Protein 9H8V (pdb70)

B-factor: mean 96.79, std 18.24, range [53.55, 182.69]

Sequence (2078 aa):
ETFVMDDYGKKSTFASFLPGIAGIRGIPIWCYYVNRGQCVVSFGVDNKDHAIMEFYPAHQAYQNVKTTGFRTFLKKNGTVFEPFSDENITHRMQIHMNGLAIEEQNRSSGMDTKVVYYTLPGENVGALVRVVSVTNQSGEPIELELIDGMPAVIPYGVSMDSMKNMGQTAKAWMQVEDLSEGLPYYRVRASMDDTAAVRRIDGGNFSACCEADGRRLQPIVDPSLIFSYDLSLKRPVGFEERPLKELLLEEQMTQNLLPCSFYGITRTLAPGGSVTLYELIGQVENKQLLKEYFAEKKDAAYFEAKKREADELAEALTDGIRTRTASAAFDAYCRYTYMDNVLRGGYPMQLGNNKIFYVYSRKHGDLERDYNYFSMLPEFYSQGNGNFRDVNQNRRCDTFFAPFVGRKNIQEFYSLIQLDGYNPLGVEKLTYRLSKERAKKLLTDVKEEQRSALIDFATKPFTPGALCRKFGEVFGDTWDETLFIRVIDFAEEMVNGSFGEGYWSDHWTYNLDLILDYLSVFPEQEKEMLYEEVYTTFLSRINVNRRFRRYVETENGLRQYRALNEASRRAAAAEKLVRTEYGSGDVLTMTLMEKLILLGAVKFATLDAYGMGIEMEGGKPGWYDALNGMPGLFGSSMAETYELARMLSYTIEALKQYPGEVALIEELGCFLDELNLITRLEHDNIMRDEELLSFWNRINDAKEIYRDKTYQGVSGKKMVYHTEQLAAILEGFLEIVTCGIKKARRISGEICPTYFTYEVPEYEKLKDGGIRPLKFVPQNMPYFLEGPVRYLKLPVEQGEKRALYEAVKESDLYDGELSMYKVNASLADSSFELGRARAFTPGWLENESIWLHMEYKYLLELLRSGLYEEFFADFKKAAIPFQNPEIYGRSIYENSSFIASSRNPNPSCRGRGFVARLSGSTIEFISMWKEMMFGAHPFRTEQEELVFSLAPAIPAYLIPEDGRLSAAFMSKTTVCYEFGGHRDYVPGTYRIRHMVFFYENGSQATVEGEKVSGKLAEDIRAGRVRKMEVAVDLEHHHHETFVMDDYGKKSTFASFLPGIAGIRGIPIWCYYVNRGQCVVSFGVDNKDHAIMEFYPAHQAYQNVKTTGFRTFLKKNGTVFEPFSDENITHRMQIHMNGLAIEEQNRSSGMDTKVVYYTLPGENVGALVRVVSVTNQSGEPIELELIDGMPAVIPYGVSMDSMKNMGQTAKAWMQVEDLSEGLPYYRVRASMDDTAAVRRIDGGNFSACCEADGRRLQPIVDPSLIFSYDLSLKRPVGFEERPLKELLLEEQMTQNLLPCSFYGITRTLAPGGSVTLYELIGQVENKQLLKEYFAEKKDAAYFEAKKREADELAEALTDGIRTRTASAAFDAYCRYTYMDNVLRGGYPMQLGNNKIFYVYSRKHGDLERDYNYFSMLPEFYSQGNGNFRDVNQNRRCDTFFAPFVGRKNIQEFYSLIQLDGYNPLGVEKLTYRLSKERAKKLLTDVKEEQRSALIDFATKPFTPGALCRKFGEVFGDTWDETLFIRVIDFAEEMVNGSFGEGYWSDHWTYNLDLILDYLSVFPEQEKEMLYEEVYTTFLSRINVNRRFRRYVETENGLRQYRALNEASRRAAAAEKLVRTEYGSGDVLTMTLMEKLILLGAVKFATLDAYGMGIEMEGGKPGWYDALNGMPGLFGSSMAETYELARMLSYTIEALKQYPGEVALIEELGCFLDELNLITRLEHDNIMRDEELLSFWNRINDAKEIYRDKTYQGVSGKKMVYHTEQLAAILEGFLEIVTCGIKKARRISGEICPTYFTYEVPEYEKLKDGGIRPLKFVPQNMPYFLEGPVRYLKLPVEQGEKRALYEAVKESDLYDGELSMYKVNASLADSSFELGRARAFTPGWLENESIWLHMEYKYLLELLRSGLYEEFFADFKKAAIPFQNPEIYGRSIYENSSFIASSRNPNPSCRGRGFVARLSGSTIEFISMWKEMMFGAHPFRTEQEELVFSLAPAIPAYLIPEDGRLSAAFMSKTTVCYEFGGHRDYVPGTYRIRHMVFFYENGSQATVEGEKVSGKLAEDIRAGRVRKMEVAVDLEHHHH

InterPro domains:
  IPR008928 Six-hairpin glycosidase superfamily [SSF48208] (507-961)

Structure (mmCIF, N/CA/C/O backbone):
data_9H8V
#
_entry.id   9H8V
#
_cell.length_a   1.00
_cell.length_b   1.00
_cell.length_c   1.00
_cell.angle_alpha   90.00
_cell.angle_beta   90.00
_cell.angle_gamma   90.00
#
_symmetry.space_group_name_H-M   'P 1'
#
loop_
_atom_site.group_PDB
_atom_site.id
_atom_site.type_symbol
_atom_site.label_atom_id
_atom_site.label_alt_id
_atom_site.label_comp_id
_atom_site.label_asym_id
_atom_site.label_entity_id
_atom_site.label_seq_id
_atom_site.pdbx_PDB_ins_code
_atom_site.Cartn_x
_atom_site.Cartn_y
_atom_site.Cartn_z
_atom_site.occupancy
_atom_site.B_iso_or_equiv
_atom_site.auth_seq_id
_atom_site.auth_comp_id
_atom_site.auth_asym_id
_atom_site.auth_atom_id
_atom_site.pdbx_PDB_model_num
ATOM 1 N N . GLU A 1 1 ? 138.623 154.770 146.921 1.00 90.14 6 GLU A N 1
ATOM 2 C CA . GLU A 1 1 ? 139.028 154.100 145.692 1.00 95.08 6 GLU A CA 1
ATOM 3 C C . GLU A 1 1 ? 138.433 152.700 145.607 1.00 102.52 6 GLU A C 1
ATOM 4 O O . GLU A 1 1 ? 138.335 152.121 144.526 1.00 102.90 6 GLU A O 1
ATOM 6 N N . THR A 1 2 ? 138.037 152.161 146.755 1.00 98.08 7 THR A N 1
ATOM 7 C CA . THR A 1 2 ? 137.478 150.821 146.851 1.00 87.62 7 THR A CA 1
ATOM 8 C C . THR A 1 2 ? 136.079 150.894 147.439 1.00 87.60 7 THR A C 1
ATOM 9 O O . THR A 1 2 ? 135.811 151.710 148.324 1.00 90.51 7 THR A O 1
ATOM 13 N N . PHE A 1 3 ? 135.191 150.038 146.949 1.00 80.35 8 PHE A N 1
ATOM 14 C CA . PHE A 1 3 ? 133.829 149.959 147.455 1.00 76.95 8 PHE A CA 1
ATOM 15 C C . PHE A 1 3 ? 133.730 148.809 148.444 1.00 81.20 8 PHE A C 1
ATOM 16 O O . PHE A 1 3 ? 134.163 147.692 148.149 1.00 91.75 8 PHE A O 1
ATOM 24 N N . VAL A 1 4 ? 133.162 149.086 149.613 1.00 74.95 9 VAL A N 1
ATOM 25 C CA . VAL A 1 4 ? 133.049 148.112 150.689 1.00 76.04 9 VAL A CA 1
ATOM 26 C C . VAL A 1 4 ? 131.574 147.854 150.947 1.00 77.00 9 VAL A C 1
ATOM 27 O O . VAL A 1 4 ? 130.810 148.793 151.198 1.00 90.72 9 VAL A O 1
ATOM 31 N N . MET A 1 5 ? 131.177 146.587 150.888 1.00 75.87 10 MET A N 1
ATOM 32 C CA . MET A 1 5 ? 129.801 146.175 151.136 1.00 78.30 10 MET A CA 1
ATOM 33 C C . MET A 1 5 ? 129.798 145.202 152.305 1.00 84.91 10 MET A C 1
ATOM 34 O O . MET A 1 5 ? 130.354 144.104 152.205 1.00 103.32 10 MET A O 1
ATOM 39 N N . ASP A 1 6 ? 129.175 145.603 153.408 1.00 87.43 11 ASP A N 1
ATOM 40 C CA . ASP A 1 6 ? 129.106 144.774 154.601 1.00 90.65 11 ASP A CA 1
ATOM 41 C C . ASP A 1 6 ? 127.897 143.854 154.536 1.00 93.88 11 ASP A C 1
ATOM 42 O O . ASP A 1 6 ? 126.820 144.258 154.092 1.00 98.47 11 ASP A O 1
ATOM 47 N N . ASP A 1 7 ? 128.085 142.617 154.991 1.00 87.10 12 ASP A N 1
ATOM 48 C CA . ASP A 1 7 ? 127.031 141.605 155.001 1.00 85.85 12 ASP A CA 1
ATOM 49 C C . ASP A 1 7 ? 126.414 141.448 153.616 1.00 86.52 12 ASP A C 1
ATOM 50 O O . ASP A 1 7 ? 125.195 141.432 153.447 1.00 91.91 12 ASP A O 1
ATOM 55 N N . TYR A 1 8 ? 127.283 141.330 152.611 1.00 68.22 13 TYR A N 1
ATOM 56 C CA . TYR A 1 8 ? 126.821 141.236 151.233 1.00 68.40 13 TYR A CA 1
ATOM 57 C C . TYR A 1 8 ? 125.980 139.992 150.988 1.00 75.36 13 TYR A C 1
ATOM 58 O O . TYR A 1 8 ? 125.207 139.961 150.026 1.00 81.87 13 TYR A O 1
ATOM 67 N N . GLY A 1 9 ? 126.116 138.966 151.827 1.00 77.47 14 GLY A N 1
ATOM 68 C CA . GLY A 1 9 ? 125.313 137.770 151.654 1.00 77.70 14 GLY A CA 1
ATOM 69 C C . GLY A 1 9 ? 123.832 138.010 151.857 1.00 80.81 14 GLY A C 1
ATOM 70 O O . GLY A 1 9 ? 123.004 137.284 151.302 1.00 89.82 14 GLY A O 1
ATOM 71 N N . LYS A 1 10 ? 123.477 139.014 152.654 1.00 71.72 15 LYS A N 1
ATOM 72 C CA . LYS A 1 10 ? 122.083 139.360 152.884 1.00 69.75 15 LYS A CA 1
ATOM 73 C C . LYS A 1 10 ? 121.574 140.454 151.958 1.00 78.48 15 LYS A C 1
ATOM 74 O O . LYS A 1 10 ? 120.372 140.734 151.960 1.00 84.04 15 LYS A O 1
ATOM 80 N N . LYS A 1 11 ? 122.447 141.075 151.171 1.00 84.39 16 LYS A N 1
ATOM 81 C CA . LYS A 1 11 ? 122.041 142.160 150.296 1.00 79.94 16 LYS A CA 1
ATOM 82 C C . LYS A 1 11 ? 121.458 141.603 149.001 1.00 84.00 16 LYS A C 1
ATOM 83 O O . LYS A 1 11 ? 121.460 140.396 148.754 1.00 86.40 16 LYS A O 1
ATOM 89 N N . SER A 1 12 ? 120.951 142.502 148.162 1.00 81.91 17 SER A N 1
ATOM 90 C CA . SER A 1 12 ? 120.445 142.101 146.858 1.00 72.79 17 SER A CA 1
ATOM 91 C C . SER A 1 12 ? 121.577 141.556 146.001 1.00 77.66 17 SER A C 1
ATOM 92 O O . SER A 1 12 ? 122.711 142.035 146.064 1.00 87.33 17 SER A O 1
ATOM 95 N N . THR A 1 13 ? 121.265 140.542 145.202 1.00 72.39 18 THR A N 1
ATOM 96 C CA . THR A 1 13 ? 122.279 139.909 144.374 1.00 73.41 18 THR A CA 1
ATOM 97 C C . THR A 1 13 ? 122.708 140.829 143.242 1.00 76.94 18 THR A C 1
ATOM 98 O O . THR A 1 13 ? 121.899 141.571 142.682 1.00 85.59 18 THR A O 1
ATOM 102 N N . PHE A 1 14 ? 123.995 140.779 142.912 1.00 68.97 19 PHE A N 1
ATOM 103 C CA . PHE A 1 14 ? 124.504 141.435 141.720 1.00 64.65 19 PHE A CA 1
ATOM 104 C C . PHE A 1 14 ? 125.648 140.603 141.166 1.00 66.91 19 PHE A C 1
ATOM 105 O O . PHE A 1 14 ? 126.365 139.934 141.912 1.00 74.81 19 PHE A O 1
ATOM 113 N N . ALA A 1 15 ? 125.812 140.654 139.852 1.00 75.80 20 ALA A N 1
ATOM 114 C CA . ALA A 1 15 ? 126.889 139.961 139.170 1.00 69.69 20 ALA A CA 1
ATOM 115 C C . ALA A 1 15 ? 127.926 140.967 138.696 1.00 72.49 20 ALA A C 1
ATOM 116 O O . ALA A 1 15 ? 127.598 142.099 138.333 1.00 85.96 20 ALA A O 1
ATOM 118 N N . SER A 1 16 ? 129.185 140.547 138.710 1.00 69.53 21 SER A N 1
ATOM 119 C CA . SER A 1 16 ? 130.283 141.403 138.296 1.00 76.88 21 SER A CA 1
ATOM 120 C C . SER A 1 16 ? 131.415 140.515 137.802 1.00 78.92 21 SER A C 1
ATOM 121 O O . SER A 1 16 ? 131.261 139.297 137.677 1.00 85.59 21 SER A O 1
ATOM 124 N N . PHE A 1 17 ? 132.560 141.126 137.522 1.00 73.25 22 PHE A N 1
ATOM 125 C CA . PHE A 1 17 ? 133.684 140.380 136.983 1.00 74.67 22 PHE A CA 1
ATOM 126 C C . PHE A 1 17 ? 134.965 141.162 137.205 1.00 77.86 22 PHE A C 1
ATOM 127 O O . PHE A 1 17 ? 134.952 142.392 137.274 1.00 93.40 22 PHE A O 1
ATOM 135 N N . LEU A 1 18 ? 136.065 140.434 137.316 1.00 71.02 23 LEU A N 1
ATOM 136 C CA . LEU A 1 18 ? 137.365 141.072 137.251 1.00 73.10 23 LEU A CA 1
ATOM 137 C C . LEU A 1 18 ? 137.626 141.534 135.820 1.00 74.47 23 LEU A C 1
ATOM 138 O O . LEU A 1 18 ? 137.195 140.877 134.869 1.00 81.08 23 LEU A O 1
ATOM 143 N N . PRO A 1 19 ? 138.325 142.654 135.632 1.00 70.32 24 PRO A N 1
ATOM 144 C CA . PRO A 1 19 ? 138.483 143.196 134.275 1.00 71.51 24 PRO A CA 1
ATOM 145 C C . PRO A 1 19 ? 139.241 142.281 133.335 1.00 78.89 24 PRO A C 1
ATOM 146 O O . PRO A 1 19 ? 139.138 142.453 132.115 1.00 84.05 24 PRO A O 1
ATOM 150 N N . GLY A 1 20 ? 139.983 141.309 133.852 1.00 82.84 25 GLY A N 1
ATOM 151 C CA . GLY A 1 20 ? 140.761 140.438 132.997 1.00 80.49 25 GLY A CA 1
ATOM 152 C C . GLY A 1 20 ? 141.896 141.155 132.302 1.00 84.32 25 GLY A C 1
ATOM 153 O O . GLY A 1 20 ? 142.103 140.989 131.098 1.00 83.37 25 GLY A O 1
ATOM 154 N N . ILE A 1 21 ? 142.630 141.971 133.050 1.00 90.72 26 ILE A N 1
ATOM 155 C CA . ILE A 1 21 ? 143.796 142.682 132.544 1.00 84.24 26 ILE A CA 1
ATOM 156 C C . ILE A 1 21 ? 145.034 141.988 133.087 1.00 90.96 26 ILE A C 1
ATOM 157 O O . ILE A 1 21 ? 145.258 141.963 134.303 1.00 94.83 26 ILE A O 1
ATOM 162 N N . ALA A 1 22 ? 145.836 141.420 132.191 1.00 75.87 27 ALA A N 1
ATOM 163 C CA . ALA A 1 22 ? 147.076 140.758 132.567 1.00 71.35 27 ALA A CA 1
ATOM 164 C C . ALA A 1 22 ? 148.304 141.557 132.163 1.00 72.54 27 ALA A C 1
ATOM 165 O O . ALA A 1 22 ? 149.426 141.057 132.285 1.00 86.41 27 ALA A O 1
ATOM 167 N N . GLY A 1 23 ? 148.123 142.785 131.696 1.00 74.83 28 GLY A N 1
ATOM 168 C CA . GLY A 1 23 ? 149.223 143.590 131.221 1.00 77.32 28 GLY A CA 1
ATOM 169 C C . GLY A 1 23 ? 149.503 143.371 129.747 1.00 82.88 28 GLY A C 1
ATOM 170 O O . GLY A 1 23 ? 148.911 142.522 129.079 1.00 88.01 28 GLY A O 1
ATOM 171 N N . ILE A 1 24 ? 150.438 144.169 129.232 1.00 85.63 29 ILE A N 1
ATOM 172 C CA . ILE A 1 24 ? 150.759 144.094 127.813 1.00 81.00 29 ILE A CA 1
ATOM 173 C C . ILE A 1 24 ? 151.454 142.780 127.483 1.00 84.39 29 ILE A C 1
ATOM 174 O O . ILE A 1 24 ? 151.352 142.283 126.356 1.00 85.15 29 ILE A O 1
ATOM 179 N N . ARG A 1 25 ? 152.149 142.187 128.448 1.00 91.57 30 ARG A N 1
ATOM 180 C CA . ARG A 1 25 ? 152.874 140.938 128.262 1.00 90.41 30 ARG A CA 1
ATOM 181 C C . ARG A 1 25 ? 152.352 139.864 129.207 1.00 90.87 30 ARG A C 1
ATOM 182 O O . ARG A 1 25 ? 153.120 139.138 129.838 1.00 94.85 30 ARG A O 1
ATOM 190 N N . GLY A 1 26 ? 151.026 139.758 129.318 1.00 84.35 31 GLY A N 1
ATOM 191 C CA . GLY A 1 26 ? 150.409 138.759 130.159 1.00 82.62 31 GLY A CA 1
ATOM 192 C C . GLY A 1 26 ? 149.287 138.052 129.420 1.00 84.65 31 GLY A C 1
ATOM 193 O O . GLY A 1 26 ? 148.893 138.446 128.321 1.00 94.66 31 GLY A O 1
ATOM 194 N N . ILE A 1 27 ? 148.780 136.997 130.045 1.00 75.52 32 ILE A N 1
ATOM 195 C CA . ILE A 1 27 ? 147.710 136.184 129.482 1.00 69.88 32 ILE A CA 1
ATOM 196 C C . ILE A 1 27 ? 146.434 136.491 130.260 1.00 77.35 32 ILE A C 1
ATOM 197 O O . ILE A 1 27 ? 146.300 136.070 131.417 1.00 89.30 32 ILE A O 1
ATOM 202 N N . PRO A 1 28 ? 145.482 137.217 129.683 1.00 71.10 33 PRO A N 1
ATOM 203 C CA . PRO A 1 28 ? 144.255 137.535 130.414 1.00 71.17 33 PRO A CA 1
ATOM 204 C C . PRO A 1 28 ? 143.347 136.326 130.550 1.00 79.72 33 PRO A C 1
ATOM 205 O O . PRO A 1 28 ? 143.343 135.420 129.715 1.00 85.76 33 PRO A O 1
ATOM 209 N N . ILE A 1 29 ? 142.561 136.325 131.626 1.00 78.76 34 ILE A N 1
ATOM 210 C CA . ILE A 1 29 ? 141.550 135.306 131.860 1.00 72.77 34 ILE A CA 1
ATOM 211 C C . ILE A 1 29 ? 140.244 136.001 132.211 1.00 71.02 34 ILE A C 1
ATOM 212 O O . ILE A 1 29 ? 140.225 137.150 132.656 1.00 86.97 34 ILE A O 1
ATOM 217 N N . TRP A 1 30 ? 139.142 135.291 132.000 1.00 63.97 35 TRP A N 1
ATOM 218 C CA . TRP A 1 30 ? 137.824 135.784 132.371 1.00 67.93 35 TRP A CA 1
ATOM 219 C C . TRP A 1 30 ? 137.422 135.173 133.704 1.00 76.64 35 TRP A C 1
ATOM 220 O O . TRP A 1 30 ? 137.571 133.966 133.905 1.00 85.00 35 TRP A O 1
ATOM 231 N N . CYS A 1 31 ? 136.936 136.011 134.616 1.00 81.24 36 CYS A N 1
ATOM 232 C CA . CYS A 1 31 ? 136.549 135.574 135.954 1.00 78.01 36 CYS A CA 1
ATOM 233 C C . CYS A 1 31 ? 135.343 136.391 136.390 1.00 81.64 36 CYS A C 1
ATOM 234 O O . CYS A 1 31 ? 135.455 137.602 136.594 1.00 87.51 36 CYS A O 1
ATOM 237 N N . TYR A 1 32 ? 134.199 135.735 136.534 1.00 73.92 37 TYR A N 1
ATOM 238 C CA . TYR A 1 32 ? 132.966 136.388 136.946 1.00 70.01 37 TYR A CA 1
ATOM 239 C C . TYR A 1 32 ? 132.680 136.078 138.405 1.00 70.58 37 TYR A C 1
ATOM 240 O O . TYR A 1 32 ? 132.935 134.966 138.873 1.00 78.96 37 TYR A O 1
ATOM 249 N N . TYR A 1 33 ? 132.149 137.061 139.125 1.00 67.50 38 TYR A N 1
ATOM 250 C CA . TYR A 1 33 ? 131.894 136.885 140.543 1.00 64.99 38 TYR A CA 1
ATOM 251 C C . TYR A 1 33 ? 130.561 137.506 140.930 1.00 72.17 38 TYR A C 1
ATOM 252 O O . TYR A 1 33 ? 130.089 138.452 140.297 1.00 84.29 38 TYR A O 1
ATOM 261 N N . VAL A 1 34 ? 129.954 136.949 141.980 1.00 66.25 39 VAL A N 1
ATOM 262 C CA . VAL A 1 34 ? 128.698 137.429 142.540 1.00 60.63 39 VAL A CA 1
ATOM 263 C C . VAL A 1 34 ? 128.911 137.676 144.028 1.00 61.78 39 VAL A C 1
ATOM 264 O O . VAL A 1 34 ? 129.952 137.346 144.587 1.00 80.32 39 VAL A O 1
ATOM 268 N N . ASN A 1 35 ? 127.914 138.274 144.671 1.00 62.15 40 ASN A N 1
ATOM 269 C CA . ASN A 1 35 ? 128.022 138.603 146.094 1.00 69.17 40 ASN A CA 1
ATOM 270 C C . ASN A 1 35 ? 127.362 137.533 146.963 1.00 73.81 40 ASN A C 1
ATOM 271 O O . ASN A 1 35 ? 126.478 137.806 147.771 1.00 78.42 40 ASN A O 1
ATOM 276 N N . ARG A 1 36 ? 127.826 136.296 146.805 1.00 71.04 41 ARG A N 1
ATOM 277 C CA . ARG A 1 36 ? 127.356 135.186 147.621 1.00 67.92 41 ARG A CA 1
ATOM 278 C C . ARG A 1 36 ? 128.506 134.215 147.834 1.00 72.56 41 ARG A C 1
ATOM 279 O O . ARG A 1 36 ? 129.302 133.986 146.923 1.00 82.28 41 ARG A O 1
ATOM 287 N N . GLY A 1 37 ? 128.580 133.642 149.032 1.00 74.43 42 GLY A N 1
ATOM 288 C CA . GLY A 1 37 ? 129.641 132.692 149.321 1.00 74.76 42 GLY A CA 1
ATOM 289 C C . GLY A 1 37 ? 131.008 133.337 149.226 1.00 76.41 42 GLY A C 1
ATOM 290 O O . GLY A 1 37 ? 131.201 134.498 149.601 1.00 80.55 42 GLY A O 1
ATOM 291 N N . GLN A 1 38 ? 131.977 132.577 148.720 1.00 72.30 43 GLN A N 1
ATOM 292 C CA . GLN A 1 38 ? 133.312 133.104 148.467 1.00 70.16 43 GLN A CA 1
ATOM 293 C C . GLN A 1 38 ? 133.395 133.882 147.165 1.00 75.89 43 GLN A C 1
ATOM 294 O O . GLN A 1 38 ? 134.497 134.185 146.697 1.00 78.93 43 GLN A O 1
ATOM 300 N N . CYS A 1 39 ? 132.246 134.183 146.573 1.00 72.15 44 CYS A N 1
ATOM 301 C CA . CYS A 1 39 ? 131.976 135.201 145.571 1.00 64.94 44 CYS A CA 1
ATOM 302 C C . CYS A 1 39 ? 132.410 134.842 144.156 1.00 71.45 44 CYS A C 1
ATOM 303 O O . CYS A 1 39 ? 131.901 135.447 143.226 1.00 77.71 44 CYS A O 1
ATOM 306 N N . VAL A 1 40 ? 133.253 133.841 143.939 1.00 69.98 45 VAL A N 1
ATOM 307 C CA . VAL A 1 40 ? 133.751 133.543 142.599 1.00 63.71 45 VAL A CA 1
ATOM 308 C C . VAL A 1 40 ? 133.048 132.292 142.103 1.00 77.80 45 VAL A C 1
ATOM 309 O O . VAL A 1 40 ? 133.114 131.236 142.744 1.00 92.38 45 VAL A O 1
ATOM 313 N N . VAL A 1 41 ? 132.383 132.407 140.957 1.00 70.31 46 VAL A N 1
ATOM 314 C CA . VAL A 1 41 ? 131.499 131.354 140.480 1.00 68.11 46 VAL A CA 1
ATOM 315 C C . VAL A 1 41 ? 131.932 130.763 139.146 1.00 72.06 46 VAL A C 1
ATOM 316 O O . VAL A 1 41 ? 131.590 129.604 138.862 1.00 83.41 46 VAL A O 1
ATOM 320 N N . SER A 1 42 ? 132.679 131.485 138.315 1.00 74.03 47 SER A N 1
ATOM 321 C CA . SER A 1 42 ? 133.100 130.947 137.028 1.00 68.02 47 SER A CA 1
ATOM 322 C C . SER A 1 42 ? 134.352 131.672 136.569 1.00 76.28 47 SER A C 1
ATOM 323 O O . SER A 1 42 ? 134.419 132.901 136.654 1.00 87.68 47 SER A O 1
ATOM 326 N N . PHE A 1 43 ? 135.334 130.918 136.083 1.00 73.81 48 PHE A N 1
ATOM 327 C CA . PHE A 1 43 ? 136.509 131.526 135.479 1.00 70.50 48 PHE A CA 1
ATOM 328 C C . PHE A 1 43 ? 137.193 130.513 134.575 1.00 77.36 48 PHE A C 1
ATOM 329 O O . PHE A 1 43 ? 137.231 129.321 134.885 1.00 88.94 48 PHE A O 1
ATOM 337 N N . GLY A 1 44 ? 137.723 130.997 133.466 1.00 76.61 49 GLY A N 1
ATOM 338 C CA . GLY A 1 44 ? 138.422 130.164 132.503 1.00 74.59 49 GLY A CA 1
ATOM 339 C C . GLY A 1 44 ? 139.501 130.973 131.835 1.00 74.04 49 GLY A C 1
ATOM 340 O O . GLY A 1 44 ? 140.089 131.865 132.451 1.00 84.43 49 GLY A O 1
ATOM 341 N N . VAL A 1 45 ? 139.765 130.676 130.565 1.00 79.07 50 VAL A N 1
ATOM 342 C CA . VAL A 1 45 ? 140.866 131.332 129.870 1.00 83.49 50 VAL A CA 1
ATOM 343 C C . VAL A 1 45 ? 140.400 132.007 128.588 1.00 93.09 50 VAL A C 1
ATOM 344 O O . VAL A 1 45 ? 140.602 133.212 128.402 1.00 99.21 50 VAL A O 1
ATOM 348 N N . ASP A 1 46 ? 139.782 131.245 127.691 1.00 86.77 51 ASP A N 1
ATOM 349 C CA . ASP A 1 46 ? 139.449 131.746 126.366 1.00 82.30 51 ASP A CA 1
ATOM 350 C C . ASP A 1 46 ? 137.967 132.029 126.193 1.00 82.94 51 ASP A C 1
ATOM 351 O O . ASP A 1 46 ? 137.588 133.140 125.813 1.00 83.50 51 ASP A O 1
ATOM 356 N N . ASN A 1 47 ? 137.116 131.049 126.463 1.00 88.25 52 ASN A N 1
ATOM 357 C CA . ASN A 1 47 ? 135.678 131.201 126.307 1.00 86.36 52 ASN A CA 1
ATOM 358 C C . ASN A 1 47 ? 134.998 130.191 127.221 1.00 89.99 52 ASN A C 1
ATOM 359 O O . ASN A 1 47 ? 135.641 129.574 128.077 1.00 93.00 52 ASN A O 1
ATOM 364 N N . LYS A 1 48 ? 133.691 130.014 127.035 1.00 79.74 53 LYS A N 1
ATOM 365 C CA . LYS A 1 48 ? 132.940 129.097 127.881 1.00 78.75 53 LYS A CA 1
ATOM 366 C C . LYS A 1 48 ? 133.387 127.653 127.712 1.00 80.46 53 LYS A C 1
ATOM 367 O O . LYS A 1 48 ? 133.147 126.835 128.604 1.00 90.18 53 LYS A O 1
ATOM 373 N N . ASP A 1 49 ? 134.031 127.320 126.598 1.00 77.09 54 ASP A N 1
ATOM 374 C CA . ASP A 1 49 ? 134.489 125.962 126.349 1.00 73.09 54 ASP A CA 1
ATOM 375 C C . ASP A 1 49 ? 135.850 125.668 126.961 1.00 80.56 54 ASP A C 1
ATOM 376 O O . ASP A 1 49 ? 136.302 124.522 126.905 1.00 88.72 54 ASP A O 1
ATOM 381 N N . HIS A 1 50 ? 136.512 126.665 127.535 1.00 78.06 55 HIS A N 1
ATOM 382 C CA . HIS A 1 50 ? 137.791 126.489 128.208 1.00 77.67 55 HIS A CA 1
ATOM 383 C C . HIS A 1 50 ? 137.711 126.987 129.641 1.00 83.84 55 HIS A C 1
ATOM 384 O O . HIS A 1 50 ? 138.622 127.642 130.146 1.00 96.13 55 HIS A O 1
ATOM 391 N N . ALA A 1 51 ? 136.608 126.678 130.310 1.00 75.91 56 ALA A N 1
ATOM 392 C CA . ALA A 1 51 ? 136.406 127.115 131.680 1.00 72.08 56 ALA A CA 1
ATOM 393 C C . ALA A 1 51 ? 137.128 126.192 132.647 1.00 78.00 56 ALA A C 1
ATOM 394 O O . ALA A 1 51 ? 137.170 124.975 132.453 1.00 83.15 56 ALA A O 1
ATOM 396 N N . ILE A 1 52 ? 137.710 126.780 133.685 1.00 72.14 57 ILE A N 1
ATOM 397 C CA . ILE A 1 52 ? 138.252 126.003 134.792 1.00 70.52 57 ILE A CA 1
ATOM 398 C C . ILE A 1 52 ? 137.181 125.727 135.833 1.00 74.51 57 ILE A C 1
ATOM 399 O O . ILE A 1 52 ? 137.038 124.602 136.316 1.00 80.07 57 ILE A O 1
ATOM 404 N N . MET A 1 53 ? 136.417 126.752 136.188 1.00 78.42 58 MET A N 1
ATOM 405 C CA . MET A 1 53 ? 135.208 126.610 136.983 1.00 73.72 58 MET A CA 1
ATOM 406 C C . MET A 1 53 ? 134.019 126.822 136.059 1.00 82.57 58 MET A C 1
ATOM 407 O O . MET A 1 53 ? 133.988 127.796 135.302 1.00 88.20 58 MET A O 1
ATOM 412 N N . GLU A 1 54 ? 133.054 125.909 136.119 1.00 87.61 59 GLU A N 1
ATOM 413 C CA . GLU A 1 54 ? 131.985 125.866 135.130 1.00 80.85 59 GLU A CA 1
ATOM 414 C C . GLU A 1 54 ? 131.224 127.185 135.071 1.00 87.64 59 GLU A C 1
ATOM 415 O O . GLU A 1 54 ? 130.885 127.775 136.099 1.00 97.81 59 GLU A O 1
ATOM 421 N N . PHE A 1 55 ? 130.962 127.647 133.852 1.00 81.51 60 PHE A N 1
ATOM 422 C CA . PHE A 1 55 ? 130.210 128.876 133.645 1.00 79.77 60 PHE A CA 1
ATOM 423 C C . PHE A 1 55 ? 128.731 128.636 133.913 1.00 81.06 60 PHE A C 1
ATOM 424 O O . PHE A 1 55 ? 128.165 127.634 133.469 1.00 92.06 60 PHE A O 1
ATOM 432 N N . TYR A 1 56 ? 128.108 129.557 134.637 1.00 72.37 61 TYR A N 1
ATOM 433 C CA . TYR A 1 56 ? 126.680 129.519 134.889 1.00 72.88 61 TYR A CA 1
ATOM 434 C C . TYR A 1 56 ? 126.073 130.874 134.574 1.00 76.19 61 TYR A C 1
ATOM 435 O O . TYR A 1 56 ? 126.722 131.905 134.761 1.00 85.95 61 TYR A O 1
ATOM 444 N N . PRO A 1 57 ? 124.831 130.906 134.099 1.00 73.67 62 PRO A N 1
ATOM 445 C CA . PRO A 1 57 ? 124.103 132.175 134.032 1.00 70.33 62 PRO A CA 1
ATOM 446 C C . PRO A 1 57 ? 123.886 132.742 135.426 1.00 76.01 62 PRO A C 1
ATOM 447 O O . PRO A 1 57 ? 124.126 132.086 136.440 1.00 89.69 62 PRO A O 1
ATOM 451 N N . ALA A 1 58 ? 123.407 133.986 135.468 1.00 74.77 63 ALA A N 1
ATOM 452 C CA . ALA A 1 58 ? 123.345 134.710 136.734 1.00 75.96 63 ALA A CA 1
ATOM 453 C C . ALA A 1 58 ? 122.469 133.993 137.753 1.00 82.24 63 ALA A C 1
ATOM 454 O O . ALA A 1 58 ? 122.826 133.905 138.932 1.00 92.27 63 ALA A O 1
ATOM 456 N N . HIS A 1 59 ? 121.319 133.474 137.321 1.00 73.84 64 HIS A N 1
ATOM 457 C CA . HIS A 1 59 ? 120.439 132.762 138.242 1.00 71.07 64 HIS A CA 1
ATOM 458 C C . HIS A 1 59 ? 121.126 131.524 138.806 1.00 74.45 64 HIS A C 1
ATOM 459 O O . HIS A 1 59 ? 121.184 131.325 140.028 1.00 84.26 64 HIS A O 1
ATOM 466 N N . GLN A 1 60 ? 121.676 130.689 137.924 1.00 67.99 65 GLN A N 1
ATOM 467 C CA . GLN A 1 60 ? 122.391 129.505 138.379 1.00 71.68 65 GLN A CA 1
ATOM 468 C C . GLN A 1 60 ? 123.649 129.874 139.150 1.00 80.80 65 GLN A C 1
ATOM 469 O O . GLN A 1 60 ? 124.049 129.143 140.060 1.00 87.29 65 GLN A O 1
ATOM 475 N N . ALA A 1 61 ? 124.289 130.990 138.801 1.00 76.11 66 ALA A N 1
ATOM 476 C CA . ALA A 1 61 ? 125.460 131.425 139.553 1.00 65.61 66 ALA A CA 1
ATOM 477 C C . ALA A 1 61 ? 125.091 131.771 140.988 1.00 70.52 66 ALA A C 1
ATOM 478 O O . ALA A 1 61 ? 125.801 131.393 141.926 1.00 83.62 66 ALA A O 1
ATOM 480 N N . TYR A 1 62 ? 123.983 132.488 141.180 1.00 63.49 67 TYR A N 1
ATOM 481 C CA . TYR A 1 62 ? 123.521 132.771 142.533 1.00 55.08 67 TYR A CA 1
ATOM 482 C C . TYR A 1 62 ? 123.167 131.486 143.262 1.00 66.42 67 TYR A C 1
ATOM 483 O O . TYR A 1 62 ? 123.457 131.337 144.453 1.00 77.58 67 TYR A O 1
ATOM 492 N N . GLN A 1 63 ? 122.537 130.546 142.561 1.00 67.27 68 GLN A N 1
ATOM 493 C CA . GLN A 1 63 ? 122.074 129.326 143.209 1.00 65.31 68 GLN A CA 1
ATOM 494 C C . GLN A 1 63 ? 123.197 128.345 143.532 1.00 69.28 68 GLN A C 1
ATOM 495 O O . GLN A 1 63 ? 123.039 127.529 144.445 1.00 77.26 68 GLN A O 1
ATOM 501 N N . ASN A 1 64 ? 124.326 128.404 142.824 1.00 67.91 69 ASN A N 1
ATOM 502 C CA . ASN A 1 64 ? 125.352 127.377 142.932 1.00 64.83 69 ASN A CA 1
ATOM 503 C C . ASN A 1 64 ? 126.674 127.846 143.517 1.00 69.01 69 ASN A C 1
ATOM 504 O O . ASN A 1 64 ? 127.531 127.002 143.796 1.00 78.78 69 ASN A O 1
ATOM 509 N N . VAL A 1 65 ? 126.871 129.150 143.713 1.00 70.21 70 VAL A N 1
ATOM 510 C CA . VAL A 1 65 ? 128.183 129.643 144.124 1.00 67.68 70 VAL A CA 1
ATOM 511 C C . VAL A 1 65 ? 128.565 129.086 145.489 1.00 76.41 70 VAL A C 1
ATOM 512 O O . VAL A 1 65 ? 129.732 128.769 145.741 1.00 82.03 70 VAL A O 1
ATOM 516 N N . LYS A 1 66 ? 127.590 128.939 146.385 1.00 76.92 71 LYS A N 1
ATOM 517 C CA . LYS A 1 66 ? 127.867 128.377 147.699 1.00 74.61 71 LYS A CA 1
ATOM 518 C C . LYS A 1 66 ? 128.244 126.905 147.648 1.00 78.13 71 LYS A C 1
ATOM 519 O O . LYS A 1 66 ? 128.703 126.368 148.660 1.00 81.21 71 LYS A O 1
ATOM 525 N N . THR A 1 67 ? 128.055 126.240 146.512 1.00 73.94 72 THR A N 1
ATOM 526 C CA . THR A 1 67 ? 128.396 124.833 146.361 1.00 70.48 72 THR A CA 1
ATOM 527 C C . THR A 1 67 ? 129.544 124.603 145.392 1.00 77.61 72 THR A C 1
ATOM 528 O O . THR A 1 67 ? 130.543 123.978 145.755 1.00 82.45 72 THR A O 1
ATOM 532 N N . THR A 1 68 ? 129.429 125.096 144.164 1.00 76.81 73 THR A N 1
ATOM 533 C CA . THR A 1 68 ? 130.442 124.870 143.144 1.00 72.11 73 THR A CA 1
ATOM 534 C C . THR A 1 68 ? 131.541 125.921 143.150 1.00 72.95 73 THR A C 1
ATOM 535 O O . THR A 1 68 ? 132.502 125.792 142.387 1.00 82.96 73 THR A O 1
ATOM 539 N N . GLY A 1 69 ? 131.427 126.953 143.977 1.00 68.37 74 GLY A N 1
ATOM 540 C CA . GLY A 1 69 ? 132.472 127.942 144.111 1.00 67.03 74 GLY A CA 1
ATOM 541 C C . GLY A 1 69 ? 133.553 127.480 145.065 1.00 77.68 74 GLY A C 1
ATOM 542 O O . GLY A 1 69 ? 133.577 126.340 145.528 1.00 89.27 74 GLY A O 1
ATOM 543 N N . PHE A 1 70 ? 134.470 128.395 145.362 1.00 71.30 75 PHE A N 1
ATOM 544 C CA . PHE A 1 70 ? 135.557 128.079 146.275 1.00 66.54 75 PHE A CA 1
ATOM 545 C C . PHE A 1 70 ? 135.021 127.799 147.671 1.00 68.34 75 PHE A C 1
ATOM 546 O O . PHE A 1 70 ? 134.090 128.455 148.141 1.00 78.58 75 PHE A O 1
ATOM 554 N N . ARG A 1 71 ? 135.615 126.812 148.332 1.00 63.13 76 ARG A N 1
ATOM 555 C CA . ARG A 1 71 ? 135.196 126.386 149.655 1.00 64.56 76 ARG A CA 1
ATOM 556 C C . ARG A 1 71 ? 136.373 126.464 150.616 1.00 73.79 76 ARG A C 1
ATOM 557 O O . ARG A 1 71 ? 137.535 126.399 150.212 1.00 82.57 76 ARG A O 1
ATOM 565 N N . THR A 1 72 ? 136.059 126.610 151.898 1.00 74.42 77 THR A N 1
ATOM 566 C CA . THR A 1 72 ? 137.078 126.632 152.937 1.00 73.73 77 THR A CA 1
ATOM 567 C C . THR A 1 72 ? 136.497 125.996 154.186 1.00 78.07 77 THR A C 1
ATOM 568 O O . THR A 1 72 ? 135.396 126.356 154.607 1.00 88.82 77 THR A O 1
ATOM 572 N N . PHE A 1 73 ? 137.228 125.051 154.769 1.00 71.84 78 PHE A N 1
ATOM 573 C CA . PHE A 1 73 ? 136.770 124.339 155.954 1.00 71.56 78 PHE A CA 1
ATOM 574 C C . PHE A 1 73 ? 137.840 124.441 157.026 1.00 74.80 78 PHE A C 1
ATOM 575 O O . PHE A 1 73 ? 138.994 124.073 156.790 1.00 83.57 78 PHE A O 1
ATOM 583 N N . LEU A 1 74 ? 137.458 124.941 158.195 1.00 72.74 79 LEU A N 1
ATOM 584 C CA . LEU A 1 74 ? 138.362 125.093 159.324 1.00 68.87 79 LEU A CA 1
ATOM 585 C C . LEU A 1 74 ? 137.954 124.122 160.418 1.00 75.72 79 LEU A C 1
ATOM 586 O O . LEU A 1 74 ? 136.799 124.123 160.851 1.00 90.40 79 LEU A O 1
ATOM 591 N N . LYS A 1 75 ? 138.895 123.302 160.867 1.00 74.20 80 LYS A N 1
ATOM 592 C CA . LYS A 1 75 ? 138.658 122.381 161.969 1.00 81.64 80 LYS A CA 1
ATOM 593 C C . LYS A 1 75 ? 139.355 122.937 163.203 1.00 86.07 80 LYS A C 1
ATOM 594 O O . LYS A 1 75 ? 140.586 122.921 163.289 1.00 93.64 80 LYS A O 1
ATOM 600 N N . LYS A 1 76 ? 138.569 123.432 164.149 1.00 87.42 81 LYS A N 1
ATOM 601 C CA . LYS A 1 76 ? 139.086 124.023 165.378 1.00 86.40 81 LYS A CA 1
ATOM 602 C C . LYS A 1 76 ? 138.779 123.070 166.526 1.00 93.15 81 LYS A C 1
ATOM 603 O O . LYS A 1 76 ? 137.635 122.980 166.978 1.00 94.66 81 LYS A O 1
ATOM 609 N N . ASN A 1 77 ? 139.807 122.361 166.990 1.00 97.14 82 ASN A N 1
ATOM 610 C CA . ASN A 1 77 ? 139.691 121.450 168.128 1.00 101.43 82 ASN A CA 1
ATOM 611 C C . ASN A 1 77 ? 138.599 120.406 167.907 1.00 105.81 82 ASN A C 1
ATOM 612 O O . ASN A 1 77 ? 137.891 120.016 168.836 1.00 106.70 82 ASN A O 1
ATOM 617 N N . GLY A 1 78 ? 138.454 119.953 166.666 1.00 97.47 83 GLY A N 1
ATOM 618 C CA . GLY A 1 78 ? 137.536 118.869 166.379 1.00 98.62 83 GLY A CA 1
ATOM 619 C C . GLY A 1 78 ? 136.327 119.243 165.547 1.00 102.06 83 GLY A C 1
ATOM 620 O O . GLY A 1 78 ? 135.927 118.486 164.659 1.00 108.06 83 GLY A O 1
ATOM 621 N N . THR A 1 79 ? 135.729 120.397 165.820 1.00 93.52 84 THR A N 1
ATOM 622 C CA . THR A 1 79 ? 134.553 120.837 165.085 1.00 95.00 84 THR A CA 1
ATOM 623 C C . THR A 1 79 ? 134.963 121.602 163.833 1.00 94.62 84 THR A C 1
ATOM 624 O O . THR A 1 79 ? 136.019 122.235 163.786 1.00 101.34 84 THR A O 1
ATOM 628 N N . VAL A 1 80 ? 134.111 121.537 162.814 1.00 74.64 85 VAL A N 1
ATOM 629 C CA . VAL A 1 80 ? 134.403 122.088 161.496 1.00 76.38 85 VAL A CA 1
ATOM 630 C C . VAL A 1 80 ? 133.538 123.317 161.268 1.00 83.67 85 VAL A C 1
ATOM 631 O O . VAL A 1 80 ? 132.316 123.269 161.451 1.00 95.76 85 VAL A O 1
ATOM 635 N N . PHE A 1 81 ? 134.172 124.415 160.868 1.00 80.81 86 PHE A N 1
ATOM 636 C CA . PHE A 1 81 ? 133.491 125.650 160.512 1.00 75.32 86 PHE A CA 1
ATOM 637 C C . PHE A 1 81 ? 133.734 125.946 159.041 1.00 80.24 86 PHE A C 1
ATOM 638 O O . PHE A 1 81 ? 134.825 125.698 158.523 1.00 90.71 86 PHE A O 1
ATOM 646 N N . GLU A 1 82 ? 132.720 126.474 158.371 1.00 79.13 87 GLU A N 1
ATOM 647 C CA . GLU A 1 82 ? 132.848 126.865 156.968 1.00 77.16 87 GLU A CA 1
ATOM 648 C C . GLU A 1 82 ? 132.665 128.367 156.835 1.00 85.41 87 GLU A C 1
ATOM 649 O O . GLU A 1 82 ? 131.527 128.861 156.942 1.00 89.60 87 GLU A O 1
ATOM 655 N N . PRO A 1 83 ? 133.732 129.131 156.619 1.00 78.53 88 PRO A N 1
ATOM 656 C CA . PRO A 1 83 ? 133.574 130.572 156.422 1.00 78.06 88 PRO A CA 1
ATOM 657 C C . PRO A 1 83 ? 132.761 130.880 155.176 1.00 76.51 88 PRO A C 1
ATOM 658 O O . PRO A 1 83 ? 132.735 130.107 154.217 1.00 81.60 88 PRO A O 1
ATOM 662 N N . PHE A 1 84 ? 132.080 132.025 155.214 1.00 75.47 89 PHE A N 1
ATOM 663 C CA . PHE A 1 84 ? 131.302 132.535 154.087 1.00 75.17 89 PHE A CA 1
ATOM 664 C C . PHE A 1 84 ? 130.161 131.599 153.709 1.00 79.07 89 PHE A C 1
ATOM 665 O O . PHE A 1 84 ? 129.741 131.552 152.552 1.00 83.61 89 PHE A O 1
ATOM 673 N N . SER A 1 85 ? 129.646 130.849 154.679 1.00 83.53 90 SER A N 1
ATOM 674 C CA . SER A 1 85 ? 128.488 129.995 154.463 1.00 83.34 90 SER A CA 1
ATOM 675 C C . SER A 1 85 ? 127.269 130.417 155.264 1.00 88.28 90 SER A C 1
ATOM 676 O O . SER A 1 85 ? 126.147 130.115 154.858 1.00 88.54 90 SER A O 1
ATOM 679 N N . ASP A 1 86 ? 127.462 131.104 156.385 1.00 96.17 91 ASP A N 1
ATOM 680 C CA . ASP A 1 86 ? 126.372 131.611 157.207 1.00 94.14 91 ASP A CA 1
ATOM 681 C C . ASP A 1 86 ? 126.353 133.128 157.094 1.00 96.81 91 ASP A C 1
ATOM 682 O O . ASP A 1 86 ? 127.339 133.790 157.434 1.00 100.41 91 ASP A O 1
ATOM 687 N N . GLU A 1 87 ? 125.232 133.675 156.625 1.00 89.17 92 GLU A N 1
ATOM 688 C CA . GLU A 1 87 ? 125.136 135.118 156.449 1.00 84.59 92 GLU A CA 1
ATOM 689 C C . GLU A 1 87 ? 125.006 135.858 157.771 1.00 88.95 92 GLU A C 1
ATOM 690 O O . GLU A 1 87 ? 125.244 137.068 157.813 1.00 98.32 92 GLU A O 1
ATOM 696 N N . ASN A 1 88 ? 124.629 135.168 158.847 1.00 90.15 93 ASN A N 1
ATOM 697 C CA . ASN A 1 88 ? 124.545 135.821 160.146 1.00 91.09 93 ASN A CA 1
ATOM 698 C C . ASN A 1 88 ? 125.916 136.156 160.712 1.00 95.09 93 ASN A C 1
ATOM 699 O O . ASN A 1 88 ? 126.011 136.973 161.632 1.00 100.09 93 ASN A O 1
ATOM 704 N N . ILE A 1 89 ? 126.971 135.547 160.189 1.00 89.76 94 ILE A N 1
ATOM 705 C CA . ILE A 1 89 ? 128.329 135.872 160.603 1.00 83.90 94 ILE A CA 1
ATOM 706 C C . ILE A 1 89 ? 128.778 137.127 159.872 1.00 87.63 94 ILE A C 1
ATOM 707 O O . ILE A 1 89 ? 128.528 137.288 158.672 1.00 96.78 94 ILE A O 1
ATOM 712 N N . THR A 1 90 ? 129.432 138.030 160.597 1.00 76.67 95 THR A N 1
ATOM 713 C CA . THR A 1 90 ? 129.867 139.291 160.013 1.00 77.70 95 THR A CA 1
ATOM 714 C C . THR A 1 90 ? 130.870 139.045 158.897 1.00 79.20 95 THR A C 1
ATOM 715 O O . THR A 1 90 ? 131.960 138.518 159.135 1.00 88.93 95 THR A O 1
ATOM 719 N N . HIS A 1 91 ? 130.502 139.428 157.680 1.00 69.60 96 HIS A N 1
ATOM 720 C CA . HIS A 1 91 ? 131.372 139.299 156.525 1.00 71.26 96 HIS A CA 1
ATOM 721 C C . HIS A 1 91 ? 131.399 140.618 155.769 1.00 76.89 96 HIS A C 1
ATOM 722 O O . HIS A 1 91 ? 130.588 141.515 156.007 1.00 83.67 96 HIS A O 1
ATOM 729 N N . ARG A 1 92 ? 132.351 140.729 154.848 1.00 80.97 97 ARG A N 1
ATOM 730 C CA . ARG A 1 92 ? 132.623 141.994 154.186 1.00 76.08 97 ARG A CA 1
ATOM 731 C C . ARG A 1 92 ? 133.251 141.715 152.832 1.00 84.51 97 ARG A C 1
ATOM 732 O O . ARG A 1 92 ? 133.960 140.723 152.659 1.00 97.99 97 ARG A O 1
ATOM 740 N N . MET A 1 93 ? 132.988 142.601 151.876 1.00 77.35 98 MET A N 1
ATOM 741 C CA . MET A 1 93 ? 133.548 142.496 150.537 1.00 74.40 98 MET A CA 1
ATOM 742 C C . MET A 1 93 ? 134.144 143.834 150.136 1.00 81.48 98 MET A C 1
ATOM 743 O O . MET A 1 93 ? 133.483 144.870 150.251 1.00 90.20 98 MET A O 1
ATOM 748 N N . GLN A 1 94 ? 135.387 143.811 149.669 1.00 85.54 99 GLN A N 1
ATOM 749 C CA . GLN A 1 94 ? 136.060 144.995 149.155 1.00 81.78 99 GLN A CA 1
ATOM 750 C C . GLN A 1 94 ? 136.333 144.803 147.673 1.00 84.47 99 GLN A C 1
ATOM 751 O O . GLN A 1 94 ? 136.946 143.808 147.276 1.00 96.33 99 GLN A O 1
ATOM 757 N N . ILE A 1 95 ? 135.887 145.754 146.862 1.00 75.05 100 ILE A N 1
ATOM 758 C CA . ILE A 1 95 ? 135.993 145.666 145.413 1.00 73.62 100 ILE A CA 1
ATOM 759 C C . ILE A 1 95 ? 137.006 146.698 144.943 1.00 77.03 100 ILE A C 1
ATOM 760 O O . ILE A 1 95 ? 136.837 147.899 145.181 1.00 87.87 100 ILE A O 1
ATOM 765 N N . HIS A 1 96 ? 138.056 146.230 144.281 1.00 77.57 101 HIS A N 1
ATOM 766 C CA . HIS A 1 96 ? 139.007 147.093 143.600 1.00 78.42 101 HIS A CA 1
ATOM 767 C C . HIS A 1 96 ? 138.715 147.096 142.107 1.00 86.66 101 HIS A C 1
ATOM 768 O O . HIS A 1 96 ? 137.900 146.319 141.606 1.00 94.03 101 HIS A O 1
ATOM 775 N N . MET A 1 97 ? 139.400 147.985 141.389 1.00 87.64 102 MET A N 1
ATOM 776 C CA . MET A 1 97 ? 139.241 148.019 139.941 1.00 85.75 102 MET A CA 1
ATOM 777 C C . MET A 1 97 ? 139.725 146.723 139.308 1.00 85.17 102 MET A C 1
ATOM 778 O O . MET A 1 97 ? 139.118 146.227 138.352 1.00 91.92 102 MET A O 1
ATOM 783 N N . ASN A 1 98 ? 140.808 146.156 139.827 1.00 75.41 103 ASN A N 1
ATOM 784 C CA . ASN A 1 98 ? 141.384 144.919 139.311 1.00 73.49 103 ASN A CA 1
ATOM 785 C C . ASN A 1 98 ? 141.685 143.959 140.453 1.00 77.43 103 ASN A C 1
ATOM 786 O O . ASN A 1 98 ? 142.767 143.379 140.547 1.00 84.02 103 ASN A O 1
ATOM 791 N N . GLY A 1 99 ? 140.723 143.784 141.349 1.00 76.82 104 GLY A N 1
ATOM 792 C CA . GLY A 1 99 ? 140.907 142.868 142.458 1.00 74.76 104 GLY A CA 1
ATOM 793 C C . GLY A 1 99 ? 139.634 142.745 143.262 1.00 75.52 104 GLY A C 1
ATOM 794 O O . GLY A 1 99 ? 138.686 143.518 143.096 1.00 86.79 104 GLY A O 1
ATOM 795 N N . LEU A 1 100 ? 139.631 141.753 144.149 1.00 68.69 105 LEU A N 1
ATOM 796 C CA . LEU A 1 100 ? 138.480 141.475 144.996 1.00 63.57 105 LEU A CA 1
ATOM 797 C C . LEU A 1 100 ? 138.959 140.823 146.281 1.00 68.34 105 LEU A C 1
ATOM 798 O O . LEU A 1 100 ? 139.736 139.866 146.238 1.00 81.72 105 LEU A O 1
ATOM 803 N N . ALA A 1 101 ? 138.498 141.338 147.416 1.00 63.98 106 ALA A N 1
ATOM 804 C CA . ALA A 1 101 ? 138.858 140.800 148.718 1.00 66.95 106 ALA A CA 1
ATOM 805 C C . ALA A 1 101 ? 137.610 140.645 149.569 1.00 69.08 106 ALA A C 1
ATOM 806 O O . ALA A 1 101 ? 136.753 141.532 149.594 1.00 79.53 106 ALA A O 1
ATOM 808 N N . ILE A 1 102 ? 137.512 139.519 150.267 1.00 61.90 107 ILE A N 1
ATOM 809 C CA . ILE A 1 102 ? 136.406 139.260 151.176 1.00 56.40 107 ILE A CA 1
ATOM 810 C C . ILE A 1 102 ? 136.968 138.887 152.537 1.00 63.83 107 ILE A C 1
ATOM 811 O O . ILE A 1 102 ? 138.073 138.349 152.650 1.00 77.01 107 ILE A O 1
ATOM 816 N N . GLU A 1 103 ? 136.195 139.178 153.579 1.00 77.84 108 GLU A N 1
ATOM 817 C CA . GLU A 1 103 ? 136.596 138.903 154.948 1.00 81.41 108 GLU A CA 1
ATOM 818 C C . GLU A 1 103 ? 135.413 138.343 155.718 1.00 87.01 108 GLU A C 1
ATOM 819 O O . GLU A 1 103 ? 134.257 138.610 155.388 1.00 98.80 108 GLU A O 1
ATOM 825 N N . GLU A 1 104 ? 135.716 137.560 156.748 1.00 87.91 109 GLU A N 1
ATOM 826 C CA . GLU A 1 104 ? 134.709 137.080 157.681 1.00 83.80 109 GLU A CA 1
ATOM 827 C C . GLU A 1 104 ? 135.295 137.110 159.081 1.00 86.14 109 GLU A C 1
ATOM 828 O O . GLU A 1 104 ? 136.418 136.646 159.294 1.00 98.81 109 GLU A O 1
ATOM 834 N N . GLN A 1 105 ? 134.538 137.652 160.029 1.00 88.46 110 GLN A N 1
ATOM 835 C CA . GLN A 1 105 ? 134.969 137.769 161.418 1.00 92.65 110 GLN A CA 1
ATOM 836 C C . GLN A 1 105 ? 133.988 136.984 162.279 1.00 100.73 110 GLN A C 1
ATOM 837 O O . GLN A 1 105 ? 132.994 137.529 162.764 1.00 107.35 110 GLN A O 1
ATOM 843 N N . ASN A 1 106 ? 134.271 135.699 162.466 1.00 99.85 111 ASN A N 1
ATOM 844 C CA . ASN A 1 106 ? 133.421 134.819 163.262 1.00 98.11 111 ASN A CA 1
ATOM 845 C C . ASN A 1 106 ? 133.861 134.925 164.715 1.00 101.23 111 ASN A C 1
ATOM 846 O O . ASN A 1 106 ? 134.900 134.388 165.103 1.00 105.82 111 ASN A O 1
ATOM 851 N N . ARG A 1 107 ? 133.069 135.630 165.522 1.00 107.06 112 ARG A N 1
ATOM 852 C CA . ARG A 1 107 ? 133.391 135.766 166.937 1.00 104.66 112 ARG A CA 1
ATOM 853 C C . ARG A 1 107 ? 133.191 134.459 167.688 1.00 107.70 112 ARG A C 1
ATOM 854 O O . ARG A 1 107 ? 133.890 134.199 168.673 1.00 109.95 112 ARG A O 1
ATOM 862 N N . SER A 1 108 ? 132.240 133.633 167.250 1.00 105.34 113 SER A N 1
ATOM 863 C CA . SER A 1 108 ? 131.981 132.373 167.936 1.00 108.49 113 SER A CA 1
ATOM 864 C C . SER A 1 108 ? 133.191 131.452 167.865 1.00 109.08 113 SER A C 1
ATOM 865 O O . SER A 1 108 ? 133.654 130.935 168.887 1.00 107.33 113 SER A O 1
ATOM 868 N N . SER A 1 109 ? 133.723 131.241 166.663 1.00 101.85 114 SER A N 1
ATOM 869 C CA . SER A 1 109 ? 134.894 130.391 166.500 1.00 96.21 114 SER A CA 1
ATOM 870 C C . SER A 1 109 ? 136.198 131.120 166.779 1.00 99.21 114 SER A C 1
ATOM 871 O O . SER A 1 109 ? 137.237 130.466 166.910 1.00 104.51 114 SER A O 1
ATOM 874 N N . GLY A 1 110 ? 136.175 132.446 166.870 1.00 100.54 115 GLY A N 1
ATOM 875 C CA . GLY A 1 110 ? 137.389 133.187 167.139 1.00 97.50 115 GLY A CA 1
ATOM 876 C C . GLY A 1 110 ? 138.398 133.177 166.017 1.00 97.36 115 GLY A C 1
ATOM 877 O O . GLY A 1 110 ? 139.585 133.394 166.265 1.00 102.60 115 GLY A O 1
ATOM 878 N N . MET A 1 111 ? 137.962 132.933 164.785 1.00 92.09 116 MET A N 1
ATOM 879 C CA . MET A 1 111 ? 138.851 132.875 163.636 1.00 91.30 116 MET A CA 1
ATOM 880 C C . MET A 1 111 ? 138.375 133.849 162.572 1.00 92.28 116 MET A C 1
ATOM 881 O O . MET A 1 111 ? 137.172 133.980 162.331 1.00 97.97 116 MET A O 1
ATOM 886 N N . ASP A 1 112 ? 139.324 134.530 161.941 1.00 90.59 117 ASP A N 1
ATOM 887 C CA . ASP A 1 112 ? 139.045 135.468 160.864 1.00 86.93 117 ASP A CA 1
ATOM 888 C C . ASP A 1 112 ? 139.610 134.920 159.563 1.00 90.15 117 ASP A C 1
ATOM 889 O O . ASP A 1 112 ? 140.775 134.518 159.509 1.00 98.14 117 ASP A O 1
ATOM 894 N N . THR A 1 113 ? 138.787 134.912 158.522 1.00 75.02 118 THR A N 1
ATOM 895 C CA . THR A 1 113 ? 139.171 134.404 157.215 1.00 75.22 118 THR A CA 1
ATOM 896 C C . THR A 1 113 ? 139.178 135.549 156.216 1.00 73.82 118 THR A C 1
ATOM 897 O O . THR A 1 113 ? 138.238 136.348 156.177 1.00 88.39 118 THR A O 1
ATOM 901 N N . LYS A 1 114 ? 140.237 135.630 155.418 1.00 72.07 119 LYS A N 1
ATOM 902 C CA . LYS A 1 114 ? 140.374 136.660 154.400 1.00 70.17 119 LYS A CA 1
ATOM 903 C C . LYS A 1 114 ? 140.804 136.007 153.098 1.00 73.69 119 LYS A C 1
ATOM 904 O O . LYS A 1 114 ? 141.767 135.236 153.076 1.00 84.55 119 LYS A O 1
ATOM 910 N N . VAL A 1 115 ? 140.091 136.311 152.018 1.00 62.59 120 VAL A N 1
ATOM 911 C CA . VAL A 1 115 ? 140.380 135.763 150.700 1.00 65.13 120 VAL A CA 1
ATOM 912 C C . VAL A 1 115 ? 140.581 136.920 149.737 1.00 72.25 120 VAL A C 1
ATOM 913 O O . VAL A 1 115 ? 139.755 137.838 149.683 1.00 87.78 120 VAL A O 1
ATOM 917 N N . VAL A 1 116 ? 141.674 136.878 148.983 1.00 61.00 121 VAL A N 1
ATOM 918 C CA . VAL A 1 116 ? 142.018 137.915 148.020 1.00 53.55 121 VAL A CA 1
ATOM 919 C C . VAL A 1 116 ? 142.132 137.273 146.647 1.00 65.10 121 VAL A C 1
ATOM 920 O O . VAL A 1 116 ? 142.830 136.267 146.484 1.00 77.00 121 VAL A O 1
ATOM 924 N N . TYR A 1 117 ? 141.448 137.852 145.667 1.00 66.72 122 TYR A N 1
ATOM 925 C CA . TYR A 1 117 ? 141.502 137.396 144.289 1.00 64.77 122 TYR A CA 1
ATOM 926 C C . TYR A 1 117 ? 142.154 138.455 143.414 1.00 70.17 122 TYR A C 1
ATOM 927 O O . TYR A 1 117 ? 142.000 139.656 143.650 1.00 78.70 122 TYR A O 1
ATOM 936 N N . TYR A 1 118 ? 142.886 137.997 142.402 1.00 69.66 123 TYR A N 1
ATOM 937 C CA . TYR A 1 118 ? 143.353 138.865 141.330 1.00 64.92 123 TYR A CA 1
ATOM 938 C C . TYR A 1 118 ? 143.906 138.002 140.210 1.00 71.77 123 TYR A C 1
ATOM 939 O O . TYR A 1 118 ? 144.508 136.959 140.466 1.00 80.32 123 TYR A O 1
ATOM 948 N N . THR A 1 119 ? 143.685 138.439 138.975 1.00 76.82 124 THR A N 1
ATOM 949 C CA . THR A 1 119 ? 144.236 137.746 137.822 1.00 77.35 124 THR A CA 1
ATOM 950 C C . THR A 1 119 ? 145.751 137.904 137.792 1.00 82.95 124 THR A C 1
ATOM 951 O O . THR A 1 119 ? 146.282 138.979 138.077 1.00 87.63 124 THR A O 1
ATOM 955 N N . LEU A 1 120 ? 146.444 136.827 137.451 1.00 72.93 125 LEU A N 1
ATOM 956 C CA . LEU A 1 120 ? 147.902 136.842 137.440 1.00 68.25 125 LEU A CA 1
ATOM 957 C C . LEU A 1 120 ? 148.411 137.727 136.311 1.00 80.53 125 LEU A C 1
ATOM 958 O O . LEU A 1 120 ? 148.124 137.448 135.141 1.00 87.70 125 LEU A O 1
ATOM 963 N N . PRO A 1 121 ? 149.162 138.787 136.603 1.00 71.11 126 PRO A N 1
ATOM 964 C CA . PRO A 1 121 ? 149.605 139.695 135.541 1.00 66.03 126 PRO A CA 1
ATOM 965 C C . PRO A 1 121 ? 150.998 139.394 135.012 1.00 75.60 126 PRO A C 1
ATOM 966 O O . PRO A 1 121 ? 151.843 138.854 135.730 1.00 80.25 126 PRO A O 1
ATOM 970 N N . GLY A 1 122 ? 151.244 139.755 133.757 1.00 86.47 127 GLY A N 1
ATOM 971 C CA . GLY A 1 122 ? 152.594 139.770 133.213 1.00 82.67 127 GLY A CA 1
ATOM 972 C C . GLY A 1 122 ? 153.294 138.430 133.164 1.00 86.51 127 GLY A C 1
ATOM 973 O O . GLY A 1 122 ? 154.493 138.349 133.453 1.00 89.19 127 GLY A O 1
ATOM 974 N N . GLU A 1 123 ? 152.576 137.375 132.794 1.00 93.70 128 GLU A N 1
ATOM 975 C CA . GLU A 1 123 ? 153.168 136.055 132.658 1.00 87.11 128 GLU A CA 1
ATOM 976 C C . GLU A 1 123 ? 152.614 135.390 131.409 1.00 89.87 128 GLU A C 1
ATOM 977 O O . GLU A 1 123 ? 151.538 135.741 130.922 1.00 101.74 128 GLU A O 1
ATOM 983 N N . ASN A 1 124 ? 153.365 134.425 130.891 1.00 82.33 129 ASN A N 1
ATOM 984 C CA . ASN A 1 124 ? 152.924 133.663 129.732 1.00 86.95 129 ASN A CA 1
ATOM 985 C C . ASN A 1 124 ? 151.943 132.560 130.097 1.00 89.25 129 ASN A C 1
ATOM 986 O O . ASN A 1 124 ? 151.595 131.747 129.236 1.00 96.85 129 ASN A O 1
ATOM 991 N N . VAL A 1 125 ? 151.491 132.519 131.345 1.00 81.38 130 VAL A N 1
ATOM 992 C CA . VAL A 1 125 ? 150.488 131.568 131.803 1.00 80.24 130 VAL A CA 1
ATOM 993 C C . VAL A 1 125 ? 149.334 132.360 132.398 1.00 83.73 130 VAL A C 1
ATOM 994 O O . VAL A 1 125 ? 149.540 133.187 133.293 1.00 94.31 130 VAL A O 1
ATOM 998 N N . GLY A 1 126 ? 148.124 132.110 131.902 1.00 74.28 131 GLY A N 1
ATOM 999 C CA . GLY A 1 126 ? 146.937 132.745 132.442 1.00 75.43 131 GLY A CA 1
ATOM 1000 C C . GLY A 1 126 ? 146.419 131.966 133.632 1.00 81.74 131 GLY A C 1
ATOM 1001 O O . GLY A 1 126 ? 146.178 130.761 133.539 1.00 94.30 131 GLY A O 1
ATOM 1002 N N . ALA A 1 127 ? 146.252 132.659 134.754 1.00 71.16 132 ALA A N 1
ATOM 1003 C CA . ALA A 1 127 ? 145.852 131.987 135.979 1.00 66.70 132 ALA A CA 1
ATOM 1004 C C . ALA A 1 127 ? 145.161 132.976 136.902 1.00 74.60 132 ALA A C 1
ATOM 1005 O O . ALA A 1 127 ? 145.296 134.193 136.756 1.00 86.23 132 ALA A O 1
ATOM 1007 N N . LEU A 1 128 ? 144.420 132.428 137.857 1.00 68.82 133 LEU A N 1
ATOM 1008 C CA . LEU A 1 128 ? 143.775 133.195 138.912 1.00 64.74 133 LEU A CA 1
ATOM 1009 C C . LEU A 1 128 ? 144.518 132.955 140.216 1.00 66.54 133 LEU A C 1
ATOM 1010 O O . LEU A 1 128 ? 144.774 131.805 140.581 1.00 80.21 133 LEU A O 1
ATOM 1015 N N . VAL A 1 129 ? 144.861 134.031 140.913 1.00 59.23 134 VAL A N 1
ATOM 1016 C CA . VAL A 1 129 ? 145.577 133.943 142.178 1.00 56.46 134 VAL A CA 1
ATOM 1017 C C . VAL A 1 129 ? 144.578 134.087 143.313 1.00 66.46 134 VAL A C 1
ATOM 1018 O O . VAL A 1 129 ? 143.812 135.056 143.360 1.00 75.34 134 VAL A O 1
ATOM 1022 N N . ARG A 1 130 ? 144.589 133.126 144.229 1.00 72.57 135 ARG A N 1
ATOM 1023 C CA . ARG A 1 130 ? 143.692 133.115 145.375 1.00 61.69 135 ARG A CA 1
ATOM 1024 C C . ARG A 1 130 ? 144.531 132.986 146.634 1.00 70.09 135 ARG A C 1
ATOM 1025 O O . ARG A 1 130 ? 145.240 131.991 146.808 1.00 81.94 135 ARG A O 1
ATOM 1033 N N . VAL A 1 131 ? 144.457 133.988 147.503 1.00 59.22 136 VAL A N 1
ATOM 1034 C CA . VAL A 1 131 ? 145.226 134.025 148.740 1.00 56.11 136 VAL A CA 1
ATOM 1035 C C . VAL A 1 131 ? 144.248 133.930 149.899 1.00 70.33 136 VAL A C 1
ATOM 1036 O O . VAL A 1 131 ? 143.354 134.773 150.035 1.00 79.86 136 VAL A O 1
ATOM 1040 N N . VAL A 1 132 ? 144.417 132.911 150.735 1.00 71.54 137 VAL A N 1
ATOM 1041 C CA . VAL A 1 132 ? 143.524 132.647 151.855 1.00 68.11 137 VAL A CA 1
ATOM 1042 C C . VAL A 1 132 ? 144.336 132.723 153.137 1.00 70.19 137 VAL A C 1
ATOM 1043 O O . VAL A 1 132 ? 145.340 132.017 153.284 1.00 80.95 137 VAL A O 1
ATOM 1047 N N . SER A 1 133 ? 143.899 133.568 154.066 1.00 65.72 138 SER A N 1
ATOM 1048 C CA . SER A 1 133 ? 144.564 133.727 155.350 1.00 68.58 138 SER A CA 1
ATOM 1049 C C . SER A 1 133 ? 143.553 133.510 156.463 1.00 74.77 138 SER A C 1
ATOM 1050 O O . SER A 1 133 ? 142.464 134.089 156.438 1.00 88.02 138 SER A O 1
ATOM 1053 N N . VAL A 1 134 ? 143.915 132.677 157.432 1.00 76.12 139 VAL A N 1
ATOM 1054 C CA . VAL A 1 134 ? 143.088 132.406 158.601 1.00 73.63 139 VAL A CA 1
ATOM 1055 C C . VAL A 1 134 ? 143.851 132.869 159.830 1.00 73.36 139 VAL A C 1
ATOM 1056 O O . VAL A 1 134 ? 144.992 132.451 160.047 1.00 84.92 139 VAL A O 1
ATOM 1060 N N . THR A 1 135 ? 143.225 133.725 160.631 1.00 82.81 140 THR A N 1
ATOM 1061 C CA . THR A 1 135 ? 143.867 134.325 161.791 1.00 85.86 140 THR A CA 1
ATOM 1062 C C . THR A 1 135 ? 143.168 133.868 163.062 1.00 86.95 140 THR A C 1
ATOM 1063 O O . THR A 1 135 ? 141.938 133.924 163.153 1.00 92.40 140 THR A O 1
ATOM 1067 N N . ASN A 1 136 ? 143.954 133.421 164.037 1.00 90.03 141 ASN A N 1
ATOM 1068 C CA . ASN A 1 136 ? 143.436 132.987 165.331 1.00 88.07 141 ASN A CA 1
ATOM 1069 C C . ASN A 1 136 ? 143.244 134.215 166.209 1.00 91.87 141 ASN A C 1
ATOM 1070 O O . ASN A 1 136 ? 144.193 134.716 166.814 1.00 95.37 141 ASN A O 1
ATOM 1075 N N . GLN A 1 137 ? 142.010 134.701 166.284 1.00 96.17 142 GLN A N 1
ATOM 1076 C CA . GLN A 1 137 ? 141.684 135.883 167.069 1.00 92.47 142 GLN A CA 1
ATOM 1077 C C . GLN A 1 137 ? 141.253 135.555 168.490 1.00 96.13 142 GLN A C 1
ATOM 1078 O O . GLN A 1 137 ? 140.932 136.474 169.250 1.00 98.52 142 GLN A O 1
ATOM 1084 N N . SER A 1 138 ? 141.228 134.282 168.867 1.00 107.68 143 SER A N 1
ATOM 1085 C CA . SER A 1 138 ? 140.908 133.924 170.236 1.00 107.66 143 SER A CA 1
ATOM 1086 C C . SER A 1 138 ? 142.122 134.149 171.133 1.00 111.84 143 SER A C 1
ATOM 1087 O O . SER A 1 138 ? 143.243 134.367 170.669 1.00 114.19 143 SER A O 1
ATOM 1090 N N . GLY A 1 139 ? 141.884 134.103 172.438 1.00 115.43 144 GLY A N 1
ATOM 1091 C CA . GLY A 1 139 ? 142.951 134.298 173.395 1.00 118.18 144 GLY A CA 1
ATOM 1092 C C . GLY A 1 139 ? 143.759 133.070 173.729 1.00 119.19 144 GLY A C 1
ATOM 1093 O O . GLY A 1 139 ? 144.680 133.150 174.544 1.00 121.98 144 GLY A O 1
ATOM 1094 N N . GLU A 1 140 ? 143.449 131.931 173.121 1.00 117.40 145 GLU A N 1
ATOM 1095 C CA . GLU A 1 140 ? 144.119 130.680 173.428 1.00 115.82 145 GLU A CA 1
ATOM 1096 C C . GLU A 1 140 ? 144.605 130.017 172.150 1.00 117.33 145 GLU A C 1
ATOM 1097 O O . GLU A 1 140 ? 144.015 130.209 171.083 1.00 120.92 145 GLU A O 1
ATOM 1103 N N . PRO A 1 141 ? 145.683 129.238 172.227 1.00 102.02 146 PRO A N 1
ATOM 1104 C CA . PRO A 1 141 ? 146.145 128.507 171.044 1.00 99.39 146 PRO A CA 1
ATOM 1105 C C . PRO A 1 141 ? 145.104 127.504 170.578 1.00 100.85 146 PRO A C 1
ATOM 1106 O O . PRO A 1 141 ? 144.382 126.908 171.379 1.00 108.22 146 PRO A O 1
ATOM 1110 N N . ILE A 1 142 ? 145.032 127.320 169.264 1.00 94.60 147 ILE A N 1
ATOM 1111 C CA . ILE A 1 142 ? 144.108 126.369 168.665 1.00 97.81 147 ILE A CA 1
ATOM 1112 C C . ILE A 1 142 ? 144.877 125.467 167.714 1.00 100.40 147 ILE A C 1
ATOM 1113 O O . ILE A 1 142 ? 145.897 125.860 167.141 1.00 103.57 147 ILE A O 1
ATOM 1118 N N . GLU A 1 143 ? 144.385 124.244 167.557 1.00 109.47 148 GLU A N 1
ATOM 1119 C CA . GLU A 1 143 ? 144.934 123.288 166.600 1.00 108.07 148 GLU A CA 1
ATOM 1120 C C . GLU A 1 143 ? 144.045 123.330 165.364 1.00 107.32 148 GLU A C 1
ATOM 1121 O O . GLU A 1 143 ? 142.942 122.780 165.359 1.00 109.57 148 GLU A O 1
ATOM 1127 N N . LEU A 1 144 ? 144.532 123.981 164.316 1.00 91.79 149 LEU A N 1
ATOM 1128 C CA . LEU A 1 144 ? 143.734 124.271 163.135 1.00 86.20 149 LEU A CA 1
ATOM 1129 C C . LEU A 1 144 ? 144.083 123.310 162.010 1.00 88.16 149 LEU A C 1
ATOM 1130 O O . LEU A 1 144 ? 145.259 123.132 161.680 1.00 99.71 149 LEU A O 1
ATOM 1135 N N . GLU A 1 145 ? 143.061 122.693 161.429 1.00 87.56 150 GLU A N 1
ATOM 1136 C CA . GLU A 1 145 ? 143.188 121.942 160.187 1.00 89.89 150 GLU A CA 1
ATOM 1137 C C . GLU A 1 145 ? 142.417 122.706 159.121 1.00 95.20 150 GLU A C 1
ATOM 1138 O O . GLU A 1 145 ? 141.185 122.780 159.170 1.00 104.52 150 GLU A O 1
ATOM 1144 N N . LEU A 1 146 ? 143.140 123.276 158.166 1.00 74.81 151 LEU A N 1
ATOM 1145 C CA . LEU A 1 146 ? 142.562 124.122 157.134 1.00 71.91 151 LEU A CA 1
ATOM 1146 C C . LEU A 1 146 ? 142.551 123.376 155.810 1.00 73.46 151 LEU A C 1
ATOM 1147 O O . LEU A 1 146 ? 143.565 122.800 155.412 1.00 79.73 151 LEU A O 1
ATOM 1152 N N . ILE A 1 147 ? 141.403 123.381 155.142 1.00 75.52 152 ILE A N 1
ATOM 1153 C CA . ILE A 1 147 ? 141.259 122.846 153.795 1.00 69.74 152 ILE A CA 1
ATOM 1154 C C . ILE A 1 147 ? 140.505 123.870 152.965 1.00 79.28 152 ILE A C 1
ATOM 1155 O O . ILE A 1 147 ? 139.466 124.378 153.400 1.00 93.70 152 ILE A O 1
ATOM 1160 N N . ASP A 1 148 ? 141.021 124.177 151.779 1.00 80.36 153 ASP A N 1
ATOM 1161 C CA . ASP A 1 148 ? 140.321 125.083 150.886 1.00 84.33 153 ASP A CA 1
ATOM 1162 C C . ASP A 1 148 ? 140.656 124.728 149.448 1.00 83.66 153 ASP A C 1
ATOM 1163 O O . ASP A 1 148 ? 141.655 124.063 149.168 1.00 88.77 153 ASP A O 1
ATOM 1168 N N . GLY A 1 149 ? 139.812 125.179 148.545 1.00 68.76 154 GLY A N 1
ATOM 1169 C CA . GLY A 1 149 ? 140.034 124.944 147.139 1.00 69.13 154 GLY A CA 1
ATOM 1170 C C . GLY A 1 149 ? 138.720 124.981 146.379 1.00 74.95 154 GLY A C 1
ATOM 1171 O O . GLY A 1 149 ? 137.792 125.690 146.758 1.00 87.44 154 GLY A O 1
ATOM 1172 N N . MET A 1 150 ? 138.676 124.202 145.303 1.00 72.10 155 MET A N 1
ATOM 1173 C CA . MET A 1 150 ? 137.549 124.189 144.390 1.00 70.08 155 MET A CA 1
ATOM 1174 C C . MET A 1 150 ? 137.038 122.761 144.244 1.00 75.68 155 MET A C 1
ATOM 1175 O O . MET A 1 150 ? 137.830 121.843 143.973 1.00 88.46 155 MET A O 1
ATOM 1180 N N . PRO A 1 151 ? 135.735 122.528 144.417 1.00 64.92 156 PRO A N 1
ATOM 1181 C CA . PRO A 1 151 ? 135.218 121.155 144.400 1.00 69.69 156 PRO A CA 1
ATOM 1182 C C . PRO A 1 151 ? 135.003 120.577 143.014 1.00 71.14 156 PRO A C 1
ATOM 1183 O O . PRO A 1 151 ? 134.795 119.363 142.902 1.00 78.39 156 PRO A O 1
ATOM 1187 N N . ALA A 1 152 ? 135.042 121.388 141.959 1.00 61.66 157 ALA A N 1
ATOM 1188 C CA . ALA A 1 152 ? 134.771 120.880 140.616 1.00 62.09 157 ALA A CA 1
ATOM 1189 C C . ALA A 1 152 ? 135.634 121.656 139.627 1.00 71.89 157 ALA A C 1
ATOM 1190 O O . ALA A 1 152 ? 135.264 122.755 139.208 1.00 78.24 157 ALA A O 1
ATOM 1192 N N . VAL A 1 153 ? 136.771 121.078 139.260 1.00 72.91 158 VAL A N 1
ATOM 1193 C CA . VAL A 1 153 ? 137.630 121.638 138.225 1.00 66.81 158 VAL A CA 1
ATOM 1194 C C . VAL A 1 153 ? 137.274 120.963 136.911 1.00 74.07 158 VAL A C 1
ATOM 1195 O O . VAL A 1 153 ? 137.361 119.737 136.793 1.00 84.12 158 VAL A O 1
ATOM 1199 N N . ILE A 1 154 ? 136.870 121.754 135.925 1.00 73.82 159 ILE A N 1
ATOM 1200 C CA . ILE A 1 154 ? 136.521 121.207 134.619 1.00 67.46 159 ILE A CA 1
ATOM 1201 C C . ILE A 1 154 ? 137.811 120.822 133.909 1.00 78.68 159 ILE A C 1
ATOM 1202 O O . ILE A 1 154 ? 138.668 121.685 133.674 1.00 90.55 159 ILE A O 1
ATOM 1207 N N . PRO A 1 155 ? 138.000 119.552 133.563 1.00 74.83 160 PRO A N 1
ATOM 1208 C CA . PRO A 1 155 ? 139.218 119.162 132.851 1.00 71.90 160 PRO A CA 1
ATOM 1209 C C . PRO A 1 155 ? 139.279 119.799 131.474 1.00 79.29 160 PRO A C 1
ATOM 1210 O O . PRO A 1 155 ? 138.257 120.047 130.833 1.00 87.73 160 PRO A O 1
ATOM 1214 N N . TYR A 1 156 ? 140.500 120.070 131.026 1.00 77.42 161 TYR A N 1
ATOM 1215 C CA . TYR A 1 156 ? 140.698 120.657 129.710 1.00 69.77 161 TYR A CA 1
ATOM 1216 C C . TYR A 1 156 ? 140.204 119.704 128.633 1.00 80.09 161 TYR A C 1
ATOM 1217 O O . TYR A 1 156 ? 140.489 118.505 128.671 1.00 85.96 161 TYR A O 1
ATOM 1226 N N . GLY A 1 157 ? 139.470 120.242 127.666 1.00 74.57 162 GLY A N 1
ATOM 1227 C CA . GLY A 1 157 ? 138.891 119.446 126.608 1.00 76.96 162 GLY A CA 1
ATOM 1228 C C . GLY A 1 157 ? 137.418 119.142 126.759 1.00 79.26 162 GLY A C 1
ATOM 1229 O O . GLY A 1 157 ? 136.842 118.515 125.863 1.00 90.24 162 GLY A O 1
ATOM 1230 N N . VAL A 1 158 ? 136.792 119.560 127.853 1.00 76.08 163 VAL A N 1
ATOM 1231 C CA . VAL A 1 158 ? 135.360 119.388 128.056 1.00 76.26 163 VAL A CA 1
ATOM 1232 C C . VAL A 1 158 ? 134.682 120.712 127.746 1.00 82.71 163 VAL A C 1
ATOM 1233 O O . VAL A 1 158 ? 134.928 121.716 128.423 1.00 94.83 163 VAL A O 1
ATOM 1237 N N . SER A 1 159 ? 133.829 120.720 126.729 1.00 83.39 164 SER A N 1
ATOM 1238 C CA . SER A 1 159 ? 133.112 121.929 126.364 1.00 85.94 164 SER A CA 1
ATOM 1239 C C . SER A 1 159 ? 131.990 122.207 127.359 1.00 87.32 164 SER A C 1
ATOM 1240 O O . SER A 1 159 ? 131.573 121.336 128.126 1.00 94.06 164 SER A O 1
ATOM 1243 N N . MET A 1 160 ? 131.505 123.451 127.345 1.00 95.11 165 MET A N 1
ATOM 1244 C CA . MET A 1 160 ? 130.398 123.815 128.223 1.00 93.08 165 MET A CA 1
ATOM 1245 C C . MET A 1 160 ? 129.149 123.014 127.888 1.00 97.37 165 MET A C 1
ATOM 1246 O O . MET A 1 160 ? 128.449 122.536 128.788 1.00 105.50 165 MET A O 1
ATOM 1251 N N . ASP A 1 161 ? 128.855 122.860 126.598 1.00 96.03 166 ASP A N 1
ATOM 1252 C CA . ASP A 1 161 ? 127.706 122.063 126.188 1.00 99.09 166 ASP A CA 1
ATOM 1253 C C . ASP A 1 161 ? 127.836 120.634 126.687 1.00 99.74 166 ASP A C 1
ATOM 1254 O O . ASP A 1 161 ? 126.865 120.039 127.171 1.00 103.86 166 ASP A O 1
ATOM 1259 N N . SER A 1 162 ? 129.040 120.068 126.580 1.00 96.10 167 SER A N 1
ATOM 1260 C CA . SER A 1 162 ? 129.275 118.718 127.073 1.00 91.12 167 SER A CA 1
ATOM 1261 C C . SER A 1 162 ? 128.929 118.613 128.550 1.00 89.70 167 SER A C 1
ATOM 1262 O O . SER A 1 162 ? 128.192 117.714 128.959 1.00 98.94 167 SER A O 1
ATOM 1265 N N . MET A 1 163 ? 129.418 119.550 129.360 1.00 85.60 168 MET A N 1
ATOM 1266 C CA . MET A 1 163 ? 129.069 119.559 130.773 1.00 83.88 168 MET A CA 1
ATOM 1267 C C . MET A 1 163 ? 127.558 119.603 130.936 1.00 93.30 168 MET A C 1
ATOM 1268 O O . MET A 1 163 ? 126.955 118.605 131.347 1.00 104.71 168 MET A O 1
ATOM 1273 N N . LYS A 1 164 ? 126.951 120.711 130.499 1.00 84.97 169 LYS A N 1
ATOM 1274 C CA . LYS A 1 164 ? 125.546 120.986 130.783 1.00 80.83 169 LYS A CA 1
ATOM 1275 C C . LYS A 1 164 ? 124.632 119.856 130.335 1.00 83.63 169 LYS A C 1
ATOM 1276 O O . LYS A 1 164 ? 123.606 119.593 130.971 1.00 87.05 169 LYS A O 1
ATOM 1282 N N . ASN A 1 165 ? 124.974 119.178 129.242 1.00 89.49 170 ASN A N 1
ATOM 1283 C CA . ASN A 1 165 ? 124.065 118.188 128.684 1.00 84.18 170 ASN A CA 1
ATOM 1284 C C . ASN A 1 165 ? 124.396 116.760 129.082 1.00 88.10 170 ASN A C 1
ATOM 1285 O O . ASN A 1 165 ? 123.485 115.993 129.402 1.00 101.34 170 ASN A O 1
ATOM 1290 N N . MET A 1 166 ? 125.665 116.366 129.057 1.00 90.01 171 MET A N 1
ATOM 1291 C CA . 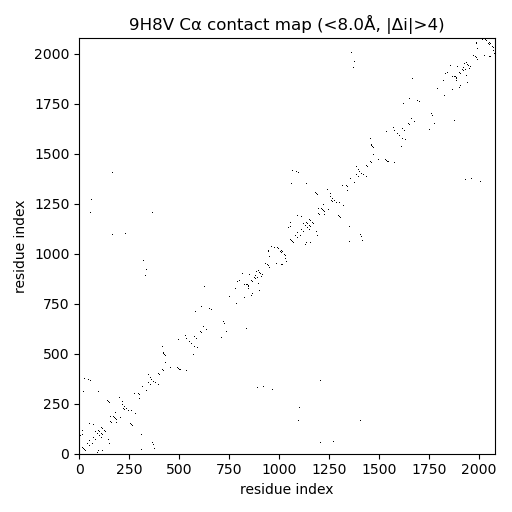MET A 1 166 ? 126.054 114.991 129.315 1.00 93.04 171 MET A CA 1
ATOM 1292 C C . MET A 1 166 ? 127.260 114.948 130.247 1.00 96.16 171 MET A C 1
ATOM 1293 O O . MET A 1 166 ? 128.281 114.336 129.938 1.00 104.05 171 MET A O 1
ATOM 1298 N N . GLY A 1 167 ? 127.176 115.643 131.387 1.00 88.04 172 GLY A N 1
ATOM 1299 C CA . GLY A 1 167 ? 128.248 115.542 132.366 1.00 90.05 172 GLY A CA 1
ATOM 1300 C C . GLY A 1 167 ? 128.533 114.116 132.800 1.00 94.93 172 GLY A C 1
ATOM 1301 O O . GLY A 1 167 ? 129.695 113.718 132.933 1.00 107.76 172 GLY A O 1
ATOM 1302 N N . GLN A 1 168 ? 127.481 113.325 133.020 1.00 78.11 173 GLN A N 1
ATOM 1303 C CA . GLN A 1 168 ? 127.678 111.959 133.491 1.00 76.76 173 GLN A CA 1
ATOM 1304 C C . GLN A 1 168 ? 128.474 111.134 132.490 1.00 80.12 173 GLN A C 1
ATOM 1305 O O . GLN A 1 168 ? 129.377 110.382 132.874 1.00 86.52 173 GLN A O 1
ATOM 1311 N N . THR A 1 169 ? 128.158 111.260 131.202 1.00 79.17 174 THR A N 1
ATOM 1312 C CA . THR A 1 169 ? 128.903 110.516 130.194 1.00 76.23 174 THR A CA 1
ATOM 1313 C C . THR A 1 169 ? 130.296 111.097 129.998 1.00 82.83 174 THR A C 1
ATOM 1314 O O . THR A 1 169 ? 131.262 110.352 129.803 1.00 89.22 174 THR A O 1
ATOM 1318 N N . ALA A 1 170 ? 130.424 112.423 130.058 1.00 85.41 175 ALA A N 1
ATOM 1319 C CA . ALA A 1 170 ? 131.718 113.060 129.866 1.00 82.22 175 ALA A CA 1
ATOM 1320 C C . ALA A 1 170 ? 132.689 112.749 130.992 1.00 78.12 175 ALA A C 1
ATOM 1321 O O . ALA A 1 170 ? 133.899 112.905 130.807 1.00 84.35 175 ALA A O 1
ATOM 1323 N N . LYS A 1 171 ? 132.189 112.319 132.151 1.00 77.78 176 LYS A N 1
ATOM 1324 C CA . LYS A 1 171 ? 133.090 111.900 133.220 1.00 78.34 176 LYS A CA 1
ATOM 1325 C C . LYS A 1 171 ? 133.996 110.752 132.795 1.00 83.53 176 LYS A C 1
ATOM 1326 O O . LYS A 1 171 ? 135.043 110.543 133.414 1.00 91.77 176 LYS A O 1
ATOM 1332 N N . ALA A 1 172 ? 133.617 110.001 131.760 1.00 69.30 177 ALA A N 1
ATOM 1333 C CA . ALA A 1 172 ? 134.438 108.888 131.301 1.00 67.60 177 ALA A CA 1
ATOM 1334 C C . ALA A 1 172 ? 135.759 109.341 130.698 1.00 73.58 177 ALA A C 1
ATOM 1335 O O . ALA A 1 172 ? 136.717 108.563 130.684 1.00 78.42 177 ALA A O 1
ATOM 1337 N N . TRP A 1 173 ? 135.835 110.573 130.197 1.00 75.69 178 TRP A N 1
ATOM 1338 C CA . TRP A 1 173 ? 137.067 111.086 129.615 1.00 71.07 178 TRP A CA 1
ATOM 1339 C C . TRP A 1 173 ? 137.936 111.844 130.607 1.00 78.30 178 TRP A C 1
ATOM 1340 O O . TRP A 1 173 ? 139.128 112.031 130.346 1.00 87.28 178 TRP A O 1
ATOM 1351 N N . MET A 1 174 ? 137.375 112.285 131.728 1.00 74.35 179 MET A N 1
ATOM 1352 C CA . MET A 1 174 ? 138.094 113.145 132.653 1.00 71.73 179 MET A CA 1
ATOM 1353 C C . MET A 1 174 ? 139.132 112.361 133.446 1.00 78.41 179 MET A C 1
ATOM 1354 O O . MET A 1 174 ? 138.928 111.197 133.797 1.00 88.39 179 MET A O 1
ATOM 1359 N N . GLN A 1 175 ? 140.252 113.018 133.733 1.00 78.15 180 GLN A N 1
ATOM 1360 C CA . GLN A 1 175 ? 141.314 112.412 134.523 1.00 78.46 180 GLN A CA 1
ATOM 1361 C C . GLN A 1 175 ? 142.205 113.510 135.085 1.00 80.21 180 GLN A C 1
ATOM 1362 O O . GLN A 1 175 ? 142.133 114.668 134.673 1.00 89.21 180 GLN A O 1
ATOM 1368 N N . VAL A 1 176 ? 143.050 113.124 136.039 1.00 82.13 181 VAL A N 1
ATOM 1369 C CA . VAL A 1 176 ? 144.043 114.012 136.628 1.00 81.43 181 VAL A CA 1
ATOM 1370 C C . VAL A 1 176 ? 145.403 113.342 136.521 1.00 85.19 181 VAL A C 1
ATOM 1371 O O . VAL A 1 176 ? 145.510 112.113 136.489 1.00 89.35 181 VAL A O 1
ATOM 1375 N N . GLU A 1 177 ? 146.451 114.160 136.471 1.00 89.38 182 GLU A N 1
ATOM 1376 C CA . GLU A 1 177 ? 147.811 113.663 136.343 1.00 84.61 182 GLU A CA 1
ATOM 1377 C C . GLU A 1 177 ? 148.721 114.437 137.284 1.00 92.07 182 GLU A C 1
ATOM 1378 O O . GLU A 1 177 ? 148.410 115.553 137.701 1.00 103.85 182 GLU A O 1
ATOM 1384 N N . ASP A 1 178 ? 149.850 113.815 137.624 1.00 96.15 183 ASP A N 1
ATOM 1385 C CA . ASP A 1 178 ? 150.926 114.465 138.373 1.00 97.46 183 ASP A CA 1
ATOM 1386 C C . ASP A 1 178 ? 150.469 114.906 139.763 1.00 96.52 183 ASP A C 1
ATOM 1387 O O . ASP A 1 178 ? 150.670 116.049 140.174 1.00 96.67 183 ASP A O 1
ATOM 1392 N N . LEU A 1 179 ? 149.846 113.983 140.495 1.00 90.26 184 LEU A N 1
ATOM 1393 C CA . LEU A 1 179 ? 149.496 114.272 141.881 1.00 92.04 184 LEU A CA 1
ATOM 1394 C C . LEU A 1 179 ? 150.735 114.312 142.765 1.00 98.11 184 LEU A C 1
ATOM 1395 O O . LEU A 1 179 ? 150.845 115.164 143.654 1.00 100.61 184 LEU A O 1
ATOM 1400 N N . SER A 1 180 ? 151.674 113.392 142.540 1.00 110.94 185 SER A N 1
ATOM 1401 C CA . SER A 1 180 ? 152.865 113.325 143.380 1.00 110.74 185 SER A CA 1
ATOM 1402 C C . SER A 1 180 ? 153.720 114.575 143.231 1.00 108.92 185 SER A C 1
ATOM 1403 O O . SER A 1 180 ? 154.288 115.068 144.212 1.00 106.92 185 SER A O 1
ATOM 1406 N N . GLU A 1 181 ? 153.826 115.101 142.012 1.00 117.85 186 GLU A N 1
ATOM 1407 C CA . GLU A 1 181 ? 154.657 116.272 141.764 1.00 116.81 186 GLU A CA 1
ATOM 1408 C C . GLU A 1 181 ? 154.106 117.541 142.399 1.00 117.50 186 GLU A C 1
ATOM 1409 O O . GLU A 1 181 ? 154.834 118.534 142.483 1.00 114.59 186 GLU A O 1
ATOM 1415 N N . GLY A 1 182 ? 152.854 117.536 142.845 1.00 102.10 187 GLY A N 1
ATOM 1416 C CA . GLY A 1 182 ? 152.256 118.726 143.408 1.00 94.74 187 GLY A CA 1
ATOM 1417 C C . GLY A 1 182 ? 151.664 119.682 142.402 1.00 95.36 187 GLY A C 1
ATOM 1418 O O . GLY A 1 182 ? 151.245 120.778 142.787 1.00 97.61 187 GLY A O 1
ATOM 1419 N N . LEU A 1 183 ? 151.618 119.309 141.125 1.00 89.07 188 LEU A N 1
ATOM 1420 C CA . LEU A 1 183 ? 151.031 120.132 140.070 1.00 82.86 188 LEU A CA 1
ATOM 1421 C C . LEU A 1 183 ? 150.011 119.287 139.326 1.00 85.24 188 LEU A C 1
ATOM 1422 O O . LEU A 1 183 ? 150.296 118.770 138.238 1.00 92.82 188 LEU A O 1
ATOM 1427 N N . PRO A 1 184 ? 148.818 119.111 139.888 1.00 70.70 189 PRO A N 1
ATOM 1428 C CA . PRO A 1 184 ? 147.798 118.317 139.198 1.00 74.88 189 PRO A CA 1
ATOM 1429 C C . PRO A 1 184 ? 147.469 118.908 137.837 1.00 77.45 189 PRO A C 1
ATOM 1430 O O . PRO A 1 184 ? 147.387 120.125 137.669 1.00 82.72 189 PRO A O 1
ATOM 1434 N N . TYR A 1 185 ? 147.289 118.028 136.860 1.00 77.55 190 TYR A N 1
ATOM 1435 C CA . TYR A 1 185 ? 147.056 118.412 135.474 1.00 71.25 190 TYR A CA 1
ATOM 1436 C C . TYR A 1 185 ? 145.702 117.855 135.061 1.00 79.34 190 TYR A C 1
ATOM 1437 O O . TYR A 1 185 ? 145.530 116.636 134.968 1.00 86.99 190 TYR A O 1
ATOM 1446 N N . TYR A 1 186 ? 144.742 118.740 134.821 1.00 75.33 191 TYR A N 1
ATOM 1447 C CA . TYR A 1 186 ? 143.363 118.353 134.550 1.00 70.57 191 TYR A CA 1
ATOM 1448 C C . TYR A 1 186 ? 143.114 118.426 133.050 1.00 79.13 191 TYR A C 1
ATOM 1449 O O . TYR A 1 186 ? 143.071 119.516 132.474 1.00 88.64 191 TYR A O 1
ATOM 1458 N N . ARG A 1 187 ? 142.942 117.268 132.421 1.00 77.99 192 ARG A N 1
ATOM 1459 C CA . ARG A 1 187 ? 142.666 117.219 130.994 1.00 74.85 192 ARG A CA 1
ATOM 1460 C C . ARG A 1 187 ? 141.948 115.919 130.677 1.00 78.14 192 ARG A C 1
ATOM 1461 O O . ARG A 1 187 ? 141.964 114.973 131.466 1.00 86.23 192 ARG A O 1
ATOM 1469 N N . VAL A 1 188 ? 141.316 115.889 129.505 1.00 72.93 193 VAL A N 1
ATOM 1470 C CA . VAL A 1 188 ? 140.669 114.671 129.044 1.00 70.43 193 VAL A CA 1
ATOM 1471 C C . VAL A 1 188 ? 141.722 113.679 128.571 1.00 78.48 193 VAL A C 1
ATOM 1472 O O . VAL A 1 188 ? 142.817 114.055 128.134 1.00 85.21 193 VAL A O 1
ATOM 1476 N N . ARG A 1 189 ? 141.388 112.392 128.662 1.00 77.63 194 ARG A N 1
ATOM 1477 C CA . ARG A 1 189 ? 142.308 111.358 128.203 1.00 72.06 194 ARG A CA 1
ATOM 1478 C C . ARG A 1 189 ? 142.526 111.450 126.701 1.00 80.55 194 ARG A C 1
ATOM 1479 O O . ARG A 1 189 ? 143.643 111.252 126.212 1.00 89.33 194 ARG A O 1
ATOM 1487 N N . ALA A 1 190 ? 141.468 111.744 125.954 1.00 81.93 195 ALA A N 1
ATOM 1488 C CA . ALA A 1 190 ? 141.549 111.898 124.511 1.00 80.34 195 ALA A CA 1
ATOM 1489 C C . ALA A 1 190 ? 140.479 112.888 124.083 1.00 86.58 195 ALA A C 1
ATOM 1490 O O . ALA A 1 190 ? 139.596 113.251 124.862 1.00 96.22 195 ALA A O 1
ATOM 1492 N N . SER A 1 191 ? 140.575 113.334 122.835 1.00 103.17 196 SER A N 1
ATOM 1493 C CA . SER A 1 191 ? 139.622 114.303 122.314 1.00 104.32 196 SER A CA 1
ATOM 1494 C C . SER A 1 191 ? 138.206 113.761 122.432 1.00 107.30 196 SER A C 1
ATOM 1495 O O . SER A 1 191 ? 137.909 112.662 121.957 1.00 109.35 196 SER A O 1
ATOM 1498 N N . MET A 1 192 ? 137.331 114.533 123.077 1.00 107.11 197 MET A N 1
ATOM 1499 C CA . MET A 1 192 ? 135.968 114.066 123.291 1.00 103.65 197 MET A CA 1
ATOM 1500 C C . MET A 1 192 ? 135.149 114.119 122.010 1.00 108.04 197 MET A C 1
ATOM 1501 O O . MET A 1 192 ? 134.194 113.351 121.854 1.00 111.59 197 MET A O 1
ATOM 1506 N N . ASP A 1 193 ? 135.499 115.010 121.088 1.00 144.02 198 ASP A N 1
ATOM 1507 C CA . ASP A 1 193 ? 134.833 115.072 119.792 1.00 143.70 198 ASP A CA 1
ATOM 1508 C C . ASP A 1 193 ? 135.460 114.032 118.873 1.00 144.13 198 ASP A C 1
ATOM 1509 O O . ASP A 1 193 ? 136.629 114.149 118.493 1.00 143.58 198 ASP A O 1
ATOM 1514 N N . ASP A 1 194 ? 134.686 113.011 118.518 1.00 162.56 199 ASP A N 1
ATOM 1515 C CA . ASP A 1 194 ? 135.201 111.955 117.667 1.00 162.77 199 ASP A CA 1
ATOM 1516 C C . ASP A 1 194 ? 135.446 112.486 116.257 1.00 167.51 199 ASP A C 1
ATOM 1517 O O . ASP A 1 194 ? 135.035 113.594 115.898 1.00 169.40 199 ASP A O 1
ATOM 1522 N N . THR A 1 195 ? 136.129 111.671 115.452 1.00 181.53 200 THR A N 1
ATOM 1523 C CA . THR A 1 195 ? 136.516 112.039 114.089 1.00 182.00 200 THR A CA 1
ATOM 1524 C C . THR A 1 195 ? 137.349 113.318 114.081 1.00 181.82 200 THR A C 1
ATOM 1525 O O . THR A 1 195 ? 137.217 114.164 113.194 1.00 182.30 200 THR A O 1
ATOM 1529 N N . ALA A 1 196 ? 138.213 113.459 115.080 1.00 168.42 201 ALA A N 1
ATOM 1530 C CA . ALA A 1 196 ? 139.114 114.596 115.168 1.00 166.95 201 ALA A CA 1
ATOM 1531 C C . ALA A 1 196 ? 140.467 114.240 114.567 1.00 167.35 201 ALA A C 1
ATOM 1532 O O . ALA A 1 196 ? 140.920 113.095 114.640 1.00 166.48 201 ALA A O 1
ATOM 1534 N N . ALA A 1 197 ? 141.107 115.241 113.959 1.00 160.43 202 ALA A N 1
ATOM 1535 C CA . ALA A 1 197 ? 142.399 115.013 113.321 1.00 160.82 202 ALA A CA 1
ATOM 1536 C C . ALA A 1 197 ? 143.452 114.592 114.337 1.00 160.48 202 ALA A C 1
ATOM 1537 O O . ALA A 1 197 ? 144.235 113.669 114.084 1.00 158.74 202 ALA A O 1
ATOM 1539 N N . VAL A 1 198 ? 143.484 115.249 115.492 1.00 148.61 203 VAL A N 1
ATOM 1540 C CA . VAL A 1 198 ? 144.444 114.952 116.547 1.00 146.86 203 VAL A CA 1
ATOM 1541 C C . VAL A 1 198 ? 143.683 114.371 117.728 1.00 144.48 203 VAL A C 1
ATOM 1542 O O . VAL A 1 198 ? 142.841 115.050 118.330 1.00 142.10 203 VAL A O 1
ATOM 1546 N N . ARG A 1 199 ? 143.980 113.116 118.059 1.00 126.05 204 ARG A N 1
ATOM 1547 C CA . ARG A 1 199 ? 143.314 112.455 119.173 1.00 125.01 204 ARG A CA 1
ATOM 1548 C C . ARG A 1 199 ? 143.862 112.925 120.515 1.00 127.29 204 ARG A C 1
ATOM 1549 O O . ARG A 1 199 ? 143.109 113.045 121.487 1.00 128.13 204 ARG A O 1
ATOM 1557 N N . ARG A 1 200 ? 145.162 113.195 120.589 1.00 115.92 205 ARG A N 1
ATOM 1558 C CA . ARG A 1 200 ? 145.784 113.599 121.841 1.00 111.38 205 ARG A CA 1
ATOM 1559 C C . ARG A 1 200 ? 145.456 115.049 122.167 1.00 114.79 205 ARG A C 1
ATOM 1560 O O . ARG A 1 200 ? 145.408 115.906 121.281 1.00 116.21 205 ARG A O 1
ATOM 1562 N N . ILE A 1 201 ? 145.233 115.319 123.449 1.00 105.63 206 ILE A N 1
ATOM 1563 C CA . ILE A 1 201 ? 144.975 116.664 123.948 1.00 104.31 206 ILE A CA 1
ATOM 1564 C C . ILE A 1 201 ? 146.167 117.078 124.796 1.00 101.82 206 ILE A C 1
ATOM 1565 O O . ILE A 1 201 ? 146.520 116.391 125.762 1.00 103.56 206 ILE A O 1
ATOM 1570 N N . ASP A 1 202 ? 146.789 118.199 124.435 1.00 97.44 207 ASP A N 1
ATOM 1571 C CA . ASP A 1 202 ? 147.999 118.649 125.109 1.00 100.38 207 ASP A CA 1
ATOM 1572 C C . ASP A 1 202 ? 147.716 119.652 126.218 1.00 103.91 207 ASP A C 1
ATOM 1573 O O . ASP A 1 202 ? 148.404 119.647 127.243 1.00 107.12 207 ASP A O 1
ATOM 1578 N N . GLY A 1 203 ? 146.721 120.512 126.036 1.00 96.99 208 GLY A N 1
ATOM 1579 C CA . GLY A 1 203 ? 146.422 121.508 127.040 1.00 95.97 208 GLY A CA 1
ATOM 1580 C C . GLY A 1 203 ? 145.870 120.896 128.310 1.00 95.33 208 GLY A C 1
ATOM 1581 O O . GLY A 1 203 ? 145.393 119.763 128.338 1.00 104.41 208 GLY A O 1
ATOM 1582 N N . GLY A 1 204 ? 145.944 121.668 129.388 1.00 79.87 209 GLY A N 1
ATOM 1583 C CA . GLY A 1 204 ? 145.459 121.193 130.666 1.00 82.23 209 GLY A CA 1
ATOM 1584 C C . GLY A 1 204 ? 145.325 122.270 131.719 1.00 86.85 209 GLY A C 1
ATOM 1585 O O . GLY A 1 204 ? 146.140 123.194 131.781 1.00 93.37 209 GLY A O 1
ATOM 1586 N N . ASN A 1 205 ? 144.291 122.169 132.545 1.00 76.38 210 ASN A N 1
ATOM 1587 C CA . ASN A 1 205 ? 144.165 123.034 133.704 1.00 65.11 210 ASN A CA 1
ATOM 1588 C C . ASN A 1 205 ? 145.053 122.522 134.828 1.00 71.49 210 ASN A C 1
ATOM 1589 O O . ASN A 1 205 ? 145.300 121.321 134.953 1.00 84.03 210 ASN A O 1
ATOM 1594 N N . PHE A 1 206 ? 145.535 123.447 135.651 1.00 62.70 211 PHE A N 1
ATOM 1595 C CA . PHE A 1 206 ? 146.443 123.104 136.732 1.00 64.87 211 PHE 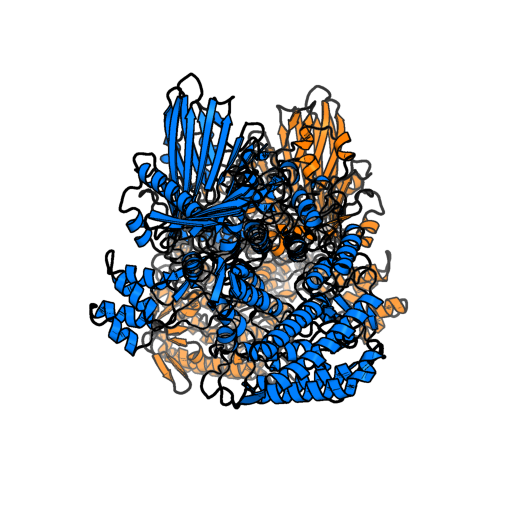A CA 1
ATOM 1596 C C . PHE A 1 206 ? 146.075 123.890 137.978 1.00 71.04 211 PHE A C 1
ATOM 1597 O O . PHE A 1 206 ? 145.411 124.925 137.912 1.00 78.78 211 PHE A O 1
ATOM 1605 N N . SER A 1 207 ? 146.520 123.381 139.121 1.00 72.91 212 SER A N 1
ATOM 1606 C CA . SER A 1 207 ? 146.424 124.102 140.378 1.00 73.95 212 SER A CA 1
ATOM 1607 C C . SER A 1 207 ? 147.700 123.877 141.172 1.00 79.81 212 SER A C 1
ATOM 1608 O O . SER A 1 207 ? 148.345 122.835 141.053 1.00 91.58 212 SER A O 1
ATOM 1611 N N . ALA A 1 208 ? 148.057 124.866 141.984 1.00 74.48 213 ALA A N 1
ATOM 1612 C CA . ALA A 1 208 ? 149.246 124.772 142.818 1.00 68.81 213 ALA A CA 1
ATOM 1613 C C . ALA A 1 208 ? 149.068 125.682 144.019 1.00 77.10 213 ALA A C 1
ATOM 1614 O O . ALA A 1 208 ? 148.707 126.850 143.864 1.00 90.70 213 ALA A O 1
ATOM 1616 N N . CYS A 1 209 ? 149.324 125.148 145.208 1.00 76.93 214 CYS A N 1
ATOM 1617 C CA . CYS A 1 209 ? 149.185 125.900 146.443 1.00 74.68 214 CYS A CA 1
ATOM 1618 C C . CYS A 1 209 ? 150.443 125.737 147.278 1.00 75.91 214 CYS A C 1
ATOM 1619 O O . CYS A 1 209 ? 151.101 124.696 147.241 1.00 80.62 214 CYS A O 1
ATOM 1622 N N . CYS A 1 210 ? 150.774 126.780 148.032 1.00 82.84 215 CYS A N 1
ATOM 1623 C CA . CYS A 1 210 ? 151.971 126.764 148.857 1.00 79.54 215 CYS A CA 1
ATOM 1624 C C . CYS A 1 210 ? 151.822 127.791 149.966 1.00 79.21 215 CYS A C 1
ATOM 1625 O O . CYS A 1 210 ? 151.015 128.718 149.875 1.00 89.82 215 CYS A O 1
ATOM 1628 N N . GLU A 1 211 ? 152.615 127.610 151.017 1.00 94.44 216 GLU A N 1
ATOM 1629 C CA . GLU A 1 211 ? 152.706 128.593 152.086 1.00 97.08 216 GLU A CA 1
ATOM 1630 C C . GLU A 1 211 ? 153.706 129.674 151.681 1.00 104.40 216 GLU A C 1
ATOM 1631 O O . GLU A 1 211 ? 154.114 129.774 150.521 1.00 109.12 216 GLU A O 1
ATOM 1637 N N . ALA A 1 212 ? 154.111 130.508 152.640 1.00 102.64 217 ALA A N 1
ATOM 1638 C CA . ALA A 1 212 ? 155.047 131.583 152.335 1.00 104.69 217 ALA A CA 1
ATOM 1639 C C . ALA A 1 212 ? 156.402 131.064 151.872 1.00 106.03 217 ALA A C 1
ATOM 1640 O O . ALA A 1 212 ? 157.112 131.778 151.157 1.00 109.81 217 ALA A O 1
ATOM 1642 N N . ASP A 1 213 ? 156.781 129.846 152.264 1.00 109.47 218 ASP A N 1
ATOM 1643 C CA . ASP A 1 213 ? 158.069 129.305 151.840 1.00 110.40 218 ASP A CA 1
ATOM 1644 C C . ASP A 1 213 ? 158.111 129.081 150.333 1.00 114.38 218 ASP A C 1
ATOM 1645 O O . ASP A 1 213 ? 159.113 129.394 149.683 1.00 117.98 218 ASP A O 1
ATOM 1650 N N . GLY A 1 214 ? 157.038 128.543 149.761 1.00 109.96 219 GLY A N 1
ATOM 1651 C CA . GLY A 1 214 ? 156.965 128.281 148.339 1.00 107.56 219 GLY A CA 1
ATOM 1652 C C . GLY A 1 214 ? 156.887 126.818 147.964 1.00 113.59 219 GLY A C 1
ATOM 1653 O O . GLY A 1 214 ? 156.623 126.514 146.794 1.00 113.74 219 GLY A O 1
ATOM 1654 N N . ARG A 1 215 ? 157.103 125.903 148.906 1.00 101.96 220 ARG A N 1
ATOM 1655 C CA . ARG A 1 215 ? 157.021 124.483 148.595 1.00 93.16 220 ARG A CA 1
ATOM 1656 C C . ARG A 1 215 ? 155.570 124.082 148.369 1.00 94.32 220 ARG A C 1
ATOM 1657 O O . ARG A 1 215 ? 154.702 124.360 149.201 1.00 93.96 220 ARG A O 1
ATOM 1659 N N . ARG A 1 216 ? 155.308 123.426 147.243 1.00 89.37 221 ARG A N 1
ATOM 1660 C CA . ARG A 1 216 ? 153.943 123.059 146.896 1.00 93.04 221 ARG A CA 1
ATOM 1661 C C . ARG A 1 216 ? 153.402 122.007 147.853 1.00 95.10 221 ARG A C 1
ATOM 1662 O O . ARG A 1 216 ? 154.125 121.111 148.295 1.00 97.32 221 ARG A O 1
ATOM 1670 N N . LEU A 1 217 ? 152.120 122.126 148.173 1.00 83.95 222 LEU A N 1
ATOM 1671 C CA . LEU A 1 217 ? 151.442 121.193 149.056 1.00 78.97 222 LEU A CA 1
ATOM 1672 C C . LEU A 1 217 ? 150.867 120.028 148.260 1.00 89.44 222 LEU A C 1
ATOM 1673 O O . LEU A 1 217 ? 150.677 120.105 147.046 1.00 94.94 222 LEU A O 1
ATOM 1678 N N . GLN A 1 218 ? 150.590 118.944 148.964 1.00 94.08 223 GLN A N 1
ATOM 1679 C CA . GLN A 1 218 ? 150.008 117.768 148.333 1.00 90.25 223 GLN A CA 1
ATOM 1680 C C . GLN A 1 218 ? 148.545 118.028 148.008 1.00 94.11 223 GLN A C 1
ATOM 1681 O O . GLN A 1 218 ? 147.771 118.368 148.911 1.00 101.29 223 GLN A O 1
ATOM 1687 N N . PRO A 1 219 ? 148.121 117.887 146.758 1.00 80.36 224 PRO A N 1
ATOM 1688 C CA . PRO A 1 219 ? 146.735 118.194 146.405 1.00 78.24 224 PRO A CA 1
ATOM 1689 C C . PRO A 1 219 ? 145.780 117.071 146.779 1.00 82.35 224 PRO A C 1
ATOM 1690 O O . PRO A 1 219 ? 146.168 115.922 146.987 1.00 90.86 224 PRO A O 1
ATOM 1694 N N . ILE A 1 220 ? 144.505 117.437 146.862 1.00 73.52 225 ILE A N 1
ATOM 1695 C CA . ILE A 1 220 ? 143.407 116.489 146.997 1.00 72.47 225 ILE A CA 1
ATOM 1696 C C . ILE A 1 220 ? 142.526 116.646 145.770 1.00 75.81 225 ILE A C 1
ATOM 1697 O O . ILE A 1 220 ? 141.930 117.709 145.562 1.00 80.41 225 ILE A O 1
ATOM 1702 N N . VAL A 1 221 ? 142.444 115.596 144.956 1.00 80.26 226 VAL A N 1
ATOM 1703 C CA . VAL A 1 221 ? 141.705 115.654 143.700 1.00 77.49 226 VAL A CA 1
ATOM 1704 C C . VAL A 1 221 ? 140.447 114.810 143.715 1.00 81.18 226 VAL A C 1
ATOM 1705 O O . VAL A 1 221 ? 139.675 114.864 142.745 1.00 84.09 226 VAL A O 1
ATOM 1709 N N . ASP A 1 222 ? 140.208 114.038 144.768 1.00 90.01 227 ASP A N 1
ATOM 1710 C CA . ASP A 1 222 ? 139.025 113.194 144.853 1.00 90.83 227 ASP A CA 1
ATOM 1711 C C . ASP A 1 222 ? 138.055 113.806 145.850 1.00 97.94 227 ASP A C 1
ATOM 1712 O O . ASP A 1 222 ? 138.302 113.740 147.064 1.00 103.50 227 ASP A O 1
ATOM 1717 N N . PRO A 1 223 ? 136.950 114.403 145.399 1.00 84.50 228 PRO A N 1
ATOM 1718 C CA . PRO A 1 223 ? 136.035 115.061 146.344 1.00 77.59 228 PRO A CA 1
ATOM 1719 C C . PRO A 1 223 ? 135.400 114.112 147.341 1.00 80.67 228 PRO A C 1
ATOM 1720 O O . PRO A 1 223 ? 134.935 114.567 148.394 1.00 88.35 228 PRO A O 1
ATOM 1724 N N . SER A 1 224 ? 135.358 112.812 147.046 1.00 81.31 229 SER A N 1
ATOM 1725 C CA . SER A 1 224 ? 134.777 111.857 147.978 1.00 81.83 229 SER A CA 1
ATOM 1726 C C . SER A 1 224 ? 135.596 111.721 149.252 1.00 84.02 229 SER A C 1
ATOM 1727 O O . SER A 1 224 ? 135.063 111.269 150.268 1.00 92.11 229 SER A O 1
ATOM 1730 N N . LEU A 1 225 ? 136.878 112.084 149.221 1.00 79.13 230 LEU A N 1
ATOM 1731 C CA . LEU A 1 225 ? 137.668 112.066 150.445 1.00 82.03 230 LEU A CA 1
ATOM 1732 C C . LEU A 1 225 ? 137.151 113.089 151.444 1.00 85.86 230 LEU A C 1
ATOM 1733 O O . LEU A 1 225 ? 137.106 112.825 152.650 1.00 87.04 230 LEU A O 1
ATOM 1738 N N . ILE A 1 226 ? 136.751 114.259 150.960 1.00 80.19 231 ILE A N 1
ATOM 1739 C CA . ILE A 1 226 ? 136.301 115.333 151.834 1.00 76.55 231 ILE A CA 1
ATOM 1740 C C . ILE A 1 226 ? 134.818 115.215 152.143 1.00 80.99 231 ILE A C 1
ATOM 1741 O O . ILE A 1 226 ? 134.404 115.312 153.301 1.00 90.13 231 ILE A O 1
ATOM 1746 N N . PHE A 1 227 ? 133.992 114.999 151.122 1.00 75.10 232 PHE A N 1
ATOM 1747 C CA . PHE A 1 227 ? 132.548 115.037 151.291 1.00 73.97 232 PHE A CA 1
ATOM 1748 C C . PHE A 1 227 ? 131.921 113.669 151.518 1.00 77.83 232 PHE A C 1
ATOM 1749 O O . PHE A 1 227 ? 130.764 113.606 151.947 1.00 86.93 232 PHE A O 1
ATOM 1757 N N . SER A 1 228 ? 132.645 112.584 151.248 1.00 81.16 233 SER A N 1
ATOM 1758 C CA . SER A 1 228 ? 132.191 111.216 151.520 1.00 81.09 233 SER A CA 1
ATOM 1759 C C . SER A 1 228 ? 130.897 110.972 150.755 1.00 82.26 233 SER A C 1
ATOM 1760 O O . SER A 1 228 ? 130.885 111.157 149.526 1.00 86.16 233 SER A O 1
ATOM 1763 N N . TYR A 1 229 ? 129.807 110.569 151.404 1.00 81.84 234 TYR A N 1
ATOM 1764 C CA . TYR A 1 229 ? 128.580 110.234 150.698 1.00 78.83 234 TYR A CA 1
ATOM 1765 C C . TYR A 1 229 ? 127.773 111.452 150.278 1.00 80.75 234 TYR A C 1
ATOM 1766 O O . TYR A 1 229 ? 126.810 111.301 149.522 1.00 88.29 234 TYR A O 1
ATOM 1775 N N . ASP A 1 230 ? 128.126 112.645 150.745 1.00 87.00 235 ASP A N 1
ATOM 1776 C CA . ASP A 1 230 ? 127.334 113.840 150.460 1.00 83.46 235 ASP A CA 1
ATOM 1777 C C . ASP A 1 230 ? 127.734 114.376 149.094 1.00 87.02 235 ASP A C 1
ATOM 1778 O O . ASP A 1 230 ? 128.648 115.189 148.962 1.00 92.63 235 ASP A O 1
ATOM 1783 N N . LEU A 1 231 ? 127.029 113.919 148.059 1.00 83.40 236 LEU A N 1
ATOM 1784 C CA . LEU A 1 231 ? 127.281 114.405 146.709 1.00 79.78 236 LEU A CA 1
ATOM 1785 C C . LEU A 1 231 ? 126.788 115.828 146.498 1.00 85.62 236 LEU A C 1
ATOM 1786 O O . LEU A 1 231 ? 127.147 116.444 145.490 1.00 91.65 236 LEU A O 1
ATOM 1791 N N . SER A 1 232 ? 125.977 116.359 147.413 1.00 83.88 237 SER A N 1
ATOM 1792 C CA . SER A 1 232 ? 125.530 117.741 147.310 1.00 80.03 237 SER A CA 1
ATOM 1793 C C . SER A 1 232 ? 126.628 118.734 147.650 1.00 86.62 237 SER A C 1
ATOM 1794 O O . SER A 1 232 ? 126.428 119.937 147.452 1.00 95.52 237 SER A O 1
ATOM 1797 N N . LEU A 1 233 ? 127.764 118.263 148.166 1.00 79.04 238 LEU A N 1
ATOM 1798 C CA . LEU A 1 233 ? 128.896 119.115 148.527 1.00 73.81 238 LEU A CA 1
ATOM 1799 C C . LEU A 1 233 ? 128.505 120.161 149.564 1.00 75.57 238 LEU A C 1
ATOM 1800 O O . LEU A 1 233 ? 129.071 121.255 149.603 1.00 86.32 238 LEU A O 1
ATOM 1805 N N . LYS A 1 234 ? 127.538 119.831 150.414 1.00 76.66 239 LYS A N 1
ATOM 1806 C CA . LYS A 1 234 ? 127.075 120.761 151.433 1.00 81.12 239 LYS A CA 1
ATOM 1807 C C . LYS A 1 234 ? 127.933 120.704 152.691 1.00 84.90 239 LYS A C 1
ATOM 1808 O O . LYS A 1 234 ? 128.335 121.746 153.217 1.00 92.71 239 LYS A O 1
ATOM 1814 N N . ARG A 1 235 ? 128.222 119.505 153.188 1.00 88.79 240 ARG A N 1
ATOM 1815 C CA . ARG A 1 235 ? 129.033 119.373 154.385 1.00 91.46 240 ARG A CA 1
ATOM 1816 C C . ARG A 1 235 ? 130.150 118.366 154.155 1.00 95.83 240 ARG A C 1
ATOM 1817 O O . ARG A 1 235 ? 129.934 117.324 153.526 1.00 105.58 240 ARG A O 1
ATOM 1825 N N . PRO A 1 236 ? 131.348 118.650 154.645 1.00 83.10 241 PRO A N 1
ATOM 1826 C CA . PRO A 1 236 ? 132.494 117.742 154.454 1.00 83.46 241 PRO A CA 1
ATOM 1827 C C . PRO A 1 236 ? 132.494 116.589 155.454 1.00 82.41 241 PRO A C 1
ATOM 1828 O O . PRO A 1 236 ? 133.179 116.590 156.471 1.00 86.31 241 PRO A O 1
ATOM 1832 N N . VAL A 1 237 ? 131.700 115.563 155.147 1.00 83.43 242 VAL A N 1
ATOM 1833 C CA . VAL A 1 237 ? 131.530 114.448 156.076 1.00 84.09 242 VAL A CA 1
ATOM 1834 C C . VAL A 1 237 ? 132.857 113.736 156.305 1.00 87.37 242 VAL A C 1
ATOM 1835 O O . VAL A 1 237 ? 133.233 113.433 157.444 1.00 94.49 242 VAL A O 1
ATOM 1839 N N . GLY A 1 238 ? 133.589 113.464 155.224 1.00 85.65 243 GLY A N 1
ATOM 1840 C CA . GLY A 1 238 ? 134.869 112.791 155.363 1.00 85.81 243 GLY A CA 1
ATOM 1841 C C . GLY A 1 238 ? 135.870 113.604 156.158 1.00 92.04 243 GLY A C 1
ATOM 1842 O O . GLY A 1 238 ? 136.616 113.062 156.976 1.00 97.78 243 GLY A O 1
ATOM 1843 N N . PHE A 1 239 ? 135.901 114.917 155.927 1.00 90.27 244 PHE A N 1
ATOM 1844 C CA . PHE A 1 239 ? 136.818 115.777 156.664 1.00 87.25 244 PHE A CA 1
ATOM 1845 C C . PHE A 1 239 ? 136.466 115.821 158.144 1.00 89.30 244 PHE A C 1
ATOM 1846 O O . PHE A 1 239 ? 137.358 115.852 158.999 1.00 93.72 244 PHE A O 1
ATOM 1854 N N . GLU A 1 240 ? 135.174 115.840 158.468 1.00 96.84 245 GLU A N 1
ATOM 1855 C CA . GLU A 1 240 ? 134.770 115.794 159.868 1.00 93.12 245 GLU A CA 1
ATOM 1856 C C . GLU A 1 240 ? 135.156 114.471 160.513 1.00 98.41 245 GLU A C 1
ATOM 1857 O O . GLU A 1 240 ? 135.612 114.443 161.660 1.00 100.19 245 GLU A O 1
ATOM 1863 N N . GLU A 1 241 ? 134.981 113.365 159.790 1.00 109.96 246 GLU A N 1
ATOM 1864 C CA . GLU A 1 241 ? 135.188 112.055 160.396 1.00 107.27 246 GLU A CA 1
ATOM 1865 C C . GLU A 1 241 ? 136.665 111.729 160.582 1.00 107.75 246 GLU A C 1
ATOM 1866 O O . GLU A 1 241 ? 137.019 111.002 161.516 1.00 109.86 246 GLU A O 1
ATOM 1872 N N . ARG A 1 242 ? 137.536 112.245 159.722 1.00 103.87 247 ARG A N 1
ATOM 1873 C CA . ARG A 1 242 ? 138.931 111.838 159.742 1.00 102.33 247 ARG A CA 1
ATOM 1874 C C . ARG A 1 242 ? 139.846 113.049 159.805 1.00 106.01 247 ARG A C 1
ATOM 1875 O O . ARG A 1 242 ? 139.507 114.119 159.292 1.00 108.27 247 ARG A O 1
ATOM 1883 N N . PRO A 1 243 ? 141.013 112.909 160.426 1.00 100.46 248 PRO A N 1
ATOM 1884 C CA . PRO A 1 243 ? 141.985 114.004 160.424 1.00 96.45 248 PRO A CA 1
ATOM 1885 C C . PRO A 1 243 ? 142.549 114.236 159.033 1.00 101.13 248 PRO A C 1
ATOM 1886 O O . PRO A 1 243 ? 142.509 113.368 158.159 1.00 107.75 248 PRO A O 1
ATOM 1890 N N . LEU A 1 244 ? 143.079 115.443 158.836 1.00 93.88 249 LEU A N 1
ATOM 1891 C CA . LEU A 1 244 ? 143.604 115.817 157.527 1.00 89.72 249 LEU A CA 1
ATOM 1892 C C . LEU A 1 244 ? 144.782 114.939 157.126 1.00 91.32 249 LEU A C 1
ATOM 1893 O O . LEU A 1 244 ? 144.929 114.585 155.951 1.00 97.47 249 LEU A O 1
ATOM 1898 N N . LYS A 1 245 ? 145.631 114.574 158.089 1.00 94.57 250 LYS A N 1
ATOM 1899 C CA . LYS A 1 245 ? 146.801 113.763 157.772 1.00 93.44 250 LYS A CA 1
ATOM 1900 C C . LYS A 1 245 ? 146.401 112.404 157.212 1.00 100.17 250 LYS A C 1
ATOM 1901 O O . LYS A 1 245 ? 147.025 111.907 156.268 1.00 105.96 250 LYS A O 1
ATOM 1907 N N . GLU A 1 246 ? 145.368 111.785 157.785 1.00 107.19 251 GLU A N 1
ATOM 1908 C CA . GLU A 1 246 ? 144.890 110.511 157.257 1.00 104.06 251 GLU A CA 1
ATOM 1909 C C . GLU A 1 246 ? 144.302 110.675 155.863 1.00 106.83 251 GLU A C 1
ATOM 1910 O O . GLU A 1 246 ? 144.428 109.777 155.023 1.00 110.39 251 GLU A O 1
ATOM 1916 N N . LEU A 1 247 ? 143.649 111.808 155.600 1.00 96.21 252 LEU A N 1
ATOM 1917 C CA . LEU A 1 247 ? 143.070 112.036 154.281 1.00 92.46 252 LEU A CA 1
ATOM 1918 C C . LEU A 1 247 ? 144.145 112.079 153.205 1.00 96.02 252 LEU A C 1
ATOM 1919 O O . LEU A 1 247 ? 143.954 111.552 152.104 1.00 102.89 252 LEU A O 1
ATOM 1924 N N . LEU A 1 248 ? 145.282 112.707 153.502 1.00 94.10 253 LEU A N 1
ATOM 1925 C CA . LEU A 1 248 ? 146.355 112.828 152.524 1.00 91.33 253 LEU A CA 1
ATOM 1926 C C . LEU A 1 248 ? 147.041 111.504 152.223 1.00 93.45 253 LEU A C 1
ATOM 1927 O O . LEU A 1 248 ? 147.781 111.424 151.238 1.00 98.29 253 LEU A O 1
ATOM 1932 N N . LEU A 1 249 ? 146.826 110.476 153.038 1.00 96.47 254 LEU A N 1
ATOM 1933 C CA . LEU A 1 249 ? 147.408 109.163 152.802 1.00 93.85 254 LEU A CA 1
ATOM 1934 C C . LEU A 1 249 ? 146.488 108.237 152.020 1.00 99.62 254 LEU A C 1
ATOM 1935 O O . LEU A 1 249 ? 146.872 107.098 151.741 1.00 104.66 254 LEU A O 1
ATOM 1940 N N . GLU A 1 250 ? 145.292 108.693 151.662 1.00 111.70 255 GLU A N 1
ATOM 1941 C CA . GLU A 1 250 ? 144.338 107.858 150.952 1.00 109.07 255 GLU A CA 1
ATOM 1942 C C . GLU A 1 250 ? 144.692 107.763 149.472 1.00 111.67 255 GLU A C 1
ATOM 1943 O O . GLU A 1 250 ? 145.386 108.614 148.912 1.00 114.69 255 GLU A O 1
ATOM 1949 N N . GLU A 1 251 ? 144.200 106.701 148.840 1.00 110.10 256 GLU A N 1
ATOM 1950 C CA . GLU A 1 251 ? 144.383 106.504 147.408 1.00 110.72 256 GLU A CA 1
ATOM 1951 C C . GLU A 1 251 ? 143.280 107.255 146.676 1.00 112.18 256 GLU A C 1
ATOM 1952 O O . GLU A 1 251 ? 142.138 106.791 146.615 1.00 114.81 256 GLU A O 1
ATOM 1958 N N . GLN A 1 252 ? 143.615 108.416 146.126 1.00 94.57 257 GLN A N 1
ATOM 1959 C CA . GLN A 1 252 ? 142.622 109.247 145.467 1.00 91.05 257 GLN A CA 1
ATOM 1960 C C . GLN A 1 252 ? 142.314 108.711 144.078 1.00 95.48 257 GLN A C 1
ATOM 1961 O O . GLN A 1 252 ? 143.210 108.275 143.351 1.00 100.77 257 GLN A O 1
ATOM 1967 N N . MET A 1 253 ? 141.037 108.742 143.713 1.00 103.25 258 MET A N 1
ATOM 1968 C CA . MET A 1 253 ? 140.636 108.359 142.367 1.00 104.86 258 MET A CA 1
ATOM 1969 C C . MET A 1 253 ? 140.951 109.490 141.400 1.00 106.55 258 MET A C 1
ATOM 1970 O O . MET A 1 253 ? 140.427 110.599 141.539 1.00 114.31 258 MET A O 1
ATOM 1975 N N . THR A 1 254 ? 141.807 109.212 140.424 1.00 88.23 259 THR A N 1
ATOM 1976 C CA . THR A 1 254 ? 142.236 110.211 139.460 1.00 89.15 259 THR A CA 1
ATOM 1977 C C . THR A 1 254 ? 141.557 110.054 138.108 1.00 96.68 259 THR A C 1
ATOM 1978 O O . THR A 1 254 ? 141.945 110.731 137.152 1.00 103.22 259 THR A O 1
ATOM 1982 N N . GLN A 1 255 ? 140.559 109.181 138.000 1.00 89.49 260 GLN A N 1
ATOM 1983 C CA . GLN A 1 255 ? 139.919 108.898 136.725 1.00 83.15 260 GLN A CA 1
ATOM 1984 C C . GLN A 1 255 ? 138.434 108.653 136.937 1.00 87.39 260 GLN A C 1
ATOM 1985 O O . GLN A 1 255 ? 137.992 108.292 138.029 1.00 97.88 260 GLN A O 1
ATOM 1991 N N . ASN A 1 256 ? 137.669 108.852 135.862 1.00 78.53 261 ASN A N 1
ATOM 1992 C CA . ASN A 1 256 ? 136.226 108.611 135.853 1.00 76.83 261 ASN A CA 1
ATOM 1993 C C . ASN A 1 256 ? 135.510 109.430 136.922 1.00 81.60 261 ASN A C 1
ATOM 1994 O O . ASN A 1 256 ? 134.629 108.932 137.625 1.00 87.62 261 ASN A O 1
ATOM 1999 N N . LEU A 1 257 ? 135.882 110.700 137.045 1.00 78.77 262 LEU A N 1
ATOM 2000 C CA . LEU A 1 257 ? 135.249 111.568 138.026 1.00 79.59 262 LEU A CA 1
ATOM 2001 C C . LEU A 1 257 ? 135.446 113.014 137.608 1.00 80.44 262 LEU A C 1
ATOM 2002 O O . LEU A 1 257 ? 136.300 113.329 136.777 1.00 89.79 262 LEU A O 1
ATOM 2007 N N . LEU A 1 258 ? 134.639 113.888 138.196 1.00 73.83 263 LEU A N 1
ATOM 2008 C CA . LEU A 1 258 ? 134.834 115.322 138.054 1.00 71.82 263 LEU A CA 1
ATOM 2009 C C . LEU A 1 258 ? 135.749 115.777 139.181 1.00 79.68 263 LEU A C 1
ATOM 2010 O O . LEU A 1 258 ? 135.297 115.954 140.318 1.00 88.67 263 LEU A O 1
ATOM 2015 N N . PRO A 1 259 ? 137.034 115.970 138.908 1.00 72.26 264 PRO A N 1
ATOM 2016 C CA . PRO A 1 259 ? 137.999 116.159 139.993 1.00 72.08 264 PRO A CA 1
ATOM 2017 C C . PRO A 1 259 ? 137.831 117.490 140.701 1.00 74.53 264 PRO A C 1
ATOM 2018 O O . PRO A 1 259 ? 137.329 118.466 140.141 1.00 82.01 264 PRO A O 1
ATOM 2022 N N . CYS A 1 260 ? 138.267 117.514 141.954 1.00 80.74 265 CYS A N 1
ATOM 2023 C CA . CYS A 1 260 ? 138.333 118.728 142.745 1.00 77.56 265 CYS A CA 1
ATOM 2024 C C . CYS A 1 260 ? 139.783 119.190 142.840 1.00 85.43 265 CYS A C 1
ATOM 2025 O O . CYS A 1 260 ? 140.697 118.579 142.285 1.00 90.92 265 CYS A O 1
ATOM 2028 N N . SER A 1 261 ? 139.995 120.289 143.559 1.00 80.52 266 SER A N 1
ATOM 2029 C CA . SER A 1 261 ? 141.337 120.819 143.804 1.00 70.82 266 SER A CA 1
ATOM 2030 C C . SER A 1 261 ? 141.337 121.413 145.208 1.00 75.88 266 SER A C 1
ATOM 2031 O O . SER A 1 261 ? 140.970 122.573 145.401 1.00 85.63 266 SER A O 1
ATOM 2034 N N . PHE A 1 262 ? 141.754 120.615 146.183 1.00 70.09 267 PHE A N 1
ATOM 2035 C CA . PHE A 1 262 ? 141.795 121.043 147.571 1.00 67.17 267 PHE A CA 1
ATOM 2036 C C . PHE A 1 262 ? 143.191 120.844 148.131 1.00 71.60 267 PHE A C 1
ATOM 2037 O O . PHE A 1 262 ? 143.872 119.871 147.798 1.00 85.81 267 PHE A O 1
ATOM 2045 N N . TYR A 1 263 ? 143.609 121.771 148.984 1.00 72.24 268 TYR A N 1
ATOM 2046 C CA . TYR A 1 263 ? 144.889 121.695 149.664 1.00 73.24 268 TYR A CA 1
ATOM 2047 C C . TYR A 1 263 ? 144.672 121.936 151.147 1.00 78.42 268 TYR A C 1
ATOM 2048 O O . TYR A 1 263 ? 143.784 122.693 151.543 1.00 88.81 268 TYR A O 1
ATOM 2057 N N . GLY A 1 264 ? 145.489 121.292 151.963 1.00 80.72 269 GLY A N 1
ATOM 2058 C CA . GLY A 1 264 ? 145.296 121.330 153.398 1.00 80.81 269 GLY A CA 1
ATOM 2059 C C . GLY A 1 264 ? 146.603 121.470 154.142 1.00 82.74 269 GLY A C 1
ATOM 2060 O O . GLY A 1 264 ? 147.647 120.978 153.711 1.00 88.95 269 GLY A O 1
ATOM 2061 N N . ILE A 1 265 ? 146.530 122.155 155.280 1.00 77.40 270 ILE A N 1
ATOM 2062 C CA . ILE A 1 265 ? 147.646 122.269 156.206 1.00 77.59 270 ILE A CA 1
ATOM 2063 C C . ILE A 1 265 ? 147.141 121.969 157.607 1.00 80.00 270 ILE A C 1
ATOM 2064 O O . ILE A 1 265 ? 145.957 122.138 157.913 1.00 82.97 270 ILE A O 1
ATOM 2069 N N . THR A 1 266 ? 148.052 121.514 158.460 1.00 91.45 271 THR A N 1
ATOM 2070 C CA . THR A 1 266 ? 147.781 121.292 159.872 1.00 88.85 271 THR A CA 1
ATOM 2071 C C . THR A 1 266 ? 148.727 122.167 160.675 1.00 90.56 271 THR A C 1
ATOM 2072 O O . THR A 1 266 ? 149.942 122.129 160.459 1.00 96.58 271 THR A O 1
ATOM 2076 N N . ARG A 1 267 ? 148.177 122.954 161.594 1.00 90.60 272 ARG A N 1
ATOM 2077 C CA . ARG A 1 267 ? 148.988 123.929 162.303 1.00 89.03 272 ARG A CA 1
ATOM 2078 C C . ARG A 1 267 ? 148.391 124.203 163.673 1.00 89.46 272 ARG A C 1
ATOM 2079 O O . ARG A 1 267 ? 147.176 124.122 163.866 1.00 95.18 272 ARG A O 1
ATOM 2087 N N . THR A 1 268 ? 149.265 124.528 164.620 1.00 92.26 273 THR A N 1
ATOM 2088 C CA . THR A 1 268 ? 148.874 125.000 165.943 1.00 94.51 273 THR A CA 1
ATOM 2089 C C . THR A 1 268 ? 149.141 126.498 165.985 1.00 94.60 273 THR A C 1
ATOM 2090 O O . THR A 1 268 ? 150.298 126.926 166.015 1.00 96.51 273 THR A O 1
ATOM 2094 N N . LEU A 1 269 ? 148.075 127.289 165.984 1.00 89.13 274 LEU A N 1
ATOM 2095 C CA . LEU A 1 269 ? 148.190 128.737 165.888 1.00 85.22 274 LEU A CA 1
ATOM 2096 C C . LEU A 1 269 ? 148.222 129.347 167.282 1.00 94.95 274 LEU A C 1
ATOM 2097 O O . LEU A 1 269 ? 147.316 129.117 168.088 1.00 101.99 274 LEU A O 1
ATOM 2102 N N . ALA A 1 270 ? 149.261 130.127 167.557 1.00 92.93 275 ALA A N 1
ATOM 2103 C CA . ALA A 1 270 ? 149.324 130.883 168.790 1.00 94.41 275 ALA A CA 1
ATOM 2104 C C . ALA A 1 270 ? 148.272 131.987 168.773 1.00 97.25 275 ALA A C 1
ATOM 2105 O O . ALA A 1 270 ? 147.795 132.381 167.707 1.00 102.14 275 ALA A O 1
ATOM 2107 N N . PRO A 1 271 ? 147.869 132.483 169.947 1.00 99.16 276 PRO A N 1
ATOM 2108 C CA . PRO A 1 271 ? 146.921 133.604 169.983 1.00 98.16 276 PRO A CA 1
ATOM 2109 C C . PRO A 1 271 ? 147.402 134.791 169.165 1.00 100.23 276 PRO A C 1
ATOM 2110 O O . PRO A 1 271 ? 148.440 135.387 169.465 1.00 100.71 276 PRO A O 1
ATOM 2114 N N . GLY A 1 272 ? 146.649 135.137 168.124 1.00 96.66 277 GLY A N 1
ATOM 2115 C CA . GLY A 1 272 ? 147.035 136.186 167.210 1.00 98.17 277 GLY A CA 1
ATOM 2116 C C . GLY A 1 272 ? 147.803 135.723 165.993 1.00 99.75 277 GLY A C 1
ATOM 2117 O O . GLY A 1 272 ? 148.053 136.535 165.095 1.00 102.22 277 GLY A O 1
ATOM 2118 N N . GLY A 1 273 ? 148.185 134.449 165.930 1.00 94.39 278 GLY A N 1
ATOM 2119 C CA . GLY A 1 273 ? 148.889 133.940 164.776 1.00 91.02 278 GLY A CA 1
ATOM 2120 C C . GLY A 1 273 ? 147.969 133.697 163.597 1.00 90.72 278 GLY A C 1
ATOM 2121 O O . GLY A 1 273 ? 146.745 133.725 163.707 1.00 93.98 278 GLY A O 1
ATOM 2122 N N . SER A 1 274 ? 148.581 133.450 162.442 1.00 87.02 279 SER A N 1
ATOM 2123 C CA . SER A 1 274 ? 147.816 133.249 161.223 1.00 86.85 279 SER A CA 1
ATOM 2124 C C . SER A 1 274 ? 148.580 132.336 160.280 1.00 88.56 279 SER A C 1
ATOM 2125 O O . SER A 1 274 ? 149.801 132.188 160.374 1.00 92.69 279 SER A O 1
ATOM 2128 N N . VAL A 1 275 ? 147.838 131.723 159.363 1.00 78.74 280 VAL A N 1
ATOM 2129 C CA . VAL A 1 275 ? 148.398 130.896 158.304 1.00 78.26 280 VAL A CA 1
ATOM 2130 C C . VAL A 1 275 ? 147.844 131.391 156.977 1.00 79.09 280 VAL A C 1
ATOM 2131 O O . VAL A 1 275 ? 146.656 131.710 156.869 1.00 88.51 280 VAL A O 1
ATOM 2135 N N . THR A 1 276 ? 148.709 131.476 155.973 1.00 81.34 281 THR A N 1
ATOM 2136 C CA . THR A 1 276 ? 148.338 131.995 154.665 1.00 81.33 281 THR A CA 1
ATOM 2137 C C . THR A 1 276 ? 148.646 130.957 153.599 1.00 82.91 281 THR A C 1
ATOM 2138 O O . THR A 1 276 ? 149.720 130.349 153.611 1.00 92.41 281 THR A O 1
ATOM 2142 N N . LEU A 1 277 ? 147.702 130.755 152.685 1.00 76.37 282 LEU A N 1
ATOM 2143 C CA . LEU A 1 277 ? 147.868 129.853 151.555 1.00 73.58 282 LEU A CA 1
ATOM 2144 C C . LEU A 1 277 ? 147.830 130.658 150.267 1.00 76.65 282 LEU A C 1
ATOM 2145 O O . LEU A 1 277 ? 146.921 131.468 150.065 1.00 87.75 282 LEU A O 1
ATOM 2150 N N . TYR A 1 278 ? 148.812 130.436 149.404 1.00 73.15 283 TYR A N 1
ATOM 2151 C CA . TYR A 1 278 ? 148.878 131.075 148.096 1.00 70.18 283 TYR A CA 1
ATOM 2152 C C . TYR A 1 278 ? 148.551 130.021 147.050 1.00 75.96 283 TYR A C 1
ATOM 2153 O O . TYR A 1 278 ? 149.344 129.105 146.816 1.00 88.56 283 TYR A O 1
ATOM 2162 N N . GLU A 1 279 ? 147.389 130.153 146.421 1.00 78.23 284 GLU A N 1
ATOM 2163 C CA . GLU A 1 279 ? 146.863 129.141 145.518 1.00 77.89 284 GLU A CA 1
ATOM 2164 C C . GLU A 1 279 ? 146.776 129.709 144.110 1.00 75.99 284 GLU A C 1
ATOM 2165 O O . GLU A 1 279 ? 146.249 130.806 143.911 1.00 85.99 284 GLU A O 1
ATOM 2171 N N . LEU A 1 280 ? 147.297 128.963 143.144 1.00 74.12 285 LEU A N 1
ATOM 2172 C CA . LEU A 1 280 ? 147.258 129.334 141.737 1.00 72.57 285 LEU A CA 1
ATOM 2173 C C . LEU A 1 280 ? 146.412 128.328 140.976 1.00 79.86 285 LEU A C 1
ATOM 2174 O O . LEU A 1 280 ? 146.635 127.121 141.087 1.00 98.71 285 LEU A O 1
ATOM 2179 N N . ILE A 1 281 ? 145.441 128.821 140.216 1.00 66.66 286 ILE A N 1
ATOM 2180 C CA . ILE A 1 281 ? 144.625 127.987 139.344 1.00 63.19 286 ILE A CA 1
ATOM 2181 C C . ILE A 1 281 ? 144.643 128.607 137.957 1.00 71.68 286 ILE A C 1
ATOM 2182 O O . ILE A 1 281 ? 144.307 129.784 137.796 1.00 84.87 286 ILE A O 1
ATOM 2187 N N . GLY A 1 282 ? 145.024 127.821 136.959 1.00 68.44 287 GLY A N 1
ATOM 2188 C CA . GLY A 1 282 ? 145.151 128.353 135.624 1.00 64.66 287 GLY A CA 1
ATOM 2189 C C . GLY A 1 282 ? 145.087 127.265 134.579 1.00 69.11 287 GLY A C 1
ATOM 2190 O O . GLY A 1 282 ? 144.675 126.136 134.851 1.00 82.41 287 GLY A O 1
ATOM 2191 N N . GLN A 1 283 ? 145.507 127.623 133.369 1.00 69.51 288 GLN A N 1
ATOM 2192 C CA . GLN A 1 283 ? 145.449 126.719 132.232 1.00 71.61 288 GLN A CA 1
ATOM 2193 C C . GLN A 1 283 ? 146.628 126.993 131.313 1.00 77.73 288 GLN A C 1
ATOM 2194 O O . GLN A 1 283 ? 147.003 128.148 131.104 1.00 82.82 288 GLN A O 1
ATOM 2200 N N . VAL A 1 284 ? 147.207 125.925 130.768 1.00 83.59 289 VAL A N 1
ATOM 2201 C CA . VAL A 1 284 ? 148.323 126.019 129.839 1.00 82.21 289 VAL A CA 1
ATOM 2202 C C . VAL A 1 284 ? 148.017 125.156 128.626 1.00 86.55 289 VAL A C 1
ATOM 2203 O O . VAL A 1 284 ? 147.139 124.293 128.653 1.00 92.42 289 VAL A O 1
ATOM 2207 N N . GLU A 1 285 ? 148.756 125.403 127.547 1.00 99.71 290 GLU A N 1
ATOM 2208 C CA . GLU A 1 285 ? 148.576 124.636 126.323 1.00 100.84 290 GLU A CA 1
ATOM 2209 C C . GLU A 1 285 ? 149.404 123.360 126.284 1.00 104.15 290 GLU A C 1
ATOM 2210 O O . GLU A 1 285 ? 149.093 122.465 125.492 1.00 109.92 290 GLU A O 1
ATOM 2216 N N . ASN A 1 286 ? 150.443 123.254 127.107 1.00 95.45 291 ASN A N 1
ATOM 2217 C CA . ASN A 1 286 ? 151.215 122.024 127.200 1.00 93.20 291 ASN A CA 1
ATOM 2218 C C . ASN A 1 286 ? 151.951 122.009 128.529 1.00 95.33 291 ASN A C 1
ATOM 2219 O O . ASN A 1 286 ? 152.156 123.050 129.157 1.00 100.80 291 ASN A O 1
ATOM 2224 N N . LYS A 1 287 ? 152.349 120.807 128.951 1.00 88.06 292 LYS A N 1
ATOM 2225 C CA . LYS A 1 287 ? 153.050 120.668 130.221 1.00 92.20 292 LYS A CA 1
ATOM 2226 C C . LYS A 1 287 ? 154.397 121.371 130.222 1.00 96.70 292 LYS A C 1
ATOM 2227 O O . LYS A 1 287 ? 154.903 121.709 131.296 1.00 103.21 292 LYS A O 1
ATOM 2233 N N . GLN A 1 288 ? 154.995 121.589 129.050 1.00 102.16 293 GLN A N 1
ATOM 2234 C CA . GLN A 1 288 ? 156.289 122.259 129.007 1.00 104.87 293 GLN A CA 1
ATOM 2235 C C . GLN A 1 288 ? 156.191 123.680 129.546 1.00 104.20 293 GLN A C 1
ATOM 2236 O O . GLN A 1 288 ? 157.061 124.124 130.303 1.00 107.18 293 GLN A O 1
ATOM 2242 N N . LEU A 1 289 ? 155.134 124.405 129.174 1.00 89.40 294 LEU A N 1
ATOM 2243 C CA . LEU A 1 289 ? 154.944 125.754 129.697 1.00 89.19 294 LEU A CA 1
ATOM 2244 C C . LEU A 1 289 ? 154.764 125.737 131.207 1.00 95.36 294 LEU A C 1
ATOM 2245 O O . LEU A 1 289 ? 155.313 126.588 131.916 1.00 99.37 294 LEU A O 1
ATOM 2250 N N . LEU A 1 290 ? 153.991 124.778 131.716 1.00 94.95 295 LEU A N 1
ATOM 2251 C CA . LEU A 1 290 ? 153.772 124.686 133.154 1.00 91.34 295 LEU A CA 1
ATOM 2252 C C . LEU A 1 290 ? 155.071 124.397 133.892 1.00 94.57 295 LEU A C 1
ATOM 2253 O O . LEU A 1 290 ? 155.335 124.979 134.950 1.00 99.68 295 LEU A O 1
ATOM 2258 N N . LYS A 1 291 ? 155.893 123.494 133.355 1.00 96.47 296 LYS A N 1
ATOM 2259 C CA . LYS A 1 291 ? 157.170 123.190 133.991 1.00 94.33 296 LYS A CA 1
ATOM 2260 C C . LYS A 1 291 ? 158.112 124.384 133.937 1.00 101.07 296 LYS A C 1
ATOM 2261 O O . LYS A 1 291 ? 158.836 124.654 134.901 1.00 109.51 296 LYS A O 1
ATOM 2267 N N . GLU A 1 292 ? 158.123 125.107 132.816 1.00 98.08 297 GLU A N 1
ATOM 2268 C CA . GLU A 1 292 ? 158.968 126.291 132.714 1.00 97.45 297 GLU A CA 1
ATOM 2269 C C . GLU A 1 292 ? 158.539 127.362 133.706 1.00 103.14 297 GLU A C 1
ATOM 2270 O O . GLU A 1 292 ? 159.384 128.025 134.318 1.00 106.79 297 GLU A O 1
ATOM 2276 N N . TYR A 1 293 ? 157.229 127.551 133.875 1.00 93.05 298 TYR A N 1
ATOM 2277 C CA . TYR A 1 293 ? 156.751 128.585 134.787 1.00 87.06 298 TYR A CA 1
ATOM 2278 C C . TYR A 1 293 ? 157.135 128.276 136.226 1.00 90.00 298 TYR A C 1
ATOM 2279 O O . TYR A 1 293 ? 157.502 129.179 136.985 1.00 94.35 298 TYR A O 1
ATOM 2288 N N . PHE A 1 294 ? 157.056 127.011 136.623 1.00 91.33 299 PHE A N 1
ATOM 2289 C CA . PHE A 1 294 ? 157.397 126.611 137.979 1.00 88.57 299 PHE A CA 1
ATOM 2290 C C . PHE A 1 294 ? 158.849 126.187 138.123 1.00 95.89 299 PHE A C 1
ATOM 2291 O O . PHE A 1 294 ? 159.208 125.590 139.142 1.00 99.55 299 PHE A O 1
ATOM 2299 N N . ALA A 1 295 ? 159.689 126.475 137.129 1.00 106.24 300 ALA A N 1
ATOM 2300 C CA . ALA A 1 295 ? 161.117 126.231 137.278 1.00 103.88 300 ALA A CA 1
ATOM 2301 C C . ALA A 1 295 ? 161.718 127.070 138.394 1.00 105.27 300 ALA A C 1
ATOM 2302 O O . ALA A 1 295 ? 162.747 126.688 138.961 1.00 105.68 300 ALA A O 1
ATOM 2304 N N . GLU A 1 296 ? 161.101 128.200 138.718 1.00 115.40 301 GLU A N 1
ATOM 2305 C CA . GLU A 1 296 ? 161.497 129.032 139.842 1.00 113.98 301 GLU A CA 1
ATOM 2306 C C . GLU A 1 296 ? 160.408 129.001 140.904 1.00 119.35 301 GLU A C 1
ATOM 2307 O O . GLU A 1 296 ? 159.216 129.055 140.587 1.00 125.47 301 GLU A O 1
ATOM 2313 N N . LYS A 1 297 ? 160.827 128.901 142.161 1.00 111.43 302 LYS A N 1
ATOM 2314 C CA . LYS A 1 297 ? 159.881 128.814 143.263 1.00 107.78 302 LYS A CA 1
ATOM 2315 C C . LYS A 1 297 ? 159.071 130.098 143.381 1.00 110.25 302 LYS A C 1
ATOM 2316 O O . LYS A 1 297 ? 159.611 131.204 143.303 1.00 112.28 302 LYS A O 1
ATOM 2322 N N . LYS A 1 298 ? 157.763 129.945 143.567 1.00 94.08 303 LYS A N 1
ATOM 2323 C CA . LYS A 1 298 ? 156.849 131.072 143.736 1.00 89.14 303 LYS A CA 1
ATOM 2324 C C . LYS A 1 298 ? 156.560 131.216 145.225 1.00 94.60 303 LYS A C 1
ATOM 2325 O O . LYS A 1 298 ? 155.735 130.488 145.780 1.00 101.31 303 LYS A O 1
ATOM 2331 N N . ASP A 1 299 ? 157.240 132.154 145.871 1.00 99.77 304 ASP A N 1
ATOM 2332 C CA . ASP A 1 299 ? 157.083 132.364 147.301 1.00 95.17 304 ASP A CA 1
ATOM 2333 C C . ASP A 1 299 ? 156.069 133.478 147.554 1.00 96.29 304 ASP A C 1
ATOM 2334 O O . ASP A 1 299 ? 155.419 133.980 146.634 1.00 100.19 304 ASP A O 1
ATOM 2339 N N . ALA A 1 300 ? 155.927 133.878 148.819 1.00 84.44 305 ALA A N 1
ATOM 2340 C CA . ALA A 1 300 ? 154.951 134.904 149.172 1.00 86.86 305 ALA A CA 1
ATOM 2341 C C . ALA A 1 300 ? 155.310 136.253 148.565 1.00 89.48 305 ALA A C 1
ATOM 2342 O O . ALA A 1 300 ? 154.423 137.012 148.155 1.00 92.28 305 ALA A O 1
ATOM 2344 N N . ALA A 1 301 ? 156.604 136.574 148.509 1.00 83.11 306 ALA A N 1
ATOM 2345 C CA . ALA A 1 301 ? 157.025 137.840 147.920 1.00 85.55 306 ALA A CA 1
ATOM 2346 C C . ALA A 1 301 ? 156.603 137.930 146.462 1.00 84.10 306 ALA A C 1
ATOM 2347 O O . ALA A 1 301 ? 156.198 138.998 145.988 1.00 87.79 306 ALA A O 1
ATOM 2349 N N . TYR A 1 302 ? 156.690 136.815 145.735 1.00 79.28 307 TYR A N 1
ATOM 2350 C CA . TYR A 1 302 ? 156.275 136.803 144.338 1.00 82.94 307 TYR A CA 1
ATOM 2351 C C . TYR A 1 302 ? 154.800 137.155 144.202 1.00 90.55 307 TYR A C 1
ATOM 2352 O O . TYR A 1 302 ? 154.419 137.967 143.352 1.00 95.83 307 TYR A O 1
ATOM 2361 N N . PHE A 1 303 ? 153.954 136.561 145.042 1.00 83.13 308 PHE A N 1
ATOM 2362 C CA . PHE A 1 303 ? 152.523 136.823 144.942 1.00 78.47 308 PHE A CA 1
ATOM 2363 C C . PHE A 1 303 ? 152.184 138.242 145.376 1.00 82.13 308 PHE A C 1
ATOM 2364 O O . PHE A 1 303 ? 151.294 138.874 144.798 1.00 91.62 308 PHE A O 1
ATOM 2372 N N . GLU A 1 304 ? 152.878 138.763 146.389 1.00 87.02 309 GLU A N 1
ATOM 2373 C CA . GLU A 1 304 ? 152.656 140.152 146.781 1.00 90.64 309 GLU A CA 1
ATOM 2374 C C . GLU A 1 304 ? 153.044 141.109 145.661 1.00 91.14 309 GLU A C 1
ATOM 2375 O O . GLU A 1 304 ? 152.319 142.072 145.372 1.00 91.58 309 GLU A O 1
ATOM 2381 N N . ALA A 1 305 ? 154.182 140.855 145.011 1.00 78.57 310 ALA A N 1
ATOM 2382 C CA . ALA A 1 305 ? 154.591 141.689 143.889 1.00 73.98 310 ALA A CA 1
ATOM 2383 C C . ALA A 1 305 ? 153.592 141.599 142.747 1.00 76.77 310 ALA A C 1
ATOM 2384 O O . ALA A 1 305 ? 153.285 142.606 142.101 1.00 86.03 310 ALA A O 1
ATOM 2386 N N . LYS A 1 306 ? 153.075 140.399 142.481 1.00 69.37 311 LYS A N 1
ATOM 2387 C CA . LYS A 1 306 ? 152.089 140.248 141.417 1.00 75.34 311 LYS A CA 1
ATOM 2388 C C . LYS A 1 306 ? 150.798 140.985 141.746 1.00 83.25 311 LYS A C 1
ATOM 2389 O O . LYS A 1 306 ? 150.173 141.573 140.859 1.00 89.33 311 LYS A O 1
ATOM 2395 N N . LYS A 1 307 ? 150.375 140.960 143.011 1.00 75.98 312 LYS A N 1
ATOM 2396 C CA . LYS A 1 307 ? 149.186 141.711 143.401 1.00 71.88 312 LYS A CA 1
ATOM 2397 C C . LYS A 1 307 ? 149.398 143.209 143.225 1.00 79.66 312 LYS A C 1
ATOM 2398 O O . LYS A 1 307 ? 148.510 143.921 142.732 1.00 90.98 312 LYS A O 1
ATOM 2404 N N . ARG A 1 308 ? 150.571 143.708 143.620 1.00 83.74 313 ARG A N 1
ATOM 2405 C CA . ARG A 1 308 ? 150.861 145.124 143.417 1.00 81.07 313 ARG A CA 1
ATOM 2406 C C . ARG A 1 308 ? 150.882 145.473 141.935 1.00 85.43 313 ARG A C 1
ATOM 2407 O O . ARG A 1 308 ? 150.389 146.532 141.532 1.00 93.50 313 ARG A O 1
ATOM 2415 N N . GLU A 1 309 ? 151.439 144.589 141.107 1.00 85.53 314 GLU A N 1
ATOM 2416 C CA . GLU A 1 309 ? 151.434 144.812 139.666 1.00 81.86 314 GLU A CA 1
ATOM 2417 C C . GLU A 1 309 ? 150.014 144.838 139.116 1.00 88.01 314 GLU A C 1
ATOM 2418 O O . GLU A 1 309 ? 149.688 145.659 138.252 1.00 96.98 314 GLU A O 1
ATOM 2424 N N . ALA A 1 310 ? 149.158 143.939 139.602 1.00 79.42 315 ALA A N 1
ATOM 2425 C CA . ALA A 1 310 ? 147.775 143.906 139.143 1.00 75.77 315 ALA A CA 1
ATOM 2426 C C . ALA A 1 310 ? 147.048 145.193 139.496 1.00 80.70 315 ALA A C 1
ATOM 2427 O O . ALA A 1 310 ? 146.279 145.723 138.686 1.00 87.27 315 ALA A O 1
ATOM 2429 N N . ASP A 1 311 ? 147.269 145.709 140.706 1.00 86.73 316 ASP A N 1
ATOM 2430 C CA . ASP A 1 311 ? 146.667 146.990 141.069 1.00 82.85 316 ASP A CA 1
ATOM 2431 C C . ASP A 1 311 ? 147.211 148.122 140.205 1.00 88.23 316 ASP A C 1
ATOM 2432 O O . ASP A 1 311 ? 146.449 148.972 139.719 1.00 96.36 316 ASP A O 1
ATOM 2437 N N . GLU A 1 312 ? 148.529 148.143 139.992 1.00 97.28 317 GLU A N 1
ATOM 2438 C CA . GLU A 1 312 ? 149.134 149.219 139.217 1.00 95.57 317 GLU A CA 1
ATOM 2439 C C . GLU A 1 312 ? 148.685 149.192 137.765 1.00 96.01 317 GLU A C 1
ATOM 2440 O O . GLU A 1 312 ? 148.670 150.237 137.111 1.00 102.28 317 GLU A O 1
ATOM 2446 N N . LEU A 1 313 ? 148.321 148.020 137.242 1.00 84.45 318 LEU A N 1
ATOM 2447 C CA . LEU A 1 313 ? 147.809 147.962 135.876 1.00 81.17 318 LEU A CA 1
ATOM 2448 C C . LEU A 1 313 ? 146.569 148.829 135.723 1.00 85.59 318 LEU A C 1
ATOM 2449 O O . LEU A 1 313 ? 146.514 149.707 134.855 1.00 95.27 318 LEU A O 1
ATOM 2454 N N . ALA A 1 314 ? 145.571 148.613 136.580 1.00 85.44 319 ALA A N 1
ATOM 2455 C CA . ALA A 1 314 ? 144.358 149.418 136.520 1.00 80.23 319 ALA A CA 1
ATOM 2456 C C . ALA A 1 314 ? 144.647 150.872 136.860 1.00 83.97 319 ALA A C 1
ATOM 2457 O O . ALA A 1 314 ? 144.080 151.784 136.244 1.00 94.92 319 ALA A O 1
ATOM 2459 N N . GLU A 1 315 ? 145.526 151.108 137.837 1.00 98.37 320 GLU A N 1
ATOM 2460 C CA . GLU A 1 315 ? 145.855 152.480 138.210 1.00 96.64 320 GLU A CA 1
ATOM 2461 C C . GLU A 1 315 ? 146.412 153.255 137.021 1.00 95.42 320 GLU A C 1
ATOM 2462 O O . GLU A 1 315 ? 145.935 154.348 136.697 1.00 101.64 320 GLU A O 1
ATOM 2468 N N . ALA A 1 316 ? 147.417 152.694 136.348 1.00 79.39 321 ALA A N 1
ATOM 2469 C CA . ALA A 1 316 ? 148.021 153.370 135.207 1.00 73.61 321 ALA A CA 1
ATOM 2470 C C . ALA A 1 316 ? 147.069 153.436 134.024 1.00 73.35 321 ALA A C 1
ATOM 2471 O O . ALA A 1 316 ? 147.115 154.397 133.249 1.00 85.99 321 ALA A O 1
ATOM 2473 N N . LEU A 1 317 ? 146.211 152.428 133.859 1.00 76.22 322 LEU A N 1
ATOM 2474 C CA . LEU A 1 317 ? 145.239 152.462 132.775 1.00 78.28 322 LEU A CA 1
ATOM 2475 C C . LEU A 1 317 ? 144.264 153.618 132.945 1.00 84.53 322 LEU A C 1
ATOM 2476 O O . LEU A 1 317 ? 143.909 154.290 131.970 1.00 89.29 322 LEU A O 1
ATOM 2481 N N . THR A 1 318 ? 143.818 153.865 134.173 1.00 93.22 323 THR A N 1
ATOM 2482 C CA . THR A 1 318 ? 142.811 154.886 134.423 1.00 89.21 323 THR A CA 1
ATOM 2483 C C . THR A 1 318 ? 143.393 156.229 134.842 1.00 89.54 323 THR A C 1
ATOM 2484 O O . THR A 1 318 ? 142.628 157.167 135.073 1.00 93.51 323 THR A O 1
ATOM 2488 N N . ASP A 1 319 ? 144.719 156.350 134.945 1.00 94.15 324 ASP A N 1
ATOM 2489 C CA . ASP A 1 319 ? 145.307 157.632 135.324 1.00 94.75 324 ASP A CA 1
ATOM 2490 C C . ASP A 1 319 ? 144.996 158.745 134.333 1.00 93.94 324 ASP A C 1
ATOM 2491 O O . ASP A 1 319 ? 145.123 159.922 134.686 1.00 95.68 324 ASP A O 1
ATOM 2496 N N . GLY A 1 320 ? 144.594 158.413 133.109 1.00 89.00 325 GLY A N 1
ATOM 2497 C CA . GLY A 1 320 ? 144.301 159.442 132.129 1.00 90.68 325 GLY A CA 1
ATOM 2498 C C . GLY A 1 320 ? 143.035 160.229 132.396 1.00 93.93 325 GLY A C 1
ATOM 2499 O O . GLY A 1 320 ? 142.782 161.212 131.693 1.00 101.56 325 GLY A O 1
ATOM 2500 N N . ILE A 1 321 ? 142.242 159.829 133.386 1.00 78.44 326 ILE A N 1
ATOM 2501 C CA . ILE A 1 321 ? 140.983 160.502 133.680 1.00 72.90 326 ILE A CA 1
ATOM 2502 C C . ILE A 1 321 ? 140.954 160.879 135.157 1.00 77.06 326 ILE A C 1
ATOM 2503 O O . ILE A 1 321 ? 139.888 161.129 135.730 1.00 83.21 326 ILE A O 1
ATOM 2508 N N . ARG A 1 322 ? 142.129 160.943 135.779 1.00 93.95 327 ARG A N 1
ATOM 2509 C CA . ARG A 1 322 ? 142.205 161.240 137.203 1.00 90.52 327 ARG A CA 1
ATOM 2510 C C . ARG A 1 322 ? 141.579 162.596 137.501 1.00 94.09 327 ARG A C 1
ATOM 2511 O O . ARG A 1 322 ? 141.857 163.587 136.821 1.00 100.68 327 ARG A O 1
ATOM 2519 N N . THR A 1 323 ? 140.729 162.634 138.524 1.00 96.61 328 THR A N 1
ATOM 2520 C CA . THR A 1 323 ? 139.976 163.826 138.878 1.00 91.57 328 THR A CA 1
ATOM 2521 C C . THR A 1 323 ? 139.874 163.920 140.391 1.00 93.02 328 THR A C 1
ATOM 2522 O O . THR A 1 323 ? 139.783 162.898 141.075 1.00 100.86 328 THR A O 1
ATOM 2526 N N . ARG A 1 324 ? 139.891 165.145 140.912 1.00 89.56 329 ARG A N 1
ATOM 2527 C CA . ARG A 1 324 ? 139.727 165.396 142.341 1.00 90.21 329 ARG A CA 1
ATOM 2528 C C . ARG A 1 324 ? 138.642 166.447 142.519 1.00 92.72 329 ARG A C 1
ATOM 2529 O O . ARG A 1 324 ? 138.854 167.621 142.206 1.00 96.11 329 ARG A O 1
ATOM 2531 N N . THR A 1 325 ? 137.483 166.025 143.023 1.00 96.39 330 THR A N 1
ATOM 2532 C CA . THR A 1 325 ? 136.359 166.930 143.226 1.00 93.30 330 THR A CA 1
ATOM 2533 C C . THR A 1 325 ? 135.867 166.866 144.664 1.00 94.67 330 THR A C 1
ATOM 2534 O O . THR A 1 325 ? 136.523 166.275 145.526 1.00 99.18 330 THR A O 1
ATOM 2538 N N . ALA A 1 326 ? 134.714 167.477 144.930 1.00 91.04 331 ALA A N 1
ATOM 2539 C CA . ALA A 1 326 ? 134.113 167.405 146.254 1.00 92.07 331 ALA A CA 1
ATOM 2540 C C . ALA A 1 326 ? 133.528 166.035 146.561 1.00 97.29 331 ALA A C 1
ATOM 2541 O O . ALA A 1 326 ? 133.188 165.773 147.719 1.00 99.75 331 ALA A O 1
ATOM 2543 N N . SER A 1 327 ? 133.405 165.162 145.565 1.00 93.79 332 SER A N 1
ATOM 2544 C CA . SER A 1 327 ? 132.821 163.836 145.737 1.00 89.92 332 SER A CA 1
ATOM 2545 C C . SER A 1 327 ? 133.868 162.790 145.385 1.00 94.45 332 SER A C 1
ATOM 2546 O O . SER A 1 327 ? 134.271 162.677 144.223 1.00 102.95 332 SER A O 1
ATOM 2549 N N . ALA A 1 328 ? 134.305 162.025 146.386 1.00 89.41 333 ALA A N 1
ATOM 2550 C CA . ALA A 1 328 ? 135.225 160.924 146.124 1.00 94.51 333 ALA A CA 1
ATOM 2551 C C . ALA A 1 328 ? 134.565 159.856 145.264 1.00 94.22 333 ALA A C 1
ATOM 2552 O O . ALA A 1 328 ? 135.214 159.246 144.403 1.00 94.16 333 ALA A O 1
ATOM 2554 N N . ALA A 1 329 ? 133.274 159.611 145.494 1.00 84.48 334 ALA A N 1
ATOM 2555 C CA . ALA A 1 329 ? 132.543 158.656 144.673 1.00 79.71 334 ALA A CA 1
ATOM 2556 C C . ALA A 1 329 ? 132.572 159.062 143.209 1.00 88.47 334 ALA A C 1
ATOM 2557 O O . ALA A 1 329 ? 132.670 158.207 142.325 1.00 96.32 334 ALA A O 1
ATOM 2559 N N . PHE A 1 330 ? 132.505 160.365 142.932 1.00 81.61 335 PHE A N 1
ATOM 2560 C CA . PHE A 1 330 ? 132.562 160.828 141.551 1.00 75.26 335 PHE A CA 1
ATOM 2561 C C . PHE A 1 330 ? 133.896 160.476 140.902 1.00 81.35 335 PHE A C 1
ATOM 2562 O O . PHE A 1 330 ? 133.933 160.022 139.755 1.00 90.78 335 PHE A O 1
ATOM 2570 N N . ASP A 1 331 ? 135.002 160.672 141.621 1.00 90.39 336 ASP A N 1
ATOM 2571 C CA . ASP A 1 331 ? 136.315 160.361 141.063 1.00 92.63 336 ASP A CA 1
ATOM 2572 C C . ASP A 1 331 ? 136.487 158.863 140.844 1.00 92.04 336 ASP A C 1
ATOM 2573 O O . ASP A 1 331 ? 136.992 158.429 139.795 1.00 100.83 336 ASP A O 1
ATOM 2578 N N . ALA A 1 332 ? 136.082 158.060 141.829 1.00 73.12 337 ALA A N 1
ATOM 2579 C CA . ALA A 1 332 ? 136.153 156.614 141.663 1.00 74.78 337 ALA A CA 1
ATOM 2580 C C . ALA A 1 332 ? 135.304 156.166 140.484 1.00 81.47 337 ALA A C 1
ATOM 2581 O O . ALA A 1 332 ? 135.710 155.290 139.711 1.00 87.38 337 ALA A O 1
ATOM 2583 N N . TYR A 1 333 ? 134.124 156.766 140.325 1.00 71.12 338 TYR A N 1
ATOM 2584 C CA . TYR A 1 333 ? 133.267 156.442 139.196 1.00 72.19 338 TYR A CA 1
ATOM 2585 C C . TYR A 1 333 ? 133.916 156.835 137.880 1.00 79.31 338 TYR A C 1
ATOM 2586 O O . TYR A 1 333 ? 133.791 156.114 136.889 1.00 85.23 338 TYR A O 1
ATOM 2595 N N . CYS A 1 334 ? 134.598 157.979 137.842 1.00 81.45 339 CYS A N 1
ATOM 2596 C CA . CYS A 1 334 ? 135.290 158.382 136.623 1.00 78.33 339 CYS A CA 1
ATOM 2597 C C . CYS A 1 334 ? 136.325 157.341 136.222 1.00 82.32 339 CYS A C 1
ATOM 2598 O O . CYS A 1 334 ? 136.365 156.893 135.067 1.00 87.97 339 CYS A O 1
ATOM 2601 N N . ARG A 1 335 ? 137.161 156.929 137.176 1.00 79.69 340 ARG A N 1
ATOM 2602 C CA . ARG A 1 335 ? 138.184 155.935 136.861 1.00 76.96 340 ARG A CA 1
ATOM 2603 C C . ARG A 1 335 ? 137.562 154.613 136.426 1.00 84.10 340 ARG A C 1
ATOM 2604 O O . ARG A 1 335 ? 137.992 154.007 135.433 1.00 89.29 340 ARG A O 1
ATOM 2612 N N . TYR A 1 336 ? 136.540 154.155 137.149 1.00 82.99 341 TYR A N 1
ATOM 2613 C CA . TYR A 1 336 ? 135.920 152.873 136.834 1.00 79.81 341 TYR A CA 1
ATOM 2614 C C . TYR A 1 336 ? 135.237 152.912 135.474 1.00 81.05 341 TYR A C 1
ATOM 2615 O O . TYR A 1 336 ? 135.292 151.942 134.709 1.00 88.52 341 TYR A O 1
ATOM 2624 N N . THR A 1 337 ? 134.578 154.027 135.161 1.00 71.58 342 THR A N 1
ATOM 2625 C CA . THR A 1 337 ? 133.928 154.182 133.870 1.00 73.41 342 THR A CA 1
ATOM 2626 C C . THR A 1 337 ? 134.945 154.168 132.743 1.00 78.31 342 THR A C 1
ATOM 2627 O O . THR A 1 337 ? 134.713 153.553 131.695 1.00 84.90 342 THR A O 1
ATOM 2631 N N . TYR A 1 338 ? 136.084 154.834 132.938 1.00 75.05 343 TYR A N 1
ATOM 2632 C CA . TYR A 1 338 ? 137.118 154.796 131.913 1.00 73.87 343 TYR A CA 1
ATOM 2633 C C . TYR A 1 338 ? 137.626 153.376 131.706 1.00 81.05 343 TYR A C 1
ATOM 2634 O O . TYR A 1 338 ? 137.832 152.941 130.565 1.00 90.36 343 TYR A O 1
ATOM 2643 N N . MET A 1 339 ? 137.822 152.631 132.796 1.00 81.92 344 MET A N 1
ATOM 2644 C CA . MET A 1 339 ? 138.286 151.254 132.656 1.00 79.16 344 MET A CA 1
ATOM 2645 C C . MET A 1 339 ? 137.266 150.392 131.922 1.00 84.85 344 MET A C 1
ATOM 2646 O O . MET A 1 339 ? 137.633 149.575 131.071 1.00 95.42 344 MET A O 1
ATOM 2651 N N . ASP A 1 340 ? 135.980 150.549 132.243 1.00 83.02 345 ASP A N 1
ATOM 2652 C CA . ASP A 1 340 ? 134.954 149.762 131.563 1.00 84.24 345 ASP A CA 1
ATOM 2653 C C . ASP A 1 340 ? 134.875 150.115 130.082 1.00 88.16 345 ASP A C 1
ATOM 2654 O O . ASP A 1 340 ? 134.708 149.230 129.231 1.00 97.81 345 ASP A O 1
ATOM 2659 N N . ASN A 1 341 ? 134.992 151.403 129.757 1.00 82.09 346 ASN A N 1
ATOM 2660 C CA . ASN A 1 341 ? 134.995 151.811 128.358 1.00 77.06 346 ASN A CA 1
ATOM 2661 C C . ASN A 1 341 ? 136.188 151.220 127.623 1.00 79.25 346 ASN A C 1
ATOM 2662 O O . ASN A 1 341 ? 136.072 150.809 126.463 1.00 83.55 346 ASN A O 1
ATOM 2667 N N . VAL A 1 342 ? 137.345 151.166 128.284 1.00 79.10 347 VAL A N 1
ATOM 2668 C CA . VAL A 1 342 ? 138.512 150.520 127.690 1.00 75.07 347 VAL A CA 1
ATOM 2669 C C . VAL A 1 342 ? 138.241 149.041 127.455 1.00 76.14 347 VAL A C 1
ATOM 2670 O O . VAL A 1 342 ? 138.566 148.496 126.394 1.00 84.07 347 VAL A O 1
ATOM 2674 N N . LEU A 1 343 ? 137.639 148.369 128.437 1.00 81.15 348 LEU A N 1
ATOM 2675 C CA . LEU A 1 343 ? 137.341 146.948 128.280 1.00 78.83 348 LEU A CA 1
ATOM 2676 C C . LEU A 1 343 ? 136.446 146.708 127.076 1.00 77.41 348 LEU A C 1
ATOM 2677 O O . LEU A 1 343 ? 136.652 145.755 126.317 1.00 81.16 348 LEU A O 1
ATOM 2682 N N . ARG A 1 344 ? 135.441 147.559 126.889 1.00 97.78 349 ARG A N 1
ATOM 2683 C CA . ARG A 1 344 ? 134.512 147.341 125.787 1.00 100.40 349 ARG A CA 1
ATOM 2684 C C . ARG A 1 344 ? 135.121 147.714 124.439 1.00 95.77 349 ARG A C 1
ATOM 2685 O O . ARG A 1 344 ? 134.905 147.011 123.447 1.00 95.04 349 ARG A O 1
ATOM 2693 N N . GLY A 1 345 ? 135.883 148.803 124.376 1.00 86.63 350 GLY A N 1
ATOM 2694 C CA . GLY A 1 345 ? 136.327 149.314 123.094 1.00 81.42 350 GLY A CA 1
ATOM 2695 C C . GLY A 1 345 ? 137.818 149.271 122.832 1.00 90.09 350 GLY A C 1
ATOM 2696 O O . GLY A 1 345 ? 138.259 149.604 121.729 1.00 96.53 350 GLY A O 1
ATOM 2697 N N . GLY A 1 346 ? 138.606 148.873 123.820 1.00 85.54 351 GLY A N 1
ATOM 2698 C CA . GLY A 1 346 ? 140.041 148.802 123.653 1.00 76.97 351 GLY A CA 1
ATOM 2699 C C . GLY A 1 346 ? 140.747 150.073 124.092 1.00 76.73 351 GLY A C 1
ATOM 2700 O O . GLY A 1 346 ? 140.178 151.162 124.128 1.00 86.25 351 GLY A O 1
ATOM 2701 N N . TYR A 1 347 ? 142.025 149.915 124.430 1.00 72.21 352 TYR A N 1
ATOM 2702 C CA . TYR A 1 347 ? 142.860 151.009 124.905 1.00 70.61 352 TYR A CA 1
ATOM 2703 C C . TYR A 1 347 ? 143.921 151.331 123.868 1.00 79.66 352 TYR A C 1
ATOM 2704 O O . TYR A 1 347 ? 144.740 150.458 123.545 1.00 84.04 352 TYR A O 1
ATOM 2713 N N . PRO A 1 348 ? 143.948 152.543 123.320 1.00 85.85 353 PRO A N 1
ATOM 2714 C CA . PRO A 1 348 ? 144.944 152.862 122.292 1.00 83.41 353 PRO A CA 1
ATOM 2715 C C . PRO A 1 348 ? 146.353 152.874 122.859 1.00 84.94 353 PRO A C 1
ATOM 2716 O O . PRO A 1 348 ? 146.580 153.267 124.004 1.00 93.96 353 PRO A O 1
ATOM 2720 N N . MET A 1 349 ? 147.304 152.447 122.034 1.00 84.93 354 MET A N 1
ATOM 2721 C CA . MET A 1 349 ? 148.708 152.448 122.416 1.00 89.09 354 MET A CA 1
ATOM 2722 C C . MET A 1 349 ? 149.550 152.477 121.153 1.00 92.51 354 MET A C 1
ATOM 2723 O O . MET A 1 349 ? 149.103 152.069 120.078 1.00 98.66 354 MET A O 1
ATOM 2728 N N . GLN A 1 350 ? 150.778 152.960 121.295 1.00 88.02 355 GLN A N 1
ATOM 2729 C CA . GLN A 1 350 ? 151.714 153.035 120.180 1.00 81.83 355 GLN A CA 1
ATOM 2730 C C . GLN A 1 350 ? 152.492 151.729 120.108 1.00 86.92 355 GLN A C 1
ATOM 2731 O O . GLN A 1 350 ? 153.374 151.476 120.934 1.00 93.86 355 GLN A O 1
ATOM 2737 N N . LEU A 1 351 ? 152.165 150.900 119.124 1.00 94.09 356 LEU A N 1
ATOM 2738 C CA . LEU A 1 351 ? 152.861 149.639 118.905 1.00 94.31 356 LEU A CA 1
ATOM 2739 C C . LEU A 1 351 ? 153.964 149.875 117.883 1.00 98.47 356 LEU A C 1
ATOM 2740 O O . LEU A 1 351 ? 153.690 150.063 116.695 1.00 103.42 356 LEU A O 1
ATOM 2745 N N . GLY A 1 352 ? 155.207 149.862 118.339 1.00 103.55 357 GLY A N 1
ATOM 2746 C CA . GLY A 1 352 ? 156.310 150.166 117.446 1.00 104.56 357 GLY A CA 1
ATOM 2747 C C . GLY A 1 352 ? 156.436 151.657 117.255 1.00 104.77 357 GLY A C 1
ATOM 2748 O O . GLY A 1 352 ? 156.338 152.426 118.212 1.00 103.35 357 GLY A O 1
ATOM 2749 N N . ASN A 1 353 ? 156.651 152.078 116.012 1.00 109.93 358 ASN A N 1
ATOM 2750 C CA . ASN A 1 353 ? 156.844 153.486 115.699 1.00 108.45 358 ASN A CA 1
ATOM 2751 C C . ASN A 1 353 ? 155.775 154.078 114.797 1.00 108.21 358 ASN A C 1
ATOM 2752 O O . ASN A 1 353 ? 155.537 155.284 114.868 1.00 113.50 358 ASN A O 1
ATOM 2757 N N . ASN A 1 354 ? 155.127 153.276 113.954 1.00 101.35 359 ASN A N 1
ATOM 2758 C CA . ASN A 1 354 ? 154.159 153.803 113.001 1.00 104.93 359 ASN A CA 1
ATOM 2759 C C . ASN A 1 354 ? 152.877 152.984 112.992 1.00 109.41 359 ASN A C 1
ATOM 2760 O O . ASN A 1 354 ? 152.203 152.892 111.964 1.00 113.53 359 ASN A O 1
ATOM 2765 N N . LYS A 1 355 ? 152.522 152.384 114.122 1.00 99.43 360 LYS A N 1
ATOM 2766 C CA . LYS A 1 355 ? 151.296 151.612 114.235 1.00 97.25 360 LYS A CA 1
ATOM 2767 C C . LYS A 1 355 ? 150.539 152.030 115.483 1.00 95.70 360 LYS A C 1
ATOM 2768 O O . LYS A 1 355 ? 151.134 152.402 116.497 1.00 98.94 360 LYS A O 1
ATOM 2774 N N . ILE A 1 356 ? 149.215 151.969 115.394 1.00 88.01 361 ILE A N 1
ATOM 2775 C CA . ILE A 1 356 ? 148.329 152.219 116.522 1.00 84.15 361 ILE A CA 1
ATOM 2776 C C . ILE A 1 356 ? 147.577 150.930 116.800 1.00 86.59 361 ILE A C 1
ATOM 2777 O O . ILE A 1 356 ? 146.904 150.394 115.911 1.00 95.28 361 ILE A O 1
ATOM 2782 N N . PHE A 1 357 ? 147.688 150.433 118.024 1.00 82.55 362 PHE A N 1
ATOM 2783 C CA . PHE A 1 357 ? 147.106 149.159 118.409 1.00 80.22 362 PHE A CA 1
ATOM 2784 C C . PHE A 1 357 ? 146.168 149.367 119.587 1.00 86.67 362 PHE A C 1
ATOM 2785 O O . PHE A 1 357 ? 146.436 150.188 120.468 1.00 95.46 362 PHE A O 1
ATOM 2793 N N . TYR A 1 358 ? 145.062 148.632 119.594 1.00 79.73 363 TYR A N 1
ATOM 2794 C CA . TYR A 1 358 ? 144.084 148.692 120.672 1.00 77.84 363 TYR A CA 1
ATOM 2795 C C . TYR A 1 358 ? 144.159 147.404 121.475 1.00 80.25 363 TYR A C 1
ATOM 2796 O O . TYR A 1 358 ? 143.904 146.320 120.942 1.00 89.64 363 TYR A O 1
ATOM 2805 N N . VAL A 1 359 ? 144.489 147.528 122.754 1.00 65.81 364 VAL A N 1
ATOM 2806 C CA . VAL A 1 359 ? 144.721 146.382 123.615 1.00 67.24 364 VAL A CA 1
ATOM 2807 C C . VAL A 1 359 ? 143.619 146.325 124.665 1.00 73.79 364 VAL A C 1
ATOM 2808 O O . VAL A 1 359 ? 142.923 147.309 124.929 1.00 84.12 364 VAL A O 1
ATOM 2812 N N . TYR A 1 360 ? 143.448 145.140 125.248 1.00 71.57 365 TYR A N 1
ATOM 2813 C CA . TYR A 1 360 ? 142.535 144.807 126.339 1.00 71.86 365 TYR A CA 1
ATOM 2814 C C . TYR A 1 360 ? 141.086 144.684 125.887 1.00 78.43 365 TYR A C 1
ATOM 2815 O O . TYR A 1 360 ? 140.228 144.393 126.723 1.00 85.74 365 TYR A O 1
ATOM 2824 N N . SER A 1 361 ? 140.779 144.894 124.613 1.00 75.36 366 SER A N 1
ATOM 2825 C CA . SER A 1 361 ? 139.412 144.723 124.153 1.00 71.90 366 SER A CA 1
ATOM 2826 C C . SER A 1 361 ? 139.061 143.242 124.072 1.00 77.89 366 SER A C 1
ATOM 2827 O O . SER A 1 361 ? 139.930 142.374 123.975 1.00 94.65 366 SER A O 1
ATOM 2830 N N . ARG A 1 362 ? 137.764 142.957 124.123 1.00 69.86 367 ARG A N 1
ATOM 2831 C CA . ARG A 1 362 ? 137.293 141.587 123.995 1.00 72.21 367 ARG A CA 1
ATOM 2832 C C . ARG A 1 362 ? 135.819 141.601 123.631 1.00 75.26 367 ARG A C 1
ATOM 2833 O O . ARG A 1 362 ? 135.097 142.550 123.944 1.00 86.01 367 ARG A O 1
ATOM 2841 N N . LYS A 1 363 ? 135.387 140.545 122.950 1.00 82.74 368 LYS A N 1
ATOM 2842 C CA . LYS A 1 363 ? 133.965 140.315 122.735 1.00 88.59 368 LYS A CA 1
ATOM 2843 C C . LYS A 1 363 ? 133.346 139.930 124.069 1.00 91.05 368 LYS A C 1
ATOM 2844 O O . LYS A 1 363 ? 133.610 138.844 124.592 1.00 94.12 368 LYS A O 1
ATOM 2850 N N . HIS A 1 364 ? 132.537 140.818 124.633 1.00 91.98 369 HIS A N 1
ATOM 2851 C CA . HIS A 1 364 ? 132.162 140.705 126.032 1.00 86.88 369 HIS A CA 1
ATOM 2852 C C . HIS A 1 364 ? 130.948 139.810 126.236 1.00 86.45 369 HIS A C 1
ATOM 2853 O O . HIS A 1 364 ? 130.046 139.735 125.399 1.00 89.89 369 HIS A O 1
ATOM 2860 N N . GLY A 1 365 ? 130.947 139.128 127.376 1.00 85.96 370 GLY A N 1
ATOM 2861 C CA . GLY A 1 365 ? 129.795 138.403 127.870 1.00 86.90 370 GLY A CA 1
ATOM 2862 C C . GLY A 1 365 ? 129.999 138.162 129.345 1.00 88.32 370 GLY A C 1
ATOM 2863 O O . GLY A 1 365 ? 131.131 138.137 129.833 1.00 96.63 370 GLY A O 1
ATOM 2864 N N . ASP A 1 366 ? 128.893 137.998 130.062 1.00 85.27 371 ASP A N 1
ATOM 2865 C CA . ASP A 1 366 ? 128.973 137.818 131.505 1.00 87.24 371 ASP A CA 1
ATOM 2866 C C . ASP A 1 366 ? 127.798 136.964 131.960 1.00 94.47 371 ASP A C 1
ATOM 2867 O O . ASP A 1 366 ? 127.052 136.415 131.145 1.00 104.80 371 ASP A O 1
ATOM 2872 N N . LEU A 1 367 ? 127.635 136.858 133.280 1.00 81.05 372 LEU A N 1
ATOM 2873 C CA . LEU A 1 367 ? 126.590 136.015 133.846 1.00 84.25 372 LEU A CA 1
ATOM 2874 C C . LEU A 1 367 ? 125.196 136.510 133.501 1.00 87.58 372 LEU A C 1
ATOM 2875 O O . LEU A 1 367 ? 124.251 135.715 133.504 1.00 96.07 372 LEU A O 1
ATOM 2880 N N . GLU A 1 368 ? 125.040 137.800 133.217 1.00 85.85 373 GLU A N 1
ATOM 2881 C CA . GLU A 1 368 ? 123.744 138.349 132.848 1.00 82.28 373 GLU A CA 1
ATOM 2882 C C . GLU A 1 368 ? 123.575 138.506 131.347 1.00 85.76 373 GLU A C 1
ATOM 2883 O O . GLU A 1 368 ? 122.457 138.364 130.844 1.00 94.89 373 GLU A O 1
ATOM 2889 N N . ARG A 1 369 ? 124.653 138.795 130.625 1.00 82.96 374 ARG A N 1
ATOM 2890 C CA . ARG A 1 369 ? 124.650 138.720 129.166 1.00 84.74 374 ARG A CA 1
ATOM 2891 C C . ARG A 1 369 ? 125.009 137.301 128.724 1.00 91.66 374 ARG A C 1
ATOM 2892 O O . ARG A 1 369 ? 125.991 137.052 128.028 1.00 99.72 374 ARG A O 1
ATOM 2900 N N . ASP A 1 370 ? 124.170 136.361 129.160 1.00 93.17 375 ASP A N 1
ATOM 2901 C CA . ASP A 1 370 ? 124.458 134.944 128.974 1.00 86.36 375 ASP A CA 1
ATOM 2902 C C . ASP A 1 370 ? 124.298 134.511 127.525 1.00 91.01 375 ASP A C 1
ATOM 2903 O O . ASP A 1 370 ? 124.896 133.513 127.110 1.00 99.00 375 ASP A O 1
ATOM 2908 N N . TYR A 1 371 ? 123.497 135.235 126.746 1.00 95.74 376 TYR A N 1
ATOM 2909 C CA . TYR A 1 371 ? 123.318 134.888 125.342 1.00 89.10 376 TYR A CA 1
ATOM 2910 C C . TYR A 1 371 ? 124.586 135.129 124.536 1.00 94.05 376 TYR A C 1
ATOM 2911 O O . TYR A 1 371 ? 124.838 134.423 123.554 1.00 98.79 376 TYR A O 1
ATOM 2920 N N . ASN A 1 372 ? 125.392 136.112 124.927 1.00 95.36 377 ASN A N 1
ATOM 2921 C CA . ASN A 1 372 ? 126.615 136.412 124.197 1.00 87.49 377 ASN A CA 1
ATOM 2922 C C . ASN A 1 372 ? 127.658 135.330 124.434 1.00 89.67 377 ASN A C 1
ATOM 2923 O O . ASN A 1 372 ? 127.896 134.920 125.573 1.00 97.64 377 ASN A O 1
ATOM 2928 N N . TYR A 1 373 ? 128.283 134.871 123.354 1.00 85.53 378 TYR A N 1
ATOM 2929 C CA . TYR A 1 373 ? 129.374 133.904 123.442 1.00 83.76 378 TYR A CA 1
ATOM 2930 C C . TYR A 1 373 ? 130.676 134.690 123.451 1.00 86.66 378 TYR A C 1
ATOM 2931 O O . TYR A 1 373 ? 131.262 134.976 122.408 1.00 90.04 378 TYR A O 1
ATOM 2940 N N . PHE A 1 374 ? 131.131 135.049 124.648 1.00 79.60 379 PHE A N 1
ATOM 2941 C CA . PHE A 1 374 ? 132.318 135.875 124.779 1.00 79.99 379 PHE A CA 1
ATOM 2942 C C . PHE A 1 374 ? 133.563 135.097 124.367 1.00 86.29 379 PHE A C 1
ATOM 2943 O O . PHE A 1 374 ? 133.604 133.866 124.406 1.00 94.13 379 PHE A O 1
ATOM 2951 N N . SER A 1 375 ? 134.592 135.842 123.966 1.00 87.61 380 SER A N 1
ATOM 2952 C CA . SER A 1 375 ? 135.843 135.237 123.515 1.00 87.49 380 SER A CA 1
ATOM 2953 C C . SER A 1 375 ? 136.961 136.250 123.736 1.00 86.54 380 SER A C 1
ATOM 2954 O O . SER A 1 375 ? 137.107 137.195 122.958 1.00 94.72 380 SER A O 1
ATOM 2957 N N . MET A 1 376 ? 137.745 136.042 124.788 1.00 88.74 381 MET A N 1
ATOM 2958 C CA . MET A 1 376 ? 138.892 136.886 125.092 1.00 91.78 381 MET A CA 1
ATOM 2959 C C . MET A 1 376 ? 140.163 136.159 124.673 1.00 93.97 381 MET A C 1
ATOM 2960 O O . MET A 1 376 ? 140.406 135.029 125.106 1.00 104.03 381 MET A O 1
ATOM 2965 N N . LEU A 1 377 ? 140.967 136.807 123.846 1.00 81.41 382 LEU A N 1
ATOM 2966 C CA . LEU A 1 377 ? 142.123 136.156 123.243 1.00 84.09 382 LEU A CA 1
ATOM 2967 C C . LEU A 1 377 ? 143.205 135.909 124.286 1.00 89.55 382 LEU A C 1
ATOM 2968 O O . LEU A 1 377 ? 143.677 136.865 124.913 1.00 96.43 382 LEU A O 1
ATOM 2973 N N . PRO A 1 378 ? 143.627 134.664 124.506 1.00 84.17 383 PRO A N 1
ATOM 2974 C CA . PRO A 1 378 ? 144.651 134.354 125.525 1.00 80.83 383 PRO A CA 1
ATOM 2975 C C . PRO A 1 378 ? 146.089 134.454 125.016 1.00 83.23 383 PRO A C 1
ATOM 2976 O O . PRO A 1 378 ? 146.772 133.467 124.744 1.00 89.75 383 PRO A O 1
ATOM 2980 N N . GLU A 1 379 ? 146.575 135.683 124.892 1.00 91.24 384 GLU A N 1
ATOM 2981 C CA . GLU A 1 379 ? 147.925 135.918 124.400 1.00 88.68 384 GLU A CA 1
ATOM 2982 C C . GLU A 1 379 ? 148.352 137.318 124.812 1.00 92.05 384 GLU A C 1
ATOM 2983 O O . GLU A 1 379 ? 147.569 138.088 125.373 1.00 100.98 384 GLU A O 1
ATOM 2989 N N . PHE A 1 380 ? 149.608 137.644 124.527 1.00 80.01 385 PHE A N 1
ATOM 2990 C CA . PHE A 1 380 ? 150.089 138.995 124.752 1.00 79.37 385 PHE A CA 1
ATOM 2991 C C . PHE A 1 380 ? 149.374 139.959 123.814 1.00 84.23 385 PHE A C 1
ATOM 2992 O O . PHE A 1 380 ? 148.812 139.562 122.791 1.00 91.31 385 PHE A O 1
ATOM 3000 N N . TYR A 1 381 ? 149.388 141.239 124.179 1.00 81.66 386 TYR A N 1
ATOM 3001 C CA . TYR A 1 381 ? 148.725 142.279 123.397 1.00 80.85 386 TYR A CA 1
ATOM 3002 C C . TYR A 1 381 ? 147.284 141.881 123.091 1.00 84.34 386 TYR A C 1
ATOM 3003 O O . TYR A 1 381 ? 146.826 141.935 121.949 1.00 89.99 386 TYR A O 1
ATOM 3012 N N . SER A 1 382 ? 146.574 141.457 124.133 1.00 78.90 387 SER A N 1
ATOM 3013 C CA . SER A 1 382 ? 145.258 140.862 123.956 1.00 73.50 387 SER A CA 1
ATOM 3014 C C . SER A 1 382 ? 144.285 141.848 123.321 1.00 82.99 387 SER A C 1
ATOM 3015 O O . SER A 1 382 ? 144.323 143.050 123.589 1.00 93.27 387 SER A O 1
ATOM 3018 N N . GLN A 1 383 ? 143.410 141.323 122.472 1.00 80.78 388 GLN A N 1
ATOM 3019 C CA . GLN A 1 383 ? 142.422 142.123 121.765 1.00 80.57 388 GLN A CA 1
ATOM 3020 C C . GLN A 1 383 ? 141.271 141.207 121.382 1.00 87.47 388 GLN A C 1
ATOM 3021 O O . GLN A 1 383 ? 141.347 139.988 121.541 1.00 93.99 388 GLN A O 1
ATOM 3027 N N . GLY A 1 384 ? 140.198 141.808 120.874 1.00 83.22 389 GLY A N 1
ATOM 3028 C CA . GLY A 1 384 ? 139.028 141.032 120.522 1.00 83.92 389 GLY A CA 1
ATOM 3029 C C . GLY A 1 384 ? 138.185 141.718 119.471 1.00 83.72 389 GLY A C 1
ATOM 3030 O O . GLY A 1 384 ? 138.344 142.906 119.187 1.00 84.99 389 GLY A O 1
ATOM 3031 N N . ASN A 1 385 ? 137.279 140.937 118.891 1.00 84.63 390 ASN A N 1
ATOM 3032 C CA . ASN A 1 385 ? 136.327 141.470 117.935 1.00 82.19 390 ASN A CA 1
ATOM 3033 C C . ASN A 1 385 ? 135.263 142.290 118.659 1.00 88.00 390 ASN A C 1
ATOM 3034 O O . ASN A 1 385 ? 135.170 142.297 119.888 1.00 96.76 390 ASN A O 1
ATOM 3039 N N . GLY A 1 386 ? 134.452 142.990 117.878 1.00 84.14 391 GLY A N 1
ATOM 3040 C CA . GLY A 1 386 ? 133.379 143.779 118.446 1.00 83.07 391 GLY A CA 1
ATOM 3041 C C . GLY A 1 386 ? 132.414 144.219 117.374 1.00 86.10 391 GLY A C 1
ATOM 3042 O O . GLY A 1 386 ? 132.735 144.216 116.182 1.00 91.95 391 GLY A O 1
ATOM 3043 N N . ASN A 1 387 ? 131.218 144.593 117.816 1.00 85.53 392 ASN A N 1
ATOM 3044 C CA . ASN A 1 387 ? 130.216 145.097 116.895 1.00 80.52 392 ASN A CA 1
ATOM 3045 C C . ASN A 1 387 ? 130.591 146.496 116.421 1.00 87.94 392 ASN A C 1
ATOM 3046 O O . ASN A 1 387 ? 131.349 147.220 117.068 1.00 97.47 392 ASN A O 1
ATOM 3051 N N . PHE A 1 388 ? 130.049 146.869 115.261 1.00 83.24 393 PHE A N 1
ATOM 3052 C CA . PHE A 1 388 ? 130.365 148.169 114.681 1.00 69.48 393 PHE A CA 1
ATOM 3053 C C . PHE A 1 388 ? 129.914 149.301 115.592 1.00 76.61 393 PHE A C 1
ATOM 3054 O O . PHE A 1 388 ? 130.667 150.247 115.845 1.00 86.59 393 PHE A O 1
ATOM 3062 N N . ARG A 1 389 ? 128.685 149.216 116.103 1.00 83.54 394 ARG A N 1
ATOM 3063 C CA . ARG A 1 389 ? 128.133 150.311 116.893 1.00 82.92 394 ARG A CA 1
ATOM 3064 C C . ARG A 1 389 ? 128.914 150.512 118.185 1.00 83.21 394 ARG A C 1
ATOM 3065 O O . ARG A 1 389 ? 129.278 151.640 118.537 1.00 92.83 394 ARG A O 1
ATOM 3073 N N . ASP A 1 390 ? 129.188 149.422 118.902 1.00 84.90 395 ASP A N 1
ATOM 3074 C CA . ASP A 1 390 ? 129.831 149.531 120.207 1.00 92.37 395 ASP A CA 1
ATOM 3075 C C . ASP A 1 390 ? 131.251 150.064 120.083 1.00 95.24 395 ASP A C 1
ATOM 3076 O O . ASP A 1 390 ? 131.643 150.988 120.804 1.00 105.39 395 ASP A O 1
ATOM 3081 N N . VAL A 1 391 ? 132.039 149.492 119.173 1.00 78.28 396 VAL A N 1
ATOM 3082 C CA . VAL A 1 391 ? 133.410 149.953 118.991 1.00 74.61 396 VAL A CA 1
ATOM 3083 C C . VAL A 1 391 ? 133.425 151.375 118.448 1.00 81.26 396 VAL A C 1
ATOM 3084 O O . VAL A 1 391 ? 134.289 152.182 118.809 1.00 91.27 396 VAL A O 1
ATOM 3088 N N . ASN A 1 392 ? 132.473 151.706 117.574 1.00 81.56 397 ASN A N 1
ATOM 3089 C CA . ASN A 1 392 ? 132.407 153.057 117.034 1.00 80.17 397 ASN A CA 1
ATOM 3090 C C . ASN A 1 392 ? 132.147 154.074 118.134 1.00 80.72 397 ASN A C 1
ATOM 3091 O O . ASN A 1 392 ? 132.782 155.133 118.174 1.00 89.37 397 ASN A O 1
ATOM 3096 N N . GLN A 1 393 ? 131.218 153.772 119.041 1.00 82.36 398 GLN A N 1
ATOM 3097 C CA . GLN A 1 393 ? 130.897 154.733 120.089 1.00 83.21 398 GLN A CA 1
ATOM 3098 C C . GLN A 1 393 ? 131.992 154.799 121.144 1.00 85.39 398 GLN A C 1
ATOM 3099 O O . GLN A 1 393 ? 132.366 155.890 121.585 1.00 96.34 398 GLN A O 1
ATOM 3105 N N . ASN A 1 394 ? 132.531 153.648 121.551 1.00 79.32 399 ASN A N 1
ATOM 3106 C CA . ASN A 1 394 ? 133.488 153.626 122.651 1.00 77.44 399 ASN A CA 1
ATOM 3107 C C . ASN A 1 394 ? 134.793 154.333 122.316 1.00 86.27 399 ASN A C 1
ATOM 3108 O O . ASN A 1 394 ? 135.533 154.701 123.232 1.00 93.36 399 ASN A O 1
ATOM 3113 N N . ARG A 1 395 ? 135.094 154.531 121.035 1.00 81.83 400 ARG A N 1
ATOM 3114 C CA . ARG A 1 395 ? 136.301 155.226 120.616 1.00 81.35 400 ARG A CA 1
ATOM 3115 C C . ARG A 1 395 ? 136.037 156.683 120.273 1.00 83.54 400 ARG A C 1
ATOM 3116 O O . ARG A 1 395 ? 136.811 157.289 119.525 1.00 90.24 400 ARG A O 1
ATOM 3124 N N . ARG A 1 396 ? 134.956 157.255 120.801 1.00 85.47 401 ARG A N 1
ATOM 3125 C CA . ARG A 1 396 ? 134.588 158.620 120.449 1.00 78.41 401 ARG A CA 1
ATOM 3126 C C . ARG A 1 396 ? 135.644 159.618 120.901 1.00 85.20 401 ARG A C 1
ATOM 3127 O O . ARG A 1 396 ? 136.024 160.514 120.141 1.00 95.07 401 ARG A O 1
ATOM 3135 N N . CYS A 1 397 ? 136.138 159.472 122.127 1.00 94.91 402 CYS A N 1
ATOM 3136 C CA . CYS A 1 397 ? 137.050 160.438 122.721 1.00 95.99 402 CYS A CA 1
ATOM 3137 C C . CYS A 1 397 ? 138.483 159.927 122.791 1.00 97.71 402 CYS A C 1
ATOM 3138 O O . CYS A 1 397 ? 139.260 160.404 123.622 1.00 105.88 402 CYS A O 1
ATOM 3141 N N . ASP A 1 398 ? 138.849 158.970 121.938 1.00 94.44 403 ASP A N 1
ATOM 3142 C CA . ASP A 1 398 ? 140.198 158.416 121.990 1.00 96.32 403 ASP A CA 1
ATOM 3143 C C . ASP A 1 398 ? 141.246 159.466 121.653 1.00 99.22 403 ASP A C 1
ATOM 3144 O O . ASP A 1 398 ? 142.325 159.487 122.255 1.00 105.79 403 ASP A O 1
ATOM 3149 N N . THR A 1 399 ? 140.954 160.339 120.690 1.00 96.83 404 THR A N 1
ATOM 3150 C CA . THR A 1 399 ? 141.938 161.333 120.283 1.00 96.91 404 THR A CA 1
ATOM 3151 C C . THR A 1 399 ? 142.258 162.303 121.410 1.00 97.89 404 THR A C 1
ATOM 3152 O O . THR A 1 399 ? 143.400 162.760 121.524 1.00 105.25 404 THR A O 1
ATOM 3156 N N . PHE A 1 400 ? 141.271 162.633 122.244 1.00 87.18 405 PHE A N 1
ATOM 3157 C CA . PHE A 1 400 ? 141.528 163.526 123.367 1.00 81.94 405 PHE A CA 1
ATOM 3158 C C . PHE A 1 400 ? 142.493 162.898 124.364 1.00 90.00 405 PHE A C 1
ATOM 3159 O O . PHE A 1 400 ? 143.425 163.558 124.835 1.00 93.08 405 PHE A O 1
ATOM 3167 N N . PHE A 1 401 ? 142.289 161.625 124.697 1.00 88.34 406 PHE A N 1
ATOM 3168 C CA . PHE A 1 401 ? 143.156 160.971 125.670 1.00 84.80 406 PHE A CA 1
ATOM 3169 C C . PHE A 1 401 ? 144.439 160.452 125.041 1.00 85.87 406 PHE A C 1
ATOM 3170 O O . PHE A 1 401 ? 145.458 160.340 125.729 1.00 92.24 406 PHE A O 1
ATOM 3178 N N . ALA A 1 402 ? 144.412 160.127 123.752 1.00 89.27 407 ALA A N 1
ATOM 3179 C CA . ALA A 1 402 ? 145.577 159.617 123.033 1.00 86.24 407 ALA A CA 1
ATOM 3180 C C . ALA A 1 402 ? 145.738 160.426 121.755 1.00 91.03 407 ALA A C 1
ATOM 3181 O O . ALA A 1 402 ? 145.252 160.028 120.688 1.00 99.00 407 ALA A O 1
ATOM 3183 N N . PRO A 1 403 ? 146.413 161.573 121.828 1.00 84.77 408 PRO A N 1
ATOM 3184 C CA . PRO A 1 403 ? 146.547 162.423 120.635 1.00 84.82 408 PRO A CA 1
ATOM 3185 C C . PRO A 1 403 ? 147.253 161.744 119.478 1.00 88.77 408 PRO A C 1
ATOM 3186 O O . PRO A 1 403 ? 147.017 162.113 118.321 1.00 90.36 408 PRO A O 1
ATOM 3190 N N . PHE A 1 404 ? 148.115 160.762 119.748 1.00 89.58 409 PHE A N 1
ATOM 3191 C CA . PHE A 1 404 ? 148.829 160.088 118.673 1.00 89.57 409 PHE A CA 1
ATOM 3192 C C . PHE A 1 404 ? 147.903 159.287 117.770 1.00 87.08 409 PHE A C 1
ATOM 3193 O O . PHE A 1 404 ? 148.317 158.893 116.676 1.00 92.85 409 PHE A O 1
ATOM 3201 N N . VAL A 1 405 ? 146.668 159.028 118.205 1.00 77.88 410 VAL A N 1
ATOM 3202 C CA . VAL A 1 405 ? 145.718 158.319 117.353 1.00 81.94 410 VAL A CA 1
ATOM 3203 C C . VAL A 1 405 ? 145.423 159.130 116.101 1.00 90.00 410 VAL A C 1
ATOM 3204 O O . VAL A 1 405 ? 145.413 158.597 114.985 1.00 95.93 410 VAL A O 1
ATOM 3208 N N . GLY A 1 406 ? 145.193 160.427 116.261 1.00 91.99 411 GLY A N 1
ATOM 3209 C CA . GLY A 1 406 ? 144.953 161.273 115.104 1.00 91.28 411 GLY A CA 1
ATOM 3210 C C . GLY A 1 406 ? 143.647 160.922 114.424 1.00 93.23 411 GLY A C 1
ATOM 3211 O O . GLY A 1 406 ? 142.582 160.891 115.048 1.00 97.86 411 GLY A O 1
ATOM 3212 N N . ARG A 1 407 ? 143.724 160.650 113.125 1.00 87.73 412 ARG A N 1
ATOM 3213 C CA . ARG A 1 407 ? 142.552 160.376 112.308 1.00 85.92 412 ARG A CA 1
ATOM 3214 C C . ARG A 1 407 ? 142.325 158.890 112.078 1.00 87.58 412 ARG A C 1
ATOM 3215 O O . ARG A 1 407 ? 141.531 158.528 111.206 1.00 94.51 412 ARG A O 1
ATOM 3223 N N . LYS A 1 408 ? 143.000 158.023 112.834 1.00 83.11 413 LYS A N 1
ATOM 3224 C CA . LYS A 1 408 ? 142.932 156.594 112.548 1.00 84.61 413 LYS A CA 1
ATOM 3225 C C . LYS A 1 408 ? 141.516 156.056 112.699 1.00 88.87 413 LYS A C 1
ATOM 3226 O O . LYS A 1 408 ? 141.061 155.258 111.874 1.00 96.46 413 LYS A O 1
ATOM 3232 N N . ASN A 1 409 ? 140.805 156.471 113.748 1.00 84.86 414 ASN A N 1
ATOM 3233 C CA . ASN A 1 409 ? 139.445 155.982 113.946 1.00 83.37 414 ASN A CA 1
ATOM 3234 C C . ASN A 1 409 ? 138.513 156.458 112.840 1.00 86.90 414 ASN A C 1
ATOM 3235 O O . ASN A 1 409 ? 137.650 155.701 112.382 1.00 94.14 414 ASN A O 1
ATOM 3240 N N . ILE A 1 410 ? 138.664 157.710 112.408 1.00 82.93 415 ILE A N 1
ATOM 3241 C CA . ILE A 1 410 ? 137.819 158.234 111.339 1.00 84.72 415 ILE A CA 1
ATOM 3242 C C . ILE A 1 410 ? 138.019 157.426 110.066 1.00 89.29 415 ILE A C 1
ATOM 3243 O O . ILE A 1 410 ? 137.055 157.015 109.409 1.00 93.40 415 ILE A O 1
ATOM 3248 N N . GLN A 1 411 ? 139.279 157.178 109.705 1.00 87.07 416 GLN A N 1
ATOM 3249 C CA . GLN A 1 411 ? 139.566 156.381 108.519 1.00 84.44 416 GLN A CA 1
ATOM 3250 C C . GLN A 1 411 ? 139.037 154.964 108.672 1.00 88.76 416 GLN A C 1
ATOM 3251 O O . GLN A 1 411 ? 138.449 154.407 107.738 1.00 100.92 416 GLN A O 1
ATOM 3257 N N . GLU A 1 412 ? 139.218 154.377 109.854 1.00 92.29 417 GLU A N 1
ATOM 3258 C CA . GLU A 1 412 ? 138.787 153.004 110.083 1.00 94.27 417 GLU A CA 1
ATOM 3259 C C . GLU A 1 412 ? 137.280 152.861 109.939 1.00 99.96 417 GLU A C 1
ATOM 3260 O O . GLU A 1 412 ? 136.797 151.905 109.324 1.00 103.02 417 GLU A O 1
ATOM 3266 N N . PHE A 1 413 ? 136.518 153.803 110.487 1.00 87.51 418 PHE A N 1
ATOM 3267 C CA . PHE A 1 413 ? 135.071 153.657 110.511 1.00 79.66 418 PHE A CA 1
ATOM 3268 C C . PHE A 1 413 ? 134.367 154.313 109.333 1.00 85.37 418 PHE A C 1
ATOM 3269 O O . PHE A 1 413 ? 133.158 154.119 109.177 1.00 95.82 418 PHE A O 1
ATOM 3277 N N . TYR A 1 414 ? 135.073 155.073 108.500 1.00 80.31 419 TYR A N 1
ATOM 3278 C CA . TYR A 1 414 ? 134.497 155.482 107.229 1.00 76.70 419 TYR A CA 1
ATOM 3279 C C . TYR A 1 414 ? 134.899 154.565 106.087 1.00 84.19 419 TYR A C 1
ATOM 3280 O O . TYR A 1 414 ? 134.167 154.474 105.096 1.00 93.83 419 TYR A O 1
ATOM 3289 N N . SER A 1 415 ? 136.036 153.881 106.202 1.00 80.46 420 SER A N 1
ATOM 3290 C CA . SER A 1 415 ? 136.385 152.868 105.221 1.00 81.74 420 SER A CA 1
ATOM 3291 C C . SER A 1 415 ? 135.494 151.642 105.316 1.00 82.90 420 SER A C 1
ATOM 3292 O O . SER A 1 415 ? 135.485 150.832 104.385 1.00 94.73 420 SER A O 1
ATOM 3295 N N . LEU A 1 416 ? 134.756 151.487 106.409 1.00 76.93 421 LEU A N 1
ATOM 3296 C CA . LEU A 1 416 ? 133.806 150.397 106.564 1.00 80.09 421 LEU A CA 1
ATOM 3297 C C . LEU A 1 416 ? 132.433 150.728 106.004 1.00 83.88 421 LEU A C 1
ATOM 3298 O O . LEU A 1 416 ? 131.558 149.858 105.997 1.00 88.63 421 LEU A O 1
ATOM 3303 N N . ILE A 1 417 ? 132.219 151.954 105.544 1.00 85.00 422 ILE A N 1
ATOM 3304 C CA . ILE A 1 417 ? 130.952 152.327 104.929 1.00 82.77 422 ILE A CA 1
ATOM 3305 C C . ILE A 1 417 ? 130.946 151.813 103.497 1.00 87.22 422 ILE A C 1
ATOM 3306 O O . ILE A 1 417 ? 131.766 152.231 102.674 1.00 89.13 422 ILE A O 1
ATOM 3311 N N . GLN A 1 418 ? 130.021 150.908 103.197 1.00 93.78 423 GLN A N 1
ATOM 3312 C CA . GLN A 1 418 ? 129.935 150.345 101.862 1.00 87.33 423 GLN A CA 1
ATOM 3313 C C . GLN A 1 418 ? 129.391 151.385 100.886 1.00 96.20 423 GLN A C 1
ATOM 3314 O O . GLN A 1 418 ? 128.913 152.454 101.273 1.00 104.97 423 GLN A O 1
ATOM 3320 N N . LEU A 1 419 ? 129.475 151.061 99.596 1.00 91.45 424 LEU A N 1
ATOM 3321 C CA . LEU A 1 419 ? 128.987 151.975 98.571 1.00 94.40 424 LEU A CA 1
ATOM 3322 C C . LEU A 1 419 ? 127.490 152.223 98.682 1.00 98.26 424 LEU A C 1
ATOM 3323 O O . LEU A 1 419 ? 127.013 153.271 98.234 1.00 99.15 424 LEU A O 1
ATOM 3328 N N . ASP A 1 420 ? 126.742 151.294 99.269 1.00 101.53 425 ASP A N 1
ATOM 3329 C CA . ASP A 1 420 ? 125.307 151.452 99.449 1.00 98.96 425 ASP A CA 1
ATOM 3330 C C . ASP A 1 420 ? 124.953 152.110 100.775 1.00 100.80 425 ASP A C 1
ATOM 3331 O O . ASP A 1 420 ? 123.769 152.210 101.106 1.00 105.20 425 ASP A O 1
ATOM 3336 N N . GLY A 1 421 ? 125.948 152.547 101.542 1.00 95.38 426 GLY A N 1
ATOM 3337 C CA . GLY A 1 421 ? 125.715 153.251 102.781 1.00 98.83 426 GLY A CA 1
ATOM 3338 C C . GLY A 1 421 ? 125.672 152.388 104.021 1.00 98.73 426 GLY A C 1
ATOM 3339 O O . GLY A 1 421 ? 125.681 152.930 105.132 1.00 105.17 426 GLY A O 1
ATOM 3340 N N . TYR A 1 422 ? 125.628 151.070 103.877 1.00 89.32 427 TYR A N 1
ATOM 3341 C CA . TYR A 1 422 ? 125.609 150.186 105.029 1.00 83.01 427 TYR A CA 1
ATOM 3342 C C . TYR A 1 422 ? 127.038 149.784 105.377 1.00 91.23 427 TYR A C 1
ATOM 3343 O O . TYR A 1 422 ? 128.006 150.322 104.835 1.00 102.29 427 TYR A O 1
ATOM 3352 N N . ASN A 1 423 ? 127.190 148.836 106.294 1.00 84.39 428 ASN A N 1
ATOM 3353 C CA . ASN A 1 423 ? 128.496 148.524 106.851 1.00 80.07 428 ASN A CA 1
ATOM 3354 C C . ASN A 1 423 ? 128.462 147.110 107.403 1.00 81.41 428 ASN A C 1
ATOM 3355 O O . ASN A 1 423 ? 127.387 146.589 107.717 1.00 84.56 428 ASN A O 1
ATOM 3360 N N . PRO A 1 424 ? 129.617 146.464 107.530 1.00 77.48 429 PRO A N 1
ATOM 3361 C CA . PRO A 1 424 ? 129.661 145.164 108.200 1.00 78.19 429 PRO A CA 1
ATOM 3362 C C . PRO A 1 424 ? 129.346 145.304 109.678 1.00 80.94 429 PRO A C 1
ATOM 3363 O O . PRO A 1 424 ? 129.576 146.348 110.291 1.00 87.57 429 PRO A O 1
ATOM 3367 N N . LEU A 1 425 ? 128.808 144.229 110.251 1.00 86.12 430 LEU A N 1
ATOM 3368 C CA . LEU A 1 425 ? 128.488 144.248 111.673 1.00 82.28 430 LEU A CA 1
ATOM 3369 C C . LEU A 1 425 ? 129.742 144.144 112.528 1.00 86.49 430 LEU A C 1
ATOM 3370 O O . LEU A 1 425 ? 129.877 144.854 113.530 1.00 100.29 430 LEU A O 1
ATOM 3375 N N . GLY A 1 426 ? 130.672 143.275 112.147 1.00 85.48 431 GLY A N 1
ATOM 3376 C CA . GLY A 1 426 ? 131.799 142.926 112.994 1.00 81.47 431 GLY A CA 1
ATOM 3377 C C . GLY A 1 426 ? 133.061 143.689 112.633 1.00 85.90 431 GLY A C 1
ATOM 3378 O O . GLY A 1 426 ? 133.344 143.928 111.460 1.00 94.97 431 GLY A O 1
ATOM 3379 N N . VAL A 1 427 ? 133.813 144.062 113.661 1.00 85.58 432 VAL A N 1
ATOM 3380 C CA . VAL A 1 427 ? 135.123 144.680 113.514 1.00 82.51 432 VAL A CA 1
ATOM 3381 C C . VAL A 1 427 ? 136.144 143.673 114.018 1.00 88.12 432 VAL A C 1
ATOM 3382 O O . VAL A 1 427 ? 136.161 143.334 115.207 1.00 93.87 432 VAL A O 1
ATOM 3386 N N . GLU A 1 428 ? 136.994 143.190 113.121 1.00 103.70 433 GLU A N 1
ATOM 3387 C CA . GLU A 1 428 ? 137.917 142.121 113.457 1.00 102.13 433 GLU A CA 1
ATOM 3388 C C . GLU A 1 428 ? 139.103 142.651 114.258 1.00 104.87 433 GLU A C 1
ATOM 3389 O O . GLU A 1 428 ? 139.354 143.856 114.335 1.00 102.66 433 GLU A O 1
ATOM 3395 N N . LYS A 1 429 ? 139.834 141.720 114.862 1.00 96.12 434 LYS A N 1
ATOM 3396 C CA . LYS A 1 429 ? 141.063 142.058 115.561 1.00 88.20 434 LYS A CA 1
ATOM 3397 C C . LYS A 1 429 ? 142.111 142.561 114.579 1.00 90.45 434 LYS A C 1
ATOM 3398 O O . LYS A 1 429 ? 142.114 142.202 113.399 1.00 99.03 434 LYS A O 1
ATOM 3404 N N . LEU A 1 430 ? 143.004 143.408 115.076 1.00 86.89 435 LEU A N 1
ATOM 3405 C CA . LEU A 1 430 ? 144.081 143.923 114.244 1.00 89.60 435 LEU A CA 1
ATOM 3406 C C . LEU A 1 430 ? 145.073 142.810 113.944 1.00 95.07 435 LEU A C 1
ATOM 3407 O O . LEU A 1 430 ? 145.636 142.205 114.861 1.00 100.08 435 LEU A O 1
ATOM 3412 N N . THR A 1 431 ? 145.281 142.535 112.661 1.00 102.81 436 THR A N 1
ATOM 3413 C CA . THR A 1 431 ? 146.234 141.532 112.217 1.00 94.51 436 THR A CA 1
ATOM 3414 C C . THR A 1 431 ? 147.183 142.161 111.211 1.00 93.58 436 THR A C 1
ATOM 3415 O O . THR A 1 431 ? 146.829 143.111 110.509 1.00 103.91 436 THR A O 1
ATOM 3419 N N . TYR A 1 432 ? 148.394 141.624 111.150 1.00 90.30 437 TYR A N 1
ATOM 3420 C CA . TYR A 1 432 ? 149.443 142.183 110.317 1.00 95.61 437 TYR A CA 1
ATOM 3421 C C . TYR A 1 432 ? 150.087 141.082 109.491 1.00 101.50 437 TYR A C 1
ATOM 3422 O O . TYR A 1 432 ? 150.124 139.919 109.896 1.00 102.48 437 TYR A O 1
ATOM 3431 N N . ARG A 1 433 ? 150.584 141.465 108.319 1.00 109.32 438 ARG A N 1
ATOM 3432 C CA . ARG A 1 433 ? 151.253 140.546 107.414 1.00 103.22 438 ARG A CA 1
ATOM 3433 C C . ARG A 1 433 ? 152.485 141.235 106.851 1.00 104.90 438 ARG A C 1
ATOM 3434 O O . ARG A 1 433 ? 152.503 142.454 106.670 1.00 110.35 438 ARG A O 1
ATOM 3442 N N . LEU A 1 434 ? 153.518 140.445 106.581 1.00 110.92 439 LEU A N 1
ATOM 3443 C CA . LEU A 1 434 ? 154.784 140.957 106.079 1.00 112.19 439 LEU A CA 1
ATOM 3444 C C . LEU A 1 434 ? 155.075 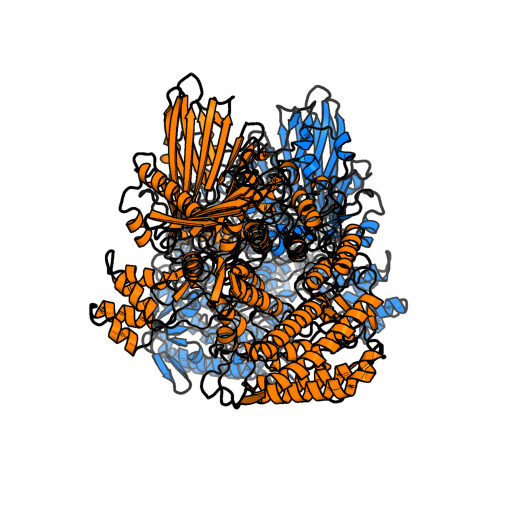140.333 104.724 1.00 117.67 439 LEU A C 1
ATOM 3445 O O . LEU A 1 434 ? 154.935 139.117 104.553 1.00 118.37 439 LEU A O 1
ATOM 3450 N N . SER A 1 435 ? 155.475 141.163 103.766 1.00 133.10 440 SER A N 1
ATOM 3451 C CA . SER A 1 435 ? 155.767 140.678 102.428 1.00 132.52 440 SER A CA 1
ATOM 3452 C C . SER A 1 435 ? 157.044 139.844 102.426 1.00 135.59 440 SER A C 1
ATOM 3453 O O . SER A 1 435 ? 157.860 139.904 103.348 1.00 138.64 440 SER A O 1
ATOM 3456 N N . LYS A 1 436 ? 157.209 139.055 101.362 1.00 130.31 441 LYS A N 1
ATOM 3457 C CA . LYS A 1 436 ? 158.349 138.148 101.275 1.00 130.52 441 LYS A CA 1
ATOM 3458 C C . LYS A 1 436 ? 159.668 138.910 101.277 1.00 132.09 441 LYS A C 1
ATOM 3459 O O . LYS A 1 436 ? 160.569 138.613 102.071 1.00 132.34 441 LYS A O 1
ATOM 3465 N N . GLU A 1 437 ? 159.801 139.900 100.392 1.00 141.20 442 GLU A N 1
ATOM 3466 C CA . GLU A 1 437 ? 161.072 140.603 100.252 1.00 142.83 442 GLU A CA 1
ATOM 3467 C C . GLU A 1 437 ? 161.423 141.387 101.510 1.00 143.64 442 GLU A C 1
ATOM 3468 O O . GLU A 1 437 ? 162.571 141.349 101.969 1.00 143.80 442 GLU A O 1
ATOM 3474 N N . ARG A 1 438 ? 160.453 142.104 102.081 1.00 135.37 443 ARG A N 1
ATOM 3475 C CA . ARG A 1 438 ? 160.724 142.857 103.301 1.00 133.47 443 ARG A CA 1
ATOM 3476 C C . ARG A 1 438 ? 161.083 141.924 104.447 1.00 135.07 443 ARG A C 1
ATOM 3477 O O . ARG A 1 438 ? 161.978 142.223 105.246 1.00 139.18 443 ARG A O 1
ATOM 3485 N N . ALA A 1 439 ? 160.395 140.784 104.541 1.00 132.42 444 ALA A N 1
ATOM 3486 C CA . ALA A 1 439 ? 160.715 139.817 105.582 1.00 136.14 444 ALA A CA 1
ATOM 3487 C C . ALA A 1 439 ? 162.129 139.280 105.416 1.00 137.82 444 ALA A C 1
ATOM 3488 O O . ALA A 1 439 ? 162.857 139.112 106.401 1.00 137.89 444 ALA A O 1
ATOM 3490 N N . LYS A 1 440 ? 162.540 139.005 104.176 1.00 136.35 445 LYS A N 1
ATOM 3491 C CA . LYS A 1 440 ? 163.904 138.544 103.945 1.00 133.94 445 LYS A CA 1
ATOM 3492 C C . LYS A 1 440 ? 164.920 139.618 104.311 1.00 133.43 445 LYS A C 1
ATOM 3493 O O . LYS A 1 440 ? 165.976 139.316 104.878 1.00 133.46 445 LYS A O 1
ATOM 3499 N N . LYS A 1 441 ? 164.622 140.879 103.993 1.00 132.16 446 LYS A N 1
ATOM 3500 C CA . LYS A 1 441 ? 165.540 141.959 104.345 1.00 133.52 446 LYS A CA 1
ATOM 3501 C C . LYS A 1 441 ? 165.664 142.112 105.855 1.00 135.71 446 LYS A C 1
ATOM 3502 O O . LYS A 1 441 ? 166.756 142.381 106.370 1.00 135.36 446 LYS A O 1
ATOM 3508 N N . LEU A 1 442 ? 164.556 141.956 106.582 1.00 133.04 447 LEU A N 1
ATOM 3509 C CA . LEU A 1 442 ? 164.595 142.139 108.028 1.00 130.88 447 LEU A CA 1
ATOM 3510 C C . LEU A 1 442 ? 165.367 141.030 108.729 1.00 129.44 447 LEU A C 1
ATOM 3511 O O . LEU A 1 442 ? 166.046 141.289 109.728 1.00 128.11 447 LEU A O 1
ATOM 3516 N N . LEU A 1 443 ? 165.281 139.799 108.229 1.00 135.27 448 LEU A N 1
ATOM 3517 C CA . LEU A 1 443 ? 165.833 138.636 108.912 1.00 139.33 448 LEU A CA 1
ATOM 3518 C C . LEU A 1 443 ? 167.217 138.257 108.399 1.00 141.37 448 LEU A C 1
ATOM 3519 O O . LEU A 1 443 ? 167.572 137.074 108.386 1.00 139.91 448 LEU A O 1
ATOM 3524 N N . THR A 1 444 ? 168.011 139.243 107.978 1.00 154.40 449 THR A N 1
ATOM 3525 C CA . THR A 1 444 ? 169.356 138.949 107.494 1.00 153.39 449 THR A CA 1
ATOM 3526 C C . THR A 1 444 ? 170.300 138.584 108.632 1.00 152.49 449 THR A C 1
ATOM 3527 O O . THR A 1 444 ? 171.211 137.771 108.441 1.00 151.00 449 THR A O 1
ATOM 3531 N N . ASP A 1 445 ? 170.101 139.162 109.816 1.00 160.84 450 ASP A N 1
ATOM 3532 C CA . ASP A 1 445 ? 170.969 138.926 110.963 1.00 160.06 450 ASP A CA 1
ATOM 3533 C C . ASP A 1 445 ? 170.437 137.825 111.874 1.00 160.01 450 ASP A C 1
ATOM 3534 O O . ASP A 1 445 ? 170.657 137.863 113.088 1.00 159.90 450 ASP A O 1
ATOM 3539 N N . VAL A 1 446 ? 169.744 136.843 111.308 1.00 151.96 451 VAL A N 1
ATOM 3540 C CA . VAL A 1 446 ? 169.142 135.761 112.075 1.00 151.99 451 VAL A CA 1
ATOM 3541 C C . VAL A 1 446 ? 169.734 134.442 111.600 1.00 152.46 451 VAL A C 1
ATOM 3542 O O . VAL A 1 446 ? 170.167 134.311 110.451 1.00 152.83 451 VAL A O 1
ATOM 3546 N N . LYS A 1 447 ? 169.757 133.461 112.499 1.00 153.11 452 LYS A N 1
ATOM 3547 C CA . LYS A 1 447 ? 170.216 132.129 112.139 1.00 150.59 452 LYS A CA 1
ATOM 3548 C C . LYS A 1 447 ? 169.290 131.522 111.091 1.00 151.75 452 LYS A C 1
ATOM 3549 O O . LYS A 1 447 ? 168.111 131.872 110.997 1.00 156.76 452 LYS A O 1
ATOM 3555 N N . GLU A 1 448 ? 169.840 130.600 110.299 1.00 151.68 453 GLU A N 1
ATOM 3556 C CA . GLU A 1 448 ? 169.164 130.158 109.083 1.00 154.16 453 GLU A CA 1
ATOM 3557 C C . GLU A 1 448 ? 167.818 129.509 109.383 1.00 157.55 453 GLU A C 1
ATOM 3558 O O . GLU A 1 448 ? 166.797 129.877 108.791 1.00 160.65 453 GLU A O 1
ATOM 3564 N N . GLU A 1 449 ? 167.792 128.534 110.293 1.00 155.22 454 GLU A N 1
ATOM 3565 C CA . GLU A 1 449 ? 166.529 127.864 110.592 1.00 155.10 454 GLU A CA 1
ATOM 3566 C C . GLU A 1 449 ? 165.567 128.802 111.314 1.00 155.95 454 GLU A C 1
ATOM 3567 O O . GLU A 1 449 ? 164.356 128.773 111.064 1.00 153.44 454 GLU A O 1
ATOM 3573 N N . GLN A 1 450 ? 166.089 129.654 112.200 1.00 149.02 455 GLN A N 1
ATOM 3574 C CA . GLN A 1 450 ? 165.251 130.662 112.837 1.00 144.78 455 GLN A CA 1
ATOM 3575 C C . GLN A 1 450 ? 164.731 131.660 111.813 1.00 146.12 455 GLN A C 1
ATOM 3576 O O . GLN A 1 450 ? 163.567 132.079 111.874 1.00 148.58 455 GLN A O 1
ATOM 3582 N N . ARG A 1 451 ? 165.579 132.049 110.858 1.00 147.24 456 ARG A N 1
ATOM 3583 C CA . ARG A 1 451 ? 165.125 132.925 109.786 1.00 145.33 456 ARG A CA 1
ATOM 3584 C C . ARG A 1 451 ? 163.997 132.280 108.998 1.00 145.34 456 ARG A C 1
ATOM 3585 O O . ARG A 1 451 ? 162.996 132.934 108.694 1.00 148.66 456 ARG A O 1
ATOM 3593 N N . SER A 1 452 ? 164.133 130.995 108.669 1.00 136.34 457 SER A N 1
ATOM 3594 C CA . SER A 1 452 ? 163.088 130.311 107.914 1.00 136.50 457 SER A CA 1
ATOM 3595 C C . SER A 1 452 ? 161.793 130.223 108.712 1.00 140.42 457 SER A C 1
ATOM 3596 O O . SER A 1 452 ? 160.700 130.405 108.160 1.00 142.33 457 SER A O 1
ATOM 3599 N N . ALA A 1 453 ? 161.894 129.933 110.011 1.00 134.28 458 ALA A N 1
ATOM 3600 C CA . ALA A 1 453 ? 160.699 129.851 110.844 1.00 131.59 458 ALA A CA 1
ATOM 3601 C C . ALA A 1 453 ? 159.982 131.194 110.904 1.00 133.77 458 ALA A C 1
ATOM 3602 O O . ALA A 1 453 ? 158.757 131.269 110.742 1.00 133.38 458 ALA A O 1
ATOM 3604 N N . LEU A 1 454 ? 160.738 132.273 111.114 1.00 128.06 459 LEU A N 1
ATOM 3605 C CA . LEU A 1 454 ? 160.123 133.594 111.145 1.00 124.11 459 LEU A CA 1
ATOM 3606 C C . LEU A 1 454 ? 159.566 133.984 109.782 1.00 125.55 459 LEU A C 1
ATOM 3607 O O . LEU A 1 454 ? 158.546 134.676 109.710 1.00 129.91 459 LEU A O 1
ATOM 3612 N N . ILE A 1 455 ? 160.212 133.552 108.698 1.00 124.16 460 ILE A N 1
ATOM 3613 C CA . ILE A 1 455 ? 159.694 133.832 107.362 1.00 121.88 460 ILE A CA 1
ATOM 3614 C C . ILE A 1 455 ? 158.339 133.168 107.174 1.00 119.58 460 ILE A C 1
ATOM 3615 O O . ILE A 1 455 ? 157.368 133.807 106.754 1.00 123.66 460 ILE A O 1
ATOM 3620 N N . ASP A 1 456 ? 158.248 131.876 107.489 1.00 121.47 461 ASP A N 1
ATOM 3621 C CA . ASP A 1 456 ? 156.988 131.180 107.254 1.00 124.38 461 ASP A CA 1
ATOM 3622 C C . ASP A 1 456 ? 155.897 131.659 108.201 1.00 128.45 461 ASP A C 1
ATOM 3623 O O . ASP A 1 456 ? 154.715 131.621 107.845 1.00 130.51 461 ASP A O 1
ATOM 3628 N N . PHE A 1 457 ? 156.260 132.107 109.406 1.00 114.77 462 PHE A N 1
ATOM 3629 C CA . PHE A 1 457 ? 155.237 132.620 110.310 1.00 111.33 462 PHE A CA 1
ATOM 3630 C C . PHE A 1 457 ? 154.756 134.009 109.907 1.00 109.94 462 PHE A C 1
ATOM 3631 O O . PHE A 1 457 ? 153.551 134.281 109.934 1.00 113.52 462 PHE A O 1
ATOM 3639 N N . ALA A 1 458 ? 155.673 134.898 109.530 1.00 103.15 463 ALA A N 1
ATOM 3640 C CA . ALA A 1 458 ? 155.359 136.311 109.374 1.00 100.94 463 ALA A CA 1
ATOM 3641 C C . ALA A 1 458 ? 154.806 136.672 108.004 1.00 106.73 463 ALA A C 1
ATOM 3642 O O . ALA A 1 458 ? 154.375 137.813 107.813 1.00 112.25 463 ALA A O 1
ATOM 3644 N N . THR A 1 459 ? 154.813 135.750 107.048 1.00 111.92 464 THR A N 1
ATOM 3645 C CA . THR A 1 459 ? 154.249 136.021 105.734 1.00 109.34 464 THR A CA 1
ATOM 3646 C C . THR A 1 459 ? 152.759 135.730 105.665 1.00 110.80 464 THR A C 1
ATOM 3647 O O . THR A 1 459 ? 152.134 136.006 104.636 1.00 112.20 464 THR A O 1
ATOM 3651 N N . LYS A 1 460 ? 152.183 135.180 106.721 1.00 106.61 465 LYS A N 1
ATOM 3652 C CA . LYS A 1 460 ? 150.750 135.020 106.868 1.00 107.81 465 LYS A CA 1
ATOM 3653 C C . LYS A 1 460 ? 150.234 135.968 107.939 1.00 110.91 465 LYS A C 1
ATOM 3654 O O . LYS A 1 460 ? 150.995 136.409 108.806 1.00 115.78 465 LYS A O 1
ATOM 3660 N N . PRO A 1 461 ? 148.951 136.327 107.900 1.00 103.55 466 PRO A N 1
ATOM 3661 C CA . PRO A 1 461 ? 148.427 137.273 108.891 1.00 101.89 466 PRO A CA 1
ATOM 3662 C C . PRO A 1 461 ? 148.619 136.759 110.309 1.00 102.57 466 PRO A C 1
ATOM 3663 O O . PRO A 1 461 ? 148.461 135.569 110.587 1.00 105.69 466 PRO A O 1
ATOM 3667 N N . PHE A 1 462 ? 148.965 137.676 111.209 1.00 89.06 467 PHE A N 1
ATOM 3668 C CA . PHE A 1 462 ? 149.231 137.334 112.596 1.00 86.60 467 PHE A CA 1
ATOM 3669 C C . PHE A 1 462 ? 148.851 138.508 113.483 1.00 92.17 467 PHE A C 1
ATOM 3670 O O . PHE A 1 462 ? 148.764 139.651 113.031 1.00 94.81 467 PHE A O 1
ATOM 3678 N N . THR A 1 463 ? 148.636 138.212 114.748 1.00 87.95 468 THR A N 1
ATOM 3679 C CA . THR A 1 463 ? 148.461 139.224 115.772 1.00 83.58 468 THR A CA 1
ATOM 3680 C C . THR A 1 463 ? 149.777 139.469 116.489 1.00 85.61 468 THR A C 1
ATOM 3681 O O . THR A 1 463 ? 150.654 138.602 116.508 1.00 95.99 468 THR A O 1
ATOM 3685 N N . PRO A 1 464 ? 149.964 140.654 117.076 1.00 78.46 469 PRO A N 1
ATOM 3686 C CA . PRO A 1 464 ? 151.222 140.912 117.794 1.00 80.83 469 PRO A CA 1
ATOM 3687 C C . PRO A 1 464 ? 151.504 139.907 118.896 1.00 85.04 469 PRO A C 1
ATOM 3688 O O . PRO A 1 464 ? 152.664 139.534 119.107 1.00 93.17 469 PRO A O 1
ATOM 3692 N N . GLY A 1 465 ? 150.471 139.453 119.604 1.00 85.80 470 GLY A N 1
ATOM 3693 C CA . GLY A 1 465 ? 150.682 138.443 120.626 1.00 88.91 470 GLY A CA 1
ATOM 3694 C C . GLY A 1 465 ? 151.157 137.124 120.051 1.00 91.54 470 GLY A C 1
ATOM 3695 O O . GLY A 1 465 ? 152.043 136.474 120.611 1.00 100.83 470 GLY A O 1
ATOM 3696 N N . ALA A 1 466 ? 150.574 136.711 118.925 1.00 84.05 471 ALA A N 1
ATOM 3697 C CA . ALA A 1 466 ? 151.037 135.499 118.262 1.00 84.59 471 ALA A CA 1
ATOM 3698 C C . ALA A 1 466 ? 152.478 135.650 117.800 1.00 88.25 471 ALA A C 1
ATOM 3699 O O . ALA A 1 466 ? 153.271 134.706 117.893 1.00 92.75 471 ALA A O 1
ATOM 3701 N N . LEU A 1 467 ? 152.838 136.833 117.299 1.00 93.56 472 LEU A N 1
ATOM 3702 C CA . LEU A 1 467 ? 154.214 137.063 116.878 1.00 92.16 472 LEU A CA 1
ATOM 3703 C C . LEU A 1 467 ? 155.175 136.978 118.054 1.00 94.09 472 LEU A C 1
ATOM 3704 O O . LEU A 1 467 ? 156.258 136.399 117.934 1.00 104.44 472 LEU A O 1
ATOM 3709 N N . CYS A 1 468 ? 154.804 137.558 119.198 1.00 93.63 473 CYS A N 1
ATOM 3710 C CA . CYS A 1 468 ? 155.676 137.478 120.366 1.00 96.52 473 CYS A CA 1
ATOM 3711 C C . CYS A 1 468 ? 155.797 136.044 120.866 1.00 97.80 473 CYS A C 1
ATOM 3712 O O . CYS A 1 468 ? 156.879 135.615 121.285 1.00 105.67 473 CYS A O 1
ATOM 3715 N N . ARG A 1 469 ? 154.698 135.288 120.829 1.00 94.66 474 ARG A N 1
ATOM 3716 C CA . ARG A 1 469 ? 154.764 133.881 121.208 1.00 94.67 474 ARG A CA 1
ATOM 3717 C C . ARG A 1 469 ? 155.695 133.108 120.282 1.00 101.80 474 ARG A C 1
ATOM 3718 O O . ARG A 1 469 ? 156.495 132.284 120.739 1.00 108.86 474 ARG A O 1
ATOM 3726 N N . LYS A 1 470 ? 155.601 133.360 118.975 1.00 101.47 475 LYS A N 1
ATOM 3727 C CA . LYS A 1 470 ? 156.487 132.695 118.026 1.00 101.88 475 LYS A CA 1
ATOM 3728 C C . LYS A 1 470 ? 157.938 133.085 118.265 1.00 103.29 475 LYS A C 1
ATOM 3729 O O . LYS A 1 470 ? 158.840 132.245 118.166 1.00 111.23 475 LYS A O 1
ATOM 3735 N N . PHE A 1 471 ? 158.183 134.362 118.562 1.00 105.08 476 PHE A N 1
ATOM 3736 C CA . PHE A 1 471 ? 159.535 134.809 118.875 1.00 105.35 476 PHE A CA 1
ATOM 3737 C C . PHE A 1 471 ? 160.085 134.060 120.076 1.00 112.39 476 PHE A C 1
ATOM 3738 O O . PHE A 1 471 ? 161.224 133.581 120.058 1.00 119.96 476 PHE A O 1
ATOM 3746 N N . GLY A 1 472 ? 159.281 133.944 121.132 1.00 117.43 477 GLY A N 1
ATOM 3747 C CA . GLY A 1 472 ? 159.720 133.191 122.295 1.00 117.59 477 GLY A CA 1
ATOM 3748 C C . GLY A 1 472 ? 160.019 131.744 121.959 1.00 120.42 477 GLY A C 1
ATOM 3749 O O . GLY A 1 472 ? 161.063 131.209 122.336 1.00 122.74 477 GLY A O 1
ATOM 3750 N N . GLU A 1 473 ? 159.117 131.103 121.212 1.00 119.03 478 GLU A N 1
ATOM 3751 C CA . GLU A 1 473 ? 159.299 129.694 120.876 1.00 115.36 478 GLU A CA 1
ATOM 3752 C C . GLU A 1 473 ? 160.564 129.473 120.058 1.00 115.76 478 GLU A C 1
ATOM 3753 O O . GLU A 1 473 ? 161.307 128.515 120.297 1.00 118.12 478 GLU A O 1
ATOM 3759 N N . VAL A 1 474 ? 160.834 130.353 119.091 1.00 118.19 479 VAL A N 1
ATOM 3760 C CA . VAL A 1 474 ? 161.953 130.141 118.178 1.00 117.55 479 VAL A CA 1
ATOM 3761 C C . VAL A 1 474 ? 163.270 130.689 118.708 1.00 115.50 479 VAL A C 1
ATOM 3762 O O . VAL A 1 474 ? 164.332 130.347 118.165 1.00 119.13 479 VAL A O 1
ATOM 3766 N N . PHE A 1 475 ? 163.248 131.518 119.750 1.00 118.49 480 PHE A N 1
ATOM 3767 C CA . PHE A 1 475 ? 164.476 132.048 120.319 1.00 122.46 480 PHE A CA 1
ATOM 3768 C C . PHE A 1 475 ? 164.788 131.502 121.704 1.00 126.88 480 PHE A C 1
ATOM 3769 O O . PHE A 1 475 ? 165.835 131.842 122.263 1.00 128.62 480 PHE A O 1
ATOM 3777 N N . GLY A 1 476 ? 163.925 130.678 122.274 1.00 144.69 481 GLY A N 1
ATOM 3778 C CA . GLY A 1 476 ? 164.218 130.095 123.584 1.00 147.93 481 GLY A CA 1
ATOM 3779 C C . GLY A 1 476 ? 163.720 130.990 124.720 1.00 150.69 481 GLY A C 1
ATOM 3780 O O . GLY A 1 476 ? 162.531 131.003 125.019 1.00 152.03 481 GLY A O 1
ATOM 3781 N N . ASP A 1 477 ? 164.639 131.731 125.331 1.00 162.08 482 ASP A N 1
ATOM 3782 C CA . ASP A 1 477 ? 164.315 132.602 126.451 1.00 162.22 482 ASP A CA 1
ATOM 3783 C C . ASP A 1 477 ? 164.804 134.031 126.284 1.00 161.64 482 ASP A C 1
ATOM 3784 O O . ASP A 1 477 ? 164.178 134.945 126.824 1.00 160.85 482 ASP A O 1
ATOM 3789 N N . THR A 1 478 ? 165.898 134.251 125.562 1.00 150.86 483 THR A N 1
ATOM 3790 C CA . THR A 1 478 ? 166.437 135.584 125.343 1.00 149.39 483 THR A CA 1
ATOM 3791 C C . THR A 1 478 ? 166.521 135.868 123.850 1.00 149.87 483 THR A C 1
ATOM 3792 O O . THR A 1 478 ? 166.892 134.995 123.059 1.00 148.23 483 THR A O 1
ATOM 3796 N N . TRP A 1 479 ? 166.158 137.087 123.471 1.00 141.56 484 TRP A N 1
ATOM 3797 C CA . TRP A 1 479 ? 166.190 137.516 122.079 1.00 139.93 484 TRP A CA 1
ATOM 3798 C C . TRP A 1 479 ? 166.269 139.037 122.058 1.00 140.81 484 TRP A C 1
ATOM 3799 O O . TRP A 1 479 ? 166.516 139.677 123.086 1.00 138.70 484 TRP A O 1
ATOM 3810 N N . ASP A 1 480 ? 166.065 139.620 120.882 1.00 143.16 485 ASP A N 1
ATOM 3811 C CA . ASP A 1 480 ? 166.179 141.060 120.682 1.00 143.42 485 ASP A CA 1
ATOM 3812 C C . ASP A 1 480 ? 164.783 141.629 120.453 1.00 142.81 485 ASP A C 1
ATOM 3813 O O . ASP A 1 480 ? 164.135 141.314 119.450 1.00 141.94 485 ASP A O 1
ATOM 3818 N N . GLU A 1 481 ? 164.325 142.469 121.385 1.00 132.93 486 GLU A N 1
ATOM 3819 C CA . GLU A 1 481 ? 163.010 143.087 121.248 1.00 132.52 486 GLU A CA 1
ATOM 3820 C C . GLU A 1 481 ? 162.951 144.022 120.048 1.00 132.41 486 GLU A C 1
ATOM 3821 O O . GLU A 1 481 ? 161.875 144.222 119.468 1.00 134.40 486 GLU A O 1
ATOM 3827 N N . THR A 1 482 ? 164.090 144.606 119.667 1.00 123.54 487 THR A N 1
ATOM 3828 C CA . THR A 1 482 ? 164.108 145.507 118.523 1.00 125.52 487 THR A CA 1
ATOM 3829 C C . THR A 1 482 ? 163.717 144.789 117.242 1.00 126.50 487 THR A C 1
ATOM 3830 O O . THR A 1 482 ? 163.133 145.401 116.346 1.00 126.06 487 THR A O 1
ATOM 3834 N N . LEU A 1 483 ? 164.027 143.496 117.135 1.00 119.48 488 LEU A N 1
ATOM 3835 C CA . LEU A 1 483 ? 163.581 142.732 115.975 1.00 118.79 488 LEU A CA 1
ATOM 3836 C C . LEU A 1 483 ? 162.061 142.672 115.910 1.00 119.73 488 LEU A C 1
ATOM 3837 O O . LEU A 1 483 ? 161.467 142.862 114.842 1.00 123.03 488 LEU A O 1
ATOM 3842 N N . PHE A 1 484 ? 161.415 142.416 117.049 1.00 108.71 489 PHE A N 1
ATOM 3843 C CA . PHE A 1 484 ? 159.958 142.412 117.097 1.00 108.24 489 PHE A CA 1
ATOM 3844 C C . PHE A 1 484 ? 159.395 143.779 116.732 1.00 111.05 489 PHE A C 1
ATOM 3845 O O . PHE A 1 484 ? 158.440 143.882 115.948 1.00 114.24 489 PHE A O 1
ATOM 3853 N N . ILE A 1 485 ? 159.988 144.842 117.277 1.00 111.92 490 ILE A N 1
ATOM 3854 C CA . ILE A 1 485 ? 159.504 146.189 116.985 1.00 107.62 490 ILE A CA 1
ATOM 3855 C C . ILE A 1 485 ? 159.654 146.500 115.501 1.00 110.44 490 ILE A C 1
ATOM 3856 O O . ILE A 1 485 ? 158.763 147.093 114.884 1.00 117.23 490 ILE A O 1
ATOM 3861 N N . ARG A 1 486 ? 160.774 146.095 114.902 1.00 114.63 491 ARG A N 1
ATOM 3862 C CA . ARG A 1 486 ? 161.008 146.378 113.491 1.00 115.18 491 ARG A CA 1
ATOM 3863 C C . ARG A 1 486 ? 160.058 145.588 112.602 1.00 113.92 491 ARG A C 1
ATOM 3864 O O . ARG A 1 486 ? 159.557 146.113 111.598 1.00 116.35 491 ARG A O 1
ATOM 3872 N N . VAL A 1 487 ? 159.794 144.328 112.953 1.00 100.08 492 VAL A N 1
ATOM 3873 C CA . VAL A 1 487 ? 158.839 143.536 112.186 1.00 98.76 492 VAL A CA 1
ATOM 3874 C C . VAL A 1 487 ? 157.455 144.166 112.253 1.00 105.00 492 VAL A C 1
ATOM 3875 O O . VAL A 1 487 ? 156.736 144.227 111.250 1.00 108.44 492 VAL A O 1
ATOM 3879 N N . ILE A 1 488 ? 157.060 144.649 113.432 1.00 107.89 493 ILE A N 1
ATOM 3880 C CA . ILE A 1 488 ? 155.779 145.343 113.539 1.00 99.23 493 ILE A CA 1
ATOM 3881 C C . ILE A 1 488 ? 155.783 146.608 112.689 1.00 103.27 493 ILE A C 1
ATOM 3882 O O . ILE A 1 488 ? 154.810 146.902 111.984 1.00 109.94 493 ILE A O 1
ATOM 3887 N N . ASP A 1 489 ? 156.878 147.370 112.735 1.00 111.47 494 ASP A N 1
ATOM 3888 C CA . ASP A 1 489 ? 156.934 148.636 112.010 1.00 112.55 494 ASP A CA 1
ATOM 3889 C C . ASP A 1 489 ? 156.811 148.427 110.508 1.00 113.57 494 ASP A C 1
ATOM 3890 O O . ASP A 1 489 ? 156.107 149.179 109.826 1.00 118.19 494 ASP A O 1
ATOM 3895 N N . PHE A 1 490 ? 157.487 147.418 109.971 1.00 110.56 495 PHE A N 1
ATOM 3896 C CA . PHE A 1 490 ? 157.482 147.200 108.532 1.00 110.79 495 PHE A CA 1
ATOM 3897 C C . PHE A 1 490 ? 156.397 146.237 108.072 1.00 111.01 495 PHE A C 1
ATOM 3898 O O . PHE A 1 490 ? 156.325 145.935 106.878 1.00 111.67 495 PHE A O 1
ATOM 3906 N N . ALA A 1 491 ? 155.553 145.754 108.978 1.00 110.22 496 ALA A N 1
ATOM 3907 C CA . ALA A 1 491 ? 154.447 144.899 108.586 1.00 106.68 496 ALA A CA 1
ATOM 3908 C C . ALA A 1 491 ? 153.313 145.731 107.997 1.00 106.80 496 ALA A C 1
ATOM 3909 O O . ALA A 1 491 ? 153.267 146.956 108.126 1.00 111.26 496 ALA A O 1
ATOM 3911 N N . GLU A 1 492 ? 152.384 145.045 107.343 1.00 115.58 497 GLU A N 1
ATOM 3912 C CA . GLU A 1 492 ? 151.232 145.668 106.710 1.00 115.42 497 GLU A CA 1
ATOM 3913 C C . GLU A 1 492 ? 149.974 145.314 107.488 1.00 115.99 497 GLU A C 1
ATOM 3914 O O . GLU A 1 492 ? 149.741 144.142 107.797 1.00 119.97 497 GLU A O 1
ATOM 3920 N N . GLU A 1 493 ? 149.165 146.323 107.795 1.00 109.10 498 GLU A N 1
ATOM 3921 C CA . GLU A 1 493 ? 147.950 146.119 108.571 1.00 109.72 498 GLU A CA 1
ATOM 3922 C C . GLU A 1 493 ? 146.844 145.595 107.665 1.00 111.11 498 GLU A C 1
ATOM 3923 O O . GLU A 1 493 ? 146.519 146.217 106.649 1.00 119.20 498 GLU A O 1
ATOM 3929 N N . MET A 1 494 ? 146.263 144.459 108.034 1.00 108.71 499 MET A N 1
ATOM 3930 C CA . MET A 1 494 ? 145.206 143.862 107.235 1.00 108.84 499 MET A CA 1
ATOM 3931 C C . MET A 1 494 ? 143.904 144.641 107.397 1.00 115.00 499 MET A C 1
ATOM 3932 O O . MET A 1 494 ? 143.746 145.464 108.303 1.00 120.99 499 MET A O 1
ATOM 3937 N N . VAL A 1 495 ? 142.965 144.378 106.496 1.00 110.85 500 VAL A N 1
ATOM 3938 C CA . VAL A 1 495 ? 141.628 144.950 106.602 1.00 113.02 500 VAL A CA 1
ATOM 3939 C C . VAL A 1 495 ? 140.814 144.121 107.583 1.00 116.74 500 VAL A C 1
ATOM 3940 O O . VAL A 1 495 ? 140.918 142.889 107.616 1.00 120.20 500 VAL A O 1
ATOM 3944 N N . ASN A 1 496 ? 139.997 144.795 108.390 1.00 112.54 501 ASN A N 1
ATOM 3945 C CA . ASN A 1 496 ? 139.388 144.150 109.546 1.00 114.22 501 ASN A CA 1
ATOM 3946 C C . ASN A 1 496 ? 137.871 144.275 109.550 1.00 113.33 501 ASN A C 1
ATOM 3947 O O . ASN A 1 496 ? 137.278 144.640 110.570 1.00 116.38 501 ASN A O 1
ATOM 3952 N N . GLY A 1 497 ? 137.232 143.975 108.425 1.00 101.43 502 GLY A N 1
ATOM 3953 C CA . GLY A 1 497 ? 135.785 144.004 108.318 1.00 99.39 502 GLY A CA 1
ATOM 3954 C C . GLY A 1 497 ? 135.230 142.606 108.102 1.00 102.73 502 GLY A C 1
ATOM 3955 O O . GLY A 1 497 ? 135.671 141.885 107.207 1.00 108.12 502 GLY A O 1
ATOM 3956 N N . SER A 1 498 ? 134.266 142.239 108.939 1.00 101.40 503 SER A N 1
ATOM 3957 C CA . SER A 1 498 ? 133.535 140.987 108.814 1.00 102.95 503 SER A CA 1
ATOM 3958 C C . SER A 1 498 ? 132.051 141.307 108.737 1.00 105.10 503 SER A C 1
ATOM 3959 O O . SER A 1 498 ? 131.539 142.067 109.564 1.00 113.86 503 SER A O 1
ATOM 3962 N N . PHE A 1 499 ? 131.365 140.721 107.753 1.00 93.32 504 PHE A N 1
ATOM 3963 C CA . PHE A 1 499 ? 130.001 141.136 107.439 1.00 92.77 504 PHE A CA 1
ATOM 3964 C C . PHE A 1 499 ? 129.090 141.038 108.656 1.00 96.69 504 PHE A C 1
ATOM 3965 O O . PHE A 1 499 ? 128.574 142.048 109.145 1.00 106.80 504 PHE A O 1
ATOM 3973 N N . GLY A 1 500 ? 128.880 139.829 109.160 1.00 91.33 505 GLY A N 1
ATOM 3974 C CA . GLY A 1 500 ? 127.983 139.658 110.282 1.00 98.08 505 GLY A CA 1
ATOM 3975 C C . GLY A 1 500 ? 126.666 139.024 109.892 1.00 100.18 505 GLY A C 1
ATOM 3976 O O . GLY A 1 500 ? 126.650 137.927 109.328 1.00 107.02 505 GLY A O 1
ATOM 3977 N N . GLU A 1 501 ? 125.551 139.698 110.178 1.00 111.05 506 GLU A N 1
ATOM 3978 C CA . GLU A 1 501 ? 124.241 139.099 109.965 1.00 119.61 506 GLU A CA 1
ATOM 3979 C C . GLU A 1 501 ? 123.217 139.992 109.282 1.00 125.69 506 GLU A C 1
ATOM 3980 O O . GLU A 1 501 ? 122.268 139.454 108.698 1.00 134.63 506 GLU A O 1
ATOM 3986 N N . GLY A 1 502 ? 123.355 141.309 109.324 1.00 98.92 507 GLY A N 1
ATOM 3987 C CA . GLY A 1 502 ? 122.317 142.137 108.746 1.00 97.43 507 GLY A CA 1
ATOM 3988 C C . GLY A 1 502 ? 122.751 143.577 108.628 1.00 102.25 507 GLY A C 1
ATOM 3989 O O . GLY A 1 502 ? 123.907 143.921 108.877 1.00 109.69 507 GLY A O 1
ATOM 3990 N N . TYR A 1 503 ? 121.796 144.420 108.240 1.00 86.66 508 TYR A N 1
ATOM 3991 C CA . TYR A 1 503 ? 122.036 145.844 108.033 1.00 92.67 508 TYR A CA 1
ATOM 3992 C C . TYR A 1 503 ? 121.123 146.646 108.950 1.00 91.63 508 TYR A C 1
ATOM 3993 O O . TYR A 1 503 ? 119.918 146.747 108.699 1.00 91.94 508 TYR A O 1
ATOM 4002 N N . TRP A 1 504 ? 121.696 147.220 110.003 1.00 85.66 509 TRP A N 1
ATOM 4003 C CA . TRP A 1 504 ? 120.972 148.167 110.831 1.00 79.72 509 TRP A CA 1
ATOM 4004 C C . TRP A 1 504 ? 120.980 149.543 110.176 1.00 81.40 509 TRP A C 1
ATOM 4005 O O . TRP A 1 504 ? 121.820 149.851 109.328 1.00 91.48 509 TRP A O 1
ATOM 4016 N N . SER A 1 505 ? 120.025 150.375 110.576 1.00 77.44 510 SER A N 1
ATOM 4017 C CA . SER A 1 505 ? 119.829 151.675 109.953 1.00 85.72 510 SER A CA 1
ATOM 4018 C C . SER A 1 505 ? 120.448 152.826 110.733 1.00 88.79 510 SER A C 1
ATOM 4019 O O . SER A 1 505 ? 120.274 153.981 110.338 1.00 90.31 510 SER A O 1
ATOM 4022 N N . ASP A 1 506 ? 121.166 152.552 111.821 1.00 89.80 511 ASP A N 1
ATOM 4023 C CA . ASP A 1 506 ? 121.696 153.612 112.663 1.00 88.23 511 ASP A CA 1
ATOM 4024 C C . ASP A 1 506 ? 123.210 153.611 112.801 1.00 92.89 511 ASP A C 1
ATOM 4025 O O . ASP A 1 506 ? 123.749 154.524 113.435 1.00 103.12 511 ASP A O 1
ATOM 4030 N N . HIS A 1 507 ? 123.910 152.629 112.233 1.00 79.93 512 HIS A N 1
ATOM 4031 C CA . HIS A 1 507 ? 125.341 152.500 112.485 1.00 78.24 512 HIS A CA 1
ATOM 4032 C C . HIS A 1 507 ? 126.116 153.702 111.962 1.00 84.14 512 HIS A C 1
ATOM 4033 O O . HIS A 1 507 ? 127.082 154.147 112.591 1.00 95.91 512 HIS A O 1
ATOM 4040 N N . TRP A 1 508 ? 125.707 154.245 110.818 1.00 77.86 513 TRP A N 1
ATOM 4041 C CA . TRP A 1 508 ? 126.429 155.349 110.202 1.00 78.93 513 TRP A CA 1
ATOM 4042 C C . TRP A 1 508 ? 126.332 156.647 110.990 1.00 83.65 513 TRP A C 1
ATOM 4043 O O . TRP A 1 508 ? 127.069 157.589 110.684 1.00 89.50 513 TRP A O 1
ATOM 4054 N N . THR A 1 509 ? 125.453 156.727 111.985 1.00 83.01 514 THR A N 1
ATOM 4055 C CA . THR A 1 509 ? 125.188 157.991 112.659 1.00 82.77 514 THR A CA 1
ATOM 4056 C C . THR A 1 509 ? 126.221 158.344 113.719 1.00 87.49 514 THR A C 1
ATOM 4057 O O . THR A 1 509 ? 126.141 159.434 114.293 1.00 89.99 514 THR A O 1
ATOM 4061 N N . TYR A 1 510 ? 127.178 157.464 114.000 1.00 85.05 515 TYR A N 1
ATOM 4062 C CA . TYR A 1 510 ? 128.156 157.701 115.050 1.00 84.27 515 TYR A CA 1
ATOM 4063 C C . TYR A 1 510 ? 129.504 158.174 114.524 1.00 87.05 515 TYR A C 1
ATOM 4064 O O . TYR A 1 510 ? 130.394 158.471 115.325 1.00 97.11 515 TYR A O 1
ATOM 4073 N N . ASN A 1 511 ? 129.676 158.257 113.206 1.00 81.21 516 ASN A N 1
ATOM 4074 C CA . ASN A 1 511 ? 130.950 158.688 112.642 1.00 83.04 516 ASN A CA 1
ATOM 4075 C C . ASN A 1 511 ? 131.141 160.197 112.738 1.00 87.35 516 ASN A C 1
ATOM 4076 O O . ASN A 1 511 ? 132.277 160.676 112.896 1.00 96.88 516 ASN A O 1
ATOM 4081 N N . LEU A 1 512 ? 130.052 160.958 112.635 1.00 80.73 517 LEU A N 1
ATOM 4082 C CA . LEU A 1 512 ? 130.157 162.401 112.788 1.00 85.25 517 LEU A CA 1
ATOM 4083 C C . LEU A 1 512 ? 130.674 162.768 114.169 1.00 90.00 517 LEU A C 1
ATOM 4084 O O . LEU A 1 512 ? 131.356 163.784 114.324 1.00 96.31 517 LEU A O 1
ATOM 4089 N N . ASP A 1 513 ? 130.372 161.953 115.179 1.00 92.96 518 ASP A N 1
ATOM 4090 C CA . ASP A 1 513 ? 130.901 162.204 116.515 1.00 92.92 518 ASP A CA 1
ATOM 4091 C C . ASP A 1 513 ? 132.418 162.072 116.537 1.00 98.20 518 ASP A C 1
ATOM 4092 O O . ASP A 1 513 ? 133.113 162.877 117.167 1.00 105.75 518 ASP A O 1
ATOM 4097 N N . LEU A 1 514 ? 132.950 161.052 115.858 1.00 84.00 519 LEU A N 1
ATOM 4098 C CA . LEU A 1 514 ? 134.398 160.910 115.756 1.00 79.97 519 LEU A CA 1
ATOM 4099 C C . LEU A 1 514 ? 135.010 162.114 115.062 1.00 82.44 519 LEU A C 1
ATOM 4100 O O . LEU A 1 514 ? 136.033 162.655 115.510 1.00 89.47 519 LEU A O 1
ATOM 4105 N N . ILE A 1 515 ? 134.385 162.558 113.971 1.00 79.99 520 ILE A N 1
ATOM 4106 C CA . ILE A 1 515 ? 134.896 163.724 113.253 1.00 79.50 520 ILE A CA 1
ATOM 4107 C C . ILE A 1 515 ? 134.899 164.948 114.161 1.00 84.79 520 ILE A C 1
ATOM 4108 O O . ILE A 1 515 ? 135.874 165.707 114.211 1.00 89.25 520 ILE A O 1
ATOM 4113 N N . LEU A 1 516 ? 133.806 165.154 114.896 1.00 90.54 521 LEU A N 1
ATOM 4114 C CA . LEU A 1 516 ? 133.691 166.337 115.740 1.00 89.86 521 LEU A CA 1
ATOM 4115 C C . LEU A 1 516 ? 134.695 166.310 116.885 1.00 93.74 521 LEU A C 1
ATOM 4116 O O . LEU A 1 516 ? 135.258 167.348 117.241 1.00 100.77 521 LEU A O 1
ATOM 4121 N N . ASP A 1 517 ? 134.929 165.141 117.483 1.00 96.16 522 ASP A N 1
ATOM 4122 C CA . ASP A 1 517 ? 135.934 165.061 118.539 1.00 94.06 522 ASP A CA 1
ATOM 4123 C C . ASP A 1 517 ? 137.329 165.346 117.997 1.00 98.36 522 ASP A C 1
ATOM 4124 O O . ASP A 1 517 ? 138.104 166.096 118.615 1.00 105.80 522 ASP A O 1
ATOM 4129 N N . TYR A 1 518 ? 137.663 164.782 116.833 1.00 87.49 523 TYR A N 1
ATOM 4130 C CA . TYR A 1 518 ? 138.968 165.071 116.251 1.00 80.84 523 TYR A CA 1
ATOM 4131 C C . TYR A 1 518 ? 139.116 166.555 115.952 1.00 88.23 523 TYR A C 1
ATOM 4132 O O . TYR A 1 518 ? 140.189 167.133 116.152 1.00 95.18 523 TYR A O 1
ATOM 4141 N N . LEU A 1 519 ? 138.052 167.191 115.464 1.00 90.95 524 LEU A N 1
ATOM 4142 C CA . LEU A 1 519 ? 138.124 168.624 115.210 1.00 86.01 524 LEU A CA 1
ATOM 4143 C C . LEU A 1 519 ? 138.201 169.419 116.505 1.00 90.24 524 LEU A C 1
ATOM 4144 O O . LEU A 1 519 ? 138.765 170.517 116.524 1.00 97.33 524 LEU A O 1
ATOM 4149 N N . SER A 1 520 ? 137.634 168.892 117.588 1.00 93.67 525 SER A N 1
ATOM 4150 C CA . SER A 1 520 ? 137.751 169.565 118.874 1.00 91.70 525 SER A CA 1
ATOM 4151 C C . SER A 1 520 ? 139.182 169.539 119.379 1.00 94.45 525 SER A C 1
ATOM 4152 O O . SER A 1 520 ? 139.631 170.498 120.015 1.00 97.85 525 SER A O 1
ATOM 4155 N N . VAL A 1 521 ? 139.913 168.459 119.117 1.00 94.55 526 VAL A N 1
ATOM 4156 C CA . VAL A 1 521 ? 141.296 168.407 119.579 1.00 91.53 526 VAL A CA 1
ATOM 4157 C C . VAL A 1 521 ? 142.280 168.978 118.553 1.00 93.51 526 VAL A C 1
ATOM 4158 O O . VAL A 1 521 ? 143.283 169.588 118.937 1.00 97.90 526 VAL A O 1
ATOM 4162 N N . PHE A 1 522 ? 142.015 168.821 117.254 1.00 92.78 527 PHE A N 1
ATOM 4163 C CA . PHE A 1 522 ? 142.880 169.347 116.194 1.00 84.17 527 PHE A CA 1
ATOM 4164 C C . PHE A 1 522 ? 142.040 170.171 115.229 1.00 91.25 527 PHE A C 1
ATOM 4165 O O . PHE A 1 522 ? 141.710 169.713 114.127 1.00 100.68 527 PHE A O 1
ATOM 4173 N N . PRO A 1 523 ? 141.685 171.402 115.604 1.00 91.66 528 PRO A N 1
ATOM 4174 C CA . PRO A 1 523 ? 140.759 172.182 114.770 1.00 95.52 528 PRO A CA 1
ATOM 4175 C C . PRO A 1 523 ? 141.371 172.724 113.494 1.00 98.54 528 PRO A C 1
ATOM 4176 O O . PRO A 1 523 ? 140.621 173.053 112.567 1.00 101.68 528 PRO A O 1
ATOM 4180 N N . GLU A 1 524 ? 142.692 172.831 113.405 1.00 104.33 529 GLU A N 1
ATOM 4181 C CA . GLU A 1 524 ? 143.325 173.484 112.269 1.00 98.49 529 GLU A CA 1
ATOM 4182 C C . GLU A 1 524 ? 143.585 172.541 111.105 1.00 103.14 529 GLU A C 1
ATOM 4183 O O . GLU A 1 524 ? 144.126 172.978 110.085 1.00 108.75 529 GLU A O 1
ATOM 4189 N N . GLN A 1 525 ? 143.216 171.267 111.224 1.00 97.46 530 GLN A N 1
ATOM 4190 C CA . GLN A 1 525 ? 143.470 170.284 110.180 1.00 98.13 530 GLN A CA 1
ATOM 4191 C C . GLN A 1 525 ? 142.188 169.795 109.519 1.00 101.69 530 GLN A C 1
ATOM 4192 O O . GLN A 1 525 ? 142.164 168.695 108.961 1.00 106.40 530 GLN A O 1
ATOM 4198 N N . GLU A 1 526 ? 141.120 170.592 109.574 1.00 99.86 531 GLU A N 1
ATOM 4199 C CA . GLU A 1 526 ? 139.840 170.152 109.032 1.00 99.52 531 GLU A CA 1
ATOM 4200 C C . GLU A 1 526 ? 139.913 169.949 107.523 1.00 103.21 531 GLU A C 1
ATOM 4201 O O . GLU A 1 526 ? 139.403 168.954 106.998 1.00 109.40 531 GLU A O 1
ATOM 4207 N N . LYS A 1 527 ? 140.540 170.885 106.807 1.00 96.63 532 LYS A N 1
ATOM 4208 C CA . LYS A 1 527 ? 140.632 170.758 105.356 1.00 96.84 532 LYS A CA 1
ATOM 4209 C C . LYS A 1 527 ? 141.464 169.546 104.961 1.00 98.88 532 LYS A C 1
ATOM 4210 O O . LYS A 1 527 ? 141.096 168.797 104.046 1.00 106.41 532 LYS A O 1
ATOM 4216 N N . GLU A 1 528 ? 142.589 169.336 105.645 1.00 100.68 533 GLU A N 1
ATOM 4217 C CA . GLU A 1 528 ? 143.421 168.174 105.363 1.00 102.87 533 GLU A CA 1
ATOM 4218 C C . GLU A 1 528 ? 142.670 166.882 105.645 1.00 106.04 533 GLU A C 1
ATOM 4219 O O . GLU A 1 528 ? 142.775 165.916 104.882 1.00 108.23 533 GLU A O 1
ATOM 4225 N N . MET A 1 529 ? 141.906 166.844 106.738 1.00 102.66 534 MET A N 1
ATOM 4226 C CA . MET A 1 529 ? 141.099 165.667 107.034 1.00 99.86 534 MET A CA 1
ATOM 4227 C C . MET A 1 529 ? 140.062 165.425 105.948 1.00 103.97 534 MET A C 1
ATOM 4228 O O . MET A 1 529 ? 139.855 164.285 105.517 1.00 102.62 534 MET A O 1
ATOM 4233 N N . LEU A 1 530 ? 139.402 166.489 105.491 1.00 105.30 535 LEU A N 1
ATOM 4234 C CA . LEU A 1 530 ? 138.344 166.340 104.499 1.00 97.36 535 LEU A CA 1
ATOM 4235 C C . LEU A 1 530 ? 138.887 165.853 103.164 1.00 102.53 535 LEU A C 1
ATOM 4236 O O . LEU A 1 530 ? 138.291 164.973 102.534 1.00 107.53 535 LEU A O 1
ATOM 4241 N N . TYR A 1 531 ? 140.009 166.406 102.712 1.00 102.31 536 TYR A N 1
ATOM 4242 C CA . TYR A 1 531 ? 140.521 166.132 101.373 1.00 98.36 536 TYR A CA 1
ATOM 4243 C C . TYR A 1 531 ? 141.723 165.194 101.392 1.00 104.16 536 TYR A C 1
ATOM 4244 O O . TYR A 1 531 ? 142.655 165.336 100.600 1.00 108.80 536 TYR A O 1
ATOM 4253 N N . GLU A 1 532 ? 141.708 164.218 102.293 1.00 107.88 537 GLU A N 1
ATOM 4254 C CA . GLU A 1 532 ? 142.744 163.197 102.367 1.00 103.96 537 GLU A CA 1
ATOM 4255 C C . GLU A 1 532 ? 142.207 161.915 101.745 1.00 108.77 537 GLU A C 1
ATOM 4256 O O . GLU A 1 532 ? 141.244 161.332 102.253 1.00 118.69 537 GLU A O 1
ATOM 4262 N N . GLU A 1 533 ? 142.828 161.476 100.653 1.00 105.26 538 GLU A N 1
ATOM 4263 C CA . GLU A 1 533 ? 142.321 160.334 99.891 1.00 108.16 538 GLU A CA 1
ATOM 4264 C C . GLU A 1 533 ? 142.997 159.049 100.367 1.00 107.89 538 GLU A C 1
ATOM 4265 O O . GLU A 1 533 ? 143.866 158.474 99.710 1.00 112.34 538 GLU A O 1
ATOM 4271 N N . VAL A 1 534 ? 142.570 158.596 101.544 1.00 94.80 539 VAL A N 1
ATOM 4272 C CA . VAL A 1 534 ? 143.115 157.384 102.144 1.00 96.03 539 VAL A CA 1
ATOM 4273 C C . VAL A 1 534 ? 141.983 156.469 102.586 1.00 96.59 539 VAL A C 1
ATOM 4274 O O . VAL A 1 534 ? 142.216 155.443 103.232 1.00 97.58 539 VAL A O 1
ATOM 4278 N N . TYR A 1 535 ? 140.751 156.832 102.247 1.00 94.71 540 TYR A N 1
ATOM 4279 C CA . TYR A 1 535 ? 139.582 156.082 102.683 1.00 90.16 540 TYR A CA 1
ATOM 4280 C C . TYR A 1 535 ? 139.250 155.008 101.657 1.00 93.61 540 TYR A C 1
ATOM 4281 O O . TYR A 1 535 ? 138.897 155.319 100.515 1.00 101.13 540 TYR A O 1
ATOM 4290 N N . THR A 1 536 ? 139.359 153.749 102.066 1.00 87.93 541 THR A N 1
ATOM 4291 C CA . THR A 1 536 ? 138.974 152.632 101.218 1.00 88.18 541 THR A CA 1
ATOM 4292 C C . THR A 1 536 ? 137.464 152.435 101.317 1.00 92.58 541 THR A C 1
ATOM 4293 O O . THR A 1 536 ? 136.742 153.260 101.882 1.00 100.53 541 THR A O 1
ATOM 4297 N N . THR A 1 537 ? 136.964 151.333 100.769 1.00 89.12 542 THR A N 1
ATOM 4298 C CA . THR A 1 537 ? 135.541 151.036 100.837 1.00 86.17 542 THR A CA 1
ATOM 4299 C C . THR A 1 537 ? 135.355 149.535 100.966 1.00 91.21 542 THR A C 1
ATOM 4300 O O . THR A 1 537 ? 135.891 148.772 100.158 1.00 100.16 542 THR A O 1
ATOM 4304 N N . PHE A 1 538 ? 134.603 149.119 101.978 1.00 76.93 543 PHE A N 1
ATOM 4305 C CA . PHE A 1 538 ? 134.353 147.702 102.187 1.00 75.16 543 PHE A CA 1
ATOM 4306 C C . PHE A 1 538 ? 133.467 147.151 101.079 1.00 85.52 543 PHE A C 1
ATOM 4307 O O . PHE A 1 538 ? 132.555 147.826 100.596 1.00 94.40 543 PHE A O 1
ATOM 4315 N N . LEU A 1 539 ? 133.740 145.915 100.675 1.00 93.92 544 LEU A N 1
ATOM 4316 C CA . LEU A 1 539 ? 132.990 145.259 99.612 1.00 91.33 544 LEU A CA 1
ATOM 4317 C C . LEU A 1 539 ? 131.795 144.534 100.217 1.00 90.83 544 LEU A C 1
ATOM 4318 O O . LEU A 1 539 ? 131.966 143.633 101.045 1.00 97.30 544 LEU A O 1
ATOM 4323 N N . SER A 1 540 ? 130.593 144.921 99.798 1.00 89.61 545 SER A N 1
ATOM 4324 C CA . SER A 1 540 ? 129.378 144.362 100.377 1.00 92.36 545 SER A CA 1
ATOM 4325 C C . SER A 1 540 ? 129.289 142.865 100.119 1.00 94.37 545 SER A C 1
ATOM 4326 O O . SER A 1 540 ? 129.517 142.400 99.000 1.00 105.21 545 SER A O 1
ATOM 4329 N N . ARG A 1 541 ? 128.956 142.110 101.162 1.00 87.79 546 ARG A N 1
ATOM 4330 C CA . ARG A 1 541 ? 128.729 140.679 101.027 1.00 90.40 546 ARG A CA 1
ATOM 4331 C C . ARG A 1 541 ? 127.305 140.344 100.613 1.00 99.14 546 ARG A C 1
ATOM 4332 O O . ARG A 1 541 ? 127.034 139.193 100.260 1.00 108.98 546 ARG A O 1
ATOM 4340 N N . ILE A 1 542 ? 126.395 141.316 100.646 1.00 90.05 547 ILE A N 1
ATOM 4341 C CA . ILE A 1 542 ? 125.009 141.094 100.260 1.00 80.93 547 ILE A CA 1
ATOM 4342 C C . ILE A 1 542 ? 124.409 142.448 99.922 1.00 80.83 547 ILE A C 1
ATOM 4343 O O . ILE A 1 542 ? 124.847 143.480 100.433 1.00 89.45 547 ILE A O 1
ATOM 4348 N N . ASN A 1 543 ? 123.414 142.445 99.044 1.00 85.87 548 ASN A N 1
ATOM 4349 C CA . ASN A 1 543 ? 122.807 143.670 98.551 1.00 88.49 548 ASN A CA 1
ATOM 4350 C C . ASN A 1 543 ? 121.372 143.778 99.042 1.00 92.99 548 ASN A C 1
ATOM 4351 O O . ASN A 1 543 ? 120.661 142.774 99.137 1.00 97.38 548 ASN A O 1
ATOM 4356 N N . VAL A 1 544 ? 120.954 145.001 99.362 1.00 94.64 549 VAL A N 1
ATOM 4357 C CA . VAL A 1 544 ? 119.573 145.239 99.756 1.00 90.23 549 VAL A CA 1
ATOM 4358 C C . VAL A 1 544 ? 118.666 144.995 98.560 1.00 94.44 549 VAL A C 1
ATOM 4359 O O . VAL A 1 544 ? 118.927 145.481 97.452 1.00 98.56 549 VAL A O 1
ATOM 4363 N N . ASN A 1 545 ? 117.600 144.232 98.776 1.00 97.96 550 ASN A N 1
ATOM 4364 C CA . ASN A 1 545 ? 116.678 143.913 97.700 1.00 96.94 550 ASN A CA 1
ATOM 4365 C C . ASN A 1 545 ? 115.941 145.161 97.234 1.00 97.25 550 ASN A C 1
ATOM 4366 O O . ASN A 1 545 ? 115.795 146.137 97.973 1.00 103.62 550 ASN A O 1
ATOM 4371 N N . ARG A 1 546 ? 115.483 145.127 95.986 1.00 97.08 551 ARG A N 1
ATOM 4372 C CA . ARG A 1 546 ? 114.629 146.194 95.490 1.00 98.69 551 ARG A CA 1
ATOM 4373 C C . ARG A 1 546 ? 113.335 146.227 96.289 1.00 106.97 551 ARG A C 1
ATOM 4374 O O . ARG A 1 546 ? 112.881 145.209 96.817 1.00 111.93 551 ARG A O 1
ATOM 4382 N N . ARG A 1 547 ? 112.742 147.418 96.388 1.00 102.91 552 ARG A N 1
ATOM 4383 C CA . ARG A 1 547 ? 111.596 147.588 97.276 1.00 102.18 552 ARG A CA 1
ATOM 4384 C C . ARG A 1 547 ? 110.426 146.715 96.843 1.00 103.33 552 ARG A C 1
ATOM 4385 O O . ARG A 1 547 ? 109.732 146.137 97.686 1.00 109.04 552 ARG A O 1
ATOM 4393 N N . PHE A 1 548 ? 110.205 146.586 95.535 1.00 96.18 553 PHE A N 1
ATOM 4394 C CA . PHE A 1 548 ? 109.122 145.738 95.057 1.00 94.20 553 PHE A CA 1
ATOM 4395 C C . PHE A 1 548 ? 109.355 144.272 95.388 1.00 95.95 553 PHE A C 1
ATOM 4396 O O . PHE A 1 548 ? 108.400 143.490 95.388 1.00 102.74 553 PHE A O 1
ATOM 4404 N N . ARG A 1 549 ? 110.596 143.884 95.674 1.00 101.77 554 ARG A N 1
ATOM 4405 C CA . ARG A 1 549 ? 110.894 142.510 96.045 1.00 103.39 554 ARG A CA 1
ATOM 4406 C C . ARG A 1 549 ? 110.885 142.288 97.549 1.00 107.10 554 ARG A C 1
ATOM 4407 O O . ARG A 1 549 ? 110.840 141.134 97.989 1.00 109.39 554 ARG A O 1
ATOM 4415 N N . ARG A 1 550 ? 110.928 143.356 98.344 1.00 92.76 555 ARG A N 1
ATOM 4416 C CA . ARG A 1 550 ? 110.958 143.223 99.794 1.00 88.76 555 ARG A CA 1
ATOM 4417 C C . ARG A 1 550 ? 109.586 142.969 100.400 1.00 94.60 555 ARG A C 1
ATOM 4418 O O . ARG A 1 550 ? 109.509 142.593 101.573 1.00 94.54 555 ARG A O 1
ATOM 4426 N N . TYR A 1 551 ? 108.514 143.153 99.639 1.00 99.81 556 TYR A N 1
ATOM 4427 C CA . TYR A 1 551 ? 107.160 143.118 100.172 1.00 93.95 556 TYR A CA 1
ATOM 4428 C C . TYR A 1 551 ? 106.513 141.774 99.871 1.00 95.92 556 TYR A C 1
ATOM 4429 O O . TYR A 1 551 ? 106.557 141.300 98.732 1.00 101.86 556 TYR A O 1
ATOM 4438 N N . VAL A 1 552 ? 105.916 141.167 100.894 1.00 97.78 557 VAL A N 1
ATOM 4439 C CA . VAL A 1 552 ? 105.235 139.888 100.766 1.00 99.00 557 VAL A CA 1
ATOM 4440 C C . VAL A 1 552 ? 103.819 140.041 101.302 1.00 101.49 557 VAL A C 1
ATOM 4441 O O . VAL A 1 552 ? 103.487 141.010 101.985 1.00 103.64 557 VAL A O 1
ATOM 4445 N N . GLU A 1 553 ? 102.981 139.062 100.984 1.00 114.04 558 GLU A N 1
ATOM 4446 C CA . GLU A 1 553 ? 101.582 139.060 101.384 1.00 111.13 558 GLU A CA 1
ATOM 4447 C C . GLU A 1 553 ? 101.380 138.056 102.507 1.00 115.89 558 GLU A C 1
ATOM 4448 O O . GLU A 1 553 ? 101.839 136.913 102.414 1.00 119.68 558 GLU A O 1
ATOM 4454 N N . THR A 1 554 ? 100.697 138.484 103.565 1.00 116.27 559 THR A N 1
ATOM 4455 C CA . THR A 1 554 ? 100.451 137.657 104.738 1.00 118.21 559 THR A CA 1
ATOM 4456 C C . THR A 1 554 ? 98.985 137.764 105.134 1.00 118.35 559 THR A C 1
ATOM 4457 O O . THR A 1 554 ? 98.197 138.476 104.505 1.00 115.80 559 THR A O 1
ATOM 4461 N N . GLU A 1 555 ? 98.621 137.045 106.198 1.00 129.00 560 GLU A N 1
ATOM 4462 C CA . GLU A 1 555 ? 97.242 137.072 106.673 1.00 127.39 560 GLU A CA 1
ATOM 4463 C C . GLU A 1 555 ? 96.865 138.436 107.233 1.00 128.27 560 GLU A C 1
ATOM 4464 O O . GLU A 1 555 ? 95.704 138.845 107.134 1.00 127.45 560 GLU A O 1
ATOM 4470 N N . ASN A 1 556 ? 97.821 139.148 107.823 1.00 117.78 561 ASN A N 1
ATOM 4471 C CA . ASN A 1 556 ? 97.561 140.444 108.430 1.00 115.95 561 ASN A CA 1
ATOM 4472 C C . ASN A 1 556 ? 97.741 141.602 107.460 1.00 117.42 561 ASN A C 1
ATOM 4473 O O . ASN A 1 556 ? 97.567 142.757 107.860 1.00 118.96 561 ASN A O 1
ATOM 4478 N N . GLY A 1 557 ? 98.082 141.328 106.212 1.00 108.99 562 GLY A N 1
ATOM 4479 C CA . GLY A 1 557 ? 98.283 142.356 105.214 1.00 107.06 562 GLY A CA 1
ATOM 4480 C C . GLY A 1 557 ? 99.698 142.338 104.681 1.00 110.20 562 GLY A C 1
ATOM 4481 O O . GLY A 1 557 ? 100.470 141.402 104.905 1.00 113.90 562 GLY A O 1
ATOM 4482 N N . LEU A 1 558 ? 100.039 143.403 103.961 1.00 97.85 563 LEU A N 1
ATOM 4483 C CA . LEU A 1 558 ? 101.356 143.507 103.350 1.00 94.36 563 LEU A CA 1
ATOM 4484 C C . LEU A 1 558 ? 102.432 143.681 104.413 1.00 95.46 563 LEU A C 1
ATOM 4485 O O . LEU A 1 558 ? 102.254 144.416 105.387 1.00 98.96 563 LEU A O 1
ATOM 4490 N N . ARG A 1 559 ? 103.557 142.998 104.220 1.00 91.89 564 ARG A N 1
ATOM 4491 C CA . ARG A 1 559 ? 104.673 143.049 105.151 1.00 90.93 564 ARG A CA 1
ATOM 4492 C C . ARG A 1 559 ? 105.974 143.120 104.367 1.00 95.34 564 ARG A C 1
ATOM 4493 O O . ARG A 1 559 ? 106.036 142.747 103.194 1.00 103.30 564 ARG A O 1
ATOM 4501 N N . GLN A 1 560 ? 107.017 143.606 105.030 1.00 93.89 565 GLN A N 1
ATOM 4502 C CA . GLN A 1 560 ? 108.348 143.728 104.443 1.00 91.36 565 GLN A CA 1
ATOM 4503 C C . GLN A 1 560 ? 109.231 142.657 105.080 1.00 91.05 565 GLN A C 1
ATOM 4504 O O . GLN A 1 560 ? 109.863 142.888 106.111 1.00 96.65 565 GLN A O 1
ATOM 4510 N N . TYR A 1 561 ? 109.278 141.481 104.454 1.00 87.60 566 TYR A N 1
ATOM 4511 C CA . TYR A 1 561 ? 109.960 140.330 105.026 1.00 92.81 566 TYR A CA 1
ATOM 4512 C C . TYR A 1 561 ? 111.149 139.836 104.213 1.00 97.08 566 TYR A C 1
ATOM 4513 O O . TYR A 1 561 ? 111.778 138.851 104.613 1.00 100.10 566 TYR A O 1
ATOM 4522 N N . ARG A 1 562 ? 111.476 140.474 103.094 1.00 102.35 567 ARG A N 1
ATOM 4523 C CA . ARG A 1 562 ? 112.536 140.009 102.203 1.00 102.41 567 ARG A CA 1
ATOM 4524 C C . ARG A 1 562 ? 113.508 141.139 101.901 1.00 107.01 567 ARG A C 1
ATOM 4525 O O . ARG A 1 562 ? 113.796 141.460 100.747 1.00 111.30 567 ARG A O 1
ATOM 4533 N N . ALA A 1 563 ? 114.017 141.769 102.961 1.00 95.77 568 ALA A N 1
ATOM 4534 C CA . ALA A 1 563 ? 114.855 142.953 102.800 1.00 94.13 568 ALA A CA 1
ATOM 4535 C C . ALA A 1 563 ? 116.140 142.645 102.040 1.00 95.82 568 ALA A C 1
ATOM 4536 O O . ALA A 1 563 ? 116.572 143.438 101.197 1.00 102.00 568 ALA A O 1
ATOM 4538 N N . LEU A 1 564 ? 116.770 141.513 102.326 1.00 94.21 569 LEU A N 1
ATOM 4539 C CA . LEU A 1 564 ? 118.062 141.179 101.744 1.00 99.22 569 LEU A CA 1
ATOM 4540 C C . LEU A 1 564 ? 117.894 140.296 100.515 1.00 103.30 569 LEU A C 1
ATOM 4541 O O . LEU A 1 564 ? 117.063 139.385 100.499 1.00 105.89 569 LEU A O 1
ATOM 4546 N N . ASN A 1 565 ? 118.697 140.571 99.490 1.00 103.86 570 ASN A N 1
ATOM 4547 C CA . ASN A 1 565 ? 118.700 139.789 98.255 1.00 96.69 570 ASN A CA 1
ATOM 4548 C C . ASN A 1 565 ? 119.680 138.637 98.431 1.00 99.01 570 ASN A C 1
ATOM 4549 O O . ASN A 1 565 ? 120.893 138.814 98.304 1.00 103.54 570 ASN A O 1
ATOM 4554 N N . GLU A 1 566 ? 119.151 137.449 98.723 1.00 103.18 571 GLU A N 1
ATOM 4555 C CA . GLU A 1 566 ? 120.003 136.292 98.968 1.00 106.40 571 GLU A CA 1
ATOM 4556 C C . GLU A 1 566 ? 120.698 135.797 97.709 1.00 106.74 571 GLU A C 1
ATOM 4557 O O . GLU A 1 566 ? 121.700 135.082 97.811 1.00 108.93 571 GLU A O 1
ATOM 4563 N N . ALA A 1 567 ? 120.191 136.151 96.528 1.00 104.52 572 ALA A N 1
ATOM 4564 C CA . ALA A 1 567 ? 120.826 135.713 95.293 1.00 104.79 572 ALA A CA 1
ATOM 4565 C C . ALA A 1 567 ? 122.116 136.467 95.007 1.00 108.11 572 ALA A C 1
ATOM 4566 O O . ALA A 1 567 ? 122.957 135.967 94.253 1.00 109.49 572 ALA A O 1
ATOM 4568 N N . SER A 1 568 ? 122.293 137.648 95.589 1.00 109.58 573 SER A N 1
ATOM 4569 C CA . SER A 1 568 ? 123.483 138.455 95.368 1.00 105.13 573 SER A CA 1
ATOM 4570 C C . SER A 1 568 ? 124.567 138.212 96.406 1.00 106.30 573 SER A C 1
ATOM 4571 O O . SER A 1 568 ? 125.599 138.890 96.372 1.00 109.15 573 SER A O 1
ATOM 4574 N N . ARG A 1 569 ? 124.362 137.269 97.321 1.00 100.87 574 ARG A N 1
ATOM 4575 C CA . ARG A 1 569 ? 125.325 137.037 98.387 1.00 101.85 574 ARG A CA 1
ATOM 4576 C C . ARG A 1 569 ? 126.654 136.554 97.821 1.00 106.90 574 ARG A C 1
ATOM 4577 O O . ARG A 1 569 ? 126.696 135.747 96.889 1.00 109.85 574 ARG A O 1
ATOM 4585 N N . ARG A 1 570 ? 127.743 137.060 98.388 1.00 106.48 575 ARG A N 1
ATOM 4586 C CA . ARG A 1 570 ? 129.090 136.680 97.996 1.00 103.66 575 ARG A CA 1
ATOM 4587 C C . ARG A 1 570 ? 129.784 135.945 99.135 1.00 106.50 575 ARG A C 1
ATOM 4588 O O . ARG A 1 570 ? 129.264 135.834 100.248 1.00 106.69 575 ARG A O 1
ATOM 4596 N N . ALA A 1 571 ? 130.973 135.431 98.835 1.00 116.75 576 ALA A N 1
ATOM 4597 C CA . ALA A 1 571 ? 131.723 134.658 99.814 1.00 120.70 576 ALA A CA 1
ATOM 4598 C C . ALA A 1 571 ? 132.160 135.538 100.977 1.00 123.03 576 ALA A C 1
ATOM 4599 O O . ALA A 1 571 ? 132.548 136.695 100.793 1.00 123.39 576 ALA A O 1
ATOM 4601 N N . ALA A 1 572 ? 132.087 134.982 102.187 1.00 124.54 577 ALA A N 1
ATOM 4602 C CA . ALA A 1 572 ? 132.493 135.729 103.372 1.00 125.47 577 ALA A CA 1
ATOM 4603 C C . ALA A 1 572 ? 134.000 135.953 103.393 1.00 129.13 577 ALA A C 1
ATOM 4604 O O . ALA A 1 572 ? 134.468 137.076 103.616 1.00 127.79 577 ALA A O 1
ATOM 4606 N N . ALA A 1 573 ? 134.777 134.897 103.156 1.00 128.53 578 ALA A N 1
ATOM 4607 C CA . ALA A 1 573 ? 136.236 134.968 103.219 1.00 125.91 578 ALA A CA 1
ATOM 4608 C C . ALA A 1 573 ? 136.777 135.140 101.803 1.00 126.85 578 ALA A C 1
ATOM 4609 O O . ALA A 1 573 ? 137.180 134.188 101.138 1.00 128.83 578 ALA A O 1
ATOM 4611 N N . ALA A 1 574 ? 136.784 136.385 101.344 1.00 123.68 579 ALA A N 1
ATOM 4612 C CA . ALA A 1 574 ? 137.246 136.715 100.000 1.00 123.28 579 ALA A CA 1
ATOM 4613 C C . ALA A 1 574 ? 137.800 138.137 100.024 1.00 122.42 579 ALA A C 1
ATOM 4614 O O . ALA A 1 574 ? 138.163 138.655 101.085 1.00 122.35 579 ALA A O 1
ATOM 4616 N N . GLU A 1 575 ? 137.886 138.760 98.850 1.00 114.44 580 GLU A N 1
ATOM 4617 C CA . GLU A 1 575 ? 138.310 140.151 98.766 1.00 112.48 580 GLU A CA 1
ATOM 4618 C C . GLU A 1 575 ? 137.413 141.031 99.627 1.00 112.42 580 GLU A C 1
ATOM 4619 O O . GLU A 1 575 ? 136.186 140.901 99.610 1.00 113.44 580 GLU A O 1
ATOM 4625 N N . LYS A 1 576 ? 138.034 141.925 100.394 1.00 98.09 581 LYS A N 1
ATOM 4626 C CA . LYS A 1 576 ? 137.319 142.750 101.357 1.00 99.42 581 LYS A CA 1
ATOM 4627 C C . LYS A 1 576 ? 137.268 144.224 100.987 1.00 97.31 581 LYS A C 1
ATOM 4628 O O . LYS A 1 576 ? 136.753 145.023 101.775 1.00 105.00 581 LYS A O 1
ATOM 4634 N N . LEU A 1 577 ? 137.781 144.614 99.826 1.00 95.79 582 LEU A N 1
ATOM 4635 C CA . LEU A 1 577 ? 137.811 146.016 99.444 1.00 95.36 582 LEU A CA 1
ATOM 4636 C C . LEU A 1 577 ? 137.274 146.187 98.034 1.00 103.39 582 LEU A C 1
ATOM 4637 O O . LEU A 1 577 ? 137.415 145.305 97.184 1.00 107.83 582 LEU A O 1
ATOM 4642 N N . VAL A 1 578 ? 136.655 147.341 97.796 1.00 104.43 583 VAL A N 1
ATOM 4643 C CA . VAL A 1 578 ? 136.192 147.679 96.459 1.00 97.75 583 VAL A CA 1
ATOM 4644 C C . VAL A 1 578 ? 137.386 148.077 95.606 1.00 98.40 583 VAL A C 1
ATOM 4645 O O . VAL A 1 578 ? 138.167 148.963 95.975 1.00 102.34 583 VAL A O 1
ATOM 4649 N N . ARG A 1 579 ? 137.537 147.422 94.462 1.00 101.48 584 ARG A N 1
ATOM 4650 C CA . ARG A 1 579 ? 138.651 147.670 93.563 1.00 100.68 584 ARG A CA 1
ATOM 4651 C C . ARG A 1 579 ? 138.150 148.303 92.275 1.00 102.76 584 ARG A C 1
ATOM 4652 O O . ARG A 1 579 ? 137.058 147.981 91.798 1.00 110.07 584 ARG A O 1
ATOM 4660 N N . THR A 1 580 ? 138.954 149.204 91.718 1.00 107.37 585 THR A N 1
ATOM 4661 C CA . THR A 1 580 ? 138.589 149.864 90.477 1.00 110.23 585 THR A CA 1
ATOM 4662 C C . THR A 1 580 ? 138.544 148.855 89.333 1.00 111.85 585 THR A C 1
ATOM 4663 O O . THR A 1 580 ? 138.900 147.684 89.481 1.00 110.29 585 THR A O 1
ATOM 4667 N N . GLU A 1 581 ? 138.096 149.336 88.173 1.00 116.03 586 GLU A N 1
ATOM 4668 C CA . GLU A 1 581 ? 137.952 148.504 86.980 1.00 113.51 586 GLU A CA 1
ATOM 4669 C C . GLU A 1 581 ? 137.067 147.292 87.261 1.00 115.10 586 GLU A C 1
ATOM 4670 O O . GLU A 1 581 ? 137.360 146.174 86.835 1.00 117.18 586 GLU A O 1
ATOM 4676 N N . TYR A 1 582 ? 135.979 147.525 87.996 1.00 106.32 587 TYR A N 1
ATOM 4677 C CA . TYR A 1 582 ? 134.980 146.501 88.298 1.00 106.60 587 TYR A CA 1
ATOM 4678 C C . TYR A 1 582 ? 135.607 145.301 89.006 1.00 108.24 587 TYR A C 1
ATOM 4679 O O . TYR A 1 582 ? 135.351 144.145 88.668 1.00 110.14 587 TYR A O 1
ATOM 4688 N N . GLY A 1 583 ? 136.434 145.590 90.007 1.00 108.04 588 GLY A N 1
ATOM 4689 C CA . GLY A 1 583 ? 137.030 144.562 90.829 1.00 109.62 588 GLY A CA 1
ATOM 4690 C C . GLY A 1 583 ? 138.333 143.991 90.318 1.00 114.48 588 GLY A C 1
ATOM 4691 O O . GLY A 1 583 ? 138.893 143.098 90.966 1.00 114.91 588 GLY A O 1
ATOM 4692 N N . SER A 1 584 ? 138.836 144.470 89.181 1.00 115.38 589 SER A N 1
ATOM 4693 C CA . SER A 1 584 ? 140.089 143.975 88.633 1.00 111.46 589 SER A CA 1
ATOM 4694 C C . SER A 1 584 ? 141.257 144.930 88.816 1.00 112.48 589 SER A C 1
ATOM 4695 O O . SER A 1 584 ? 142.406 144.487 88.759 1.00 111.58 589 SER A O 1
ATOM 4698 N N . GLY A 1 585 ? 140.999 146.212 89.039 1.00 116.43 590 GLY A N 1
ATOM 4699 C CA . GLY A 1 585 ? 142.045 147.205 89.157 1.00 115.25 590 GLY A CA 1
ATOM 4700 C C . GLY A 1 585 ? 142.547 147.364 90.575 1.00 117.59 590 GLY A C 1
ATOM 4701 O O . GLY A 1 585 ? 142.425 146.470 91.415 1.00 116.08 590 GLY A O 1
ATOM 4702 N N . ASP A 1 586 ? 143.125 148.532 90.839 1.00 120.44 591 ASP A N 1
ATOM 4703 C CA . ASP A 1 586 ? 143.665 148.824 92.154 1.00 118.32 591 ASP A CA 1
ATOM 4704 C C . ASP A 1 586 ? 142.538 149.063 93.154 1.00 122.76 591 ASP A C 1
ATOM 4705 O O . ASP A 1 586 ? 141.361 149.169 92.800 1.00 128.73 591 ASP A O 1
ATOM 4710 N N . VAL A 1 587 ? 142.918 149.152 94.428 1.00 104.51 592 VAL A N 1
ATOM 4711 C CA . VAL A 1 587 ? 141.946 149.398 95.483 1.00 103.55 592 VAL A CA 1
ATOM 4712 C C . VAL A 1 587 ? 141.406 150.814 95.352 1.00 108.94 592 VAL A C 1
ATOM 4713 O O . VAL A 1 587 ? 142.171 151.783 95.265 1.00 110.06 592 VAL A O 1
ATOM 4717 N N . LEU A 1 588 ? 140.083 150.940 95.334 1.00 105.21 593 LEU A N 1
ATOM 4718 C CA . LEU A 1 588 ? 139.457 152.247 95.206 1.00 101.97 593 LEU A CA 1
ATOM 4719 C C . LEU A 1 588 ? 139.721 153.080 96.452 1.00 103.13 593 LEU A C 1
ATOM 4720 O O . LEU A 1 588 ? 139.532 152.610 97.577 1.00 107.07 593 LEU A O 1
ATOM 4725 N N . THR A 1 589 ? 140.153 154.319 96.250 1.00 100.65 594 THR A N 1
ATOM 4726 C CA . THR A 1 589 ? 140.442 155.233 97.343 1.00 100.64 594 THR A CA 1
ATOM 4727 C C . THR A 1 589 ? 139.595 156.488 97.190 1.00 104.16 594 THR A C 1
ATOM 4728 O O . THR A 1 589 ? 139.404 156.992 96.079 1.00 106.25 594 THR A O 1
ATOM 4732 N N . MET A 1 590 ? 139.073 156.978 98.310 1.00 102.26 595 MET A N 1
ATOM 4733 C CA . MET A 1 590 ? 138.164 158.113 98.313 1.00 98.16 595 MET A CA 1
ATOM 4734 C C . MET A 1 590 ? 138.568 159.075 99.418 1.00 99.40 595 MET A C 1
ATOM 4735 O O . MET A 1 590 ? 139.261 158.706 100.367 1.00 108.09 595 MET A O 1
ATOM 4740 N N . THR A 1 591 ? 138.133 160.320 99.280 1.00 92.89 596 THR A N 1
ATOM 4741 C CA . THR A 1 591 ? 138.348 161.308 100.321 1.00 96.62 596 THR A CA 1
ATOM 4742 C C . THR A 1 591 ? 137.200 161.270 101.327 1.00 101.81 596 THR A C 1
ATOM 4743 O O . THR A 1 591 ? 136.147 160.680 101.087 1.00 111.08 596 THR A O 1
ATOM 4747 N N . LEU A 1 592 ? 137.421 161.909 102.477 1.00 95.95 597 LEU A N 1
ATOM 4748 C CA . LEU A 1 592 ? 136.389 161.942 103.508 1.00 95.63 597 LEU A CA 1
ATOM 4749 C C . LEU A 1 592 ? 135.159 162.704 103.034 1.00 99.24 597 LEU A C 1
ATOM 4750 O O . LEU A 1 592 ? 134.025 162.319 103.340 1.00 99.21 597 LEU A O 1
ATOM 4755 N N . MET A 1 593 ? 135.365 163.795 102.294 1.00 104.32 598 MET A N 1
ATOM 4756 C CA . MET A 1 593 ? 134.236 164.556 101.773 1.00 99.12 598 MET A CA 1
ATOM 4757 C C . MET A 1 593 ? 133.383 163.701 100.847 1.00 100.37 598 MET A C 1
ATOM 4758 O O . MET A 1 593 ? 132.150 163.791 100.863 1.00 105.26 598 MET A O 1
ATOM 4763 N N . GLU A 1 594 ? 134.024 162.861 100.033 1.00 96.26 599 GLU A N 1
ATOM 4764 C CA . GLU A 1 594 ? 133.277 161.957 99.169 1.00 93.13 599 GLU A CA 1
ATOM 4765 C C . GLU A 1 594 ? 132.449 160.976 99.986 1.00 97.89 599 GLU A C 1
ATOM 4766 O O . GLU A 1 594 ? 131.297 160.689 99.642 1.00 106.85 599 GLU A O 1
ATOM 4772 N N . LYS A 1 595 ? 133.017 160.451 101.073 1.00 83.24 600 LYS A N 1
ATOM 4773 C CA . LYS A 1 595 ? 132.265 159.547 101.937 1.00 84.15 600 LYS A CA 1
ATOM 4774 C C . LYS A 1 595 ? 131.065 160.248 102.556 1.00 90.87 600 LYS A C 1
ATOM 4775 O O . LYS A 1 595 ? 129.966 159.681 102.617 1.00 96.54 600 LYS A O 1
ATOM 4781 N N . LEU A 1 596 ? 131.255 161.482 103.024 1.00 90.82 601 LEU A N 1
ATOM 4782 C CA . LEU A 1 596 ? 130.145 162.224 103.612 1.00 87.58 601 LEU A CA 1
ATOM 4783 C C . LEU A 1 596 ? 129.049 162.474 102.588 1.00 92.29 601 LEU A C 1
ATOM 4784 O O . LEU A 1 596 ? 127.860 162.323 102.891 1.00 95.94 601 LEU A O 1
ATOM 4789 N N . ILE A 1 597 ? 129.430 162.853 101.368 1.00 94.79 602 ILE A N 1
ATOM 4790 C CA . ILE A 1 597 ? 128.437 163.106 100.329 1.00 89.71 602 ILE A CA 1
ATOM 4791 C C . ILE A 1 597 ? 127.693 161.826 99.978 1.00 88.39 602 ILE A C 1
ATOM 4792 O O . ILE A 1 597 ? 126.472 161.835 99.784 1.00 96.94 602 ILE A O 1
ATOM 4797 N N . LEU A 1 598 ? 128.413 160.707 99.885 1.00 76.14 603 LEU A N 1
ATOM 4798 C CA . LEU A 1 598 ? 127.768 159.434 99.583 1.00 75.50 603 LEU A CA 1
ATOM 4799 C C . LEU A 1 598 ? 126.763 159.063 100.665 1.00 87.18 603 LEU A C 1
ATOM 4800 O O . LEU A 1 598 ? 125.636 158.646 100.367 1.00 95.72 603 LEU A O 1
ATOM 4805 N N . LEU A 1 599 ? 127.157 159.207 101.932 1.00 89.13 604 LEU A N 1
ATOM 4806 C CA . LEU A 1 599 ? 126.241 158.906 103.026 1.00 85.89 604 LEU A CA 1
ATOM 4807 C C . LEU A 1 599 ? 125.015 159.803 102.969 1.00 86.38 604 LEU A C 1
ATOM 4808 O O . LEU A 1 599 ? 123.880 159.334 103.112 1.00 90.00 604 LEU A O 1
ATOM 4813 N N . GLY A 1 600 ? 125.225 161.101 102.750 1.00 82.52 605 GLY A N 1
ATOM 4814 C CA . GLY A 1 600 ? 124.099 162.015 102.685 1.00 80.67 605 GLY A CA 1
ATOM 4815 C C . GLY A 1 600 ? 123.139 161.662 101.568 1.00 87.99 605 GLY A C 1
ATOM 4816 O O . GLY A 1 600 ? 121.924 161.616 101.768 1.00 101.59 605 GLY A O 1
ATOM 4817 N N . ALA A 1 601 ? 123.677 161.379 100.380 1.00 86.07 606 ALA A N 1
ATOM 4818 C CA . ALA A 1 601 ? 122.828 161.053 99.241 1.00 82.68 606 ALA A CA 1
ATOM 4819 C C . ALA A 1 601 ? 122.041 159.776 99.489 1.00 83.40 606 ALA A C 1
ATOM 4820 O O . ALA A 1 601 ? 120.826 159.730 99.268 1.00 96.60 606 ALA A O 1
ATOM 4822 N N . VAL A 1 602 ? 122.712 158.728 99.968 1.00 72.38 607 VAL A N 1
ATOM 4823 C CA . VAL A 1 602 ? 122.032 157.452 100.165 1.00 70.87 607 VAL A CA 1
ATOM 4824 C C . VAL A 1 602 ? 120.955 157.579 101.236 1.00 81.75 607 VAL A C 1
ATOM 4825 O O . VAL A 1 602 ? 119.824 157.104 101.066 1.00 86.86 607 VAL A O 1
ATOM 4829 N N . LYS A 1 603 ? 121.280 158.231 102.354 1.00 83.68 608 LYS A N 1
ATOM 4830 C CA . LYS A 1 603 ? 120.307 158.332 103.433 1.00 80.31 608 LYS A CA 1
ATOM 4831 C C . LYS A 1 603 ? 119.139 159.229 103.047 1.00 84.15 608 LYS A C 1
ATOM 4832 O O . LYS A 1 603 ? 117.998 158.965 103.438 1.00 93.23 608 LYS A O 1
ATOM 4838 N N . PHE A 1 604 ? 119.393 160.289 102.277 1.00 82.37 609 PHE A N 1
ATOM 4839 C CA . PHE A 1 604 ? 118.286 161.075 101.748 1.00 79.24 609 PHE A CA 1
ATOM 4840 C C . PHE A 1 604 ? 117.424 160.232 100.823 1.00 83.73 609 PHE A C 1
ATOM 4841 O O . PHE A 1 604 ? 116.196 160.367 100.809 1.00 91.58 609 PHE A O 1
ATOM 4849 N N . ALA A 1 605 ? 118.050 159.350 100.047 1.00 91.69 610 ALA A N 1
ATOM 4850 C CA . ALA A 1 605 ? 117.298 158.436 99.204 1.00 92.52 610 ALA A CA 1
ATOM 4851 C C . ALA A 1 605 ? 116.569 157.364 100.000 1.00 91.42 610 ALA A C 1
ATOM 4852 O O . ALA A 1 605 ? 115.716 156.674 99.436 1.00 92.37 610 ALA A O 1
ATOM 4854 N N . THR A 1 606 ? 116.887 157.196 101.281 1.00 87.78 611 THR A N 1
ATOM 4855 C CA . THR A 1 606 ? 116.215 156.213 102.119 1.00 83.36 611 THR A CA 1
ATOM 4856 C C . THR A 1 606 ? 115.045 156.810 102.901 1.00 89.65 611 THR A C 1
ATOM 4857 O O . THR A 1 606 ? 114.651 156.260 103.935 1.00 96.10 611 THR A O 1
ATOM 4861 N N . LEU A 1 607 ? 114.481 157.920 102.433 1.00 84.51 612 LEU A N 1
ATOM 4862 C CA . LEU A 1 607 ? 113.317 158.495 103.090 1.00 82.76 612 LEU A CA 1
ATOM 4863 C C . LEU A 1 607 ? 112.090 157.614 102.876 1.00 90.80 612 LEU A C 1
ATOM 4864 O O . LEU A 1 607 ? 112.041 156.777 101.972 1.00 99.62 612 LEU A O 1
ATOM 4869 N N . ASP A 1 608 ? 111.089 157.809 103.729 1.00 97.79 613 ASP A N 1
ATOM 4870 C CA . ASP A 1 608 ? 109.877 157.007 103.679 1.00 94.64 613 ASP A CA 1
ATOM 4871 C C . ASP A 1 608 ? 108.857 157.656 102.746 1.00 98.29 613 ASP A C 1
ATOM 4872 O O . ASP A 1 608 ? 109.130 158.666 102.093 1.00 103.54 613 ASP A O 1
ATOM 4877 N N . ALA A 1 609 ? 107.658 157.072 102.680 1.00 95.46 614 ALA A N 1
ATOM 4878 C CA . ALA A 1 609 ? 106.644 157.550 101.746 1.00 99.19 614 ALA A CA 1
ATOM 4879 C C . ALA A 1 609 ? 106.218 158.975 102.066 1.00 97.53 614 ALA A C 1
ATOM 4880 O O . ALA A 1 609 ? 106.005 159.785 101.158 1.00 101.88 614 ALA A O 1
ATOM 4882 N N . TYR A 1 610 ? 106.076 159.297 103.345 1.00 87.76 615 TYR A N 1
ATOM 4883 C CA . TYR A 1 610 ? 105.703 160.639 103.764 1.00 91.46 615 TYR A CA 1
ATOM 4884 C C . TYR A 1 610 ? 106.897 161.576 103.868 1.00 95.21 615 TYR A C 1
ATOM 4885 O O . TYR A 1 610 ? 106.716 162.750 104.202 1.00 99.97 615 TYR A O 1
ATOM 4894 N N . GLY A 1 611 ? 108.101 161.091 103.591 1.00 96.06 616 GLY A N 1
ATOM 4895 C CA . GLY A 1 611 ? 109.283 161.929 103.661 1.00 97.22 616 GLY A CA 1
ATOM 4896 C C . GLY A 1 611 ? 109.608 162.419 105.054 1.00 99.71 616 GLY A C 1
ATOM 4897 O O . GLY A 1 611 ? 110.064 163.558 105.214 1.00 101.01 616 GLY A O 1
ATOM 4898 N N . MET A 1 612 ? 109.386 161.587 106.070 1.00 93.58 617 MET A N 1
ATOM 4899 C CA . MET A 1 612 ? 109.672 161.956 107.449 1.00 86.08 617 MET A CA 1
ATOM 4900 C C . MET A 1 612 ? 110.804 161.128 108.040 1.00 95.49 617 MET A C 1
ATOM 4901 O O . MET A 1 612 ? 111.802 161.686 108.502 1.00 108.96 617 MET A O 1
ATOM 4906 N N . GLY A 1 613 ? 110.681 159.802 108.034 1.00 90.42 618 GLY A N 1
ATOM 4907 C CA . GLY A 1 613 ? 111.686 158.937 108.604 1.00 84.37 618 GLY A CA 1
ATOM 4908 C C . GLY A 1 613 ? 112.578 158.305 107.547 1.00 84.34 618 GLY A C 1
ATOM 4909 O O . GLY A 1 613 ? 112.405 158.482 106.345 1.00 94.44 618 GLY A O 1
ATOM 4910 N N . ILE A 1 614 ? 113.557 157.553 108.031 1.00 82.44 619 ILE A N 1
ATOM 4911 C CA . ILE A 1 614 ? 114.451 156.781 107.180 1.00 84.17 619 ILE A CA 1
ATOM 4912 C C . ILE A 1 614 ? 114.032 155.324 107.283 1.00 90.28 619 ILE A C 1
ATOM 4913 O O . ILE A 1 614 ? 114.044 154.744 108.375 1.00 102.19 619 ILE A O 1
ATOM 4918 N N . GLU A 1 615 ? 113.661 154.732 106.153 1.00 90.56 620 GLU A N 1
ATOM 4919 C CA . GLU A 1 615 ? 113.119 153.382 106.165 1.00 89.75 620 GLU A CA 1
ATOM 4920 C C . GLU A 1 615 ? 114.153 152.383 106.660 1.00 93.50 620 GLU A C 1
ATOM 4921 O O . GLU A 1 615 ? 115.343 152.487 106.353 1.00 98.67 620 GLU A O 1
ATOM 4927 N N . MET A 1 616 ? 113.688 151.408 107.435 1.00 93.83 621 MET A N 1
ATOM 4928 C CA . MET A 1 616 ? 114.538 150.313 107.876 1.00 94.52 621 MET A CA 1
ATOM 4929 C C . MET A 1 616 ? 114.585 149.236 106.801 1.00 99.30 621 MET A C 1
ATOM 4930 O O . MET A 1 616 ? 114.278 148.071 107.067 1.00 103.65 621 MET A O 1
ATOM 4935 N N . GLU A 1 617 ? 114.967 149.621 105.583 1.00 99.26 622 GLU A N 1
ATOM 4936 C CA . GLU A 1 617 ? 114.975 148.692 104.462 1.00 97.35 622 GLU A CA 1
ATOM 4937 C C . GLU A 1 617 ? 116.047 147.623 104.586 1.00 99.12 622 GLU A C 1
ATOM 4938 O O . GLU A 1 617 ? 116.032 146.664 103.808 1.00 106.77 622 GLU A O 1
ATOM 4944 N N . GLY A 1 618 ? 116.969 147.757 105.530 1.00 87.18 623 GLY A N 1
ATOM 4945 C CA . GLY A 1 618 ? 117.993 146.756 105.720 1.00 88.72 623 GLY A CA 1
ATOM 4946 C C . GLY A 1 618 ? 117.560 145.522 106.469 1.00 90.49 623 GLY A C 1
ATOM 4947 O O . GLY A 1 618 ? 118.356 144.594 106.626 1.00 94.95 623 GLY A O 1
ATOM 4948 N N . GLY A 1 619 ? 116.318 145.477 106.941 1.00 85.90 624 GLY A N 1
ATOM 4949 C CA . GLY A 1 619 ? 115.827 144.333 107.674 1.00 86.28 624 GLY A CA 1
ATOM 4950 C C . GLY A 1 619 ? 116.143 144.331 109.150 1.00 88.53 624 GLY A C 1
ATOM 4951 O O . GLY A 1 619 ? 115.778 143.372 109.841 1.00 89.99 624 GLY A O 1
ATOM 4952 N N . LYS A 1 620 ? 116.806 145.361 109.657 1.00 93.27 625 LYS A N 1
ATOM 4953 C CA . LYS A 1 620 ? 117.143 145.466 111.064 1.00 86.77 625 LYS A CA 1
ATOM 4954 C C . LYS A 1 620 ? 116.703 146.821 111.593 1.00 93.23 625 LYS A C 1
ATOM 4955 O O . LYS A 1 620 ? 116.688 147.807 110.852 1.00 97.92 625 LYS A O 1
ATOM 4961 N N . PRO A 1 621 ? 116.344 146.898 112.867 1.00 90.01 626 PRO A N 1
ATOM 4962 C CA . PRO A 1 621 ? 115.900 148.179 113.429 1.00 85.14 626 PRO A CA 1
ATOM 4963 C C . PRO A 1 621 ? 117.051 149.142 113.650 1.00 90.62 626 PRO A C 1
ATOM 4964 O O . PRO A 1 621 ? 118.177 148.886 113.219 1.00 98.23 626 PRO A O 1
ATOM 4968 N N . GLY A 1 622 ? 116.777 150.263 114.307 1.00 89.76 627 GLY A N 1
ATOM 4969 C CA . GLY A 1 622 ? 117.818 151.222 114.611 1.00 91.20 627 GLY A CA 1
ATOM 4970 C C . GLY A 1 622 ? 118.580 150.879 115.873 1.00 95.73 627 GLY A C 1
ATOM 4971 O O . GLY A 1 622 ? 118.962 149.725 116.083 1.00 99.47 627 GLY A O 1
ATOM 4972 N N . TRP A 1 623 ? 118.808 151.880 116.723 1.00 92.06 628 TRP A N 1
ATOM 4973 C CA . TRP A 1 623 ? 119.527 151.657 117.971 1.00 89.64 628 TRP A CA 1
ATOM 4974 C C . TRP A 1 623 ? 118.765 150.747 118.923 1.00 91.73 628 TRP A C 1
ATOM 4975 O O . TRP A 1 623 ? 119.379 150.112 119.786 1.00 93.75 628 TRP A O 1
ATOM 4986 N N . TYR A 1 624 ? 117.448 150.660 118.776 1.00 91.06 629 TYR A N 1
ATOM 4987 C CA . TYR A 1 624 ? 116.599 149.872 119.664 1.00 89.14 629 TYR A CA 1
ATOM 4988 C C . TYR A 1 624 ? 116.505 148.460 119.102 1.00 93.28 629 TYR A C 1
ATOM 4989 O O . TYR A 1 624 ? 115.777 148.210 118.140 1.00 96.33 629 TYR A O 1
ATOM 4998 N N . ASP A 1 625 ? 117.246 147.529 119.704 1.00 102.14 630 ASP A N 1
ATOM 4999 C CA . ASP A 1 625 ? 117.276 146.164 119.189 1.00 101.89 630 ASP A CA 1
ATOM 5000 C C . ASP A 1 625 ? 115.951 145.447 119.410 1.00 100.62 630 ASP A C 1
ATOM 5001 O O . ASP A 1 625 ? 115.519 144.659 118.563 1.00 104.41 630 ASP A O 1
ATOM 5006 N N . ALA A 1 626 ? 115.294 145.705 120.539 1.00 93.41 631 ALA A N 1
ATOM 5007 C CA . ALA A 1 626 ? 114.099 144.962 120.922 1.00 93.15 631 ALA A CA 1
ATOM 5008 C C . ALA A 1 626 ? 112.905 145.223 120.014 1.00 95.58 631 ALA A C 1
ATOM 5009 O O . ALA A 1 626 ? 111.851 144.615 120.227 1.00 101.81 631 ALA A O 1
ATOM 5011 N N . LEU A 1 627 ? 113.031 146.099 119.021 1.00 91.80 632 LEU A N 1
ATOM 5012 C CA . LEU A 1 627 ? 111.970 146.366 118.054 1.00 88.91 632 LEU A CA 1
ATOM 5013 C C . LEU A 1 627 ? 112.248 145.689 116.721 1.00 93.44 632 LEU A C 1
ATOM 5014 O O . LEU A 1 627 ? 112.027 146.272 115.658 1.00 100.62 632 LEU A O 1
ATOM 5019 N N . ASN A 1 628 ? 112.745 144.452 116.762 1.00 87.62 633 ASN A N 1
ATOM 5020 C CA . ASN A 1 628 ? 113.154 143.754 115.550 1.00 88.77 633 ASN A CA 1
ATOM 5021 C C . ASN A 1 628 ? 112.016 143.582 114.554 1.00 89.73 633 ASN A C 1
ATOM 5022 O O . ASN A 1 628 ? 112.277 143.383 113.364 1.00 91.30 633 ASN A O 1
ATOM 5027 N N . GLY A 1 629 ? 110.766 143.650 115.003 1.00 85.26 634 GLY A N 1
ATOM 5028 C CA . GLY A 1 629 ? 109.657 143.548 114.076 1.00 83.63 634 GLY A CA 1
ATOM 5029 C C . GLY A 1 629 ? 109.288 144.831 113.368 1.00 85.36 634 GLY A C 1
ATOM 5030 O O . GLY A 1 629 ? 108.437 144.803 112.476 1.00 94.00 634 GLY A O 1
ATOM 5031 N N . MET A 1 630 ? 109.900 145.953 113.745 1.00 87.09 635 MET A N 1
ATOM 5032 C CA . MET A 1 630 ? 109.593 147.217 113.083 1.00 86.21 635 MET A CA 1
ATOM 5033 C C . MET A 1 630 ? 109.901 147.221 111.591 1.00 89.93 635 MET A C 1
ATOM 5034 O O . MET A 1 630 ? 109.074 147.747 110.827 1.00 94.80 635 MET A O 1
ATOM 5039 N N . PRO A 1 631 ? 111.039 146.706 111.108 1.00 83.07 636 PRO A N 1
ATOM 5040 C CA . PRO A 1 631 ? 111.253 146.698 109.653 1.00 81.10 636 PRO A CA 1
ATOM 5041 C C . PRO A 1 631 ? 110.181 145.948 108.889 1.00 85.03 636 PRO A C 1
ATOM 5042 O O . PRO A 1 631 ? 109.863 146.326 107.756 1.00 87.71 636 PRO A O 1
ATOM 5046 N N . GLY A 1 632 ? 109.610 144.894 109.473 1.00 88.64 637 GLY A N 1
ATOM 5047 C CA . GLY A 1 632 ? 108.522 144.193 108.819 1.00 85.59 637 GLY A CA 1
ATOM 5048 C C . GLY A 1 632 ? 107.256 145.010 108.693 1.00 90.79 637 GLY A C 1
ATOM 5049 O O . GLY A 1 632 ? 106.431 144.724 107.821 1.00 99.01 637 GLY A O 1
ATOM 5050 N N . LEU A 1 633 ? 107.082 146.021 109.543 1.00 86.05 638 LEU A N 1
ATOM 5051 C CA . LEU A 1 633 ? 105.918 146.895 109.499 1.00 81.08 638 LEU A CA 1
ATOM 5052 C C . LEU A 1 633 ? 106.208 148.203 108.776 1.00 83.72 638 LEU A C 1
ATOM 5053 O O . LEU A 1 633 ? 105.619 149.237 109.108 1.00 92.58 638 LEU A O 1
ATOM 5058 N N . PHE A 1 634 ? 107.111 148.176 107.794 1.00 85.88 639 PHE A N 1
ATOM 5059 C CA . PHE A 1 634 ? 107.487 149.366 107.030 1.00 89.49 639 PHE A CA 1
ATOM 5060 C C . PHE A 1 634 ? 107.980 150.476 107.953 1.00 93.58 639 PHE A C 1
ATOM 5061 O O . PHE A 1 634 ? 107.684 151.654 107.751 1.00 98.84 639 PHE A O 1
ATOM 5069 N N . GLY A 1 635 ? 108.738 150.095 108.976 1.00 89.27 640 GLY A N 1
ATOM 5070 C CA . GLY A 1 635 ? 109.160 151.057 109.975 1.00 85.26 640 GLY A CA 1
ATOM 5071 C C . GLY A 1 635 ? 110.152 152.062 109.417 1.00 84.08 640 GLY A C 1
ATOM 5072 O O . GLY A 1 635 ? 110.988 151.744 108.571 1.00 94.48 640 GLY A O 1
ATOM 5073 N N . SER A 1 636 ? 110.050 153.293 109.904 1.00 79.34 641 SER A N 1
ATOM 5074 C CA . SER A 1 636 ? 110.998 154.350 109.597 1.00 82.29 641 SER A CA 1
ATOM 5075 C C . SER A 1 636 ? 111.369 155.053 110.892 1.00 86.42 641 SER A C 1
ATOM 5076 O O . SER A 1 636 ? 110.551 155.169 111.807 1.00 96.59 641 SER A O 1
ATOM 5079 N N . SER A 1 637 ? 112.608 155.520 110.966 1.00 89.11 642 SER A N 1
ATOM 5080 C CA . SER A 1 637 ? 113.154 156.092 112.189 1.00 88.93 642 SER A CA 1
ATOM 5081 C C . SER A 1 637 ? 113.390 157.582 111.996 1.00 88.44 642 SER A C 1
ATOM 5082 O O . SER A 1 637 ? 114.096 157.988 111.069 1.00 93.37 642 SER A O 1
ATOM 5085 N N . MET A 1 638 ? 112.800 158.392 112.877 1.00 89.63 643 MET A N 1
ATOM 5086 C CA . MET A 1 638 ? 113.052 159.826 112.858 1.00 84.87 643 MET A CA 1
ATOM 5087 C C . MET A 1 638 ? 114.419 160.177 113.424 1.00 89.56 643 MET A C 1
ATOM 5088 O O . MET A 1 638 ? 114.948 161.248 113.113 1.00 95.42 643 MET A O 1
ATOM 5093 N N . ALA A 1 639 ? 114.995 159.306 114.253 1.00 87.14 644 ALA A N 1
ATOM 5094 C CA . ALA A 1 639 ? 116.338 159.550 114.763 1.00 84.06 644 ALA A CA 1
ATOM 5095 C C . ALA A 1 639 ? 117.351 159.586 113.628 1.00 89.58 644 ALA A C 1
ATOM 5096 O O . ALA A 1 639 ? 118.249 160.439 113.606 1.00 97.93 644 ALA A O 1
ATOM 5098 N N . GLU A 1 640 ? 117.218 158.669 112.670 1.00 89.83 645 GLU A N 1
ATOM 5099 C CA . GLU A 1 640 ? 118.090 158.699 111.506 1.00 90.40 645 GLU A CA 1
ATOM 5100 C C . GLU A 1 640 ? 117.871 159.969 110.699 1.00 93.87 645 GLU A C 1
ATOM 5101 O O . GLU A 1 640 ? 118.814 160.512 110.122 1.00 100.48 645 GLU A O 1
ATOM 5107 N N . THR A 1 641 ? 116.631 160.460 110.650 1.00 84.10 646 THR A N 1
ATOM 5108 C CA . THR A 1 641 ? 116.365 161.712 109.950 1.00 81.95 646 THR A CA 1
ATOM 5109 C C . THR A 1 641 ? 117.062 162.884 110.627 1.00 85.60 646 THR A C 1
ATOM 5110 O O . THR A 1 641 ? 117.645 163.742 109.955 1.00 98.74 646 THR A O 1
ATOM 5114 N N . TYR A 1 642 ? 117.012 162.941 111.959 1.00 83.76 647 TYR A N 1
ATOM 5115 C CA . TYR A 1 642 ? 117.704 164.009 112.673 1.00 81.14 647 TYR A CA 1
ATOM 5116 C C . TYR A 1 642 ? 119.207 163.934 112.445 1.00 87.30 647 TYR A C 1
ATOM 5117 O O . TYR A 1 642 ? 119.865 164.957 112.213 1.00 94.50 647 TYR A O 1
ATOM 5126 N N . GLU A 1 643 ? 119.768 162.725 112.505 1.00 90.39 648 GLU A N 1
ATOM 5127 C CA . GLU A 1 643 ? 121.198 162.573 112.267 1.00 89.33 648 GLU A CA 1
ATOM 5128 C C . GLU A 1 643 ? 121.564 162.956 110.840 1.00 93.39 648 GLU A C 1
ATOM 5129 O O . GLU A 1 643 ? 122.618 163.554 110.601 1.00 95.29 648 GLU A O 1
ATOM 5135 N N . LEU A 1 644 ? 120.707 162.615 109.877 1.00 83.78 649 LEU A N 1
ATOM 5136 C CA . LEU A 1 644 ? 120.955 162.994 108.492 1.00 84.00 649 LEU A CA 1
ATOM 5137 C C . LEU A 1 644 ? 120.924 164.503 108.324 1.00 80.49 649 LEU A C 1
ATOM 5138 O O . LEU A 1 644 ? 121.746 165.069 107.598 1.00 87.25 649 LEU A O 1
ATOM 5143 N N . ALA A 1 645 ? 119.978 165.173 108.981 1.00 77.97 650 ALA A N 1
ATOM 5144 C CA . ALA A 1 645 ? 119.938 166.629 108.921 1.00 78.77 650 ALA A CA 1
ATOM 5145 C C . ALA A 1 645 ? 121.207 167.232 109.503 1.00 86.24 650 ALA A C 1
ATOM 5146 O O . ALA A 1 645 ? 121.780 168.170 108.932 1.00 96.56 650 ALA A O 1
ATOM 5148 N N . ARG A 1 646 ? 121.668 166.698 110.636 1.00 86.56 651 ARG A N 1
ATOM 5149 C CA . ARG A 1 646 ? 122.896 167.205 111.240 1.00 85.19 651 ARG A CA 1
ATOM 5150 C C . ARG A 1 646 ? 124.096 166.992 110.325 1.00 88.00 651 ARG A C 1
ATOM 5151 O O . ARG A 1 646 ? 124.929 167.892 110.156 1.00 96.96 651 ARG A O 1
ATOM 5159 N N . MET A 1 647 ? 124.199 165.806 109.723 1.00 79.87 652 MET A N 1
ATOM 5160 C CA . MET A 1 647 ? 125.321 165.520 108.838 1.00 79.82 652 MET A CA 1
ATOM 5161 C C . MET A 1 647 ? 125.286 166.402 107.598 1.00 88.06 652 MET A C 1
ATOM 5162 O O . MET A 1 647 ? 126.330 166.881 107.143 1.00 93.46 652 MET A O 1
ATOM 5167 N N . LEU A 1 648 ? 124.098 166.621 107.033 1.00 85.38 653 LEU A N 1
ATOM 5168 C CA . LEU A 1 648 ? 123.985 167.496 105.874 1.00 83.43 653 LEU A CA 1
ATOM 5169 C C . LEU A 1 648 ? 124.380 168.921 106.223 1.00 88.38 653 LEU A C 1
ATOM 5170 O O . LEU A 1 648 ? 125.069 169.587 105.445 1.00 93.06 653 LEU A O 1
ATOM 5175 N N . SER A 1 649 ? 123.957 169.408 107.390 1.00 91.90 654 SER A N 1
ATOM 5176 C CA . SER A 1 649 ? 124.349 170.753 107.796 1.00 89.82 654 SER A CA 1
ATOM 5177 C C . SER A 1 649 ? 125.859 170.857 107.964 1.00 91.92 654 SER A C 1
ATOM 5178 O O . SER A 1 649 ? 126.478 171.836 107.523 1.00 97.16 654 SER A O 1
ATOM 5181 N N . TYR A 1 650 ? 126.474 169.850 108.590 1.00 93.07 655 TYR A N 1
ATOM 5182 C CA . TYR A 1 650 ? 127.923 169.880 108.757 1.00 93.19 655 TYR A CA 1
ATOM 5183 C C . TYR A 1 650 ? 128.636 169.852 107.413 1.00 93.48 655 TYR A C 1
ATOM 5184 O O . TYR A 1 650 ? 129.624 170.566 107.212 1.00 99.68 655 TYR A O 1
ATOM 5193 N N . THR A 1 651 ? 128.161 169.021 106.485 1.00 88.81 656 THR A N 1
ATOM 5194 C CA . THR A 1 651 ? 128.792 168.949 105.172 1.00 88.66 656 THR A CA 1
ATOM 5195 C C . THR A 1 651 ? 128.633 170.260 104.415 1.00 94.92 656 THR A C 1
ATOM 5196 O O . THR A 1 651 ? 129.550 170.688 103.709 1.00 100.26 656 THR A O 1
ATOM 5200 N N . ILE A 1 652 ? 127.475 170.908 104.549 1.00 98.44 657 ILE A N 1
ATOM 5201 C CA . ILE A 1 652 ? 127.272 172.211 103.922 1.00 98.22 657 ILE A CA 1
ATOM 5202 C C . ILE A 1 652 ? 128.276 173.216 104.461 1.00 102.79 657 ILE A C 1
ATOM 5203 O O . ILE A 1 652 ? 128.909 173.964 103.702 1.00 110.27 657 ILE A O 1
ATOM 5208 N N . GLU A 1 653 ? 128.434 173.253 105.785 1.00 108.09 658 GLU A N 1
ATOM 5209 C CA . GLU A 1 653 ? 129.369 174.202 106.376 1.00 107.98 658 GLU A CA 1
ATOM 5210 C C . GLU A 1 653 ? 130.800 173.900 105.956 1.00 112.29 658 GLU A C 1
ATOM 5211 O O . GLU A 1 653 ? 131.587 174.818 105.708 1.00 115.48 658 GLU A O 1
ATOM 5217 N N . ALA A 1 654 ? 131.157 172.618 105.874 1.00 105.42 659 ALA A N 1
ATOM 5218 C CA . ALA A 1 654 ? 132.501 172.254 105.437 1.00 103.02 659 ALA A CA 1
ATOM 5219 C C . ALA A 1 654 ? 132.744 172.661 103.990 1.00 104.95 659 ALA A C 1
ATOM 5220 O O . ALA A 1 654 ? 133.817 173.177 103.656 1.00 113.93 659 ALA A O 1
ATOM 5222 N N . LEU A 1 655 ? 131.762 172.438 103.116 1.00 96.00 660 LEU A N 1
ATOM 5223 C CA . LEU A 1 655 ? 131.915 172.810 101.714 1.00 95.06 660 LEU A CA 1
ATOM 5224 C C . LEU A 1 655 ? 132.038 174.317 101.551 1.00 99.25 660 LEU A C 1
ATOM 5225 O O . LEU A 1 655 ? 132.838 174.799 100.743 1.00 103.34 660 LEU A O 1
ATOM 5230 N N . LYS A 1 656 ? 131.246 175.081 102.304 1.00 103.40 661 LYS A N 1
ATOM 5231 C CA . LYS A 1 656 ? 131.342 176.532 102.209 1.00 100.82 661 LYS A CA 1
ATOM 5232 C C . LYS A 1 656 ? 132.620 177.055 102.848 1.00 105.24 661 LYS A C 1
ATOM 5233 O O . LYS A 1 656 ? 133.125 178.110 102.449 1.00 112.60 661 LYS A O 1
ATOM 5239 N N . GLN A 1 657 ? 133.156 176.339 103.835 1.00 110.67 662 GLN A N 1
ATOM 5240 C CA . GLN A 1 657 ? 134.311 176.830 104.575 1.00 113.30 662 GLN A CA 1
ATOM 5241 C C . GLN A 1 657 ? 135.602 176.683 103.780 1.00 113.62 662 GLN A C 1
ATOM 5242 O O . GLN A 1 657 ? 136.486 177.542 103.866 1.00 115.27 662 GLN A O 1
ATOM 5248 N N . TYR A 1 658 ? 135.733 175.607 103.008 1.00 104.75 663 TYR A N 1
ATOM 5249 C CA . TYR A 1 658 ? 136.947 175.317 102.248 1.00 101.63 663 TYR A CA 1
ATOM 5250 C C . TYR A 1 658 ? 136.560 175.094 100.795 1.00 105.98 663 TYR A C 1
ATOM 5251 O O . TYR A 1 658 ? 136.456 173.950 100.334 1.00 106.11 663 TYR A O 1
ATOM 5260 N N . PRO A 1 659 ? 136.330 176.168 100.045 1.00 111.85 664 PRO A N 1
ATOM 5261 C CA . PRO A 1 659 ? 135.939 176.018 98.642 1.00 112.87 664 PRO A CA 1
ATOM 5262 C C . PRO A 1 659 ? 137.050 175.406 97.806 1.00 110.76 664 PRO A C 1
ATOM 5263 O O . PRO A 1 659 ? 138.239 175.586 98.078 1.00 110.98 664 PRO A O 1
ATOM 5267 N N . GLY A 1 660 ? 136.642 174.677 96.773 1.00 112.18 665 GLY A N 1
ATOM 5268 C CA . GLY A 1 660 ? 137.599 174.021 95.898 1.00 112.04 665 GLY A CA 1
ATOM 5269 C C . GLY A 1 660 ? 136.903 173.086 94.933 1.00 114.08 665 GLY A C 1
ATOM 5270 O O . GLY A 1 660 ? 135.782 173.351 94.487 1.00 116.57 665 GLY A O 1
ATOM 5271 N N . GLU A 1 661 ? 137.582 171.986 94.621 1.00 115.20 666 GLU A N 1
ATOM 5272 C CA . GLU A 1 661 ? 137.069 170.976 93.707 1.00 113.33 666 GLU A CA 1
ATOM 5273 C C . GLU A 1 661 ? 136.985 169.642 94.429 1.00 110.78 666 GLU A C 1
ATOM 5274 O O . GLU A 1 661 ? 137.925 169.249 95.127 1.00 116.21 666 GLU A O 1
ATOM 5280 N N . VAL A 1 662 ? 135.865 168.948 94.255 1.00 98.55 667 VAL A N 1
ATOM 5281 C CA . VAL A 1 662 ? 135.617 167.661 94.890 1.00 97.65 667 VAL A CA 1
ATOM 5282 C C . VAL A 1 662 ? 135.378 166.629 93.800 1.00 99.72 667 VAL A C 1
ATOM 5283 O O . VAL A 1 662 ? 134.590 166.866 92.878 1.00 109.87 667 VAL A O 1
ATOM 5287 N N . ALA A 1 663 ? 136.056 165.493 93.903 1.00 94.14 668 ALA A N 1
ATOM 5288 C CA . ALA A 1 663 ? 135.927 164.415 92.934 1.00 96.78 668 ALA A CA 1
ATOM 5289 C C . ALA A 1 663 ? 135.024 163.328 93.503 1.00 103.27 668 ALA A C 1
ATOM 5290 O O . ALA A 1 663 ? 135.302 162.781 94.574 1.00 108.82 668 ALA A O 1
ATOM 5292 N N . LEU A 1 664 ? 133.949 163.023 92.786 1.00 103.92 669 LEU A N 1
ATOM 5293 C CA . LEU A 1 664 ? 133.047 161.934 93.122 1.00 97.62 669 LEU A CA 1
ATOM 5294 C C . LEU A 1 664 ? 133.123 160.873 92.035 1.00 103.02 669 LEU A C 1
ATOM 5295 O O . LEU A 1 664 ? 133.317 161.188 90.859 1.00 112.44 669 LEU A O 1
ATOM 5300 N N . ILE A 1 665 ? 132.969 159.608 92.433 1.00 95.50 670 ILE A N 1
ATOM 5301 C CA . ILE A 1 665 ? 132.938 158.545 91.440 1.00 98.45 670 ILE A CA 1
ATOM 5302 C C . ILE A 1 665 ? 131.745 158.756 90.509 1.00 103.86 670 ILE A C 1
ATOM 5303 O O . ILE A 1 665 ? 130.750 159.403 90.857 1.00 108.48 670 ILE A O 1
ATOM 5308 N N . GLU A 1 666 ? 131.859 158.202 89.300 1.00 116.18 671 GLU A N 1
ATOM 5309 C CA . GLU A 1 666 ? 130.885 158.492 88.252 1.00 115.50 671 GLU A CA 1
ATOM 5310 C C . GLU A 1 666 ? 129.482 158.060 88.658 1.00 117.56 671 GLU A C 1
ATOM 5311 O O . GLU A 1 666 ? 128.510 158.793 88.434 1.00 119.60 671 GLU A O 1
ATOM 5317 N N . GLU A 1 667 ? 129.355 156.875 89.254 1.00 110.45 672 GLU A N 1
ATOM 5318 C CA . GLU A 1 667 ? 128.040 156.394 89.660 1.00 109.47 672 GLU A CA 1
ATOM 5319 C C . GLU A 1 667 ? 127.424 157.302 90.716 1.00 112.37 672 GLU A C 1
ATOM 5320 O O . GLU A 1 667 ? 126.242 157.654 90.629 1.00 117.30 672 GLU A O 1
ATOM 5326 N N . LEU A 1 668 ? 128.215 157.699 91.715 1.00 103.31 673 LEU A N 1
ATOM 5327 C CA . LEU A 1 668 ? 127.703 158.597 92.744 1.00 103.04 673 LEU A CA 1
ATOM 5328 C C . LEU A 1 668 ? 127.348 159.956 92.161 1.00 104.07 673 LEU A C 1
ATOM 5329 O O . LEU A 1 668 ? 126.355 160.567 92.565 1.00 107.22 673 LEU A O 1
ATOM 5334 N N . GLY A 1 669 ? 128.152 160.453 91.221 1.00 106.09 674 GLY A N 1
ATOM 5335 C CA . GLY A 1 669 ? 127.831 161.725 90.594 1.00 102.40 674 GLY A CA 1
ATOM 5336 C C . GLY A 1 669 ? 126.521 161.682 89.831 1.00 107.29 674 GLY A C 1
ATOM 5337 O O . GLY A 1 669 ? 125.696 162.595 89.939 1.00 115.75 674 GLY A O 1
ATOM 5338 N N . CYS A 1 670 ? 126.309 160.619 89.052 1.00 108.63 675 CYS A N 1
ATOM 5339 C CA . CYS A 1 670 ? 125.045 160.473 88.338 1.00 109.82 675 CYS A CA 1
ATOM 5340 C C . CYS A 1 670 ? 123.879 160.350 89.309 1.00 111.30 675 CYS A C 1
ATOM 5341 O O . CYS A 1 670 ? 122.821 160.957 89.102 1.00 111.34 675 CYS A O 1
ATOM 5344 N N . PHE A 1 671 ? 124.058 159.573 90.378 1.00 102.04 676 PHE A N 1
ATOM 5345 C CA . PHE A 1 671 ? 123.003 159.424 91.373 1.00 96.67 676 PHE A CA 1
ATOM 5346 C C . PHE A 1 671 ? 122.665 160.759 92.020 1.00 98.53 676 PHE A C 1
ATOM 5347 O O . PHE A 1 671 ? 121.488 161.088 92.210 1.00 104.22 676 PHE A O 1
ATOM 5355 N N . LEU A 1 672 ? 123.685 161.549 92.351 1.00 104.65 677 LEU A N 1
ATOM 5356 C CA . LEU A 1 672 ? 123.460 162.841 92.985 1.00 101.55 677 LEU A CA 1
ATOM 5357 C C . LEU A 1 672 ? 122.760 163.807 92.040 1.00 102.81 677 LEU A C 1
ATOM 5358 O O . LEU A 1 672 ? 121.867 164.551 92.457 1.00 110.89 677 LEU A O 1
ATOM 5363 N N . ASP A 1 673 ? 123.156 163.818 90.765 1.00 109.25 678 ASP A N 1
ATOM 5364 C CA . ASP A 1 673 ? 122.476 164.675 89.798 1.00 109.62 678 ASP A CA 1
ATOM 5365 C C . ASP A 1 673 ? 121.016 164.271 89.641 1.00 111.38 678 ASP A C 1
ATOM 5366 O O . ASP A 1 673 ? 120.126 165.130 89.568 1.00 113.54 678 ASP A O 1
ATOM 5371 N N . GLU A 1 674 ? 120.752 162.964 89.590 1.00 107.19 679 GLU A N 1
ATOM 5372 C CA . GLU A 1 674 ? 119.376 162.494 89.490 1.00 107.59 679 GLU A CA 1
ATOM 5373 C C . GLU A 1 674 ? 118.565 162.916 90.706 1.00 111.37 679 GLU A C 1
ATOM 5374 O O . GLU A 1 674 ? 117.417 163.355 90.574 1.00 112.65 679 GLU A O 1
ATOM 5380 N N . LEU A 1 675 ? 119.148 162.794 91.901 1.00 104.60 680 LEU A N 1
ATOM 5381 C CA . LEU A 1 675 ? 1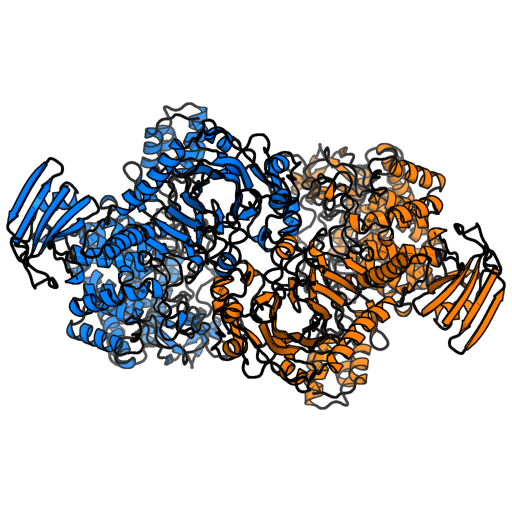18.447 163.213 93.110 1.00 95.22 680 LEU A CA 1
ATOM 5382 C C . LEU A 1 675 ? 118.171 164.709 93.098 1.00 96.07 680 LEU A C 1
ATOM 5383 O O . LEU A 1 675 ? 117.101 165.151 93.525 1.00 105.57 680 LEU A O 1
ATOM 5388 N N . ASN A 1 676 ? 119.133 165.506 92.633 1.00 98.29 681 ASN A N 1
ATOM 5389 C CA . ASN A 1 676 ? 118.923 166.948 92.563 1.00 102.51 681 ASN A CA 1
ATOM 5390 C C . ASN A 1 676 ? 117.778 167.287 91.619 1.00 107.26 681 ASN A C 1
ATOM 5391 O O . ASN A 1 676 ? 116.931 168.137 91.930 1.00 111.75 681 ASN A O 1
ATOM 5396 N N . LEU A 1 677 ? 117.732 166.626 90.461 1.00 107.07 682 LEU A N 1
ATOM 5397 C CA . LEU A 1 677 ? 116.626 166.841 89.535 1.00 105.98 682 LEU A CA 1
ATOM 5398 C C . LEU A 1 677 ? 115.297 166.440 90.164 1.00 109.45 682 LEU A C 1
ATOM 5399 O O . LEU A 1 677 ? 114.294 167.152 90.028 1.00 111.96 682 LEU A O 1
ATOM 5404 N N . ILE A 1 678 ? 115.277 165.305 90.866 1.00 107.44 683 ILE A N 1
ATOM 5405 C CA . ILE A 1 678 ? 114.048 164.843 91.503 1.00 104.29 683 ILE A CA 1
ATOM 5406 C C . ILE A 1 678 ? 113.570 165.849 92.540 1.00 103.71 683 ILE A C 1
ATOM 5407 O O . ILE A 1 678 ? 112.373 166.141 92.636 1.00 108.04 683 ILE A O 1
ATOM 5412 N N . THR A 1 679 ? 114.492 166.385 93.341 1.00 112.06 684 THR A N 1
ATOM 5413 C CA . THR A 1 679 ? 114.107 167.366 94.349 1.00 109.48 684 THR A CA 1
ATOM 5414 C C . THR A 1 679 ? 113.571 168.636 93.706 1.00 109.17 684 THR A C 1
ATOM 5415 O O . THR A 1 679 ? 112.556 169.185 94.152 1.00 115.44 684 THR A O 1
ATOM 5419 N N . ARG A 1 680 ? 114.236 169.122 92.655 1.00 113.35 685 ARG A N 1
ATOM 5420 C CA . ARG A 1 680 ? 113.741 170.320 91.987 1.00 114.96 685 ARG A CA 1
ATOM 5421 C C . ARG A 1 680 ? 112.358 170.096 91.393 1.00 119.49 685 ARG A C 1
ATOM 5422 O O . ARG A 1 680 ? 111.539 171.020 91.362 1.00 118.14 685 ARG A O 1
ATOM 5430 N N . LEU A 1 681 ? 112.078 168.882 90.915 1.00 115.26 686 LEU A N 1
ATOM 5431 C CA . LEU A 1 681 ? 110.759 168.612 90.351 1.00 109.78 686 LEU A CA 1
ATOM 5432 C C . LEU A 1 681 ? 109.696 168.477 91.436 1.00 112.66 686 LEU A C 1
ATOM 5433 O O . LEU A 1 681 ? 108.575 168.970 91.275 1.00 112.87 686 LEU A O 1
ATOM 5438 N N . GLU A 1 682 ? 110.025 167.818 92.545 1.00 118.84 687 GLU A N 1
ATOM 5439 C CA . GLU A 1 682 ? 109.045 167.456 93.560 1.00 112.79 687 GLU A CA 1
ATOM 5440 C C . GLU A 1 682 ? 108.965 168.443 94.716 1.00 113.95 687 GLU A C 1
ATOM 5441 O O . GLU A 1 682 ? 108.232 168.182 95.676 1.00 119.17 687 GLU A O 1
ATOM 5447 N N . HIS A 1 683 ? 109.705 169.553 94.662 1.00 120.80 688 HIS A N 1
ATOM 5448 C CA . HIS A 1 683 ? 109.688 170.506 95.767 1.00 122.18 688 HIS A CA 1
ATOM 5449 C C . HIS A 1 683 ? 108.279 171.003 96.064 1.00 124.41 688 HIS A C 1
ATOM 5450 O O . HIS A 1 683 ? 107.856 171.041 97.225 1.00 128.56 688 HIS A O 1
ATOM 5457 N N . ASP A 1 684 ? 107.537 171.396 95.028 1.00 126.62 689 ASP A N 1
ATOM 5458 C CA . ASP A 1 684 ? 106.200 171.938 95.249 1.00 127.22 689 ASP A CA 1
ATOM 5459 C C . ASP A 1 684 ? 105.275 170.899 95.870 1.00 126.30 689 ASP A C 1
ATOM 5460 O O . ASP A 1 684 ? 104.516 171.209 96.795 1.00 127.73 689 ASP A O 1
ATOM 5465 N N . ASN A 1 685 ? 105.327 169.660 95.379 1.00 122.51 690 ASN A N 1
ATOM 5466 C CA . ASN A 1 685 ? 104.484 168.610 95.939 1.00 122.12 690 ASN A CA 1
ATOM 5467 C C . ASN A 1 685 ? 104.843 168.334 97.392 1.00 125.23 690 ASN A C 1
ATOM 5468 O O . ASN A 1 685 ? 103.959 168.106 98.224 1.00 131.44 690 ASN A O 1
ATOM 5473 N N . ILE A 1 686 ? 106.136 168.349 97.715 1.00 118.04 691 ILE A N 1
ATOM 5474 C CA . ILE A 1 686 ? 106.563 168.055 99.079 1.00 114.14 691 ILE A CA 1
ATOM 5475 C C . ILE A 1 686 ? 106.045 169.111 100.047 1.00 114.08 691 ILE A C 1
ATOM 5476 O O . ILE A 1 686 ? 105.615 168.794 101.163 1.00 115.09 691 ILE A O 1
ATOM 5481 N N . MET A 1 687 ? 106.063 170.379 99.636 1.00 120.95 692 MET A N 1
ATOM 5482 C CA . MET A 1 687 ? 105.698 171.461 100.543 1.00 122.66 692 MET A CA 1
ATOM 5483 C C . MET A 1 687 ? 104.219 171.471 100.905 1.00 122.46 692 MET A C 1
ATOM 5484 O O . MET A 1 687 ? 103.855 172.060 101.927 1.00 123.02 692 MET A O 1
ATOM 5489 N N . ARG A 1 688 ? 103.359 170.846 100.107 1.00 128.77 693 ARG A N 1
ATOM 5490 C CA . ARG A 1 688 ? 101.923 170.926 100.353 1.00 127.03 693 ARG A CA 1
ATOM 5491 C C . ARG A 1 688 ? 101.253 169.577 100.549 1.00 128.98 693 ARG A C 1
ATOM 5492 O O . ARG A 1 688 ? 100.331 169.471 101.360 1.00 130.88 693 ARG A O 1
ATOM 5500 N N . ASP A 1 689 ? 101.676 168.543 99.831 1.00 134.49 694 ASP A N 1
ATOM 5501 C CA . ASP A 1 689 ? 101.008 167.257 99.943 1.00 131.38 694 ASP A CA 1
ATOM 5502 C C . ASP A 1 689 ? 101.341 166.583 101.270 1.00 127.42 694 ASP A C 1
ATOM 5503 O O . ASP A 1 689 ? 102.358 166.865 101.909 1.00 125.66 694 ASP A O 1
ATOM 5508 N N . GLU A 1 690 ? 100.452 165.685 101.687 1.00 119.76 695 GLU A N 1
ATOM 5509 C CA . GLU A 1 690 ? 100.647 164.904 102.900 1.00 119.24 695 GLU A CA 1
ATOM 5510 C C . GLU A 1 690 ? 101.435 163.630 102.621 1.00 119.66 695 GLU A C 1
ATOM 5511 O O . GLU A 1 690 ? 102.473 163.389 103.242 1.00 121.09 695 GLU A O 1
ATOM 5517 N N . GLU A 1 691 ? 100.958 162.814 101.689 1.00 109.83 696 GLU A N 1
ATOM 5518 C CA . GLU A 1 691 ? 101.695 161.651 101.226 1.00 108.42 696 GLU A CA 1
ATOM 5519 C C . GLU A 1 691 ? 102.508 162.018 99.992 1.00 114.35 696 GLU A C 1
ATOM 5520 O O . GLU A 1 691 ? 102.083 162.827 99.164 1.00 119.28 696 GLU A O 1
ATOM 5526 N N . LEU A 1 692 ? 103.686 161.411 99.872 1.00 100.01 697 LEU A N 1
ATOM 5527 C CA . LEU A 1 692 ? 104.617 161.771 98.810 1.00 100.73 697 LEU A CA 1
ATOM 5528 C C . LEU A 1 692 ? 104.997 160.549 97.987 1.00 103.85 697 LEU A C 1
ATOM 5529 O O . LEU A 1 692 ? 106.183 160.285 97.769 1.00 110.58 697 LEU A O 1
ATOM 5534 N N . LEU A 1 693 ? 103.993 159.799 97.532 1.00 98.15 698 LEU A N 1
ATOM 5535 C CA . LEU A 1 693 ? 104.253 158.518 96.884 1.00 96.42 698 LEU A CA 1
ATOM 5536 C C . LEU A 1 693 ? 105.077 158.683 95.612 1.00 98.99 698 LEU A C 1
ATOM 5537 O O . LEU A 1 693 ? 105.953 157.861 95.328 1.00 105.19 698 LEU A O 1
ATOM 5542 N N . SER A 1 694 ? 104.803 159.722 94.824 1.00 99.23 699 SER A N 1
ATOM 5543 C CA . SER A 1 694 ? 105.564 159.931 93.595 1.00 99.02 699 SER A CA 1
ATOM 5544 C C . SER A 1 694 ? 107.023 160.246 93.898 1.00 100.17 699 SER A C 1
ATOM 5545 O O . SER A 1 694 ? 107.937 159.687 93.276 1.00 102.58 699 SER A O 1
ATOM 5548 N N . PHE A 1 695 ? 107.259 161.152 94.849 1.00 91.85 700 PHE A N 1
ATOM 5549 C CA . PHE A 1 695 ? 108.622 161.473 95.251 1.00 90.11 700 PHE A CA 1
ATOM 5550 C C . PHE A 1 695 ? 109.328 160.241 95.796 1.00 91.65 700 PHE A C 1
ATOM 5551 O O . PHE A 1 695 ? 110.490 159.983 95.462 1.00 100.02 700 PHE A O 1
ATOM 5559 N N . TRP A 1 696 ? 108.628 159.457 96.615 1.00 85.54 701 TRP A N 1
ATOM 5560 C CA . TRP A 1 696 ? 109.202 158.230 97.152 1.00 85.68 701 TRP A CA 1
ATOM 5561 C C . TRP A 1 696 ? 109.579 157.264 96.036 1.00 90.87 701 TRP A C 1
ATOM 5562 O O . TRP A 1 696 ? 110.660 156.666 96.062 1.00 93.70 701 TRP A O 1
ATOM 5573 N N . ASN A 1 697 ? 108.704 157.113 95.040 1.00 96.46 702 ASN A N 1
ATOM 5574 C CA . ASN A 1 697 ? 108.969 156.188 93.944 1.00 95.48 702 ASN A CA 1
ATOM 5575 C C . ASN A 1 697 ? 110.182 156.623 93.136 1.00 99.74 702 ASN A C 1
ATOM 5576 O O . ASN A 1 697 ? 111.058 155.809 92.829 1.00 104.11 702 ASN A O 1
ATOM 5581 N N . ARG A 1 698 ? 110.246 157.905 92.770 1.00 96.28 703 ARG A N 1
ATOM 5582 C CA . ARG A 1 698 ? 111.384 158.381 91.988 1.00 94.59 703 ARG A CA 1
ATOM 5583 C C . ARG A 1 698 ? 112.681 158.242 92.772 1.00 98.06 703 ARG A C 1
ATOM 5584 O O . ARG A 1 698 ? 113.704 157.787 92.236 1.00 99.75 703 ARG A O 1
ATOM 5592 N N . ILE A 1 699 ? 112.647 158.610 94.052 1.00 95.20 704 ILE A N 1
ATOM 5593 C CA . ILE A 1 699 ? 113.830 158.535 94.897 1.00 89.29 704 ILE A CA 1
ATOM 5594 C C . ILE A 1 699 ? 114.319 157.097 95.000 1.00 93.42 704 ILE A C 1
ATOM 5595 O O . ILE A 1 699 ? 115.513 156.814 94.847 1.00 99.63 704 ILE A O 1
ATOM 5600 N N . ASN A 1 700 ? 113.399 156.162 95.238 1.00 93.44 705 ASN A N 1
ATOM 5601 C CA . ASN A 1 700 ? 113.799 154.771 95.383 1.00 91.00 705 ASN A CA 1
ATOM 5602 C C . ASN A 1 700 ? 114.244 154.165 94.062 1.00 99.62 705 ASN A C 1
ATOM 5603 O O . ASN A 1 700 ? 115.120 153.300 94.055 1.00 106.57 705 ASN A O 1
ATOM 5608 N N . ASP A 1 701 ? 113.666 154.592 92.940 1.00 104.81 706 ASP A N 1
ATOM 5609 C CA . ASP A 1 701 ? 114.142 154.105 91.650 1.00 102.22 706 ASP A CA 1
ATOM 5610 C C . ASP A 1 701 ? 115.584 154.529 91.413 1.00 104.24 706 ASP A C 1
ATOM 5611 O O . ASP A 1 701 ? 116.428 153.717 91.010 1.00 108.31 706 ASP A O 1
ATOM 5616 N N . ALA A 1 702 ? 115.893 155.800 91.686 1.00 91.39 707 ALA A N 1
ATOM 5617 C CA . ALA A 1 702 ? 117.272 156.255 91.542 1.00 88.61 707 ALA A CA 1
ATOM 5618 C C . ALA A 1 702 ? 118.201 155.503 92.487 1.00 93.54 707 ALA A C 1
ATOM 5619 O O . ALA A 1 702 ? 119.297 155.079 92.092 1.00 97.56 707 ALA A O 1
ATOM 5621 N N . LYS A 1 703 ? 117.775 155.318 93.739 1.00 93.42 708 LYS A N 1
ATOM 5622 C CA . LYS A 1 703 ? 118.613 154.623 94.710 1.00 90.61 708 LYS A CA 1
ATOM 5623 C C . LYS A 1 703 ? 118.858 153.178 94.302 1.00 95.41 708 LYS A C 1
ATOM 5624 O O . LYS A 1 703 ? 119.972 152.668 94.451 1.00 100.92 708 LYS A O 1
ATOM 5630 N N . GLU A 1 704 ? 117.828 152.495 93.802 1.00 102.80 709 GLU A N 1
ATOM 5631 C CA . GLU A 1 704 ? 117.987 151.108 93.387 1.00 99.67 709 GLU A CA 1
ATOM 5632 C C . GLU A 1 704 ? 118.904 150.998 92.180 1.00 98.64 709 GLU A C 1
ATOM 5633 O O . GLU A 1 704 ? 119.731 150.081 92.105 1.00 101.77 709 GLU A O 1
ATOM 5639 N N . ILE A 1 705 ? 118.776 151.923 91.225 1.00 93.35 710 ILE A N 1
ATOM 5640 C CA . ILE A 1 705 ? 119.689 151.926 90.087 1.00 93.84 710 ILE A CA 1
ATOM 5641 C C . ILE A 1 705 ? 121.125 152.074 90.570 1.00 97.53 710 ILE A C 1
ATOM 5642 O O . ILE A 1 705 ? 122.016 151.314 90.169 1.00 101.03 710 ILE A O 1
ATOM 5647 N N . TYR A 1 706 ? 121.364 153.036 91.465 1.00 96.11 711 TYR A N 1
ATOM 5648 C CA . TYR A 1 706 ? 122.718 153.250 91.969 1.00 88.20 711 TYR A CA 1
ATOM 5649 C C . TYR A 1 706 ? 123.236 152.030 92.720 1.00 89.60 711 TYR A C 1
ATOM 5650 O O . TYR A 1 706 ? 124.384 151.614 92.525 1.00 100.70 711 TYR A O 1
ATOM 5659 N N . ARG A 1 707 ? 122.408 151.445 93.587 1.00 87.67 712 ARG A N 1
ATOM 5660 C CA . ARG A 1 707 ? 122.850 150.309 94.388 1.00 89.78 712 ARG A CA 1
ATOM 5661 C C . ARG A 1 707 ? 123.192 149.116 93.510 1.00 96.71 712 ARG A C 1
ATOM 5662 O O . ARG A 1 707 ? 124.226 148.466 93.702 1.00 100.96 712 ARG A O 1
ATOM 5670 N N . ASP A 1 708 ? 122.331 148.806 92.541 1.00 102.87 713 ASP A N 1
ATOM 5671 C CA . ASP A 1 708 ? 122.585 147.646 91.699 1.00 100.40 713 ASP A CA 1
ATOM 5672 C C . ASP A 1 708 ? 123.746 147.887 90.748 1.00 105.32 713 ASP A C 1
ATOM 5673 O O . ASP A 1 708 ? 124.448 146.939 90.382 1.00 106.00 713 ASP A O 1
ATOM 5678 N N . LYS A 1 709 ? 123.974 149.137 90.341 1.00 102.50 714 LYS A N 1
ATOM 5679 C CA . LYS A 1 709 ? 125.112 149.419 89.477 1.00 97.35 714 LYS A CA 1
ATOM 5680 C C . LYS A 1 709 ? 126.423 149.315 90.246 1.00 99.63 714 LYS A C 1
ATOM 5681 O O . LYS A 1 709 ? 127.391 148.717 89.763 1.00 105.18 714 LYS A O 1
ATOM 5687 N N . THR A 1 710 ? 126.472 149.881 91.452 1.00 102.70 715 THR A N 1
ATOM 5688 C CA . THR A 1 710 ? 127.714 149.878 92.218 1.00 99.86 715 THR A CA 1
ATOM 5689 C C . THR A 1 710 ? 128.003 148.529 92.860 1.00 97.77 715 THR A C 1
ATOM 5690 O O . THR A 1 710 ? 129.170 148.209 93.108 1.00 107.29 715 THR A O 1
ATOM 5694 N N . TYR A 1 711 ? 126.972 147.734 93.148 1.00 84.93 716 TYR A N 1
ATOM 5695 C CA . TYR A 1 711 ? 127.203 146.445 93.791 1.00 87.04 716 TYR A CA 1
ATOM 5696 C C . TYR A 1 711 ? 127.999 145.513 92.888 1.00 92.77 716 TYR A C 1
ATOM 5697 O O . TYR A 1 711 ? 128.865 144.769 93.361 1.00 93.69 716 TYR A O 1
ATOM 5706 N N . GLN A 1 712 ? 127.721 145.539 91.585 1.00 105.08 717 GLN A N 1
ATOM 5707 C CA . GLN A 1 712 ? 128.453 144.687 90.657 1.00 108.76 717 GLN A CA 1
ATOM 5708 C C . GLN A 1 712 ? 129.880 145.163 90.436 1.00 108.37 717 GLN A C 1
ATOM 5709 O O . GLN A 1 712 ? 130.719 144.374 89.991 1.00 112.25 717 GLN A O 1
ATOM 5715 N N . GLY A 1 713 ? 130.172 146.416 90.732 1.00 103.08 718 GLY A N 1
ATOM 5716 C CA . GLY A 1 713 ? 131.507 146.962 90.582 1.00 102.34 718 GLY A CA 1
ATOM 5717 C C . GLY A 1 713 ? 131.454 148.389 90.076 1.00 107.07 718 GLY A C 1
ATOM 5718 O O . GLY A 1 713 ? 130.470 148.839 89.491 1.00 113.73 718 GLY A O 1
ATOM 5719 N N . VAL A 1 714 ? 132.542 149.115 90.306 1.00 104.63 719 VAL A N 1
ATOM 5720 C CA . VAL A 1 714 ? 132.672 150.502 89.882 1.00 106.21 719 VAL A CA 1
ATOM 5721 C C . VAL A 1 714 ? 133.951 150.632 89.069 1.00 109.52 719 VAL A C 1
ATOM 5722 O O . VAL A 1 714 ? 134.992 150.085 89.451 1.00 115.67 719 VAL A O 1
ATOM 5726 N N . SER A 1 715 ? 133.866 151.332 87.937 1.00 105.50 720 SER A N 1
ATOM 5727 C CA . SER A 1 715 ? 135.033 151.493 87.077 1.00 105.90 720 SER A CA 1
ATOM 5728 C C . SER A 1 715 ? 136.147 152.247 87.790 1.00 104.79 720 SER A C 1
ATOM 5729 O O . SER A 1 715 ? 137.320 151.867 87.703 1.00 108.57 720 SER A O 1
ATOM 5732 N N . GLY A 1 716 ? 135.800 153.310 88.507 1.00 97.27 721 GLY A N 1
ATOM 5733 C CA . GLY A 1 716 ? 136.772 154.149 89.176 1.00 99.22 721 GLY A CA 1
ATOM 5734 C C . GLY A 1 716 ? 136.903 155.535 88.592 1.00 102.05 721 GLY A C 1
ATOM 5735 O O . GLY A 1 716 ? 137.537 156.393 89.218 1.00 103.75 721 GLY A O 1
ATOM 5736 N N . LYS A 1 717 ? 136.338 155.781 87.413 1.00 112.39 722 LYS A N 1
ATOM 5737 C CA . LYS A 1 717 ? 136.339 157.122 86.851 1.00 113.99 722 LYS A CA 1
ATOM 5738 C C . LYS A 1 717 ? 135.558 158.066 87.755 1.00 115.83 722 LYS A C 1
ATOM 5739 O O . LYS A 1 717 ? 134.471 157.735 88.234 1.00 121.18 722 LYS A O 1
ATOM 5745 N N . LYS A 1 718 ? 136.118 159.248 87.990 1.00 98.73 723 LYS A N 1
ATOM 5746 C CA . LYS A 1 718 ? 135.568 160.194 88.950 1.00 99.85 723 LYS A CA 1
ATOM 5747 C C . LYS A 1 718 ? 135.125 161.467 88.248 1.00 103.77 723 LYS A C 1
ATOM 5748 O O . LYS A 1 718 ? 135.888 162.053 87.474 1.00 105.83 723 LYS A O 1
ATOM 5754 N N . MET A 1 719 ? 133.894 161.889 88.520 1.00 109.84 724 MET A N 1
ATOM 5755 C CA . MET A 1 719 ? 133.429 163.201 88.106 1.00 103.92 724 MET A CA 1
ATOM 5756 C C . MET A 1 719 ? 133.973 164.268 89.049 1.00 104.23 724 MET A C 1
ATOM 5757 O O . MET A 1 719 ? 134.282 164.005 90.213 1.00 111.58 724 MET A O 1
ATOM 5762 N N . VAL A 1 720 ? 134.079 165.489 88.535 1.00 93.74 725 VAL A N 1
ATOM 5763 C CA . VAL A 1 720 ? 134.634 166.613 89.278 1.00 97.15 725 VAL A CA 1
ATOM 5764 C C . VAL A 1 720 ? 133.536 167.642 89.493 1.00 100.32 725 VAL A C 1
ATOM 5765 O O . VAL A 1 720 ? 132.862 168.047 88.540 1.00 105.66 725 VAL A O 1
ATOM 5769 N N . TYR A 1 721 ? 133.361 168.062 90.742 1.00 106.74 726 TYR A N 1
ATOM 5770 C CA . TYR A 1 721 ? 132.362 169.050 91.111 1.00 104.56 726 TYR A CA 1
ATOM 5771 C C . TYR A 1 721 ? 133.020 170.215 91.833 1.00 103.47 726 TYR A C 1
ATOM 5772 O O . TYR A 1 721 ? 134.051 170.058 92.491 1.00 110.40 726 TYR A O 1
ATOM 5781 N N . HIS A 1 722 ? 132.414 171.389 91.699 1.00 107.44 727 HIS A N 1
ATOM 5782 C CA . HIS A 1 722 ? 132.757 172.507 92.559 1.00 107.41 727 HIS A CA 1
ATOM 5783 C C . HIS A 1 722 ? 132.016 172.378 93.881 1.00 114.59 727 HIS A C 1
ATOM 5784 O O . HIS A 1 722 ? 130.945 171.771 93.960 1.00 120.98 727 HIS A O 1
ATOM 5791 N N . THR A 1 723 ? 132.602 172.952 94.932 1.00 113.02 728 THR A N 1
ATOM 5792 C CA . THR A 1 723 ? 131.959 172.895 96.239 1.00 112.47 728 THR A CA 1
ATOM 5793 C C . THR A 1 723 ? 130.631 173.638 96.241 1.00 115.81 728 THR A C 1
ATOM 5794 O O . THR A 1 723 ? 129.738 173.307 97.028 1.00 117.75 728 THR A O 1
ATOM 5798 N N . GLU A 1 724 ? 130.476 174.637 95.370 1.00 116.75 729 GLU A N 1
ATOM 5799 C CA . GLU A 1 724 ? 129.231 175.396 95.328 1.00 111.81 729 GLU A CA 1
ATOM 5800 C C . GLU A 1 724 ? 128.068 174.538 94.843 1.00 116.02 729 GLU A C 1
ATOM 5801 O O . GLU A 1 724 ? 126.965 174.606 95.400 1.00 120.04 729 GLU A O 1
ATOM 5807 N N . GLN A 1 725 ? 128.288 173.733 93.803 1.00 107.87 730 GLN A N 1
ATOM 5808 C CA . GLN A 1 725 ? 127.216 172.893 93.278 1.00 108.75 730 GLN A CA 1
ATOM 5809 C C . GLN A 1 725 ? 126.782 171.858 94.306 1.00 111.25 730 GLN A C 1
ATOM 5810 O O . GLN A 1 725 ? 125.583 171.641 94.527 1.00 115.61 730 GLN A O 1
ATOM 5816 N N . LEU A 1 726 ? 127.754 171.206 94.946 1.00 97.01 731 LEU A N 1
ATOM 5817 C CA . LEU A 1 726 ? 127.435 170.228 95.977 1.00 99.23 731 LEU A CA 1
ATOM 5818 C C . LEU A 1 726 ? 126.743 170.891 97.156 1.00 104.00 731 LEU A C 1
ATOM 5819 O O . LEU A 1 726 ? 125.832 170.313 97.759 1.00 109.68 731 LEU A O 1
ATOM 5824 N N . ALA A 1 727 ? 127.165 172.109 97.500 1.00 103.25 732 ALA A N 1
ATOM 5825 C CA . ALA A 1 727 ? 126.503 172.844 98.568 1.00 107.01 732 ALA A CA 1
ATOM 5826 C C . ALA A 1 727 ? 125.047 173.116 98.224 1.00 109.91 732 ALA A C 1
ATOM 5827 O O . ALA A 1 727 ? 124.165 172.948 99.068 1.00 112.28 732 ALA A O 1
ATOM 5829 N N . ALA A 1 728 ? 124.773 173.525 96.986 1.00 105.29 733 ALA A N 1
ATOM 5830 C CA . ALA A 1 728 ? 123.390 173.766 96.586 1.00 100.40 733 ALA A CA 1
ATOM 5831 C C . ALA A 1 728 ? 122.566 172.484 96.640 1.00 105.65 733 ALA A C 1
ATOM 5832 O O . ALA A 1 728 ? 121.429 172.483 97.134 1.00 113.29 733 ALA A O 1
ATOM 5834 N N . ILE A 1 729 ? 123.130 171.379 96.149 1.00 97.28 734 ILE A N 1
ATOM 5835 C CA . ILE A 1 729 ? 122.400 170.112 96.135 1.00 97.65 734 ILE A CA 1
ATOM 5836 C C . ILE A 1 729 ? 122.070 169.671 97.556 1.00 102.99 734 ILE A C 1
ATOM 5837 O O . ILE A 1 729 ? 120.925 169.316 97.874 1.00 109.53 734 ILE A O 1
ATOM 5842 N N . LEU A 1 730 ? 123.067 169.702 98.439 1.00 94.49 735 LEU A N 1
ATOM 5843 C CA . LEU A 1 730 ? 122.831 169.248 99.800 1.00 92.06 735 LEU A CA 1
ATOM 5844 C C . LEU A 1 730 ? 121.980 170.239 100.581 1.00 98.93 735 LEU A C 1
ATOM 5845 O O . LEU A 1 730 ? 121.294 169.844 101.524 1.00 107.28 735 LEU A O 1
ATOM 5850 N N . GLU A 1 731 ? 121.988 171.518 100.200 1.00 104.13 736 GLU A N 1
ATOM 5851 C CA . GLU A 1 731 ? 121.070 172.469 100.815 1.00 99.93 736 GLU A CA 1
ATOM 5852 C C . GLU A 1 731 ? 119.631 172.159 100.439 1.00 104.55 736 GLU A C 1
ATOM 5853 O O . GLU A 1 731 ? 118.731 172.258 101.279 1.00 113.70 736 GLU A O 1
ATOM 5859 N N . GLY A 1 732 ? 119.391 171.792 99.180 1.00 95.57 737 GLY A N 1
ATOM 5860 C CA . GLY A 1 732 ? 118.061 171.333 98.809 1.00 94.12 737 GLY A CA 1
ATOM 5861 C C . GLY A 1 732 ? 117.650 170.094 99.581 1.00 96.63 737 GLY A C 1
ATOM 5862 O O . GLY A 1 732 ? 116.517 169.995 100.073 1.00 104.12 737 GLY A O 1
ATOM 5863 N N . PHE A 1 733 ? 118.575 169.140 99.715 1.00 93.43 738 PHE A N 1
ATOM 5864 C CA . PHE A 1 733 ? 118.295 167.944 100.506 1.00 93.83 738 PHE A CA 1
ATOM 5865 C C . PHE A 1 733 ? 117.944 168.310 101.942 1.00 95.64 738 PHE A C 1
ATOM 5866 O O . PHE A 1 733 ? 116.983 167.785 102.515 1.00 105.65 738 PHE A O 1
ATOM 5874 N N . LEU A 1 734 ? 118.724 169.210 102.542 1.00 89.68 739 LEU A N 1
ATOM 5875 C CA . LEU A 1 734 ? 118.494 169.605 103.925 1.00 90.28 739 LEU A CA 1
ATOM 5876 C C . LEU A 1 734 ? 117.170 170.336 104.077 1.00 95.14 739 LEU A C 1
ATOM 5877 O O . LEU A 1 734 ? 116.490 170.186 105.093 1.00 101.47 739 LEU A O 1
ATOM 5882 N N . GLU A 1 735 ? 116.795 171.146 103.088 1.00 96.76 740 GLU A N 1
ATOM 5883 C CA . GLU A 1 735 ? 115.500 171.814 103.140 1.00 94.07 740 GLU A CA 1
ATOM 5884 C C . GLU A 1 735 ? 114.365 170.801 103.133 1.00 96.91 740 GLU A C 1
ATOM 5885 O O . GLU A 1 735 ? 113.407 170.920 103.909 1.00 104.03 740 GLU A O 1
ATOM 5891 N N . ILE A 1 736 ? 114.466 169.785 102.274 1.00 87.48 741 ILE A N 1
ATOM 5892 C CA . ILE A 1 736 ? 113.437 168.748 102.247 1.00 85.71 741 ILE A CA 1
ATOM 5893 C C . ILE A 1 736 ? 113.391 168.002 103.576 1.00 91.22 741 ILE A C 1
ATOM 5894 O O . ILE A 1 736 ? 112.311 167.724 104.115 1.00 96.52 741 ILE A O 1
ATOM 5899 N N . VAL A 1 737 ? 114.559 167.673 104.129 1.00 89.98 742 VAL A N 1
ATOM 5900 C CA . VAL A 1 737 ? 114.604 166.954 105.400 1.00 82.63 742 VAL A CA 1
ATOM 5901 C C . VAL A 1 737 ? 114.015 167.803 106.519 1.00 84.83 742 VAL A C 1
ATOM 5902 O O . VAL A 1 737 ? 113.306 167.296 107.396 1.00 95.24 742 VAL A O 1
ATOM 5906 N N . THR A 1 738 ? 114.305 169.103 106.514 1.00 84.91 743 THR A N 1
ATOM 5907 C CA . THR A 1 738 ? 113.763 169.994 107.532 1.00 84.09 743 THR A CA 1
ATOM 5908 C C . THR A 1 738 ? 112.248 170.075 107.438 1.00 87.33 743 THR A C 1
ATOM 5909 O O . THR A 1 738 ? 111.552 170.073 108.461 1.00 94.92 743 THR A O 1
ATOM 5913 N N . CYS A 1 739 ? 111.716 170.151 106.217 1.00 92.33 744 CYS A N 1
ATOM 5914 C CA . CYS A 1 739 ? 110.266 170.156 106.060 1.00 92.59 744 CYS A CA 1
ATOM 5915 C C . CYS A 1 739 ? 109.660 168.844 106.542 1.00 92.53 744 CYS A C 1
ATOM 5916 O O . CYS A 1 739 ? 108.587 168.837 107.158 1.00 102.64 744 CYS A O 1
ATOM 5919 N N . GLY A 1 740 ? 110.335 167.724 106.278 1.00 86.37 745 GLY A N 1
ATOM 5920 C CA . GLY A 1 740 ? 109.859 166.450 106.794 1.00 86.96 745 GLY A CA 1
ATOM 5921 C C . GLY A 1 740 ? 109.847 166.398 108.311 1.00 90.34 745 GLY A C 1
ATOM 5922 O O . GLY A 1 740 ? 108.909 165.875 108.918 1.00 98.08 745 GLY A O 1
ATOM 5923 N N . ILE A 1 741 ? 110.889 166.941 108.942 1.00 81.46 746 ILE A N 1
ATOM 5924 C CA . ILE A 1 741 ? 110.938 166.994 110.401 1.00 77.60 746 ILE A CA 1
ATOM 5925 C C . ILE A 1 741 ? 109.806 167.857 110.941 1.00 87.57 746 ILE A C 1
ATOM 5926 O O . ILE A 1 741 ? 109.154 167.507 111.935 1.00 94.62 746 ILE A O 1
ATOM 5931 N N . LYS A 1 742 ? 109.562 169.004 110.304 1.00 93.21 747 LYS A N 1
ATOM 5932 C CA . LYS A 1 742 ? 108.461 169.862 110.728 1.00 89.44 747 LYS A CA 1
ATOM 5933 C C . LYS A 1 742 ? 107.127 169.139 110.609 1.00 93.26 747 LYS A C 1
ATOM 5934 O O . LYS A 1 742 ? 106.281 169.232 111.505 1.00 96.04 747 LYS A O 1
ATOM 5940 N N . LYS A 1 743 ? 106.923 168.413 109.509 1.00 91.35 748 LYS A N 1
ATOM 5941 C CA . LYS A 1 743 ? 105.684 167.661 109.337 1.00 87.22 748 LYS A CA 1
ATOM 5942 C C . LYS A 1 743 ? 105.530 166.595 110.413 1.00 91.55 748 LYS A C 1
ATOM 5943 O O . LYS A 1 743 ? 104.436 166.407 110.962 1.00 101.56 748 LYS A O 1
ATOM 5949 N N . ALA A 1 744 ? 106.613 165.880 110.720 1.00 86.18 749 ALA A N 1
ATOM 5950 C CA . ALA A 1 744 ? 106.543 164.840 111.739 1.00 83.34 749 ALA A CA 1
ATOM 5951 C C . ALA A 1 744 ? 106.207 165.425 113.102 1.00 86.54 749 ALA A C 1
ATOM 5952 O O . ALA A 1 744 ? 105.376 164.876 113.835 1.00 96.02 749 ALA A O 1
ATOM 5954 N N . ARG A 1 745 ? 106.837 166.545 113.459 1.00 97.10 750 ARG A N 1
ATOM 5955 C CA . ARG A 1 745 ? 106.522 167.183 114.732 1.00 95.81 750 ARG A CA 1
ATOM 5956 C C . ARG A 1 745 ? 105.086 167.687 114.753 1.00 99.00 750 ARG A C 1
ATOM 5957 O O . ARG A 1 745 ? 104.413 167.623 115.787 1.00 102.73 750 ARG A O 1
ATOM 5965 N N . ARG A 1 746 ? 104.600 168.196 113.620 1.00 99.65 751 ARG A N 1
ATOM 5966 C CA . ARG A 1 746 ? 103.222 168.665 113.548 1.00 97.11 751 ARG A CA 1
ATOM 5967 C C . ARG A 1 746 ? 102.239 167.529 113.787 1.00 94.76 751 ARG A C 1
ATOM 5968 O O . ARG A 1 746 ? 101.270 167.679 114.538 1.00 101.13 751 ARG A O 1
ATOM 5976 N N . ILE A 1 747 ? 102.473 166.375 113.156 1.00 92.93 752 ILE A N 1
ATOM 5977 C CA . ILE A 1 747 ? 101.523 165.270 113.274 1.00 94.63 752 ILE A CA 1
ATOM 5978 C C . ILE A 1 747 ? 101.758 164.406 114.503 1.00 96.79 752 ILE A C 1
ATOM 5979 O O . ILE A 1 747 ? 100.944 163.514 114.782 1.00 99.65 752 ILE A O 1
ATOM 5984 N N . SER A 1 748 ? 102.839 164.633 115.247 1.00 105.40 753 SER A N 1
ATOM 5985 C CA . SER A 1 748 ? 103.145 163.784 116.394 1.00 104.03 753 SER A CA 1
ATOM 5986 C C . SER A 1 748 ? 102.582 164.350 117.693 1.00 103.76 753 SER A C 1
ATOM 5987 O O . SER A 1 748 ? 101.807 163.681 118.384 1.00 109.77 753 SER A O 1
ATOM 5990 N N . GLY A 1 749 ? 102.962 165.563 118.040 1.00 107.34 754 GLY A N 1
ATOM 5991 C CA . GLY A 1 749 ? 102.477 166.175 119.259 1.00 105.34 754 GLY A CA 1
ATOM 5992 C C . GLY A 1 749 ? 103.537 167.086 119.856 1.00 112.14 754 GLY A C 1
ATOM 5993 O O . GLY A 1 749 ? 104.388 167.614 119.143 1.00 116.39 754 GLY A O 1
ATOM 5994 N N . GLU A 1 750 ? 103.458 167.253 121.176 1.00 122.54 755 GLU A N 1
ATOM 5995 C CA . GLU A 1 750 ? 104.362 168.148 121.886 1.00 123.71 755 GLU A CA 1
ATOM 5996 C C . GLU A 1 750 ? 105.788 167.620 121.961 1.00 122.64 755 GLU A C 1
ATOM 5997 O O . GLU A 1 750 ? 106.699 168.395 122.266 1.00 119.22 755 GLU A O 1
ATOM 6003 N N . ILE A 1 751 ? 106.003 166.336 121.692 1.00 106.14 756 ILE A N 1
ATOM 6004 C CA . ILE A 1 751 ? 107.321 165.720 121.758 1.00 102.23 756 ILE A CA 1
ATOM 6005 C C . ILE A 1 751 ? 107.650 165.154 120.388 1.00 104.46 756 ILE A C 1
ATOM 6006 O O . ILE A 1 751 ? 106.810 164.493 119.767 1.00 108.87 756 ILE A O 1
ATOM 6011 N N . CYS A 1 752 ? 108.861 165.420 119.917 1.00 95.22 757 CYS A N 1
ATOM 6012 C CA . CYS A 1 752 ? 109.271 164.927 118.614 1.00 96.74 757 CYS A CA 1
ATOM 6013 C C . CYS A 1 752 ? 109.233 163.402 118.598 1.00 97.18 757 CYS A C 1
ATOM 6014 O O . CYS A 1 752 ? 109.614 162.759 119.582 1.00 100.10 757 CYS A O 1
ATOM 6017 N N . PRO A 1 753 ? 108.780 162.794 117.510 1.00 78.67 758 PRO A N 1
ATOM 6018 C CA . PRO A 1 753 ? 108.674 161.337 117.456 1.00 76.91 758 PRO A CA 1
ATOM 6019 C C . PRO A 1 753 ? 110.035 160.692 117.244 1.00 78.13 758 PRO A C 1
ATOM 6020 O O . PRO A 1 753 ? 111.032 161.349 116.950 1.00 86.13 758 PRO A O 1
ATOM 6024 N N . THR A 1 754 ? 110.053 159.371 117.388 1.00 70.33 759 THR A N 1
ATOM 6025 C CA . THR A 1 754 ? 111.245 158.578 117.128 1.00 76.98 759 THR A CA 1
ATOM 6026 C C . THR A 1 754 ? 111.061 157.611 115.971 1.00 80.62 759 THR A C 1
ATOM 6027 O O . THR A 1 754 ? 111.930 157.513 115.103 1.00 91.51 759 THR A O 1
ATOM 6031 N N . TYR A 1 755 ? 109.941 156.899 115.932 1.00 75.37 760 TYR A N 1
ATOM 6032 C CA . TYR A 1 755 ? 109.694 155.901 114.907 1.00 78.41 760 TYR A CA 1
ATOM 6033 C C . TYR A 1 755 ? 108.340 156.145 114.262 1.00 82.44 760 TYR A C 1
ATOM 6034 O O . TYR A 1 755 ? 107.449 156.764 114.846 1.00 84.50 760 TYR A O 1
ATOM 6043 N N . PHE A 1 756 ? 108.206 155.656 113.036 1.00 84.19 761 PHE A N 1
ATOM 6044 C CA . PHE A 1 756 ? 106.943 155.655 112.316 1.00 71.28 761 PHE A CA 1
ATOM 6045 C C . PHE A 1 756 ? 106.724 154.283 111.704 1.00 81.52 761 PHE A C 1
ATOM 6046 O O . PHE A 1 756 ? 107.648 153.687 111.146 1.00 93.98 761 PHE A O 1
ATOM 6054 N N . THR A 1 757 ? 105.498 153.790 111.811 1.00 90.29 762 THR A N 1
ATOM 6055 C CA . THR A 1 757 ? 105.095 152.529 111.213 1.00 87.36 762 THR A CA 1
ATOM 6056 C C . THR A 1 757 ? 104.012 152.802 110.182 1.00 92.39 762 THR A C 1
ATOM 6057 O O . THR A 1 757 ? 103.079 153.567 110.439 1.00 101.10 762 THR A O 1
ATOM 6061 N N . TYR A 1 758 ? 104.149 152.197 109.009 1.00 91.29 763 TYR A N 1
ATOM 6062 C CA . TYR A 1 758 ? 103.217 152.410 107.916 1.00 91.92 763 TYR A CA 1
ATOM 6063 C C . TYR A 1 758 ? 102.456 151.130 107.615 1.00 97.79 763 TYR A C 1
ATOM 6064 O O . TYR A 1 758 ? 102.999 150.026 107.706 1.00 102.70 763 TYR A O 1
ATOM 6073 N N . GLU A 1 759 ? 101.185 151.291 107.265 1.00 102.13 764 GLU A N 1
ATOM 6074 C CA . GLU A 1 759 ? 100.332 150.190 106.848 1.00 100.18 764 GLU A CA 1
ATOM 6075 C C . GLU A 1 759 ? 99.924 150.424 105.403 1.00 104.61 764 GLU A C 1
ATOM 6076 O O . GLU A 1 759 ? 99.496 151.527 105.049 1.00 106.84 764 GLU A O 1
ATOM 6082 N N . VAL A 1 760 ? 100.064 149.396 104.574 1.00 100.64 765 VAL A N 1
ATOM 6083 C CA . VAL A 1 760 ? 99.784 149.522 103.148 1.00 100.67 765 VAL A CA 1
ATOM 6084 C C . VAL A 1 760 ? 98.478 148.804 102.835 1.00 101.43 765 VAL A C 1
ATOM 6085 O O . VAL A 1 760 ? 98.469 147.577 102.668 1.00 103.71 765 VAL A O 1
ATOM 6089 N N . PRO A 1 761 ? 97.355 149.521 102.747 1.00 100.90 766 PRO A N 1
ATOM 6090 C CA . PRO A 1 761 ? 96.081 148.849 102.466 1.00 100.87 766 PRO A CA 1
ATOM 6091 C C . PRO A 1 761 ? 95.857 148.547 100.998 1.00 106.31 766 PRO A C 1
ATOM 6092 O O . PRO A 1 761 ? 95.057 147.656 100.686 1.00 107.54 766 PRO A O 1
ATOM 6096 N N . GLU A 1 762 ? 96.529 149.252 100.090 1.00 112.70 767 GLU A N 1
ATOM 6097 C CA . GLU A 1 762 ? 96.308 149.103 98.657 1.00 106.94 767 GLU A CA 1
ATOM 6098 C C . GLU A 1 762 ? 97.641 148.848 97.975 1.00 110.27 767 GLU A C 1
ATOM 6099 O O . GLU A 1 762 ? 98.531 149.703 98.008 1.00 115.60 767 GLU A O 1
ATOM 6105 N N . TYR A 1 763 ? 97.773 147.683 97.350 1.00 105.80 768 TYR A N 1
ATOM 6106 C CA . TYR A 1 763 ? 98.992 147.328 96.644 1.00 103.00 768 TYR A CA 1
ATOM 6107 C C . TYR A 1 763 ? 98.631 146.643 95.335 1.00 107.49 768 TYR A C 1
ATOM 6108 O O . TYR A 1 763 ? 97.547 146.078 95.181 1.00 111.11 768 TYR A O 1
ATOM 6117 N N . GLU A 1 764 ? 99.561 146.707 94.389 1.00 117.98 769 GLU A N 1
ATOM 6118 C CA . GLU A 1 764 ? 99.377 146.166 93.051 1.00 113.81 769 GLU A CA 1
ATOM 6119 C C . GLU A 1 764 ? 100.452 145.129 92.771 1.00 118.08 769 GLU A C 1
ATOM 6120 O O . GLU A 1 764 ? 101.644 145.411 92.924 1.00 127.46 769 GLU A O 1
ATOM 6126 N N . LYS A 1 765 ? 100.032 143.937 92.360 1.00 104.22 770 LYS A N 1
ATOM 6127 C CA . LYS A 1 765 ? 100.985 142.912 91.968 1.00 105.97 770 LYS A CA 1
ATOM 6128 C C . LYS A 1 765 ? 101.559 143.219 90.590 1.00 109.93 770 LYS A C 1
ATOM 6129 O O . LYS A 1 765 ? 100.916 143.853 89.751 1.00 107.72 770 LYS A O 1
ATOM 6135 N N . LEU A 1 766 ? 102.783 142.762 90.362 1.00 119.68 771 LEU A N 1
ATOM 6136 C CA . LEU A 1 766 ? 103.483 143.006 89.113 1.00 116.33 771 LEU A CA 1
ATOM 6137 C C . LEU A 1 766 ? 103.718 141.697 88.371 1.00 119.27 771 LEU A C 1
ATOM 6138 O O . LEU A 1 766 ? 103.625 140.606 88.940 1.00 117.66 771 LEU A O 1
ATOM 6143 N N . LYS A 1 767 ? 104.019 141.826 87.076 1.00 126.93 772 LYS A N 1
ATOM 6144 C CA . LYS A 1 767 ? 104.224 140.648 86.240 1.00 127.49 772 LYS A CA 1
ATOM 6145 C C . LYS A 1 767 ? 105.437 139.847 86.695 1.00 130.61 772 LYS A C 1
ATOM 6146 O O . LYS A 1 767 ? 105.392 138.613 86.744 1.00 130.35 772 LYS A O 1
ATOM 6148 N N . ASP A 1 768 ? 106.529 140.531 87.041 1.00 140.65 773 ASP A N 1
ATOM 6149 C CA . ASP A 1 768 ? 107.745 139.845 87.458 1.00 140.84 773 ASP A CA 1
ATOM 6150 C C . ASP A 1 768 ? 107.619 139.193 88.828 1.00 141.03 773 ASP A C 1
ATOM 6151 O O . ASP A 1 768 ? 108.514 138.438 89.218 1.00 140.05 773 ASP A O 1
ATOM 6156 N N . GLY A 1 769 ? 106.544 139.463 89.562 1.00 129.48 774 GLY A N 1
ATOM 6157 C CA . GLY A 1 769 ? 106.336 138.895 90.878 1.00 126.08 774 GLY A CA 1
ATOM 6158 C C . GLY A 1 769 ? 106.438 139.887 92.013 1.00 125.09 774 GLY A C 1
ATOM 6159 O O . GLY A 1 769 ? 106.039 139.558 93.136 1.00 123.64 774 GLY A O 1
ATOM 6160 N N . GLY A 1 770 ? 106.956 141.083 91.765 1.00 118.22 775 GLY A N 1
ATOM 6161 C CA . GLY A 1 770 ? 107.014 142.094 92.797 1.00 116.59 775 GLY A CA 1
ATOM 6162 C C . GLY A 1 770 ? 105.650 142.686 93.091 1.00 117.69 775 GLY A C 1
ATOM 6163 O O . GLY A 1 770 ? 104.680 142.513 92.355 1.00 123.11 775 GLY A O 1
ATOM 6164 N N . ILE A 1 771 ? 105.582 143.406 94.206 1.00 103.89 776 ILE A N 1
ATOM 6165 C CA . ILE A 1 771 ? 104.357 144.052 94.660 1.00 99.80 776 ILE A CA 1
ATOM 6166 C C . ILE A 1 771 ? 104.615 145.546 94.760 1.00 101.42 776 ILE A C 1
ATOM 6167 O O . ILE A 1 771 ? 105.594 145.970 95.384 1.00 110.59 776 ILE A O 1
ATOM 6172 N N . ARG A 1 772 ? 103.742 146.341 94.146 1.00 97.34 777 ARG A N 1
ATOM 6173 C CA . ARG A 1 772 ? 103.897 147.786 94.148 1.00 96.33 777 ARG A CA 1
ATOM 6174 C C . ARG A 1 772 ? 102.902 148.401 95.116 1.00 104.03 777 ARG A C 1
ATOM 6175 O O . ARG A 1 772 ? 101.689 148.319 94.873 1.00 114.06 777 ARG A O 1
ATOM 6183 N N . PRO A 1 773 ? 103.347 149.007 96.214 1.00 99.18 778 PRO A N 1
ATOM 6184 C CA . PRO A 1 773 ? 102.407 149.693 97.104 1.00 96.57 778 PRO A CA 1
ATOM 6185 C C . PRO A 1 773 ? 101.768 150.882 96.409 1.00 96.49 778 PRO A C 1
ATOM 6186 O O . PRO A 1 773 ? 102.370 151.524 95.547 1.00 99.71 778 PRO A O 1
ATOM 6190 N N . LEU A 1 774 ? 100.529 151.173 96.796 1.00 96.22 779 LEU A N 1
ATOM 6191 C CA . LEU A 1 774 ? 99.791 152.285 96.224 1.00 97.58 779 LEU A CA 1
ATOM 6192 C C . LEU A 1 774 ? 99.358 153.321 97.248 1.00 98.80 779 LEU A C 1
ATOM 6193 O O . LEU A 1 774 ? 98.951 154.418 96.852 1.00 95.21 779 LEU A O 1
ATOM 6198 N N . LYS A 1 775 ? 99.433 153.015 98.539 1.00 102.13 780 LYS A N 1
ATOM 6199 C CA . LYS A 1 775 ? 99.032 153.960 99.568 1.00 101.83 780 LYS A CA 1
ATOM 6200 C C . LYS A 1 775 ? 99.685 153.563 100.882 1.00 101.35 780 LYS A C 1
ATOM 6201 O O . LYS A 1 775 ? 99.691 152.385 101.245 1.00 98.35 780 LYS A O 1
ATOM 6207 N N . PHE A 1 776 ? 100.230 154.549 101.585 1.00 96.22 781 PHE A N 1
ATOM 6208 C CA . PHE A 1 776 ? 100.846 154.346 102.888 1.00 90.35 781 PHE A CA 1
ATOM 6209 C C . PHE A 1 776 ? 100.035 155.075 103.948 1.00 98.87 781 PHE A C 1
ATOM 6210 O O . PHE A 1 776 ? 99.728 156.261 103.793 1.00 101.38 781 PHE A O 1
ATOM 6218 N N . VAL A 1 777 ? 99.690 154.366 105.016 1.00 101.38 782 VAL A N 1
ATOM 6219 C CA . VAL A 1 777 ? 98.934 154.921 106.131 1.00 97.39 782 VAL A CA 1
ATOM 6220 C C . VAL A 1 777 ? 99.858 154.956 107.346 1.00 100.43 782 VAL A C 1
ATOM 6221 O O . VAL A 1 777 ? 100.160 153.902 107.923 1.00 100.21 782 VAL A O 1
ATOM 6225 N N . PRO A 1 778 ? 100.337 156.125 107.761 1.00 95.31 783 PRO A N 1
ATOM 6226 C CA . PRO A 1 778 ? 101.242 156.180 108.911 1.00 92.52 783 PRO A CA 1
ATOM 6227 C C . PRO A 1 778 ? 100.535 155.801 110.200 1.00 93.08 783 PRO A C 1
ATOM 6228 O O . PRO A 1 778 ? 99.343 156.056 110.382 1.00 95.99 783 PRO A O 1
ATOM 6232 N N . GLN A 1 779 ? 101.291 155.181 111.101 1.00 92.66 784 GLN A N 1
ATOM 6233 C CA . GLN A 1 779 ? 100.805 154.810 112.421 1.00 91.96 784 GLN A CA 1
ATOM 6234 C C . GLN A 1 779 ? 101.682 155.468 113.472 1.00 93.99 784 GLN A C 1
ATOM 6235 O O . GLN A 1 779 ? 102.909 155.333 113.432 1.00 100.83 784 GLN A O 1
ATOM 6241 N N . ASN A 1 780 ? 101.057 156.179 114.404 1.00 95.00 785 ASN A N 1
ATOM 6242 C CA . ASN A 1 780 ? 101.806 156.791 115.489 1.00 92.59 785 ASN A CA 1
ATOM 6243 C C . ASN A 1 780 ? 102.400 155.723 116.395 1.00 94.50 785 ASN A C 1
ATOM 6244 O O . ASN A 1 780 ? 101.805 154.669 116.629 1.00 97.90 785 ASN A O 1
ATOM 6249 N N . MET A 1 781 ? 103.590 156.004 116.902 1.00 91.85 786 MET A N 1
ATOM 6250 C CA . MET A 1 781 ? 104.327 155.105 117.768 1.00 90.64 786 MET A CA 1
ATOM 6251 C C . MET A 1 781 ? 104.450 155.707 119.159 1.00 95.30 786 MET A C 1
ATOM 6252 O O . MET A 1 781 ? 104.354 156.928 119.328 1.00 100.15 786 MET A O 1
ATOM 6257 N N . PRO A 1 782 ? 104.647 154.878 120.182 1.00 87.09 787 PRO A N 1
ATOM 6258 C CA . PRO A 1 782 ? 104.880 155.415 121.525 1.00 88.21 787 PRO A CA 1
ATOM 6259 C C . PRO A 1 782 ? 106.134 156.271 121.559 1.00 88.18 787 PRO A C 1
ATOM 6260 O O . PRO A 1 782 ? 107.051 156.098 120.756 1.00 93.71 787 PRO A O 1
ATOM 6264 N N . TYR A 1 783 ? 106.154 157.225 122.483 1.00 81.21 788 TYR A N 1
ATOM 6265 C CA . TYR A 1 783 ? 107.298 158.117 122.607 1.00 77.03 788 TYR A CA 1
ATOM 6266 C C . TYR A 1 783 ? 108.531 157.347 123.060 1.00 85.37 788 TYR A C 1
ATOM 6267 O O . TYR A 1 783 ? 108.465 156.528 123.980 1.00 98.74 788 TYR A O 1
ATOM 6276 N N . PHE A 1 784 ? 109.657 157.614 122.410 1.00 76.86 789 PHE A N 1
ATOM 6277 C CA . PHE A 1 784 ? 110.948 157.077 122.804 1.00 74.05 789 PHE A CA 1
ATOM 6278 C C . PHE A 1 784 ? 111.868 158.228 123.174 1.00 81.03 789 PHE A C 1
ATOM 6279 O O . PHE A 1 784 ? 111.730 159.341 122.661 1.00 92.65 789 PHE A O 1
ATOM 6287 N N . LEU A 1 785 ? 112.811 157.955 124.074 1.00 79.08 790 LEU A N 1
ATOM 6288 C CA . LEU A 1 785 ? 113.731 159.004 124.495 1.00 78.56 790 LEU A CA 1
ATOM 6289 C C . LEU A 1 785 ? 114.735 159.343 123.402 1.00 84.79 790 LEU A C 1
ATOM 6290 O O . LEU A 1 785 ? 115.233 160.472 123.353 1.00 91.54 790 LEU A O 1
ATOM 6295 N N . GLU A 1 786 ? 115.035 158.391 122.516 1.00 86.50 791 GLU A N 1
ATOM 6296 C CA . GLU A 1 786 ? 116.043 158.623 121.487 1.00 78.64 791 GLU A CA 1
ATOM 6297 C C . GLU A 1 786 ? 115.657 159.765 120.559 1.00 81.69 791 GLU A C 1
ATOM 6298 O O . GLU A 1 786 ? 116.532 160.484 120.063 1.00 90.92 791 GLU A O 1
ATOM 6304 N N . GLY A 1 787 ? 114.364 159.946 120.309 1.00 80.08 792 GLY A N 1
ATOM 6305 C CA . GLY A 1 787 ? 113.885 161.016 119.468 1.00 78.28 792 GLY A CA 1
ATOM 6306 C C . GLY A 1 787 ? 114.365 162.380 119.917 1.00 82.36 792 GLY A C 1
ATOM 6307 O O . GLY A 1 787 ? 115.078 163.077 119.190 1.00 89.78 792 GLY A O 1
ATOM 6308 N N . PRO A 1 788 ? 113.967 162.795 121.121 1.00 82.58 793 PRO A N 1
ATOM 6309 C CA . PRO A 1 788 ? 114.468 164.071 121.652 1.00 84.08 793 PRO A CA 1
ATOM 6310 C C . PRO A 1 788 ? 115.978 164.129 121.774 1.00 84.45 793 PRO A C 1
ATOM 6311 O O . PRO A 1 788 ? 116.558 165.207 121.600 1.00 90.92 793 PRO A O 1
ATOM 6315 N N . VAL A 1 789 ? 116.634 163.006 122.071 1.00 80.72 794 VAL A N 1
ATOM 6316 C CA . VAL A 1 789 ? 118.090 163.006 122.182 1.00 79.01 794 VAL A CA 1
ATOM 6317 C C . VAL A 1 789 ? 118.720 163.417 120.859 1.00 87.64 794 VAL A C 1
ATOM 6318 O O . VAL A 1 789 ? 119.593 164.290 120.810 1.00 91.29 794 VAL A O 1
ATOM 6322 N N . ARG A 1 790 ? 118.279 162.799 119.764 1.00 90.43 795 ARG A N 1
ATOM 6323 C CA . ARG A 1 790 ? 118.806 163.169 118.456 1.00 80.51 795 ARG A CA 1
ATOM 6324 C C . ARG A 1 790 ? 118.367 164.573 118.065 1.00 82.54 795 ARG A C 1
ATOM 6325 O O . ARG A 1 790 ? 119.117 165.303 117.409 1.00 93.17 795 ARG A O 1
ATOM 6333 N N . TYR A 1 791 ? 117.154 164.966 118.454 1.00 75.80 796 TYR A N 1
ATOM 6334 C CA . TYR A 1 791 ? 116.645 166.275 118.065 1.00 72.36 796 TYR A CA 1
ATOM 6335 C C . TYR A 1 791 ? 117.448 167.396 118.709 1.00 83.87 796 TYR A C 1
ATOM 6336 O O . TYR A 1 791 ? 117.673 168.439 118.087 1.00 95.33 796 TYR A O 1
ATOM 6345 N N . LEU A 1 792 ? 117.885 167.202 119.953 1.00 84.55 797 LEU A N 1
ATOM 6346 C CA . LEU A 1 792 ? 118.649 168.237 120.639 1.00 81.38 797 LEU A CA 1
ATOM 6347 C C . LEU A 1 792 ? 119.981 168.522 119.961 1.00 87.81 797 LEU A C 1
ATOM 6348 O O . LEU A 1 792 ? 120.579 169.573 120.214 1.00 91.96 797 LEU A O 1
ATOM 6353 N N . LYS A 1 793 ? 120.465 167.615 119.113 1.00 83.19 798 LYS A N 1
ATOM 6354 C CA . LYS A 1 793 ? 121.690 167.870 118.369 1.00 79.79 798 LYS A CA 1
ATOM 6355 C C . LYS A 1 793 ? 121.485 168.845 117.219 1.00 83.40 798 LYS A C 1
ATOM 6356 O O . LYS A 1 793 ? 122.458 169.449 116.758 1.00 86.24 798 LYS A O 1
ATOM 6362 N N . LEU A 1 794 ? 120.253 169.010 116.749 1.00 86.84 799 LEU A N 1
ATOM 6363 C CA . LEU A 1 794 ? 119.995 169.893 115.626 1.00 83.87 799 LEU A CA 1
ATOM 6364 C C . LEU A 1 794 ? 120.157 171.355 116.039 1.00 91.33 799 LEU A C 1
ATOM 6365 O O . LEU A 1 794 ? 119.933 171.711 117.198 1.00 97.13 799 LEU A O 1
ATOM 6370 N N . PRO A 1 795 ? 120.547 172.223 115.106 1.00 100.39 800 PRO A N 1
ATOM 6371 C CA . PRO A 1 795 ? 120.702 173.657 115.418 1.00 100.96 800 PRO A CA 1
ATOM 6372 C C . PRO A 1 795 ? 119.369 174.401 115.418 1.00 101.91 800 PRO A C 1
ATOM 6373 O O . PRO A 1 795 ? 118.986 175.093 114.478 1.00 105.47 800 PRO A O 1
ATOM 6377 N N . VAL A 1 796 ? 118.629 174.255 116.511 1.00 104.65 801 VAL A N 1
ATOM 6378 C CA . VAL A 1 796 ? 117.333 174.893 116.660 1.00 102.52 801 VAL A CA 1
ATOM 6379 C C . VAL A 1 796 ? 117.429 175.960 117.745 1.00 102.42 801 VAL A C 1
ATOM 6380 O O . VAL A 1 796 ? 118.436 176.086 118.441 1.00 104.26 801 VAL A O 1
ATOM 6384 N N . GLU A 1 797 ? 116.359 176.736 117.880 1.00 122.77 802 GLU A N 1
ATOM 6385 C CA . GLU A 1 797 ? 116.339 177.832 118.835 1.00 125.17 802 GLU A CA 1
ATOM 6386 C C . GLU A 1 797 ? 116.423 177.303 120.262 1.00 125.15 802 GLU A C 1
ATOM 6387 O O . GLU A 1 797 ? 115.946 176.209 120.573 1.00 128.93 802 GLU A O 1
ATOM 6393 N N . GLN A 1 798 ? 117.051 178.096 121.132 1.00 111.51 803 GLN A N 1
ATOM 6394 C CA . GLN A 1 798 ? 117.229 177.688 122.521 1.00 112.68 803 GLN A CA 1
ATOM 6395 C C . GLN A 1 798 ? 115.892 177.532 123.232 1.00 119.16 803 GLN A C 1
ATOM 6396 O O . GLN A 1 798 ? 115.692 176.579 123.995 1.00 120.17 803 GLN A O 1
ATOM 6402 N N . GLY A 1 799 ? 114.969 178.467 123.005 1.00 114.38 804 GLY A N 1
ATOM 6403 C CA . GLY A 1 799 ? 113.663 178.370 123.633 1.00 107.79 804 GLY A CA 1
ATOM 6404 C C . GLY A 1 799 ? 112.923 177.109 123.237 1.00 109.75 804 GLY A C 1
ATOM 6405 O O . GLY A 1 799 ? 112.231 176.501 124.055 1.00 112.98 804 GLY A O 1
ATOM 6406 N N . GLU A 1 800 ? 113.063 176.696 121.976 1.00 106.40 805 GLU A N 1
ATOM 6407 C CA . GLU A 1 800 ? 112.447 175.448 121.544 1.00 107.94 805 GLU A CA 1
ATOM 6408 C C . GLU A 1 800 ? 113.058 174.257 122.270 1.00 109.01 805 GLU A C 1
ATOM 6409 O O . GLU A 1 800 ? 112.346 173.322 122.652 1.00 108.74 805 GLU A O 1
ATOM 6415 N N . LYS A 1 801 ? 114.377 174.273 122.471 1.00 96.76 806 LYS A N 1
ATOM 6416 C CA . LYS A 1 801 ? 115.018 173.196 123.216 1.00 93.25 806 LYS A CA 1
ATOM 6417 C C . LYS A 1 801 ? 114.519 173.148 124.653 1.00 97.95 806 LYS A C 1
ATOM 6418 O O . LYS A 1 801 ? 114.255 172.066 125.189 1.00 104.94 806 LYS A O 1
ATOM 6424 N N . ARG A 1 802 ? 114.384 174.309 125.294 1.00 100.68 807 ARG A N 1
ATOM 6425 C CA . ARG A 1 802 ? 113.886 174.330 126.666 1.00 100.53 807 ARG A CA 1
ATOM 6426 C C . ARG A 1 802 ? 112.440 173.854 126.737 1.00 105.69 807 ARG A C 1
ATOM 6427 O O . ARG A 1 802 ? 112.059 173.136 127.671 1.00 106.52 807 ARG A O 1
ATOM 6435 N N . ALA A 1 803 ? 111.619 174.243 125.761 1.00 101.10 808 ALA A N 1
ATOM 6436 C CA . ALA A 1 803 ? 110.240 173.771 125.723 1.00 95.64 808 ALA A CA 1
ATOM 6437 C C . ALA A 1 803 ? 110.181 172.261 125.538 1.00 97.01 808 ALA A C 1
ATOM 6438 O O . ALA A 1 803 ? 109.360 171.582 126.164 1.00 104.01 808 ALA A O 1
ATOM 6440 N N . LEU A 1 804 ? 111.041 171.719 124.674 1.00 85.15 809 LEU A N 1
ATOM 6441 C CA . LEU A 1 804 ? 111.102 170.273 124.501 1.00 85.04 809 LEU A CA 1
ATOM 6442 C C . LEU A 1 804 ? 111.529 169.586 125.790 1.00 92.53 809 LEU A C 1
ATOM 6443 O O . LEU A 1 804 ? 110.993 168.530 126.148 1.00 98.58 809 LEU A O 1
ATOM 6448 N N . TYR A 1 805 ? 112.496 170.170 126.498 1.00 94.37 810 TYR A N 1
ATOM 6449 C CA . TYR A 1 805 ? 112.915 169.616 127.780 1.00 91.26 810 TYR A CA 1
ATOM 6450 C C . TYR A 1 805 ? 111.750 169.572 128.758 1.00 92.76 810 TYR A C 1
ATOM 6451 O O . TYR A 1 805 ? 111.530 168.562 129.435 1.00 96.70 810 TYR A O 1
ATOM 6460 N N . GLU A 1 806 ? 110.996 170.668 128.850 1.00 97.11 811 GLU A N 1
ATOM 6461 C CA . GLU A 1 806 ? 109.856 170.701 129.761 1.00 95.27 811 GLU A CA 1
ATOM 6462 C C . GLU A 1 806 ? 108.806 169.672 129.370 1.00 98.15 811 GLU A C 1
ATOM 6463 O O . GLU A 1 806 ? 108.262 168.969 130.231 1.00 105.15 811 GLU A O 1
ATOM 6469 N N . ALA A 1 807 ? 108.513 169.564 128.073 1.00 92.12 812 ALA A N 1
ATOM 6470 C CA . ALA A 1 807 ? 107.517 168.602 127.617 1.00 88.24 812 ALA A CA 1
ATOM 6471 C C . ALA A 1 807 ? 107.940 167.179 127.942 1.00 93.51 812 ALA A C 1
ATOM 6472 O O . ALA A 1 807 ? 107.118 166.362 128.371 1.00 102.40 812 ALA A O 1
ATOM 6474 N N . VAL A 1 808 ? 109.219 166.860 127.742 1.00 84.83 813 VAL A N 1
ATOM 6475 C CA . VAL A 1 808 ? 109.713 165.534 128.096 1.00 84.38 813 VAL A CA 1
ATOM 6476 C C . VAL A 1 808 ? 109.601 165.306 129.596 1.00 88.11 813 VAL A C 1
ATOM 6477 O O . VAL A 1 808 ? 109.178 164.235 130.046 1.00 92.69 813 VAL A O 1
ATOM 6481 N N . LYS A 1 809 ? 109.965 166.311 130.394 1.00 93.21 814 LYS A N 1
ATOM 6482 C CA . LYS A 1 809 ? 109.954 166.140 131.842 1.00 91.53 814 LYS A CA 1
ATOM 6483 C C . LYS A 1 809 ? 108.542 165.974 132.383 1.00 90.07 814 LYS A C 1
ATOM 6484 O O . LYS A 1 809 ? 108.353 165.343 133.428 1.00 95.48 814 LYS A O 1
ATOM 6490 N N . GLU A 1 810 ? 107.542 166.524 131.699 1.00 100.43 815 GLU A N 1
ATOM 6491 C CA . GLU A 1 810 ? 106.158 166.397 132.136 1.00 97.66 815 GLU A CA 1
ATOM 6492 C C . GLU A 1 810 ? 105.407 165.293 131.403 1.00 101.18 815 GLU A C 1
ATOM 6493 O O . GLU A 1 810 ? 104.184 165.199 131.534 1.00 104.32 815 GLU A O 1
ATOM 6499 N N . SER A 1 811 ? 106.104 164.461 130.639 1.00 95.81 816 SER A N 1
ATOM 6500 C CA . SER A 1 811 ? 105.477 163.405 129.865 1.00 94.21 816 SER A CA 1
ATOM 6501 C C . SER A 1 811 ? 105.691 162.051 130.533 1.00 94.19 816 SER A C 1
ATOM 6502 O O . SER A 1 811 ? 106.206 161.950 131.650 1.00 97.26 816 SER A O 1
ATOM 6505 N N . ASP A 1 812 ? 105.292 160.990 129.834 1.00 91.69 817 ASP A N 1
ATOM 6506 C CA . ASP A 1 812 ? 105.461 159.629 130.320 1.00 94.19 817 ASP A CA 1
ATOM 6507 C C . ASP A 1 812 ? 106.897 159.138 130.219 1.00 96.45 817 ASP A C 1
ATOM 6508 O O . ASP A 1 812 ? 107.206 158.069 130.752 1.00 99.99 817 ASP A O 1
ATOM 6513 N N . LEU A 1 813 ? 107.779 159.880 129.553 1.00 87.56 818 LEU A N 1
ATOM 6514 C CA . LEU A 1 813 ? 109.177 159.486 129.456 1.00 87.01 818 LEU A CA 1
ATOM 6515 C C . LEU A 1 813 ? 109.960 159.756 130.731 1.00 89.35 818 LEU A C 1
ATOM 6516 O O . LEU A 1 813 ? 111.078 159.251 130.868 1.00 92.81 818 LEU A O 1
ATOM 6521 N N . TYR A 1 814 ? 109.412 160.530 131.659 1.00 86.10 819 TYR A N 1
ATOM 6522 C CA . TYR A 1 814 ? 110.107 160.911 132.879 1.00 84.98 819 TYR A CA 1
ATOM 6523 C C . TYR A 1 814 ? 109.520 160.134 134.047 1.00 88.84 819 TYR A C 1
ATOM 6524 O O . TYR A 1 814 ? 108.310 160.190 134.288 1.00 92.68 819 TYR A O 1
ATOM 6533 N N . ASP A 1 815 ? 110.375 159.412 134.764 1.00 93.44 820 ASP A N 1
ATOM 6534 C CA . ASP A 1 815 ? 109.961 158.652 135.940 1.00 92.08 820 ASP A CA 1
ATOM 6535 C C . ASP A 1 815 ? 110.048 159.582 137.141 1.00 95.16 820 ASP A C 1
ATOM 6536 O O . ASP A 1 815 ? 111.137 159.875 137.636 1.00 98.65 820 ASP A O 1
ATOM 6541 N N . GLY A 1 816 ? 108.891 160.046 137.614 1.00 91.25 821 GLY A N 1
ATOM 6542 C CA . GLY A 1 816 ? 108.882 161.000 138.711 1.00 91.30 821 GLY A CA 1
ATOM 6543 C C . GLY A 1 816 ? 109.412 160.423 140.009 1.00 95.96 821 GLY A C 1
ATOM 6544 O O . GLY A 1 816 ? 110.141 161.095 140.742 1.00 101.95 821 GLY A O 1
ATOM 6545 N N . GLU A 1 817 ? 109.051 159.175 140.313 1.00 99.42 822 GLU A N 1
ATOM 6546 C CA . GLU A 1 817 ? 109.480 158.566 141.569 1.00 95.71 822 GLU A CA 1
ATOM 6547 C C . GLU A 1 817 ? 110.995 158.424 141.632 1.00 96.97 822 GLU A C 1
ATOM 6548 O O . GLU A 1 817 ? 111.610 158.712 142.664 1.00 99.18 822 GLU A O 1
ATOM 6554 N N . LEU A 1 818 ? 111.615 157.985 140.542 1.00 81.09 823 LEU A N 1
ATOM 6555 C CA . LEU A 1 818 ? 113.061 157.824 140.505 1.00 82.62 823 LEU A CA 1
ATOM 6556 C C . LEU A 1 818 ? 113.793 159.067 140.022 1.00 89.87 823 LEU A C 1
ATOM 6557 O O . LEU A 1 818 ? 115.024 159.108 140.109 1.00 93.07 823 LEU A O 1
ATOM 6562 N N . SER A 1 819 ? 113.072 160.074 139.529 1.00 94.62 824 SER A N 1
ATOM 6563 C CA . SER A 1 819 ? 113.679 161.280 138.964 1.00 88.74 824 SER A CA 1
ATOM 6564 C C . SER A 1 819 ? 114.668 160.929 137.857 1.00 86.95 824 SER A C 1
ATOM 6565 O O . SER A 1 819 ? 115.748 161.509 137.749 1.00 93.71 824 SER A O 1
ATOM 6568 N N . MET A 1 820 ? 114.291 159.962 137.025 1.00 84.32 825 MET A N 1
ATOM 6569 C CA . MET A 1 820 ? 115.109 159.509 135.913 1.00 80.94 825 MET A CA 1
ATOM 6570 C C . MET A 1 820 ? 114.256 159.466 134.653 1.00 86.57 825 MET A C 1
ATOM 6571 O O . MET A 1 820 ? 113.028 159.560 134.705 1.00 95.82 825 MET A O 1
ATOM 6576 N N . TYR A 1 821 ? 114.920 159.315 133.512 1.00 71.07 826 TYR A N 1
ATOM 6577 C CA . TYR A 1 821 ? 114.264 159.315 132.213 1.00 71.75 826 TYR A CA 1
ATOM 6578 C C . TYR A 1 821 ? 114.183 157.895 131.674 1.00 75.77 826 TYR A C 1
ATOM 6579 O O . TYR A 1 821 ? 115.195 157.191 131.612 1.00 80.24 826 TYR A O 1
ATOM 6588 N N . LYS A 1 822 ? 112.983 157.483 131.281 1.00 79.46 827 LYS A N 1
ATOM 6589 C CA . LYS A 1 822 ? 112.763 156.142 130.766 1.00 75.15 827 LYS A CA 1
ATOM 6590 C C . LYS A 1 822 ? 113.088 156.082 129.280 1.00 79.03 827 LYS A C 1
ATOM 6591 O O . LYS A 1 822 ? 113.015 157.084 128.567 1.00 88.89 827 LYS A O 1
ATOM 6597 N N . VAL A 1 823 ? 113.457 154.886 128.819 1.00 78.08 828 VAL A N 1
ATOM 6598 C CA . VAL A 1 823 ? 113.877 154.726 127.432 1.00 75.37 828 VAL A CA 1
ATOM 6599 C C . VAL A 1 823 ? 112.699 154.920 126.484 1.00 80.90 828 VAL A C 1
ATOM 6600 O O . VAL A 1 823 ? 112.854 155.471 125.389 1.00 87.03 828 VAL A O 1
ATOM 6604 N N . ASN A 1 824 ? 111.509 154.478 126.882 1.00 83.08 829 ASN A N 1
ATOM 6605 C CA . ASN A 1 824 ? 110.333 154.624 126.039 1.00 79.40 829 ASN A CA 1
ATOM 6606 C C . ASN A 1 824 ? 109.096 154.728 126.913 1.00 78.72 829 ASN A C 1
ATOM 6607 O O . ASN A 1 824 ? 109.109 154.362 128.089 1.00 84.84 829 ASN A O 1
ATOM 6612 N N . ALA A 1 825 ? 108.021 155.234 126.319 1.00 82.37 830 ALA A N 1
ATOM 6613 C CA . ALA A 1 825 ? 106.732 155.295 126.991 1.00 81.37 830 ALA A CA 1
ATOM 6614 C C . ALA A 1 825 ? 106.077 153.918 126.931 1.00 87.35 830 ALA A C 1
ATOM 6615 O O . ALA A 1 825 ? 106.680 152.935 126.492 1.00 92.30 830 ALA A O 1
ATOM 6617 N N . SER A 1 826 ? 104.826 153.831 127.371 1.00 94.05 831 SER A N 1
ATOM 6618 C CA . SER A 1 826 ? 104.137 152.549 127.414 1.00 93.84 831 SER A CA 1
ATOM 6619 C C . SER A 1 826 ? 103.899 152.015 126.007 1.00 94.89 831 SER A C 1
ATOM 6620 O O . SER A 1 826 ? 103.452 152.746 125.119 1.00 97.92 831 SER A O 1
ATOM 6623 N N . LEU A 1 827 ? 104.196 150.734 125.811 1.00 86.17 832 LEU A N 1
ATOM 6624 C CA . LEU A 1 827 ? 103.964 150.048 124.549 1.00 85.85 832 LEU A CA 1
ATOM 6625 C C . LEU A 1 827 ? 102.723 149.168 124.587 1.00 92.25 832 LEU A C 1
ATOM 6626 O O . LEU A 1 827 ? 102.535 148.344 123.689 1.00 100.04 832 LEU A O 1
ATOM 6631 N N . ALA A 1 828 ? 101.878 149.322 125.609 1.00 100.85 833 ALA A N 1
ATOM 6632 C CA . ALA A 1 828 ? 100.795 148.369 125.832 1.00 101.62 833 ALA A CA 1
ATOM 6633 C C . ALA A 1 828 ? 99.823 148.332 124.661 1.00 105.98 833 ALA A C 1
ATOM 6634 O O . ALA A 1 828 ? 99.404 147.252 124.230 1.00 106.21 833 ALA A O 1
ATOM 6636 N N . ASP A 1 829 ? 99.455 149.492 124.131 1.00 113.32 834 ASP A N 1
ATOM 6637 C CA . ASP A 1 829 ? 98.468 149.562 123.064 1.00 111.99 834 ASP A CA 1
ATOM 6638 C C . ASP A 1 829 ? 99.081 149.479 121.673 1.00 114.97 834 ASP A C 1
ATOM 6639 O O . ASP A 1 829 ? 98.350 149.581 120.685 1.00 116.11 834 ASP A O 1
ATOM 6644 N N . SER A 1 830 ? 100.393 149.302 121.569 1.00 107.01 835 SER A N 1
ATOM 6645 C CA . SER A 1 830 ? 101.028 149.164 120.269 1.00 104.78 835 SER A CA 1
ATOM 6646 C C . SER A 1 830 ? 100.840 147.742 119.743 1.00 105.72 835 SER A C 1
ATOM 6647 O O . SER A 1 830 ? 100.290 146.867 120.415 1.00 106.77 835 SER A O 1
ATOM 6650 N N . SER A 1 831 ? 101.303 147.510 118.520 1.00 101.86 836 SER A N 1
ATOM 6651 C CA . SER A 1 831 ? 101.165 146.201 117.901 1.00 103.29 836 SER A CA 1
ATOM 6652 C C . SER A 1 831 ? 102.086 145.185 118.563 1.00 102.91 836 SER A C 1
ATOM 6653 O O . SER A 1 831 ? 103.161 145.519 119.065 1.00 108.41 836 SER A O 1
ATOM 6656 N N . PHE A 1 832 ? 101.654 143.926 118.556 1.00 96.28 837 PHE A N 1
ATOM 6657 C CA . PHE A 1 832 ? 102.454 142.842 119.108 1.00 95.42 837 PHE A CA 1
ATOM 6658 C C . PHE A 1 832 ? 103.508 142.331 118.139 1.00 97.53 837 PHE A C 1
ATOM 6659 O O . PHE A 1 832 ? 104.313 141.476 118.521 1.00 100.70 837 PHE A O 1
ATOM 6667 N N . GLU A 1 833 ? 103.526 142.826 116.907 1.00 103.27 838 GLU A N 1
ATOM 6668 C CA . GLU A 1 833 ? 104.513 142.412 115.921 1.00 104.21 838 GLU A CA 1
ATOM 6669 C C . GLU A 1 833 ? 105.810 143.198 116.022 1.00 106.01 838 GLU A C 1
ATOM 6670 O O . GLU A 1 833 ? 106.722 142.961 115.225 1.00 113.14 838 GLU A O 1
ATOM 6676 N N . LEU A 1 834 ? 105.914 144.127 116.974 1.00 89.20 839 LEU A N 1
ATOM 6677 C CA . LEU A 1 834 ? 107.105 144.964 117.065 1.00 88.94 839 LEU A CA 1
ATOM 6678 C C . LEU A 1 834 ? 108.339 144.167 117.467 1.00 93.35 839 LEU A C 1
ATOM 6679 O O . LEU A 1 834 ? 109.447 144.494 117.034 1.00 97.78 839 LEU A O 1
ATOM 6684 N N . GLY A 1 835 ? 108.183 143.139 118.294 1.00 94.59 840 GLY A N 1
ATOM 6685 C CA . GLY A 1 835 ? 109.321 142.309 118.635 1.00 97.26 840 GLY A CA 1
ATOM 6686 C C . GLY A 1 835 ? 109.420 141.923 120.094 1.00 99.08 840 GLY A C 1
ATOM 6687 O O . GLY A 1 835 ? 108.404 141.781 120.779 1.00 103.17 840 GLY A O 1
ATOM 6688 N N . ARG A 1 836 ? 110.652 141.751 120.579 1.00 95.01 841 ARG A N 1
ATOM 6689 C CA . ARG A 1 836 ? 110.860 141.278 121.943 1.00 90.02 841 ARG A CA 1
ATOM 6690 C C . ARG A 1 836 ? 110.340 142.264 122.976 1.00 92.77 841 ARG A C 1
ATOM 6691 O O . ARG A 1 836 ? 109.928 141.855 124.066 1.00 103.28 841 ARG A O 1
ATOM 6699 N N . ALA A 1 837 ? 110.364 143.560 122.664 1.00 86.79 842 ALA A N 1
ATOM 6700 C CA . ALA A 1 837 ? 109.931 144.557 123.635 1.00 89.72 842 ALA A CA 1
ATOM 6701 C C . ALA A 1 837 ? 108.485 144.340 124.053 1.00 92.05 842 ALA A C 1
ATOM 6702 O O . ALA A 1 837 ? 108.107 144.678 125.179 1.00 96.72 842 ALA A O 1
ATOM 6704 N N . ARG A 1 838 ? 107.666 143.773 123.171 1.00 85.40 843 ARG A N 1
ATOM 6705 C CA . ARG A 1 838 ? 106.275 143.507 123.503 1.00 84.11 843 ARG A CA 1
ATOM 6706 C C . ARG A 1 838 ? 106.109 142.290 124.398 1.00 91.11 843 ARG A C 1
ATOM 6707 O O . ARG A 1 838 ? 105.041 142.117 124.993 1.00 94.89 843 ARG A O 1
ATOM 6715 N N . ALA A 1 839 ? 107.132 141.449 124.510 1.00 84.66 844 ALA A N 1
ATOM 6716 C CA . ALA A 1 839 ? 107.072 140.263 125.350 1.00 80.78 844 ALA A CA 1
ATOM 6717 C C . ALA A 1 839 ? 107.649 140.488 126.738 1.00 83.46 844 ALA A C 1
ATOM 6718 O O . ALA A 1 839 ? 107.688 139.547 127.536 1.00 90.06 844 ALA A O 1
ATOM 6720 N N . PHE A 1 840 ? 108.093 141.700 127.047 1.00 81.83 845 PHE A N 1
ATOM 6721 C CA . PHE A 1 840 ? 108.677 142.013 128.341 1.00 75.23 845 PHE A CA 1
ATOM 6722 C C . PHE A 1 840 ? 107.700 142.821 129.181 1.00 79.24 845 PHE A C 1
ATOM 6723 O O . PHE A 1 840 ? 106.897 143.597 128.659 1.00 88.14 845 PHE A O 1
ATOM 6731 N N . THR A 1 841 ? 107.775 142.629 130.493 1.00 76.14 846 THR A N 1
ATOM 6732 C CA . THR A 1 841 ? 107.008 143.459 131.400 1.00 78.53 846 THR A CA 1
ATOM 6733 C C . THR A 1 841 ? 107.532 144.892 131.354 1.00 83.22 846 THR A C 1
ATOM 6734 O O . THR A 1 841 ? 108.709 145.119 131.068 1.00 93.16 846 THR A O 1
ATOM 6738 N N . PRO A 1 842 ? 106.674 145.876 131.610 1.00 75.46 847 PRO A N 1
ATOM 6739 C CA . PRO A 1 842 ? 107.154 147.258 131.685 1.00 79.07 847 PRO A CA 1
ATOM 6740 C C . PRO A 1 842 ? 108.209 147.410 132.769 1.00 85.55 847 PRO A C 1
ATOM 6741 O O . PRO A 1 842 ? 108.125 146.798 133.834 1.00 90.24 847 PRO A O 1
ATOM 6745 N N . GLY A 1 843 ? 109.212 148.232 132.482 1.00 89.44 848 GLY A N 1
ATOM 6746 C CA . GLY A 1 843 ? 110.282 148.453 133.434 1.00 84.39 848 GLY A CA 1
ATOM 6747 C C . GLY A 1 843 ? 111.263 147.312 133.558 1.00 79.45 848 GLY A C 1
ATOM 6748 O O . GLY A 1 843 ? 111.799 147.082 134.644 1.00 86.62 848 GLY A O 1
ATOM 6749 N N . TRP A 1 844 ? 111.513 146.584 132.473 1.00 79.56 849 TRP A N 1
ATOM 6750 C CA . TRP A 1 844 ? 112.488 145.502 132.491 1.00 78.57 849 TRP A CA 1
ATOM 6751 C C . TRP A 1 844 ? 113.181 145.445 131.141 1.00 84.93 849 TRP A C 1
ATOM 6752 O O . TRP A 1 844 ? 112.518 145.506 130.103 1.00 93.33 849 TRP A O 1
ATOM 6763 N N . LEU A 1 845 ? 114.509 145.321 131.164 1.00 78.76 850 LEU A N 1
ATOM 6764 C CA . LEU A 1 845 ? 115.323 145.339 129.954 1.00 75.70 850 LEU A CA 1
ATOM 6765 C C . LEU A 1 845 ? 115.006 146.570 129.116 1.00 83.52 850 LEU A C 1
ATOM 6766 O O . LEU A 1 845 ? 114.866 147.671 129.654 1.00 93.46 850 LEU A O 1
ATOM 6771 N N . GLU A 1 846 ? 114.884 146.399 127.803 1.00 97.02 851 GLU A N 1
ATOM 6772 C CA . GLU A 1 846 ? 114.564 147.516 126.916 1.00 93.39 851 GLU A CA 1
ATOM 6773 C C . GLU A 1 846 ? 113.050 147.666 126.771 1.00 101.40 851 GLU A C 1
ATOM 6774 O O . GLU A 1 846 ? 112.493 147.591 125.678 1.00 113.37 851 GLU A O 1
ATOM 6780 N N . ASN A 1 847 ? 112.376 147.875 127.900 1.00 78.13 852 ASN A N 1
ATOM 6781 C CA . ASN A 1 847 ? 110.927 148.074 127.860 1.00 78.00 852 ASN A CA 1
ATOM 6782 C C . ASN A 1 847 ? 110.543 148.997 129.016 1.00 79.61 852 ASN A C 1
ATOM 6783 O O . ASN A 1 847 ? 110.337 148.545 130.144 1.00 88.25 852 ASN A O 1
ATOM 6788 N N . GLU A 1 848 ? 110.442 150.289 128.713 1.00 85.61 853 GLU A N 1
ATOM 6789 C CA . GLU A 1 848 ? 109.971 151.296 129.660 1.00 86.76 853 GLU A CA 1
ATOM 6790 C C . GLU A 1 848 ? 110.796 151.298 130.943 1.00 91.90 853 GLU A C 1
ATOM 6791 O O . GLU A 1 848 ? 110.272 151.530 132.034 1.00 101.14 853 GLU A O 1
ATOM 6797 N N . SER A 1 849 ? 112.090 151.040 130.823 1.00 78.82 854 SER A N 1
ATOM 6798 C CA . SER A 1 849 ? 113.005 151.055 131.951 1.00 74.74 854 SER A CA 1
ATOM 6799 C C . SER A 1 849 ? 113.953 152.237 131.827 1.00 79.84 854 SER A C 1
ATOM 6800 O O . SER A 1 849 ? 113.960 152.961 130.830 1.00 87.59 854 SER A O 1
ATOM 6803 N N . ILE A 1 850 ? 114.765 152.427 132.860 1.00 73.72 855 ILE A N 1
ATOM 6804 C CA . ILE A 1 850 ? 115.760 153.507 132.861 1.00 71.38 855 ILE A CA 1
ATOM 6805 C C . ILE A 1 850 ? 116.994 152.933 132.179 1.00 78.39 855 ILE A C 1
ATOM 6806 O O . ILE A 1 850 ? 117.941 152.461 132.810 1.00 87.37 855 ILE A O 1
ATOM 6811 N N . TRP A 1 851 ? 116.983 152.970 130.851 1.00 78.59 856 TRP A N 1
ATOM 6812 C CA . TRP A 1 851 ? 118.137 152.517 130.087 1.00 69.42 856 TRP A CA 1
ATOM 6813 C C . TRP A 1 851 ? 119.242 153.551 130.230 1.00 74.66 856 TRP A C 1
ATOM 6814 O O . TRP A 1 851 ? 119.103 154.688 129.769 1.00 87.53 856 TRP A O 1
ATOM 6825 N N . LEU A 1 852 ? 120.339 153.158 130.877 1.00 73.20 857 LEU A N 1
ATOM 6826 C CA . LEU A 1 852 ? 121.337 154.131 131.303 1.00 73.02 857 LEU A CA 1
ATOM 6827 C C . LEU A 1 852 ? 122.004 154.806 130.114 1.00 83.60 857 LEU A C 1
ATOM 6828 O O . LEU A 1 852 ? 122.332 155.996 130.173 1.00 88.06 857 LEU A O 1
ATOM 6833 N N . HIS A 1 853 ? 122.217 154.064 129.028 1.00 84.25 858 HIS A N 1
ATOM 6834 C CA . HIS A 1 853 ? 122.896 154.629 127.867 1.00 82.12 858 HIS A CA 1
ATOM 6835 C C . HIS A 1 853 ? 122.104 155.788 127.277 1.00 83.95 858 HIS A C 1
ATOM 6836 O O . HIS A 1 853 ? 122.650 156.871 127.031 1.00 88.55 858 HIS A O 1
ATOM 6843 N N . MET A 1 854 ? 120.806 155.586 127.058 1.00 81.24 859 MET A N 1
ATOM 6844 C CA . MET A 1 854 ? 119.994 156.636 126.457 1.00 82.14 859 MET A CA 1
ATOM 6845 C C . MET A 1 854 ? 119.814 157.809 127.411 1.00 81.87 859 MET A C 1
ATOM 6846 O O . MET A 1 854 ? 119.790 158.968 126.981 1.00 91.90 859 MET A O 1
ATOM 6851 N N . GLU A 1 855 ? 119.685 157.532 128.709 1.00 73.16 860 GLU A N 1
ATOM 6852 C CA . GLU A 1 855 ? 119.570 158.615 129.679 1.00 71.57 860 GLU A CA 1
ATOM 6853 C C . GLU A 1 855 ? 120.832 159.465 129.705 1.00 81.22 860 GLU A C 1
ATOM 6854 O O . GLU A 1 855 ? 120.761 160.698 129.782 1.00 89.93 860 GLU A O 1
ATOM 6860 N N . TYR A 1 856 ? 122.000 158.825 129.648 1.00 78.97 861 TYR A N 1
ATOM 6861 C CA . TYR A 1 856 ? 123.244 159.582 129.603 1.00 76.84 861 TYR A CA 1
ATOM 6862 C C . TYR A 1 856 ? 123.371 160.355 128.298 1.00 82.33 861 TYR A C 1
ATOM 6863 O O . TYR A 1 856 ? 123.908 161.466 128.284 1.00 87.60 861 TYR A O 1
ATOM 6872 N N . LYS A 1 857 ? 122.883 159.789 127.191 1.00 85.00 862 LYS A N 1
ATOM 6873 C CA . LYS A 1 857 ? 122.847 160.549 125.945 1.00 81.04 862 LYS A CA 1
ATOM 6874 C C . LYS A 1 857 ? 121.998 161.804 126.097 1.00 80.68 862 LYS A C 1
ATOM 6875 O O . LYS A 1 857 ? 122.385 162.889 125.646 1.00 90.60 862 LYS A O 1
ATOM 6881 N N . TYR A 1 858 ? 120.832 161.669 126.729 1.00 67.77 863 TYR A N 1
ATOM 6882 C CA . TYR A 1 858 ? 119.953 162.815 126.928 1.00 67.81 863 TYR A CA 1
ATOM 6883 C C . TYR A 1 858 ? 120.613 163.868 127.808 1.00 77.78 863 TYR A C 1
ATOM 6884 O O . TYR A 1 858 ? 120.535 165.069 127.522 1.00 88.45 863 TYR A O 1
ATOM 6893 N N . LEU A 1 859 ? 121.271 163.434 128.883 1.00 75.47 864 LEU A N 1
ATOM 6894 C CA . LEU A 1 859 ? 121.968 164.377 129.752 1.00 70.82 864 LEU A CA 1
ATOM 6895 C C . LEU A 1 859 ? 123.100 165.078 129.011 1.00 76.49 864 LEU A C 1
ATOM 6896 O O . LEU A 1 859 ? 123.316 166.283 129.187 1.00 86.44 864 LEU A O 1
ATOM 6901 N N . LEU A 1 860 ? 123.838 164.337 128.184 1.00 79.86 865 LEU A N 1
ATOM 6902 C CA . LEU A 1 860 ? 124.915 164.940 127.409 1.00 78.50 865 LEU A CA 1
ATOM 6903 C C . LEU A 1 860 ? 124.375 165.984 126.446 1.00 85.58 865 LEU A C 1
ATOM 6904 O O . LEU A 1 860 ? 124.975 167.051 126.275 1.00 89.95 865 LEU A O 1
ATOM 6909 N N . GLU A 1 861 ? 123.244 165.695 125.802 1.00 92.85 866 GLU A N 1
ATOM 6910 C CA . GLU A 1 861 ? 122.655 166.676 124.898 1.00 89.19 866 GLU A CA 1
ATOM 6911 C C . GLU A 1 861 ? 122.164 167.901 125.657 1.00 90.29 866 GLU A C 1
ATOM 6912 O O . GLU A 1 861 ? 122.260 169.026 125.155 1.00 91.96 866 GLU A O 1
ATOM 6918 N N . LEU A 1 862 ? 121.628 167.706 126.863 1.00 83.28 867 LEU A N 1
ATOM 6919 C CA . LEU A 1 862 ? 121.255 168.853 127.685 1.00 79.09 867 LEU A CA 1
ATOM 6920 C C . LEU A 1 862 ? 122.470 169.708 128.013 1.00 83.74 867 LEU A C 1
ATOM 6921 O O . LEU A 1 862 ? 122.403 170.941 127.972 1.00 88.11 867 LEU A O 1
ATOM 6926 N N . LEU A 1 863 ? 123.589 169.067 128.350 1.00 90.37 868 LEU A N 1
ATOM 6927 C CA . LEU A 1 863 ? 124.805 169.811 128.661 1.00 86.18 868 LEU A CA 1
ATOM 6928 C C . LEU A 1 863 ? 125.324 170.563 127.442 1.00 87.97 868 LEU A C 1
ATOM 6929 O O . LEU A 1 863 ? 125.763 171.713 127.553 1.00 93.75 868 LEU A O 1
ATOM 6934 N N . ARG A 1 864 ? 125.281 169.931 126.270 1.00 83.66 869 ARG A N 1
ATOM 6935 C CA . ARG A 1 864 ? 125.837 170.554 125.075 1.00 82.25 869 ARG A CA 1
ATOM 6936 C C . ARG A 1 864 ? 124.969 171.696 124.569 1.00 87.12 869 ARG A C 1
ATOM 6937 O O . ARG A 1 864 ? 125.477 172.612 123.914 1.00 91.27 869 ARG A O 1
ATOM 6945 N N . SER A 1 865 ? 123.671 171.662 124.849 1.00 89.95 870 SER A N 1
ATOM 6946 C CA . SER A 1 865 ? 122.763 172.681 124.347 1.00 89.83 870 SER A CA 1
ATOM 6947 C C . SER A 1 865 ? 122.700 173.920 125.228 1.00 93.32 870 SER A C 1
ATOM 6948 O O . SER A 1 865 ? 122.040 174.893 124.850 1.00 103.59 870 SER A O 1
ATOM 6951 N N . GLY A 1 866 ? 123.362 173.915 126.377 1.00 84.04 871 GLY A N 1
ATOM 6952 C CA . GLY A 1 866 ? 123.384 175.068 127.247 1.00 82.56 871 GLY A CA 1
ATOM 6953 C C . GLY A 1 866 ? 122.349 175.084 128.346 1.00 87.75 871 GLY A C 1
ATOM 6954 O O . GLY A 1 866 ? 122.232 176.096 129.043 1.00 93.43 871 GLY A O 1
ATOM 6955 N N . LEU A 1 867 ? 121.589 174.003 128.523 1.00 93.18 872 LEU A N 1
ATOM 6956 C CA . LEU A 1 867 ? 120.627 173.908 129.620 1.00 95.35 872 LEU A CA 1
ATOM 6957 C C . LEU A 1 867 ? 121.376 173.511 130.892 1.00 99.92 872 LEU A C 1
ATOM 6958 O O . LEU A 1 867 ? 121.254 172.403 131.416 1.00 105.82 872 LEU A O 1
ATOM 6963 N N . TYR A 1 868 ? 122.167 174.460 131.392 1.00 93.21 873 TYR A N 1
ATOM 6964 C CA . TYR A 1 868 ? 123.127 174.148 132.445 1.00 91.74 873 TYR A CA 1
ATOM 6965 C C . TYR A 1 868 ? 122.438 173.828 133.765 1.00 96.93 873 TYR A C 1
ATOM 6966 O O . TYR A 1 868 ? 122.807 172.866 134.444 1.00 106.60 873 TYR A O 1
ATOM 6975 N N . GLU A 1 869 ? 121.447 174.628 134.158 1.00 103.73 874 GLU A N 1
ATOM 6976 C CA . GLU A 1 869 ? 120.749 174.362 135.413 1.00 103.06 874 GLU A CA 1
ATOM 6977 C C . GLU A 1 869 ? 120.025 173.025 135.360 1.00 105.78 874 GLU A C 1
ATOM 6978 O O . GLU A 1 869 ? 120.117 172.210 136.289 1.00 110.59 874 GLU A O 1
ATOM 6984 N N . GLU A 1 870 ? 119.297 172.785 134.269 1.00 101.34 875 GLU A N 1
ATOM 6985 C CA . GLU A 1 870 ? 118.583 171.526 134.117 1.00 102.88 875 GLU A CA 1
ATOM 6986 C C . GLU A 1 870 ? 119.551 170.356 134.069 1.00 103.24 875 GLU A C 1
ATOM 6987 O O . GLU A 1 870 ? 119.303 169.310 134.681 1.00 107.93 875 GLU A O 1
ATOM 6993 N N . PHE A 1 871 ? 120.666 170.515 133.353 1.00 87.28 876 PHE A N 1
ATOM 6994 C CA . PHE A 1 871 ? 121.656 169.447 133.303 1.00 87.98 876 PHE A CA 1
ATOM 6995 C C . PHE A 1 871 ? 122.220 169.154 134.683 1.00 93.35 876 PHE A C 1
ATOM 6996 O O . PHE A 1 871 ? 122.366 167.990 135.059 1.00 102.37 876 PHE A O 1
ATOM 7004 N N . PHE A 1 872 ? 122.552 170.193 135.448 1.00 89.97 877 PHE A N 1
ATOM 7005 C CA . PHE A 1 872 ? 123.106 169.976 136.779 1.00 88.46 877 PHE A CA 1
ATOM 7006 C C . PHE A 1 872 ? 122.114 169.243 137.668 1.00 94.19 877 PHE A C 1
ATOM 7007 O O . PHE A 1 872 ? 122.465 168.263 138.337 1.00 99.17 877 PHE A O 1
ATOM 7015 N N . ALA A 1 873 ? 120.858 169.696 137.672 1.00 87.68 878 ALA A N 1
ATOM 7016 C CA . ALA A 1 873 ? 119.855 169.072 138.528 1.00 86.13 878 ALA A CA 1
ATOM 7017 C C . ALA A 1 873 ? 119.630 167.615 138.141 1.00 92.37 878 ALA A C 1
ATOM 7018 O O . ALA A 1 873 ? 119.623 166.723 139.000 1.00 98.80 878 ALA A O 1
ATOM 7020 N N . ASP A 1 874 ? 119.464 167.349 136.844 1.00 91.85 879 ASP A N 1
ATOM 7021 C CA . ASP A 1 874 ? 119.189 165.985 136.412 1.00 91.73 879 ASP A CA 1
ATOM 7022 C C . ASP A 1 874 ? 120.404 165.084 136.580 1.00 93.42 879 ASP A C 1
ATOM 7023 O O . ASP A 1 874 ? 120.252 163.896 136.878 1.00 101.99 879 ASP A O 1
ATOM 7028 N N . PHE A 1 875 ? 121.610 165.621 136.400 1.00 83.26 880 PHE A N 1
ATOM 7029 C CA . PHE A 1 875 ? 122.813 164.834 136.628 1.00 83.35 880 PHE A CA 1
ATOM 7030 C C . PHE A 1 875 ? 122.948 164.462 138.094 1.00 86.93 880 PHE A C 1
ATOM 7031 O O . PHE A 1 875 ? 123.303 163.326 138.420 1.00 92.82 880 PHE A O 1
ATOM 7039 N N . LYS A 1 876 ? 122.660 165.403 138.993 1.00 85.68 881 LYS A N 1
ATOM 7040 C CA . LYS A 1 876 ? 122.678 165.081 140.414 1.00 84.48 881 LYS A CA 1
ATOM 7041 C C . LYS A 1 876 ? 121.634 164.025 140.748 1.00 88.87 881 LYS A C 1
ATOM 7042 O O . LYS A 1 876 ? 121.897 163.107 141.532 1.00 92.71 881 LYS A O 1
ATOM 7048 N N . LYS A 1 877 ? 120.447 164.128 140.156 1.00 90.76 882 LYS A N 1
ATOM 7049 C CA . LYS A 1 877 ? 119.375 163.206 140.508 1.00 87.08 882 LYS A CA 1
ATOM 7050 C C . LYS A 1 877 ? 119.419 161.890 139.743 1.00 84.71 882 LYS A C 1
ATOM 7051 O O . LYS A 1 877 ? 118.615 161.002 140.041 1.00 93.22 882 LYS A O 1
ATOM 7057 N N . ALA A 1 878 ? 120.324 161.727 138.780 1.00 75.78 883 ALA A N 1
ATOM 7058 C CA . ALA A 1 878 ? 120.317 160.536 137.941 1.00 80.53 883 ALA A CA 1
ATOM 7059 C C . ALA A 1 878 ? 121.663 159.845 137.783 1.00 84.13 883 ALA A C 1
ATOM 7060 O O . ALA A 1 878 ? 121.678 158.682 137.366 1.00 88.92 883 ALA A O 1
ATOM 7062 N N . ALA A 1 879 ? 122.779 160.500 138.084 1.00 77.92 884 ALA A N 1
ATOM 7063 C CA . ALA A 1 879 ? 124.076 159.878 137.864 1.00 67.20 884 ALA A CA 1
ATOM 7064 C C . ALA A 1 879 ? 124.298 158.719 138.827 1.00 79.97 884 ALA A C 1
ATOM 7065 O O . ALA A 1 879 ? 123.832 158.728 139.969 1.00 89.69 884 ALA A O 1
ATOM 7067 N N . ILE A 1 880 ? 125.018 157.707 138.342 1.00 74.26 885 ILE A N 1
ATOM 7068 C CA . ILE A 1 880 ? 125.319 156.543 139.174 1.00 77.67 885 ILE A CA 1
ATOM 7069 C C . ILE A 1 880 ? 126.087 156.908 140.440 1.00 79.08 885 ILE A C 1
ATOM 7070 O O . ILE A 1 880 ? 125.711 156.428 141.521 1.00 83.73 885 ILE A O 1
ATOM 7075 N N . PRO A 1 881 ? 127.146 157.725 140.396 1.00 79.38 886 PRO A N 1
ATOM 7076 C CA . PRO A 1 881 ? 127.917 157.969 141.625 1.00 79.61 886 PRO A CA 1
ATOM 7077 C C . PRO A 1 881 ? 127.129 158.646 142.731 1.00 84.74 886 PRO A C 1
ATOM 7078 O O . PRO A 1 881 ? 127.567 158.611 143.886 1.00 93.10 886 PRO A O 1
ATOM 7082 N N . PHE A 1 882 ? 125.997 159.271 142.425 1.00 77.82 887 PHE A N 1
ATOM 7083 C CA . PHE A 1 882 ? 125.176 159.915 143.439 1.00 77.81 887 PHE A CA 1
ATOM 7084 C C . PHE A 1 882 ? 124.018 159.042 143.901 1.00 76.27 887 PHE A C 1
ATOM 7085 O O . PHE A 1 882 ? 123.181 159.505 144.679 1.00 81.40 887 PHE A O 1
ATOM 7093 N N . GLN A 1 883 ? 123.949 157.798 143.442 1.00 80.21 888 GLN A N 1
ATOM 7094 C CA . GLN A 1 883 ? 122.865 156.915 143.836 1.00 75.80 888 GLN A CA 1
ATOM 7095 C C . GLN A 1 883 ? 123.101 156.357 145.234 1.00 85.08 888 GLN A C 1
ATOM 7096 O O . GLN A 1 883 ? 124.219 156.354 145.755 1.00 91.14 888 GLN A O 1
ATOM 7102 N N . ASN A 1 884 ? 122.020 155.880 145.843 1.00 86.98 889 ASN A N 1
ATOM 7103 C CA . ASN A 1 884 ? 122.099 155.217 147.135 1.00 85.53 889 ASN A CA 1
ATOM 7104 C C . ASN A 1 884 ? 122.391 153.740 146.918 1.00 86.01 889 ASN A C 1
ATOM 7105 O O . ASN A 1 884 ? 121.583 153.052 146.282 1.00 94.50 889 ASN A O 1
ATOM 7110 N N . PRO A 1 885 ? 123.514 153.216 147.412 1.00 81.07 890 PRO A N 1
ATOM 7111 C CA . PRO A 1 885 ? 123.848 151.811 147.129 1.00 87.80 890 PRO A CA 1
ATOM 7112 C C . PRO A 1 885 ? 122.823 150.818 147.643 1.00 90.00 890 PRO A C 1
ATOM 7113 O O . PRO A 1 885 ? 122.709 149.721 147.084 1.00 95.79 890 PRO A O 1
ATOM 7117 N N . GLU A 1 886 ? 122.075 151.159 148.694 1.00 90.10 891 GLU A N 1
ATOM 7118 C CA . GLU A 1 886 ? 121.028 150.259 149.166 1.00 90.06 891 GLU A CA 1
ATOM 7119 C C . GLU A 1 886 ? 119.936 150.090 148.120 1.00 97.75 891 GLU A C 1
ATOM 7120 O O . GLU A 1 886 ? 119.385 148.995 147.961 1.00 101.58 891 GLU A O 1
ATOM 7126 N N . ILE A 1 887 ? 119.609 151.159 147.402 1.00 85.10 892 ILE A N 1
ATOM 7127 C CA . ILE A 1 887 ? 118.597 151.086 146.356 1.00 76.99 892 ILE A CA 1
ATOM 7128 C C . ILE A 1 887 ? 119.201 150.637 145.034 1.00 79.46 892 ILE A C 1
ATOM 7129 O O . ILE A 1 887 ? 118.599 149.840 144.312 1.00 89.71 892 ILE A O 1
ATOM 7134 N N . TYR A 1 888 ? 120.392 151.136 144.702 1.00 75.92 893 TYR A N 1
ATOM 7135 C CA . TYR A 1 888 ? 121.022 150.767 143.439 1.00 74.58 893 TYR A CA 1
ATOM 7136 C C . TYR A 1 888 ? 121.359 149.284 143.405 1.00 80.29 893 TYR A C 1
ATOM 7137 O O . TYR A 1 888 ? 121.268 148.643 142.352 1.00 85.80 893 TYR A O 1
ATOM 7146 N N . GLY A 1 889 ? 121.755 148.721 144.543 1.00 74.29 894 GLY A N 1
ATOM 7147 C CA . GLY A 1 889 ? 121.942 147.294 144.672 1.00 77.90 894 GLY A CA 1
ATOM 7148 C C . GLY A 1 889 ? 123.335 146.786 144.378 1.00 78.15 894 GLY A C 1
ATOM 7149 O O . GLY A 1 889 ? 123.609 145.608 144.634 1.00 84.63 894 GLY A O 1
ATOM 7150 N N . ARG A 1 890 ? 124.221 147.625 143.854 1.00 72.32 895 ARG A N 1
ATOM 7151 C CA . ARG A 1 890 ? 125.598 147.234 143.587 1.00 71.86 895 ARG A CA 1
ATOM 7152 C C . ARG A 1 890 ? 126.490 148.422 143.917 1.00 83.85 895 ARG A C 1
ATOM 7153 O O . ARG A 1 890 ? 126.030 149.443 144.435 1.00 95.98 895 ARG A O 1
ATOM 7161 N N . SER A 1 891 ? 127.779 148.286 143.622 1.00 81.68 896 SER A N 1
ATOM 7162 C CA . SER A 1 891 ? 128.714 149.377 143.849 1.00 79.33 896 SER A CA 1
ATOM 7163 C C . SER A 1 891 ? 128.333 150.581 143.003 1.00 82.58 896 SER A C 1
ATOM 7164 O O . SER A 1 891 ? 128.069 150.454 141.805 1.00 92.09 896 SER A O 1
ATOM 7167 N N . ILE A 1 892 ? 128.309 151.762 143.629 1.00 70.73 897 ILE A N 1
ATOM 7168 C CA . ILE A 1 892 ? 127.956 152.981 142.905 1.00 72.15 897 ILE A CA 1
ATOM 7169 C C . ILE A 1 892 ? 129.086 153.490 142.030 1.00 79.41 897 ILE A C 1
ATOM 7170 O O . ILE A 1 892 ? 128.932 154.533 141.385 1.00 89.10 897 ILE A O 1
ATOM 7175 N N . TYR A 1 893 ? 130.221 152.799 141.996 1.00 73.74 898 TYR A N 1
ATOM 7176 C CA . TYR A 1 893 ? 131.282 153.130 141.059 1.00 70.19 898 TYR A CA 1
ATOM 7177 C C . TYR A 1 893 ? 131.112 152.439 139.715 1.00 79.09 898 TYR A C 1
ATOM 7178 O O . TYR A 1 893 ? 131.882 152.717 138.793 1.00 92.96 898 TYR A O 1
ATOM 7187 N N . GLU A 1 894 ? 130.128 151.556 139.580 1.00 79.93 899 GLU A N 1
ATOM 7188 C CA . GLU A 1 894 ? 129.957 150.742 138.387 1.00 80.71 899 GLU A CA 1
ATOM 7189 C C . GLU A 1 894 ? 128.620 151.051 137.732 1.00 79.79 899 GLU A C 1
ATOM 7190 O O . GLU A 1 894 ? 127.622 151.284 138.418 1.00 80.84 899 GLU A O 1
ATOM 7196 N N . ASN A 1 895 ? 128.604 151.045 136.403 1.00 81.56 900 ASN A N 1
ATOM 7197 C CA . ASN A 1 895 ? 127.389 151.327 135.660 1.00 79.05 900 ASN A CA 1
ATOM 7198 C C . ASN A 1 895 ? 126.538 150.068 135.522 1.00 82.52 900 ASN A C 1
ATOM 7199 O O . ASN A 1 895 ? 126.881 148.990 136.012 1.00 84.62 900 ASN A O 1
ATOM 7204 N N . SER A 1 896 ? 125.403 150.217 134.847 1.00 85.22 901 SER A N 1
ATOM 7205 C CA . SER A 1 896 ? 124.523 149.103 134.539 1.00 83.97 901 SER A CA 1
ATOM 7206 C C . SER A 1 896 ? 123.827 149.404 133.224 1.00 84.12 901 SER A C 1
ATOM 7207 O O . SER A 1 896 ? 123.704 150.561 132.821 1.00 95.48 901 SER A O 1
ATOM 7210 N N . SER A 1 897 ? 123.376 148.348 132.548 1.00 75.47 902 SER A N 1
ATOM 7211 C CA . SER A 1 897 ? 122.670 148.553 131.290 1.00 80.16 902 SER A CA 1
ATOM 7212 C C . SER A 1 897 ? 121.356 149.289 131.508 1.00 80.91 902 SER A C 1
ATOM 7213 O O . SER A 1 897 ? 120.999 150.173 130.723 1.00 91.27 902 SER A O 1
ATOM 7216 N N . PHE A 1 898 ? 120.625 148.946 132.565 1.00 71.84 903 PHE A N 1
ATOM 7217 C CA . PHE A 1 898 ? 119.358 149.605 132.829 1.00 71.08 903 PHE A CA 1
ATOM 7218 C C . PHE A 1 898 ? 119.064 149.578 134.319 1.00 71.96 903 PHE A C 1
ATOM 7219 O O . PHE A 1 898 ? 119.628 148.783 135.072 1.00 77.39 903 PHE A O 1
ATOM 7227 N N . ILE A 1 899 ? 118.162 150.463 134.728 1.00 71.01 904 ILE A N 1
ATOM 7228 C CA . ILE A 1 899 ? 117.632 150.507 136.083 1.00 63.90 904 ILE A CA 1
ATOM 7229 C C . ILE A 1 899 ? 116.135 150.261 135.997 1.00 79.64 904 ILE A C 1
ATOM 7230 O O . ILE A 1 899 ? 115.446 150.893 135.189 1.00 93.64 904 ILE A O 1
ATOM 7235 N N . ALA A 1 900 ? 115.636 149.333 136.809 1.00 72.44 905 ALA A N 1
ATOM 7236 C CA . ALA A 1 900 ? 114.212 149.034 136.799 1.00 72.52 905 ALA A CA 1
ATOM 7237 C C . ALA A 1 900 ? 113.415 150.261 137.215 1.00 80.74 905 ALA A C 1
ATOM 7238 O O . ALA A 1 900 ? 113.640 150.831 138.286 1.00 84.90 905 ALA A O 1
ATOM 7240 N N . SER A 1 901 ? 112.477 150.663 136.364 1.00 86.93 906 SER A N 1
ATOM 7241 C CA . SER A 1 901 ? 111.740 151.899 136.560 1.00 85.34 906 SER A CA 1
ATOM 7242 C C . SER A 1 901 ? 110.597 151.692 137.549 1.00 83.16 906 SER A C 1
ATOM 7243 O O . SER A 1 901 ? 110.391 150.604 138.091 1.00 84.28 906 SER A O 1
ATOM 7246 N N . SER A 1 902 ? 109.838 152.762 137.787 1.00 85.23 907 SER A N 1
ATOM 7247 C CA . SER A 1 902 ? 108.723 152.696 138.721 1.00 82.53 907 SER A CA 1
ATOM 7248 C C . SER A 1 902 ? 107.582 151.836 138.204 1.00 85.44 907 SER A C 1
ATOM 7249 O O . SER A 1 902 ? 106.722 151.433 138.993 1.00 91.79 907 SER A O 1
ATOM 7252 N N . ARG A 1 903 ? 107.546 151.551 136.908 1.00 88.93 908 ARG A N 1
ATOM 7253 C CA . ARG A 1 903 ? 106.517 150.693 136.343 1.00 90.53 908 ARG A CA 1
ATOM 7254 C C . ARG A 1 903 ? 106.854 149.215 136.452 1.00 93.70 908 ARG A C 1
ATOM 7255 O O . ARG A 1 903 ? 106.058 148.380 136.014 1.00 97.87 908 ARG A O 1
ATOM 7263 N N . ASN A 1 904 ? 108.006 148.875 137.006 1.00 92.89 909 ASN A N 1
ATOM 7264 C CA . ASN A 1 904 ? 108.337 147.477 137.223 1.00 88.63 909 ASN A CA 1
ATOM 7265 C C . ASN A 1 904 ? 107.376 146.881 138.245 1.00 98.50 909 ASN A C 1
ATOM 7266 O O . ASN A 1 904 ? 107.117 147.505 139.279 1.00 102.70 909 ASN A O 1
ATOM 7271 N N . PRO A 1 905 ? 106.823 145.693 137.993 1.00 95.46 910 PRO A N 1
ATOM 7272 C CA . PRO A 1 905 ? 105.851 145.124 138.938 1.00 91.72 910 PRO A CA 1
ATOM 7273 C C . PRO A 1 905 ? 106.434 144.788 140.298 1.00 95.16 910 PRO A C 1
ATOM 7274 O O . PRO A 1 905 ? 105.666 144.655 141.258 1.00 95.27 910 PRO A O 1
ATOM 7278 N N . ASN A 1 906 ? 107.754 144.650 140.421 1.00 101.48 911 ASN A N 1
ATOM 7279 C CA . ASN A 1 906 ? 108.369 144.321 141.699 1.00 100.07 911 ASN A CA 1
ATOM 7280 C C . ASN A 1 906 ? 108.758 145.607 142.413 1.00 106.24 911 ASN A C 1
ATOM 7281 O O . ASN A 1 906 ? 109.656 146.316 141.938 1.00 111.94 911 ASN A O 1
ATOM 7286 N N . PRO A 1 907 ? 108.127 145.948 143.538 1.00 92.38 912 PRO A N 1
ATOM 7287 C CA . PRO A 1 907 ? 108.546 147.155 144.267 1.00 96.88 912 PRO A CA 1
ATOM 7288 C C . PRO A 1 907 ? 109.987 147.107 144.731 1.00 99.02 912 PRO A C 1
ATOM 7289 O O . PRO A 1 907 ? 110.648 148.151 144.782 1.00 103.35 912 PRO A O 1
ATOM 7293 N N . SER A 1 908 ? 110.497 145.925 145.075 1.00 98.16 913 SER A N 1
ATOM 7294 C CA . SER A 1 908 ? 111.880 145.826 145.527 1.00 99.68 913 SER A CA 1
ATOM 7295 C C . SER A 1 908 ? 112.855 146.113 144.394 1.00 99.00 913 SER A C 1
ATOM 7296 O O . SER A 1 908 ? 113.902 146.732 144.611 1.00 99.53 913 SER A O 1
ATOM 7299 N N . CYS A 1 909 ? 112.532 145.671 143.178 1.00 97.68 914 CYS A N 1
ATOM 7300 C CA . CYS A 1 909 ? 113.441 145.847 142.053 1.00 101.55 914 CYS A CA 1
ATOM 7301 C C . CYS A 1 909 ? 113.515 147.286 141.561 1.00 99.60 914 CYS A C 1
ATOM 7302 O O . CYS A 1 909 ? 114.444 147.613 140.817 1.00 101.97 914 CYS A O 1
ATOM 7305 N N . ARG A 1 910 ? 112.581 148.145 141.955 1.00 87.10 915 ARG A N 1
ATOM 7306 C CA . ARG A 1 910 ? 112.577 149.517 141.467 1.00 83.07 915 ARG A CA 1
ATOM 7307 C C . ARG A 1 910 ? 113.808 150.269 141.954 1.00 87.69 915 ARG A C 1
ATOM 7308 O O . ARG A 1 910 ? 114.204 150.161 143.116 1.00 91.20 915 ARG A O 1
ATOM 7316 N N . GLY A 1 911 ? 114.414 151.036 141.052 1.00 85.52 916 GLY A N 1
ATOM 7317 C CA . GLY A 1 911 ? 115.595 151.805 141.380 1.00 84.88 916 GLY A CA 1
ATOM 7318 C C . GLY A 1 911 ? 116.876 151.010 141.460 1.00 87.29 916 GLY A C 1
ATOM 7319 O O . GLY A 1 911 ? 117.859 151.506 142.017 1.00 93.94 916 GLY A O 1
ATOM 7320 N N . ARG A 1 912 ? 116.902 149.800 140.915 1.00 79.57 917 ARG A N 1
ATOM 7321 C CA . ARG A 1 912 ? 118.023 148.883 141.062 1.00 72.77 917 ARG A CA 1
ATOM 7322 C C . ARG A 1 912 ? 118.583 148.560 139.685 1.00 82.73 917 ARG A C 1
ATOM 7323 O O . ARG A 1 912 ? 117.839 148.143 138.794 1.00 94.34 917 ARG A O 1
ATOM 7331 N N . GLY A 1 913 ? 119.887 148.765 139.509 1.00 82.22 918 GLY A N 1
ATOM 7332 C CA . GLY A 1 913 ? 120.533 148.405 138.255 1.00 83.13 918 GLY A CA 1
ATOM 7333 C C . GLY A 1 913 ? 120.860 146.921 138.224 1.00 86.32 918 GLY A C 1
ATOM 7334 O O . GLY A 1 913 ? 121.249 146.329 139.229 1.00 90.50 918 GLY A O 1
ATOM 7335 N N . PHE A 1 914 ? 120.698 146.315 137.048 1.00 78.70 919 PHE A N 1
ATOM 7336 C CA . PHE A 1 914 ? 120.767 144.865 136.942 1.00 84.33 919 PHE A CA 1
ATOM 7337 C C . PHE A 1 914 ? 121.938 144.365 136.107 1.00 94.73 919 PHE A C 1
ATOM 7338 O O . PHE A 1 914 ? 122.813 143.678 136.639 1.00 108.96 919 PHE A O 1
ATOM 7346 N N . VAL A 1 915 ? 122.000 144.694 134.820 1.00 84.49 920 VAL A N 1
ATOM 7347 C CA . VAL A 1 915 ? 123.027 144.107 133.965 1.00 88.18 920 VAL A CA 1
ATOM 7348 C C . VAL A 1 915 ? 124.369 144.729 134.330 1.00 95.18 920 VAL A C 1
ATOM 7349 O O . VAL A 1 915 ? 124.424 145.737 135.041 1.00 106.75 920 VAL A O 1
ATOM 7353 N N . ALA A 1 916 ? 125.456 144.135 133.852 1.00 98.72 921 ALA A N 1
ATOM 7354 C CA . ALA A 1 916 ? 126.789 144.451 134.345 1.00 96.71 921 ALA A CA 1
ATOM 7355 C C . ALA A 1 916 ? 127.210 145.849 133.899 1.00 99.22 921 ALA A C 1
ATOM 7356 O O . ALA A 1 916 ? 126.443 146.613 133.309 1.00 107.74 921 ALA A O 1
ATOM 7358 N N . ARG A 1 917 ? 128.465 146.186 134.181 1.00 86.68 922 ARG A N 1
ATOM 7359 C CA . ARG A 1 917 ? 128.973 147.545 134.094 1.00 91.78 922 ARG A CA 1
ATOM 7360 C C . ARG A 1 917 ? 129.532 147.895 132.722 1.00 93.61 922 ARG A C 1
ATOM 7361 O O . ARG A 1 917 ? 130.340 148.823 132.616 1.00 101.61 922 ARG A O 1
ATOM 7369 N N . LEU A 1 918 ? 129.129 147.190 131.674 1.00 82.83 923 LEU A N 1
ATOM 7370 C CA . LEU A 1 918 ? 129.658 147.435 130.340 1.00 80.87 923 LEU A CA 1
ATOM 7371 C C . LEU A 1 918 ? 128.574 147.940 129.400 1.00 88.29 923 LEU A C 1
ATOM 7372 O O . LEU A 1 918 ? 128.494 147.540 128.239 1.00 97.21 923 LEU A O 1
ATOM 7377 N N . SER A 1 919 ? 127.729 148.836 129.897 1.00 91.72 924 SER A N 1
ATOM 7378 C CA . SER A 1 919 ? 126.752 149.482 129.043 1.00 97.86 924 SER A CA 1
ATOM 7379 C C . SER A 1 919 ? 127.437 150.514 128.152 1.00 94.31 924 SER A C 1
ATOM 7380 O O . SER A 1 919 ? 128.621 150.823 128.303 1.00 95.50 924 SER A O 1
ATOM 7383 N N . GLY A 1 920 ? 126.671 151.056 127.215 1.00 90.67 925 GLY A N 1
ATOM 7384 C CA . GLY A 1 920 ? 127.188 152.098 126.359 1.00 90.74 925 GLY A CA 1
ATOM 7385 C C . GLY A 1 920 ? 127.256 153.462 126.994 1.00 89.84 925 GLY A C 1
ATOM 7386 O O . GLY A 1 920 ? 127.736 154.409 126.368 1.00 91.17 925 GLY A O 1
ATOM 7387 N N . SER A 1 921 ? 126.784 153.590 128.234 1.00 79.11 926 SER A N 1
ATOM 7388 C CA . SER A 1 921 ? 126.772 154.870 128.926 1.00 73.16 926 SER A CA 1
ATOM 7389 C C . SER A 1 921 ? 128.156 155.322 129.365 1.00 77.77 926 SER A C 1
ATOM 7390 O O . SER A 1 921 ? 128.309 156.481 129.765 1.00 90.36 926 SER A O 1
ATOM 7393 N N . THR A 1 922 ? 129.159 154.446 129.304 1.00 80.31 927 THR A N 1
ATOM 7394 C CA . THR A 1 922 ? 130.496 154.824 129.747 1.00 81.55 927 THR A CA 1
ATOM 7395 C C . THR A 1 922 ? 131.067 155.942 128.885 1.00 86.76 927 THR A C 1
ATOM 7396 O O . THR A 1 922 ? 131.590 156.935 129.402 1.00 93.32 927 THR A O 1
ATOM 7400 N N . ILE A 1 923 ? 130.975 155.799 127.562 1.00 83.48 928 ILE A N 1
ATOM 7401 C CA . ILE A 1 923 ? 131.508 156.835 126.685 1.00 80.93 928 ILE A CA 1
ATOM 7402 C C . ILE A 1 923 ? 130.689 158.112 126.802 1.00 82.37 928 ILE A C 1
ATOM 7403 O O . ILE A 1 923 ? 131.232 159.217 126.688 1.00 89.19 928 ILE A O 1
ATOM 7408 N N . GLU A 1 924 ? 129.381 157.993 127.030 1.00 78.33 929 GLU A N 1
ATOM 7409 C CA . GLU A 1 924 ? 128.571 159.186 127.240 1.00 80.30 929 GLU A CA 1
ATOM 7410 C C . GLU A 1 924 ? 129.027 159.937 128.480 1.00 85.79 929 GLU A C 1
ATOM 7411 O O . GLU A 1 924 ? 129.159 161.166 128.456 1.00 95.83 929 GLU A O 1
ATOM 7417 N N . PHE A 1 925 ? 129.295 159.216 129.569 1.00 75.10 930 PHE A N 1
ATOM 7418 C CA . PHE A 1 925 ? 129.794 159.884 130.764 1.00 69.87 930 PHE A CA 1
ATOM 7419 C C . PHE A 1 925 ? 131.174 160.476 130.533 1.00 78.43 930 PHE A C 1
ATOM 7420 O O . PHE A 1 925 ? 131.496 161.530 131.083 1.00 91.10 930 PHE A O 1
ATOM 7428 N N . ILE A 1 926 ? 132.019 159.795 129.761 1.00 76.15 931 ILE A N 1
ATOM 7429 C CA . ILE A 1 926 ? 133.343 160.340 129.474 1.00 74.00 931 ILE A CA 1
ATOM 7430 C C . ILE A 1 926 ? 133.221 161.653 128.713 1.00 80.53 931 ILE A C 1
ATOM 7431 O O . ILE A 1 926 ? 133.913 162.634 129.016 1.00 86.83 931 ILE A O 1
ATOM 7436 N N . SER A 1 927 ? 132.333 161.694 127.718 1.00 82.37 932 SER A N 1
ATOM 7437 C CA . SER A 1 927 ? 132.098 162.931 126.983 1.00 83.15 932 SER A CA 1
ATOM 7438 C C . SER A 1 927 ? 131.560 164.021 127.900 1.00 82.77 932 SER A C 1
ATOM 7439 O O . SER A 1 927 ? 131.979 165.180 127.810 1.00 91.32 932 SER A O 1
ATOM 7442 N N . MET A 1 928 ? 130.628 163.667 128.788 1.00 85.55 933 MET A N 1
ATOM 7443 C CA . MET A 1 928 ? 130.091 164.649 129.725 1.00 85.38 933 MET A CA 1
ATOM 7444 C C . MET A 1 928 ? 131.179 165.184 130.645 1.00 89.28 933 MET A C 1
ATOM 7445 O O . MET A 1 928 ? 131.238 166.387 130.914 1.00 93.88 933 MET A O 1
ATOM 7450 N N . TRP A 1 929 ? 132.043 164.300 131.140 1.00 83.95 934 TRP A N 1
ATOM 7451 C CA . TRP A 1 929 ? 133.127 164.712 132.022 1.00 83.53 934 TRP A CA 1
ATOM 7452 C C . TRP A 1 929 ? 134.078 165.658 131.307 1.00 89.59 934 TRP A C 1
ATOM 7453 O O . TRP A 1 929 ? 134.476 166.691 131.856 1.00 96.21 934 TRP A O 1
ATOM 7464 N N . LYS A 1 930 ? 134.448 165.323 130.070 1.00 90.23 935 LYS A N 1
ATOM 7465 C CA . LYS A 1 930 ? 135.340 166.191 129.311 1.00 87.24 935 LYS A CA 1
ATOM 7466 C C . LYS A 1 930 ? 134.699 167.547 129.054 1.00 88.16 935 LYS A C 1
ATOM 7467 O O . LYS A 1 930 ? 135.348 168.591 129.210 1.00 92.20 935 LYS A O 1
ATOM 7473 N N . GLU A 1 931 ? 133.419 167.552 128.677 1.00 97.19 936 GLU A N 1
ATOM 7474 C CA . GLU A 1 931 ? 132.721 168.805 128.415 1.00 92.83 936 GLU A CA 1
ATOM 7475 C C . GLU A 1 931 ? 132.640 169.664 129.668 1.00 96.37 936 GLU A C 1
ATOM 7476 O O . GLU A 1 931 ? 132.845 170.881 129.610 1.00 105.54 936 GLU A O 1
ATOM 7482 N N . MET A 1 932 ? 132.335 169.049 130.811 1.00 86.07 937 MET A N 1
ATOM 7483 C CA . MET A 1 932 ? 132.239 169.803 132.055 1.00 88.12 937 MET A CA 1
ATOM 7484 C C . MET A 1 932 ? 133.592 170.354 132.476 1.00 93.19 937 MET A C 1
ATOM 7485 O O . MET A 1 932 ? 133.686 171.501 132.925 1.00 98.12 937 MET A O 1
ATOM 7490 N N . MET A 1 933 ? 134.651 169.557 132.343 1.00 90.83 938 MET A N 1
ATOM 7491 C CA . MET A 1 933 ? 135.945 169.972 132.868 1.00 90.30 938 MET A CA 1
ATOM 7492 C C . MET A 1 933 ? 136.629 171.001 131.978 1.00 92.53 938 MET A C 1
ATOM 7493 O O . MET A 1 933 ? 137.293 171.909 132.484 1.00 100.58 938 MET A O 1
ATOM 7498 N N . PHE A 1 934 ? 136.493 170.884 130.657 1.00 89.81 939 PHE A N 1
ATOM 7499 C CA . PHE A 1 934 ? 137.268 171.734 129.766 1.00 88.61 939 PHE A CA 1
ATOM 7500 C C . PHE A 1 934 ? 136.453 172.492 128.730 1.00 93.83 939 PHE A C 1
ATOM 7501 O O . PHE A 1 934 ? 137.031 173.308 128.006 1.00 97.14 939 PHE A O 1
ATOM 7509 N N . GLY A 1 935 ? 135.151 172.263 128.634 1.00 99.16 940 GLY A N 1
ATOM 7510 C CA . GLY A 1 935 ? 134.344 172.951 127.650 1.00 98.26 940 GLY A CA 1
ATOM 7511 C C . GLY A 1 935 ? 134.249 172.199 126.340 1.00 100.88 940 GLY A C 1
ATOM 7512 O O . GLY A 1 935 ? 134.869 171.156 126.122 1.00 102.52 940 GLY A O 1
ATOM 7513 N N . ALA A 1 936 ? 133.439 172.758 125.441 1.00 97.20 941 ALA A N 1
ATOM 7514 C CA . ALA A 1 936 ? 133.178 172.100 124.166 1.00 101.33 941 ALA A CA 1
ATOM 7515 C C . ALA A 1 936 ? 134.411 172.109 123.271 1.00 104.07 941 ALA A C 1
ATOM 7516 O O . ALA A 1 936 ? 134.757 171.089 122.665 1.00 100.71 941 ALA A O 1
ATOM 7518 N N . HIS A 1 937 ? 135.083 173.252 123.170 1.00 104.66 942 HIS A N 1
ATOM 7519 C CA . HIS A 1 937 ? 136.192 173.441 122.235 1.00 104.42 942 HIS A CA 1
ATOM 7520 C C . HIS A 1 937 ? 137.389 174.011 122.979 1.00 106.10 942 HIS A C 1
ATOM 7521 O O . HIS A 1 937 ? 137.604 175.230 122.997 1.00 105.26 942 HIS A O 1
ATOM 7528 N N . PRO A 1 938 ? 138.190 173.154 123.616 1.00 98.74 943 PRO A N 1
ATOM 7529 C CA . PRO A 1 938 ? 139.410 173.648 124.269 1.00 94.12 943 PRO A CA 1
ATOM 7530 C C . PRO A 1 938 ? 140.374 174.309 123.305 1.00 96.84 943 PRO A C 1
ATOM 7531 O O . PRO A 1 938 ? 141.069 175.258 123.687 1.00 99.92 943 PRO A O 1
ATOM 7535 N N . PHE A 1 939 ? 140.435 173.837 122.064 1.00 96.99 944 PHE A N 1
ATOM 7536 C CA . PHE A 1 939 ? 141.312 174.397 121.048 1.00 95.79 944 PHE A CA 1
ATOM 7537 C C . PHE A 1 939 ? 140.470 174.994 119.933 1.00 98.06 944 PHE A C 1
ATOM 7538 O O . PHE A 1 939 ? 139.546 174.347 119.432 1.00 102.71 944 PHE A O 1
ATOM 7546 N N . ARG A 1 940 ? 140.791 176.225 119.551 1.00 108.61 945 ARG A N 1
ATOM 7547 C CA . ARG A 1 940 ? 140.128 176.907 118.454 1.00 105.94 945 ARG A CA 1
ATOM 7548 C C . ARG A 1 940 ? 141.178 177.543 117.560 1.00 108.69 945 ARG A C 1
ATOM 7549 O O . ARG A 1 940 ? 142.279 177.871 118.006 1.00 113.74 945 ARG A O 1
ATOM 7557 N N . THR A 1 941 ? 140.829 177.712 116.292 1.00 122.52 946 THR A N 1
ATOM 7558 C CA . THR A 1 941 ? 141.734 178.276 115.296 1.00 127.40 946 THR A CA 1
ATOM 7559 C C . THR A 1 941 ? 141.242 179.674 114.942 1.00 126.71 946 THR A C 1
ATOM 7560 O O . THR A 1 941 ? 140.313 179.833 114.146 1.00 129.63 946 THR A O 1
ATOM 7564 N N . GLU A 1 942 ? 141.868 180.684 115.537 1.00 138.77 947 GLU A N 1
ATOM 7565 C CA . GLU A 1 942 ? 141.555 182.079 115.266 1.00 139.34 947 GLU A CA 1
ATOM 7566 C C . GLU A 1 942 ? 142.761 182.738 114.615 1.00 142.99 947 GLU A C 1
ATOM 7567 O O . GLU A 1 942 ? 143.879 182.634 115.130 1.00 143.40 947 GLU A O 1
ATOM 7573 N N . GLN A 1 943 ? 142.528 183.416 113.493 1.00 154.62 948 GLN A N 1
ATOM 7574 C CA . GLN A 1 943 ? 143.583 184.066 112.715 1.00 154.37 948 GLN A CA 1
ATOM 7575 C C . GLN A 1 943 ? 144.682 183.068 112.352 1.00 155.42 948 GLN A C 1
ATOM 7576 O O . GLN A 1 943 ? 145.863 183.264 112.639 1.00 155.08 948 GLN A O 1
ATOM 7582 N N . GLU A 1 944 ? 144.252 181.980 111.707 1.00 156.86 949 GLU A N 1
ATOM 7583 C CA . GLU A 1 944 ? 145.095 180.885 111.226 1.00 158.07 949 GLU A CA 1
ATOM 7584 C C . GLU A 1 944 ? 146.204 180.506 112.204 1.00 157.85 949 GLU A C 1
ATOM 7585 O O . GLU A 1 944 ? 147.337 180.234 111.795 1.00 157.90 949 GLU A O 1
ATOM 7591 N N . GLU A 1 945 ? 145.883 180.470 113.494 1.00 140.48 950 GLU A N 1
ATOM 7592 C CA . GLU A 1 945 ? 146.819 180.001 114.504 1.00 137.89 950 GLU A CA 1
ATOM 7593 C C . GLU A 1 945 ? 146.035 179.304 115.604 1.00 138.24 950 GLU A C 1
ATOM 7594 O O . GLU A 1 945 ? 144.841 179.547 115.793 1.00 140.05 950 GLU A O 1
ATOM 7600 N N . LEU A 1 946 ? 146.723 178.428 116.330 1.00 111.58 951 LEU A N 1
ATOM 7601 C CA . LEU A 1 946 ? 146.085 177.653 117.384 1.00 107.51 951 LEU A CA 1
ATOM 7602 C C . LEU A 1 946 ? 145.848 178.527 118.607 1.00 110.12 951 LEU A C 1
ATOM 7603 O O . LEU A 1 946 ? 146.743 179.254 119.045 1.00 112.66 951 LEU A O 1
ATOM 7608 N N . VAL A 1 947 ? 144.638 178.456 119.155 1.00 107.95 952 VAL A N 1
ATOM 7609 C CA . VAL A 1 947 ? 144.258 179.209 120.343 1.00 104.67 952 VAL A CA 1
ATOM 7610 C C . VAL A 1 947 ? 143.675 178.236 121.356 1.00 106.47 952 VAL A C 1
ATOM 7611 O O . VAL A 1 947 ? 142.828 177.407 121.009 1.00 110.45 952 VAL A O 1
ATOM 7615 N N . PHE A 1 948 ? 144.129 178.335 122.602 1.00 102.13 953 PHE A N 1
ATOM 7616 C CA . PHE A 1 948 ? 143.709 177.443 123.673 1.00 98.86 953 PHE A CA 1
ATOM 7617 C C . PHE A 1 948 ? 142.977 178.239 124.741 1.00 102.64 953 PHE A C 1
ATOM 7618 O O . PHE A 1 948 ? 143.468 179.279 125.191 1.00 108.03 953 PHE A O 1
ATOM 7626 N N . SER A 1 949 ? 141.808 177.749 125.146 1.00 109.57 954 SER A N 1
ATOM 7627 C CA . SER A 1 949 ? 141.036 178.378 126.206 1.00 109.83 954 SER A CA 1
ATOM 7628 C C . SER A 1 949 ? 140.191 177.319 126.895 1.00 112.57 954 SER A C 1
ATOM 7629 O O . SER A 1 949 ? 139.804 176.320 126.284 1.00 113.25 954 SER A O 1
ATOM 7632 N N . LEU A 1 950 ? 139.904 177.549 128.171 1.00 99.14 955 LEU A N 1
ATOM 7633 C CA . LEU A 1 950 ? 139.141 176.619 128.990 1.00 94.48 955 LEU A CA 1
ATOM 7634 C C . LEU A 1 950 ? 137.826 177.261 129.404 1.00 99.63 955 LEU A C 1
ATOM 7635 O O . LEU A 1 950 ? 137.811 178.398 129.886 1.00 106.03 955 LEU A O 1
ATOM 7640 N N . ALA A 1 951 ? 136.729 176.534 129.215 1.00 97.02 956 ALA A N 1
ATOM 7641 C CA . ALA A 1 951 ? 135.396 176.985 129.607 1.00 97.03 956 ALA A CA 1
ATOM 7642 C C . ALA A 1 951 ? 134.706 175.879 130.394 1.00 100.40 956 ALA A C 1
ATOM 7643 O O . ALA A 1 951 ? 133.801 175.207 129.886 1.00 104.06 956 ALA A O 1
ATOM 7645 N N . PRO A 1 952 ? 135.115 175.659 131.640 1.00 94.66 957 PRO A N 1
ATOM 7646 C CA . PRO A 1 952 ? 134.484 174.609 132.442 1.00 92.21 957 PRO A CA 1
ATOM 7647 C C . PRO A 1 952 ? 133.055 174.961 132.816 1.00 96.78 957 PRO A C 1
ATOM 7648 O O . PRO A 1 952 ? 132.673 176.131 132.886 1.00 104.40 957 PRO A O 1
ATOM 7652 N N . ALA A 1 953 ? 132.261 173.919 133.058 1.00 91.93 958 ALA A N 1
ATOM 7653 C CA . ALA A 1 953 ? 130.889 174.045 133.549 1.00 89.14 958 ALA A CA 1
ATOM 7654 C C . ALA A 1 953 ? 130.772 173.122 134.757 1.00 90.65 958 ALA A C 1
ATOM 7655 O O . ALA A 1 953 ? 130.404 171.953 134.621 1.00 95.75 958 ALA A O 1
ATOM 7657 N N . ILE A 1 954 ? 131.087 173.647 135.932 1.00 93.24 959 ILE A N 1
ATOM 7658 C CA . ILE A 1 954 ? 131.191 172.863 137.158 1.00 94.04 959 ILE A CA 1
ATOM 7659 C C . ILE A 1 954 ? 130.026 173.240 138.066 1.00 96.80 959 ILE A C 1
ATOM 7660 O O . ILE A 1 954 ? 129.867 174.420 138.401 1.00 98.57 959 ILE A O 1
ATOM 7665 N N . PRO A 1 955 ? 129.198 172.289 138.485 1.00 96.35 960 PRO A N 1
ATOM 7666 C CA . PRO A 1 955 ? 128.133 172.601 139.441 1.00 92.74 960 PRO A CA 1
ATOM 7667 C C . PRO A 1 955 ? 128.698 172.835 140.833 1.00 96.44 960 PRO A C 1
ATOM 7668 O O . PRO A 1 955 ? 129.855 172.538 141.130 1.00 105.77 960 PRO A O 1
ATOM 7672 N N . ALA A 1 956 ? 127.846 173.382 141.701 1.00 97.80 961 ALA A N 1
ATOM 7673 C CA . ALA A 1 956 ? 128.290 173.727 143.046 1.00 94.79 961 ALA A CA 1
ATOM 7674 C C . ALA A 1 956 ? 128.659 172.496 143.861 1.00 94.93 961 ALA A C 1
ATOM 7675 O O . ALA A 1 956 ? 129.525 172.578 144.739 1.00 97.97 961 ALA A O 1
ATOM 7677 N N . TYR A 1 957 ? 128.034 171.354 143.590 1.00 88.21 962 TYR A N 1
ATOM 7678 C CA . TYR A 1 957 ? 128.248 170.178 144.422 1.00 89.42 962 TYR A CA 1
ATOM 7679 C C . TYR A 1 957 ? 129.505 169.400 144.057 1.00 95.32 962 TYR A C 1
ATOM 7680 O O . TYR A 1 957 ? 129.807 168.405 144.722 1.00 103.35 962 TYR A O 1
ATOM 7689 N N . LEU A 1 958 ? 130.241 169.815 143.028 1.00 89.85 963 LEU A N 1
ATOM 7690 C CA . LEU A 1 958 ? 131.523 169.196 142.722 1.00 89.22 963 LEU A CA 1
ATOM 7691 C C . LEU A 1 958 ? 132.710 169.991 143.242 1.00 93.22 963 LEU A C 1
ATOM 7692 O O . LEU A 1 958 ? 133.818 169.449 143.302 1.00 102.32 963 LEU A O 1
ATOM 7697 N N . ILE A 1 959 ? 132.508 171.247 143.621 1.00 95.35 964 ILE A N 1
ATOM 7698 C CA . ILE A 1 959 ? 133.591 172.111 144.082 1.00 98.53 964 ILE A CA 1
ATOM 7699 C C . ILE A 1 959 ? 133.936 171.774 145.526 1.00 99.34 964 ILE A C 1
ATOM 7700 O O . ILE A 1 959 ? 133.055 171.799 146.396 1.00 102.27 964 ILE A O 1
ATOM 7705 N N . PRO A 1 960 ? 135.194 171.461 145.829 1.00 100.71 965 PRO A N 1
ATOM 7706 C CA . PRO A 1 960 ? 135.562 171.111 147.206 1.00 99.01 965 PRO A CA 1
ATOM 7707 C C . PRO A 1 960 ? 135.456 172.287 148.161 1.00 105.41 965 PRO A C 1
ATOM 7708 O O . PRO A 1 960 ? 135.150 173.410 147.750 1.00 111.20 965 PRO A O 1
ATOM 7712 N N . GLU A 1 961 ? 135.708 172.032 149.446 1.00 128.63 966 GLU A N 1
ATOM 7713 C CA . GLU A 1 961 ? 135.622 173.092 150.443 1.00 131.58 966 GLU A CA 1
ATOM 7714 C C . GLU A 1 961 ? 136.646 174.187 150.177 1.00 133.27 966 GLU A C 1
ATOM 7715 O O . GLU A 1 961 ? 136.332 175.378 150.271 1.00 131.56 966 GLU A O 1
ATOM 7721 N N . ASP A 1 962 ? 137.876 173.804 149.834 1.00 130.53 967 ASP A N 1
ATOM 7722 C CA . ASP A 1 962 ? 138.919 174.780 149.548 1.00 128.31 967 ASP A CA 1
ATOM 7723 C C . ASP A 1 962 ? 138.798 175.385 148.158 1.00 127.45 967 ASP A C 1
ATOM 7724 O O . ASP A 1 962 ? 139.565 176.296 147.830 1.00 126.87 967 ASP A O 1
ATOM 7729 N N . GLY A 1 963 ? 137.875 174.898 147.334 1.00 122.90 968 GLY A N 1
ATOM 7730 C CA . GLY A 1 963 ? 137.652 175.471 146.025 1.00 122.91 968 GLY A CA 1
ATOM 7731 C C . GLY A 1 963 ? 138.636 175.059 144.958 1.00 122.89 968 GLY A C 1
ATOM 7732 O O . GLY A 1 963 ? 138.610 175.631 143.863 1.00 126.08 968 GLY A O 1
ATOM 7733 N N . ARG A 1 964 ? 139.502 174.088 145.230 1.00 118.08 969 ARG A N 1
ATOM 7734 C CA . ARG A 1 964 ? 140.497 173.633 144.268 1.00 116.78 969 ARG A CA 1
ATOM 7735 C C . ARG A 1 964 ? 140.023 172.322 143.655 1.00 119.62 969 ARG A C 1
ATOM 7736 O O . ARG A 1 964 ? 139.977 171.292 144.333 1.00 124.80 969 ARG A O 1
ATOM 7744 N N . LEU A 1 965 ? 139.679 172.361 142.372 1.00 101.08 970 LEU A N 1
ATOM 7745 C CA . LEU A 1 965 ? 139.249 171.187 141.627 1.00 98.29 970 LEU A CA 1
ATOM 7746 C C . LEU A 1 965 ? 140.278 170.900 140.546 1.00 101.81 970 LEU A C 1
ATOM 7747 O O . LEU A 1 965 ? 140.704 171.815 139.835 1.00 107.64 970 LEU A O 1
ATOM 7752 N N . SER A 1 966 ? 140.676 169.637 140.424 1.00 95.43 971 SER A N 1
ATOM 7753 C CA . SER A 1 966 ? 141.713 169.245 139.484 1.00 92.35 971 SER A CA 1
ATOM 7754 C C . SER A 1 966 ? 141.215 168.122 138.588 1.00 93.97 971 SER A C 1
ATOM 7755 O O . SER A 1 966 ? 140.421 167.276 139.006 1.00 96.70 971 SER A O 1
ATOM 7758 N N . ALA A 1 967 ? 141.697 168.123 137.348 1.00 93.32 972 ALA A N 1
ATOM 7759 C CA . ALA A 1 967 ? 141.342 167.097 136.381 1.00 91.78 972 ALA A CA 1
ATOM 7760 C C . ALA A 1 967 ? 142.496 166.918 135.408 1.00 92.90 972 ALA A C 1
ATOM 7761 O O . ALA A 1 967 ? 143.340 167.802 135.248 1.00 95.38 972 ALA A O 1
ATOM 7763 N N . ALA A 1 968 ? 142.523 165.760 134.757 1.00 91.13 973 ALA A N 1
ATOM 7764 C CA . ALA A 1 968 ? 143.581 165.428 133.815 1.00 86.88 973 ALA A CA 1
ATOM 7765 C C . ALA A 1 968 ? 143.180 165.861 132.412 1.00 89.52 973 ALA A C 1
ATOM 7766 O O . ALA A 1 968 ? 142.111 165.489 131.922 1.00 97.12 973 ALA A O 1
ATOM 7768 N N . PHE A 1 969 ? 144.043 166.640 131.770 1.00 93.99 974 PHE A N 1
ATOM 7769 C CA . PHE A 1 969 ? 143.791 167.173 130.438 1.00 91.85 974 PHE A CA 1
ATOM 7770 C C . PHE A 1 969 ? 144.637 166.405 129.434 1.00 94.33 974 PHE A C 1
ATOM 7771 O O . PHE A 1 969 ? 145.870 166.461 129.487 1.00 100.52 974 PHE A O 1
ATOM 7779 N N . MET A 1 970 ? 143.972 165.693 128.525 1.00 92.96 975 MET A N 1
ATOM 7780 C CA . MET A 1 970 ? 144.634 164.869 127.516 1.00 92.23 975 MET A CA 1
ATOM 7781 C C . MET A 1 970 ? 145.559 163.837 128.152 1.00 99.09 975 MET A C 1
ATOM 7782 O O . MET A 1 970 ? 146.617 163.515 127.607 1.00 104.59 975 MET A O 1
ATOM 7787 N N . SER A 1 971 ? 145.167 163.336 129.325 1.00 102.10 976 SER A N 1
ATOM 7788 C CA . SER A 1 971 ? 145.823 162.227 130.011 1.00 98.13 976 SER A CA 1
ATOM 7789 C C . SER A 1 971 ? 147.256 162.537 130.427 1.00 97.12 976 SER A C 1
ATOM 7790 O O . SER A 1 971 ? 147.944 161.666 130.968 1.00 103.00 976 SER A O 1
ATOM 7793 N N . LYS A 1 972 ? 147.718 163.749 130.190 1.00 95.23 977 LYS A N 1
ATOM 7794 C CA . LYS A 1 972 ? 149.087 164.090 130.560 1.00 97.33 977 LYS A CA 1
ATOM 7795 C C . LYS A 1 972 ? 149.186 165.350 131.403 1.00 101.78 977 LYS A C 1
ATOM 7796 O O . LYS A 1 972 ? 150.027 165.414 132.301 1.00 108.22 977 LYS A O 1
ATOM 7802 N N . THR A 1 973 ? 148.352 166.349 131.141 1.00 96.99 978 THR A N 1
ATOM 7803 C CA . THR A 1 973 ? 148.427 167.634 131.818 1.00 95.13 978 THR A CA 1
ATOM 7804 C C . THR A 1 973 ? 147.370 167.698 132.911 1.00 97.11 978 THR A C 1
ATOM 7805 O O . THR A 1 973 ? 146.209 167.345 132.680 1.00 105.12 978 THR A O 1
ATOM 7809 N N . THR A 1 974 ? 147.775 168.144 134.094 1.00 91.94 979 THR A N 1
ATOM 7810 C CA . THR A 1 974 ? 146.873 168.302 135.226 1.00 90.27 979 THR A CA 1
ATOM 7811 C C . THR A 1 974 ? 146.419 169.754 135.297 1.00 94.67 979 THR A C 1
ATOM 7812 O O . THR A 1 974 ? 147.248 170.662 135.408 1.00 102.85 979 THR A O 1
ATOM 7816 N N . VAL A 1 975 ? 145.110 169.967 135.235 1.00 92.88 980 VAL A N 1
ATOM 7817 C CA . VAL A 1 975 ? 144.519 171.297 135.295 1.00 90.09 980 VAL A CA 1
ATOM 7818 C C . VAL A 1 975 ? 143.922 171.467 136.682 1.00 91.13 980 VAL A C 1
ATOM 7819 O O . VAL A 1 975 ? 142.973 170.765 137.047 1.00 94.71 980 VAL A O 1
ATOM 7823 N N . CYS A 1 976 ? 144.468 172.398 137.455 1.00 103.72 981 CYS A N 1
ATOM 7824 C CA . CYS A 1 976 ? 144.036 172.641 138.829 1.00 106.16 981 CYS A CA 1
ATOM 7825 C C . CYS A 1 976 ? 143.259 173.952 138.861 1.00 109.38 981 CYS A C 1
ATOM 7826 O O . CYS A 1 976 ? 143.850 175.032 138.953 1.00 110.72 981 CYS A O 1
ATOM 7829 N N . TYR A 1 977 ? 141.936 173.855 138.786 1.00 105.35 982 TYR A N 1
ATOM 7830 C CA . TYR A 1 977 ? 141.086 175.029 138.888 1.00 101.94 982 TYR A CA 1
ATOM 7831 C C . TYR A 1 977 ? 141.045 175.539 140.322 1.00 106.25 982 TYR A C 1
ATOM 7832 O O . TYR A 1 977 ? 141.235 174.785 141.279 1.00 110.70 982 TYR A O 1
ATOM 7841 N N . GLU A 1 978 ? 140.791 176.836 140.460 1.00 116.13 983 GLU A N 1
ATOM 7842 C CA . GLU A 1 978 ? 140.517 177.451 141.750 1.00 114.71 983 GLU A CA 1
ATOM 7843 C C . GLU A 1 978 ? 139.379 178.442 141.568 1.00 119.21 983 GLU A C 1
ATOM 7844 O O . GLU A 1 978 ? 139.478 179.360 140.748 1.00 124.49 983 GLU A O 1
ATOM 7850 N N . PHE A 1 979 ? 138.306 178.257 142.328 1.00 115.77 984 PHE A N 1
ATOM 7851 C CA . PHE A 1 979 ? 137.085 179.029 142.162 1.00 116.23 984 PHE A CA 1
ATOM 7852 C C . PHE A 1 979 ? 136.921 180.013 143.310 1.00 122.84 984 PHE A C 1
ATOM 7853 O O . PHE A 1 979 ? 137.241 179.701 144.460 1.00 128.18 984 PHE A O 1
ATOM 7861 N N . GLY A 1 980 ? 136.420 181.205 142.985 1.00 131.53 985 GLY A N 1
ATOM 7862 C CA . GLY A 1 980 ? 136.269 182.234 144.000 1.00 130.65 985 GLY A CA 1
ATOM 7863 C C . GLY A 1 980 ? 135.307 181.840 145.103 1.00 133.15 985 GLY A C 1
ATOM 7864 O O . GLY A 1 980 ? 135.579 182.062 146.285 1.00 137.70 985 GLY A O 1
ATOM 7865 N N . GLY A 1 981 ? 134.172 181.245 144.737 1.00 129.14 986 GLY A N 1
ATOM 7866 C CA . GLY A 1 981 ? 133.178 180.868 145.721 1.00 127.54 986 GLY A CA 1
ATOM 7867 C C . GLY A 1 981 ? 132.406 179.647 145.276 1.00 126.02 986 GLY A C 1
ATOM 7868 O O . GLY A 1 981 ? 132.494 179.210 144.127 1.00 130.01 986 GLY A O 1
ATOM 7869 N N . HIS A 1 982 ? 131.632 179.100 146.209 1.00 119.32 987 HIS A N 1
ATOM 7870 C CA . HIS A 1 982 ? 130.840 177.906 145.944 1.00 120.49 987 HIS A CA 1
ATOM 7871 C C . HIS A 1 982 ? 129.564 178.307 145.215 1.00 121.39 987 HIS A C 1
ATOM 7872 O O . HIS A 1 982 ? 128.652 178.885 145.814 1.00 123.93 987 HIS A O 1
ATOM 7879 N N . ARG A 1 983 ? 129.502 178.000 143.925 1.00 116.56 988 ARG A N 1
ATOM 7880 C CA . ARG A 1 983 ? 128.348 178.307 143.091 1.00 113.37 988 ARG A CA 1
ATOM 7881 C C . ARG A 1 983 ? 128.496 177.527 141.794 1.00 115.60 988 ARG A C 1
ATOM 7882 O O . ARG A 1 983 ? 129.540 176.928 141.524 1.00 121.39 988 ARG A O 1
ATOM 7890 N N . ASP A 1 984 ? 127.438 177.542 140.990 1.00 108.83 989 ASP A N 1
ATOM 7891 C CA . ASP A 1 984 ? 127.480 176.919 139.675 1.00 108.05 989 ASP A CA 1
ATOM 7892 C C . ASP A 1 984 ? 128.231 177.832 138.714 1.00 110.95 989 ASP A C 1
ATOM 7893 O O . ASP A 1 984 ? 127.860 178.998 138.542 1.00 112.90 989 ASP A O 1
ATOM 7898 N N . TYR A 1 985 ? 129.286 177.308 138.093 1.00 112.62 990 TYR A N 1
ATOM 7899 C CA . TYR A 1 985 ? 130.110 178.092 137.177 1.00 114.01 990 TYR A CA 1
ATOM 7900 C C . TYR A 1 985 ? 129.666 177.805 135.746 1.00 116.10 990 TYR A C 1
ATOM 7901 O O . TYR A 1 985 ? 130.311 177.083 134.988 1.00 117.02 990 TYR A O 1
ATOM 7910 N N . VAL A 1 986 ? 128.533 178.391 135.390 1.00 111.12 991 VAL A N 1
ATOM 7911 C CA . VAL A 1 986 ? 128.022 178.318 134.017 1.00 105.43 991 VAL A CA 1
ATOM 7912 C C . VAL A 1 986 ? 128.901 179.172 133.113 1.00 107.00 991 VAL A C 1
ATOM 7913 O O . VAL A 1 986 ? 129.264 180.297 133.498 1.00 111.73 991 VAL A O 1
ATOM 7917 N N . PRO A 1 987 ? 129.279 178.693 131.928 1.00 104.07 992 PRO A N 1
ATOM 7918 C CA . PRO A 1 987 ? 130.057 179.535 131.013 1.00 100.33 992 PRO A CA 1
ATOM 7919 C C . PRO A 1 987 ? 129.318 180.826 130.696 1.00 101.16 992 PRO A C 1
ATOM 7920 O O . PRO A 1 987 ? 128.107 180.834 130.470 1.00 102.92 992 PRO A O 1
ATOM 7924 N N . GLY A 1 988 ? 130.066 181.924 130.682 1.00 99.54 993 GLY A N 1
ATOM 7925 C CA . GLY A 1 988 ? 129.493 183.242 130.548 1.00 99.28 993 GLY A CA 1
ATOM 7926 C C . GLY A 1 988 ? 129.154 183.915 131.859 1.00 100.75 993 GLY A C 1
ATOM 7927 O O . GLY A 1 988 ? 128.899 185.125 131.868 1.00 102.37 993 GLY A O 1
ATOM 7928 N N . THR A 1 989 ? 129.147 183.174 132.964 1.00 106.74 994 THR A N 1
ATOM 7929 C CA . THR A 1 989 ? 128.886 183.726 134.283 1.00 106.07 994 THR A CA 1
ATOM 7930 C C . THR A 1 989 ? 130.161 183.956 135.082 1.00 110.13 994 THR A C 1
ATOM 7931 O O . THR A 1 989 ? 130.086 184.264 136.274 1.00 113.01 994 THR A O 1
ATOM 7935 N N . TYR A 1 990 ? 131.325 183.807 134.455 1.00 109.15 995 TYR A N 1
ATOM 7936 C CA . TYR A 1 990 ? 132.600 184.003 135.126 1.00 106.15 995 TYR A CA 1
ATOM 7937 C C . TYR A 1 990 ? 133.639 184.402 134.088 1.00 107.38 995 TYR A C 1
ATOM 7938 O O . TYR A 1 990 ? 133.350 184.492 132.892 1.00 113.69 995 TYR A O 1
ATOM 7947 N N . ARG A 1 991 ? 134.860 184.639 134.557 1.00 111.96 996 ARG A N 1
ATOM 7948 C CA . ARG A 1 991 ? 135.977 184.949 133.679 1.00 113.93 996 ARG A CA 1
ATOM 7949 C C . ARG A 1 991 ? 137.241 184.348 134.272 1.00 119.06 996 ARG A C 1
ATOM 7950 O O . ARG A 1 991 ? 137.401 184.307 135.494 1.00 122.18 996 ARG A O 1
ATOM 7952 N N . ILE A 1 992 ? 138.132 183.882 133.402 1.00 125.77 997 ILE A N 1
ATOM 7953 C CA . ILE A 1 992 ? 139.398 183.303 133.837 1.00 123.34 997 ILE A CA 1
ATOM 7954 C C . ILE A 1 992 ? 140.361 184.449 134.125 1.00 127.17 997 ILE A C 1
ATOM 7955 O O . ILE A 1 992 ? 140.740 185.196 133.220 1.00 132.24 997 ILE A O 1
ATOM 7960 N N . ARG A 1 993 ? 140.755 184.593 135.390 1.00 129.63 998 ARG A N 1
ATOM 7961 C CA . ARG A 1 993 ? 141.636 185.692 135.768 1.00 128.13 998 ARG A CA 1
ATOM 7962 C C . ARG A 1 993 ? 143.029 185.508 135.179 1.00 128.66 998 ARG A C 1
ATOM 7963 O O . ARG A 1 993 ? 143.584 186.431 134.573 1.00 128.81 998 ARG A O 1
ATOM 7971 N N . HIS A 1 994 ? 143.603 184.320 135.339 1.00 124.51 999 HIS A N 1
ATOM 7972 C CA . HIS A 1 994 ? 144.939 184.029 134.838 1.00 124.72 999 HIS A CA 1
ATOM 7973 C C . HIS A 1 994 ? 145.168 182.529 134.923 1.00 124.99 999 HIS A C 1
ATOM 7974 O O . HIS A 1 994 ? 144.516 181.829 135.702 1.00 125.94 999 HIS A O 1
ATOM 7981 N N . MET A 1 995 ? 146.109 182.048 134.119 1.00 121.50 1000 MET A N 1
ATOM 7982 C CA . MET A 1 995 ? 146.508 180.650 134.133 1.00 120.58 1000 MET A CA 1
ATOM 7983 C C . MET A 1 995 ? 148.026 180.560 134.150 1.00 124.51 1000 MET A C 1
ATOM 7984 O O . MET A 1 995 ? 148.709 181.311 133.451 1.00 125.67 1000 MET A O 1
ATOM 7989 N N . VAL A 1 996 ? 148.546 179.637 134.955 1.00 119.40 1001 VAL A N 1
ATOM 7990 C CA . VAL A 1 996 ? 149.979 179.448 135.131 1.00 114.63 1001 VAL A CA 1
ATOM 7991 C C . VAL A 1 996 ? 150.346 178.059 134.635 1.00 114.99 1001 VAL A C 1
ATOM 7992 O O . VAL A 1 996 ? 149.666 177.078 134.952 1.00 117.82 1001 VAL A O 1
ATOM 7996 N N . PHE A 1 997 ? 151.419 177.977 133.857 1.00 115.06 1002 PHE A N 1
ATOM 7997 C CA . PHE A 1 997 ? 151.853 176.730 133.246 1.00 115.29 1002 PHE A CA 1
ATOM 7998 C C . PHE A 1 997 ? 153.157 176.267 133.878 1.00 116.16 1002 PHE A C 1
ATOM 7999 O O . PHE A 1 997 ? 154.075 177.069 134.074 1.00 119.71 1002 PHE A O 1
ATOM 8007 N N . PHE A 1 998 ? 153.230 174.979 134.193 1.00 115.95 1003 PHE A N 1
ATOM 8008 C CA . PHE A 1 998 ? 154.438 174.353 134.717 1.00 116.12 1003 PHE A CA 1
ATOM 8009 C C . PHE A 1 998 ? 154.918 173.341 133.685 1.00 116.28 1003 PHE A C 1
ATOM 8010 O O . PHE A 1 998 ? 154.276 172.307 133.477 1.00 120.57 1003 PHE A O 1
ATOM 8018 N N . TYR A 1 999 ? 156.040 173.641 133.040 1.00 116.99 1004 TYR A N 1
ATOM 8019 C CA . TYR A 1 999 ? 156.569 172.772 132.004 1.00 118.01 1004 TYR A CA 1
ATOM 8020 C C . TYR A 1 999 ? 157.208 171.527 132.609 1.00 121.01 1004 TYR A C 1
ATOM 8021 O O . TYR A 1 999 ? 157.532 171.474 133.798 1.00 125.25 1004 TYR A O 1
ATOM 8030 N N . GLU A 1 1000 ? 157.386 170.512 131.762 1.00 127.70 1005 GLU A N 1
ATOM 8031 C CA . GLU A 1 1000 ? 158.078 169.303 132.194 1.00 129.78 1005 GLU A CA 1
ATOM 8032 C C . GLU A 1 1000 ? 159.534 169.595 132.529 1.00 131.32 1005 GLU A C 1
ATOM 8033 O O . GLU A 1 1000 ? 160.091 169.012 133.466 1.00 130.91 1005 GLU A O 1
ATOM 8039 N N . ASN A 1 1001 ? 160.165 170.499 131.778 1.00 132.63 1006 ASN A N 1
ATOM 8040 C CA . ASN A 1 1001 ? 161.555 170.852 132.031 1.00 133.79 1006 ASN A CA 1
ATOM 8041 C C . ASN A 1 1001 ? 161.730 171.695 133.286 1.00 133.34 1006 ASN A C 1
ATOM 8042 O O . ASN A 1 1001 ? 162.871 171.958 133.678 1.00 132.74 1006 ASN A O 1
ATOM 8047 N N . GLY A 1 1002 ? 160.640 172.129 133.914 1.00 129.34 1007 GLY A N 1
ATOM 8048 C CA . GLY A 1 1002 ? 160.690 172.859 135.158 1.00 126.46 1007 GLY A CA 1
ATOM 8049 C C . GLY A 1 1002 ? 160.449 174.348 135.032 1.00 128.66 1007 GLY A C 1
ATOM 8050 O O . GLY A 1 1002 ? 160.165 175.002 136.042 1.00 128.88 1007 GLY A O 1
ATOM 8051 N N . SER A 1 1003 ? 160.554 174.899 133.828 1.00 130.18 1008 SER A N 1
ATOM 8052 C CA . SER A 1 1003 ? 160.290 176.316 133.632 1.00 129.79 1008 SER A CA 1
ATOM 8053 C C . SER A 1 1003 ? 158.802 176.609 133.772 1.00 130.66 1008 SER A C 1
ATOM 8054 O O . SER A 1 1003 ? 157.947 175.783 133.442 1.00 130.10 1008 SER A O 1
ATOM 8057 N N . GLN A 1 1004 ? 158.495 177.802 134.268 1.00 127.65 1009 GLN A N 1
ATOM 8058 C CA . GLN A 1 1004 ? 157.122 178.231 134.475 1.00 125.43 1009 GLN A CA 1
ATOM 8059 C C . GLN A 1 1004 ? 156.779 179.387 133.548 1.00 126.04 1009 GLN A C 1
ATOM 8060 O O . GLN A 1 1004 ? 157.622 180.233 133.239 1.00 128.44 1009 GLN A O 1
ATOM 8066 N N . ALA A 1 1005 ? 155.527 179.409 133.102 1.00 123.05 1010 ALA A N 1
ATOM 8067 C CA . ALA A 1 1005 ? 155.000 180.508 132.308 1.00 120.65 1010 ALA A CA 1
ATOM 8068 C C . ALA A 1 1005 ? 153.612 180.849 132.821 1.00 123.46 1010 ALA A C 1
ATOM 8069 O O . ALA A 1 1005 ? 152.782 179.955 133.007 1.00 128.51 1010 ALA A O 1
ATOM 8071 N N . THR A 1 1006 ? 153.366 182.133 133.053 1.00 124.91 1011 THR A N 1
ATOM 8072 C CA . THR A 1 1006 ? 152.086 182.609 133.552 1.00 127.29 1011 THR A CA 1
ATOM 8073 C C . THR A 1 1006 ? 151.464 183.558 132.540 1.00 125.95 1011 THR A C 1
ATOM 8074 O O . THR A 1 1006 ? 152.141 184.436 131.999 1.00 125.90 1011 THR A O 1
ATOM 8078 N N . VAL A 1 1007 ? 150.173 183.374 132.283 1.00 125.89 1012 VAL A N 1
ATOM 8079 C CA . VAL A 1 1007 ? 149.428 184.203 131.346 1.00 124.13 1012 VAL A CA 1
ATOM 8080 C C . VAL A 1 1007 ? 148.286 184.860 132.103 1.00 127.48 1012 VAL A C 1
ATOM 8081 O O . VAL A 1 1007 ? 147.450 184.169 132.698 1.00 130.94 1012 VAL A O 1
ATOM 8085 N N . GLU A 1 1008 ? 148.249 186.189 132.077 1.00 129.68 1013 GLU A N 1
ATOM 8086 C CA . GLU A 1 1008 ? 147.200 186.955 132.748 1.00 128.75 1013 GLU A CA 1
ATOM 8087 C C . GLU A 1 1008 ? 146.094 187.208 131.734 1.00 129.68 1013 GLU A C 1
ATOM 8088 O O . GLU A 1 1008 ? 146.096 188.207 131.014 1.00 131.31 1013 GLU A O 1
ATOM 8090 N N . GLY A 1 1009 ? 145.136 186.290 131.680 1.00 131.73 1014 GLY A N 1
ATOM 8091 C CA . GLY A 1 1009 ? 144.050 186.411 130.729 1.00 129.71 1014 GLY A CA 1
ATOM 8092 C C . GLY A 1 1009 ? 143.189 185.165 130.740 1.00 130.78 1014 GLY A C 1
ATOM 8093 O O . GLY A 1 1009 ? 143.130 184.444 131.736 1.00 134.60 1014 GLY A O 1
ATOM 8094 N N . GLU A 1 1010 ? 142.522 184.929 129.611 1.00 130.98 1015 GLU A N 1
ATOM 8095 C CA . GLU A 1 1010 ? 141.622 183.794 129.463 1.00 131.33 1015 GLU A CA 1
ATOM 8096 C C . GLU A 1 1010 ? 142.018 182.890 128.302 1.00 132.17 1015 GLU A C 1
ATOM 8097 O O . GLU A 1 1010 ? 141.599 181.727 128.268 1.00 130.21 1015 GLU A O 1
ATOM 8103 N N . LYS A 1 1011 ? 142.823 183.381 127.364 1.00 124.88 1016 LYS A N 1
ATOM 8104 C CA . LYS A 1 1011 ? 143.167 182.613 126.177 1.00 121.31 1016 LYS A CA 1
ATOM 8105 C C . LYS A 1 1011 ? 144.659 182.730 125.918 1.00 122.05 1016 LYS A C 1
ATOM 8106 O O . LYS A 1 1011 ? 145.266 183.762 126.211 1.00 124.29 1016 LYS A O 1
ATOM 8112 N N . VAL A 1 1012 ? 145.239 181.668 125.365 1.00 115.60 1017 VAL A N 1
ATOM 8113 C CA . VAL A 1 1012 ? 146.618 181.676 124.902 1.00 115.49 1017 VAL A CA 1
ATOM 8114 C C . VAL A 1 1012 ? 146.629 181.217 123.452 1.00 116.88 1017 VAL A C 1
ATOM 8115 O O . VAL A 1 1012 ? 145.704 180.555 122.976 1.00 119.47 1017 VAL A O 1
ATOM 8119 N N . SER A 1 1013 ? 147.693 181.582 122.744 1.00 124.35 1018 SER A N 1
ATOM 8120 C CA . SER A 1 1013 ? 147.776 181.285 121.323 1.00 125.20 1018 SER A CA 1
ATOM 8121 C C . SER A 1 1013 ? 149.226 181.054 120.930 1.00 127.58 1018 SER A C 1
ATOM 8122 O O . SER A 1 1013 ? 150.155 181.535 121.582 1.00 129.26 1018 SER A O 1
ATOM 8125 N N . GLY A 1 1014 ? 149.404 180.306 119.846 1.00 128.41 1019 GLY A N 1
ATOM 8126 C CA . GLY A 1 1014 ? 150.719 180.072 119.287 1.00 127.49 1019 GLY A CA 1
ATOM 8127 C C . GLY A 1 1014 ? 151.535 179.024 120.014 1.00 129.94 1019 GLY A C 1
ATOM 8128 O O . GLY A 1 1014 ? 151.113 177.870 120.148 1.00 128.66 1019 GLY A O 1
ATOM 8129 N N . LYS A 1 1015 ? 152.718 179.427 120.481 1.00 129.85 1020 LYS A N 1
ATOM 8130 C CA . LYS A 1 1015 ? 153.643 178.478 121.089 1.00 129.56 1020 LYS A CA 1
ATOM 8131 C C . LYS A 1 1015 ? 153.058 177.857 122.349 1.00 129.44 1020 LYS A C 1
ATOM 8132 O O . LYS A 1 1015 ? 153.195 176.650 122.573 1.00 133.14 1020 LYS A O 1
ATOM 8138 N N . LEU A 1 1016 ? 152.407 178.666 123.187 1.00 116.85 1021 LEU A N 1
ATOM 8139 C CA . LEU A 1 1016 ? 151.821 178.140 124.416 1.00 116.41 1021 LEU A CA 1
ATOM 8140 C C . LEU A 1 1016 ? 150.762 177.089 124.112 1.00 121.37 1021 LEU A C 1
ATOM 8141 O O . LEU A 1 1016 ? 150.744 176.013 124.721 1.00 124.89 1021 LEU A O 1
ATOM 8146 N N . ALA A 1 1017 ? 149.872 177.382 123.163 1.00 120.99 1022 ALA A N 1
ATOM 8147 C CA . ALA A 1 1017 ? 148.823 176.431 122.816 1.00 118.57 1022 ALA A CA 1
ATOM 8148 C C . ALA A 1 1017 ? 149.409 175.158 122.223 1.00 119.34 1022 ALA A C 1
ATOM 8149 O O . ALA A 1 1017 ? 148.966 174.049 122.549 1.00 122.05 1022 ALA A O 1
ATOM 8151 N N . GLU A 1 1018 ? 150.410 175.297 121.353 1.00 120.83 1023 GLU A N 1
ATOM 8152 C CA . GLU A 1 1018 ? 151.019 174.117 120.754 1.00 123.51 1023 GLU A CA 1
ATOM 8153 C C . GLU A 1 1018 ? 151.702 173.258 121.808 1.00 126.95 1023 GLU A C 1
ATOM 8154 O O . GLU A 1 1018 ? 151.631 172.025 121.757 1.00 127.15 1023 GLU A O 1
ATOM 8160 N N . ASP A 1 1019 ? 152.371 173.891 122.774 1.00 126.80 1024 ASP A N 1
ATOM 8161 C CA . ASP A 1 1019 ? 152.987 173.140 123.862 1.00 124.68 1024 ASP A CA 1
ATOM 8162 C C . ASP A 1 1019 ? 151.936 172.439 124.708 1.00 121.09 1024 ASP A C 1
ATOM 8163 O O . ASP A 1 1019 ? 152.139 171.301 125.144 1.00 121.12 1024 ASP A O 1
ATOM 8168 N N . ILE A 1 1020 ? 150.809 173.107 124.960 1.00 106.21 1025 ILE A N 1
ATOM 8169 C CA . ILE A 1 1020 ? 149.733 172.481 125.723 1.00 102.74 1025 ILE A CA 1
ATOM 8170 C C . ILE A 1 1020 ? 149.233 171.237 125.003 1.00 103.34 1025 ILE A C 1
ATOM 8171 O O . ILE A 1 1020 ? 149.056 170.174 125.610 1.00 104.63 1025 ILE A O 1
ATOM 8176 N N . ARG A 1 1021 ? 149.012 171.346 123.693 1.00 98.81 1026 ARG A N 1
ATOM 8177 C CA . ARG A 1 1021 ? 148.499 170.200 122.952 1.00 95.60 1026 ARG A CA 1
ATOM 8178 C C . ARG A 1 1021 ? 149.554 169.114 122.790 1.00 97.38 1026 ARG A C 1
ATOM 8179 O O . ARG A 1 1021 ? 149.213 167.930 122.709 1.00 97.35 1026 ARG A O 1
ATOM 8187 N N . ALA A 1 1022 ? 150.831 169.486 122.757 1.00 106.20 1027 ALA A N 1
ATOM 8188 C CA . ALA A 1 1022 ? 151.900 168.517 122.557 1.00 104.34 1027 ALA A CA 1
ATOM 8189 C C . ALA A 1 1022 ? 152.297 167.796 123.836 1.00 107.46 1027 ALA A C 1
ATOM 8190 O O . ALA A 1 1022 ? 153.171 166.925 123.790 1.00 109.22 1027 ALA A O 1
ATOM 8192 N N . GLY A 1 1023 ? 151.689 168.136 124.968 1.00 111.54 1028 GLY A N 1
ATOM 8193 C CA . GLY A 1 1023 ? 151.993 167.453 126.209 1.00 109.05 1028 GLY A CA 1
ATOM 8194 C C . GLY A 1 1023 ? 153.287 167.868 126.865 1.00 109.73 1028 GLY A C 1
ATOM 8195 O O . GLY A 1 1023 ? 153.877 167.076 127.605 1.00 113.24 1028 GLY A O 1
ATOM 8196 N N . ARG A 1 1024 ? 153.750 169.091 126.620 1.00 113.26 1029 ARG A N 1
ATOM 8197 C CA . ARG A 1 1024 ? 154.987 169.582 127.207 1.00 112.65 1029 ARG A CA 1
ATOM 8198 C C . ARG A 1 1024 ? 154.754 170.438 128.443 1.00 115.77 1029 ARG A C 1
ATOM 8199 O O . ARG A 1 1024 ? 155.702 171.047 128.948 1.00 121.55 1029 ARG A O 1
ATOM 8207 N N . VAL A 1 1025 ? 153.524 170.500 128.942 1.00 108.11 1030 VAL A N 1
ATOM 8208 C CA . VAL A 1 1025 ? 153.201 171.226 130.164 1.00 109.23 1030 VAL A CA 1
ATOM 8209 C C . VAL A 1 1025 ? 152.702 170.217 131.186 1.00 111.76 1030 VAL A C 1
ATOM 8210 O O . VAL A 1 1025 ? 151.716 169.512 130.939 1.00 113.56 1030 VAL A O 1
ATOM 8214 N N . ARG A 1 1026 ? 153.384 170.145 132.330 1.00 116.03 1031 ARG A N 1
ATOM 8215 C CA . ARG A 1 1026 ? 153.035 169.141 133.329 1.00 111.34 1031 ARG A CA 1
ATOM 8216 C C . ARG A 1 1026 ? 151.751 169.503 134.062 1.00 110.57 1031 ARG A C 1
ATOM 8217 O O . ARG A 1 1026 ? 150.901 168.638 134.297 1.00 110.73 1031 ARG A O 1
ATOM 8225 N N . LYS A 1 1027 ? 151.590 170.770 134.434 1.00 106.05 1032 LYS A N 1
ATOM 8226 C CA . LYS A 1 1027 ? 150.473 171.175 135.271 1.00 107.40 1032 LYS A CA 1
ATOM 8227 C C . LYS A 1 1027 ? 150.048 172.589 134.909 1.00 109.08 1032 LYS A C 1
ATOM 8228 O O . LYS A 1 1027 ? 150.877 173.433 134.560 1.00 111.01 1032 LYS A O 1
ATOM 8234 N N . MET A 1 1028 ? 148.744 172.836 134.995 1.00 113.91 1033 MET A N 1
ATOM 8235 C CA . MET A 1 1028 ? 148.165 174.156 134.789 1.00 108.63 1033 MET A CA 1
ATOM 8236 C C . MET A 1 1028 ? 147.382 174.553 136.030 1.00 112.40 1033 MET A C 1
ATOM 8237 O O . MET A 1 1028 ? 146.528 173.794 136.497 1.00 117.37 1033 MET A O 1
ATOM 8242 N N . GLU A 1 1029 ? 147.671 175.737 136.559 1.00 118.08 1034 GLU A N 1
ATOM 8243 C CA . GLU A 1 1029 ? 146.919 176.306 137.669 1.00 117.74 1034 GLU A CA 1
ATOM 8244 C C . GLU A 1 1029 ? 146.091 177.466 137.138 1.00 120.33 1034 GLU A C 1
ATOM 8245 O O . GLU A 1 1029 ? 146.645 178.472 136.686 1.00 124.44 1034 GLU A O 1
ATOM 8251 N N . VAL A 1 1030 ? 144.771 177.320 137.192 1.00 117.08 1035 VAL A N 1
ATOM 8252 C CA . VAL A 1 1030 ? 143.839 178.278 136.613 1.00 114.86 1035 VAL A CA 1
ATOM 8253 C C . VAL A 1 1030 ? 142.993 178.866 137.730 1.00 116.93 1035 VAL A C 1
ATOM 8254 O O . VAL A 1 1030 ? 142.406 178.126 138.527 1.00 120.28 1035 VAL A O 1
ATOM 8258 N N . ALA A 1 1031 ? 142.932 180.192 137.786 1.00 117.19 1036 ALA A N 1
ATOM 8259 C CA . ALA A 1 1031 ? 142.111 180.905 138.755 1.00 118.48 1036 ALA A CA 1
ATOM 8260 C C . ALA A 1 1031 ? 140.839 181.368 138.061 1.00 120.15 1036 ALA A C 1
ATOM 8261 O O . ALA A 1 1031 ? 140.903 182.051 137.034 1.00 121.22 1036 ALA A O 1
ATOM 8263 N N . VAL A 1 1032 ? 139.690 181.004 138.620 1.00 123.37 1037 VAL A N 1
ATOM 8264 C CA . VAL A 1 1032 ? 138.396 181.233 137.990 1.00 119.69 1037 VAL A CA 1
ATOM 8265 C C . VAL A 1 1032 ? 137.647 182.296 138.778 1.00 123.64 1037 VAL A C 1
ATOM 8266 O O . VAL A 1 1032 ? 137.437 182.150 139.989 1.00 124.16 1037 VAL A O 1
ATOM 8270 N N . ASP A 1 1033 ? 137.279 183.380 138.094 1.00 137.66 1038 ASP A N 1
ATOM 8271 C CA . ASP A 1 1033 ? 136.360 184.396 138.598 1.00 139.57 1038 ASP A CA 1
ATOM 8272 C C . ASP A 1 1033 ? 136.952 185.203 139.748 1.00 139.41 1038 ASP A C 1
ATOM 8273 O O . ASP A 1 1033 ? 136.353 186.189 140.189 1.00 140.12 1038 ASP A O 1
ATOM 8278 N N . LEU A 1 1034 ? 138.133 184.819 140.220 1.00 142.16 1039 LEU A N 1
ATOM 8279 C CA . LEU A 1 1034 ? 138.784 185.497 141.333 1.00 141.31 1039 LEU A CA 1
ATOM 8280 C C . LEU A 1 1034 ? 140.237 185.049 141.375 1.00 140.50 1039 LEU A C 1
ATOM 8281 O O . LEU A 1 1034 ? 140.618 184.052 140.758 1.00 142.89 1039 LEU A O 1
ATOM 8286 N N . GLU A 1 1035 ? 141.045 185.804 142.118 1.00 144.63 1040 GLU A N 1
ATOM 8287 C CA . GLU A 1 1035 ? 142.444 185.443 142.294 1.00 147.50 1040 GLU A CA 1
ATOM 8288 C C . GLU A 1 1035 ? 142.612 184.262 143.239 1.00 149.16 1040 GLU A C 1
ATOM 8289 O O . GLU A 1 1035 ? 143.532 183.456 143.059 1.00 150.35 1040 GLU A O 1
ATOM 8295 N N . HIS A 1 1036 ? 141.745 184.143 144.242 1.00 148.10 1041 HIS A N 1
ATOM 8296 C CA . HIS A 1 1036 ? 141.838 183.066 145.214 1.00 147.96 1041 HIS A CA 1
ATOM 8297 C C . HIS A 1 1036 ? 140.445 182.742 145.730 1.00 150.43 1041 HIS A C 1
ATOM 8298 O O . HIS A 1 1036 ? 139.522 183.556 145.639 1.00 153.01 1041 HIS A O 1
ATOM 8300 N N . HIS A 1 1037 ? 140.304 181.536 146.272 1.00 142.80 1042 HIS A N 1
ATOM 8301 C CA . HIS A 1 1037 ? 139.027 181.112 146.826 1.00 141.93 1042 HIS A CA 1
ATOM 8302 C C . HIS A 1 1037 ? 138.685 181.927 148.066 1.00 143.99 1042 HIS A C 1
ATOM 8303 O O . HIS A 1 1037 ? 139.530 182.149 148.938 1.00 144.79 1042 HIS A O 1
ATOM 8310 N N . HIS A 1 1038 ? 137.435 182.378 148.139 1.00 150.54 1043 HIS A N 1
ATOM 8311 C CA . HIS A 1 1038 ? 136.934 183.129 149.281 1.00 146.23 1043 HIS A CA 1
ATOM 8312 C C . HIS A 1 1038 ? 135.642 182.489 149.760 1.00 149.70 1043 HIS A C 1
ATOM 8313 O O . HIS A 1 1038 ? 134.708 182.308 148.973 1.00 153.17 1043 HIS A O 1
ATOM 8315 N N . HIS A 1 1039 ? 135.587 182.154 151.044 1.00 148.41 1044 HIS A N 1
ATOM 8316 C CA . HIS A 1 1039 ? 134.394 181.542 151.616 1.00 149.06 1044 HIS A CA 1
ATOM 8317 C C . HIS A 1 1039 ? 133.288 182.575 151.806 1.00 149.53 1044 HIS A C 1
ATOM 8318 O O . HIS A 1 1039 ? 132.176 182.240 152.213 1.00 149.12 1044 HIS A O 1
ATOM 8325 N N . GLU B 1 1 ? 107.977 91.830 146.921 1.00 90.77 6 GLU B N 1
ATOM 8326 C CA . GLU B 1 1 ? 107.572 92.500 145.692 1.00 96.54 6 GLU B CA 1
ATOM 8327 C C . GLU B 1 1 ? 108.167 93.900 145.607 1.00 103.30 6 GLU B C 1
ATOM 8328 O O . GLU B 1 1 ? 108.265 94.479 144.526 1.00 103.11 6 GLU B O 1
ATOM 8330 N N . THR B 1 2 ? 108.563 94.439 146.755 1.00 98.89 7 THR B N 1
ATOM 8331 C CA . THR B 1 2 ? 109.122 95.779 146.851 1.00 88.57 7 THR B CA 1
ATOM 8332 C C . THR B 1 2 ? 110.521 95.706 147.439 1.00 88.76 7 THR B C 1
ATOM 8333 O O . THR B 1 2 ? 110.790 94.890 148.324 1.00 92.06 7 THR B O 1
ATOM 8337 N N . PHE B 1 3 ? 111.409 96.562 146.949 1.00 80.54 8 PHE B N 1
ATOM 8338 C CA . PHE B 1 3 ? 112.771 96.641 147.455 1.00 77.59 8 PHE B CA 1
ATOM 8339 C C . PHE B 1 3 ? 112.870 97.791 148.444 1.00 82.33 8 PHE B C 1
ATOM 8340 O O . PHE B 1 3 ? 112.437 98.908 148.149 1.00 92.06 8 PHE B O 1
ATOM 8348 N N . VAL B 1 4 ? 113.438 97.514 149.613 1.00 76.77 9 VAL B N 1
ATOM 8349 C CA . VAL B 1 4 ? 113.551 98.488 150.689 1.00 77.66 9 VAL B CA 1
ATOM 8350 C C . VAL B 1 4 ? 115.026 98.745 150.948 1.00 76.96 9 VAL B C 1
ATOM 8351 O O . VAL B 1 4 ? 115.790 97.807 151.198 1.00 89.75 9 VAL B O 1
ATOM 8355 N N . MET B 1 5 ? 115.423 100.013 150.888 1.00 76.43 10 MET B N 1
ATOM 8356 C CA . MET B 1 5 ? 116.799 100.425 151.136 1.00 78.93 10 MET B CA 1
ATOM 8357 C C . MET B 1 5 ? 116.802 101.398 152.305 1.00 85.64 10 MET B C 1
ATOM 8358 O O . MET B 1 5 ? 116.246 102.496 152.205 1.00 103.97 10 MET B O 1
ATOM 8363 N N . ASP B 1 6 ? 117.425 100.997 153.408 1.00 87.06 11 ASP B N 1
ATOM 8364 C CA . ASP B 1 6 ? 117.495 101.826 154.601 1.00 89.71 11 ASP B CA 1
ATOM 8365 C C . ASP B 1 6 ? 118.703 102.746 154.536 1.00 93.60 11 ASP B C 1
ATOM 8366 O O . ASP B 1 6 ? 119.780 102.342 154.092 1.00 98.16 11 ASP B O 1
ATOM 8371 N N . ASP B 1 7 ? 118.515 103.983 154.991 1.00 87.86 12 ASP B N 1
ATOM 8372 C CA . ASP B 1 7 ? 119.569 104.995 155.001 1.00 86.17 12 ASP B CA 1
ATOM 8373 C C . ASP B 1 7 ? 120.186 105.152 153.616 1.00 86.35 12 ASP B C 1
ATOM 8374 O O . ASP B 1 7 ? 121.405 105.168 153.447 1.00 90.98 12 ASP B O 1
ATOM 8379 N N . TYR B 1 8 ? 119.317 105.270 152.611 1.00 68.00 13 TYR B N 1
ATOM 8380 C CA . TYR B 1 8 ? 119.779 105.364 151.233 1.00 68.73 13 TYR B CA 1
ATOM 8381 C C . TYR B 1 8 ? 120.620 106.608 150.988 1.00 75.82 13 TYR B C 1
ATOM 8382 O O . TYR B 1 8 ? 121.393 106.639 150.026 1.00 81.40 13 TYR B O 1
ATOM 8391 N N . GLY B 1 9 ? 120.484 107.634 151.827 1.00 77.45 14 GLY B N 1
ATOM 8392 C CA . GLY B 1 9 ? 121.287 108.830 151.654 1.00 78.08 14 GLY B CA 1
ATOM 8393 C C . GLY B 1 9 ? 122.768 108.590 151.857 1.00 80.77 14 GLY B C 1
ATOM 8394 O O . GLY B 1 9 ? 123.596 109.316 151.302 1.00 89.86 14 GLY B O 1
ATOM 8395 N N . LYS B 1 10 ? 123.123 107.586 152.654 1.00 71.61 15 LYS B N 1
ATOM 8396 C CA . LYS B 1 10 ? 124.517 107.240 152.884 1.00 69.83 15 LYS B CA 1
ATOM 8397 C C . LYS B 1 10 ? 125.026 106.146 151.958 1.00 79.12 15 LYS B C 1
ATOM 8398 O O . LYS B 1 10 ? 126.228 105.866 151.960 1.00 84.36 15 LYS B O 1
ATOM 8404 N N . LYS B 1 11 ? 124.153 105.525 151.171 1.00 85.88 16 LYS B N 1
ATOM 8405 C CA . LYS B 1 11 ? 124.559 104.440 150.296 1.00 81.22 16 LYS B CA 1
ATOM 8406 C C . LYS B 1 11 ? 125.142 104.997 149.001 1.00 84.84 16 LYS B C 1
ATOM 8407 O O . LYS B 1 11 ? 125.140 106.204 148.753 1.00 87.18 16 LYS B O 1
ATOM 8413 N N . SER B 1 12 ? 125.649 104.098 148.162 1.00 81.85 17 SER B N 1
ATOM 8414 C CA . SER B 1 12 ? 126.155 104.499 146.858 1.00 72.89 17 SER B CA 1
ATOM 8415 C C . SER B 1 12 ? 125.023 105.044 146.001 1.00 78.12 17 SER B C 1
ATOM 8416 O O . SER B 1 12 ? 123.889 104.565 146.064 1.00 88.32 17 SER B O 1
ATOM 8419 N N . THR B 1 13 ? 125.335 106.058 145.202 1.00 73.03 18 THR B N 1
ATOM 8420 C CA . THR B 1 13 ? 124.321 106.691 144.374 1.00 75.11 18 THR B CA 1
ATOM 8421 C C . THR B 1 13 ? 123.892 105.771 143.242 1.00 78.38 18 THR B C 1
ATOM 8422 O O . THR B 1 13 ? 124.701 105.029 142.682 1.00 86.31 18 THR B O 1
ATOM 8426 N N . PHE B 1 14 ? 122.605 105.821 142.912 1.00 69.51 19 PHE B N 1
ATOM 8427 C CA . PHE B 1 14 ? 122.096 105.165 141.720 1.00 64.57 19 PHE B CA 1
ATOM 8428 C C . PHE B 1 14 ? 120.952 105.997 141.166 1.00 68.73 19 PHE B C 1
ATOM 8429 O O . PHE B 1 14 ? 120.235 106.666 141.912 1.00 76.99 19 PHE B O 1
ATOM 8437 N N . ALA B 1 15 ? 120.788 105.946 139.852 1.00 76.72 20 ALA B N 1
ATOM 8438 C CA . ALA B 1 15 ? 119.711 106.639 139.170 1.00 71.03 20 ALA B CA 1
ATOM 8439 C C . ALA B 1 15 ? 118.674 105.633 138.696 1.00 73.18 20 ALA B C 1
ATOM 8440 O O . ALA B 1 15 ? 119.002 104.502 138.333 1.00 87.45 20 ALA B O 1
ATOM 8442 N N . SER B 1 16 ? 117.415 106.053 138.710 1.00 69.54 21 SER B N 1
ATOM 8443 C CA . SER B 1 16 ? 116.317 105.197 138.296 1.00 76.13 21 SER B CA 1
ATOM 8444 C C . SER B 1 16 ? 115.185 106.085 137.802 1.00 78.21 21 SER B C 1
ATOM 8445 O O . SER B 1 16 ? 115.339 107.303 137.677 1.00 85.94 21 SER B O 1
ATOM 8448 N N . PHE B 1 17 ? 114.040 105.474 137.522 1.00 72.39 22 PHE B N 1
ATOM 8449 C CA . PHE B 1 17 ? 112.916 106.220 136.982 1.00 74.70 22 PHE B CA 1
ATOM 8450 C C . PHE B 1 17 ? 111.635 105.438 137.205 1.00 77.19 22 PHE B C 1
ATOM 8451 O O . PHE B 1 17 ? 111.648 104.208 137.274 1.00 92.79 22 PHE B O 1
ATOM 8459 N N . LEU B 1 18 ? 110.535 106.166 137.316 1.00 69.83 23 LEU B N 1
ATOM 8460 C CA . LEU B 1 18 ? 109.235 105.528 137.251 1.00 71.78 23 LEU B CA 1
ATOM 8461 C C . LEU B 1 18 ? 108.974 105.066 135.820 1.00 73.30 23 LEU B C 1
ATOM 8462 O O . LEU B 1 18 ? 109.405 105.723 134.869 1.00 78.86 23 LEU B O 1
ATOM 8467 N N . PRO B 1 19 ? 108.275 103.946 135.632 1.00 70.35 24 PRO B N 1
ATOM 8468 C CA . PRO B 1 19 ? 108.117 103.404 134.275 1.00 71.59 24 PRO B CA 1
ATOM 8469 C C . PRO B 1 19 ? 107.359 104.319 133.335 1.00 78.37 24 PRO B C 1
ATOM 8470 O O . PRO B 1 19 ? 107.462 104.147 132.115 1.00 83.95 24 PRO B O 1
ATOM 8474 N N . GLY B 1 20 ? 106.617 105.291 133.852 1.00 82.24 25 GLY B N 1
ATOM 8475 C CA . GLY B 1 20 ? 105.839 106.162 132.997 1.00 80.57 25 GLY B CA 1
ATOM 8476 C C . GLY B 1 20 ? 104.704 105.445 132.302 1.00 84.23 25 GLY B C 1
ATOM 8477 O O . GLY B 1 20 ? 104.497 105.611 131.098 1.00 83.21 25 GLY B O 1
ATOM 8478 N N . ILE B 1 21 ? 103.970 104.629 133.050 1.00 90.66 26 ILE B N 1
ATOM 8479 C CA . ILE B 1 21 ? 102.804 103.918 132.544 1.00 84.45 26 ILE B CA 1
ATOM 8480 C C . ILE B 1 21 ? 101.566 104.612 133.087 1.00 91.62 26 ILE B C 1
ATOM 8481 O O . ILE B 1 21 ? 101.342 104.637 134.303 1.00 95.31 26 ILE B O 1
ATOM 8486 N N . ALA B 1 22 ? 100.764 105.180 132.191 1.00 76.61 27 ALA B N 1
ATOM 8487 C CA . ALA B 1 22 ? 99.524 105.842 132.567 1.00 72.12 27 ALA B CA 1
ATOM 8488 C C . ALA B 1 22 ? 98.296 105.043 132.163 1.00 72.95 27 ALA B C 1
ATOM 8489 O O . ALA B 1 22 ? 97.174 105.543 132.285 1.00 86.91 27 ALA B O 1
ATOM 8491 N N . GLY B 1 23 ? 98.477 103.815 131.696 1.00 74.40 28 GLY B N 1
ATOM 8492 C CA . GLY B 1 23 ? 97.377 103.010 131.221 1.00 76.47 28 GLY B CA 1
ATOM 8493 C C . GLY B 1 23 ? 97.097 103.229 129.747 1.00 81.90 28 GLY B C 1
ATOM 8494 O O . GLY B 1 23 ? 97.689 104.078 129.079 1.00 87.41 28 GLY B O 1
ATOM 8495 N N . ILE B 1 24 ? 96.162 102.431 129.232 1.00 85.38 29 ILE B N 1
ATOM 8496 C CA . ILE B 1 24 ? 95.842 102.506 127.813 1.00 80.16 29 ILE B CA 1
ATOM 8497 C C . ILE B 1 24 ? 95.146 103.820 127.483 1.00 83.52 29 ILE B C 1
ATOM 8498 O O . ILE B 1 24 ? 95.248 104.317 126.356 1.00 83.46 29 ILE B O 1
ATOM 8503 N N . ARG B 1 25 ? 94.451 104.413 128.448 1.00 90.98 30 ARG B N 1
ATOM 8504 C CA . ARG B 1 25 ? 93.726 105.662 128.262 1.00 89.32 30 ARG B CA 1
ATOM 8505 C C . ARG B 1 25 ? 94.248 106.736 129.207 1.00 90.08 30 ARG B C 1
ATOM 8506 O O . ARG B 1 25 ? 93.480 107.462 129.838 1.00 93.66 30 ARG B O 1
ATOM 8514 N N . GLY B 1 26 ? 95.574 106.842 129.318 1.00 84.82 31 GLY B N 1
ATOM 8515 C CA . GLY B 1 26 ? 96.191 107.841 130.159 1.00 82.76 31 GLY B CA 1
ATOM 8516 C C . GLY B 1 26 ? 97.313 108.548 129.420 1.00 83.83 31 GLY B C 1
ATOM 8517 O O . GLY B 1 26 ? 97.707 108.154 128.321 1.00 93.63 31 GLY B O 1
ATOM 8518 N N . ILE B 1 27 ? 97.820 109.603 130.045 1.00 74.87 32 ILE B N 1
ATOM 8519 C CA . ILE B 1 27 ? 98.890 110.416 129.482 1.00 69.53 32 ILE B CA 1
ATOM 8520 C C . ILE B 1 27 ? 100.166 110.109 130.260 1.00 76.64 32 ILE B C 1
ATOM 8521 O O . ILE B 1 27 ? 100.300 110.530 131.417 1.00 89.03 32 ILE B O 1
ATOM 8526 N N . PRO B 1 28 ? 101.118 109.383 129.683 1.00 71.01 33 PRO B N 1
ATOM 8527 C CA . PRO B 1 28 ? 102.345 109.065 130.414 1.00 70.92 33 PRO B CA 1
ATOM 8528 C C . PRO B 1 28 ? 103.254 110.274 130.550 1.00 79.37 33 PRO B C 1
ATOM 8529 O O . PRO B 1 28 ? 103.257 111.180 129.715 1.00 85.28 33 PRO B O 1
ATOM 8533 N N . ILE B 1 29 ? 104.039 110.275 131.626 1.00 77.49 34 ILE B N 1
ATOM 8534 C CA . ILE B 1 29 ? 105.050 111.294 131.860 1.00 71.59 34 ILE B CA 1
ATOM 8535 C C . ILE B 1 29 ? 106.356 110.599 132.211 1.00 69.46 34 ILE B C 1
ATOM 8536 O O . ILE B 1 29 ? 106.375 109.450 132.656 1.00 85.58 34 ILE B O 1
ATOM 8541 N N . TRP B 1 30 ? 107.458 111.309 132.000 1.00 63.65 35 TRP B N 1
ATOM 8542 C CA . TRP B 1 30 ? 108.776 110.816 132.371 1.00 67.70 35 TRP B CA 1
ATOM 8543 C C . TRP B 1 30 ? 109.178 111.427 133.704 1.00 77.53 35 TRP B C 1
ATOM 8544 O O . TRP B 1 30 ? 109.029 112.634 133.905 1.00 86.27 35 TRP B O 1
ATOM 8555 N N . CYS B 1 31 ? 109.664 110.589 134.616 1.00 81.09 36 CYS B N 1
ATOM 8556 C CA . CYS B 1 31 ? 110.051 111.026 135.954 1.00 77.69 36 CYS B CA 1
ATOM 8557 C C . CYS B 1 31 ? 111.257 110.209 136.390 1.00 80.91 36 CYS B C 1
ATOM 8558 O O . CYS B 1 31 ? 111.145 108.998 136.594 1.00 87.50 36 CYS B O 1
ATOM 8561 N N . TYR B 1 32 ? 112.401 110.865 136.534 1.00 72.47 37 TYR B N 1
ATOM 8562 C CA . TYR B 1 32 ? 113.634 110.212 136.946 1.00 68.98 37 TYR B CA 1
ATOM 8563 C C . TYR B 1 32 ? 113.920 110.522 138.405 1.00 69.92 37 TYR B C 1
ATOM 8564 O O . TYR B 1 32 ? 113.665 111.634 138.873 1.00 78.52 37 TYR B O 1
ATOM 8573 N N . TYR B 1 33 ? 114.451 109.539 139.125 1.00 68.17 38 TYR B N 1
ATOM 8574 C CA . TYR B 1 33 ? 114.706 109.715 140.543 1.00 65.85 38 TYR B CA 1
ATOM 8575 C C . TYR B 1 33 ? 116.039 109.094 140.930 1.00 72.73 38 TYR B C 1
ATOM 8576 O O . TYR B 1 33 ? 116.511 108.148 140.297 1.00 84.87 38 TYR B O 1
ATOM 8585 N N . VAL B 1 34 ? 116.646 109.651 141.980 1.00 66.75 39 VAL B N 1
ATOM 8586 C CA . VAL B 1 34 ? 117.902 109.171 142.540 1.00 61.50 39 VAL B CA 1
ATOM 8587 C C . VAL B 1 34 ? 117.689 108.924 144.028 1.00 62.56 39 VAL B C 1
ATOM 8588 O O . VAL B 1 34 ? 116.648 109.254 144.587 1.00 79.35 39 VAL B O 1
ATOM 8592 N N . ASN B 1 35 ? 118.686 108.326 144.671 1.00 63.50 40 ASN B N 1
ATOM 8593 C CA . ASN B 1 35 ? 118.578 107.997 146.094 1.00 69.87 40 ASN B CA 1
ATOM 8594 C C . ASN B 1 35 ? 119.238 109.067 146.963 1.00 74.11 40 ASN B C 1
ATOM 8595 O O . ASN B 1 35 ? 120.122 108.794 147.771 1.00 79.28 40 ASN B O 1
ATOM 8600 N N . ARG B 1 36 ? 118.774 110.304 146.805 1.00 71.82 41 ARG B N 1
ATOM 8601 C CA . ARG B 1 36 ? 119.244 111.414 147.621 1.00 68.75 41 ARG B CA 1
ATOM 8602 C C . ARG B 1 36 ? 118.094 112.385 147.834 1.00 74.03 41 ARG B C 1
ATOM 8603 O O . ARG B 1 36 ? 117.298 112.614 146.923 1.00 83.79 41 ARG B O 1
ATOM 8611 N N . GLY B 1 37 ? 118.020 112.958 149.032 1.00 75.01 42 GLY B N 1
ATOM 8612 C CA . GLY B 1 37 ? 116.959 113.908 149.321 1.00 74.45 42 GLY B CA 1
ATOM 8613 C C . GLY B 1 37 ? 115.592 113.263 149.226 1.00 75.97 42 GLY B C 1
ATOM 8614 O O . GLY B 1 37 ? 115.399 112.102 149.601 1.00 80.69 42 GLY B O 1
ATOM 8615 N N . GLN B 1 38 ? 114.623 114.023 148.720 1.00 70.81 43 GLN B N 1
ATOM 8616 C CA . GLN B 1 38 ? 113.288 113.496 148.467 1.00 68.42 43 GLN B CA 1
ATOM 8617 C C . GLN B 1 38 ? 113.205 112.717 147.165 1.00 74.40 43 GLN B C 1
ATOM 8618 O O . GLN B 1 38 ? 112.103 112.415 146.697 1.00 77.61 43 GLN B O 1
ATOM 8624 N N . CYS B 1 39 ? 114.354 112.417 146.573 1.00 72.27 44 CYS B N 1
ATOM 8625 C CA . CYS B 1 39 ? 114.624 111.399 145.571 1.00 64.54 44 CYS B CA 1
ATOM 8626 C C . CYS B 1 39 ? 114.190 111.758 144.156 1.00 71.36 44 CYS B C 1
ATOM 8627 O O . CYS B 1 39 ? 114.699 111.153 143.226 1.00 77.67 44 CYS B O 1
ATOM 8630 N N . VAL B 1 40 ? 113.347 112.759 143.939 1.00 69.02 45 VAL B N 1
ATOM 8631 C CA . VAL B 1 40 ? 112.849 113.057 142.599 1.00 62.35 45 VAL B CA 1
ATOM 8632 C C . VAL B 1 40 ? 113.552 114.308 142.103 1.00 76.49 45 VAL B C 1
ATOM 8633 O O . VAL B 1 40 ? 113.486 115.364 142.744 1.00 90.88 45 VAL B O 1
ATOM 8637 N N . VAL B 1 41 ? 114.217 114.193 140.957 1.00 69.84 46 VAL B N 1
ATOM 8638 C CA . VAL B 1 41 ? 115.101 115.246 140.480 1.00 68.33 46 VAL B CA 1
ATOM 8639 C C . VAL B 1 41 ? 114.668 115.837 139.146 1.00 72.34 46 VAL B C 1
ATOM 8640 O O . VAL B 1 41 ? 115.010 116.996 138.862 1.00 83.54 46 VAL B O 1
ATOM 8644 N N . SER B 1 42 ? 113.921 115.115 138.315 1.00 74.61 47 SER B N 1
ATOM 8645 C CA . SER B 1 42 ? 113.500 115.653 137.028 1.00 69.73 47 SER B CA 1
ATOM 8646 C C . SER B 1 42 ? 112.248 114.928 136.569 1.00 77.94 47 SER B C 1
ATOM 8647 O O . SER B 1 42 ? 112.181 113.699 136.654 1.00 88.86 47 SER B O 1
ATOM 8650 N N . PHE B 1 43 ? 111.266 115.682 136.083 1.00 74.80 48 PHE B N 1
ATOM 8651 C CA . PHE B 1 43 ? 110.091 115.074 135.479 1.00 71.33 48 PHE B CA 1
ATOM 8652 C C . PHE B 1 43 ? 109.407 116.087 134.575 1.00 77.80 48 PHE B C 1
ATOM 8653 O O . PHE B 1 43 ? 109.369 117.279 134.885 1.00 89.59 48 PHE B O 1
ATOM 8661 N N . GLY B 1 44 ? 108.877 115.603 133.466 1.00 76.25 49 GLY B N 1
ATOM 8662 C CA . GLY B 1 44 ? 108.178 116.436 132.503 1.00 74.32 49 GLY B CA 1
ATOM 8663 C C . GLY B 1 44 ? 107.099 115.627 131.835 1.00 74.21 49 GLY B C 1
ATOM 8664 O O . GLY B 1 44 ? 106.511 114.735 132.451 1.00 84.41 49 GLY B O 1
ATOM 8665 N N . VAL B 1 45 ? 106.835 115.924 130.565 1.00 79.54 50 VAL B N 1
ATOM 8666 C CA . VAL B 1 45 ? 105.734 115.268 129.870 1.00 83.66 50 VAL B CA 1
ATOM 8667 C C . VAL B 1 45 ? 106.200 114.593 128.588 1.00 92.64 50 VAL B C 1
ATOM 8668 O O . VAL B 1 45 ? 105.998 113.388 128.402 1.00 99.26 50 VAL B O 1
ATOM 8672 N N . ASP B 1 46 ? 106.818 115.355 127.691 1.00 86.61 51 ASP B N 1
ATOM 8673 C CA . ASP B 1 46 ? 107.151 114.854 126.366 1.00 82.39 51 ASP B CA 1
ATOM 8674 C C . ASP B 1 46 ? 108.634 114.571 126.193 1.00 83.52 51 ASP B C 1
ATOM 8675 O O . ASP B 1 46 ? 109.012 113.460 125.813 1.00 83.85 51 ASP B O 1
ATOM 8680 N N . ASN B 1 47 ? 109.484 115.551 126.463 1.00 87.58 52 ASN B N 1
ATOM 8681 C CA . ASN B 1 47 ? 110.922 115.399 126.307 1.00 85.24 52 ASN B CA 1
ATOM 8682 C C . ASN B 1 47 ? 111.602 116.409 127.221 1.00 88.46 52 ASN B C 1
ATOM 8683 O O . ASN B 1 47 ? 110.959 117.026 128.077 1.00 91.34 52 ASN B O 1
ATOM 8688 N N . LYS B 1 48 ? 112.909 116.586 127.035 1.00 77.86 53 LYS B N 1
ATOM 8689 C CA . LYS B 1 48 ? 113.660 117.503 127.881 1.00 77.06 53 LYS B CA 1
ATOM 8690 C C . LYS B 1 48 ? 113.213 118.947 127.712 1.00 79.32 53 LYS B C 1
ATOM 8691 O O . LYS B 1 48 ? 113.453 119.765 128.604 1.00 89.74 53 LYS B O 1
ATOM 8697 N N . ASP B 1 49 ? 112.569 119.280 126.598 1.00 75.86 54 ASP B N 1
ATOM 8698 C CA . ASP B 1 49 ? 112.111 120.638 126.349 1.00 71.86 54 ASP B CA 1
ATOM 8699 C C . ASP B 1 49 ? 110.750 120.932 126.961 1.00 80.09 54 ASP B C 1
ATOM 8700 O O . ASP B 1 49 ? 110.298 122.078 126.905 1.00 88.10 54 ASP B O 1
ATOM 8705 N N . HIS B 1 50 ? 110.088 119.935 127.535 1.00 78.42 55 HIS B N 1
ATOM 8706 C CA . HIS B 1 50 ? 108.809 120.111 128.208 1.00 77.90 55 HIS B CA 1
ATOM 8707 C C . HIS B 1 50 ? 108.889 119.613 129.641 1.00 83.76 55 HIS B C 1
ATOM 8708 O O . HIS B 1 50 ? 107.978 118.958 130.146 1.00 95.67 55 HIS B O 1
ATOM 8715 N N . ALA B 1 51 ? 109.992 119.922 130.310 1.00 76.03 56 ALA B N 1
ATOM 8716 C CA . ALA B 1 51 ? 110.194 119.485 131.680 1.00 72.66 56 ALA B CA 1
ATOM 8717 C C . ALA B 1 51 ? 109.472 120.408 132.647 1.00 78.37 56 ALA B C 1
ATOM 8718 O O . ALA B 1 51 ? 109.430 121.625 132.454 1.00 83.44 56 ALA B O 1
ATOM 8720 N N . ILE B 1 52 ? 108.890 119.820 133.685 1.00 72.97 57 ILE B N 1
ATOM 8721 C CA . ILE B 1 52 ? 108.348 120.597 134.792 1.00 71.06 57 ILE B CA 1
ATOM 8722 C C . ILE B 1 52 ? 109.419 120.873 135.833 1.00 74.91 57 ILE B C 1
ATOM 8723 O O . ILE B 1 52 ? 109.562 121.998 136.316 1.00 80.73 57 ILE B O 1
ATOM 8728 N N . MET B 1 53 ? 110.183 119.848 136.188 1.00 78.19 58 MET B N 1
ATOM 8729 C CA . MET B 1 53 ? 111.392 119.990 136.983 1.00 73.79 58 MET B CA 1
ATOM 8730 C C . MET B 1 53 ? 112.581 119.778 136.059 1.00 82.28 58 MET B C 1
ATOM 8731 O O . MET B 1 53 ? 112.612 118.804 135.302 1.00 88.06 58 MET B O 1
ATOM 8736 N N . GLU B 1 54 ? 113.546 120.691 136.119 1.00 86.15 59 GLU B N 1
ATOM 8737 C CA . GLU B 1 54 ? 114.615 120.734 135.130 1.00 80.48 59 GLU B CA 1
ATOM 8738 C C . GLU B 1 54 ? 115.376 119.415 135.071 1.00 87.44 59 GLU B C 1
ATOM 8739 O O . GLU B 1 54 ? 115.715 118.825 136.099 1.00 96.77 59 GLU B O 1
ATOM 8745 N N . PHE B 1 55 ? 115.638 118.953 133.852 1.00 81.77 60 PHE B N 1
ATOM 8746 C CA . PHE B 1 55 ? 116.390 117.724 133.645 1.00 79.67 60 PHE B CA 1
ATOM 8747 C C . PHE B 1 55 ? 117.869 117.964 133.913 1.00 81.09 60 PHE B C 1
ATOM 8748 O O . PHE B 1 55 ? 118.435 118.966 133.469 1.00 92.00 60 PHE B O 1
ATOM 8756 N N . TYR B 1 56 ? 118.492 117.043 134.637 1.00 71.87 61 TYR B N 1
ATOM 8757 C CA . TYR B 1 56 ? 119.920 117.081 134.889 1.00 72.81 61 TYR B CA 1
ATOM 8758 C C . TYR B 1 56 ? 120.527 115.726 134.574 1.00 75.70 61 TYR B C 1
ATOM 8759 O O . TYR B 1 56 ? 119.878 114.695 134.761 1.00 85.24 61 TYR B O 1
ATOM 8768 N N . PRO B 1 57 ? 121.769 115.694 134.099 1.00 73.98 62 PRO B N 1
ATOM 8769 C CA . PRO B 1 57 ? 122.497 114.425 134.032 1.00 71.87 62 PRO B CA 1
ATOM 8770 C C . PRO B 1 57 ? 122.714 113.858 135.426 1.00 77.47 62 PRO B C 1
ATOM 8771 O O . PRO B 1 57 ? 122.474 114.514 136.440 1.00 90.12 62 PRO B O 1
ATOM 8775 N N . ALA B 1 58 ? 123.193 112.614 135.468 1.00 74.94 63 ALA B N 1
ATOM 8776 C CA . ALA B 1 58 ? 123.254 111.890 136.734 1.00 74.93 63 ALA B CA 1
ATOM 8777 C C . ALA B 1 58 ? 124.131 112.607 137.753 1.00 81.95 63 ALA B C 1
ATOM 8778 O O . ALA B 1 58 ? 123.774 112.695 138.932 1.00 91.94 63 ALA B O 1
ATOM 8780 N N . HIS B 1 59 ? 125.281 113.125 137.321 1.00 74.42 64 HIS B N 1
ATOM 8781 C CA . HIS B 1 59 ? 126.161 113.838 138.242 1.00 71.65 64 HIS B CA 1
ATOM 8782 C C . HIS B 1 59 ? 125.474 115.076 138.806 1.00 74.57 64 HIS B C 1
ATOM 8783 O O . HIS B 1 59 ? 125.416 115.275 140.028 1.00 83.02 64 HIS B O 1
ATOM 8790 N N . GLN B 1 60 ? 124.924 115.911 137.924 1.00 68.30 65 GLN B N 1
ATOM 8791 C CA . GLN B 1 60 ? 124.209 117.095 138.379 1.00 71.31 65 GLN B CA 1
ATOM 8792 C C . GLN B 1 60 ? 122.951 116.726 139.150 1.00 80.94 65 GLN B C 1
ATOM 8793 O O . GLN B 1 60 ? 122.551 117.457 140.060 1.00 87.82 65 GLN B O 1
ATOM 8799 N N . ALA B 1 61 ? 122.311 115.610 138.801 1.00 76.83 66 ALA B N 1
ATOM 8800 C CA . ALA B 1 61 ? 121.140 115.175 139.553 1.00 66.13 66 ALA B CA 1
ATOM 8801 C C . ALA B 1 61 ? 121.509 114.829 140.988 1.00 71.47 66 ALA B C 1
ATOM 8802 O O . ALA B 1 61 ? 120.799 115.207 141.926 1.00 84.47 66 ALA B O 1
ATOM 8804 N N . TYR B 1 62 ? 122.617 114.113 141.180 1.00 64.52 67 TYR B N 1
ATOM 8805 C CA . TYR B 1 62 ? 123.079 113.829 142.533 1.00 56.07 67 TYR B CA 1
ATOM 8806 C C . TYR B 1 62 ? 123.433 115.114 143.262 1.00 67.40 67 TYR B C 1
ATOM 8807 O O . TYR B 1 62 ? 123.143 115.263 144.453 1.00 78.02 67 TYR B O 1
ATOM 8816 N N . GLN B 1 63 ? 124.063 116.054 142.562 1.00 67.88 68 GLN B N 1
ATOM 8817 C CA . GLN B 1 63 ? 124.526 117.274 143.209 1.00 65.42 68 GLN B CA 1
ATOM 8818 C C . GLN B 1 63 ? 123.403 118.255 143.532 1.00 69.61 68 GLN B C 1
ATOM 8819 O O . GLN B 1 63 ? 123.561 119.071 144.445 1.00 77.35 68 GLN B O 1
ATOM 8825 N N . ASN B 1 64 ? 122.274 118.196 142.824 1.00 68.76 69 ASN B N 1
ATOM 8826 C CA . ASN B 1 64 ? 121.248 119.223 142.932 1.00 65.11 69 ASN B CA 1
ATOM 8827 C C . ASN B 1 64 ? 119.926 118.754 143.517 1.00 69.03 69 ASN B C 1
ATOM 8828 O O . ASN B 1 64 ? 119.069 119.598 143.796 1.00 79.21 69 ASN B O 1
ATOM 8833 N N . VAL B 1 65 ? 119.729 117.450 143.713 1.00 69.47 70 VAL B N 1
ATOM 8834 C CA . VAL B 1 65 ? 118.417 116.957 144.124 1.00 67.48 70 VAL B CA 1
ATOM 8835 C C . VAL B 1 65 ? 118.035 117.514 145.489 1.00 76.85 70 VAL B C 1
ATOM 8836 O O . VAL B 1 65 ? 116.868 117.831 145.741 1.00 82.17 70 VAL B O 1
ATOM 8840 N N . LYS B 1 66 ? 119.011 117.661 146.385 1.00 77.49 71 LYS B N 1
ATOM 8841 C CA . LYS B 1 66 ? 118.733 118.223 147.699 1.00 74.69 71 LYS B CA 1
ATOM 8842 C C . LYS B 1 66 ? 118.356 119.695 147.648 1.00 77.93 71 LYS B C 1
ATOM 8843 O O . LYS B 1 66 ? 117.897 120.232 148.660 1.00 80.81 71 LYS B O 1
ATOM 8849 N N . THR B 1 67 ? 118.545 120.360 146.512 1.00 74.14 72 THR B N 1
ATOM 8850 C CA . THR B 1 67 ? 118.204 121.767 146.361 1.00 71.25 72 THR B CA 1
ATOM 8851 C C . THR B 1 67 ? 117.056 121.997 145.392 1.00 77.35 72 THR B C 1
ATOM 8852 O O . THR B 1 67 ? 116.057 122.622 145.755 1.00 82.17 72 THR B O 1
ATOM 8856 N N . THR B 1 68 ? 117.171 121.504 144.164 1.00 75.70 73 THR B N 1
ATOM 8857 C CA . THR B 1 68 ? 116.158 121.730 143.144 1.00 71.28 73 THR B CA 1
ATOM 8858 C C . THR B 1 68 ? 115.059 120.679 143.150 1.00 71.99 73 THR B C 1
ATOM 8859 O O . THR B 1 68 ? 114.098 120.808 142.387 1.00 82.08 73 THR B O 1
ATOM 8863 N N . GLY B 1 69 ? 115.173 119.647 143.977 1.00 67.20 74 GLY B N 1
ATOM 8864 C CA . GLY B 1 69 ? 114.128 118.658 144.111 1.00 66.12 74 GLY B CA 1
ATOM 8865 C C . GLY B 1 69 ? 113.047 119.120 145.065 1.00 77.65 74 GLY B C 1
ATOM 8866 O O . GLY B 1 69 ? 113.023 120.260 145.528 1.00 89.82 74 GLY B O 1
ATOM 8867 N N . PHE B 1 70 ? 112.130 118.205 145.362 1.00 70.90 75 PHE B N 1
ATOM 8868 C CA . PHE B 1 70 ? 111.043 118.521 146.275 1.00 66.73 75 PHE B CA 1
ATOM 8869 C C . PHE B 1 70 ? 111.579 118.801 147.671 1.00 68.92 75 PHE B C 1
ATOM 8870 O O . PHE B 1 70 ? 112.510 118.145 148.141 1.00 77.35 75 PHE B O 1
ATOM 8878 N N . ARG B 1 71 ? 110.985 119.788 148.332 1.00 64.07 76 ARG B N 1
ATOM 8879 C CA . ARG B 1 71 ? 111.404 120.214 149.655 1.00 64.95 76 ARG B CA 1
ATOM 8880 C C . ARG B 1 71 ? 110.227 120.136 150.616 1.00 73.69 76 ARG B C 1
ATOM 8881 O O . ARG B 1 71 ? 109.065 120.201 150.212 1.00 82.86 76 ARG B O 1
ATOM 8889 N N . THR B 1 72 ? 110.541 119.990 151.898 1.00 72.86 77 THR B N 1
ATOM 8890 C CA . THR B 1 72 ? 109.522 119.968 152.937 1.00 73.07 77 THR B CA 1
ATOM 8891 C C . THR B 1 72 ? 110.103 120.604 154.186 1.00 77.78 77 THR B C 1
ATOM 8892 O O . THR B 1 72 ? 111.204 120.244 154.607 1.00 89.03 77 THR B O 1
ATOM 8896 N N . PHE B 1 73 ? 109.372 121.549 154.769 1.00 71.50 78 PHE B N 1
ATOM 8897 C CA . PHE B 1 73 ? 109.830 122.261 155.953 1.00 71.13 78 PHE B CA 1
ATOM 8898 C C . PHE B 1 73 ? 108.760 122.159 157.026 1.00 75.89 78 PHE B C 1
ATOM 8899 O O . PHE B 1 73 ? 107.606 122.527 156.790 1.00 84.66 78 PHE B O 1
ATOM 8907 N N . LEU B 1 74 ? 109.142 121.659 158.195 1.00 74.36 79 LEU B N 1
ATOM 8908 C CA . LEU B 1 74 ? 108.238 121.507 159.324 1.00 70.28 79 LEU B CA 1
ATOM 8909 C C . LEU B 1 74 ? 108.646 122.478 160.418 1.00 76.27 79 LEU B C 1
ATOM 8910 O O . LEU B 1 74 ? 109.801 122.478 160.851 1.00 90.44 79 LEU B O 1
ATOM 8915 N N . LYS B 1 75 ? 107.705 123.298 160.866 1.00 74.12 80 LYS B N 1
ATOM 8916 C CA . LYS B 1 75 ? 107.942 124.219 161.969 1.00 81.88 80 LYS B CA 1
ATOM 8917 C C . LYS B 1 75 ? 107.245 123.663 163.203 1.00 86.27 80 LYS B C 1
ATOM 8918 O O . LYS B 1 75 ? 106.014 123.679 163.289 1.00 93.68 80 LYS B O 1
ATOM 8924 N N . LYS B 1 76 ? 108.031 123.168 164.149 1.00 87.22 81 LYS B N 1
ATOM 8925 C CA . LYS B 1 76 ? 107.514 122.577 165.378 1.00 86.47 81 LYS B CA 1
ATOM 8926 C C . LYS B 1 76 ? 107.821 123.530 166.526 1.00 93.17 81 LYS B C 1
ATOM 8927 O O . LYS B 1 76 ? 108.965 123.620 166.978 1.00 93.90 81 LYS B O 1
ATOM 8933 N N . ASN B 1 77 ? 106.793 124.239 166.990 1.00 98.32 82 ASN B N 1
ATOM 8934 C CA . ASN B 1 77 ? 106.909 125.150 168.128 1.00 101.89 82 ASN B CA 1
ATOM 8935 C C . ASN B 1 77 ? 108.001 126.194 167.907 1.00 105.90 82 ASN B C 1
ATOM 8936 O O . ASN B 1 77 ? 108.709 126.584 168.836 1.00 106.89 82 ASN B O 1
ATOM 8941 N N . GLY B 1 78 ? 108.146 126.647 166.666 1.00 98.33 83 GLY B N 1
ATOM 8942 C CA . GLY B 1 78 ? 109.064 127.731 166.379 1.00 99.95 83 GLY B CA 1
ATOM 8943 C C . GLY B 1 78 ? 110.273 127.357 165.547 1.00 103.55 83 GLY B C 1
ATOM 8944 O O . GLY B 1 78 ? 110.673 128.114 164.659 1.00 109.37 83 GLY B O 1
ATOM 8945 N N . THR B 1 79 ? 110.871 126.203 165.820 1.00 94.91 84 THR B N 1
ATOM 8946 C CA . THR B 1 79 ? 112.047 125.763 165.085 1.00 95.81 84 THR B CA 1
ATOM 8947 C C . THR B 1 79 ? 111.637 124.998 163.833 1.00 95.42 84 THR B C 1
ATOM 8948 O O . THR B 1 79 ? 110.581 124.365 163.786 1.00 101.92 84 THR B O 1
ATOM 8952 N N . VAL B 1 80 ? 112.490 125.063 162.814 1.00 74.97 85 VAL B N 1
ATOM 8953 C CA . VAL B 1 80 ? 112.197 124.512 161.497 1.00 75.64 85 VAL B CA 1
ATOM 8954 C C . VAL B 1 80 ? 113.062 123.283 161.268 1.00 83.08 85 VAL B C 1
ATOM 8955 O O . VAL B 1 80 ? 114.284 123.331 161.451 1.00 95.61 85 VAL B O 1
ATOM 8959 N N . PHE B 1 81 ? 112.428 122.185 160.868 1.00 81.05 86 PHE B N 1
ATOM 8960 C CA . PHE B 1 81 ? 113.109 120.950 160.512 1.00 76.62 86 PHE B CA 1
ATOM 8961 C C . PHE B 1 81 ? 112.866 120.654 159.041 1.00 81.38 86 PHE B C 1
ATOM 8962 O O . PHE B 1 81 ? 111.775 120.902 158.523 1.00 91.38 86 PHE B O 1
ATOM 8970 N N . GLU B 1 82 ? 113.880 120.126 158.371 1.00 79.81 87 GLU B N 1
ATOM 8971 C CA . GLU B 1 82 ? 113.752 119.735 156.968 1.00 77.26 87 GLU B CA 1
ATOM 8972 C C . GLU B 1 82 ? 113.935 118.233 156.835 1.00 85.22 87 GLU B C 1
ATOM 8973 O O . GLU B 1 82 ? 115.074 117.739 156.942 1.00 89.32 87 GLU B O 1
ATOM 8979 N N . PRO B 1 83 ? 112.868 117.469 156.619 1.00 78.62 88 PRO B N 1
ATOM 8980 C CA . PRO B 1 83 ? 113.026 116.028 156.422 1.00 78.71 88 PRO B CA 1
ATOM 8981 C C . PRO B 1 83 ? 113.839 115.720 155.176 1.00 77.05 88 PRO B C 1
ATOM 8982 O O . PRO B 1 83 ? 113.865 116.493 154.217 1.00 80.75 88 PRO B O 1
ATOM 8986 N N . PHE B 1 84 ? 114.520 114.575 155.214 1.00 76.09 89 PHE B N 1
ATOM 8987 C CA . PHE B 1 84 ? 115.298 114.065 154.087 1.00 75.47 89 PHE B CA 1
ATOM 8988 C C . PHE B 1 84 ? 116.439 115.001 153.709 1.00 80.09 89 PHE B C 1
ATOM 8989 O O . PHE B 1 84 ? 116.859 115.048 152.552 1.00 84.31 89 PHE B O 1
ATOM 8997 N N . SER B 1 85 ? 116.954 115.751 154.679 1.00 84.68 90 SER B N 1
ATOM 8998 C CA . SER B 1 85 ? 118.112 116.605 154.463 1.00 83.56 90 SER B CA 1
ATOM 8999 C C . SER B 1 85 ? 119.331 116.183 155.264 1.00 87.74 90 SER B C 1
ATOM 9000 O O . SER B 1 85 ? 120.453 116.485 154.858 1.00 87.92 90 SER B O 1
ATOM 9003 N N . ASP B 1 86 ? 119.138 115.496 156.385 1.00 95.65 91 ASP B N 1
ATOM 9004 C CA . ASP B 1 86 ? 120.228 114.989 157.207 1.00 93.86 91 ASP B CA 1
ATOM 9005 C C . ASP B 1 86 ? 120.247 113.472 157.094 1.00 96.74 91 ASP B C 1
ATOM 9006 O O . ASP B 1 86 ? 119.261 112.810 157.434 1.00 99.96 91 ASP B O 1
ATOM 9011 N N . GLU B 1 87 ? 121.368 112.925 156.625 1.00 88.85 92 GLU B N 1
ATOM 9012 C CA . GLU B 1 87 ? 121.464 111.482 156.449 1.00 83.89 92 GLU B CA 1
ATOM 9013 C C . GLU B 1 87 ? 121.594 110.742 157.771 1.00 88.19 92 GLU B C 1
ATOM 9014 O O . GLU B 1 87 ? 121.356 109.532 157.812 1.00 98.23 92 GLU B O 1
ATOM 9020 N N . ASN B 1 88 ? 121.971 111.432 158.847 1.00 89.39 93 ASN B N 1
ATOM 9021 C CA . ASN B 1 88 ? 122.055 110.779 160.146 1.00 91.29 93 ASN B CA 1
ATOM 9022 C C . ASN B 1 88 ? 120.684 110.444 160.712 1.00 95.14 93 ASN B C 1
ATOM 9023 O O . ASN B 1 88 ? 120.589 109.627 161.632 1.00 99.46 93 ASN B O 1
ATOM 9028 N N . ILE B 1 89 ? 119.629 111.053 160.189 1.00 89.55 94 ILE B N 1
ATOM 9029 C CA . ILE B 1 89 ? 118.271 110.728 160.602 1.00 83.90 94 ILE B CA 1
ATOM 9030 C C . ILE B 1 89 ? 117.821 109.473 159.871 1.00 87.83 94 ILE B C 1
ATOM 9031 O O . ILE B 1 89 ? 118.072 109.312 158.671 1.00 96.26 94 ILE B O 1
ATOM 9036 N N . THR B 1 90 ? 117.167 108.570 160.596 1.00 77.42 95 THR B N 1
ATOM 9037 C CA . THR B 1 90 ? 116.733 107.309 160.012 1.00 78.48 95 THR B CA 1
ATOM 9038 C C . THR B 1 90 ? 115.730 107.555 158.896 1.00 80.05 95 THR B C 1
ATOM 9039 O O . THR B 1 90 ? 114.640 108.082 159.133 1.00 89.06 95 THR B O 1
ATOM 9043 N N . HIS B 1 91 ? 116.098 107.171 157.679 1.00 69.48 96 HIS B N 1
ATOM 9044 C CA . HIS B 1 91 ? 115.227 107.300 156.524 1.00 70.57 96 HIS B CA 1
ATOM 9045 C C . HIS B 1 91 ? 115.200 105.981 155.768 1.00 76.60 96 HIS B C 1
ATOM 9046 O O . HIS B 1 91 ? 116.011 105.084 156.006 1.00 83.51 96 HIS B O 1
ATOM 9053 N N . ARG B 1 92 ? 114.250 105.870 154.846 1.00 80.37 97 ARG B N 1
ATOM 9054 C CA . ARG B 1 92 ? 113.977 104.605 154.184 1.00 75.35 97 ARG B CA 1
ATOM 9055 C C . ARG B 1 92 ? 113.349 104.884 152.830 1.00 84.22 97 ARG B C 1
ATOM 9056 O O . ARG B 1 92 ? 112.642 105.878 152.656 1.00 97.63 97 ARG B O 1
ATOM 9064 N N . MET B 1 93 ? 113.611 103.997 151.875 1.00 77.68 98 MET B N 1
ATOM 9065 C CA . MET B 1 93 ? 113.052 104.103 150.535 1.00 74.36 98 MET B CA 1
ATOM 9066 C C . MET B 1 93 ? 112.454 102.765 150.134 1.00 80.36 98 MET B C 1
ATOM 9067 O O . MET B 1 93 ? 113.113 101.728 150.250 1.00 89.25 98 MET B O 1
ATOM 9072 N N . GLN B 1 94 ? 111.211 102.789 149.668 1.00 84.77 99 GLN B N 1
ATOM 9073 C CA . GLN B 1 94 ? 110.535 101.606 149.156 1.00 81.77 99 GLN B CA 1
ATOM 9074 C C . GLN B 1 94 ? 110.261 101.796 147.674 1.00 84.35 99 GLN B C 1
ATOM 9075 O O . GLN B 1 94 ? 109.641 102.786 147.277 1.00 95.92 99 GLN B O 1
ATOM 9081 N N . ILE B 1 95 ? 110.716 100.849 146.862 1.00 75.15 100 ILE B N 1
ATOM 9082 C CA . ILE B 1 95 ? 110.609 100.937 145.413 1.00 74.22 100 ILE B CA 1
ATOM 9083 C C . ILE B 1 95 ? 109.596 99.905 144.943 1.00 77.30 100 ILE B C 1
ATOM 9084 O O . ILE B 1 95 ? 109.766 98.704 145.182 1.00 88.81 100 ILE B O 1
ATOM 9089 N N . HIS B 1 96 ? 108.546 100.372 144.281 1.00 77.69 101 HIS B N 1
ATOM 9090 C CA . HIS B 1 96 ? 107.595 99.509 143.601 1.00 78.63 101 HIS B CA 1
ATOM 9091 C C . HIS B 1 96 ? 107.888 99.505 142.108 1.00 86.44 101 HIS B C 1
ATOM 9092 O O . HIS B 1 96 ? 108.703 100.279 141.607 1.00 94.58 101 HIS B O 1
ATOM 9099 N N . MET B 1 97 ? 107.201 98.616 141.391 1.00 87.95 102 MET B N 1
ATOM 9100 C CA . MET B 1 97 ? 107.359 98.581 139.943 1.00 85.85 102 MET B CA 1
ATOM 9101 C C . MET B 1 97 ? 106.876 99.877 139.309 1.00 85.68 102 MET B C 1
ATOM 9102 O O . MET B 1 97 ? 107.483 100.373 138.354 1.00 91.89 102 MET B O 1
ATOM 9107 N N . ASN B 1 98 ? 105.792 100.444 139.828 1.00 78.17 103 ASN B N 1
ATOM 9108 C CA . ASN B 1 98 ? 105.216 101.680 139.312 1.00 75.42 103 ASN B CA 1
ATOM 9109 C C . ASN B 1 98 ? 104.915 102.641 140.454 1.00 78.73 103 ASN B C 1
ATOM 9110 O O . ASN B 1 98 ? 103.833 103.221 140.547 1.00 84.70 103 ASN B O 1
ATOM 9115 N N . GLY B 1 99 ? 105.877 102.816 141.349 1.00 77.47 104 GLY B N 1
ATOM 9116 C CA . GLY B 1 99 ? 105.693 103.732 142.459 1.00 75.72 104 GLY B CA 1
ATOM 9117 C C . GLY B 1 99 ? 106.966 103.856 143.263 1.00 76.29 104 GLY B C 1
ATOM 9118 O O . GLY B 1 99 ? 107.914 103.082 143.097 1.00 87.78 104 GLY B O 1
ATOM 9119 N N . LEU B 1 100 ? 106.969 104.848 144.149 1.00 69.00 105 LEU B N 1
ATOM 9120 C CA . LEU B 1 100 ? 108.120 105.125 144.997 1.00 64.10 105 LEU B CA 1
ATOM 9121 C C . LEU B 1 100 ? 107.641 105.777 146.282 1.00 68.65 105 LEU B C 1
ATOM 9122 O O . LEU B 1 100 ? 106.864 106.735 146.238 1.00 81.33 105 LEU B O 1
ATOM 9127 N N . ALA B 1 101 ? 108.102 105.262 147.416 1.00 64.69 106 ALA B N 1
ATOM 9128 C CA . ALA B 1 101 ? 107.742 105.800 148.718 1.00 67.27 106 ALA B CA 1
ATOM 9129 C C . ALA B 1 101 ? 108.990 105.955 149.569 1.00 70.32 106 ALA B C 1
ATOM 9130 O O . ALA B 1 101 ? 109.847 105.068 149.594 1.00 80.89 106 ALA B O 1
ATOM 9132 N N . ILE B 1 102 ? 109.088 107.082 150.267 1.00 62.89 107 ILE B N 1
ATOM 9133 C CA . ILE B 1 102 ? 110.194 107.340 151.176 1.00 56.78 107 ILE B CA 1
ATOM 9134 C C . ILE B 1 102 ? 109.632 107.713 152.537 1.00 63.89 107 ILE B C 1
ATOM 9135 O O . ILE B 1 102 ? 108.527 108.251 152.650 1.00 76.79 107 ILE B O 1
ATOM 9140 N N . GLU B 1 103 ? 110.405 107.422 153.579 1.00 78.22 108 GLU B N 1
ATOM 9141 C CA . GLU B 1 103 ? 110.004 107.697 154.948 1.00 81.85 108 GLU B CA 1
ATOM 9142 C C . GLU B 1 103 ? 111.187 108.257 155.718 1.00 88.23 108 GLU B C 1
ATOM 9143 O O . GLU B 1 103 ? 112.343 107.990 155.388 1.00 99.49 108 GLU B O 1
ATOM 9149 N N . GLU B 1 104 ? 110.884 109.040 156.748 1.00 89.36 109 GLU B N 1
ATOM 9150 C CA . GLU B 1 104 ? 111.891 109.520 157.682 1.00 84.32 109 GLU B CA 1
ATOM 9151 C C . GLU B 1 104 ? 111.305 109.490 159.081 1.00 86.88 109 GLU B C 1
ATOM 9152 O O . GLU B 1 104 ? 110.182 109.954 159.294 1.00 98.93 109 GLU B O 1
ATOM 9158 N N . GLN B 1 105 ? 112.062 108.948 160.029 1.00 88.85 110 GLN B N 1
ATOM 9159 C CA . GLN B 1 105 ? 111.631 108.831 161.418 1.00 93.36 110 GLN B CA 1
ATOM 9160 C C . GLN B 1 105 ? 112.612 109.616 162.279 1.00 101.29 110 GLN B C 1
ATOM 9161 O O . GLN B 1 105 ? 113.606 109.071 162.764 1.00 106.81 110 GLN B O 1
ATOM 9167 N N . ASN B 1 106 ? 112.329 110.901 162.466 1.00 100.74 111 ASN B N 1
ATOM 9168 C CA . ASN B 1 106 ? 113.179 111.781 163.262 1.00 98.41 111 ASN B CA 1
ATOM 9169 C C . ASN B 1 106 ? 112.739 111.674 164.715 1.00 101.32 111 ASN B C 1
ATOM 9170 O O . ASN B 1 106 ? 111.700 112.212 165.103 1.00 105.75 111 ASN B O 1
ATOM 9175 N N . ARG B 1 107 ? 113.531 110.969 165.522 1.00 107.61 112 ARG B N 1
ATOM 9176 C CA . ARG B 1 107 ? 113.209 110.834 166.937 1.00 105.45 112 ARG B CA 1
ATOM 9177 C C . ARG B 1 107 ? 113.409 112.141 167.688 1.00 108.81 112 ARG B C 1
ATOM 9178 O O . ARG B 1 107 ? 112.709 112.401 168.673 1.00 111.05 112 ARG B O 1
ATOM 9186 N N . SER B 1 108 ? 114.360 112.967 167.250 1.00 106.32 113 SER B N 1
ATOM 9187 C CA . SER B 1 108 ? 114.619 114.226 167.936 1.00 109.29 113 SER B CA 1
ATOM 9188 C C . SER B 1 108 ? 113.409 115.148 167.865 1.00 109.93 113 SER B C 1
ATOM 9189 O O . SER B 1 108 ? 112.946 115.665 168.887 1.00 107.56 113 SER B O 1
ATOM 9192 N N . SER B 1 109 ? 112.877 115.359 166.663 1.00 104.06 114 SER B N 1
ATOM 9193 C CA . SER B 1 109 ? 111.707 116.209 166.500 1.00 97.85 114 SER B CA 1
ATOM 9194 C C . SER B 1 109 ? 110.402 115.480 166.779 1.00 100.10 114 SER B C 1
ATOM 9195 O O . SER B 1 109 ? 109.363 116.134 166.910 1.00 104.73 114 SER B O 1
ATOM 9198 N N . GLY B 1 110 ? 110.425 114.154 166.870 1.00 100.72 115 GLY B N 1
ATOM 9199 C CA . GLY B 1 110 ? 109.211 113.413 167.139 1.00 97.28 115 GLY B CA 1
ATOM 9200 C C . GLY B 1 110 ? 108.202 113.423 166.017 1.00 97.59 115 GLY B C 1
ATOM 9201 O O . GLY B 1 110 ? 107.015 113.206 166.265 1.00 102.73 115 GLY B O 1
ATOM 9202 N N . MET B 1 111 ? 108.638 113.667 164.785 1.00 92.62 116 MET B N 1
ATOM 9203 C CA . MET B 1 111 ? 107.749 113.725 163.636 1.00 92.10 116 MET B CA 1
ATOM 9204 C C . MET B 1 111 ? 108.225 112.751 162.572 1.00 93.12 116 MET B C 1
ATOM 9205 O O . MET B 1 111 ? 109.428 112.620 162.331 1.00 97.87 116 MET B O 1
ATOM 9210 N N . ASP B 1 112 ? 107.276 112.070 161.941 1.00 91.82 117 ASP B N 1
ATOM 9211 C CA . ASP B 1 112 ? 107.555 111.132 160.864 1.00 87.36 117 ASP B CA 1
ATOM 9212 C C . ASP B 1 112 ? 106.990 111.680 159.563 1.00 91.02 117 ASP B C 1
ATOM 9213 O O . ASP B 1 112 ? 105.825 112.082 159.509 1.00 98.51 117 ASP B O 1
ATOM 9218 N N . THR B 1 113 ? 107.813 111.688 158.522 1.00 76.50 118 THR B N 1
ATOM 9219 C CA . THR B 1 113 ? 107.429 112.196 157.215 1.00 76.30 118 THR B CA 1
ATOM 9220 C C . THR B 1 113 ? 107.422 111.051 156.216 1.00 74.50 118 THR B C 1
ATOM 9221 O O . THR B 1 113 ? 108.362 110.252 156.177 1.00 88.63 118 THR B O 1
ATOM 9225 N N . LYS B 1 114 ? 106.363 110.970 155.418 1.00 72.94 119 LYS B N 1
ATOM 9226 C CA . LYS B 1 114 ? 106.226 109.940 154.400 1.00 70.99 119 LYS B CA 1
ATOM 9227 C C . LYS B 1 114 ? 105.796 110.593 153.098 1.00 74.68 119 LYS B C 1
ATOM 9228 O O . LYS B 1 114 ? 104.833 111.364 153.076 1.00 84.99 119 LYS B O 1
ATOM 9234 N N . VAL B 1 115 ? 106.509 110.289 152.018 1.00 63.67 120 VAL B N 1
ATOM 9235 C CA . VAL B 1 115 ? 106.220 110.837 150.700 1.00 65.63 120 VAL B CA 1
ATOM 9236 C C . VAL B 1 115 ? 106.019 109.680 149.737 1.00 72.86 120 VAL B C 1
ATOM 9237 O O . VAL B 1 115 ? 106.845 108.762 149.683 1.00 89.04 120 VAL B O 1
ATOM 9241 N N . VAL B 1 116 ? 104.926 109.722 148.983 1.00 60.58 121 VAL B N 1
ATOM 9242 C CA . VAL B 1 116 ? 104.582 108.685 148.020 1.00 55.01 121 VAL B CA 1
ATOM 9243 C C . VAL B 1 116 ? 104.468 109.327 146.647 1.00 66.09 121 VAL B C 1
ATOM 9244 O O . VAL B 1 116 ? 103.770 110.333 146.484 1.00 77.27 121 VAL B O 1
ATOM 9248 N N . TYR B 1 117 ? 105.152 108.748 145.667 1.00 67.53 122 TYR B N 1
ATOM 9249 C CA . TYR B 1 117 ? 105.098 109.204 144.289 1.00 65.29 122 TYR B CA 1
ATOM 9250 C C . TYR B 1 117 ? 104.446 108.145 143.414 1.00 70.42 122 TYR B C 1
ATOM 9251 O O . TYR B 1 117 ? 104.600 106.944 143.650 1.00 79.04 122 TYR B O 1
ATOM 9260 N N . TYR B 1 118 ? 103.714 108.603 142.402 1.00 70.31 123 TYR B N 1
ATOM 9261 C CA . TYR B 1 118 ? 103.247 107.735 141.330 1.00 65.99 123 TYR B CA 1
ATOM 9262 C C . TYR B 1 118 ? 102.694 108.598 140.210 1.00 73.23 123 TYR B C 1
ATOM 9263 O O . TYR B 1 118 ? 102.092 109.641 140.466 1.00 81.33 123 TYR B O 1
ATOM 9272 N N . THR B 1 119 ? 102.915 108.161 138.975 1.00 77.06 124 THR B N 1
ATOM 9273 C CA . THR B 1 119 ? 102.364 108.854 137.822 1.00 78.00 124 THR B CA 1
ATOM 9274 C C . THR B 1 119 ? 100.849 108.696 137.792 1.00 83.96 124 THR B C 1
ATOM 9275 O O . THR B 1 119 ? 100.318 107.621 138.077 1.00 88.33 124 THR B O 1
ATOM 9279 N N . LEU B 1 120 ? 100.156 109.773 137.451 1.00 75.55 125 LEU B N 1
ATOM 9280 C CA . LEU B 1 120 ? 98.698 109.758 137.440 1.00 70.34 125 LEU B CA 1
ATOM 9281 C C . LEU B 1 120 ? 98.189 108.873 136.311 1.00 82.19 125 LEU B C 1
ATOM 9282 O O . LEU B 1 120 ? 98.476 109.152 135.141 1.00 89.13 125 LEU B O 1
ATOM 9287 N N . PRO B 1 121 ? 97.438 107.813 136.603 1.00 72.81 126 PRO B N 1
ATOM 9288 C CA . PRO B 1 121 ? 96.995 106.905 135.541 1.00 67.63 126 PRO B CA 1
ATOM 9289 C C . PRO B 1 121 ? 95.602 107.206 135.012 1.00 77.01 126 PRO B C 1
ATOM 9290 O O . PRO B 1 121 ? 94.757 107.746 135.730 1.00 81.77 126 PRO B O 1
ATOM 9294 N N . GLY B 1 122 ? 95.356 106.845 133.757 1.00 87.19 127 GLY B N 1
ATOM 9295 C CA . GLY B 1 122 ? 94.006 106.830 133.214 1.00 82.65 127 GLY B CA 1
ATOM 9296 C C . GLY B 1 122 ? 93.306 108.170 133.164 1.00 86.09 127 GLY B C 1
ATOM 9297 O O . GLY B 1 122 ? 92.107 108.251 133.453 1.00 89.24 127 GLY B O 1
ATOM 9298 N N . GLU B 1 123 ? 94.024 109.225 132.794 1.00 93.16 128 GLU B N 1
ATOM 9299 C CA . GLU B 1 123 ? 93.432 110.545 132.658 1.00 87.06 128 GLU B CA 1
ATOM 9300 C C . GLU B 1 123 ? 93.986 111.210 131.409 1.00 90.27 128 GLU B C 1
ATOM 9301 O O . GLU B 1 123 ? 95.062 110.859 130.922 1.00 101.91 128 GLU B O 1
ATOM 9307 N N . ASN B 1 124 ? 93.235 112.175 130.891 1.00 83.40 129 ASN B N 1
ATOM 9308 C CA . ASN B 1 124 ? 93.676 112.937 129.732 1.00 87.97 129 ASN B CA 1
ATOM 9309 C C . ASN B 1 124 ? 94.657 114.040 130.097 1.00 90.14 129 ASN B C 1
ATOM 9310 O O . ASN B 1 124 ? 95.005 114.853 129.236 1.00 97.54 129 ASN B O 1
ATOM 9315 N N . VAL B 1 125 ? 95.109 114.081 131.346 1.00 81.42 130 VAL B N 1
ATOM 9316 C CA . VAL B 1 125 ? 96.112 115.032 131.803 1.00 80.23 130 VAL B CA 1
ATOM 9317 C C . VAL B 1 125 ? 97.266 114.240 132.398 1.00 83.87 130 VAL B C 1
ATOM 9318 O O . VAL B 1 125 ? 97.060 113.413 133.294 1.00 94.55 130 VAL B O 1
ATOM 9322 N N . GLY B 1 126 ? 98.476 114.490 131.902 1.00 74.25 131 GLY B N 1
ATOM 9323 C CA . GLY B 1 126 ? 99.663 113.855 132.442 1.00 75.90 131 GLY B CA 1
ATOM 9324 C C . GLY B 1 126 ? 100.181 114.634 133.632 1.00 81.91 131 GLY B C 1
ATOM 9325 O O . GLY B 1 126 ? 100.422 115.839 133.539 1.00 93.67 131 GLY B O 1
ATOM 9326 N N . ALA B 1 127 ? 100.348 113.941 134.754 1.00 70.53 132 ALA B N 1
ATOM 9327 C CA . ALA B 1 127 ? 100.748 114.613 135.979 1.00 65.12 132 ALA B CA 1
ATOM 9328 C C . ALA B 1 127 ? 101.439 113.624 136.902 1.00 73.49 132 ALA B C 1
ATOM 9329 O O . ALA B 1 127 ? 101.304 112.407 136.756 1.00 84.95 132 ALA B O 1
ATOM 9331 N N . LEU B 1 128 ? 102.180 114.172 137.857 1.00 68.47 133 LEU B N 1
ATOM 9332 C CA . LEU B 1 128 ? 102.825 113.405 138.912 1.00 63.63 133 LEU B CA 1
ATOM 9333 C C . LEU B 1 128 ? 102.082 113.645 140.216 1.00 66.37 133 LEU B C 1
ATOM 9334 O O . LEU B 1 128 ? 101.826 114.795 140.581 1.00 79.88 133 LEU B O 1
ATOM 9339 N N . VAL B 1 129 ? 101.739 112.569 140.913 1.00 58.86 134 VAL B N 1
ATOM 9340 C CA . VAL B 1 129 ? 101.023 112.657 142.178 1.00 55.94 134 VAL B CA 1
ATOM 9341 C C . VAL B 1 129 ? 102.022 112.513 143.313 1.00 66.79 134 VAL B C 1
ATOM 9342 O O . VAL B 1 129 ? 102.788 111.544 143.360 1.00 75.43 134 VAL B O 1
ATOM 9346 N N . ARG B 1 130 ? 102.011 113.474 144.229 1.00 73.40 135 ARG B N 1
ATOM 9347 C CA . ARG B 1 130 ? 102.908 113.485 145.375 1.00 62.36 135 ARG B CA 1
ATOM 9348 C C . ARG B 1 130 ? 102.069 113.614 146.634 1.00 70.75 135 ARG B C 1
ATOM 9349 O O . ARG B 1 130 ? 101.360 114.609 146.808 1.00 82.15 135 ARG B O 1
ATOM 9357 N N . VAL B 1 131 ? 102.143 112.612 147.503 1.00 60.89 136 VAL B N 1
ATOM 9358 C CA . VAL B 1 131 ? 101.374 112.575 148.740 1.00 57.87 136 VAL B CA 1
ATOM 9359 C C . VAL B 1 131 ? 102.352 112.670 149.899 1.00 71.29 136 VAL B C 1
ATOM 9360 O O . VAL B 1 131 ? 103.246 111.827 150.035 1.00 80.16 136 VAL B O 1
ATOM 9364 N N . VAL B 1 132 ? 102.183 113.689 150.735 1.00 72.19 137 VAL B N 1
ATOM 9365 C CA . VAL B 1 132 ? 103.076 113.953 151.855 1.00 68.61 137 VAL B CA 1
ATOM 9366 C C . VAL B 1 132 ? 102.264 113.877 153.137 1.00 70.53 137 VAL B C 1
ATOM 9367 O O . VAL B 1 132 ? 101.260 114.583 153.284 1.00 80.27 137 VAL B O 1
ATOM 9371 N N . SER B 1 133 ? 102.701 113.032 154.066 1.00 66.70 138 SER B N 1
ATOM 9372 C CA . SER B 1 133 ? 102.036 112.873 155.350 1.00 69.53 138 SER B CA 1
ATOM 9373 C C . SER B 1 133 ? 103.047 113.090 156.463 1.00 75.50 138 SER B C 1
ATOM 9374 O O . SER B 1 133 ? 104.136 112.511 156.438 1.00 88.67 138 SER B O 1
ATOM 9377 N N . VAL B 1 134 ? 102.685 113.923 157.432 1.00 76.32 139 VAL B N 1
ATOM 9378 C CA . VAL B 1 134 ? 103.512 114.194 158.601 1.00 73.87 139 VAL B CA 1
ATOM 9379 C C . VAL B 1 134 ? 102.749 113.731 159.830 1.00 73.86 139 VAL B C 1
ATOM 9380 O O . VAL B 1 134 ? 101.608 114.148 160.047 1.00 84.20 139 VAL B O 1
ATOM 9384 N N . THR B 1 135 ? 103.375 112.875 160.631 1.00 83.40 140 THR B N 1
ATOM 9385 C CA . THR B 1 135 ? 102.733 112.275 161.791 1.00 85.90 140 THR B CA 1
ATOM 9386 C C . THR B 1 135 ? 103.432 112.732 163.062 1.00 87.14 140 THR B C 1
ATOM 9387 O O . THR B 1 135 ? 104.662 112.676 163.153 1.00 92.47 140 THR B O 1
ATOM 9391 N N . ASN B 1 136 ? 102.646 113.179 164.037 1.00 90.76 141 ASN B N 1
ATOM 9392 C CA . ASN B 1 136 ? 103.164 113.613 165.331 1.00 88.24 141 ASN B CA 1
ATOM 9393 C C . ASN B 1 136 ? 103.356 112.385 166.209 1.00 92.57 141 ASN B C 1
ATOM 9394 O O . ASN B 1 136 ? 102.407 111.884 166.814 1.00 96.04 141 ASN B O 1
ATOM 9399 N N . GLN B 1 137 ? 104.590 111.899 166.284 1.00 97.79 142 GLN B N 1
ATOM 9400 C CA . GLN B 1 137 ? 104.916 110.717 167.069 1.00 94.67 142 GLN B CA 1
ATOM 9401 C C . GLN B 1 137 ? 105.347 111.045 168.490 1.00 97.88 142 GLN B C 1
ATOM 9402 O O . GLN B 1 137 ? 105.668 110.126 169.250 1.00 99.57 142 GLN B O 1
ATOM 9408 N N . SER B 1 138 ? 105.372 112.318 168.867 1.00 109.30 143 SER B N 1
ATOM 9409 C CA . SER B 1 138 ? 105.692 112.676 170.236 1.00 109.50 143 SER B CA 1
ATOM 9410 C C . SER B 1 138 ? 104.478 112.451 171.133 1.00 113.46 143 SER B C 1
ATOM 9411 O O . SER B 1 138 ? 103.357 112.233 170.669 1.00 115.23 143 SER B O 1
ATOM 9414 N N . GLY B 1 139 ? 104.716 112.497 172.438 1.00 117.02 144 GLY B N 1
ATOM 9415 C CA . GLY B 1 139 ? 103.649 112.302 173.395 1.00 118.99 144 GLY B CA 1
ATOM 9416 C C . GLY B 1 139 ? 102.841 113.530 173.729 1.00 120.03 144 GLY B C 1
ATOM 9417 O O . GLY B 1 139 ? 101.920 113.450 174.544 1.00 122.04 144 GLY B O 1
ATOM 9418 N N . GLU B 1 140 ? 103.151 114.669 173.121 1.00 118.52 145 GLU B N 1
ATOM 9419 C CA . GLU B 1 140 ? 102.481 115.920 173.428 1.00 116.90 145 GLU B CA 1
ATOM 9420 C C . GLU B 1 140 ? 101.995 116.583 172.150 1.00 118.38 145 GLU B C 1
ATOM 9421 O O . GLU B 1 140 ? 102.585 116.391 171.083 1.00 121.58 145 GLU B O 1
ATOM 9427 N N . PRO B 1 141 ? 100.917 117.362 172.227 1.00 102.00 146 PRO B N 1
ATOM 9428 C CA . PRO B 1 141 ? 100.455 118.093 171.044 1.00 98.99 146 PRO B CA 1
ATOM 9429 C C . PRO B 1 141 ? 101.496 119.096 170.578 1.00 100.49 146 PRO B C 1
ATOM 9430 O O . PRO B 1 141 ? 102.218 119.692 171.379 1.00 107.58 146 PRO B O 1
ATOM 9434 N N . ILE B 1 142 ? 101.568 119.280 169.264 1.00 94.27 147 ILE B N 1
ATOM 9435 C CA . ILE B 1 142 ? 102.492 120.231 168.665 1.00 97.47 147 ILE B CA 1
ATOM 9436 C C . ILE B 1 142 ? 101.723 121.133 167.714 1.00 100.18 147 ILE B C 1
ATOM 9437 O O . ILE B 1 142 ? 100.703 120.740 167.141 1.00 103.81 147 ILE B O 1
ATOM 9442 N N . GLU B 1 143 ? 102.215 122.357 167.557 1.00 109.37 148 GLU B N 1
ATOM 9443 C CA . GLU B 1 143 ? 101.666 123.312 166.600 1.00 108.40 148 GLU B CA 1
ATOM 9444 C C . GLU B 1 143 ? 102.555 123.271 165.364 1.00 107.60 148 GLU B C 1
ATOM 9445 O O . GLU B 1 143 ? 103.658 123.820 165.359 1.00 109.68 148 GLU B O 1
ATOM 9451 N N . LEU B 1 144 ? 102.068 122.619 164.316 1.00 91.79 149 LEU B N 1
ATOM 9452 C CA . LEU B 1 144 ? 102.866 122.329 163.135 1.00 86.63 149 LEU B CA 1
ATOM 9453 C C . LEU B 1 144 ? 102.517 123.290 162.010 1.00 88.94 149 LEU B C 1
ATOM 9454 O O . LEU B 1 144 ? 101.341 123.468 161.680 1.00 100.17 149 LEU B O 1
ATOM 9459 N N . GLU B 1 145 ? 103.539 123.907 161.429 1.00 87.33 150 GLU B N 1
ATOM 9460 C CA . GLU B 1 145 ? 103.412 124.658 160.187 1.00 89.49 150 GLU B CA 1
ATOM 9461 C C . GLU B 1 145 ? 104.183 123.894 159.121 1.00 94.86 150 GLU B C 1
ATOM 9462 O O . GLU B 1 145 ? 105.415 123.820 159.170 1.00 104.26 150 GLU B O 1
ATOM 9468 N N . LEU B 1 146 ? 103.460 123.324 158.166 1.00 75.29 151 LEU B N 1
ATOM 9469 C CA . LEU B 1 146 ? 104.038 122.478 157.134 1.00 72.63 151 LEU B CA 1
ATOM 9470 C C . LEU B 1 146 ? 104.049 123.224 155.810 1.00 74.35 151 LEU B C 1
ATOM 9471 O O . LEU B 1 146 ? 103.035 123.800 155.412 1.00 81.25 151 LEU B O 1
ATOM 9476 N N . ILE B 1 147 ? 105.197 123.219 155.142 1.00 75.40 152 ILE B N 1
ATOM 9477 C CA . ILE B 1 147 ? 105.341 123.754 153.795 1.00 69.94 152 ILE B CA 1
ATOM 9478 C C . ILE B 1 147 ? 106.095 122.730 152.965 1.00 79.65 152 ILE B C 1
ATOM 9479 O O . ILE B 1 147 ? 107.134 122.222 153.400 1.00 94.15 152 ILE B O 1
ATOM 9484 N N . ASP B 1 148 ? 105.579 122.423 151.779 1.00 80.31 153 ASP B N 1
ATOM 9485 C CA . ASP B 1 148 ? 106.279 121.517 150.886 1.00 84.31 153 ASP B CA 1
ATOM 9486 C C . ASP B 1 148 ? 105.944 121.872 149.448 1.00 83.88 153 ASP B C 1
ATOM 9487 O O . ASP B 1 148 ? 104.945 122.537 149.168 1.00 88.85 153 ASP B O 1
ATOM 9492 N N . GLY B 1 149 ? 106.788 121.421 148.545 1.00 68.98 154 GLY B N 1
ATOM 9493 C CA . GLY B 1 149 ? 106.566 121.656 147.139 1.00 68.81 154 GLY B CA 1
ATOM 9494 C C . GLY B 1 149 ? 107.880 121.619 146.378 1.00 74.97 154 GLY B C 1
ATOM 9495 O O . GLY B 1 149 ? 108.808 120.910 146.758 1.00 86.58 154 GLY B O 1
ATOM 9496 N N . MET B 1 150 ? 107.924 122.398 145.303 1.00 72.51 155 MET B N 1
ATOM 9497 C CA . MET B 1 150 ? 109.051 122.411 144.390 1.00 70.40 155 MET B CA 1
ATOM 9498 C C . MET B 1 150 ? 109.562 123.839 144.244 1.00 75.97 155 MET B C 1
ATOM 9499 O O . MET B 1 150 ? 108.770 124.757 143.973 1.00 88.05 155 MET B O 1
ATOM 9504 N N . PRO B 1 151 ? 110.865 124.072 144.417 1.00 65.03 156 PRO B N 1
ATOM 9505 C CA . PRO B 1 151 ? 111.382 125.445 144.400 1.00 68.12 156 PRO B CA 1
ATOM 9506 C C . PRO B 1 151 ? 111.597 126.023 143.014 1.00 70.73 156 PRO B C 1
ATOM 9507 O O . PRO B 1 151 ? 111.805 127.237 142.902 1.00 78.18 156 PRO B O 1
ATOM 9511 N N . ALA B 1 152 ? 111.558 125.212 141.959 1.00 62.64 157 ALA B N 1
ATOM 9512 C CA . ALA B 1 152 ? 111.829 125.720 140.616 1.00 62.42 157 ALA B CA 1
ATOM 9513 C C . ALA B 1 152 ? 110.966 124.944 139.627 1.00 72.48 157 ALA B C 1
ATOM 9514 O O . ALA B 1 152 ? 111.336 123.845 139.208 1.00 78.71 157 ALA B O 1
ATOM 9516 N N . VAL B 1 153 ? 109.829 125.522 139.260 1.00 72.93 158 VAL B N 1
ATOM 9517 C CA . VAL B 1 153 ? 108.970 124.962 138.225 1.00 67.47 158 VAL B CA 1
ATOM 9518 C C . VAL B 1 153 ? 109.326 125.637 136.911 1.00 74.28 158 VAL B C 1
ATOM 9519 O O . VAL B 1 153 ? 109.239 126.863 136.793 1.00 83.42 158 VAL B O 1
ATOM 9523 N N . ILE B 1 154 ? 109.730 124.846 135.925 1.00 74.89 159 ILE B N 1
ATOM 9524 C CA . ILE B 1 154 ? 110.079 125.393 134.619 1.00 68.77 159 ILE B CA 1
ATOM 9525 C C . ILE B 1 154 ? 108.789 125.778 133.909 1.00 79.53 159 ILE B C 1
ATOM 9526 O O . ILE B 1 154 ? 107.932 124.916 133.674 1.00 90.27 159 ILE B O 1
ATOM 9531 N N . PRO B 1 155 ? 108.600 127.048 133.563 1.00 76.60 160 PRO B N 1
ATOM 9532 C CA . PRO B 1 155 ? 107.382 127.438 132.851 1.00 73.74 160 PRO B CA 1
ATOM 9533 C C . PRO B 1 155 ? 107.321 126.801 131.474 1.00 79.62 160 PRO B C 1
ATOM 9534 O O . PRO B 1 155 ? 108.343 126.553 130.833 1.00 87.66 160 PRO B O 1
ATOM 9538 N N . TYR B 1 156 ? 106.100 126.530 131.026 1.00 77.74 161 TYR B N 1
ATOM 9539 C CA . TYR B 1 156 ? 105.902 125.943 129.710 1.00 70.39 161 TYR B CA 1
ATOM 9540 C C . TYR B 1 156 ? 106.396 126.896 128.633 1.00 81.09 161 TYR B C 1
ATOM 9541 O O . TYR B 1 156 ? 106.111 128.095 128.671 1.00 87.99 161 TYR B O 1
ATOM 9550 N N . GLY B 1 157 ? 107.130 126.358 127.666 1.00 74.34 162 GLY B N 1
ATOM 9551 C CA . GLY B 1 157 ? 107.709 127.154 126.608 1.00 76.19 162 GLY B CA 1
ATOM 9552 C C . GLY B 1 157 ? 109.182 127.458 126.759 1.00 79.58 162 GLY B C 1
ATOM 9553 O O . GLY B 1 157 ? 109.758 128.084 125.863 1.00 90.86 162 GLY B O 1
ATOM 9554 N N . VAL B 1 158 ? 109.808 127.040 127.853 1.00 76.13 163 VAL B N 1
ATOM 9555 C CA . VAL B 1 158 ? 111.240 127.212 128.056 1.00 75.92 163 VAL B CA 1
ATOM 9556 C C . VAL B 1 158 ? 111.918 125.888 127.746 1.00 82.04 163 VAL B C 1
ATOM 9557 O O . VAL B 1 158 ? 111.672 124.884 128.423 1.00 92.57 163 VAL B O 1
ATOM 9561 N N . SER B 1 159 ? 112.771 125.880 126.729 1.00 83.72 164 SER B N 1
ATOM 9562 C CA . SER B 1 159 ? 113.488 124.671 126.364 1.00 85.53 164 SER B CA 1
ATOM 9563 C C . SER B 1 159 ? 114.610 124.393 127.359 1.00 87.12 164 SER B C 1
ATOM 9564 O O . SER B 1 159 ? 115.027 125.264 128.126 1.00 94.64 164 SER B O 1
ATOM 9567 N N . MET B 1 160 ? 115.095 123.149 127.345 1.00 94.55 165 MET B N 1
ATOM 9568 C CA . MET B 1 160 ? 116.202 122.785 128.223 1.00 92.01 165 MET B CA 1
ATOM 9569 C C . MET B 1 160 ? 117.451 123.586 127.888 1.00 96.70 165 MET B C 1
ATOM 9570 O O . MET B 1 160 ? 118.151 124.064 128.788 1.00 105.54 165 MET B O 1
ATOM 9575 N N . ASP B 1 161 ? 117.745 123.740 126.598 1.00 94.90 166 ASP B N 1
ATOM 9576 C CA . ASP B 1 161 ? 118.894 124.537 126.188 1.00 98.63 166 ASP B CA 1
ATOM 9577 C C . ASP B 1 161 ? 118.764 125.966 126.687 1.00 99.34 166 ASP B C 1
ATOM 9578 O O . ASP B 1 161 ? 119.735 126.561 127.171 1.00 103.14 166 ASP B O 1
ATOM 9583 N N . SER B 1 162 ? 117.560 126.532 126.580 1.00 95.22 167 SER B N 1
ATOM 9584 C CA . SER B 1 162 ? 117.325 127.882 127.073 1.00 89.56 167 SER B CA 1
ATOM 9585 C C . SER B 1 162 ? 117.671 127.987 128.549 1.00 87.90 167 SER B C 1
ATOM 9586 O O . SER B 1 162 ? 118.408 128.886 128.959 1.00 97.23 167 SER B O 1
ATOM 9589 N N . MET B 1 163 ? 117.182 127.050 129.360 1.00 85.33 168 MET B N 1
ATOM 9590 C CA . MET B 1 163 ? 117.531 127.041 130.773 1.00 83.78 168 MET B CA 1
ATOM 9591 C C . MET B 1 163 ? 119.042 126.997 130.936 1.00 92.96 168 MET B C 1
ATOM 9592 O O . MET B 1 163 ? 119.645 127.995 131.347 1.00 104.92 168 MET B O 1
ATOM 9597 N N . LYS B 1 164 ? 119.649 125.889 130.499 1.00 83.48 169 LYS B N 1
ATOM 9598 C CA . LYS B 1 164 ? 121.054 125.614 130.783 1.00 79.90 169 LYS B CA 1
ATOM 9599 C C . LYS B 1 164 ? 121.968 126.744 130.335 1.00 83.42 169 LYS B C 1
ATOM 9600 O O . LYS B 1 164 ? 122.994 127.007 130.971 1.00 86.00 169 LYS B O 1
ATOM 9606 N N . ASN B 1 165 ? 121.626 127.422 129.242 1.00 90.02 170 ASN B N 1
ATOM 9607 C CA . ASN B 1 165 ? 122.535 128.412 128.684 1.00 83.67 170 ASN B CA 1
ATOM 9608 C C . ASN B 1 165 ? 122.204 129.840 129.082 1.00 87.04 170 ASN B C 1
ATOM 9609 O O . ASN B 1 165 ? 123.115 130.607 129.402 1.00 100.54 170 ASN B O 1
ATOM 9614 N N . MET B 1 166 ? 120.935 130.235 129.057 1.00 90.97 171 MET B N 1
ATOM 9615 C CA . MET B 1 166 ? 120.546 131.609 129.315 1.00 94.19 171 MET B CA 1
ATOM 9616 C C . MET B 1 166 ? 119.340 131.652 130.247 1.00 97.53 171 MET B C 1
ATOM 9617 O O . MET B 1 166 ? 118.319 132.265 129.937 1.00 104.74 171 MET B O 1
ATOM 9622 N N . GLY B 1 167 ? 119.424 130.957 131.387 1.00 88.94 172 GLY B N 1
ATOM 9623 C CA . GLY B 1 167 ? 118.352 131.058 132.366 1.00 90.18 172 GLY B CA 1
ATOM 9624 C C . GLY B 1 167 ? 118.067 132.484 132.800 1.00 95.27 172 GLY B C 1
ATOM 9625 O O . GLY B 1 167 ? 116.905 132.882 132.933 1.00 108.05 172 GLY B O 1
ATOM 9626 N N . GLN B 1 168 ? 119.119 133.275 133.020 1.00 78.40 173 GLN B N 1
ATOM 9627 C CA . GLN B 1 168 ? 118.922 134.641 133.491 1.00 77.02 173 GLN B CA 1
ATOM 9628 C C . GLN B 1 168 ? 118.126 135.466 132.490 1.00 80.97 173 GLN B C 1
ATOM 9629 O O . GLN B 1 168 ? 117.223 136.218 132.874 1.00 87.58 173 GLN B O 1
ATOM 9635 N N . THR B 1 169 ? 118.442 135.340 131.202 1.00 80.27 174 THR B N 1
ATOM 9636 C CA . THR B 1 169 ? 117.697 136.084 130.194 1.00 77.12 174 THR B CA 1
ATOM 9637 C C . THR B 1 169 ? 116.304 135.503 129.998 1.00 83.99 174 THR B C 1
ATOM 9638 O O . THR B 1 169 ? 115.338 136.248 129.803 1.00 90.60 174 THR B O 1
ATOM 9642 N N . ALA B 1 170 ? 116.176 134.177 130.058 1.00 85.35 175 ALA B N 1
ATOM 9643 C CA . ALA B 1 170 ? 114.882 133.540 129.866 1.00 81.85 175 ALA B CA 1
ATOM 9644 C C . ALA B 1 170 ? 113.911 133.851 130.992 1.00 78.40 175 ALA B C 1
ATOM 9645 O O . ALA B 1 170 ? 112.701 133.695 130.807 1.00 84.55 175 ALA B O 1
ATOM 9647 N N . LYS B 1 171 ? 114.411 134.281 132.151 1.00 78.10 176 LYS B N 1
ATOM 9648 C CA . LYS B 1 171 ? 113.510 134.700 133.220 1.00 78.43 176 LYS B CA 1
ATOM 9649 C C . LYS B 1 171 ? 112.604 135.848 132.795 1.00 83.36 176 LYS B C 1
ATOM 9650 O O . LYS B 1 171 ? 111.557 136.057 133.414 1.00 91.60 176 LYS B O 1
ATOM 9656 N N . ALA B 1 172 ? 112.983 136.599 131.760 1.00 69.00 177 ALA B N 1
ATOM 9657 C CA . ALA B 1 172 ? 112.162 137.712 131.301 1.00 66.96 177 ALA B CA 1
ATOM 9658 C C . ALA B 1 172 ? 110.841 137.259 130.698 1.00 73.52 177 ALA B C 1
ATOM 9659 O O . ALA B 1 172 ? 109.883 138.037 130.684 1.00 78.40 177 ALA B O 1
ATOM 9661 N N . TRP B 1 173 ? 110.765 136.027 130.197 1.00 76.29 178 TRP B N 1
ATOM 9662 C CA . TRP B 1 173 ? 109.533 135.514 129.615 1.00 71.50 178 TRP B CA 1
ATOM 9663 C C . TRP B 1 173 ? 108.664 134.756 130.607 1.00 78.11 178 TRP B C 1
ATOM 9664 O O . TRP B 1 173 ? 107.472 134.569 130.346 1.00 86.95 178 TRP B O 1
ATOM 9675 N N . MET B 1 174 ? 109.225 134.315 131.728 1.00 73.96 179 MET B N 1
ATOM 9676 C CA . MET B 1 174 ? 108.506 133.455 132.653 1.00 71.78 179 MET B CA 1
ATOM 9677 C C . MET B 1 174 ? 107.468 134.239 133.446 1.00 78.06 179 MET B C 1
ATOM 9678 O O . MET B 1 174 ? 107.672 135.403 133.797 1.00 87.33 179 MET B O 1
ATOM 9683 N N . GLN B 1 175 ? 106.348 133.582 133.733 1.00 79.36 180 GLN B N 1
ATOM 9684 C CA . GLN B 1 175 ? 105.286 134.188 134.523 1.00 78.54 180 GLN B CA 1
ATOM 9685 C C . GLN B 1 175 ? 104.395 133.090 135.085 1.00 80.58 180 GLN B C 1
ATOM 9686 O O . GLN B 1 175 ? 104.467 131.931 134.673 1.00 89.51 180 GLN B O 1
ATOM 9692 N N . VAL B 1 176 ? 103.550 133.476 136.039 1.00 81.74 181 VAL B N 1
ATOM 9693 C CA . VAL B 1 176 ? 102.557 132.588 136.628 1.00 81.80 181 VAL B CA 1
ATOM 9694 C C . VAL B 1 176 ? 101.197 133.258 136.521 1.00 85.17 181 VAL B C 1
ATOM 9695 O O . VAL B 1 176 ? 101.090 134.487 136.489 1.00 89.33 181 VAL B O 1
ATOM 9699 N N . GLU B 1 177 ? 100.149 132.440 136.471 1.00 89.67 182 GLU B N 1
ATOM 9700 C CA . GLU B 1 177 ? 98.789 132.937 136.343 1.00 85.06 182 GLU B CA 1
ATOM 9701 C C . GLU B 1 177 ? 97.879 132.163 137.284 1.00 92.86 182 GLU B C 1
ATOM 9702 O O . GLU B 1 177 ? 98.190 131.047 137.701 1.00 104.59 182 GLU B O 1
ATOM 9708 N N . ASP B 1 178 ? 96.750 132.785 137.624 1.00 95.99 183 ASP B N 1
ATOM 9709 C CA . ASP B 1 178 ? 95.674 132.135 138.373 1.00 97.23 183 ASP B CA 1
ATOM 9710 C C . ASP B 1 178 ? 96.131 131.694 139.762 1.00 96.23 183 ASP B C 1
ATOM 9711 O O . ASP B 1 178 ? 95.930 130.551 140.173 1.00 96.42 183 ASP B O 1
ATOM 9716 N N . LEU B 1 179 ? 96.754 132.617 140.495 1.00 89.17 184 LEU B N 1
ATOM 9717 C CA . LEU B 1 179 ? 97.104 132.328 141.881 1.00 90.99 184 LEU B CA 1
ATOM 9718 C C . LEU B 1 179 ? 95.865 132.288 142.765 1.00 97.18 184 LEU B C 1
ATOM 9719 O O . LEU B 1 179 ? 95.755 131.436 143.654 1.00 99.87 184 LEU B O 1
ATOM 9724 N N . SER B 1 180 ? 94.926 133.208 142.540 1.00 110.91 185 SER B N 1
ATOM 9725 C CA . SER B 1 180 ? 93.736 133.275 143.380 1.00 110.95 185 SER B CA 1
ATOM 9726 C C . SER B 1 180 ? 92.880 132.025 143.232 1.00 108.97 185 SER B C 1
ATOM 9727 O O . SER B 1 180 ? 92.312 131.532 144.212 1.00 106.54 185 SER B O 1
ATOM 9730 N N . GLU B 1 181 ? 92.774 131.499 142.012 1.00 118.68 186 GLU B N 1
ATOM 9731 C CA . GLU B 1 181 ? 91.943 130.328 141.764 1.00 117.25 186 GLU B CA 1
ATOM 9732 C C . GLU B 1 181 ? 92.495 129.059 142.399 1.00 117.67 186 GLU B C 1
ATOM 9733 O O . GLU B 1 181 ? 91.766 128.065 142.483 1.00 114.70 186 GLU B O 1
ATOM 9739 N N . GLY B 1 182 ? 93.746 129.064 142.846 1.00 101.88 187 GLY B N 1
ATOM 9740 C CA . GLY B 1 182 ? 94.345 127.874 143.408 1.00 94.32 187 GLY B CA 1
ATOM 9741 C C . GLY B 1 182 ? 94.936 126.917 142.402 1.00 95.09 187 GLY B C 1
ATOM 9742 O O . GLY B 1 182 ? 95.356 125.822 142.787 1.00 97.12 187 GLY B O 1
ATOM 9743 N N . LEU B 1 183 ? 94.982 127.291 141.125 1.00 89.13 188 LEU B N 1
ATOM 9744 C CA . LEU B 1 183 ? 95.569 126.468 140.070 1.00 83.08 188 LEU B CA 1
ATOM 9745 C C . LEU B 1 183 ? 96.589 127.313 139.326 1.00 85.33 188 LEU B C 1
ATOM 9746 O O . LEU B 1 183 ? 96.304 127.830 138.238 1.00 92.31 188 LEU B O 1
ATOM 9751 N N . PRO B 1 184 ? 97.782 127.489 139.888 1.00 71.43 189 PRO B N 1
ATOM 9752 C CA . PRO B 1 184 ? 98.802 128.283 139.198 1.00 74.52 189 PRO B CA 1
ATOM 9753 C C . PRO B 1 184 ? 99.131 127.692 137.837 1.00 77.61 189 PRO B C 1
ATOM 9754 O O . PRO B 1 184 ? 99.213 126.475 137.669 1.00 82.54 189 PRO B O 1
ATOM 9758 N N . TYR B 1 185 ? 99.311 128.572 136.860 1.00 78.19 190 TYR B N 1
ATOM 9759 C CA . TYR B 1 185 ? 99.544 128.188 135.474 1.00 71.98 190 TYR B CA 1
ATOM 9760 C C . TYR B 1 185 ? 100.898 128.745 135.061 1.00 80.08 190 TYR B C 1
ATOM 9761 O O . TYR B 1 185 ? 101.070 129.964 134.968 1.00 87.61 190 TYR B O 1
ATOM 9770 N N . TYR B 1 186 ? 101.858 127.860 134.821 1.00 75.77 191 TYR B N 1
ATOM 9771 C CA . TYR B 1 186 ? 103.237 128.247 134.550 1.00 70.90 191 TYR B CA 1
ATOM 9772 C C . TYR B 1 186 ? 103.486 128.174 133.050 1.00 79.35 191 TYR B C 1
ATOM 9773 O O . TYR B 1 186 ? 103.529 127.084 132.474 1.00 88.71 191 TYR B O 1
ATOM 9782 N N . ARG B 1 187 ? 103.658 129.332 132.421 1.00 77.90 192 ARG B N 1
ATOM 9783 C CA . ARG B 1 187 ? 103.934 129.381 130.994 1.00 74.37 192 ARG B CA 1
ATOM 9784 C C . ARG B 1 187 ? 104.652 130.681 130.677 1.00 77.68 192 ARG B C 1
ATOM 9785 O O . ARG B 1 187 ? 104.636 131.627 131.466 1.00 86.01 192 ARG B O 1
ATOM 9793 N N . VAL B 1 188 ? 105.284 130.711 129.505 1.00 72.97 193 VAL B N 1
ATOM 9794 C CA . VAL B 1 188 ? 105.931 131.929 129.044 1.00 70.89 193 VAL B CA 1
ATOM 9795 C C . VAL B 1 188 ? 104.878 132.921 128.571 1.00 78.36 193 VAL B C 1
ATOM 9796 O O . VAL B 1 188 ? 103.783 132.545 128.134 1.00 85.02 193 VAL B O 1
ATOM 9800 N N . ARG B 1 189 ? 105.212 134.208 128.662 1.00 77.70 194 ARG B N 1
ATOM 9801 C CA . ARG B 1 189 ? 104.292 135.242 128.203 1.00 72.60 194 ARG B CA 1
ATOM 9802 C C . ARG B 1 189 ? 104.074 135.150 126.701 1.00 80.49 194 ARG B C 1
ATOM 9803 O O . ARG B 1 189 ? 102.957 135.348 126.212 1.00 89.22 194 ARG B O 1
ATOM 9811 N N . ALA B 1 190 ? 105.132 134.856 125.954 1.00 81.45 195 ALA B N 1
ATOM 9812 C CA . ALA B 1 190 ? 105.051 134.702 124.511 1.00 79.75 195 ALA B CA 1
ATOM 9813 C C . ALA B 1 190 ? 106.121 133.712 124.083 1.00 86.83 195 ALA B C 1
ATOM 9814 O O . ALA B 1 190 ? 107.004 133.349 124.862 1.00 96.70 195 ALA B O 1
ATOM 9816 N N . SER B 1 191 ? 106.025 133.266 122.835 1.00 102.96 196 SER B N 1
ATOM 9817 C CA . SER B 1 191 ? 106.978 132.297 122.314 1.00 103.90 196 SER B CA 1
ATOM 9818 C C . SER B 1 191 ? 108.394 132.839 122.432 1.00 106.22 196 SER B C 1
ATOM 9819 O O . SER B 1 191 ? 108.691 133.938 121.957 1.00 108.25 196 SER B O 1
ATOM 9822 N N . MET B 1 192 ? 109.269 132.067 123.077 1.00 105.84 197 MET B N 1
ATOM 9823 C CA . MET B 1 192 ? 110.632 132.534 123.291 1.00 102.04 197 MET B CA 1
ATOM 9824 C C . MET B 1 192 ? 111.451 132.481 122.010 1.00 107.08 197 MET B C 1
ATOM 9825 O O . MET B 1 192 ? 112.406 133.249 121.854 1.00 110.81 197 MET B O 1
ATOM 9830 N N . ASP B 1 193 ? 111.101 131.590 121.088 1.00 142.84 198 ASP B N 1
ATOM 9831 C CA . ASP B 1 193 ? 111.767 131.528 119.792 1.00 142.25 198 ASP B CA 1
ATOM 9832 C C . ASP B 1 193 ? 111.140 132.568 118.873 1.00 142.50 198 ASP B C 1
ATOM 9833 O O . ASP B 1 193 ? 109.971 132.451 118.493 1.00 142.30 198 ASP B O 1
ATOM 9838 N N . ASP B 1 194 ? 111.914 133.589 118.518 1.00 158.67 199 ASP B N 1
ATOM 9839 C CA . ASP B 1 194 ? 111.399 134.645 117.667 1.00 159.01 199 ASP B CA 1
ATOM 9840 C C . ASP B 1 194 ? 111.154 134.114 116.257 1.00 164.24 199 ASP B C 1
ATOM 9841 O O . ASP B 1 194 ? 111.565 133.006 115.898 1.00 165.60 199 ASP B O 1
ATOM 9846 N N . THR B 1 195 ? 110.471 134.929 115.452 1.00 176.35 200 THR B N 1
ATOM 9847 C CA . THR B 1 195 ? 110.084 134.561 114.089 1.00 176.59 200 THR B CA 1
ATOM 9848 C C . THR B 1 195 ? 109.251 133.282 114.081 1.00 176.48 200 THR B C 1
ATOM 9849 O O . THR B 1 195 ? 109.383 132.436 113.194 1.00 176.81 200 THR B O 1
ATOM 9853 N N . ALA B 1 196 ? 108.387 133.141 115.080 1.00 163.30 201 ALA B N 1
ATOM 9854 C CA . ALA B 1 196 ? 107.486 132.004 115.168 1.00 161.62 201 ALA B CA 1
ATOM 9855 C C . ALA B 1 196 ? 106.133 132.360 114.567 1.00 162.04 201 ALA B C 1
ATOM 9856 O O . ALA B 1 196 ? 105.680 133.505 114.640 1.00 161.22 201 ALA B O 1
ATOM 9858 N N . ALA B 1 197 ? 105.493 131.359 113.959 1.00 154.88 202 ALA B N 1
ATOM 9859 C CA . ALA B 1 197 ? 104.201 131.587 113.321 1.00 155.24 202 ALA B CA 1
ATOM 9860 C C . ALA B 1 197 ? 103.148 132.008 114.337 1.00 155.31 202 ALA B C 1
ATOM 9861 O O . ALA B 1 197 ? 102.365 132.931 114.084 1.00 153.30 202 ALA B O 1
ATOM 9863 N N . VAL B 1 198 ? 103.116 131.351 115.492 1.00 145.51 203 VAL B N 1
ATOM 9864 C CA . VAL B 1 198 ? 102.156 131.648 116.547 1.00 143.83 203 VAL B CA 1
ATOM 9865 C C . VAL B 1 198 ? 102.917 132.229 117.728 1.00 141.26 203 VAL B C 1
ATOM 9866 O O . VAL B 1 198 ? 103.759 131.550 118.330 1.00 138.88 203 VAL B O 1
ATOM 9870 N N . ARG B 1 199 ? 102.620 133.484 118.059 1.00 124.32 204 ARG B N 1
ATOM 9871 C CA . ARG B 1 199 ? 103.286 134.145 119.173 1.00 123.71 204 ARG B CA 1
ATOM 9872 C C . ARG B 1 199 ? 102.738 133.675 120.515 1.00 126.25 204 ARG B C 1
ATOM 9873 O O . ARG B 1 199 ? 103.491 133.555 121.487 1.00 127.21 204 ARG B O 1
ATOM 9881 N N . ARG B 1 200 ? 101.438 133.405 120.589 1.00 115.20 205 ARG B N 1
ATOM 9882 C CA . ARG B 1 200 ? 100.816 133.001 121.841 1.00 110.77 205 ARG B CA 1
ATOM 9883 C C . ARG B 1 200 ? 101.144 131.551 122.167 1.00 113.9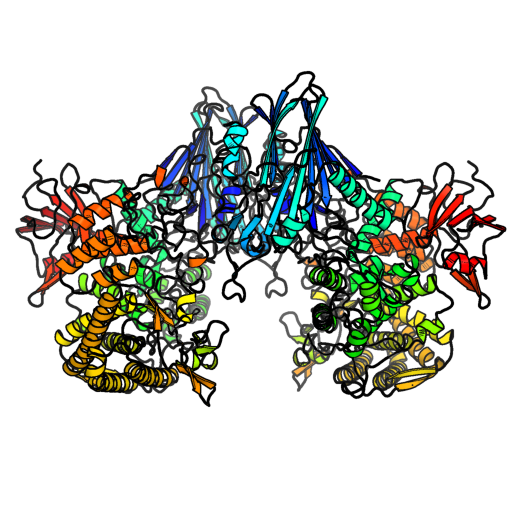4 205 ARG B C 1
ATOM 9884 O O . ARG B 1 200 ? 101.192 130.694 121.281 1.00 115.18 205 ARG B O 1
ATOM 9886 N N . ILE B 1 201 ? 101.367 131.281 123.449 1.00 105.23 206 ILE B N 1
ATOM 9887 C CA . ILE B 1 201 ? 101.625 129.936 123.948 1.00 104.17 206 ILE B CA 1
ATOM 9888 C C . ILE B 1 201 ? 100.433 129.522 124.796 1.00 101.88 206 ILE B C 1
ATOM 9889 O O . ILE B 1 201 ? 100.081 130.209 125.762 1.00 102.88 206 ILE B O 1
ATOM 9894 N N . ASP B 1 202 ? 99.811 128.401 124.435 1.00 97.69 207 ASP B N 1
ATOM 9895 C CA . ASP B 1 202 ? 98.601 127.951 125.109 1.00 99.66 207 ASP B CA 1
ATOM 9896 C C . ASP B 1 202 ? 98.884 126.948 126.218 1.00 102.91 207 ASP B C 1
ATOM 9897 O O . ASP B 1 202 ? 98.196 126.953 127.243 1.00 106.36 207 ASP B O 1
ATOM 9902 N N . GLY B 1 203 ? 99.879 126.088 126.036 1.00 95.75 208 GLY B N 1
ATOM 9903 C CA . GLY B 1 203 ? 100.178 125.092 127.040 1.00 95.36 208 GLY B CA 1
ATOM 9904 C C . GLY B 1 203 ? 100.730 125.704 128.310 1.00 94.88 208 GLY B C 1
ATOM 9905 O O . GLY B 1 203 ? 101.207 126.836 128.338 1.00 104.16 208 GLY B O 1
ATOM 9906 N N . GLY B 1 204 ? 100.656 124.932 129.388 1.00 80.16 209 GLY B N 1
ATOM 9907 C CA . GLY B 1 204 ? 101.141 125.407 130.666 1.00 82.79 209 GLY B CA 1
ATOM 9908 C C . GLY B 1 204 ? 101.275 124.330 131.719 1.00 87.82 209 GLY B C 1
ATOM 9909 O O . GLY B 1 204 ? 100.460 123.406 131.781 1.00 94.27 209 GLY B O 1
ATOM 9910 N N . ASN B 1 205 ? 102.310 124.431 132.545 1.00 77.29 210 ASN B N 1
ATOM 9911 C CA . ASN B 1 205 ? 102.435 123.566 133.704 1.00 65.05 210 ASN B CA 1
ATOM 9912 C C . ASN B 1 205 ? 101.547 124.078 134.828 1.00 71.28 210 ASN B C 1
ATOM 9913 O O . ASN B 1 205 ? 101.300 125.279 134.953 1.00 83.55 210 ASN B O 1
ATOM 9918 N N . PHE B 1 206 ? 101.065 123.153 135.651 1.00 63.14 211 PHE B N 1
ATOM 9919 C CA . PHE B 1 206 ? 100.157 123.496 136.732 1.00 65.89 211 PHE B CA 1
ATOM 9920 C C . PHE B 1 206 ? 100.525 122.710 137.978 1.00 72.13 211 PHE B C 1
ATOM 9921 O O . PHE B 1 206 ? 101.189 121.675 137.912 1.00 79.98 211 PHE B O 1
ATOM 9929 N N . SER B 1 207 ? 100.080 123.219 139.121 1.00 74.62 212 SER B N 1
ATOM 9930 C CA . SER B 1 207 ? 100.176 122.498 140.378 1.00 75.72 212 SER B CA 1
ATOM 9931 C C . SER B 1 207 ? 98.900 122.723 141.172 1.00 82.17 212 SER B C 1
ATOM 9932 O O . SER B 1 207 ? 98.255 123.765 141.053 1.00 93.28 212 SER B O 1
ATOM 9935 N N . ALA B 1 208 ? 98.543 121.734 141.984 1.00 77.62 213 ALA B N 1
ATOM 9936 C CA . ALA B 1 208 ? 97.354 121.828 142.818 1.00 70.75 213 ALA B CA 1
ATOM 9937 C C . ALA B 1 208 ? 97.532 120.918 144.019 1.00 78.61 213 ALA B C 1
ATOM 9938 O O . ALA B 1 208 ? 97.893 119.750 143.864 1.00 92.05 213 ALA B O 1
ATOM 9940 N N . CYS B 1 209 ? 97.276 121.452 145.208 1.00 75.94 214 CYS B N 1
ATOM 9941 C CA . CYS B 1 209 ? 97.415 120.700 146.443 1.00 74.78 214 CYS B CA 1
ATOM 9942 C C . CYS B 1 209 ? 96.157 120.863 147.278 1.00 75.67 214 CYS B C 1
ATOM 9943 O O . CYS B 1 209 ? 95.499 121.904 147.241 1.00 79.83 214 CYS B O 1
ATOM 9946 N N . CYS B 1 210 ? 95.826 119.820 148.032 1.00 82.95 215 CYS B N 1
ATOM 9947 C CA . CYS B 1 210 ? 94.629 119.836 148.857 1.00 79.30 215 CYS B CA 1
ATOM 9948 C C . CYS B 1 210 ? 94.778 118.809 149.966 1.00 79.41 215 CYS B C 1
ATOM 9949 O O . CYS B 1 210 ? 95.585 117.882 149.875 1.00 89.99 215 CYS B O 1
ATOM 9952 N N . GLU B 1 211 ? 93.985 118.990 151.017 1.00 94.59 216 GLU B N 1
ATOM 9953 C CA . GLU B 1 211 ? 93.894 118.007 152.086 1.00 96.78 216 GLU B CA 1
ATOM 9954 C C . GLU B 1 211 ? 92.894 116.926 151.681 1.00 104.06 216 GLU B C 1
ATOM 9955 O O . GLU B 1 211 ? 92.486 116.826 150.521 1.00 108.95 216 GLU B O 1
ATOM 9961 N N . ALA B 1 212 ? 92.489 116.092 152.640 1.00 103.26 217 ALA B N 1
ATOM 9962 C CA . ALA B 1 212 ? 91.553 115.017 152.335 1.00 105.27 217 ALA B CA 1
ATOM 9963 C C . ALA B 1 212 ? 90.198 115.536 151.872 1.00 106.22 217 ALA B C 1
ATOM 9964 O O . ALA B 1 212 ? 89.488 114.822 151.158 1.00 110.16 217 ALA B O 1
ATOM 9966 N N . ASP B 1 213 ? 89.819 116.754 152.264 1.00 109.65 218 ASP B N 1
ATOM 9967 C CA . ASP B 1 213 ? 88.531 117.295 151.840 1.00 110.20 218 ASP B CA 1
ATOM 9968 C C . ASP B 1 213 ? 88.489 117.519 150.334 1.00 114.59 218 ASP B C 1
ATOM 9969 O O . ASP B 1 213 ? 87.486 117.206 149.683 1.00 117.85 218 ASP B O 1
ATOM 9974 N N . GLY B 1 214 ? 89.562 118.057 149.762 1.00 110.18 219 GLY B N 1
ATOM 9975 C CA . GLY B 1 214 ? 89.635 118.319 148.339 1.00 107.27 219 GLY B CA 1
ATOM 9976 C C . GLY B 1 214 ? 89.713 119.782 147.964 1.00 112.95 219 GLY B C 1
ATOM 9977 O O . GLY B 1 214 ? 89.977 120.086 146.795 1.00 112.92 219 GLY B O 1
ATOM 9978 N N . ARG B 1 215 ? 89.497 120.697 148.906 1.00 102.31 220 ARG B N 1
ATOM 9979 C CA . ARG B 1 215 ? 89.579 122.117 148.595 1.00 93.83 220 ARG B CA 1
ATOM 9980 C C . ARG B 1 215 ? 91.030 122.518 148.369 1.00 95.42 220 ARG B C 1
ATOM 9981 O O . ARG B 1 215 ? 91.898 122.240 149.201 1.00 94.57 220 ARG B O 1
ATOM 9983 N N . ARG B 1 216 ? 91.292 123.174 147.243 1.00 90.61 221 ARG B N 1
ATOM 9984 C CA . ARG B 1 216 ? 92.656 123.541 146.896 1.00 93.58 221 ARG B CA 1
ATOM 9985 C C . ARG B 1 216 ? 93.198 124.593 147.853 1.00 96.03 221 ARG B C 1
ATOM 9986 O O . ARG B 1 216 ? 92.475 125.490 148.295 1.00 97.98 221 ARG B O 1
ATOM 9994 N N . LEU B 1 217 ? 94.480 124.474 148.173 1.00 84.36 222 LEU B N 1
ATOM 9995 C CA . LEU B 1 217 ? 95.158 125.407 149.055 1.00 78.16 222 LEU B CA 1
ATOM 9996 C C . LEU B 1 217 ? 95.733 126.572 148.260 1.00 88.62 222 LEU B C 1
ATOM 9997 O O . LEU B 1 217 ? 95.923 126.495 147.046 1.00 95.06 222 LEU B O 1
ATOM 10002 N N . GLN B 1 218 ? 96.010 127.656 148.964 1.00 94.52 223 GLN B N 1
ATOM 10003 C CA . GLN B 1 218 ? 96.592 128.832 148.333 1.00 90.94 223 GLN B CA 1
ATOM 10004 C C . GLN B 1 218 ? 98.055 128.572 148.008 1.00 95.50 223 GLN B C 1
ATOM 10005 O O . GLN B 1 218 ? 98.828 128.231 148.911 1.00 102.79 223 GLN B O 1
ATOM 10011 N N . PRO B 1 219 ? 98.479 128.713 146.758 1.00 81.31 224 PRO B N 1
ATOM 10012 C CA . PRO B 1 219 ? 99.865 128.406 146.405 1.00 79.44 224 PRO B CA 1
ATOM 10013 C C . PRO B 1 219 ? 100.820 129.529 146.779 1.00 82.76 224 PRO B C 1
ATOM 10014 O O . PRO B 1 219 ? 100.432 130.678 146.987 1.00 90.55 224 PRO B O 1
ATOM 10018 N N . ILE B 1 220 ? 102.095 129.163 146.862 1.00 74.45 225 ILE B N 1
ATOM 10019 C CA . ILE B 1 220 ? 103.193 130.111 146.997 1.00 74.25 225 ILE B CA 1
ATOM 10020 C C . ILE B 1 220 ? 104.074 129.954 145.770 1.00 77.73 225 ILE B C 1
ATOM 10021 O O . ILE B 1 220 ? 104.670 128.891 145.562 1.00 80.87 225 ILE B O 1
ATOM 10026 N N . VAL B 1 221 ? 104.156 131.004 144.956 1.00 81.20 226 VAL B N 1
ATOM 10027 C CA . VAL B 1 221 ? 104.895 130.946 143.700 1.00 77.37 226 VAL B CA 1
ATOM 10028 C C . VAL B 1 221 ? 106.154 131.790 143.715 1.00 81.73 226 VAL B C 1
ATOM 10029 O O . VAL B 1 221 ? 106.925 131.736 142.745 1.00 85.00 226 VAL B O 1
ATOM 10033 N N . ASP B 1 222 ? 106.392 132.561 144.768 1.00 89.44 227 ASP B N 1
ATOM 10034 C CA . ASP B 1 222 ? 107.575 133.406 144.853 1.00 89.72 227 ASP B CA 1
ATOM 10035 C C . ASP B 1 222 ? 108.545 132.794 145.850 1.00 97.93 227 ASP B C 1
ATOM 10036 O O . ASP B 1 222 ? 108.298 132.860 147.064 1.00 102.60 227 ASP B O 1
ATOM 10041 N N . PRO B 1 223 ? 109.650 132.197 145.399 1.00 85.77 228 PRO B N 1
ATOM 10042 C CA . PRO B 1 223 ? 110.565 131.539 146.344 1.00 78.38 228 PRO B CA 1
ATOM 10043 C C . PRO B 1 223 ? 111.200 132.488 147.341 1.00 81.57 228 PRO B C 1
ATOM 10044 O O . PRO B 1 223 ? 111.665 132.033 148.394 1.00 88.61 228 PRO B O 1
ATOM 10048 N N . SER B 1 224 ? 111.242 133.788 147.046 1.00 82.43 229 SER B N 1
ATOM 10049 C CA . SER B 1 224 ? 111.823 134.743 147.978 1.00 81.93 229 SER B CA 1
ATOM 10050 C C . SER B 1 224 ? 111.004 134.879 149.252 1.00 84.09 229 SER B C 1
ATOM 10051 O O . SER B 1 224 ? 111.537 135.331 150.268 1.00 91.28 229 SER B O 1
ATOM 10054 N N . LEU B 1 225 ? 109.722 134.516 149.221 1.00 79.50 230 LEU B N 1
ATOM 10055 C CA . LEU B 1 225 ? 108.932 134.534 150.445 1.00 81.67 230 LEU B CA 1
ATOM 10056 C C . LEU B 1 225 ? 109.449 133.511 151.444 1.00 85.17 230 LEU B C 1
ATOM 10057 O O . LEU B 1 225 ? 109.494 133.775 152.650 1.00 85.96 230 LEU B O 1
ATOM 10062 N N . ILE B 1 226 ? 109.849 132.341 150.960 1.00 79.95 231 ILE B N 1
ATOM 10063 C CA . ILE B 1 226 ? 110.299 131.267 151.834 1.00 76.02 231 ILE B CA 1
ATOM 10064 C C . ILE B 1 226 ? 111.783 131.385 152.143 1.00 80.60 231 ILE B C 1
ATOM 10065 O O . ILE B 1 226 ? 112.196 131.288 153.301 1.00 89.34 231 ILE B O 1
ATOM 10070 N N . PHE B 1 227 ? 112.608 131.601 151.122 1.00 75.44 232 PHE B N 1
ATOM 10071 C CA . PHE B 1 227 ? 114.052 131.563 151.291 1.00 74.42 232 PHE B CA 1
ATOM 10072 C C . PHE B 1 227 ? 114.680 132.931 151.518 1.00 78.78 232 PHE B C 1
ATOM 10073 O O . PHE B 1 227 ? 115.836 132.994 151.947 1.00 87.26 232 PHE B O 1
ATOM 10081 N N . SER B 1 228 ? 113.955 134.016 151.248 1.00 82.29 233 SER B N 1
ATOM 10082 C CA . SER B 1 228 ? 114.408 135.384 151.520 1.00 81.08 233 SER B CA 1
ATOM 10083 C C . SER B 1 228 ? 115.703 135.628 150.755 1.00 81.89 233 SER B C 1
ATOM 10084 O O . SER B 1 228 ? 115.715 135.443 149.526 1.00 86.50 233 SER B O 1
ATOM 10087 N N . TYR B 1 229 ? 116.793 136.031 151.404 1.00 81.63 234 TYR B N 1
ATOM 10088 C CA . TYR B 1 229 ? 118.020 136.366 150.698 1.00 79.04 234 TYR B CA 1
ATOM 10089 C C . TYR B 1 229 ? 118.827 135.148 150.278 1.00 80.80 234 TYR B C 1
ATOM 10090 O O . TYR B 1 229 ? 119.790 135.299 149.522 1.00 87.69 234 TYR B O 1
ATOM 10099 N N . ASP B 1 230 ? 118.474 133.955 150.745 1.00 87.11 235 ASP B N 1
ATOM 10100 C CA . ASP B 1 230 ? 119.266 132.760 150.460 1.00 83.52 235 ASP B CA 1
ATOM 10101 C C . ASP B 1 230 ? 118.866 132.224 149.094 1.00 87.05 235 ASP B C 1
ATOM 10102 O O . ASP B 1 230 ? 117.952 131.411 148.962 1.00 92.40 235 ASP B O 1
ATOM 10107 N N . LEU B 1 231 ? 119.571 132.681 148.059 1.00 83.98 236 LEU B N 1
ATOM 10108 C CA . LEU B 1 231 ? 119.320 132.195 146.709 1.00 80.26 236 LEU B CA 1
ATOM 10109 C C . LEU B 1 231 ? 119.812 130.772 146.498 1.00 85.87 236 LEU B C 1
ATOM 10110 O O . LEU B 1 231 ? 119.453 130.156 145.490 1.00 92.19 236 LEU B O 1
ATOM 10115 N N . SER B 1 232 ? 120.623 130.241 147.413 1.00 83.55 237 SER B N 1
ATOM 10116 C CA . SER B 1 232 ? 121.070 128.859 147.310 1.00 79.61 237 SER B CA 1
ATOM 10117 C C . SER B 1 232 ? 119.972 127.866 147.650 1.00 86.62 237 SER B C 1
ATOM 10118 O O . SER B 1 232 ? 120.172 126.664 147.452 1.00 94.89 237 SER B O 1
ATOM 10121 N N . LEU B 1 233 ? 118.836 128.337 148.166 1.00 79.72 238 LEU B N 1
ATOM 10122 C CA . LEU B 1 233 ? 117.704 127.485 148.526 1.00 74.10 238 LEU B CA 1
ATOM 10123 C C . LEU B 1 233 ? 118.095 126.439 149.563 1.00 75.36 238 LEU B C 1
ATOM 10124 O O . LEU B 1 233 ? 117.530 125.345 149.602 1.00 86.47 238 LEU B O 1
ATOM 10129 N N . LYS B 1 234 ? 119.062 126.769 150.414 1.00 75.59 239 LYS B N 1
ATOM 10130 C CA . LYS B 1 234 ? 119.525 125.839 151.433 1.00 80.08 239 LYS B CA 1
ATOM 10131 C C . LYS B 1 234 ? 118.667 125.896 152.692 1.00 84.42 239 LYS B C 1
ATOM 10132 O O . LYS B 1 234 ? 118.265 124.854 153.217 1.00 92.54 239 LYS B O 1
ATOM 10138 N N . ARG B 1 235 ? 118.378 127.095 153.188 1.00 88.66 240 ARG B N 1
ATOM 10139 C CA . ARG B 1 235 ? 117.567 127.227 154.385 1.00 91.69 240 ARG B CA 1
ATOM 10140 C C . ARG B 1 235 ? 116.450 128.234 154.155 1.00 96.04 240 ARG B C 1
ATOM 10141 O O . ARG B 1 235 ? 116.666 129.276 153.526 1.00 106.45 240 ARG B O 1
ATOM 10149 N N . PRO B 1 236 ? 115.252 127.951 154.645 1.00 82.80 241 PRO B N 1
ATOM 10150 C CA . PRO B 1 236 ? 114.106 128.858 154.454 1.00 83.36 241 PRO B CA 1
ATOM 10151 C C . PRO B 1 236 ? 114.106 130.011 155.453 1.00 81.98 241 PRO B C 1
ATOM 10152 O O . PRO B 1 236 ? 113.421 130.010 156.471 1.00 85.59 241 PRO B O 1
ATOM 10156 N N . VAL B 1 237 ? 114.900 131.037 155.147 1.00 82.87 242 VAL B N 1
ATOM 10157 C CA . VAL B 1 237 ? 115.070 132.152 156.076 1.00 83.68 242 VAL B CA 1
ATOM 10158 C C . VAL B 1 237 ? 113.743 132.864 156.305 1.00 87.09 242 VAL B C 1
ATOM 10159 O O . VAL B 1 237 ? 113.367 133.167 157.444 1.00 94.11 242 VAL B O 1
ATOM 10163 N N . GLY B 1 238 ? 113.011 133.136 155.224 1.00 85.54 243 GLY B N 1
ATOM 10164 C CA . GLY B 1 238 ? 111.731 133.809 155.363 1.00 85.70 243 GLY B CA 1
ATOM 10165 C C . GLY B 1 238 ? 110.730 132.996 156.158 1.00 91.51 243 GLY B C 1
ATOM 10166 O O . GLY B 1 238 ? 109.984 133.538 156.976 1.00 97.36 243 GLY B O 1
ATOM 10167 N N . PHE B 1 239 ? 110.699 131.683 155.927 1.00 90.04 244 PHE B N 1
ATOM 10168 C CA . PHE B 1 239 ? 109.782 130.823 156.664 1.00 87.48 244 PHE B CA 1
ATOM 10169 C C . PHE B 1 239 ? 110.134 130.779 158.144 1.00 89.72 244 PHE B C 1
ATOM 10170 O O . PHE B 1 239 ? 109.242 130.748 158.999 1.00 94.14 244 PHE B O 1
ATOM 10178 N N . GLU B 1 240 ? 111.426 130.760 158.468 1.00 96.91 245 GLU B N 1
ATOM 10179 C CA . GLU B 1 240 ? 111.830 130.806 159.868 1.00 93.28 245 GLU B CA 1
ATOM 10180 C C . GLU B 1 240 ? 111.444 132.129 160.513 1.00 98.71 245 GLU B C 1
ATOM 10181 O O . GLU B 1 240 ? 110.988 132.157 161.660 1.00 100.62 245 GLU B O 1
ATOM 10187 N N . GLU B 1 241 ? 111.619 133.235 159.790 1.00 109.48 246 GLU B N 1
ATOM 10188 C CA . GLU B 1 241 ? 111.412 134.545 160.396 1.00 106.58 246 GLU B CA 1
ATOM 10189 C C . GLU B 1 241 ? 109.935 134.871 160.582 1.00 107.07 246 GLU B C 1
ATOM 10190 O O . GLU B 1 241 ? 109.581 135.598 161.516 1.00 109.31 246 GLU B O 1
ATOM 10196 N N . ARG B 1 242 ? 109.064 134.355 159.722 1.00 103.56 247 ARG B N 1
ATOM 10197 C CA . ARG B 1 242 ? 107.669 134.762 159.742 1.00 101.57 247 ARG B CA 1
ATOM 10198 C C . ARG B 1 242 ? 106.754 133.551 159.805 1.00 105.72 247 ARG B C 1
ATOM 10199 O O . ARG B 1 242 ? 107.093 132.481 159.292 1.00 108.20 247 ARG B O 1
ATOM 10207 N N . PRO B 1 243 ? 105.587 133.691 160.426 1.00 100.50 248 PRO B N 1
ATOM 10208 C CA . PRO B 1 243 ? 104.615 132.596 160.424 1.00 96.48 248 PRO B CA 1
ATOM 10209 C C . PRO B 1 243 ? 104.051 132.364 159.033 1.00 101.03 248 PRO B C 1
ATOM 10210 O O . PRO B 1 243 ? 104.091 133.232 158.159 1.00 107.35 248 PRO B O 1
ATOM 10214 N N . LEU B 1 244 ? 103.521 131.157 158.836 1.00 94.01 249 LEU B N 1
ATOM 10215 C CA . LEU B 1 244 ? 102.996 130.783 157.527 1.00 89.73 249 LEU B CA 1
ATOM 10216 C C . LEU B 1 244 ? 101.818 131.661 157.126 1.00 91.09 249 LEU B C 1
ATOM 10217 O O . LEU B 1 244 ? 101.671 132.015 155.951 1.00 97.27 249 LEU B O 1
ATOM 10222 N N . LYS B 1 245 ? 100.969 132.026 158.089 1.00 94.76 250 LYS B N 1
ATOM 10223 C CA . LYS B 1 245 ? 99.799 132.837 157.772 1.00 93.16 250 LYS B CA 1
ATOM 10224 C C . LYS B 1 245 ? 100.199 134.196 157.212 1.00 100.41 250 LYS B C 1
ATOM 10225 O O . LYS B 1 245 ? 99.575 134.693 156.268 1.00 106.40 250 LYS B O 1
ATOM 10231 N N . GLU B 1 246 ? 101.232 134.815 157.785 1.00 108.11 251 GLU B N 1
ATOM 10232 C CA . GLU B 1 246 ? 101.710 136.089 157.257 1.00 105.16 251 GLU B CA 1
ATOM 10233 C C . GLU B 1 246 ? 102.298 135.925 155.863 1.00 107.55 251 GLU B C 1
ATOM 10234 O O . GLU B 1 246 ? 102.172 136.823 155.023 1.00 110.61 251 GLU B O 1
ATOM 10240 N N . LEU B 1 247 ? 102.951 134.792 155.600 1.00 97.71 252 LEU B N 1
ATOM 10241 C CA . LEU B 1 247 ? 103.530 134.564 154.281 1.00 93.51 252 LEU B CA 1
ATOM 10242 C C . LEU B 1 247 ? 102.455 134.521 153.205 1.00 96.41 252 LEU B C 1
ATOM 10243 O O . LEU B 1 247 ? 102.646 135.048 152.104 1.00 102.72 252 LEU B O 1
ATOM 10248 N N . LEU B 1 248 ? 101.318 133.893 153.502 1.00 94.45 253 LEU B N 1
ATOM 10249 C CA . LEU B 1 248 ? 100.245 133.772 152.524 1.00 92.14 253 LEU B CA 1
ATOM 10250 C C . LEU B 1 248 ? 99.559 135.096 152.223 1.00 94.25 253 LEU B C 1
ATOM 10251 O O . LEU B 1 248 ? 98.819 135.176 151.238 1.00 99.29 253 LEU B O 1
ATOM 10256 N N . LEU B 1 249 ? 99.774 136.124 153.038 1.00 97.04 254 LEU B N 1
ATOM 10257 C CA . LEU B 1 249 ? 99.192 137.437 152.802 1.00 94.86 254 LEU B CA 1
ATOM 10258 C C . LEU B 1 249 ? 100.112 138.363 152.020 1.00 100.21 254 LEU B C 1
ATOM 10259 O O . LEU B 1 249 ? 99.728 139.502 151.741 1.00 104.70 254 LEU B O 1
ATOM 10264 N N . GLU B 1 250 ? 101.308 137.907 151.662 1.00 112.12 255 GLU B N 1
ATOM 10265 C CA . GLU B 1 250 ? 102.262 138.742 150.952 1.00 109.55 255 GLU B CA 1
ATOM 10266 C C . GLU B 1 250 ? 101.908 138.837 149.472 1.00 111.59 255 GLU B C 1
ATOM 10267 O O . GLU B 1 250 ? 101.214 137.986 148.912 1.00 113.84 255 GLU B O 1
ATOM 10273 N N . GLU B 1 251 ? 102.400 139.899 148.840 1.00 109.98 256 GLU B N 1
ATOM 10274 C CA . GLU B 1 251 ? 102.217 140.096 147.408 1.00 110.13 256 GLU B CA 1
ATOM 10275 C C . GLU B 1 251 ? 103.320 139.345 146.676 1.00 111.25 256 GLU B C 1
ATOM 10276 O O . GLU B 1 251 ? 104.462 139.809 146.615 1.00 114.03 256 GLU B O 1
ATOM 10282 N N . GLN B 1 252 ? 102.985 138.184 146.126 1.00 94.22 257 GLN B N 1
ATOM 10283 C CA . GLN B 1 252 ? 103.978 137.353 145.467 1.00 91.41 257 GLN B CA 1
ATOM 10284 C C . GLN B 1 252 ? 104.286 137.889 144.078 1.00 95.92 257 GLN B C 1
ATOM 10285 O O . GLN B 1 252 ? 103.390 138.325 143.351 1.00 100.73 257 GLN B O 1
ATOM 10291 N N . MET B 1 253 ? 105.563 137.858 143.713 1.00 102.75 258 MET B N 1
ATOM 10292 C CA . MET B 1 253 ? 105.964 138.241 142.367 1.00 104.12 258 MET B CA 1
ATOM 10293 C C . MET B 1 253 ? 105.649 137.110 141.400 1.00 105.62 258 MET B C 1
ATOM 10294 O O . MET B 1 253 ? 106.173 136.001 141.539 1.00 113.01 258 MET B O 1
ATOM 10299 N N . THR B 1 254 ? 104.793 137.388 140.424 1.00 87.36 259 THR B N 1
ATOM 10300 C CA . THR B 1 254 ? 104.364 136.389 139.460 1.00 88.33 259 THR B CA 1
ATOM 10301 C C . THR B 1 254 ? 105.043 136.546 138.108 1.00 96.65 259 THR B C 1
ATOM 10302 O O . THR B 1 254 ? 104.655 135.869 137.152 1.00 103.04 259 THR B O 1
ATOM 10306 N N . GLN B 1 255 ? 106.041 137.419 138.000 1.00 89.65 260 GLN B N 1
ATOM 10307 C CA . GLN B 1 255 ? 106.681 137.702 136.725 1.00 82.56 260 GLN B CA 1
ATOM 10308 C C . GLN B 1 255 ? 108.166 137.947 136.937 1.00 86.51 260 GLN B C 1
ATOM 10309 O O . GLN B 1 255 ? 108.608 138.308 138.029 1.00 97.18 260 GLN B O 1
ATOM 10315 N N . ASN B 1 256 ? 108.931 137.748 135.862 1.00 78.01 261 ASN B N 1
ATOM 10316 C CA . ASN B 1 256 ? 110.374 137.989 135.853 1.00 76.34 261 ASN B CA 1
ATOM 10317 C C . ASN B 1 256 ? 111.090 137.170 136.922 1.00 81.74 261 ASN B C 1
ATOM 10318 O O . ASN B 1 256 ? 111.971 137.668 137.625 1.00 87.59 261 ASN B O 1
ATOM 10323 N N . LEU B 1 257 ? 110.718 135.900 137.045 1.00 79.56 262 LEU B N 1
ATOM 10324 C CA . LEU B 1 257 ? 111.351 135.032 138.026 1.00 80.05 262 LEU B CA 1
ATOM 10325 C C . LEU B 1 257 ? 111.154 133.586 137.608 1.00 80.63 262 LEU B C 1
ATOM 10326 O O . LEU B 1 257 ? 110.300 133.271 136.777 1.00 89.18 262 LEU B O 1
ATOM 10331 N N . LEU B 1 258 ? 111.961 132.712 138.196 1.00 75.02 263 LEU B N 1
ATOM 10332 C CA . LEU B 1 258 ? 111.766 131.278 138.054 1.00 72.82 263 LEU B CA 1
ATOM 10333 C C . LEU B 1 258 ? 110.851 130.823 139.181 1.00 80.58 263 LEU B C 1
ATOM 10334 O O . LEU B 1 258 ? 111.303 130.646 140.318 1.00 89.53 263 LEU B O 1
ATOM 10339 N N . PRO B 1 259 ? 109.566 130.630 138.908 1.00 72.82 264 PRO B N 1
ATOM 10340 C CA . PRO B 1 259 ? 108.601 130.441 139.993 1.00 72.19 264 PRO B CA 1
ATOM 10341 C C . PRO B 1 259 ? 108.769 129.110 140.701 1.00 74.40 264 PRO B C 1
ATOM 10342 O O . PRO B 1 259 ? 109.271 128.134 140.141 1.00 81.41 264 PRO B O 1
ATOM 10346 N N . CYS B 1 260 ? 108.333 129.086 141.954 1.00 80.18 265 CYS B N 1
ATOM 10347 C CA . CYS B 1 260 ? 108.267 127.872 142.745 1.00 77.03 265 CYS B CA 1
ATOM 10348 C C . CYS B 1 260 ? 106.817 127.410 142.840 1.00 85.30 265 CYS B C 1
ATOM 10349 O O . CYS B 1 260 ? 105.903 128.021 142.285 1.00 90.44 265 CYS B O 1
ATOM 10352 N N . SER B 1 261 ? 106.605 126.311 143.559 1.00 81.43 266 SER B N 1
ATOM 10353 C CA . SER B 1 261 ? 105.263 125.781 143.804 1.00 71.16 266 SER B CA 1
ATOM 10354 C C . SER B 1 261 ? 105.263 125.187 145.208 1.00 76.26 266 SER B C 1
ATOM 10355 O O . SER B 1 261 ? 105.630 124.027 145.401 1.00 85.82 266 SER B O 1
ATOM 10358 N N . PHE B 1 262 ? 104.846 125.985 146.183 1.00 70.91 267 PHE B N 1
ATOM 10359 C CA . PHE B 1 262 ? 104.805 125.557 147.571 1.00 68.37 267 PHE B CA 1
ATOM 10360 C C . PHE B 1 262 ? 103.409 125.756 148.131 1.00 72.32 267 PHE B C 1
ATOM 10361 O O . PHE B 1 262 ? 102.728 126.729 147.798 1.00 85.51 267 PHE B O 1
ATOM 10369 N N . TYR B 1 263 ? 102.991 124.829 148.984 1.00 72.88 268 TYR B N 1
ATOM 10370 C CA . TYR B 1 263 ? 101.711 124.905 149.664 1.00 73.31 268 TYR B CA 1
ATOM 10371 C C . TYR B 1 263 ? 101.928 124.664 151.147 1.00 79.14 268 TYR B C 1
ATOM 10372 O O . TYR B 1 263 ? 102.816 123.907 151.542 1.00 89.53 268 TYR B O 1
ATOM 10381 N N . GLY B 1 264 ? 101.111 125.308 151.963 1.00 81.30 269 GLY B N 1
ATOM 10382 C CA . GLY B 1 264 ? 101.305 125.269 153.398 1.00 81.49 269 GLY B CA 1
ATOM 10383 C C . GLY B 1 264 ? 99.997 125.130 154.142 1.00 83.70 269 GLY B C 1
ATOM 10384 O O . GLY B 1 264 ? 98.953 125.622 153.711 1.00 89.73 269 GLY B O 1
ATOM 10385 N N . ILE B 1 265 ? 100.070 124.445 155.280 1.00 78.29 270 ILE B N 1
ATOM 10386 C CA . ILE B 1 265 ? 98.954 124.331 156.206 1.00 77.27 270 ILE B CA 1
ATOM 10387 C C . ILE B 1 265 ? 99.459 124.631 157.607 1.00 80.06 270 ILE B C 1
ATOM 10388 O O . ILE B 1 265 ? 100.643 124.462 157.913 1.00 84.14 270 ILE B O 1
ATOM 10393 N N . THR B 1 266 ? 98.548 125.086 158.460 1.00 90.46 271 THR B N 1
ATOM 10394 C CA . THR B 1 266 ? 98.819 125.308 159.872 1.00 88.60 271 THR B CA 1
ATOM 10395 C C . THR B 1 266 ? 97.873 124.433 160.675 1.00 89.88 271 THR B C 1
ATOM 10396 O O . THR B 1 266 ? 96.658 124.471 160.460 1.00 95.71 271 THR B O 1
ATOM 10400 N N . ARG B 1 267 ? 98.423 123.646 161.595 1.00 90.93 272 ARG B N 1
ATOM 10401 C CA . ARG B 1 267 ? 97.612 122.671 162.303 1.00 90.06 272 ARG B CA 1
ATOM 10402 C C . ARG B 1 267 ? 98.209 122.397 163.673 1.00 90.15 272 ARG B C 1
ATOM 10403 O O . ARG B 1 267 ? 99.424 122.478 163.866 1.00 94.98 272 ARG B O 1
ATOM 10411 N N . THR B 1 268 ? 97.336 122.072 164.620 1.00 92.09 273 THR B N 1
ATOM 10412 C CA . THR B 1 268 ? 97.726 121.601 165.943 1.00 94.23 273 THR B CA 1
ATOM 10413 C C . THR B 1 268 ? 97.459 120.102 165.985 1.00 94.46 273 THR B C 1
ATOM 10414 O O . THR B 1 268 ? 96.302 119.674 166.015 1.00 96.01 273 THR B O 1
ATOM 10418 N N . LEU B 1 269 ? 98.525 119.311 165.984 1.00 89.99 274 LEU B N 1
ATOM 10419 C CA . LEU B 1 269 ? 98.410 117.863 165.888 1.00 85.98 274 LEU B CA 1
ATOM 10420 C C . LEU B 1 269 ? 98.378 117.253 167.282 1.00 95.49 274 LEU B C 1
ATOM 10421 O O . LEU B 1 269 ? 99.284 117.483 168.088 1.00 102.28 274 LEU B O 1
ATOM 10426 N N . ALA B 1 270 ? 97.339 116.473 167.557 1.00 92.68 275 ALA B N 1
ATOM 10427 C CA . ALA B 1 270 ? 97.276 115.717 168.790 1.00 93.93 275 ALA B CA 1
ATOM 10428 C C . ALA B 1 270 ? 98.328 114.613 168.773 1.00 97.43 275 ALA B C 1
ATOM 10429 O O . ALA B 1 270 ? 98.806 114.219 167.707 1.00 102.77 275 ALA B O 1
ATOM 10431 N N . PRO B 1 271 ? 98.731 114.117 169.947 1.00 99.05 276 PRO B N 1
ATOM 10432 C CA . PRO B 1 271 ? 99.679 112.996 169.983 1.00 98.22 276 PRO B CA 1
ATOM 10433 C C . PRO B 1 271 ? 99.198 111.809 169.165 1.00 100.30 276 PRO B C 1
ATOM 10434 O O . PRO B 1 271 ? 98.160 111.213 169.465 1.00 100.37 276 PRO B O 1
ATOM 10438 N N . GLY B 1 272 ? 99.951 111.463 168.124 1.00 97.12 277 GLY B N 1
ATOM 10439 C CA . GLY B 1 272 ? 99.565 110.414 167.210 1.00 98.61 277 GLY B CA 1
ATOM 10440 C C . GLY B 1 272 ? 98.797 110.877 165.993 1.00 100.39 277 GLY B C 1
ATOM 10441 O O . GLY B 1 272 ? 98.547 110.065 165.094 1.00 102.09 277 GLY B O 1
ATOM 10442 N N . GLY B 1 273 ? 98.415 112.151 165.930 1.00 94.78 278 GLY B N 1
ATOM 10443 C CA . GLY B 1 273 ? 97.711 112.660 164.776 1.00 90.66 278 GLY B CA 1
ATOM 10444 C C . GLY B 1 273 ? 98.631 112.903 163.597 1.00 91.02 278 GLY B C 1
ATOM 10445 O O . GLY B 1 273 ? 99.855 112.875 163.707 1.00 95.03 278 GLY B O 1
ATOM 10446 N N . SER B 1 274 ? 98.019 113.150 162.442 1.00 87.92 279 SER B N 1
ATOM 10447 C CA . SER B 1 274 ? 98.784 113.351 161.223 1.00 87.85 279 SER B CA 1
ATOM 10448 C C . SER B 1 274 ? 98.020 114.264 160.280 1.00 89.17 279 SER B C 1
ATOM 10449 O O . SER B 1 274 ? 96.799 114.412 160.374 1.00 92.92 279 SER B O 1
ATOM 10452 N N . VAL B 1 275 ? 98.762 114.877 159.363 1.00 79.56 280 VAL B N 1
ATOM 10453 C CA . VAL B 1 275 ? 98.203 115.704 158.304 1.00 79.34 280 VAL B CA 1
ATOM 10454 C C . VAL B 1 275 ? 98.756 115.209 156.977 1.00 79.90 280 VAL B C 1
ATOM 10455 O O . VAL B 1 275 ? 99.944 114.890 156.869 1.00 89.66 280 VAL B O 1
ATOM 10459 N N . THR B 1 276 ? 97.891 115.124 155.973 1.00 81.62 281 THR B N 1
ATOM 10460 C CA . THR B 1 276 ? 98.262 114.605 154.665 1.00 82.17 281 THR B CA 1
ATOM 10461 C C . THR B 1 276 ? 97.954 115.644 153.599 1.00 84.22 281 THR B C 1
ATOM 10462 O O . THR B 1 276 ? 96.880 116.251 153.611 1.00 93.55 281 THR B O 1
ATOM 10466 N N . LEU B 1 277 ? 98.898 115.845 152.685 1.00 77.35 282 LEU B N 1
ATOM 10467 C CA . LEU B 1 277 ? 98.732 116.747 151.556 1.00 74.57 282 LEU B CA 1
ATOM 10468 C C . LEU B 1 277 ? 98.770 115.942 150.267 1.00 77.21 282 LEU B C 1
ATOM 10469 O O . LEU B 1 277 ? 99.679 115.132 150.065 1.00 87.86 282 LEU B O 1
ATOM 10474 N N . TYR B 1 278 ? 97.788 116.164 149.404 1.00 73.61 283 TYR B N 1
ATOM 10475 C CA . TYR B 1 278 ? 97.722 115.525 148.096 1.00 70.13 283 TYR B CA 1
ATOM 10476 C C . TYR B 1 278 ? 98.049 116.579 147.050 1.00 76.35 283 TYR B C 1
ATOM 10477 O O . TYR B 1 278 ? 97.256 117.495 146.816 1.00 88.89 283 TYR B O 1
ATOM 10486 N N . GLU B 1 279 ? 99.211 116.447 146.421 1.00 78.42 284 GLU B N 1
ATOM 10487 C CA . GLU B 1 279 ? 99.737 117.459 145.518 1.00 78.00 284 GLU B CA 1
ATOM 10488 C C . GLU B 1 279 ? 99.824 116.891 144.110 1.00 76.67 284 GLU B C 1
ATOM 10489 O O . GLU B 1 279 ? 100.351 115.794 143.911 1.00 86.94 284 GLU B O 1
ATOM 10495 N N . LEU B 1 280 ? 99.303 117.637 143.144 1.00 75.31 285 LEU B N 1
ATOM 10496 C CA . LEU B 1 280 ? 99.342 117.266 141.737 1.00 73.93 285 LEU B CA 1
ATOM 10497 C C . LEU B 1 280 ? 100.188 118.272 140.976 1.00 81.27 285 LEU B C 1
ATOM 10498 O O . LEU B 1 280 ? 99.965 119.479 141.087 1.00 99.19 285 LEU B O 1
ATOM 10503 N N . ILE B 1 281 ? 101.159 117.779 140.216 1.00 67.51 286 ILE B N 1
ATOM 10504 C CA . ILE B 1 281 ? 101.975 118.613 139.344 1.00 63.36 286 ILE B CA 1
ATOM 10505 C C . ILE B 1 281 ? 101.957 117.993 137.957 1.00 71.78 286 ILE B C 1
ATOM 10506 O O . ILE B 1 281 ? 102.293 116.816 137.796 1.00 84.41 286 ILE B O 1
ATOM 10511 N N . GLY B 1 282 ? 101.576 118.779 136.959 1.00 69.81 287 GLY B N 1
ATOM 10512 C CA . GLY B 1 282 ? 101.449 118.247 135.624 1.00 65.65 287 GLY B CA 1
ATOM 10513 C C . GLY B 1 282 ? 101.514 119.335 134.579 1.00 69.59 287 GLY B C 1
ATOM 10514 O O . GLY B 1 282 ? 101.925 120.464 134.851 1.00 81.89 287 GLY B O 1
ATOM 10515 N N . GLN B 1 283 ? 101.093 118.977 133.369 1.00 71.06 288 GLN B N 1
ATOM 10516 C CA . GLN B 1 283 ? 101.150 119.881 132.232 1.00 73.62 288 GLN B CA 1
ATOM 10517 C C . GLN B 1 283 ? 99.972 119.607 131.313 1.00 78.92 288 GLN B C 1
ATOM 10518 O O . GLN B 1 283 ? 99.597 118.452 131.104 1.00 83.58 288 GLN B O 1
ATOM 10524 N N . VAL B 1 284 ? 99.392 120.675 130.768 1.00 83.46 289 VAL B N 1
ATOM 10525 C CA . VAL B 1 284 ? 98.276 120.581 129.839 1.00 82.84 289 VAL B CA 1
ATOM 10526 C C . VAL B 1 284 ? 98.582 121.444 128.626 1.00 87.50 289 VAL B C 1
ATOM 10527 O O . VAL B 1 284 ? 99.460 122.308 128.653 1.00 93.21 289 VAL B O 1
ATOM 10531 N N . GLU B 1 285 ? 97.844 121.197 127.547 1.00 99.83 290 GLU B N 1
ATOM 10532 C CA . GLU B 1 285 ? 98.023 121.964 126.323 1.00 100.91 290 GLU B CA 1
ATOM 10533 C C . GLU B 1 285 ? 97.196 123.239 126.284 1.00 103.59 290 GLU B C 1
ATOM 10534 O O . GLU B 1 285 ? 97.506 124.135 125.492 1.00 109.10 290 GLU B O 1
ATOM 10540 N N . ASN B 1 286 ? 96.157 123.346 127.107 1.00 94.76 291 ASN B N 1
ATOM 10541 C CA . ASN B 1 286 ? 95.384 124.576 127.200 1.00 92.95 291 ASN B CA 1
ATOM 10542 C C . ASN B 1 286 ? 94.649 124.591 128.529 1.00 95.27 291 ASN B C 1
ATOM 10543 O O . ASN B 1 286 ? 94.444 123.550 129.157 1.00 100.70 291 ASN B O 1
ATOM 10548 N N . LYS B 1 287 ? 94.251 125.793 128.951 1.00 87.77 292 LYS B N 1
ATOM 10549 C CA . LYS B 1 287 ? 93.550 125.932 130.221 1.00 91.64 292 LYS B CA 1
ATOM 10550 C C . LYS B 1 287 ? 92.203 125.229 130.222 1.00 96.59 292 LYS B C 1
ATOM 10551 O O . LYS B 1 287 ? 91.697 124.891 131.296 1.00 103.06 292 LYS B O 1
ATOM 10557 N N . GLN B 1 288 ? 91.605 125.011 129.050 1.00 101.69 293 GLN B N 1
ATOM 10558 C CA . GLN B 1 288 ? 90.311 124.341 129.007 1.00 103.73 293 GLN B CA 1
ATOM 10559 C C . GLN B 1 288 ? 90.409 122.920 129.546 1.00 103.97 293 GLN B C 1
ATOM 10560 O O . GLN B 1 288 ? 89.539 122.476 130.303 1.00 107.71 293 GLN B O 1
ATOM 10566 N N . LEU B 1 289 ? 91.466 122.195 129.174 1.00 89.81 294 LEU B N 1
ATOM 10567 C CA . LEU B 1 289 ? 91.656 120.846 129.697 1.00 89.60 294 LEU B CA 1
ATOM 10568 C C . LEU B 1 289 ? 91.836 120.863 131.207 1.00 94.76 294 LEU B C 1
ATOM 10569 O O . LEU B 1 289 ? 91.287 120.012 131.916 1.00 97.97 294 LEU B O 1
ATOM 10574 N N . LEU B 1 290 ? 92.609 121.822 131.716 1.00 94.85 295 LEU B N 1
ATOM 10575 C CA . LEU B 1 290 ? 92.828 121.914 133.154 1.00 91.66 295 LEU B CA 1
ATOM 10576 C C . LEU B 1 290 ? 91.529 122.203 133.892 1.00 94.93 295 LEU B C 1
ATOM 10577 O O . LEU B 1 290 ? 91.265 121.621 134.950 1.00 100.70 295 LEU B O 1
ATOM 10582 N N . LYS B 1 291 ? 90.707 123.106 133.355 1.00 96.61 296 LYS B N 1
ATOM 10583 C CA . LYS B 1 291 ? 89.430 123.410 133.991 1.00 94.50 296 LYS B CA 1
ATOM 10584 C C . LYS B 1 291 ? 88.488 122.216 133.937 1.00 101.36 296 LYS B C 1
ATOM 10585 O O . LYS B 1 291 ? 87.764 121.946 134.901 1.00 109.86 296 LYS B O 1
ATOM 10591 N N . GLU B 1 292 ? 88.477 121.493 132.816 1.00 98.10 297 GLU B N 1
ATOM 10592 C CA . GLU B 1 292 ? 87.632 120.309 132.714 1.00 97.39 297 GLU B CA 1
ATOM 10593 C C . GLU B 1 292 ? 88.061 119.238 133.706 1.00 103.56 297 GLU B C 1
ATOM 10594 O O . GLU B 1 292 ? 87.216 118.575 134.318 1.00 107.70 297 GLU B O 1
ATOM 10600 N N . TYR B 1 293 ? 89.371 119.049 133.875 1.00 93.30 298 TYR B N 1
ATOM 10601 C CA . TYR B 1 293 ? 89.849 118.015 134.787 1.00 87.22 298 TYR B CA 1
ATOM 10602 C C . TYR B 1 293 ? 89.465 118.324 136.226 1.00 90.20 298 TYR B C 1
ATOM 10603 O O . TYR B 1 293 ? 89.098 117.421 136.985 1.00 95.30 298 TYR B O 1
ATOM 10612 N N . PHE B 1 294 ? 89.544 119.589 136.623 1.00 91.78 299 PHE B N 1
ATOM 10613 C CA . PHE B 1 294 ? 89.203 119.989 137.979 1.00 88.91 299 PHE B CA 1
ATOM 10614 C C . PHE B 1 294 ? 87.751 120.413 138.123 1.00 96.10 299 PHE B C 1
ATOM 10615 O O . PHE B 1 294 ? 87.392 121.010 139.142 1.00 100.19 299 PHE B O 1
ATOM 10623 N N . ALA B 1 295 ? 86.911 120.125 137.129 1.00 106.73 300 ALA B N 1
ATOM 10624 C CA . ALA B 1 295 ? 85.483 120.369 137.278 1.00 104.57 300 ALA B CA 1
ATOM 10625 C C . ALA B 1 295 ? 84.882 119.530 138.394 1.00 106.52 300 ALA B C 1
ATOM 10626 O O . ALA B 1 295 ? 83.853 119.912 138.961 1.00 106.33 300 ALA B O 1
ATOM 10628 N N . GLU B 1 296 ? 85.499 118.400 138.718 1.00 116.90 301 GLU B N 1
ATOM 10629 C CA . GLU B 1 296 ? 85.103 117.568 139.842 1.00 115.07 301 GLU B CA 1
ATOM 10630 C C . GLU B 1 296 ? 86.192 117.599 140.904 1.00 119.74 301 GLU B C 1
ATOM 10631 O O . GLU B 1 296 ? 87.384 117.545 140.587 1.00 125.72 301 GLU B O 1
ATOM 10637 N N . LYS B 1 297 ? 85.773 117.699 142.161 1.00 110.94 302 LYS B N 1
ATOM 10638 C CA . LYS B 1 297 ? 86.719 117.786 143.263 1.00 107.34 302 LYS B CA 1
ATOM 10639 C C . LYS B 1 297 ? 87.529 116.502 143.381 1.00 110.12 302 LYS B C 1
ATOM 10640 O O . LYS B 1 297 ? 86.989 115.396 143.304 1.00 112.34 302 LYS B O 1
ATOM 10646 N N . LYS B 1 298 ? 88.837 116.655 143.567 1.00 94.29 303 LYS B N 1
ATOM 10647 C CA . LYS B 1 298 ? 89.751 115.528 143.736 1.00 89.81 303 LYS B CA 1
ATOM 10648 C C . LYS B 1 298 ? 90.040 115.384 145.225 1.00 95.35 303 LYS B C 1
ATOM 10649 O O . LYS B 1 298 ? 90.865 116.112 145.780 1.00 101.63 303 LYS B O 1
ATOM 10655 N N . ASP B 1 299 ? 89.360 114.446 145.871 1.00 100.22 304 ASP B N 1
ATOM 10656 C CA . ASP B 1 299 ? 89.517 114.236 147.301 1.00 95.68 304 ASP B CA 1
ATOM 10657 C C . ASP B 1 299 ? 90.531 113.122 147.554 1.00 96.92 304 ASP B C 1
ATOM 10658 O O . ASP B 1 299 ? 91.181 112.620 146.634 1.00 100.90 304 ASP B O 1
ATOM 10663 N N . ALA B 1 300 ? 90.673 112.722 148.819 1.00 84.45 305 ALA B N 1
ATOM 10664 C CA . ALA B 1 300 ? 91.649 111.696 149.172 1.00 86.18 305 ALA B CA 1
ATOM 10665 C C . ALA B 1 300 ? 91.290 110.347 148.565 1.00 89.40 305 ALA B C 1
ATOM 10666 O O . ALA B 1 300 ? 92.177 109.588 148.155 1.00 92.04 305 ALA B O 1
ATOM 10668 N N . ALA B 1 301 ? 89.996 110.026 148.509 1.00 83.68 306 ALA B N 1
ATOM 10669 C CA . ALA B 1 301 ? 89.575 108.760 147.920 1.00 85.04 306 ALA B CA 1
ATOM 10670 C C . ALA B 1 301 ? 89.997 108.670 146.462 1.00 83.53 306 ALA B C 1
ATOM 10671 O O . ALA B 1 301 ? 90.402 107.602 145.989 1.00 87.61 306 ALA B O 1
ATOM 10673 N N . TYR B 1 302 ? 89.910 109.785 145.735 1.00 79.31 307 TYR B N 1
ATOM 10674 C CA . TYR B 1 302 ? 90.325 109.797 144.338 1.00 83.50 307 TYR B CA 1
ATOM 10675 C C . TYR B 1 302 ? 91.800 109.445 144.202 1.00 91.31 307 TYR B C 1
ATOM 10676 O O . TYR B 1 302 ? 92.181 108.632 143.352 1.00 96.59 307 TYR B O 1
ATOM 10685 N N . PHE B 1 303 ? 92.646 110.039 145.042 1.00 83.13 308 PHE B N 1
ATOM 10686 C CA . PHE B 1 303 ? 94.077 109.777 144.942 1.00 78.24 308 PHE B CA 1
ATOM 10687 C C . PHE B 1 303 ? 94.416 108.358 145.376 1.00 81.83 308 PHE B C 1
ATOM 10688 O O . PHE B 1 303 ? 95.306 107.726 144.798 1.00 90.55 308 PHE B O 1
ATOM 10696 N N . GLU B 1 304 ? 93.722 107.837 146.389 1.00 87.34 309 GLU B N 1
ATOM 10697 C CA . GLU B 1 304 ? 93.944 106.448 146.781 1.00 90.29 309 GLU B CA 1
ATOM 10698 C C . GLU B 1 304 ? 93.556 105.491 145.661 1.00 90.93 309 GLU B C 1
ATOM 10699 O O . GLU B 1 304 ? 94.281 104.528 145.372 1.00 91.92 309 GLU B O 1
ATOM 10705 N N . ALA B 1 305 ? 92.418 105.745 145.011 1.00 78.94 310 ALA B N 1
ATOM 10706 C CA . ALA B 1 305 ? 92.009 104.911 143.889 1.00 74.06 310 ALA B CA 1
ATOM 10707 C C . ALA B 1 305 ? 93.008 105.001 142.747 1.00 77.37 310 ALA B C 1
ATOM 10708 O O . ALA B 1 305 ? 93.315 103.994 142.101 1.00 85.82 310 ALA B O 1
ATOM 10710 N N . LYS B 1 306 ? 93.525 106.201 142.481 1.00 71.03 311 LYS B N 1
ATOM 10711 C CA . LYS B 1 306 ? 94.511 106.352 141.417 1.00 76.44 311 LYS B CA 1
ATOM 10712 C C . LYS B 1 306 ? 95.802 105.615 141.746 1.00 84.58 311 LYS B C 1
ATOM 10713 O O . LYS B 1 306 ? 96.427 105.027 140.859 1.00 90.37 311 LYS B O 1
ATOM 10719 N N . LYS B 1 307 ? 96.225 105.640 143.011 1.00 76.98 312 LYS B N 1
ATOM 10720 C CA . LYS B 1 307 ? 97.414 104.889 143.401 1.00 72.00 312 LYS B CA 1
ATOM 10721 C C . LYS B 1 307 ? 97.202 103.391 143.225 1.00 79.85 312 LYS B C 1
ATOM 10722 O O . LYS B 1 307 ? 98.090 102.679 142.732 1.00 91.59 312 LYS B O 1
ATOM 10728 N N . ARG B 1 308 ? 96.029 102.892 143.620 1.00 83.99 313 ARG B N 1
ATOM 10729 C CA . ARG B 1 308 ? 95.738 101.476 143.417 1.00 81.35 313 ARG B CA 1
ATOM 10730 C C . ARG B 1 308 ? 95.718 101.127 141.935 1.00 86.26 313 ARG B C 1
ATOM 10731 O O . ARG B 1 308 ? 96.211 100.068 141.532 1.00 95.03 313 ARG B O 1
ATOM 10739 N N . GLU B 1 309 ? 95.161 102.011 141.107 1.00 85.33 314 GLU B N 1
ATOM 10740 C CA . GLU B 1 309 ? 95.166 101.788 139.666 1.00 82.04 314 GLU B CA 1
ATOM 10741 C C . GLU B 1 309 ? 96.586 101.762 139.116 1.00 88.14 314 GLU B C 1
ATOM 10742 O O . GLU B 1 309 ? 96.912 100.941 138.252 1.00 97.40 314 GLU B O 1
ATOM 10748 N N . ALA B 1 310 ? 97.442 102.661 139.602 1.00 79.14 315 ALA B N 1
ATOM 10749 C CA . ALA B 1 310 ? 98.826 102.694 139.143 1.00 75.69 315 ALA B CA 1
ATOM 10750 C C . ALA B 1 310 ? 99.552 101.407 139.496 1.00 80.49 315 ALA B C 1
ATOM 10751 O O . ALA B 1 310 ? 100.321 100.877 138.686 1.00 87.62 315 ALA B O 1
ATOM 10753 N N . ASP B 1 311 ? 99.331 100.891 140.706 1.00 86.61 316 ASP B N 1
ATOM 10754 C CA . ASP B 1 311 ? 99.933 99.610 141.069 1.00 82.78 316 ASP B CA 1
ATOM 10755 C C . ASP B 1 311 ? 99.388 98.478 140.205 1.00 88.03 316 ASP B C 1
ATOM 10756 O O . ASP B 1 311 ? 100.151 97.628 139.719 1.00 96.35 316 ASP B O 1
ATOM 10761 N N . GLU B 1 312 ? 98.071 98.457 139.992 1.00 95.92 317 GLU B N 1
ATOM 10762 C CA . GLU B 1 312 ? 97.466 97.381 139.217 1.00 94.24 317 GLU B CA 1
ATOM 10763 C C . GLU B 1 312 ? 97.915 97.408 137.765 1.00 94.54 317 GLU B C 1
ATOM 10764 O O . GLU B 1 312 ? 97.930 96.363 137.111 1.00 100.84 317 GLU B O 1
ATOM 10770 N N . LEU B 1 313 ? 98.279 98.580 137.242 1.00 83.86 318 LEU B N 1
ATOM 10771 C CA . LEU B 1 313 ? 98.791 98.638 135.876 1.00 80.86 318 LEU B CA 1
ATOM 10772 C C . LEU B 1 313 ? 100.031 97.771 135.723 1.00 85.48 318 LEU B C 1
ATOM 10773 O O . LEU B 1 313 ? 100.086 96.893 134.855 1.00 95.24 318 LEU B O 1
ATOM 10778 N N . ALA B 1 314 ? 101.029 97.987 136.580 1.00 85.82 319 ALA B N 1
ATOM 10779 C CA . ALA B 1 314 ? 102.242 97.182 136.520 1.00 80.56 319 ALA B CA 1
ATOM 10780 C C . ALA B 1 314 ? 101.953 95.728 136.860 1.00 85.10 319 ALA B C 1
ATOM 10781 O O . ALA B 1 314 ? 102.520 94.816 136.244 1.00 95.72 319 ALA B O 1
ATOM 10783 N N . GLU B 1 315 ? 101.074 95.492 137.837 1.00 98.55 320 GLU B N 1
ATOM 10784 C CA . GLU B 1 315 ? 100.745 94.120 138.210 1.00 96.18 320 GLU B CA 1
ATOM 10785 C C . GLU B 1 315 ? 100.188 93.345 137.021 1.00 94.79 320 GLU B C 1
ATOM 10786 O O . GLU B 1 315 ? 100.665 92.252 136.697 1.00 100.65 320 GLU B O 1
ATOM 10792 N N . ALA B 1 316 ? 99.183 93.906 136.348 1.00 78.79 321 ALA B N 1
ATOM 10793 C CA . ALA B 1 316 ? 98.579 93.230 135.207 1.00 72.82 321 ALA B CA 1
ATOM 10794 C C . ALA B 1 316 ? 99.531 93.164 134.024 1.00 73.03 321 ALA B C 1
ATOM 10795 O O . ALA B 1 316 ? 99.485 92.203 133.249 1.00 85.58 321 ALA B O 1
ATOM 10797 N N . LEU B 1 317 ? 100.389 94.172 133.859 1.00 76.00 322 LEU B N 1
ATOM 10798 C CA . LEU B 1 317 ? 101.361 94.138 132.775 1.00 77.49 322 LEU B CA 1
ATOM 10799 C C . LEU B 1 317 ? 102.336 92.982 132.945 1.00 84.12 322 LEU B C 1
ATOM 10800 O O . LEU B 1 317 ? 102.691 92.310 131.970 1.00 89.25 322 LEU B O 1
ATOM 10805 N N . THR B 1 318 ? 102.782 92.735 134.173 1.00 93.15 323 THR B N 1
ATOM 10806 C CA . THR B 1 318 ? 103.789 91.714 134.423 1.00 89.29 323 THR B CA 1
ATOM 10807 C C . THR B 1 318 ? 103.207 90.371 134.842 1.00 89.39 323 THR B C 1
ATOM 10808 O O . THR B 1 318 ? 103.972 89.433 135.073 1.00 93.03 323 THR B O 1
ATOM 10812 N N . ASP B 1 319 ? 101.881 90.250 134.945 1.00 94.39 324 ASP B N 1
ATOM 10813 C CA . ASP B 1 319 ? 101.293 88.968 135.324 1.00 95.03 324 ASP B CA 1
ATOM 10814 C C . ASP B 1 319 ? 101.604 87.855 134.333 1.00 93.81 324 ASP B C 1
ATOM 10815 O O . ASP B 1 319 ? 101.478 86.678 134.686 1.00 95.24 324 ASP B O 1
ATOM 10820 N N . GLY B 1 320 ? 102.006 88.187 133.110 1.00 89.79 325 GLY B N 1
ATOM 10821 C CA . GLY B 1 320 ? 102.300 87.158 132.129 1.00 91.52 325 GLY B CA 1
ATOM 10822 C C . GLY B 1 320 ? 103.565 86.371 132.396 1.00 94.36 325 GLY B C 1
ATOM 10823 O O . GLY B 1 320 ? 103.818 85.388 131.692 1.00 101.90 325 GLY B O 1
ATOM 10824 N N . ILE B 1 321 ? 104.358 86.771 133.386 1.00 79.40 326 ILE B N 1
ATOM 10825 C CA . ILE B 1 321 ? 105.617 86.098 133.680 1.00 73.33 326 ILE B CA 1
ATOM 10826 C C . ILE B 1 321 ? 105.646 85.720 135.157 1.00 77.47 326 ILE B C 1
ATOM 10827 O O . ILE B 1 321 ? 106.712 85.471 135.730 1.00 83.34 326 ILE B O 1
ATOM 10832 N N . ARG B 1 322 ? 104.471 85.656 135.779 1.00 93.83 327 ARG B N 1
ATOM 10833 C CA . ARG B 1 322 ? 104.395 85.359 137.203 1.00 90.22 327 ARG B CA 1
ATOM 10834 C C . ARG B 1 322 ? 105.020 84.003 137.501 1.00 94.60 327 ARG B C 1
ATOM 10835 O O . ARG B 1 322 ? 104.742 83.012 136.821 1.00 101.44 327 ARG B O 1
ATOM 10843 N N . THR B 1 323 ? 105.871 83.966 138.524 1.00 96.44 328 THR B N 1
ATOM 10844 C CA . THR B 1 323 ? 106.624 82.773 138.877 1.00 91.08 328 THR B CA 1
ATOM 10845 C C . THR B 1 323 ? 106.726 82.680 140.391 1.00 92.34 328 THR B C 1
ATOM 10846 O O . THR B 1 323 ? 106.817 83.701 141.074 1.00 100.44 328 THR B O 1
ATOM 10850 N N . ARG B 1 324 ? 106.709 81.454 140.912 1.00 88.80 329 ARG B N 1
ATOM 10851 C CA . ARG B 1 324 ? 106.873 81.204 142.341 1.00 89.37 329 ARG B CA 1
ATOM 10852 C C . ARG B 1 324 ? 107.958 80.153 142.519 1.00 92.49 329 ARG B C 1
ATOM 10853 O O . ARG B 1 324 ? 107.746 78.979 142.206 1.00 96.50 329 ARG B O 1
ATOM 10855 N N . THR B 1 325 ? 109.117 80.575 143.023 1.00 95.94 330 THR B N 1
ATOM 10856 C CA . THR B 1 325 ? 110.241 79.670 143.226 1.00 93.43 330 THR B CA 1
ATOM 10857 C C . THR B 1 325 ? 110.733 79.734 144.664 1.00 94.72 330 THR B C 1
ATOM 10858 O O . THR B 1 325 ? 110.077 80.325 145.526 1.00 98.30 330 THR B O 1
ATOM 10862 N N . ALA B 1 326 ? 111.886 79.123 144.930 1.00 92.04 331 ALA B N 1
ATOM 10863 C CA . ALA B 1 326 ? 112.487 79.195 146.254 1.00 92.43 331 ALA B CA 1
ATOM 10864 C C . ALA B 1 326 ? 113.072 80.565 146.561 1.00 96.79 331 ALA B C 1
ATOM 10865 O O . ALA B 1 326 ? 113.412 80.827 147.719 1.00 98.65 331 ALA B O 1
ATOM 10867 N N . SER B 1 327 ? 113.195 81.438 145.565 1.00 93.51 332 SER B N 1
ATOM 10868 C CA . SER B 1 327 ? 113.779 82.764 145.737 1.00 89.71 332 SER B CA 1
ATOM 10869 C C . SER B 1 327 ? 112.732 83.810 145.385 1.00 94.00 332 SER B C 1
ATOM 10870 O O . SER B 1 327 ? 112.329 83.923 144.223 1.00 103.11 332 SER B O 1
ATOM 10873 N N . ALA B 1 328 ? 112.295 84.575 146.386 1.00 88.24 333 ALA B N 1
ATOM 10874 C CA . ALA B 1 328 ? 111.375 85.676 146.124 1.00 93.69 333 ALA B CA 1
ATOM 10875 C C . ALA B 1 328 ? 112.035 86.744 145.264 1.00 93.49 333 ALA B C 1
ATOM 10876 O O . ALA B 1 328 ? 111.386 87.354 144.402 1.00 94.27 333 ALA B O 1
ATOM 10878 N N . ALA B 1 329 ? 113.326 86.989 145.494 1.00 83.70 334 ALA B N 1
ATOM 10879 C CA . ALA B 1 329 ? 114.057 87.944 144.673 1.00 79.44 334 ALA B CA 1
ATOM 10880 C C . ALA B 1 329 ? 114.028 87.538 143.209 1.00 88.24 334 ALA B C 1
ATOM 10881 O O . ALA B 1 329 ? 113.930 88.392 142.325 1.00 95.37 334 ALA B O 1
ATOM 10883 N N . PHE B 1 330 ? 114.095 86.235 142.932 1.00 82.04 335 PHE B N 1
ATOM 10884 C CA . PHE B 1 330 ? 114.037 85.772 141.550 1.00 75.16 335 PHE B CA 1
ATOM 10885 C C . PHE B 1 330 ? 112.704 86.124 140.902 1.00 80.42 335 PHE B C 1
ATOM 10886 O O . PHE B 1 330 ? 112.667 86.577 139.755 1.00 89.95 335 PHE B O 1
ATOM 10894 N N . ASP B 1 331 ? 111.598 85.928 141.621 1.00 90.26 336 ASP B N 1
ATOM 10895 C CA . ASP B 1 331 ? 110.285 86.239 141.063 1.00 93.39 336 ASP B CA 1
ATOM 10896 C C . ASP B 1 331 ? 110.113 87.737 140.844 1.00 92.32 336 ASP B C 1
ATOM 10897 O O . ASP B 1 331 ? 109.608 88.171 139.795 1.00 101.02 336 ASP B O 1
ATOM 10902 N N . ALA B 1 332 ? 110.518 88.540 141.829 1.00 73.52 337 ALA B N 1
ATOM 10903 C CA . ALA B 1 332 ? 110.448 89.986 141.662 1.00 75.02 337 ALA B CA 1
ATOM 10904 C C . ALA B 1 332 ? 111.297 90.434 140.484 1.00 82.24 337 ALA B C 1
ATOM 10905 O O . ALA B 1 332 ? 110.891 91.310 139.711 1.00 88.29 337 ALA B O 1
ATOM 10907 N N . TYR B 1 333 ? 112.476 89.833 140.324 1.00 71.52 338 TYR B N 1
ATOM 10908 C CA . TYR B 1 333 ? 113.333 90.157 139.195 1.00 71.91 338 TYR B CA 1
ATOM 10909 C C . TYR B 1 333 ? 112.684 89.764 137.879 1.00 79.30 338 TYR B C 1
ATOM 10910 O O . TYR B 1 333 ? 112.809 90.485 136.889 1.00 84.67 338 TYR B O 1
ATOM 10919 N N . CYS B 1 334 ? 112.001 88.620 137.842 1.00 81.75 339 CYS B N 1
ATOM 10920 C CA . CYS B 1 334 ? 111.310 88.218 136.623 1.00 78.29 339 CYS B CA 1
ATOM 10921 C C . CYS B 1 334 ? 110.275 89.258 136.222 1.00 81.93 339 CYS B C 1
ATOM 10922 O O . CYS B 1 334 ? 110.234 89.706 135.067 1.00 87.11 339 CYS B O 1
ATOM 10925 N N . ARG B 1 335 ? 109.439 89.671 137.176 1.00 79.28 340 ARG B N 1
ATOM 10926 C CA . ARG B 1 335 ? 108.416 90.665 136.861 1.00 77.10 340 ARG B CA 1
ATOM 10927 C C . ARG B 1 335 ? 109.038 91.987 136.426 1.00 85.03 340 ARG B C 1
ATOM 10928 O O . ARG B 1 335 ? 108.608 92.593 135.433 1.00 90.62 340 ARG B O 1
ATOM 10936 N N . TYR B 1 336 ? 110.061 92.445 137.149 1.00 83.57 341 TYR B N 1
ATOM 10937 C CA . TYR B 1 336 ? 110.680 93.726 136.833 1.00 80.51 341 TYR B CA 1
ATOM 10938 C C . TYR B 1 336 ? 111.363 93.688 135.473 1.00 81.17 341 TYR B C 1
ATOM 10939 O O . TYR B 1 336 ? 111.309 94.658 134.709 1.00 87.90 341 TYR B O 1
ATOM 10948 N N . THR B 1 337 ? 112.022 92.573 135.161 1.00 70.54 342 THR B N 1
ATOM 10949 C CA . THR B 1 337 ? 112.673 92.417 133.869 1.00 72.51 342 THR B CA 1
ATOM 10950 C C . THR B 1 337 ? 111.655 92.431 132.742 1.00 77.63 342 THR B C 1
ATOM 10951 O O . THR B 1 337 ? 111.887 93.046 131.695 1.00 84.69 342 THR B O 1
ATOM 10955 N N . TYR B 1 338 ? 110.517 91.765 132.938 1.00 74.27 343 TYR B N 1
ATOM 10956 C CA . TYR B 1 338 ? 109.482 91.804 131.913 1.00 73.97 343 TYR B CA 1
ATOM 10957 C C . TYR B 1 338 ? 108.974 93.224 131.706 1.00 80.61 343 TYR B C 1
ATOM 10958 O O . TYR B 1 338 ? 108.768 93.658 130.565 1.00 89.17 343 TYR B O 1
ATOM 10967 N N . MET B 1 339 ? 108.778 93.969 132.796 1.00 82.52 344 MET B N 1
ATOM 10968 C CA . MET B 1 339 ? 108.314 95.346 132.656 1.00 79.17 344 MET B CA 1
ATOM 10969 C C . MET B 1 339 ? 109.335 96.208 131.922 1.00 84.56 344 MET B C 1
ATOM 10970 O O . MET B 1 339 ? 108.968 97.025 131.071 1.00 94.74 344 MET B O 1
ATOM 10975 N N . ASP B 1 340 ? 110.620 96.051 132.243 1.00 83.12 345 ASP B N 1
ATOM 10976 C CA . ASP B 1 340 ? 111.646 96.838 131.563 1.00 83.35 345 ASP B CA 1
ATOM 10977 C C . ASP B 1 340 ? 111.725 96.485 130.082 1.00 87.12 345 ASP B C 1
ATOM 10978 O O . ASP B 1 340 ? 111.892 97.369 129.230 1.00 96.31 345 ASP B O 1
ATOM 10983 N N . ASN B 1 341 ? 111.608 95.197 129.757 1.00 81.34 346 ASN B N 1
ATOM 10984 C CA . ASN B 1 341 ? 111.605 94.789 128.358 1.00 75.87 346 ASN B CA 1
ATOM 10985 C C . ASN B 1 341 ? 110.412 95.380 127.623 1.00 78.34 346 ASN B C 1
ATOM 10986 O O . ASN B 1 341 ? 110.529 95.790 126.463 1.00 82.31 346 ASN B O 1
ATOM 10991 N N . VAL B 1 342 ? 109.255 95.434 128.284 1.00 79.17 347 VAL B N 1
ATOM 10992 C CA . VAL B 1 342 ? 108.089 96.080 127.690 1.00 75.66 347 VAL B CA 1
ATOM 10993 C C . VAL B 1 342 ? 108.359 97.559 127.455 1.00 76.83 347 VAL B C 1
ATOM 10994 O O . VAL B 1 342 ? 108.034 98.104 126.394 1.00 83.90 347 VAL B O 1
ATOM 10998 N N . LEU B 1 343 ? 108.961 98.231 128.437 1.00 81.74 348 LEU B N 1
ATOM 10999 C CA . LEU B 1 343 ? 109.259 99.651 128.280 1.00 78.48 348 LEU B CA 1
ATOM 11000 C C . LEU B 1 343 ? 110.154 99.891 127.076 1.00 76.99 348 LEU B C 1
ATOM 11001 O O . LEU B 1 343 ? 109.948 100.845 126.317 1.00 80.56 348 LEU B O 1
ATOM 11006 N N . ARG B 1 344 ? 111.159 99.041 126.889 1.00 98.16 349 ARG B N 1
ATOM 11007 C CA . ARG B 1 344 ? 112.088 99.259 125.787 1.00 100.81 349 ARG B CA 1
ATOM 11008 C C . ARG B 1 344 ? 111.479 98.886 124.439 1.00 96.27 349 ARG B C 1
ATOM 11009 O O . ARG B 1 344 ? 111.695 99.589 123.447 1.00 94.65 349 ARG B O 1
ATOM 11017 N N . GLY B 1 345 ? 110.717 97.797 124.376 1.00 86.18 350 GLY B N 1
ATOM 11018 C CA . GLY B 1 345 ? 110.273 97.286 123.094 1.00 80.55 350 GLY B CA 1
ATOM 11019 C C . GLY B 1 345 ? 108.782 97.329 122.832 1.00 89.08 350 GLY B C 1
ATOM 11020 O O . GLY B 1 345 ? 108.341 96.996 121.729 1.00 95.70 350 GLY B O 1
ATOM 11021 N N . GLY B 1 346 ? 107.994 97.727 123.820 1.00 85.17 351 GLY B N 1
ATOM 11022 C CA . GLY B 1 346 ? 106.559 97.798 123.653 1.00 76.73 351 GLY B CA 1
ATOM 11023 C C . GLY B 1 346 ? 105.853 96.527 124.092 1.00 76.02 351 GLY B C 1
ATOM 11024 O O . GLY B 1 346 ? 106.422 95.439 124.128 1.00 85.16 351 GLY B O 1
ATOM 11025 N N . TYR B 1 347 ? 104.575 96.685 124.430 1.00 72.59 352 TYR B N 1
ATOM 11026 C CA . TYR B 1 347 ? 103.740 95.591 124.905 1.00 71.34 352 TYR B CA 1
ATOM 11027 C C . TYR B 1 347 ? 102.679 95.269 123.868 1.00 80.83 352 TYR B C 1
ATOM 11028 O O . TYR B 1 347 ? 101.860 96.142 123.545 1.00 84.67 352 TYR B O 1
ATOM 11037 N N . PRO B 1 348 ? 102.652 94.057 123.320 1.00 86.13 353 PRO B N 1
ATOM 11038 C CA . PRO B 1 348 ? 101.656 93.738 122.292 1.00 82.73 353 PRO B CA 1
ATOM 11039 C C . PRO B 1 348 ? 100.247 93.726 122.859 1.00 84.25 353 PRO B C 1
ATOM 11040 O O . PRO B 1 348 ? 100.020 93.333 124.004 1.00 92.98 353 PRO B O 1
ATOM 11044 N N . MET B 1 349 ? 99.296 94.153 122.034 1.00 84.46 354 MET B N 1
ATOM 11045 C CA . MET B 1 349 ? 97.892 94.152 122.416 1.00 88.29 354 MET B CA 1
ATOM 11046 C C . MET B 1 349 ? 97.050 94.123 121.153 1.00 91.61 354 MET B C 1
ATOM 11047 O O . MET B 1 349 ? 97.497 94.531 120.078 1.00 98.04 354 MET B O 1
ATOM 11052 N N . GLN B 1 350 ? 95.822 93.640 121.295 1.00 87.03 355 GLN B N 1
ATOM 11053 C CA . GLN B 1 350 ? 94.886 93.565 120.180 1.00 80.54 355 GLN B CA 1
ATOM 11054 C C . GLN B 1 350 ? 94.108 94.871 120.108 1.00 86.54 355 GLN B C 1
ATOM 11055 O O . GLN B 1 350 ? 93.226 95.124 120.934 1.00 93.64 355 GLN B O 1
ATOM 11061 N N . LEU B 1 351 ? 94.435 95.700 119.124 1.00 94.61 356 LEU B N 1
ATOM 11062 C CA . LEU B 1 351 ? 93.739 96.961 118.905 1.00 94.48 356 LEU B CA 1
ATOM 11063 C C . LEU B 1 351 ? 92.636 96.725 117.883 1.00 98.31 356 LEU B C 1
ATOM 11064 O O . LEU B 1 351 ? 92.910 96.537 116.695 1.00 103.35 356 LEU B O 1
ATOM 11069 N N . GLY B 1 352 ? 91.394 96.738 118.339 1.00 102.28 357 GLY B N 1
ATOM 11070 C CA . GLY B 1 352 ? 90.290 96.434 117.446 1.00 103.86 357 GLY B CA 1
ATOM 11071 C C . GLY B 1 352 ? 90.164 94.943 117.255 1.00 104.66 357 GLY B C 1
ATOM 11072 O O . GLY B 1 352 ? 90.262 94.174 118.212 1.00 103.37 357 GLY B O 1
ATOM 11073 N N . ASN B 1 353 ? 89.949 94.522 116.012 1.00 110.42 358 ASN B N 1
ATOM 11074 C CA . ASN B 1 353 ? 89.756 93.114 115.699 1.00 108.62 358 ASN B CA 1
ATOM 11075 C C . ASN B 1 353 ? 90.825 92.522 114.797 1.00 108.26 358 ASN B C 1
ATOM 11076 O O . ASN B 1 353 ? 91.063 91.316 114.868 1.00 113.18 358 ASN B O 1
ATOM 11081 N N . ASN B 1 354 ? 91.473 93.324 113.954 1.00 101.99 359 ASN B N 1
ATOM 11082 C CA . ASN B 1 354 ? 92.441 92.797 113.001 1.00 105.26 359 ASN B CA 1
ATOM 11083 C C . ASN B 1 354 ? 93.723 93.616 112.992 1.00 109.46 359 ASN B C 1
ATOM 11084 O O . ASN B 1 354 ? 94.397 93.708 111.964 1.00 113.37 359 ASN B O 1
ATOM 11089 N N . LYS B 1 355 ? 94.078 94.216 114.122 1.00 99.12 360 LYS B N 1
ATOM 11090 C CA . LYS B 1 355 ? 95.304 94.988 114.235 1.00 96.28 360 LYS B CA 1
ATOM 11091 C C . LYS B 1 355 ? 96.061 94.570 115.483 1.00 95.08 360 LYS B C 1
ATOM 11092 O O . LYS B 1 355 ? 95.466 94.198 116.497 1.00 99.05 360 LYS B O 1
ATOM 11098 N N . ILE B 1 356 ? 97.385 94.631 115.394 1.00 87.51 361 ILE B N 1
ATOM 11099 C CA . ILE B 1 356 ? 98.271 94.381 116.522 1.00 84.70 361 ILE B CA 1
ATOM 11100 C C . ILE B 1 356 ? 99.023 95.670 116.800 1.00 87.24 361 ILE B C 1
ATOM 11101 O O . ILE B 1 356 ? 99.696 96.206 115.911 1.00 95.90 361 ILE B O 1
ATOM 11106 N N . PHE B 1 357 ? 98.912 96.167 118.024 1.00 82.26 362 PHE B N 1
ATOM 11107 C CA . PHE B 1 357 ? 99.494 97.441 118.409 1.00 79.51 362 PHE B CA 1
ATOM 11108 C C . PHE B 1 357 ? 100.432 97.234 119.587 1.00 87.06 362 PHE B C 1
ATOM 11109 O O . PHE B 1 357 ? 100.164 96.412 120.468 1.00 96.11 362 PHE B O 1
ATOM 11117 N N . TYR B 1 358 ? 101.538 97.968 119.594 1.00 80.21 363 TYR B N 1
ATOM 11118 C CA . TYR B 1 358 ? 102.516 97.908 120.672 1.00 77.90 363 TYR B CA 1
ATOM 11119 C C . TYR B 1 358 ? 102.442 99.196 121.475 1.00 80.31 363 TYR B C 1
ATOM 11120 O O . TYR B 1 358 ? 102.696 100.280 120.942 1.00 89.78 363 TYR B O 1
ATOM 11129 N N . VAL B 1 359 ? 102.111 99.072 122.753 1.00 66.03 364 VAL B N 1
ATOM 11130 C CA . VAL B 1 359 ? 101.879 100.218 123.615 1.00 67.16 364 VAL B CA 1
ATOM 11131 C C . VAL B 1 359 ? 102.981 100.275 124.665 1.00 73.74 364 VAL B C 1
ATOM 11132 O O . VAL B 1 359 ? 103.677 99.291 124.929 1.00 85.26 364 VAL B O 1
ATOM 11136 N N . TYR B 1 360 ? 103.152 101.460 125.248 1.00 71.31 365 TYR B N 1
ATOM 11137 C CA . TYR B 1 360 ? 104.065 101.793 126.339 1.00 72.15 365 TYR B CA 1
ATOM 11138 C C . TYR B 1 360 ? 105.514 101.916 125.887 1.00 78.07 365 TYR B C 1
ATOM 11139 O O . TYR B 1 360 ? 106.373 102.207 126.723 1.00 85.45 365 TYR B O 1
ATOM 11148 N N . SER B 1 361 ? 105.821 101.706 124.613 1.00 74.52 366 SER B N 1
ATOM 11149 C CA . SER B 1 361 ? 107.188 101.877 124.153 1.00 71.03 366 SER B CA 1
ATOM 11150 C C . SER B 1 361 ? 107.539 103.358 124.072 1.00 77.65 366 SER B C 1
ATOM 11151 O O . SER B 1 361 ? 106.670 104.226 123.975 1.00 94.24 366 SER B O 1
ATOM 11154 N N . ARG B 1 362 ? 108.837 103.643 124.123 1.00 69.57 367 ARG B N 1
ATOM 11155 C CA . ARG B 1 362 ? 109.307 105.013 123.995 1.00 71.93 367 ARG B CA 1
ATOM 11156 C C . ARG B 1 362 ? 110.781 104.999 123.631 1.00 75.11 367 ARG B C 1
ATOM 11157 O O . ARG B 1 362 ? 111.503 104.050 123.944 1.00 85.95 367 ARG B O 1
ATOM 11165 N N . LYS B 1 363 ? 111.213 106.055 122.949 1.00 82.33 368 LYS B N 1
ATOM 11166 C CA . LYS B 1 363 ? 112.635 106.286 122.735 1.00 88.27 368 LYS B CA 1
ATOM 11167 C C . LYS B 1 363 ? 113.254 106.670 124.069 1.00 91.02 368 LYS B C 1
ATOM 11168 O O . LYS B 1 363 ? 112.990 107.756 124.591 1.00 94.54 368 LYS B O 1
ATOM 11174 N N . HIS B 1 364 ? 114.063 105.783 124.633 1.00 91.51 369 HIS B N 1
ATOM 11175 C CA . HIS B 1 364 ? 114.438 105.895 126.032 1.00 86.98 369 HIS B CA 1
ATOM 11176 C C . HIS B 1 364 ? 115.652 106.791 126.236 1.00 87.16 369 HIS B C 1
ATOM 11177 O O . HIS B 1 364 ? 116.554 106.865 125.399 1.00 90.03 369 HIS B O 1
ATOM 11184 N N . GLY B 1 365 ? 115.653 107.472 127.376 1.00 86.38 370 GLY B N 1
ATOM 11185 C CA . GLY B 1 365 ? 116.805 108.198 127.870 1.00 87.04 370 GLY B CA 1
ATOM 11186 C C . GLY B 1 365 ? 116.602 108.438 129.345 1.00 88.21 370 GLY B C 1
ATOM 11187 O O . GLY B 1 365 ? 115.469 108.463 129.833 1.00 96.80 370 GLY B O 1
ATOM 11188 N N . ASP B 1 366 ? 117.707 108.602 130.062 1.00 83.88 371 ASP B N 1
ATOM 11189 C CA . ASP B 1 366 ? 117.627 108.782 131.505 1.00 85.93 371 ASP B CA 1
ATOM 11190 C C . ASP B 1 366 ? 118.802 109.636 131.960 1.00 93.23 371 ASP B C 1
ATOM 11191 O O . ASP B 1 366 ? 119.548 110.185 131.145 1.00 104.22 371 ASP B O 1
ATOM 11196 N N . LEU B 1 367 ? 118.965 109.742 133.280 1.00 80.75 372 LEU B N 1
ATOM 11197 C CA . LEU B 1 367 ? 120.010 110.585 133.846 1.00 84.10 372 LEU B CA 1
ATOM 11198 C C . LEU B 1 367 ? 121.404 110.090 133.501 1.00 87.62 372 LEU B C 1
ATOM 11199 O O . LEU B 1 367 ? 122.349 110.885 133.504 1.00 95.58 372 LEU B O 1
ATOM 11204 N N . GLU B 1 368 ? 121.560 108.801 133.217 1.00 85.26 373 GLU B N 1
ATOM 11205 C CA . GLU B 1 368 ? 122.856 108.251 132.848 1.00 81.47 373 GLU B CA 1
ATOM 11206 C C . GLU B 1 368 ? 123.025 108.094 131.347 1.00 85.14 373 GLU B C 1
ATOM 11207 O O . GLU B 1 368 ? 124.143 108.236 130.844 1.00 94.02 373 GLU B O 1
ATOM 11213 N N . ARG B 1 369 ? 121.947 107.805 130.625 1.00 83.00 374 ARG B N 1
ATOM 11214 C CA . ARG B 1 369 ? 121.950 107.880 129.166 1.00 84.70 374 ARG B CA 1
ATOM 11215 C C . ARG B 1 369 ? 121.591 109.299 128.724 1.00 91.57 374 ARG B C 1
ATOM 11216 O O . ARG B 1 369 ? 120.609 109.548 128.028 1.00 99.32 374 ARG B O 1
ATOM 11224 N N . ASP B 1 370 ? 122.430 110.239 129.160 1.00 93.35 375 ASP B N 1
ATOM 11225 C CA . ASP B 1 370 ? 122.142 111.656 128.974 1.00 86.87 375 ASP B CA 1
ATOM 11226 C C . ASP B 1 370 ? 122.302 112.089 127.525 1.00 91.01 375 ASP B C 1
ATOM 11227 O O . ASP B 1 370 ? 121.704 113.087 127.110 1.00 97.99 375 ASP B O 1
ATOM 11232 N N . TYR B 1 371 ? 123.103 111.365 126.746 1.00 95.68 376 TYR B N 1
ATOM 11233 C CA . TYR B 1 371 ? 123.282 111.712 125.342 1.00 88.70 376 TYR B CA 1
ATOM 11234 C C . TYR B 1 371 ? 122.014 111.471 124.536 1.00 93.11 376 TYR B C 1
ATOM 11235 O O . TYR B 1 371 ? 121.762 112.177 123.554 1.00 98.53 376 TYR B O 1
ATOM 11244 N N . ASN B 1 372 ? 121.208 110.488 124.927 1.00 94.46 377 ASN B N 1
ATOM 11245 C CA . ASN B 1 372 ? 119.985 110.188 124.197 1.00 87.05 377 ASN B CA 1
ATOM 11246 C C . ASN B 1 372 ? 118.942 111.270 124.434 1.00 89.18 377 ASN B C 1
ATOM 11247 O O . ASN B 1 372 ? 118.704 111.680 125.573 1.00 96.29 377 ASN B O 1
ATOM 11252 N N . TYR B 1 373 ? 118.317 111.729 123.354 1.00 84.21 378 TYR B N 1
ATOM 11253 C CA . TYR B 1 373 ? 117.226 112.696 123.442 1.00 82.24 378 TYR B CA 1
ATOM 11254 C C . TYR B 1 373 ? 115.924 111.910 123.451 1.00 85.48 378 TYR B C 1
ATOM 11255 O O . TYR B 1 373 ? 115.338 111.624 122.408 1.00 89.20 378 TYR B O 1
ATOM 11264 N N . PHE B 1 374 ? 115.469 111.551 124.648 1.00 78.64 379 PHE B N 1
ATOM 11265 C CA . PHE B 1 374 ? 114.282 110.725 124.779 1.00 79.33 379 PHE B CA 1
ATOM 11266 C C . PHE B 1 374 ? 113.037 111.503 124.367 1.00 85.88 379 PHE B C 1
ATOM 11267 O O . PHE B 1 374 ? 112.996 112.734 124.406 1.00 93.25 379 PHE B O 1
ATOM 11275 N N . SER B 1 375 ? 112.008 110.758 123.965 1.00 87.97 380 SER B N 1
ATOM 11276 C CA . SER B 1 375 ? 110.757 111.363 123.515 1.00 87.91 380 SER B CA 1
ATOM 11277 C C . SER B 1 375 ? 109.639 110.350 123.736 1.00 86.99 380 SER B C 1
ATOM 11278 O O . SER B 1 375 ? 109.493 109.405 122.958 1.00 94.69 380 SER B O 1
ATOM 11281 N N . MET B 1 376 ? 108.855 110.558 124.788 1.00 88.15 381 MET B N 1
ATOM 11282 C CA . MET B 1 376 ? 107.708 109.714 125.092 1.00 91.56 381 MET B CA 1
ATOM 11283 C C . MET B 1 376 ? 106.437 110.441 124.673 1.00 93.50 381 MET B C 1
ATOM 11284 O O . MET B 1 376 ? 106.194 111.571 125.106 1.00 103.21 381 MET B O 1
ATOM 11289 N N . LEU B 1 377 ? 105.633 109.793 123.846 1.00 81.01 382 LEU B N 1
ATOM 11290 C CA . LEU B 1 377 ? 104.477 110.444 123.243 1.00 82.65 382 LEU B CA 1
ATOM 11291 C C . LEU B 1 377 ? 103.395 110.691 124.286 1.00 88.61 382 LEU B C 1
ATOM 11292 O O . LEU B 1 377 ? 102.923 109.735 124.913 1.00 95.41 382 LEU B O 1
ATOM 11297 N N . PRO B 1 378 ? 102.973 111.936 124.506 1.00 83.50 383 PRO B N 1
ATOM 11298 C CA . PRO B 1 378 ? 101.949 112.246 125.525 1.00 80.06 383 PRO B CA 1
ATOM 11299 C C . PRO B 1 378 ? 100.511 112.146 125.016 1.00 82.53 383 PRO B C 1
ATOM 11300 O O . PRO B 1 378 ? 99.828 113.133 124.744 1.00 88.81 383 PRO B O 1
ATOM 11304 N N . GLU B 1 379 ? 100.025 110.917 124.892 1.00 90.96 384 GLU B N 1
ATOM 11305 C CA . GLU B 1 379 ? 98.675 110.682 124.400 1.00 87.83 384 GLU B CA 1
ATOM 11306 C C . GLU B 1 379 ? 98.248 109.282 124.812 1.00 91.58 384 GLU B C 1
ATOM 11307 O O . GLU B 1 379 ? 99.031 108.512 125.373 1.00 100.88 384 GLU B O 1
ATOM 11313 N N . PHE B 1 380 ? 96.992 108.956 124.527 1.00 79.88 385 PHE B N 1
ATOM 11314 C CA . PHE B 1 380 ? 96.511 107.605 124.752 1.00 79.50 385 PHE B CA 1
ATOM 11315 C C . PHE B 1 380 ? 97.226 106.641 123.814 1.00 84.58 385 PHE B C 1
ATOM 11316 O O . PHE B 1 380 ? 97.788 107.038 122.791 1.00 91.32 385 PHE B O 1
ATOM 11324 N N . TYR B 1 381 ? 97.212 105.361 124.179 1.00 82.13 386 TYR B N 1
ATOM 11325 C CA . TYR B 1 381 ? 97.875 104.321 123.397 1.00 81.28 386 TYR B CA 1
ATOM 11326 C C . TYR B 1 381 ? 99.316 104.719 123.091 1.00 84.36 386 TYR B C 1
ATOM 11327 O O . TYR B 1 381 ? 99.774 104.665 121.949 1.00 89.59 386 TYR B O 1
ATOM 11336 N N . SER B 1 382 ? 100.026 105.143 124.133 1.00 79.07 387 SER B N 1
ATOM 11337 C CA . SER B 1 382 ? 101.342 105.738 123.956 1.00 74.04 387 SER B CA 1
ATOM 11338 C C . SER B 1 382 ? 102.315 104.752 123.321 1.00 83.72 387 SER B C 1
ATOM 11339 O O . SER B 1 382 ? 102.277 103.550 123.589 1.00 93.85 387 SER B O 1
ATOM 11342 N N . GLN B 1 383 ? 103.190 105.277 122.472 1.00 79.59 388 GLN B N 1
ATOM 11343 C CA . GLN B 1 383 ? 104.178 104.477 121.765 1.00 80.26 388 GLN B CA 1
ATOM 11344 C C . GLN B 1 383 ? 105.329 105.393 121.382 1.00 87.37 388 GLN B C 1
ATOM 11345 O O . GLN B 1 383 ? 105.253 106.612 121.541 1.00 92.83 388 GLN B O 1
ATOM 11351 N N . GLY B 1 384 ? 106.402 104.792 120.874 1.00 84.21 389 GLY B N 1
ATOM 11352 C CA . GLY B 1 384 ? 107.572 105.568 120.522 1.00 84.40 389 GLY B CA 1
ATOM 11353 C C . GLY B 1 384 ? 108.415 104.882 119.471 1.00 84.00 389 GLY B C 1
ATOM 11354 O O . GLY B 1 384 ? 108.256 103.694 119.187 1.00 84.15 389 GLY B O 1
ATOM 11355 N N . ASN B 1 385 ? 109.321 105.663 118.891 1.00 85.21 390 ASN B N 1
ATOM 11356 C CA . ASN B 1 385 ? 110.273 105.130 117.935 1.00 82.50 390 ASN B CA 1
ATOM 11357 C C . ASN B 1 385 ? 111.337 104.310 118.659 1.00 88.01 390 ASN B C 1
ATOM 11358 O O . ASN B 1 385 ? 111.430 104.303 119.888 1.00 97.65 390 ASN B O 1
ATOM 11363 N N . GLY B 1 386 ? 112.148 103.610 117.878 1.00 83.19 391 GLY B N 1
ATOM 11364 C CA . GLY B 1 386 ? 113.221 102.821 118.446 1.00 81.95 391 GLY B CA 1
ATOM 11365 C C . GLY B 1 386 ? 114.186 102.381 117.374 1.00 85.40 391 GLY B C 1
ATOM 11366 O O . GLY B 1 386 ? 113.865 102.384 116.182 1.00 91.56 391 GLY B O 1
ATOM 11367 N N . ASN B 1 387 ? 115.382 102.007 117.816 1.00 85.83 392 ASN B N 1
ATOM 11368 C CA . ASN B 1 387 ? 116.384 101.503 116.895 1.00 81.46 392 ASN B CA 1
ATOM 11369 C C . ASN B 1 387 ? 116.009 100.104 116.421 1.00 88.26 392 ASN B C 1
ATOM 11370 O O . ASN B 1 387 ? 115.250 99.380 117.068 1.00 97.11 392 ASN B O 1
ATOM 11375 N N . PHE B 1 388 ? 116.551 99.731 115.261 1.00 82.80 393 PHE B N 1
ATOM 11376 C CA . PHE B 1 388 ? 116.235 98.431 114.681 1.00 69.19 393 PHE B CA 1
ATOM 11377 C C . PHE B 1 388 ? 116.686 97.298 115.593 1.00 76.93 393 PHE B C 1
ATOM 11378 O O . PHE B 1 388 ? 115.933 96.353 115.846 1.00 86.86 393 PHE B O 1
ATOM 11386 N N . ARG B 1 389 ? 117.915 97.383 116.103 1.00 83.88 394 ARG B N 1
ATOM 11387 C CA . ARG B 1 389 ? 118.467 96.289 116.893 1.00 82.68 394 ARG B CA 1
ATOM 11388 C C . ARG B 1 389 ? 117.686 96.088 118.185 1.00 84.02 394 ARG B C 1
ATOM 11389 O O . ARG B 1 389 ? 117.322 94.960 118.538 1.00 93.55 394 ARG B O 1
ATOM 11397 N N . ASP B 1 390 ? 117.412 97.178 118.902 1.00 84.94 395 ASP B N 1
ATOM 11398 C CA . ASP B 1 390 ? 116.769 97.069 120.207 1.00 92.05 395 ASP B CA 1
ATOM 11399 C C . ASP B 1 390 ? 115.349 96.536 120.083 1.00 95.25 395 ASP B C 1
ATOM 11400 O O . ASP B 1 390 ? 114.957 95.612 120.805 1.00 105.29 395 ASP B O 1
ATOM 11405 N N . VAL B 1 391 ? 114.561 97.108 119.174 1.00 78.10 396 VAL B N 1
ATOM 11406 C CA . VAL B 1 391 ? 113.190 96.646 118.991 1.00 74.21 396 VAL B CA 1
ATOM 11407 C C . VAL B 1 391 ? 113.175 95.225 118.448 1.00 80.81 396 VAL B C 1
ATOM 11408 O O . VAL B 1 391 ? 112.311 94.418 118.809 1.00 90.49 396 VAL B O 1
ATOM 11412 N N . ASN B 1 392 ? 114.127 94.894 117.575 1.00 82.08 397 ASN B N 1
ATOM 11413 C CA . ASN B 1 392 ? 114.193 93.543 117.035 1.00 80.06 397 ASN B CA 1
ATOM 11414 C C . ASN B 1 392 ? 114.454 92.525 118.135 1.00 80.46 397 ASN B C 1
ATOM 11415 O O . ASN B 1 392 ? 113.818 91.467 118.175 1.00 88.78 397 ASN B O 1
ATOM 11420 N N . GLN B 1 393 ? 115.382 92.828 119.042 1.00 82.41 398 GLN B N 1
ATOM 11421 C CA . GLN B 1 393 ? 115.703 91.867 120.090 1.00 83.53 398 GLN B CA 1
ATOM 11422 C C . GLN B 1 393 ? 114.608 91.801 121.145 1.00 85.55 398 GLN B C 1
ATOM 11423 O O . GLN B 1 393 ? 114.235 90.711 121.587 1.00 97.14 398 GLN B O 1
ATOM 11429 N N . ASN B 1 394 ? 114.069 92.952 121.552 1.00 78.39 399 ASN B N 1
ATOM 11430 C CA . ASN B 1 394 ? 113.112 92.974 122.651 1.00 77.45 399 ASN B CA 1
ATOM 11431 C C . ASN B 1 394 ? 111.807 92.267 122.316 1.00 85.00 399 ASN B C 1
ATOM 11432 O O . ASN B 1 394 ? 111.066 91.899 123.232 1.00 91.89 399 ASN B O 1
ATOM 11437 N N . ARG B 1 395 ? 111.506 92.069 121.035 1.00 80.96 400 ARG B N 1
ATOM 11438 C CA . ARG B 1 395 ? 110.299 91.374 120.617 1.00 81.09 400 ARG B CA 1
ATOM 11439 C C . ARG B 1 395 ? 110.563 89.917 120.273 1.00 83.50 400 ARG B C 1
ATOM 11440 O O . ARG B 1 395 ? 109.789 89.311 119.525 1.00 89.77 400 ARG B O 1
ATOM 11448 N N . ARG B 1 396 ? 111.644 89.345 120.801 1.00 86.36 401 ARG B N 1
ATOM 11449 C CA . ARG B 1 396 ? 112.012 87.980 120.449 1.00 79.22 401 ARG B CA 1
ATOM 11450 C C . ARG B 1 396 ? 110.956 86.982 120.901 1.00 85.63 401 ARG B C 1
ATOM 11451 O O . ARG B 1 396 ? 110.577 86.086 120.141 1.00 95.03 401 ARG B O 1
ATOM 11459 N N . CYS B 1 397 ? 110.462 87.128 122.127 1.00 94.66 402 CYS B N 1
ATOM 11460 C CA . CYS B 1 397 ? 109.550 86.162 122.721 1.00 95.25 402 CYS B CA 1
ATOM 11461 C C . CYS B 1 397 ? 108.117 86.673 122.791 1.00 96.83 402 CYS B C 1
ATOM 11462 O O . CYS B 1 397 ? 107.340 86.196 123.622 1.00 104.74 402 CYS B O 1
ATOM 11465 N N . ASP B 1 398 ? 107.751 87.630 121.938 1.00 93.68 403 ASP B N 1
ATOM 11466 C CA . ASP B 1 398 ? 106.402 88.184 121.990 1.00 96.41 403 ASP B CA 1
ATOM 11467 C C . ASP B 1 398 ? 105.354 87.134 121.653 1.00 99.01 403 ASP B C 1
ATOM 11468 O O . ASP B 1 398 ? 104.275 87.113 122.255 1.00 105.71 403 ASP B O 1
ATOM 11473 N N . THR B 1 399 ? 105.646 86.261 120.690 1.00 96.87 404 THR B N 1
ATOM 11474 C CA . THR B 1 399 ? 104.662 85.267 120.283 1.00 96.68 404 THR B CA 1
ATOM 11475 C C . THR B 1 399 ? 104.342 84.297 121.410 1.00 96.90 404 THR B C 1
ATOM 11476 O O . THR B 1 399 ? 103.201 83.839 121.524 1.00 104.56 404 THR B O 1
ATOM 11480 N N . PHE B 1 400 ? 105.329 83.967 122.244 1.00 84.76 405 PHE B N 1
ATOM 11481 C CA . PHE B 1 400 ? 105.072 83.074 123.367 1.00 79.64 405 PHE B CA 1
ATOM 11482 C C . PHE B 1 400 ? 104.107 83.701 124.365 1.00 88.44 405 PHE B C 1
ATOM 11483 O O . PHE B 1 400 ? 103.175 83.042 124.835 1.00 92.24 405 PHE B O 1
ATOM 11491 N N . PHE B 1 401 ? 104.311 84.975 124.697 1.00 87.42 406 PHE B N 1
ATOM 11492 C CA . PHE B 1 401 ? 103.444 85.629 125.670 1.00 84.65 406 PHE B CA 1
ATOM 11493 C C . PHE B 1 401 ? 102.161 86.148 125.041 1.00 85.71 406 PHE B C 1
ATOM 11494 O O . PHE B 1 401 ? 101.141 86.260 125.729 1.00 91.39 406 PHE B O 1
ATOM 11502 N N . ALA B 1 402 ? 102.188 86.473 123.752 1.00 89.66 407 ALA B N 1
ATOM 11503 C CA . ALA B 1 402 ? 101.023 86.983 123.033 1.00 86.62 407 ALA B CA 1
ATOM 11504 C C . ALA B 1 402 ? 100.862 86.174 121.755 1.00 91.58 407 ALA B C 1
ATOM 11505 O O . ALA B 1 402 ? 101.348 86.572 120.688 1.00 99.39 407 ALA B O 1
ATOM 11507 N N . PRO B 1 403 ? 100.187 85.027 121.828 1.00 85.32 408 PRO B N 1
ATOM 11508 C CA . PRO B 1 403 ? 100.053 84.177 120.635 1.00 84.67 408 PRO B CA 1
ATOM 11509 C C . PRO B 1 403 ? 99.347 84.856 119.477 1.00 88.10 408 PRO B C 1
ATOM 11510 O O . PRO B 1 403 ? 99.583 84.487 118.321 1.00 89.82 408 PRO B O 1
ATOM 11514 N N . PHE B 1 404 ? 98.485 85.838 119.748 1.00 89.34 409 PHE B N 1
ATOM 11515 C CA . PHE B 1 404 ? 97.771 86.512 118.673 1.00 89.77 409 PHE B CA 1
ATOM 11516 C C . PHE B 1 404 ? 98.697 87.313 117.770 1.00 87.45 409 PHE B C 1
ATOM 11517 O O . PHE B 1 404 ? 98.283 87.707 116.676 1.00 92.61 409 PHE B O 1
ATOM 11525 N N . VAL B 1 405 ? 99.932 87.572 118.204 1.00 78.72 410 VAL B N 1
ATOM 11526 C CA . VAL B 1 405 ? 100.882 88.281 117.353 1.00 82.25 410 VAL B CA 1
ATOM 11527 C C . VAL B 1 405 ? 101.177 87.470 116.101 1.00 89.98 410 VAL B C 1
ATOM 11528 O O . VAL B 1 405 ? 101.187 88.003 114.985 1.00 96.05 410 VAL B O 1
ATOM 11532 N N . GLY B 1 406 ? 101.407 86.173 116.261 1.00 91.89 411 GLY B N 1
ATOM 11533 C CA . GLY B 1 406 ? 101.647 85.327 115.104 1.00 91.49 411 GLY B CA 1
ATOM 11534 C C . GLY B 1 406 ? 102.953 85.678 114.424 1.00 94.03 411 GLY B C 1
ATOM 11535 O O . GLY B 1 406 ? 104.018 85.709 115.048 1.00 99.00 411 GLY B O 1
ATOM 11536 N N . ARG B 1 407 ? 102.876 85.950 113.125 1.00 88.48 412 ARG B N 1
ATOM 11537 C CA . ARG B 1 407 ? 104.048 86.224 112.308 1.00 86.08 412 ARG B CA 1
ATOM 11538 C C . ARG B 1 407 ? 104.275 87.710 112.078 1.00 88.41 412 ARG B C 1
ATOM 11539 O O . ARG B 1 407 ? 105.069 88.072 111.206 1.00 95.33 412 ARG B O 1
ATOM 11547 N N . LYS B 1 408 ? 103.600 88.577 112.834 1.00 84.15 413 LYS B N 1
ATOM 11548 C CA . LYS B 1 408 ? 103.668 90.006 112.548 1.00 85.30 413 LYS B CA 1
ATOM 11549 C C . LYS B 1 408 ? 105.084 90.544 112.699 1.00 89.12 413 LYS B C 1
ATOM 11550 O O . LYS B 1 408 ? 105.539 91.342 111.874 1.00 96.41 413 LYS B O 1
ATOM 11556 N N . ASN B 1 409 ? 105.795 90.129 113.748 1.00 84.80 414 ASN B N 1
ATOM 11557 C CA . ASN B 1 409 ? 107.155 90.618 113.946 1.00 83.17 414 ASN B CA 1
ATOM 11558 C C . ASN B 1 409 ? 108.087 90.142 112.840 1.00 86.93 414 ASN B C 1
ATOM 11559 O O . ASN B 1 409 ? 108.950 90.899 112.382 1.00 93.70 414 ASN B O 1
ATOM 11564 N N . ILE B 1 410 ? 107.936 88.890 112.408 1.00 84.10 415 ILE B N 1
ATOM 11565 C CA . ILE B 1 410 ? 108.781 88.366 111.339 1.00 85.33 415 ILE B CA 1
ATOM 11566 C C . ILE B 1 410 ? 108.581 89.174 110.066 1.00 89.96 415 ILE B C 1
ATOM 11567 O O . ILE B 1 410 ? 109.545 89.585 109.409 1.00 94.39 415 ILE B O 1
ATOM 11572 N N . GLN B 1 411 ? 107.321 89.422 109.705 1.00 87.40 416 GLN B N 1
ATOM 11573 C CA . GLN B 1 411 ? 107.034 90.219 108.519 1.00 85.06 416 GLN B CA 1
ATOM 11574 C C . GLN B 1 411 ? 107.563 91.636 108.672 1.00 89.09 416 GLN B C 1
ATOM 11575 O O . GLN B 1 411 ? 108.151 92.193 107.738 1.00 100.44 416 GLN B O 1
ATOM 11581 N N . GLU B 1 412 ? 107.382 92.224 109.854 1.00 92.48 417 GLU B N 1
ATOM 11582 C CA . GLU B 1 412 ? 107.813 93.596 110.083 1.00 94.68 417 GLU B CA 1
ATOM 11583 C C . GLU B 1 412 ? 109.320 93.739 109.939 1.00 100.39 417 GLU B C 1
ATOM 11584 O O . GLU B 1 412 ? 109.803 94.695 109.324 1.00 103.53 417 GLU B O 1
ATOM 11590 N N . PHE B 1 413 ? 110.082 92.797 110.487 1.00 87.87 418 PHE B N 1
ATOM 11591 C CA . PHE B 1 413 ? 111.529 92.943 110.511 1.00 79.93 418 PHE B CA 1
ATOM 11592 C C . PHE B 1 413 ? 112.233 92.287 109.333 1.00 85.88 418 PHE B C 1
ATOM 11593 O O . PHE B 1 413 ? 113.442 92.481 109.177 1.00 96.11 418 PHE B O 1
ATOM 11601 N N . TYR B 1 414 ? 111.527 91.527 108.500 1.00 81.87 419 TYR B N 1
ATOM 11602 C CA . TYR B 1 414 ? 112.103 91.118 107.229 1.00 77.99 419 TYR B CA 1
ATOM 11603 C C . TYR B 1 414 ? 111.702 92.035 106.087 1.00 85.72 419 TYR B C 1
ATOM 11604 O O . TYR B 1 414 ? 112.433 92.126 105.096 1.00 95.22 419 TYR B O 1
ATOM 11613 N N . SER B 1 415 ? 110.565 92.719 106.202 1.00 81.10 420 SER B N 1
ATOM 11614 C CA . SER B 1 415 ? 110.214 93.732 105.221 1.00 82.78 420 SER B CA 1
ATOM 11615 C C . SER B 1 415 ? 111.106 94.958 105.315 1.00 84.02 420 SER B C 1
ATOM 11616 O O . SER B 1 415 ? 111.115 95.768 104.385 1.00 95.65 420 SER B O 1
ATOM 11619 N N . LEU B 1 416 ? 111.844 95.113 106.409 1.00 76.33 421 LEU B N 1
ATOM 11620 C CA . LEU B 1 416 ? 112.794 96.203 106.564 1.00 79.31 421 LEU B CA 1
ATOM 11621 C C . LEU B 1 416 ? 114.167 95.873 106.004 1.00 83.51 421 LEU B C 1
ATOM 11622 O O . LEU B 1 416 ? 115.042 96.742 105.997 1.00 89.24 421 LEU B O 1
ATOM 11627 N N . ILE B 1 417 ? 114.381 94.646 105.544 1.00 84.41 422 ILE B N 1
ATOM 11628 C CA . ILE B 1 417 ? 115.648 94.273 104.929 1.00 82.52 422 ILE B CA 1
ATOM 11629 C C . ILE B 1 417 ? 115.654 94.787 103.497 1.00 87.38 422 ILE B C 1
ATOM 11630 O O . ILE B 1 417 ? 114.834 94.370 102.674 1.00 89.12 422 ILE B O 1
ATOM 11635 N N . GLN B 1 418 ? 116.579 95.692 103.197 1.00 94.16 423 GLN B N 1
ATOM 11636 C CA . GLN B 1 418 ? 116.665 96.255 101.862 1.00 87.50 423 GLN B CA 1
ATOM 11637 C C . GLN B 1 418 ? 117.209 95.215 100.886 1.00 96.73 423 GLN B C 1
ATOM 11638 O O . GLN B 1 418 ? 117.687 94.146 101.273 1.00 105.43 423 GLN B O 1
ATOM 11644 N N . LEU B 1 419 ? 117.125 95.539 99.596 1.00 91.71 424 LEU B N 1
ATOM 11645 C CA . LEU B 1 419 ? 117.613 94.625 98.571 1.00 95.34 424 LEU B CA 1
ATOM 11646 C C . LEU B 1 419 ? 119.110 94.377 98.682 1.00 98.75 424 LEU B C 1
ATOM 11647 O O . LEU B 1 419 ? 119.587 93.329 98.234 1.00 99.47 424 LEU B O 1
ATOM 11652 N N . ASP B 1 420 ? 119.858 95.306 99.269 1.00 102.00 425 ASP B N 1
ATOM 11653 C CA . ASP B 1 420 ? 121.293 95.148 99.449 1.00 99.33 425 ASP B CA 1
ATOM 11654 C C . ASP B 1 420 ? 121.647 94.490 100.775 1.00 101.24 425 ASP B C 1
ATOM 11655 O O . ASP B 1 420 ? 122.831 94.390 101.106 1.00 105.21 425 ASP B O 1
ATOM 11660 N N . GLY B 1 421 ? 120.652 94.053 101.542 1.00 95.87 426 GLY B N 1
ATOM 11661 C CA . GLY B 1 421 ? 120.885 93.349 102.781 1.00 98.38 426 GLY B CA 1
ATOM 11662 C C . GLY B 1 421 ? 120.928 94.212 104.021 1.00 98.45 426 GLY B C 1
ATOM 11663 O O . GLY B 1 421 ? 120.919 93.670 105.132 1.00 105.14 426 GLY B O 1
ATOM 11664 N N . TYR B 1 422 ? 120.972 95.530 103.877 1.00 88.89 427 TYR B N 1
ATOM 11665 C CA . TYR B 1 422 ? 120.991 96.414 105.029 1.00 82.44 427 TYR B CA 1
ATOM 11666 C C . TYR B 1 422 ? 119.562 96.816 105.377 1.00 90.58 427 TYR B C 1
ATOM 11667 O O . TYR B 1 422 ? 118.594 96.278 104.835 1.00 102.04 427 TYR B O 1
ATOM 11676 N N . ASN B 1 423 ? 119.410 97.764 106.294 1.00 84.17 428 ASN B N 1
ATOM 11677 C CA . ASN B 1 423 ? 118.104 98.076 106.851 1.00 81.05 428 ASN B CA 1
ATOM 11678 C C . ASN B 1 423 ? 118.138 99.490 107.403 1.00 81.84 428 ASN B C 1
ATOM 11679 O O . ASN B 1 423 ? 119.213 100.011 107.717 1.00 84.02 428 ASN B O 1
ATOM 11684 N N . PRO B 1 424 ? 116.983 100.136 107.530 1.00 77.79 429 PRO B N 1
ATOM 11685 C CA . PRO B 1 424 ? 116.939 101.436 108.200 1.00 78.12 429 PRO B CA 1
ATOM 11686 C C . PRO B 1 424 ? 117.254 101.296 109.678 1.00 81.27 429 PRO B C 1
ATOM 11687 O O . PRO B 1 424 ? 117.025 100.252 110.291 1.00 87.17 429 PRO B O 1
ATOM 11691 N N . LEU B 1 425 ? 117.792 102.371 110.251 1.00 85.89 430 LEU B N 1
ATOM 11692 C CA . LEU B 1 425 ? 118.112 102.352 111.673 1.00 83.29 430 LEU B CA 1
ATOM 11693 C C . LEU B 1 425 ? 116.858 102.456 112.528 1.00 87.16 430 LEU B C 1
ATOM 11694 O O . LEU B 1 425 ? 116.723 101.746 113.530 1.00 101.15 430 LEU B O 1
ATOM 11699 N N . GLY B 1 426 ? 115.928 103.325 112.147 1.00 84.05 431 GLY B N 1
ATOM 11700 C CA . GLY B 1 426 ? 114.801 103.674 112.994 1.00 79.44 431 GLY B CA 1
ATOM 11701 C C . GLY B 1 426 ? 113.539 102.911 112.633 1.00 84.62 431 GLY B C 1
ATOM 11702 O O . GLY B 1 426 ? 113.256 102.672 111.460 1.00 93.25 431 GLY B O 1
ATOM 11703 N N . VAL B 1 427 ? 112.787 102.538 113.661 1.00 85.58 432 VAL B N 1
ATOM 11704 C CA . VAL B 1 427 ? 111.477 101.920 113.514 1.00 82.31 432 VAL B CA 1
ATOM 11705 C C . VAL B 1 427 ? 110.456 102.927 114.018 1.00 87.81 432 VAL B C 1
ATOM 11706 O O . VAL B 1 427 ? 110.439 103.266 115.207 1.00 92.98 432 VAL B O 1
ATOM 11710 N N . GLU B 1 428 ? 109.606 103.410 113.121 1.00 104.05 433 GLU B N 1
ATOM 11711 C CA . GLU B 1 428 ? 108.683 104.479 113.457 1.00 102.00 433 GLU B CA 1
ATOM 11712 C C . GLU B 1 428 ? 107.498 103.949 114.258 1.00 104.97 433 GLU B C 1
ATOM 11713 O O . GLU B 1 428 ? 107.246 102.744 114.335 1.00 103.72 433 GLU B O 1
ATOM 11719 N N . LYS B 1 429 ? 106.766 104.880 114.862 1.00 95.20 434 LYS B N 1
ATOM 11720 C CA . LYS B 1 429 ? 105.537 104.542 115.561 1.00 87.57 434 LYS B CA 1
ATOM 11721 C C . LYS B 1 429 ? 104.489 104.039 114.579 1.00 89.54 434 LYS B C 1
ATOM 11722 O O . LYS B 1 429 ? 104.486 104.398 113.399 1.00 97.64 434 LYS B O 1
ATOM 11728 N N . LEU B 1 430 ? 103.596 103.192 115.076 1.00 87.51 435 LEU B N 1
ATOM 11729 C CA . LEU B 1 430 ? 102.519 102.677 114.244 1.00 89.64 435 LEU B CA 1
ATOM 11730 C C . LEU B 1 430 ? 101.527 103.790 113.944 1.00 95.27 435 LEU B C 1
ATOM 11731 O O . LEU B 1 430 ? 100.964 104.395 114.861 1.00 100.77 435 LEU B O 1
ATOM 11736 N N . THR B 1 431 ? 101.319 104.065 112.661 1.00 103.31 436 THR B N 1
ATOM 11737 C CA . THR B 1 431 ? 100.366 105.068 112.217 1.00 96.08 436 THR B CA 1
ATOM 11738 C C . THR B 1 431 ? 99.417 104.439 111.211 1.00 95.03 436 THR B C 1
ATOM 11739 O O . THR B 1 431 ? 99.771 103.489 110.509 1.00 104.83 436 THR B O 1
ATOM 11743 N N . TYR B 1 432 ? 98.206 104.976 111.150 1.00 91.14 437 TYR B N 1
ATOM 11744 C CA . TYR B 1 432 ? 97.157 104.417 110.317 1.00 95.37 437 TYR B CA 1
ATOM 11745 C C . TYR B 1 432 ? 96.513 105.518 109.490 1.00 101.23 437 TYR B C 1
ATOM 11746 O O . TYR B 1 432 ? 96.476 106.681 109.896 1.00 102.52 437 TYR B O 1
ATOM 11755 N N . ARG B 1 433 ? 96.016 105.135 108.319 1.00 110.58 438 ARG B N 1
ATOM 11756 C CA . ARG B 1 433 ? 95.347 106.053 107.414 1.00 105.20 438 ARG B CA 1
ATOM 11757 C C . ARG B 1 433 ? 94.115 105.365 106.851 1.00 106.80 438 ARG B C 1
ATOM 11758 O O . ARG B 1 433 ? 94.097 104.146 106.670 1.00 112.22 438 ARG B O 1
ATOM 11766 N N . LEU B 1 434 ? 93.082 106.155 106.581 1.00 112.11 439 LEU B N 1
ATOM 11767 C CA . LEU B 1 434 ? 91.816 105.643 106.079 1.00 113.63 439 LEU B CA 1
ATOM 11768 C C . LEU B 1 434 ? 91.525 106.267 104.724 1.00 118.48 439 LEU B C 1
ATOM 11769 O O . LEU B 1 434 ? 91.665 107.483 104.553 1.00 119.39 439 LEU B O 1
ATOM 11774 N N . SER B 1 435 ? 91.125 105.437 103.766 1.00 132.69 440 SER B N 1
ATOM 11775 C CA . SER B 1 435 ? 90.833 105.922 102.428 1.00 132.22 440 SER B CA 1
ATOM 11776 C C . SER B 1 435 ? 89.556 106.756 102.426 1.00 135.87 440 SER B C 1
ATOM 11777 O O . SER B 1 435 ? 88.740 106.696 103.348 1.00 139.06 440 SER B O 1
ATOM 11780 N N . LYS B 1 436 ? 89.391 107.545 101.362 1.00 130.43 441 LYS B N 1
ATOM 11781 C CA . LYS B 1 436 ? 88.251 108.452 101.275 1.00 130.56 441 LYS B CA 1
ATOM 11782 C C . LYS B 1 436 ? 86.932 107.690 101.277 1.00 132.30 441 LYS B C 1
ATOM 11783 O O . LYS B 1 436 ? 86.031 107.987 102.071 1.00 132.59 441 LYS B O 1
ATOM 11789 N N . GLU B 1 437 ? 86.799 106.700 100.392 1.00 141.09 442 GLU B N 1
ATOM 11790 C CA . GLU B 1 437 ? 85.528 105.997 100.252 1.00 142.12 442 GLU B CA 1
ATOM 11791 C C . GLU B 1 437 ? 85.177 105.213 101.510 1.00 142.88 442 GLU B C 1
ATOM 11792 O O . GLU B 1 437 ? 84.029 105.251 101.969 1.00 143.72 442 GLU B O 1
ATOM 11798 N N . ARG B 1 438 ? 86.147 104.496 102.081 1.00 134.31 443 ARG B N 1
ATOM 11799 C CA . ARG B 1 438 ? 85.876 103.743 103.301 1.00 132.60 443 ARG B CA 1
ATOM 11800 C C . ARG B 1 438 ? 85.517 104.676 104.447 1.00 134.26 443 ARG B C 1
ATOM 11801 O O . ARG B 1 438 ? 84.622 104.377 105.246 1.00 138.97 443 ARG B O 1
ATOM 11809 N N . ALA B 1 439 ? 86.205 105.816 104.541 1.00 131.52 444 ALA B N 1
ATOM 11810 C CA . ALA B 1 439 ? 85.885 106.783 105.582 1.00 135.57 444 ALA B CA 1
ATOM 11811 C C . ALA B 1 439 ? 84.471 107.320 105.416 1.00 137.45 444 ALA B C 1
ATOM 11812 O O . ALA B 1 439 ? 83.743 107.488 106.401 1.00 137.78 444 ALA B O 1
ATOM 11814 N N . LYS B 1 440 ? 84.060 107.595 104.176 1.00 135.53 445 LYS B N 1
ATOM 11815 C CA . LYS B 1 440 ? 82.696 108.056 103.945 1.00 132.77 445 LYS B CA 1
ATOM 11816 C C . LYS B 1 440 ? 81.680 106.982 104.311 1.00 132.34 445 LYS B C 1
ATOM 11817 O O . LYS B 1 440 ? 80.624 107.284 104.878 1.00 131.95 445 LYS B O 1
ATOM 11823 N N . LYS B 1 441 ? 81.978 105.721 103.993 1.00 131.67 446 LYS B N 1
ATOM 11824 C CA . LYS B 1 441 ? 81.060 104.641 104.345 1.00 132.64 446 LYS B CA 1
ATOM 11825 C C . LYS B 1 441 ? 80.936 104.488 105.855 1.00 135.04 446 LYS B C 1
ATOM 11826 O O . LYS B 1 441 ? 79.844 104.219 106.370 1.00 135.03 446 LYS B O 1
ATOM 11832 N N . LEU B 1 442 ? 82.044 104.644 106.582 1.00 132.41 447 LEU B N 1
ATOM 11833 C CA . LEU B 1 442 ? 82.005 104.461 108.028 1.00 129.58 447 LEU B CA 1
ATOM 11834 C C . LEU B 1 442 ? 81.233 105.570 108.729 1.00 128.18 447 LEU B C 1
ATOM 11835 O O . LEU B 1 442 ? 80.554 105.311 109.728 1.00 126.37 447 LEU B O 1
ATOM 11840 N N . LEU B 1 443 ? 81.319 106.801 108.229 1.00 134.56 448 LEU B N 1
ATOM 11841 C CA . LEU B 1 443 ? 80.767 107.964 108.912 1.00 138.37 448 LEU B CA 1
ATOM 11842 C C . LEU B 1 443 ? 79.383 108.343 108.399 1.00 140.25 448 LEU B C 1
ATOM 11843 O O . LEU B 1 443 ? 79.028 109.526 108.386 1.00 138.56 448 LEU B O 1
ATOM 11848 N N . THR B 1 444 ? 78.589 107.357 107.978 1.00 152.09 449 THR B N 1
ATOM 11849 C CA . THR B 1 444 ? 77.244 107.651 107.495 1.00 150.96 449 THR B CA 1
ATOM 11850 C C . THR B 1 444 ? 76.300 108.016 108.632 1.00 149.94 449 THR B C 1
ATOM 11851 O O . THR B 1 444 ? 75.389 108.829 108.441 1.00 147.67 449 THR B O 1
ATOM 11855 N N . ASP B 1 445 ? 76.499 107.438 109.816 1.00 158.50 450 ASP B N 1
ATOM 11856 C CA . ASP B 1 445 ? 75.631 107.674 110.963 1.00 157.40 450 ASP B CA 1
ATOM 11857 C C . ASP B 1 445 ? 76.163 108.775 111.874 1.00 157.20 450 ASP B C 1
ATOM 11858 O O . ASP B 1 445 ? 75.943 108.737 113.088 1.00 156.83 450 ASP B O 1
ATOM 11863 N N . VAL B 1 446 ? 76.856 109.757 111.308 1.00 150.15 451 VAL B N 1
ATOM 11864 C CA . VAL B 1 446 ? 77.458 110.839 112.075 1.00 150.25 451 VAL B CA 1
ATOM 11865 C C . VAL B 1 446 ? 76.867 112.158 111.600 1.00 150.63 451 VAL B C 1
ATOM 11866 O O . VAL B 1 446 ? 76.433 112.289 110.451 1.00 151.25 451 VAL B O 1
ATOM 11870 N N . LYS B 1 447 ? 76.843 113.139 112.499 1.00 151.28 452 LYS B N 1
ATOM 11871 C CA . LYS B 1 447 ? 76.384 114.471 112.139 1.00 148.67 452 LYS B CA 1
ATOM 11872 C C . LYS B 1 447 ? 77.310 115.078 111.091 1.00 149.91 452 LYS B C 1
ATOM 11873 O O . LYS B 1 447 ? 78.489 114.728 110.997 1.00 154.95 452 LYS B O 1
ATOM 11879 N N . GLU B 1 448 ? 76.760 116.000 110.299 1.00 149.54 453 GLU B N 1
ATOM 11880 C CA . GLU B 1 448 ? 77.436 116.442 109.083 1.00 151.94 453 GLU B CA 1
ATOM 11881 C C . GLU B 1 448 ? 78.782 117.091 109.383 1.00 155.60 453 GLU B C 1
ATOM 11882 O O . GLU B 1 448 ? 79.803 116.723 108.791 1.00 158.96 453 GLU B O 1
ATOM 11888 N N . GLU B 1 449 ? 78.808 118.066 110.293 1.00 153.73 454 GLU B N 1
ATOM 11889 C CA . GLU B 1 449 ? 80.071 118.736 110.592 1.00 153.49 454 GLU B CA 1
ATOM 11890 C C . GLU B 1 449 ? 81.033 117.798 111.314 1.00 154.68 454 GLU B C 1
ATOM 11891 O O . GLU B 1 449 ? 82.244 117.827 111.064 1.00 151.97 454 GLU B O 1
ATOM 11897 N N . GLN B 1 450 ? 80.511 116.946 112.200 1.00 148.36 455 GLN B N 1
ATOM 11898 C CA . GLN B 1 450 ? 81.349 115.938 112.837 1.00 143.72 455 GLN B CA 1
ATOM 11899 C C . GLN B 1 450 ? 81.869 114.940 111.813 1.00 144.71 455 GLN B C 1
ATOM 11900 O O . GLN B 1 450 ? 83.033 114.521 111.874 1.00 147.08 455 GLN B O 1
ATOM 11906 N N . ARG B 1 451 ? 81.021 114.551 110.858 1.00 145.31 456 ARG B N 1
ATOM 11907 C CA . ARG B 1 451 ? 81.475 113.675 109.786 1.00 143.70 456 ARG B CA 1
ATOM 11908 C C . ARG B 1 451 ? 82.603 114.320 108.998 1.00 143.64 456 ARG B C 1
ATOM 11909 O O . ARG B 1 451 ? 83.604 113.666 108.694 1.00 146.99 456 ARG B O 1
ATOM 11917 N N . SER B 1 452 ? 82.467 115.605 108.669 1.00 134.82 457 SER B N 1
ATOM 11918 C CA . SER B 1 452 ? 83.512 116.289 107.914 1.00 134.92 457 SER B CA 1
ATOM 11919 C C . SER B 1 452 ? 84.807 116.377 108.712 1.00 139.10 457 SER B C 1
ATOM 11920 O O . SER B 1 452 ? 85.900 116.195 108.160 1.00 141.55 457 SER B O 1
ATOM 11923 N N . ALA B 1 453 ? 84.706 116.667 110.011 1.00 132.97 458 ALA B N 1
ATOM 11924 C CA . ALA B 1 453 ? 85.901 116.749 110.844 1.00 130.53 458 ALA B CA 1
ATOM 11925 C C . ALA B 1 453 ? 86.618 115.406 110.904 1.00 132.87 458 ALA B C 1
ATOM 11926 O O . ALA B 1 453 ? 87.843 115.331 110.742 1.00 132.03 458 ALA B O 1
ATOM 11928 N N . LEU B 1 454 ? 85.862 114.327 111.114 1.00 128.10 459 LEU B N 1
ATOM 11929 C CA . LEU B 1 454 ? 86.477 113.006 111.145 1.00 123.56 459 LEU B CA 1
ATOM 11930 C C . LEU B 1 454 ? 87.034 112.616 109.782 1.00 125.02 459 LEU B C 1
ATOM 11931 O O . LEU B 1 454 ? 88.054 111.924 109.710 1.00 128.83 459 LEU B O 1
ATOM 11936 N N . ILE B 1 455 ? 86.388 113.048 108.698 1.00 124.37 460 ILE B N 1
ATOM 11937 C CA . ILE B 1 455 ? 86.906 112.768 107.362 1.00 122.03 460 ILE B CA 1
ATOM 11938 C C . ILE B 1 455 ? 88.261 113.432 107.174 1.00 119.56 460 ILE B C 1
ATOM 11939 O O . ILE B 1 455 ? 89.232 112.793 106.754 1.00 123.86 460 ILE B O 1
ATOM 11944 N N . ASP B 1 456 ? 88.352 114.724 107.489 1.00 119.98 461 ASP B N 1
ATOM 11945 C CA . ASP B 1 456 ? 89.612 115.420 107.254 1.00 122.52 461 ASP B CA 1
ATOM 11946 C C . ASP B 1 456 ? 90.703 114.941 108.201 1.00 127.17 461 ASP B C 1
ATOM 11947 O O . ASP B 1 456 ? 91.885 114.979 107.845 1.00 129.30 461 ASP B O 1
ATOM 11952 N N . PHE B 1 457 ? 90.340 114.493 109.406 1.00 115.24 462 PHE B N 1
ATOM 11953 C CA . PHE B 1 457 ? 91.363 113.980 110.310 1.00 111.42 462 PHE B CA 1
ATOM 11954 C C . PHE B 1 457 ? 91.844 112.591 109.907 1.00 109.74 462 PHE B C 1
ATOM 11955 O O . PHE B 1 457 ? 93.049 112.319 109.934 1.00 113.08 462 PHE B O 1
ATOM 11963 N N . ALA B 1 458 ? 90.927 111.702 109.530 1.00 103.82 463 ALA B N 1
ATOM 11964 C CA . ALA B 1 458 ? 91.241 110.289 109.374 1.00 101.96 463 ALA B CA 1
ATOM 11965 C C . ALA B 1 458 ? 91.794 109.928 108.004 1.00 107.64 463 ALA B C 1
ATOM 11966 O O . ALA B 1 458 ? 92.225 108.787 107.813 1.00 113.21 463 ALA B O 1
ATOM 11968 N N . THR B 1 459 ? 91.787 110.850 107.048 1.00 113.14 464 THR B N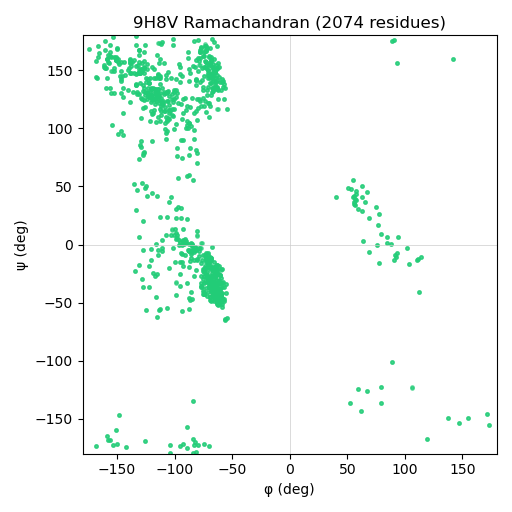 1
ATOM 11969 C CA . THR B 1 459 ? 92.351 110.579 105.734 1.00 110.61 464 THR B CA 1
ATOM 11970 C C . THR B 1 459 ? 93.841 110.870 105.665 1.00 111.88 464 THR B C 1
ATOM 11971 O O . THR B 1 459 ? 94.466 110.594 104.636 1.00 113.02 464 THR B O 1
ATOM 11975 N N . LYS B 1 460 ? 94.417 111.420 106.721 1.00 107.24 465 LYS B N 1
ATOM 11976 C CA . LYS B 1 460 ? 95.850 111.580 106.868 1.00 108.19 465 LYS B CA 1
ATOM 11977 C C . LYS B 1 460 ? 96.366 110.632 107.939 1.00 111.71 465 LYS B C 1
ATOM 11978 O O . LYS B 1 460 ? 95.605 110.191 108.806 1.00 116.71 465 LYS B O 1
ATOM 11984 N N . PRO B 1 461 ? 97.649 110.273 107.900 1.00 103.50 466 PRO B N 1
ATOM 11985 C CA . PRO B 1 461 ? 98.173 109.327 108.891 1.00 101.51 466 PRO B CA 1
ATOM 11986 C C . PRO B 1 461 ? 97.981 109.841 110.309 1.00 102.25 466 PRO B C 1
ATOM 11987 O O . PRO B 1 461 ? 98.139 111.031 110.587 1.00 105.55 466 PRO B O 1
ATOM 11991 N N . PHE B 1 462 ? 97.635 108.924 111.209 1.00 89.11 467 PHE B N 1
ATOM 11992 C CA . PHE B 1 462 ? 97.369 109.266 112.596 1.00 86.53 467 PHE B CA 1
ATOM 11993 C C . PHE B 1 462 ? 97.749 108.092 113.483 1.00 93.03 467 PHE B C 1
ATOM 11994 O O . PHE B 1 462 ? 97.836 106.949 113.031 1.00 96.57 467 PHE B O 1
ATOM 12002 N N . THR B 1 463 ? 97.964 108.388 114.748 1.00 88.56 468 THR B N 1
ATOM 12003 C CA . THR B 1 463 ? 98.139 107.376 115.772 1.00 84.04 468 THR B CA 1
ATOM 12004 C C . THR B 1 463 ? 96.823 107.131 116.489 1.00 86.03 468 THR B C 1
ATOM 12005 O O . THR B 1 463 ? 95.946 107.998 116.508 1.00 96.70 468 THR B O 1
ATOM 12009 N N . PRO B 1 464 ? 96.636 105.946 117.076 1.00 78.95 469 PRO B N 1
ATOM 12010 C CA . PRO B 1 464 ? 95.378 105.688 117.794 1.00 81.81 469 PRO B CA 1
ATOM 12011 C C . PRO B 1 464 ? 95.096 106.693 118.896 1.00 85.82 469 PRO B C 1
ATOM 12012 O O . PRO B 1 464 ? 93.936 107.066 119.107 1.00 93.74 469 PRO B O 1
ATOM 12016 N N . GLY B 1 465 ? 96.129 107.147 119.604 1.00 85.19 470 GLY B N 1
ATOM 12017 C CA . GLY B 1 465 ? 95.918 108.157 120.626 1.00 88.56 470 GLY B CA 1
ATOM 12018 C C . GLY B 1 465 ? 95.443 109.476 120.051 1.00 91.48 470 GLY B C 1
ATOM 12019 O O . GLY B 1 465 ? 94.557 110.126 120.611 1.00 101.30 470 GLY B O 1
ATOM 12020 N N . ALA B 1 466 ? 96.026 109.889 118.925 1.00 83.48 471 ALA B N 1
ATOM 12021 C CA . ALA B 1 466 ? 95.563 111.101 118.262 1.00 84.08 471 ALA B CA 1
ATOM 12022 C C . ALA B 1 466 ? 94.122 110.950 117.800 1.00 87.47 471 ALA B C 1
ATOM 12023 O O . ALA B 1 466 ? 93.329 111.894 117.893 1.00 91.06 471 ALA B O 1
ATOM 12025 N N . LEU B 1 467 ? 93.762 109.767 117.299 1.00 93.02 472 LEU B N 1
ATOM 12026 C CA . LEU B 1 467 ? 92.386 109.537 116.878 1.00 91.85 472 LEU B CA 1
ATOM 12027 C C . LEU B 1 467 ? 91.425 109.622 118.054 1.00 94.13 472 LEU B C 1
ATOM 12028 O O . LEU B 1 467 ? 90.342 110.201 117.934 1.00 104.62 472 LEU B O 1
ATOM 12033 N N . CYS B 1 468 ? 91.796 109.042 119.198 1.00 93.10 473 CYS B N 1
ATOM 12034 C CA . CYS B 1 468 ? 90.924 109.122 120.366 1.00 96.28 473 CYS B CA 1
ATOM 12035 C C . CYS B 1 468 ? 90.803 110.556 120.866 1.00 97.78 473 CYS B C 1
ATOM 12036 O O . CYS B 1 468 ? 89.721 110.985 121.285 1.00 105.32 473 CYS B O 1
ATOM 12039 N N . ARG B 1 469 ? 91.902 111.312 120.829 1.00 94.92 474 ARG B N 1
ATOM 12040 C CA . ARG B 1 469 ? 91.836 112.719 121.208 1.00 95.06 474 ARG B CA 1
ATOM 12041 C C . ARG B 1 469 ? 90.905 113.492 120.282 1.00 102.45 474 ARG B C 1
ATOM 12042 O O . ARG B 1 469 ? 90.105 114.316 120.739 1.00 109.10 474 ARG B O 1
ATOM 12050 N N . LYS B 1 470 ? 90.999 113.240 118.975 1.00 101.89 475 LYS B N 1
ATOM 12051 C CA . LYS B 1 470 ? 90.113 113.905 118.026 1.00 102.25 475 LYS B CA 1
ATOM 12052 C C . LYS B 1 470 ? 88.662 113.515 118.265 1.00 103.52 475 LYS B C 1
ATOM 12053 O O . LYS B 1 470 ? 87.760 114.355 118.166 1.00 111.08 475 LYS B O 1
ATOM 12059 N N . PHE B 1 471 ? 88.417 112.238 118.562 1.00 105.39 476 PHE B N 1
ATOM 12060 C CA . PHE B 1 471 ? 87.065 111.791 118.875 1.00 105.95 476 PHE B CA 1
ATOM 12061 C C . PHE B 1 471 ? 86.515 112.540 120.076 1.00 113.21 476 PHE B C 1
ATOM 12062 O O . PHE B 1 471 ? 85.376 113.019 120.058 1.00 120.54 476 PHE B O 1
ATOM 12070 N N . GLY B 1 472 ? 87.319 112.656 121.132 1.00 118.76 477 GLY B N 1
ATOM 12071 C CA . GLY B 1 472 ? 86.880 113.409 122.295 1.00 119.07 477 GLY B CA 1
ATOM 12072 C C . GLY B 1 472 ? 86.581 114.856 121.959 1.00 122.36 477 GLY B C 1
ATOM 12073 O O . GLY B 1 472 ? 85.537 115.391 122.336 1.00 124.73 477 GLY B O 1
ATOM 12074 N N . GLU B 1 473 ? 87.483 115.497 121.212 1.00 121.45 478 GLU B N 1
ATOM 12075 C CA . GLU B 1 473 ? 87.301 116.906 120.876 1.00 117.85 478 GLU B CA 1
ATOM 12076 C C . GLU B 1 473 ? 86.036 117.127 120.058 1.00 118.00 478 GLU B C 1
ATOM 12077 O O . GLU B 1 473 ? 85.293 118.085 120.297 1.00 119.59 478 GLU B O 1
ATOM 12083 N N . VAL B 1 474 ? 85.766 116.247 119.091 1.00 119.97 479 VAL B N 1
ATOM 12084 C CA . VAL B 1 474 ? 84.647 116.459 118.178 1.00 118.99 479 VAL B CA 1
ATOM 12085 C C . VAL B 1 474 ? 83.330 115.911 118.708 1.00 117.38 479 VAL B C 1
ATOM 12086 O O . VAL B 1 474 ? 82.268 116.253 118.165 1.00 121.69 479 VAL B O 1
ATOM 12090 N N . PHE B 1 475 ? 83.352 115.082 119.750 1.00 120.14 480 PHE B N 1
ATOM 12091 C CA . PHE B 1 475 ? 82.124 114.552 120.319 1.00 123.96 480 PHE B CA 1
ATOM 12092 C C . PHE B 1 475 ? 81.812 115.098 121.704 1.00 128.16 480 PHE B C 1
ATOM 12093 O O . PHE B 1 475 ? 80.765 114.758 122.263 1.00 130.03 480 PHE B O 1
ATOM 12101 N N . GLY B 1 476 ? 82.675 115.922 122.274 1.00 146.63 481 GLY B N 1
ATOM 12102 C CA . GLY B 1 476 ? 82.382 116.505 123.584 1.00 150.01 481 GLY B CA 1
ATOM 12103 C C . GLY B 1 476 ? 82.880 115.610 124.720 1.00 152.67 481 GLY B C 1
ATOM 12104 O O . GLY B 1 476 ? 84.069 115.597 125.019 1.00 153.75 481 GLY B O 1
ATOM 12105 N N . ASP B 1 477 ? 81.961 114.869 125.331 1.00 163.22 482 ASP B N 1
ATOM 12106 C CA . ASP B 1 477 ? 82.285 113.998 126.451 1.00 163.29 482 ASP B CA 1
ATOM 12107 C C . ASP B 1 477 ? 81.796 112.569 126.285 1.00 162.50 482 ASP B C 1
ATOM 12108 O O . ASP B 1 477 ? 82.422 111.655 126.824 1.00 161.55 482 ASP B O 1
ATOM 12113 N N . THR B 1 478 ? 80.702 112.349 125.562 1.00 151.57 483 THR B N 1
ATOM 12114 C CA . THR B 1 478 ? 80.163 111.016 125.343 1.00 150.37 483 THR B CA 1
ATOM 12115 C C . THR B 1 478 ? 80.079 110.732 123.850 1.00 150.71 483 THR B C 1
ATOM 12116 O O . THR B 1 478 ? 79.708 111.605 123.059 1.00 148.85 483 THR B O 1
ATOM 12120 N N . TRP B 1 479 ? 80.442 109.513 123.471 1.00 142.21 484 TRP B N 1
ATOM 12121 C CA . TRP B 1 479 ? 80.410 109.084 122.080 1.00 140.42 484 TRP B CA 1
ATOM 12122 C C . TRP B 1 479 ? 80.331 107.563 122.058 1.00 140.72 484 TRP B C 1
ATOM 12123 O O . TRP B 1 479 ? 80.084 106.923 123.086 1.00 138.50 484 TRP B O 1
ATOM 12134 N N . ASP B 1 480 ? 80.535 106.980 120.882 1.00 143.33 485 ASP B N 1
ATOM 12135 C CA . ASP B 1 480 ? 80.422 105.540 120.682 1.00 144.11 485 ASP B CA 1
ATOM 12136 C C . ASP B 1 480 ? 81.817 104.971 120.453 1.00 143.64 485 ASP B C 1
ATOM 12137 O O . ASP B 1 480 ? 82.465 105.286 119.450 1.00 142.76 485 ASP B O 1
ATOM 12142 N N . GLU B 1 481 ? 82.275 104.131 121.385 1.00 134.14 486 GLU B N 1
ATOM 12143 C CA . GLU B 1 481 ? 83.590 103.513 121.249 1.00 133.23 486 GLU B CA 1
ATOM 12144 C C . GLU B 1 481 ? 83.649 102.578 120.048 1.00 133.11 486 GLU B C 1
ATOM 12145 O O . GLU B 1 481 ? 84.725 102.378 119.468 1.00 135.06 486 GLU B O 1
ATOM 12151 N N . THR B 1 482 ? 82.510 101.994 119.667 1.00 124.94 487 THR B N 1
ATOM 12152 C CA . THR B 1 482 ? 82.492 101.093 118.523 1.00 126.86 487 THR B CA 1
ATOM 12153 C C . THR B 1 482 ? 82.883 101.811 117.242 1.00 127.95 487 THR B C 1
ATOM 12154 O O . THR B 1 482 ? 83.467 101.199 116.346 1.00 127.34 487 THR B O 1
ATOM 12158 N N . LEU B 1 483 ? 82.573 103.104 117.135 1.00 121.27 488 LEU B N 1
ATOM 12159 C CA . LEU B 1 483 ? 83.019 103.868 115.975 1.00 120.37 488 LEU B CA 1
ATOM 12160 C C . LEU B 1 483 ? 84.539 103.928 115.910 1.00 120.80 488 LEU B C 1
ATOM 12161 O O . LEU B 1 483 ? 85.133 103.738 114.842 1.00 123.64 488 LEU B O 1
ATOM 12166 N N . PHE B 1 484 ? 85.185 104.184 117.049 1.00 108.68 489 PHE B N 1
ATOM 12167 C CA . PHE B 1 484 ? 86.642 104.188 117.097 1.00 108.41 489 PHE B CA 1
ATOM 12168 C C . PHE B 1 484 ? 87.205 102.821 116.732 1.00 111.39 489 PHE B C 1
ATOM 12169 O O . PHE B 1 484 ? 88.160 102.718 115.948 1.00 114.70 489 PHE B O 1
ATOM 12177 N N . ILE B 1 485 ? 86.612 101.758 117.277 1.00 112.90 490 ILE B N 1
ATOM 12178 C CA . ILE B 1 485 ? 87.096 100.411 116.985 1.00 108.58 490 ILE B CA 1
ATOM 12179 C C . ILE B 1 485 ? 86.946 100.100 115.501 1.00 111.27 490 ILE B C 1
ATOM 12180 O O . ILE B 1 485 ? 87.837 99.507 114.884 1.00 117.80 490 ILE B O 1
ATOM 12185 N N . ARG B 1 486 ? 85.826 100.505 114.902 1.00 116.16 491 ARG B N 1
ATOM 12186 C CA . ARG B 1 486 ? 85.592 100.222 113.491 1.00 116.50 491 ARG B CA 1
ATOM 12187 C C . ARG B 1 486 ? 86.543 101.012 112.602 1.00 114.83 491 ARG B C 1
ATOM 12188 O O . ARG B 1 486 ? 87.043 100.487 111.598 1.00 117.29 491 ARG B O 1
ATOM 12196 N N . VAL B 1 487 ? 86.806 102.272 112.953 1.00 100.12 492 VAL B N 1
ATOM 12197 C CA . VAL B 1 487 ? 87.761 103.064 112.186 1.00 99.11 492 VAL B CA 1
ATOM 12198 C C . VAL B 1 487 ? 89.145 102.434 112.253 1.00 105.92 492 VAL B C 1
ATOM 12199 O O . VAL B 1 487 ? 89.864 102.373 111.250 1.00 109.19 492 VAL B O 1
ATOM 12203 N N . ILE B 1 488 ? 89.540 101.951 113.432 1.00 107.74 493 ILE B N 1
ATOM 12204 C CA . ILE B 1 488 ? 90.821 101.257 113.539 1.00 98.08 493 ILE B CA 1
ATOM 12205 C C . ILE B 1 488 ? 90.817 99.992 112.689 1.00 102.28 493 ILE B C 1
ATOM 12206 O O . ILE B 1 488 ? 91.790 99.698 111.984 1.00 109.15 493 ILE B O 1
ATOM 12211 N N . ASP B 1 489 ? 89.722 99.230 112.735 1.00 111.90 494 ASP B N 1
ATOM 12212 C CA . ASP B 1 489 ? 89.666 97.964 112.010 1.00 112.99 494 ASP B CA 1
ATOM 12213 C C . ASP B 1 489 ? 89.789 98.173 110.508 1.00 114.10 494 ASP B C 1
ATOM 12214 O O . ASP B 1 489 ? 90.493 97.421 109.826 1.00 118.50 494 ASP B O 1
ATOM 12219 N N . PHE B 1 490 ? 89.113 99.182 109.971 1.00 111.44 495 PHE B N 1
ATOM 12220 C CA . PHE B 1 490 ? 89.118 99.400 108.532 1.00 111.24 495 PHE B CA 1
ATOM 12221 C C . PHE B 1 490 ? 90.203 100.363 108.072 1.00 111.01 495 PHE B C 1
ATOM 12222 O O . PHE B 1 490 ? 90.275 100.665 106.878 1.00 111.37 495 PHE B O 1
ATOM 12230 N N . ALA B 1 491 ? 91.047 100.846 108.978 1.00 110.26 496 ALA B N 1
ATOM 12231 C CA . ALA B 1 491 ? 92.153 101.701 108.586 1.00 107.22 496 ALA B CA 1
ATOM 12232 C C . ALA B 1 491 ? 93.287 100.869 107.997 1.00 107.25 496 ALA B C 1
ATOM 12233 O O . ALA B 1 491 ? 93.333 99.644 108.126 1.00 111.78 496 ALA B O 1
ATOM 12235 N N . GLU B 1 492 ? 94.216 101.555 107.343 1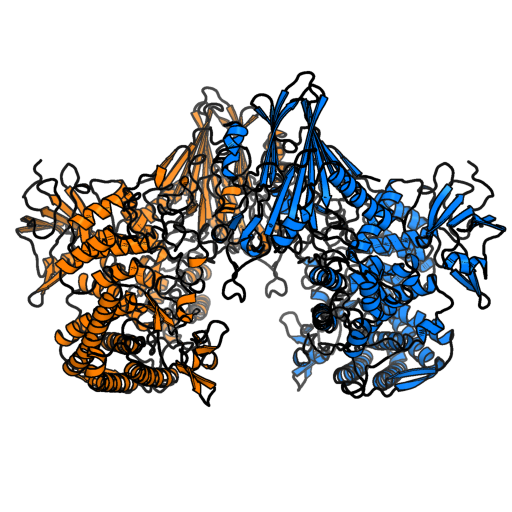.00 116.34 497 GLU B N 1
ATOM 12236 C CA . GLU B 1 492 ? 95.368 100.932 106.710 1.00 116.22 497 GLU B CA 1
ATOM 12237 C C . GLU B 1 492 ? 96.626 101.286 107.488 1.00 117.40 497 GLU B C 1
ATOM 12238 O O . GLU B 1 492 ? 96.859 102.458 107.797 1.00 121.51 497 GLU B O 1
ATOM 12244 N N . GLU B 1 493 ? 97.435 100.277 107.795 1.00 110.74 498 GLU B N 1
ATOM 12245 C CA . GLU B 1 493 ? 98.650 100.481 108.571 1.00 111.54 498 GLU B CA 1
ATOM 12246 C C . GLU B 1 493 ? 99.756 101.005 107.665 1.00 112.47 498 GLU B C 1
ATOM 12247 O O . GLU B 1 493 ? 100.081 100.383 106.649 1.00 119.91 498 GLU B O 1
ATOM 12253 N N . MET B 1 494 ? 100.337 102.141 108.034 1.00 110.16 499 MET B N 1
ATOM 12254 C CA . MET B 1 494 ? 101.394 102.738 107.235 1.00 109.81 499 MET B CA 1
ATOM 12255 C C . MET B 1 494 ? 102.696 101.959 107.397 1.00 115.67 499 MET B C 1
ATOM 12256 O O . MET B 1 494 ? 102.854 101.137 108.303 1.00 121.81 499 MET B O 1
ATOM 12261 N N . VAL B 1 495 ? 103.635 102.222 106.496 1.00 111.80 500 VAL B N 1
ATOM 12262 C CA . VAL B 1 495 ? 104.972 101.650 106.602 1.00 113.60 500 VAL B CA 1
ATOM 12263 C C . VAL B 1 495 ? 105.786 102.479 107.583 1.00 117.01 500 VAL B C 1
ATOM 12264 O O . VAL B 1 495 ? 105.682 103.711 107.616 1.00 120.26 500 VAL B O 1
ATOM 12268 N N . ASN B 1 496 ? 106.603 101.805 108.390 1.00 112.32 501 ASN B N 1
ATOM 12269 C CA . ASN B 1 496 ? 107.212 102.450 109.546 1.00 114.02 501 ASN B CA 1
ATOM 12270 C C . ASN B 1 496 ? 108.729 102.325 109.550 1.00 113.58 501 ASN B C 1
ATOM 12271 O O . ASN B 1 496 ? 109.322 101.960 110.570 1.00 117.33 501 ASN B O 1
ATOM 12276 N N . GLY B 1 497 ? 109.368 102.625 108.425 1.00 101.33 502 GLY B N 1
ATOM 12277 C CA . GLY B 1 497 ? 110.815 102.596 108.318 1.00 99.36 502 GLY B CA 1
ATOM 12278 C C . GLY B 1 497 ? 111.370 103.994 108.102 1.00 103.00 502 GLY B C 1
ATOM 12279 O O . GLY B 1 497 ? 110.929 104.715 107.207 1.00 109.26 502 GLY B O 1
ATOM 12280 N N . SER B 1 498 ? 112.334 104.361 108.939 1.00 100.46 503 SER B N 1
ATOM 12281 C CA . SER B 1 498 ? 113.065 105.613 108.814 1.00 101.59 503 SER B CA 1
ATOM 12282 C C . SER B 1 498 ? 114.549 105.293 108.737 1.00 103.94 503 SER B C 1
ATOM 12283 O O . SER B 1 498 ? 115.061 104.533 109.564 1.00 113.25 503 SER B O 1
ATOM 12286 N N . PHE B 1 499 ? 115.235 105.879 107.753 1.00 93.10 504 PHE B N 1
ATOM 12287 C CA . PHE B 1 499 ? 116.599 105.464 107.439 1.00 93.46 504 PHE B CA 1
ATOM 12288 C C . PHE B 1 499 ? 117.510 105.562 108.656 1.00 96.96 504 PHE B C 1
ATOM 12289 O O . PHE B 1 499 ? 118.026 104.552 109.145 1.00 106.44 504 PHE B O 1
ATOM 12297 N N . GLY B 1 500 ? 117.720 106.770 109.160 1.00 92.23 505 GLY B N 1
ATOM 12298 C CA . GLY B 1 500 ? 118.617 106.942 110.282 1.00 98.86 505 GLY B CA 1
ATOM 12299 C C . GLY B 1 500 ? 119.934 107.576 109.892 1.00 100.58 505 GLY B C 1
ATOM 12300 O O . GLY B 1 500 ? 119.950 108.673 109.329 1.00 107.47 505 GLY B O 1
ATOM 12301 N N . GLU B 1 501 ? 121.048 106.902 110.178 1.00 110.88 506 GLU B N 1
ATOM 12302 C CA . GLU B 1 501 ? 122.359 107.501 109.965 1.00 119.46 506 GLU B CA 1
ATOM 12303 C C . GLU B 1 501 ? 123.383 106.608 109.282 1.00 125.71 506 GLU B C 1
ATOM 12304 O O . GLU B 1 501 ? 124.332 107.146 108.698 1.00 134.03 506 GLU B O 1
ATOM 12310 N N . GLY B 1 502 ? 123.244 105.291 109.324 1.00 99.49 507 GLY B N 1
ATOM 12311 C CA . GLY B 1 502 ? 124.283 104.463 108.746 1.00 97.46 507 GLY B CA 1
ATOM 12312 C C . GLY B 1 502 ? 123.849 103.023 108.628 1.00 102.08 507 GLY B C 1
ATOM 12313 O O . GLY B 1 502 ? 122.693 102.679 108.877 1.00 109.62 507 GLY B O 1
ATOM 12314 N N . TYR B 1 503 ? 124.804 102.180 108.240 1.00 85.82 508 TYR B N 1
ATOM 12315 C CA . TYR B 1 503 ? 124.564 100.756 108.033 1.00 91.99 508 TYR B CA 1
ATOM 12316 C C . TYR B 1 503 ? 125.477 99.954 108.950 1.00 90.50 508 TYR B C 1
ATOM 12317 O O . TYR B 1 503 ? 126.682 99.853 108.699 1.00 90.15 508 TYR B O 1
ATOM 12326 N N . TRP B 1 504 ? 124.904 99.380 110.003 1.00 85.15 509 TRP B N 1
ATOM 12327 C CA . TRP B 1 504 ? 125.628 98.433 110.831 1.00 79.28 509 TRP B CA 1
ATOM 12328 C C . TRP B 1 504 ? 125.620 97.057 110.176 1.00 81.16 509 TRP B C 1
ATOM 12329 O O . TRP B 1 504 ? 124.780 96.749 109.328 1.00 90.81 509 TRP B O 1
ATOM 12340 N N . SER B 1 505 ? 126.575 96.225 110.576 1.00 78.41 510 SER B N 1
ATOM 12341 C CA . SER B 1 505 ? 126.771 94.925 109.953 1.00 86.09 510 SER B CA 1
ATOM 12342 C C . SER B 1 505 ? 126.152 93.774 110.733 1.00 89.05 510 SER B C 1
ATOM 12343 O O . SER B 1 505 ? 126.326 92.619 110.338 1.00 90.38 510 SER B O 1
ATOM 12346 N N . ASP B 1 506 ? 125.434 94.048 111.821 1.00 90.10 511 ASP B N 1
ATOM 12347 C CA . ASP B 1 506 ? 124.904 92.988 112.663 1.00 87.75 511 ASP B CA 1
ATOM 12348 C C . ASP B 1 506 ? 123.390 92.989 112.801 1.00 92.05 511 ASP B C 1
ATOM 12349 O O . ASP B 1 506 ? 122.851 92.076 113.435 1.00 101.83 511 ASP B O 1
ATOM 12354 N N . HIS B 1 507 ? 122.690 93.971 112.233 1.00 79.60 512 HIS B N 1
ATOM 12355 C CA . HIS B 1 507 ? 121.259 94.100 112.485 1.00 77.79 512 HIS B CA 1
ATOM 12356 C C . HIS B 1 507 ? 120.484 92.898 111.962 1.00 83.75 512 HIS B C 1
ATOM 12357 O O . HIS B 1 507 ? 119.518 92.453 112.591 1.00 94.80 512 HIS B O 1
ATOM 12364 N N . TRP B 1 508 ? 120.893 92.356 110.818 1.00 77.94 513 TRP B N 1
ATOM 12365 C CA . TRP B 1 508 ? 120.171 91.251 110.202 1.00 78.83 513 TRP B CA 1
ATOM 12366 C C . TRP B 1 508 ? 120.268 89.953 110.989 1.00 83.57 513 TRP B C 1
ATOM 12367 O O . TRP B 1 508 ? 119.531 89.011 110.684 1.00 89.13 513 TRP B O 1
ATOM 12378 N N . THR B 1 509 ? 121.147 89.873 111.985 1.00 83.45 514 THR B N 1
ATOM 12379 C CA . THR B 1 509 ? 121.412 88.609 112.659 1.00 82.59 514 THR B CA 1
ATOM 12380 C C . THR B 1 509 ? 120.378 88.256 113.719 1.00 87.41 514 THR B C 1
ATOM 12381 O O . THR B 1 509 ? 120.459 87.166 114.293 1.00 90.22 514 THR B O 1
ATOM 12385 N N . TYR B 1 510 ? 119.422 89.136 114.000 1.00 84.80 515 TYR B N 1
ATOM 12386 C CA . TYR B 1 510 ? 118.444 88.899 115.050 1.00 84.14 515 TYR B CA 1
ATOM 12387 C C . TYR B 1 510 ? 117.096 88.426 114.524 1.00 86.86 515 TYR B C 1
ATOM 12388 O O . TYR B 1 510 ? 116.206 88.129 115.325 1.00 96.81 515 TYR B O 1
ATOM 12397 N N . ASN B 1 511 ? 116.924 88.343 113.206 1.00 81.34 516 ASN B N 1
ATOM 12398 C CA . ASN B 1 511 ? 115.650 87.912 112.642 1.00 83.45 516 ASN B CA 1
ATOM 12399 C C . ASN B 1 511 ? 115.459 86.403 112.738 1.00 87.40 516 ASN B C 1
ATOM 12400 O O . ASN B 1 511 ? 114.323 85.924 112.896 1.00 97.10 516 ASN B O 1
ATOM 12405 N N . LEU B 1 512 ? 116.548 85.642 112.635 1.00 80.33 517 LEU B N 1
ATOM 12406 C CA . LEU B 1 512 ? 116.443 84.199 112.788 1.00 85.59 517 LEU B CA 1
ATOM 12407 C C . LEU B 1 512 ? 115.926 83.832 114.169 1.00 90.58 517 LEU B C 1
ATOM 12408 O O . LEU B 1 512 ? 115.244 82.816 114.324 1.00 96.62 517 LEU B O 1
ATOM 12413 N N . ASP B 1 513 ? 116.228 84.647 115.179 1.00 93.05 518 ASP B N 1
ATOM 12414 C CA . ASP B 1 513 ? 115.699 84.396 116.515 1.00 92.46 518 ASP B CA 1
ATOM 12415 C C . ASP B 1 513 ? 114.182 84.529 116.537 1.00 97.71 518 ASP B C 1
ATOM 12416 O O . ASP B 1 513 ? 113.487 83.723 117.167 1.00 105.38 518 ASP B O 1
ATOM 12421 N N . LEU B 1 514 ? 113.650 85.548 115.859 1.00 84.13 519 LEU B N 1
ATOM 12422 C CA . LEU B 1 514 ? 112.202 85.691 115.756 1.00 80.33 519 LEU B CA 1
ATOM 12423 C C . LEU B 1 514 ? 111.590 84.486 115.062 1.00 82.34 519 LEU B C 1
ATOM 12424 O O . LEU B 1 514 ? 110.568 83.945 115.510 1.00 89.28 519 LEU B O 1
ATOM 12429 N N . ILE B 1 515 ? 112.215 84.042 113.971 1.00 80.05 520 ILE B N 1
ATOM 12430 C CA . ILE B 1 515 ? 111.704 82.876 113.253 1.00 79.47 520 ILE B CA 1
ATOM 12431 C C . ILE B 1 515 ? 111.701 81.653 114.162 1.00 85.04 520 ILE B C 1
ATOM 12432 O O . ILE B 1 515 ? 110.726 80.893 114.211 1.00 89.72 520 ILE B O 1
ATOM 12437 N N . LEU B 1 516 ? 112.794 81.446 114.897 1.00 89.46 521 LEU B N 1
ATOM 12438 C CA . LEU B 1 516 ? 112.909 80.263 115.741 1.00 88.98 521 LEU B CA 1
ATOM 12439 C C . LEU B 1 516 ? 111.905 80.290 116.885 1.00 92.70 521 LEU B C 1
ATOM 12440 O O . LEU B 1 516 ? 111.342 79.252 117.241 1.00 99.86 521 LEU B O 1
ATOM 12445 N N . ASP B 1 517 ? 111.671 81.459 117.483 1.00 95.64 522 ASP B N 1
ATOM 12446 C CA . ASP B 1 517 ? 110.666 81.539 118.539 1.00 93.39 522 ASP B CA 1
ATOM 12447 C C . ASP B 1 517 ? 109.271 81.254 117.997 1.00 97.75 522 ASP B C 1
ATOM 12448 O O . ASP B 1 517 ? 108.496 80.504 118.615 1.00 105.38 522 ASP B O 1
ATOM 12453 N N . TYR B 1 518 ? 108.937 81.818 116.833 1.00 86.70 523 TYR B N 1
ATOM 12454 C CA . TYR B 1 518 ? 107.632 81.529 116.251 1.00 80.97 523 TYR B CA 1
ATOM 12455 C C . TYR B 1 518 ? 107.484 80.045 115.952 1.00 88.29 523 TYR B C 1
ATOM 12456 O O . TYR B 1 518 ? 106.411 79.467 116.152 1.00 94.83 523 TYR B O 1
ATOM 12465 N N . LEU B 1 519 ? 108.548 79.409 115.464 1.00 91.13 524 LEU B N 1
ATOM 12466 C CA . LEU B 1 519 ? 108.476 77.976 115.210 1.00 85.86 524 LEU B CA 1
ATOM 12467 C C . LEU B 1 519 ? 108.399 77.181 116.505 1.00 89.91 524 LEU B C 1
ATOM 12468 O O . LEU B 1 519 ? 107.835 76.083 116.524 1.00 96.90 524 LEU B O 1
ATOM 12473 N N . SER B 1 520 ? 108.966 77.708 117.588 1.00 93.89 525 SER B N 1
ATOM 12474 C CA . SER B 1 520 ? 108.849 77.035 118.874 1.00 91.69 525 SER B CA 1
ATOM 12475 C C . SER B 1 520 ? 107.418 77.061 119.379 1.00 94.44 525 SER B C 1
ATOM 12476 O O . SER B 1 520 ? 106.969 76.102 120.015 1.00 98.20 525 SER B O 1
ATOM 12479 N N . VAL B 1 521 ? 106.687 78.141 119.117 1.00 93.95 526 VAL B N 1
ATOM 12480 C CA . VAL B 1 521 ? 105.304 78.193 119.579 1.00 91.08 526 VAL B CA 1
ATOM 12481 C C . VAL B 1 521 ? 104.320 77.622 118.553 1.00 93.85 526 VAL B C 1
ATOM 12482 O O . VAL B 1 521 ? 103.317 77.012 118.937 1.00 98.22 526 VAL B O 1
ATOM 12486 N N . PHE B 1 522 ? 104.585 77.779 117.254 1.00 93.17 527 PHE B N 1
ATOM 12487 C CA . PHE B 1 522 ? 103.720 77.253 116.194 1.00 84.92 527 PHE B CA 1
ATOM 12488 C C . PHE B 1 522 ? 104.560 76.429 115.229 1.00 91.39 527 PHE B C 1
ATOM 12489 O O . PHE B 1 522 ? 104.890 76.887 114.127 1.00 99.95 527 PHE B O 1
ATOM 12497 N N . PRO B 1 523 ? 104.915 75.198 115.604 1.00 91.03 528 PRO B N 1
ATOM 12498 C CA . PRO B 1 523 ? 105.841 74.418 114.770 1.00 94.48 528 PRO B CA 1
ATOM 12499 C C . PRO B 1 523 ? 105.229 73.876 113.494 1.00 98.77 528 PRO B C 1
ATOM 12500 O O . PRO B 1 523 ? 105.979 73.547 112.567 1.00 102.54 528 PRO B O 1
ATOM 12504 N N . GLU B 1 524 ? 103.908 73.769 113.405 1.00 105.40 529 GLU B N 1
ATOM 12505 C CA . GLU B 1 524 ? 103.275 73.116 112.269 1.00 99.05 529 GLU B CA 1
ATOM 12506 C C . GLU B 1 524 ? 103.015 74.059 111.105 1.00 102.90 529 GLU B C 1
ATOM 12507 O O . GLU B 1 524 ? 102.474 73.622 110.085 1.00 107.86 529 GLU B O 1
ATOM 12513 N N . GLN B 1 525 ? 103.384 75.333 111.224 1.00 97.25 530 GLN B N 1
ATOM 12514 C CA . GLN B 1 525 ? 103.130 76.316 110.180 1.00 98.78 530 GLN B CA 1
ATOM 12515 C C . GLN B 1 525 ? 104.412 76.805 109.519 1.00 102.49 530 GLN B C 1
ATOM 12516 O O . GLN B 1 525 ? 104.436 77.905 108.961 1.00 107.20 530 GLN B O 1
ATOM 12522 N N . GLU B 1 526 ? 105.480 76.008 109.574 1.00 100.14 531 GLU B N 1
ATOM 12523 C CA . GLU B 1 526 ? 106.760 76.448 109.032 1.00 100.36 531 GLU B CA 1
ATOM 12524 C C . GLU B 1 526 ? 106.687 76.651 107.523 1.00 104.02 531 GLU B C 1
ATOM 12525 O O . GLU B 1 526 ? 107.197 77.646 106.998 1.00 110.32 531 GLU B O 1
ATOM 12531 N N . LYS B 1 527 ? 106.060 75.715 106.807 1.00 98.10 532 LYS B N 1
ATOM 12532 C CA . LYS B 1 527 ? 105.968 75.843 105.356 1.00 98.12 532 LYS B CA 1
ATOM 12533 C C . LYS B 1 527 ? 105.136 77.054 104.961 1.00 99.79 532 LYS B C 1
ATOM 12534 O O . LYS B 1 527 ? 105.504 77.803 104.047 1.00 107.33 532 LYS B O 1
ATOM 12540 N N . GLU B 1 528 ? 104.011 77.264 105.645 1.00 100.81 533 GLU B N 1
ATOM 12541 C CA . GLU B 1 528 ? 103.179 78.426 105.363 1.00 102.95 533 GLU B CA 1
ATOM 12542 C C . GLU B 1 528 ? 103.930 79.718 105.645 1.00 106.68 533 GLU B C 1
ATOM 12543 O O . GLU B 1 528 ? 103.826 80.684 104.881 1.00 109.03 533 GLU B O 1
ATOM 12549 N N . MET B 1 529 ? 104.694 79.756 106.738 1.00 103.47 534 MET B N 1
ATOM 12550 C CA . MET B 1 529 ? 105.501 80.933 107.034 1.00 100.66 534 MET B CA 1
ATOM 12551 C C . MET B 1 529 ? 106.538 81.175 105.948 1.00 104.64 534 MET B C 1
ATOM 12552 O O . MET B 1 529 ? 106.745 82.315 105.517 1.00 103.13 534 MET B O 1
ATOM 12557 N N . LEU B 1 530 ? 107.198 80.111 105.491 1.00 105.82 535 LEU B N 1
ATOM 12558 C CA . LEU B 1 530 ? 108.256 80.260 104.499 1.00 97.70 535 LEU B CA 1
ATOM 12559 C C . LEU B 1 530 ? 107.713 80.747 103.164 1.00 103.29 535 LEU B C 1
ATOM 12560 O O . LEU B 1 530 ? 108.309 81.627 102.534 1.00 108.63 535 LEU B O 1
ATOM 12565 N N . TYR B 1 531 ? 106.591 80.194 102.712 1.00 103.27 536 TYR B N 1
ATOM 12566 C CA . TYR B 1 531 ? 106.079 80.468 101.373 1.00 99.18 536 TYR B CA 1
ATOM 12567 C C . TYR B 1 531 ? 104.877 81.406 101.392 1.00 104.65 536 TYR B C 1
ATOM 12568 O O . TYR B 1 531 ? 103.945 81.264 100.600 1.00 109.79 536 TYR B O 1
ATOM 12577 N N . GLU B 1 532 ? 104.892 82.382 102.293 1.00 108.11 537 GLU B N 1
ATOM 12578 C CA . GLU B 1 532 ? 103.856 83.403 102.367 1.00 104.07 537 GLU B CA 1
ATOM 12579 C C . GLU B 1 532 ? 104.393 84.685 101.745 1.00 109.15 537 GLU B C 1
ATOM 12580 O O . GLU B 1 532 ? 105.356 85.268 102.253 1.00 119.46 537 GLU B O 1
ATOM 12586 N N . GLU B 1 533 ? 103.772 85.124 100.653 1.00 105.33 538 GLU B N 1
ATOM 12587 C CA . GLU B 1 533 ? 104.279 86.266 99.891 1.00 108.42 538 GLU B CA 1
ATOM 12588 C C . GLU B 1 533 ? 103.603 87.551 100.367 1.00 108.22 538 GLU B C 1
ATOM 12589 O O . GLU B 1 533 ? 102.734 88.126 99.710 1.00 112.47 538 GLU B O 1
ATOM 12595 N N . VAL B 1 534 ? 104.030 88.004 101.544 1.00 94.80 539 VAL B N 1
ATOM 12596 C CA . VAL B 1 534 ? 103.485 89.216 102.144 1.00 94.81 539 VAL B CA 1
ATOM 12597 C C . VAL B 1 534 ? 104.617 90.131 102.586 1.00 95.30 539 VAL B C 1
ATOM 12598 O O . VAL B 1 534 ? 104.384 91.157 103.232 1.00 96.51 539 VAL B O 1
ATOM 12602 N N . TYR B 1 535 ? 105.849 89.768 102.247 1.00 94.74 540 TYR B N 1
ATOM 12603 C CA . TYR B 1 535 ? 107.018 90.518 102.683 1.00 90.43 540 TYR B CA 1
ATOM 12604 C C . TYR B 1 535 ? 107.350 91.592 101.657 1.00 93.79 540 TYR B C 1
ATOM 12605 O O . TYR B 1 535 ? 107.703 91.281 100.515 1.00 100.57 540 TYR B O 1
ATOM 12614 N N . THR B 1 536 ? 107.241 92.851 102.066 1.00 88.48 541 THR B N 1
ATOM 12615 C CA . THR B 1 536 ? 107.626 93.968 101.218 1.00 88.43 541 THR B CA 1
ATOM 12616 C C . THR B 1 536 ? 109.136 94.165 101.317 1.00 93.08 541 THR B C 1
ATOM 12617 O O . THR B 1 536 ? 109.858 93.340 101.881 1.00 101.40 541 THR B O 1
ATOM 12621 N N . THR B 1 537 ? 109.636 95.267 100.769 1.00 89.06 542 THR B N 1
ATOM 12622 C CA . THR B 1 537 ? 111.059 95.564 100.837 1.00 86.20 542 THR B CA 1
ATOM 12623 C C . THR B 1 537 ? 111.244 97.065 100.966 1.00 91.21 542 THR B C 1
ATOM 12624 O O . THR B 1 537 ? 110.709 97.828 100.158 1.00 100.07 542 THR B O 1
ATOM 12628 N N . PHE B 1 538 ? 111.997 97.481 101.978 1.00 76.75 543 PHE B N 1
ATOM 12629 C CA . PHE B 1 538 ? 112.247 98.898 102.187 1.00 74.73 543 PHE B CA 1
ATOM 12630 C C . PHE B 1 538 ? 113.133 99.449 101.078 1.00 85.28 543 PHE B C 1
ATOM 12631 O O . PHE B 1 538 ? 114.045 98.774 100.596 1.00 94.39 543 PHE B O 1
ATOM 12639 N N . LEU B 1 539 ? 112.859 100.686 100.675 1.00 94.80 544 LEU B N 1
ATOM 12640 C CA . LEU B 1 539 ? 113.609 101.341 99.612 1.00 91.70 544 LEU B CA 1
ATOM 12641 C C . LEU B 1 539 ? 114.804 102.066 100.217 1.00 91.37 544 LEU B C 1
ATOM 12642 O O . LEU B 1 539 ? 114.634 102.967 101.044 1.00 97.94 544 LEU B O 1
ATOM 12647 N N . SER B 1 540 ? 116.007 101.679 99.798 1.00 90.36 545 SER B N 1
ATOM 12648 C CA . SER B 1 540 ? 117.222 102.238 100.376 1.00 92.93 545 SER B CA 1
ATOM 12649 C C . SER B 1 540 ? 117.311 103.735 100.118 1.00 95.23 545 SER B C 1
ATOM 12650 O O . SER B 1 540 ? 117.082 104.200 98.999 1.00 106.97 545 SER B O 1
ATOM 12653 N N . ARG B 1 541 ? 117.644 104.490 101.161 1.00 87.56 546 ARG B N 1
ATOM 12654 C CA . ARG B 1 541 ? 117.872 105.921 101.026 1.00 90.35 546 ARG B CA 1
ATOM 12655 C C . ARG B 1 541 ? 119.295 106.255 100.611 1.00 99.22 546 ARG B C 1
ATOM 12656 O O . ARG B 1 541 ? 119.566 107.406 100.258 1.00 109.80 546 ARG B O 1
ATOM 12664 N N . ILE B 1 542 ? 120.205 105.283 100.644 1.00 90.10 547 ILE B N 1
ATOM 12665 C CA . ILE B 1 542 ? 121.591 105.505 100.258 1.00 81.62 547 ILE B CA 1
ATOM 12666 C C . ILE B 1 542 ? 122.191 104.152 99.921 1.00 81.66 547 ILE B C 1
ATOM 12667 O O . ILE B 1 542 ? 121.755 103.120 100.435 1.00 90.48 547 ILE B O 1
ATOM 12672 N N . ASN B 1 543 ? 123.185 104.154 99.042 1.00 86.26 548 ASN B N 1
ATOM 12673 C CA . ASN B 1 543 ? 123.792 102.928 98.550 1.00 88.50 548 ASN B CA 1
ATOM 12674 C C . ASN B 1 543 ? 125.228 102.821 99.041 1.00 93.10 548 ASN B C 1
ATOM 12675 O O . ASN B 1 543 ? 125.939 103.825 99.136 1.00 98.16 548 ASN B O 1
ATOM 12680 N N . VAL B 1 544 ? 125.646 101.598 99.362 1.00 94.58 549 VAL B N 1
ATOM 12681 C CA . VAL B 1 544 ? 127.027 101.361 99.756 1.00 90.41 549 VAL B CA 1
ATOM 12682 C C . VAL B 1 544 ? 127.934 101.605 98.560 1.00 95.08 549 VAL B C 1
ATOM 12683 O O . VAL B 1 544 ? 127.673 101.118 97.453 1.00 98.74 549 VAL B O 1
ATOM 12687 N N . ASN B 1 545 ? 129.000 102.368 98.776 1.00 98.81 550 ASN B N 1
ATOM 12688 C CA . ASN B 1 545 ? 129.922 102.687 97.700 1.00 97.40 550 ASN B CA 1
ATOM 12689 C C . ASN B 1 545 ? 130.659 101.439 97.234 1.00 97.92 550 ASN B C 1
ATOM 12690 O O . ASN B 1 545 ? 130.805 100.463 97.973 1.00 104.27 550 ASN B O 1
ATOM 12695 N N . ARG B 1 546 ? 131.117 101.473 95.986 1.00 97.73 551 ARG B N 1
ATOM 12696 C CA . ARG B 1 546 ? 131.971 100.406 95.490 1.00 99.68 551 ARG B CA 1
ATOM 12697 C C . ARG B 1 546 ? 133.265 100.373 96.290 1.00 108.12 551 ARG B C 1
ATOM 12698 O O . ARG B 1 546 ? 133.719 101.391 96.818 1.00 112.95 551 ARG B O 1
ATOM 12706 N N . ARG B 1 547 ? 133.859 99.182 96.388 1.00 103.50 552 ARG B N 1
ATOM 12707 C CA . ARG B 1 547 ? 135.004 99.012 97.276 1.00 102.73 552 ARG B CA 1
ATOM 12708 C C . ARG B 1 547 ? 136.174 99.885 96.843 1.00 104.45 552 ARG B C 1
ATOM 12709 O O . ARG B 1 547 ? 136.868 100.463 97.686 1.00 110.22 552 ARG B O 1
ATOM 12717 N N . PHE B 1 548 ? 136.396 100.014 95.535 1.00 96.88 553 PHE B N 1
ATOM 12718 C CA . PHE B 1 548 ? 137.478 100.862 95.057 1.00 95.08 553 PHE B CA 1
ATOM 12719 C C . PHE B 1 548 ? 137.245 102.328 95.388 1.00 96.61 553 PHE B C 1
ATOM 12720 O O . PHE B 1 548 ? 138.200 103.110 95.388 1.00 102.56 553 PHE B O 1
ATOM 12728 N N . ARG B 1 549 ? 136.005 102.716 95.674 1.00 102.58 554 ARG B N 1
ATOM 12729 C CA . ARG B 1 549 ? 135.706 104.090 96.045 1.00 103.87 554 ARG B CA 1
ATOM 12730 C C . ARG B 1 549 ? 135.715 104.312 97.549 1.00 107.20 554 ARG B C 1
ATOM 12731 O O . ARG B 1 549 ? 135.760 105.466 97.989 1.00 109.19 554 ARG B O 1
ATOM 12739 N N . ARG B 1 550 ? 135.672 103.244 98.344 1.00 92.87 555 ARG B N 1
ATOM 12740 C CA . ARG B 1 550 ? 135.642 103.377 99.794 1.00 88.70 555 ARG B CA 1
ATOM 12741 C C . ARG B 1 550 ? 137.014 103.631 100.400 1.00 95.06 555 ARG B C 1
ATOM 12742 O O . ARG B 1 550 ? 137.091 104.007 101.573 1.00 94.80 555 ARG B O 1
ATOM 12750 N N . TYR B 1 551 ? 138.086 103.447 99.639 1.00 100.71 556 TYR B N 1
ATOM 12751 C CA . TYR B 1 551 ? 139.440 103.482 100.172 1.00 94.66 556 TYR B CA 1
ATOM 12752 C C . TYR B 1 551 ? 140.087 104.825 99.871 1.00 96.42 556 TYR B C 1
ATOM 12753 O O . TYR B 1 551 ? 140.043 105.300 98.732 1.00 102.78 556 TYR B O 1
ATOM 12762 N N . VAL B 1 552 ? 140.684 105.433 100.894 1.00 98.41 557 VAL B N 1
ATOM 12763 C CA . VAL B 1 552 ? 141.365 106.712 100.766 1.00 99.77 557 VAL B CA 1
ATOM 12764 C C . VAL B 1 552 ? 142.781 106.559 101.302 1.00 102.83 557 VAL B C 1
ATOM 12765 O O . VAL B 1 552 ? 143.113 105.590 101.985 1.00 104.91 557 VAL B O 1
ATOM 12769 N N . GLU B 1 553 ? 143.619 107.538 100.984 1.00 116.30 558 GLU B N 1
ATOM 12770 C CA . GLU B 1 553 ? 145.018 107.540 101.384 1.00 113.57 558 GLU B CA 1
ATOM 12771 C C . GLU B 1 553 ? 145.220 108.544 102.507 1.00 117.93 558 GLU B C 1
ATOM 12772 O O . GLU B 1 553 ? 144.761 109.687 102.414 1.00 121.35 558 GLU B O 1
ATOM 12778 N N . THR B 1 554 ? 145.903 108.116 103.565 1.00 118.89 559 THR B N 1
ATOM 12779 C CA . THR B 1 554 ? 146.149 108.943 104.738 1.00 120.74 559 THR B CA 1
ATOM 12780 C C . THR B 1 554 ? 147.616 108.836 105.134 1.00 120.90 559 THR B C 1
ATOM 12781 O O . THR B 1 554 ? 148.403 108.124 104.505 1.00 117.89 559 THR B O 1
ATOM 12785 N N . GLU B 1 555 ? 147.979 109.555 106.198 1.00 132.11 560 GLU B N 1
ATOM 12786 C CA . GLU B 1 555 ? 149.358 109.528 106.673 1.00 130.13 560 GLU B CA 1
ATOM 12787 C C . GLU B 1 555 ? 149.735 108.164 107.233 1.00 131.15 560 GLU B C 1
ATOM 12788 O O . GLU B 1 555 ? 150.896 107.755 107.134 1.00 130.54 560 GLU B O 1
ATOM 12794 N N . ASN B 1 556 ? 148.779 107.452 107.823 1.00 120.64 561 ASN B N 1
ATOM 12795 C CA . ASN B 1 556 ? 149.039 106.156 108.430 1.00 118.87 561 ASN B CA 1
ATOM 12796 C C . ASN B 1 556 ? 148.859 104.998 107.460 1.00 120.04 561 ASN B C 1
ATOM 12797 O O . ASN B 1 556 ? 149.033 103.843 107.859 1.00 121.27 561 ASN B O 1
ATOM 12802 N N . GLY B 1 557 ? 148.518 105.272 106.212 1.00 111.88 562 GLY B N 1
ATOM 12803 C CA . GLY B 1 557 ? 148.317 104.244 105.214 1.00 109.70 562 GLY B CA 1
ATOM 12804 C C . GLY B 1 557 ? 146.902 104.262 104.681 1.00 113.38 562 GLY B C 1
ATOM 12805 O O . GLY B 1 557 ? 146.130 105.198 104.905 1.00 117.77 562 GLY B O 1
ATOM 12806 N N . LEU B 1 558 ? 146.561 103.197 103.961 1.00 99.71 563 LEU B N 1
ATOM 12807 C CA . LEU B 1 558 ? 145.244 103.093 103.350 1.00 95.99 563 LEU B CA 1
ATOM 12808 C C . LEU B 1 558 ? 144.168 102.919 104.413 1.00 97.49 563 LEU B C 1
ATOM 12809 O O . LEU B 1 558 ? 144.346 102.184 105.387 1.00 101.67 563 LEU B O 1
ATOM 12814 N N . ARG B 1 559 ? 143.043 103.602 104.220 1.00 92.70 564 ARG B N 1
ATOM 12815 C CA . ARG B 1 559 ? 141.927 103.551 105.151 1.00 91.97 564 ARG B CA 1
ATOM 12816 C C . ARG B 1 559 ? 140.626 103.480 104.367 1.00 96.51 564 ARG B C 1
ATOM 12817 O O . ARG B 1 559 ? 140.564 103.853 103.194 1.00 104.23 564 ARG B O 1
ATOM 12825 N N . GLN B 1 560 ? 139.583 102.994 105.030 1.00 95.01 565 GLN B N 1
ATOM 12826 C CA . GLN B 1 560 ? 138.252 102.872 104.443 1.00 91.97 565 GLN B CA 1
ATOM 12827 C C . GLN B 1 560 ? 137.369 103.943 105.080 1.00 92.06 565 GLN B C 1
ATOM 12828 O O . GLN B 1 560 ? 136.737 103.712 106.111 1.00 97.18 565 GLN B O 1
ATOM 12834 N N . TYR B 1 561 ? 137.322 105.119 104.454 1.00 88.91 566 TYR B N 1
ATOM 12835 C CA . TYR B 1 561 ? 136.640 106.270 105.026 1.00 93.22 566 TYR B CA 1
ATOM 12836 C C . TYR B 1 561 ? 135.451 106.763 104.213 1.00 97.89 566 TYR B C 1
ATOM 12837 O O . TYR B 1 561 ? 134.822 107.749 104.613 1.00 101.12 566 TYR B O 1
ATOM 12846 N N . ARG B 1 562 ? 135.124 106.126 103.094 1.00 103.28 567 ARG B N 1
ATOM 12847 C CA . ARG B 1 562 ? 134.064 106.591 102.203 1.00 103.55 567 ARG B CA 1
ATOM 12848 C C . ARG B 1 562 ? 133.092 105.461 101.901 1.00 107.57 567 ARG B C 1
ATOM 12849 O O . ARG B 1 562 ? 132.804 105.140 100.747 1.00 112.15 567 ARG B O 1
ATOM 12857 N N . ALA B 1 563 ? 132.583 104.831 102.961 1.00 96.47 568 ALA B N 1
ATOM 12858 C CA . ALA B 1 563 ? 131.745 103.647 102.800 1.00 94.65 568 ALA B CA 1
ATOM 12859 C C . ALA B 1 563 ? 130.460 103.955 102.040 1.00 96.75 568 ALA B C 1
ATOM 12860 O O . ALA B 1 563 ? 130.027 103.162 101.197 1.00 103.15 568 ALA B O 1
ATOM 12862 N N . LEU B 1 564 ? 129.830 105.087 102.326 1.00 94.96 569 LEU B N 1
ATOM 12863 C CA . LEU B 1 564 ? 128.538 105.421 101.744 1.00 100.04 569 LEU B CA 1
ATOM 12864 C C . LEU B 1 564 ? 128.705 106.304 100.515 1.00 104.00 569 LEU B C 1
ATOM 12865 O O . LEU B 1 564 ? 129.537 107.215 100.499 1.00 105.48 569 LEU B O 1
ATOM 12870 N N . ASN B 1 565 ? 127.903 106.029 99.489 1.00 104.86 570 ASN B N 1
ATOM 12871 C CA . ASN B 1 565 ? 127.900 106.811 98.255 1.00 97.54 570 ASN B CA 1
ATOM 12872 C C . ASN B 1 565 ? 126.920 107.963 98.431 1.00 99.79 570 ASN B C 1
ATOM 12873 O O . ASN B 1 565 ? 125.706 107.787 98.304 1.00 103.62 570 ASN B O 1
ATOM 12878 N N . GLU B 1 566 ? 127.449 109.152 98.723 1.00 103.78 571 GLU B N 1
ATOM 12879 C CA . GLU B 1 566 ? 126.597 110.308 98.968 1.00 106.41 571 GLU B CA 1
ATOM 12880 C C . GLU B 1 566 ? 125.902 110.803 97.708 1.00 106.97 571 GLU B C 1
ATOM 12881 O O . GLU B 1 566 ? 124.900 111.518 97.811 1.00 108.83 571 GLU B O 1
ATOM 12887 N N . ALA B 1 567 ? 126.409 110.449 96.528 1.00 105.55 572 ALA B N 1
ATOM 12888 C CA . ALA B 1 567 ? 125.774 110.887 95.293 1.00 105.81 572 ALA B CA 1
ATOM 12889 C C . ALA B 1 567 ? 124.484 110.133 95.007 1.00 108.71 572 ALA B C 1
ATOM 12890 O O . ALA B 1 567 ? 123.643 110.633 94.253 1.00 109.66 572 ALA B O 1
ATOM 12892 N N . SER B 1 568 ? 124.307 108.952 95.589 1.00 110.07 573 SER B N 1
ATOM 12893 C CA . SER B 1 568 ? 123.117 108.145 95.368 1.00 105.63 573 SER B CA 1
ATOM 12894 C C . SER B 1 568 ? 122.033 108.388 96.406 1.00 107.07 573 SER B C 1
ATOM 12895 O O . SER B 1 568 ? 121.001 107.710 96.372 1.00 109.40 573 SER B O 1
ATOM 12898 N N . ARG B 1 569 ? 122.238 109.331 97.321 1.00 102.04 574 ARG B N 1
ATOM 12899 C CA . ARG B 1 569 ? 121.275 109.563 98.387 1.00 102.76 574 ARG B CA 1
ATOM 12900 C C . ARG B 1 569 ? 119.946 110.046 97.821 1.00 107.21 574 ARG B C 1
ATOM 12901 O O . ARG B 1 569 ? 119.904 110.853 96.889 1.00 110.07 574 ARG B O 1
ATOM 12909 N N . ARG B 1 570 ? 118.857 109.540 98.387 1.00 107.01 575 ARG B N 1
ATOM 12910 C CA . ARG B 1 570 ? 117.510 109.920 97.996 1.00 104.63 575 ARG B CA 1
ATOM 12911 C C . ARG B 1 570 ? 116.816 110.655 99.135 1.00 107.66 575 ARG B C 1
ATOM 12912 O O . ARG B 1 570 ? 117.336 110.766 100.248 1.00 106.74 575 ARG B O 1
ATOM 12920 N N . ALA B 1 571 ? 115.627 111.169 98.835 1.00 117.48 576 ALA B N 1
ATOM 12921 C CA . ALA B 1 571 ? 114.877 111.942 99.814 1.00 120.26 576 ALA B CA 1
ATOM 12922 C C . ALA B 1 571 ? 114.440 111.061 100.977 1.00 122.69 576 ALA B C 1
ATOM 12923 O O . ALA B 1 571 ? 114.052 109.905 100.793 1.00 122.69 576 ALA B O 1
ATOM 12925 N N . ALA B 1 572 ? 114.513 111.618 102.187 1.00 125.43 577 ALA B N 1
ATOM 12926 C CA . ALA B 1 572 ? 114.107 110.871 103.372 1.00 126.06 577 ALA B CA 1
ATOM 12927 C C . ALA B 1 572 ? 112.600 110.647 103.393 1.00 129.70 577 ALA B C 1
ATOM 12928 O O . ALA B 1 572 ? 112.132 109.524 103.616 1.00 127.73 577 ALA B O 1
ATOM 12930 N N . ALA B 1 573 ? 111.823 111.703 103.156 1.00 129.19 578 ALA B N 1
ATOM 12931 C CA . ALA B 1 573 ? 110.364 111.632 103.219 1.00 126.30 578 ALA B CA 1
ATOM 12932 C C . ALA B 1 573 ? 109.823 111.460 101.803 1.00 126.98 578 ALA B C 1
ATOM 12933 O O . ALA B 1 573 ? 109.420 112.412 101.138 1.00 128.54 578 ALA B O 1
ATOM 12935 N N . ALA B 1 574 ? 109.816 110.215 101.344 1.00 123.77 579 ALA B N 1
ATOM 12936 C CA . ALA B 1 574 ? 109.354 109.885 100.000 1.00 122.62 579 ALA B CA 1
ATOM 12937 C C . ALA B 1 574 ? 108.800 108.463 100.024 1.00 122.02 579 ALA B C 1
ATOM 12938 O O . ALA B 1 574 ? 108.437 107.945 101.085 1.00 121.77 579 ALA B O 1
ATOM 12940 N N . GLU B 1 575 ? 108.714 107.840 98.850 1.00 114.77 580 GLU B N 1
ATOM 12941 C CA . GLU B 1 575 ? 108.290 106.449 98.766 1.00 113.04 580 GLU B CA 1
ATOM 12942 C C . GLU B 1 575 ? 109.187 105.569 99.627 1.00 113.50 580 GLU B C 1
ATOM 12943 O O . GLU B 1 575 ? 110.414 105.699 99.610 1.00 114.27 580 GLU B O 1
ATOM 12949 N N . LYS B 1 576 ? 108.566 104.675 100.394 1.00 99.19 581 LYS B N 1
ATOM 12950 C CA . LYS B 1 576 ? 109.282 103.850 101.357 1.00 99.42 581 LYS B CA 1
ATOM 12951 C C . LYS B 1 576 ? 109.332 102.376 100.987 1.00 97.22 581 LYS B C 1
ATOM 12952 O O . LYS B 1 576 ? 109.847 101.578 101.775 1.00 103.82 581 LYS B O 1
ATOM 12958 N N . LEU B 1 577 ? 108.819 101.986 99.827 1.00 96.44 582 LEU B N 1
ATOM 12959 C CA . LEU B 1 577 ? 108.789 100.584 99.444 1.00 95.63 582 LEU B CA 1
ATOM 12960 C C . LEU B 1 577 ? 109.326 100.413 98.034 1.00 103.49 582 LEU B C 1
ATOM 12961 O O . LEU B 1 577 ? 109.185 101.295 97.184 1.00 108.38 582 LEU B O 1
ATOM 12966 N N . VAL B 1 578 ? 109.945 99.259 97.796 1.00 103.95 583 VAL B N 1
ATOM 12967 C CA . VAL B 1 578 ? 110.408 98.921 96.459 1.00 97.33 583 VAL B CA 1
ATOM 12968 C C . VAL B 1 578 ? 109.214 98.523 95.606 1.00 97.76 583 VAL B C 1
ATOM 12969 O O . VAL B 1 578 ? 108.434 97.637 95.975 1.00 101.69 583 VAL B O 1
ATOM 12973 N N . ARG B 1 579 ? 109.063 99.178 94.462 1.00 101.87 584 ARG B N 1
ATOM 12974 C CA . ARG B 1 579 ? 107.949 98.930 93.563 1.00 100.81 584 ARG B CA 1
ATOM 12975 C C . ARG B 1 579 ? 108.450 98.297 92.275 1.00 102.74 584 ARG B C 1
ATOM 12976 O O . ARG B 1 579 ? 109.542 98.619 91.798 1.00 109.62 584 ARG B O 1
ATOM 12984 N N . THR B 1 580 ? 107.646 97.396 91.717 1.00 107.75 585 THR B N 1
ATOM 12985 C CA . THR B 1 580 ? 108.011 96.736 90.477 1.00 110.44 585 THR B CA 1
ATOM 12986 C C . THR B 1 580 ? 108.057 97.745 89.333 1.00 111.75 585 THR B C 1
ATOM 12987 O O . THR B 1 580 ? 107.700 98.916 89.481 1.00 110.41 585 THR B O 1
ATOM 12991 N N . GLU B 1 581 ? 108.504 97.264 88.173 1.00 117.01 586 GLU B N 1
ATOM 12992 C CA . GLU B 1 581 ? 108.648 98.096 86.980 1.00 114.72 586 GLU B 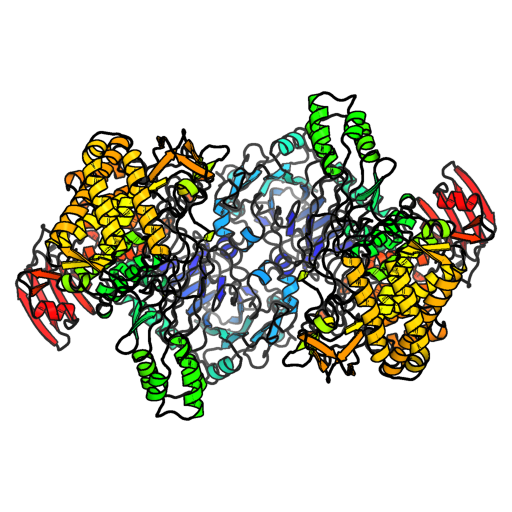CA 1
ATOM 12993 C C . GLU B 1 581 ? 109.533 99.308 87.261 1.00 116.17 586 GLU B C 1
ATOM 12994 O O . GLU B 1 581 ? 109.240 100.426 86.835 1.00 118.02 586 GLU B O 1
ATOM 13000 N N . TYR B 1 582 ? 110.621 99.075 87.995 1.00 107.95 587 TYR B N 1
ATOM 13001 C CA . TYR B 1 582 ? 111.620 100.099 88.298 1.00 108.73 587 TYR B CA 1
ATOM 13002 C C . TYR B 1 582 ? 110.993 101.299 89.006 1.00 110.04 587 TYR B C 1
ATOM 13003 O O . TYR B 1 582 ? 111.249 102.455 88.668 1.00 111.66 587 TYR B O 1
ATOM 13012 N N . GLY B 1 583 ? 110.166 101.010 90.007 1.00 110.06 588 GLY B N 1
ATOM 13013 C CA . GLY B 1 583 ? 109.570 102.038 90.829 1.00 111.05 588 GLY B CA 1
ATOM 13014 C C . GLY B 1 583 ? 108.267 102.609 90.318 1.00 115.90 588 GLY B C 1
ATOM 13015 O O . GLY B 1 583 ? 107.707 103.502 90.966 1.00 116.08 588 GLY B O 1
ATOM 13016 N N . SER B 1 584 ? 107.764 102.130 89.181 1.00 117.28 589 SER B N 1
ATOM 13017 C CA . SER B 1 584 ? 106.511 102.625 88.633 1.00 112.90 589 SER B CA 1
ATOM 13018 C C . SER B 1 584 ? 105.343 101.670 88.816 1.00 114.39 589 SER B C 1
ATOM 13019 O O . SER B 1 584 ? 104.194 102.114 88.759 1.00 113.28 589 SER B O 1
ATOM 13022 N N . GLY B 1 585 ? 105.601 100.388 89.039 1.00 117.94 590 GLY B N 1
ATOM 13023 C CA . GLY B 1 585 ? 104.555 99.395 89.157 1.00 116.21 590 GLY B CA 1
ATOM 13024 C C . GLY B 1 585 ? 104.053 99.236 90.575 1.00 118.36 590 GLY B C 1
ATOM 13025 O O . GLY B 1 585 ? 104.175 100.130 91.415 1.00 116.89 590 GLY B O 1
ATOM 13026 N N . ASP B 1 586 ? 103.475 98.068 90.839 1.00 121.49 591 ASP B N 1
ATOM 13027 C CA . ASP B 1 586 ? 102.935 97.776 92.154 1.00 119.33 591 ASP B CA 1
ATOM 13028 C C . ASP B 1 586 ? 104.062 97.537 93.154 1.00 123.70 591 ASP B C 1
ATOM 13029 O O . ASP B 1 586 ? 105.239 97.431 92.800 1.00 129.84 591 ASP B O 1
ATOM 13034 N N . VAL B 1 587 ? 103.682 97.448 94.428 1.00 105.19 592 VAL B N 1
ATOM 13035 C CA . VAL B 1 587 ? 104.654 97.202 95.483 1.00 104.39 592 VAL B CA 1
ATOM 13036 C C . VAL B 1 587 ? 105.194 95.786 95.352 1.00 109.57 592 VAL B C 1
ATOM 13037 O O . VAL B 1 587 ? 104.429 94.817 95.264 1.00 109.97 592 VAL B O 1
ATOM 13041 N N . LEU B 1 588 ? 106.517 95.660 95.335 1.00 105.93 593 LEU B N 1
ATOM 13042 C CA . LEU B 1 588 ? 107.143 94.353 95.206 1.00 102.31 593 LEU B CA 1
ATOM 13043 C C . LEU B 1 588 ? 106.879 93.520 96.452 1.00 103.61 593 LEU B C 1
ATOM 13044 O O . LEU B 1 588 ? 107.068 93.990 97.577 1.00 106.63 593 LEU B O 1
ATOM 13049 N N . THR B 1 589 ? 106.447 92.281 96.250 1.00 102.31 594 THR B N 1
ATOM 13050 C CA . THR B 1 589 ? 106.158 91.367 97.343 1.00 102.03 594 THR B CA 1
ATOM 13051 C C . THR B 1 589 ? 107.005 90.112 97.190 1.00 105.20 594 THR B C 1
ATOM 13052 O O . THR B 1 589 ? 107.196 89.608 96.079 1.00 107.08 594 THR B O 1
ATOM 13056 N N . MET B 1 590 ? 107.527 89.622 98.310 1.00 102.49 595 MET B N 1
ATOM 13057 C CA . MET B 1 590 ? 108.436 88.487 98.313 1.00 98.70 595 MET B CA 1
ATOM 13058 C C . MET B 1 590 ? 108.032 87.525 99.418 1.00 99.75 595 MET B C 1
ATOM 13059 O O . MET B 1 590 ? 107.339 87.894 100.367 1.00 108.11 595 MET B O 1
ATOM 13064 N N . THR B 1 591 ? 108.467 86.280 99.280 1.00 93.74 596 THR B N 1
ATOM 13065 C CA . THR B 1 591 ? 108.252 85.292 100.321 1.00 97.74 596 THR B CA 1
ATOM 13066 C C . THR B 1 591 ? 109.400 85.330 101.327 1.00 102.67 596 THR B C 1
ATOM 13067 O O . THR B 1 591 ? 110.453 85.920 101.087 1.00 112.15 596 THR B O 1
ATOM 13071 N N . LEU B 1 592 ? 109.179 84.691 102.477 1.00 96.60 597 LEU B N 1
ATOM 13072 C CA . LEU B 1 592 ? 110.211 84.658 103.508 1.00 96.59 597 LEU B CA 1
ATOM 13073 C C . LEU B 1 592 ? 111.441 83.896 103.034 1.00 99.36 597 LEU B C 1
ATOM 13074 O O . LEU B 1 592 ? 112.575 84.281 103.340 1.00 98.99 597 LEU B O 1
ATOM 13079 N N . MET B 1 593 ? 111.235 82.805 102.294 1.00 103.66 598 MET B N 1
ATOM 13080 C CA . MET B 1 593 ? 112.364 82.044 101.773 1.00 98.65 598 MET B CA 1
ATOM 13081 C C . MET B 1 593 ? 113.217 82.899 100.847 1.00 100.65 598 MET B C 1
ATOM 13082 O O . MET B 1 593 ? 114.450 82.809 100.863 1.00 105.18 598 MET B O 1
ATOM 13087 N N . GLU B 1 594 ? 112.576 83.739 100.033 1.00 97.20 599 GLU B N 1
ATOM 13088 C CA . GLU B 1 594 ? 113.323 84.643 99.169 1.00 94.29 599 GLU B CA 1
ATOM 13089 C C . GLU B 1 594 ? 114.151 85.624 99.986 1.00 98.75 599 GLU B C 1
ATOM 13090 O O . GLU B 1 594 ? 115.303 85.911 99.642 1.00 107.08 599 GLU B O 1
ATOM 13096 N N . LYS B 1 595 ? 113.583 86.149 101.073 1.00 83.59 600 LYS B N 1
ATOM 13097 C CA . LYS B 1 595 ? 114.335 87.053 101.937 1.00 83.73 600 LYS B CA 1
ATOM 13098 C C . LYS B 1 595 ? 115.535 86.352 102.556 1.00 90.87 600 LYS B C 1
ATOM 13099 O O . LYS B 1 595 ? 116.634 86.919 102.617 1.00 96.45 600 LYS B O 1
ATOM 13105 N N . LEU B 1 596 ? 115.345 85.118 103.024 1.00 91.41 601 LEU B N 1
ATOM 13106 C CA . LEU B 1 596 ? 116.455 84.376 103.612 1.00 87.51 601 LEU B CA 1
ATOM 13107 C C . LEU B 1 596 ? 117.551 84.126 102.588 1.00 91.96 601 LEU B C 1
ATOM 13108 O O . LEU B 1 596 ? 118.740 84.277 102.891 1.00 95.79 601 LEU B O 1
ATOM 13113 N N . ILE B 1 597 ? 117.170 83.747 101.368 1.00 95.05 602 ILE B N 1
ATOM 13114 C CA . ILE B 1 597 ? 118.162 83.494 100.329 1.00 90.68 602 ILE B CA 1
ATOM 13115 C C . ILE B 1 597 ? 118.907 84.774 99.978 1.00 89.02 602 ILE B C 1
ATOM 13116 O O . ILE B 1 597 ? 120.128 84.765 99.784 1.00 97.60 602 ILE B O 1
ATOM 13121 N N . LEU B 1 598 ? 118.187 85.893 99.885 1.00 76.40 603 LEU B N 1
ATOM 13122 C CA . LEU B 1 598 ? 118.832 87.166 99.583 1.00 76.02 603 LEU B CA 1
ATOM 13123 C C . LEU B 1 598 ? 119.837 87.537 100.665 1.00 88.06 603 LEU B C 1
ATOM 13124 O O . LEU B 1 598 ? 120.964 87.954 100.367 1.00 96.95 603 LEU B O 1
ATOM 13129 N N . LEU B 1 599 ? 119.443 87.392 101.932 1.00 90.48 604 LEU B N 1
ATOM 13130 C CA . LEU B 1 599 ? 120.359 87.694 103.026 1.00 86.54 604 LEU B CA 1
ATOM 13131 C C . LEU B 1 599 ? 121.585 86.797 102.969 1.00 86.50 604 LEU B C 1
ATOM 13132 O O . LEU B 1 599 ? 122.720 87.266 103.112 1.00 90.19 604 LEU B O 1
ATOM 13137 N N . GLY B 1 600 ? 121.375 85.499 102.750 1.00 82.25 605 GLY B N 1
ATOM 13138 C CA . GLY B 1 600 ? 122.501 84.585 102.685 1.00 81.25 605 GLY B CA 1
ATOM 13139 C C . GLY B 1 600 ? 123.461 84.938 101.568 1.00 89.24 605 GLY B C 1
ATOM 13140 O O . GLY B 1 600 ? 124.676 84.984 101.768 1.00 102.15 605 GLY B O 1
ATOM 13141 N N . ALA B 1 601 ? 122.923 85.221 100.380 1.00 87.21 606 ALA B N 1
ATOM 13142 C CA . ALA B 1 601 ? 123.772 85.547 99.241 1.00 82.62 606 ALA B CA 1
ATOM 13143 C C . ALA B 1 601 ? 124.559 86.824 99.489 1.00 83.07 606 ALA B C 1
ATOM 13144 O O . ALA B 1 601 ? 125.774 86.870 99.268 1.00 96.17 606 ALA B O 1
ATOM 13146 N N . VAL B 1 602 ? 123.888 87.872 99.969 1.00 72.32 607 VAL B N 1
ATOM 13147 C CA . VAL B 1 602 ? 124.569 89.148 100.165 1.00 70.99 607 VAL B CA 1
ATOM 13148 C C . VAL B 1 602 ? 125.645 89.021 101.236 1.00 82.02 607 VAL B C 1
ATOM 13149 O O . VAL B 1 602 ? 126.776 89.496 101.066 1.00 87.32 607 VAL B O 1
ATOM 13153 N N . LYS B 1 603 ? 125.320 88.369 102.354 1.00 84.92 608 LYS B N 1
ATOM 13154 C CA . LYS B 1 603 ? 126.293 88.268 103.433 1.00 81.32 608 LYS B CA 1
ATOM 13155 C C . LYS B 1 603 ? 127.461 87.371 103.047 1.00 84.78 608 LYS B C 1
ATOM 13156 O O . LYS B 1 603 ? 128.602 87.635 103.438 1.00 94.15 608 LYS B O 1
ATOM 13162 N N . PHE B 1 604 ? 127.207 86.311 102.277 1.00 82.74 609 PHE B N 1
ATOM 13163 C CA . PHE B 1 604 ? 128.314 85.525 101.748 1.00 80.39 609 PHE B CA 1
ATOM 13164 C C . PHE B 1 604 ? 129.176 86.368 100.823 1.00 85.00 609 PHE B C 1
ATOM 13165 O O . PHE B 1 604 ? 130.404 86.233 100.809 1.00 92.55 609 PHE B O 1
ATOM 13173 N N . ALA B 1 605 ? 128.550 87.250 100.047 1.00 91.56 610 ALA B N 1
ATOM 13174 C CA . ALA B 1 605 ? 129.302 88.164 99.204 1.00 92.21 610 ALA B CA 1
ATOM 13175 C C . ALA B 1 605 ? 130.031 89.236 100.000 1.00 91.25 610 ALA B C 1
ATOM 13176 O O . ALA B 1 605 ? 130.884 89.926 99.436 1.00 92.69 610 ALA B O 1
ATOM 13178 N N . THR B 1 606 ? 129.713 89.404 101.281 1.00 88.49 611 THR B N 1
ATOM 13179 C CA . THR B 1 606 ? 130.385 90.387 102.119 1.00 84.69 611 THR B CA 1
ATOM 13180 C C . THR B 1 606 ? 131.555 89.790 102.901 1.00 90.94 611 THR B C 1
ATOM 13181 O O . THR B 1 606 ? 131.949 90.340 103.935 1.00 97.61 611 THR B O 1
ATOM 13185 N N . LEU B 1 607 ? 132.119 88.680 102.433 1.00 85.19 612 LEU B N 1
ATOM 13186 C CA . LEU B 1 607 ? 133.283 88.105 103.090 1.00 83.09 612 LEU B CA 1
ATOM 13187 C C . LEU B 1 607 ? 134.510 88.986 102.876 1.00 91.62 612 LEU B C 1
ATOM 13188 O O . LEU B 1 607 ? 134.559 89.823 101.972 1.00 100.13 612 LEU B O 1
ATOM 13193 N N . ASP B 1 608 ? 135.511 88.791 103.729 1.00 98.45 613 ASP B N 1
ATOM 13194 C CA . ASP B 1 608 ? 136.723 89.593 103.679 1.00 95.04 613 ASP B CA 1
ATOM 13195 C C . ASP B 1 608 ? 137.743 88.944 102.746 1.00 99.01 613 ASP B C 1
ATOM 13196 O O . ASP B 1 608 ? 137.470 87.934 102.093 1.00 103.75 613 ASP B O 1
ATOM 13201 N N . ALA B 1 609 ? 138.942 89.528 102.680 1.00 96.08 614 ALA B N 1
ATOM 13202 C CA . ALA B 1 609 ? 139.956 89.050 101.746 1.00 99.08 614 ALA B CA 1
ATOM 13203 C C . ALA B 1 609 ? 140.382 87.625 102.066 1.00 97.83 614 ALA B C 1
ATOM 13204 O O . ALA B 1 609 ? 140.595 86.815 101.158 1.00 102.51 614 ALA B O 1
ATOM 13206 N N . TYR B 1 610 ? 140.524 87.303 103.345 1.00 88.98 615 TYR B N 1
ATOM 13207 C CA . TYR B 1 610 ? 140.897 85.961 103.764 1.00 91.85 615 TYR B CA 1
ATOM 13208 C C . TYR B 1 610 ? 139.703 85.024 103.868 1.00 95.96 615 TYR B C 1
ATOM 13209 O O . TYR B 1 610 ? 139.884 83.850 104.202 1.00 100.67 615 TYR B O 1
ATOM 13218 N N . GLY B 1 611 ? 138.499 85.509 103.591 1.00 96.72 616 GLY B N 1
ATOM 13219 C CA . GLY B 1 611 ? 137.317 84.671 103.661 1.00 97.61 616 GLY B CA 1
ATOM 13220 C C . GLY B 1 611 ? 136.992 84.181 105.054 1.00 99.33 616 GLY B C 1
ATOM 13221 O O . GLY B 1 611 ? 136.536 83.042 105.214 1.00 99.53 616 GLY B O 1
ATOM 13222 N N . MET B 1 612 ? 137.214 85.013 106.070 1.00 92.83 617 MET B N 1
ATOM 13223 C CA . MET B 1 612 ? 136.928 84.644 107.449 1.00 85.60 617 MET B CA 1
ATOM 13224 C C . MET B 1 612 ? 135.795 85.472 108.040 1.00 95.11 617 MET B C 1
ATOM 13225 O O . MET B 1 612 ? 134.798 84.914 108.502 1.00 108.95 617 MET B O 1
ATOM 13230 N N . GLY B 1 613 ? 135.919 86.798 108.034 1.00 89.92 618 GLY B N 1
ATOM 13231 C CA . GLY B 1 613 ? 134.914 87.663 108.604 1.00 84.06 618 GLY B CA 1
ATOM 13232 C C . GLY B 1 613 ? 134.022 88.295 107.547 1.00 83.65 618 GLY B C 1
ATOM 13233 O O . GLY B 1 613 ? 134.195 88.118 106.346 1.00 93.68 618 GLY B O 1
ATOM 13234 N N . ILE B 1 614 ? 133.043 89.047 108.031 1.00 81.43 619 ILE B N 1
ATOM 13235 C CA . ILE B 1 614 ? 132.149 89.819 107.180 1.00 83.20 619 ILE B CA 1
ATOM 13236 C C . ILE B 1 614 ? 132.568 91.276 107.283 1.00 90.26 619 ILE B C 1
ATOM 13237 O O . ILE B 1 614 ? 132.556 91.856 108.375 1.00 101.93 619 ILE B O 1
ATOM 13242 N N . GLU B 1 615 ? 132.939 91.868 106.153 1.00 91.47 620 GLU B N 1
ATOM 13243 C CA . GLU B 1 615 ? 133.481 93.218 106.165 1.00 90.19 620 GLU B CA 1
ATOM 13244 C C . GLU B 1 615 ? 132.447 94.217 106.660 1.00 94.39 620 GLU B C 1
ATOM 13245 O O . GLU B 1 615 ? 131.257 94.113 106.353 1.00 99.08 620 GLU B O 1
ATOM 13251 N N . MET B 1 616 ? 132.912 95.192 107.435 1.00 95.26 621 MET B N 1
ATOM 13252 C CA . MET B 1 616 ? 132.062 96.287 107.876 1.00 95.54 621 MET B CA 1
ATOM 13253 C C . MET B 1 616 ? 132.015 97.363 106.802 1.00 99.88 621 MET B C 1
ATOM 13254 O O . MET B 1 616 ? 132.322 98.529 107.067 1.00 104.07 621 MET B O 1
ATOM 13259 N N . GLU B 1 617 ? 131.633 96.979 105.583 1.00 98.71 622 GLU B N 1
ATOM 13260 C CA . GLU B 1 617 ? 131.625 97.908 104.462 1.00 97.48 622 GLU B CA 1
ATOM 13261 C C . GLU B 1 617 ? 130.553 98.977 104.586 1.00 99.34 622 GLU B C 1
ATOM 13262 O O . GLU B 1 617 ? 130.568 99.936 103.808 1.00 107.19 622 GLU B O 1
ATOM 13268 N N . GLY B 1 618 ? 129.631 98.843 105.530 1.00 86.30 623 GLY B N 1
ATOM 13269 C CA . GLY B 1 618 ? 128.607 99.844 105.720 1.00 88.41 623 GLY B CA 1
ATOM 13270 C C . GLY B 1 618 ? 129.040 101.078 106.469 1.00 89.76 623 GLY B C 1
ATOM 13271 O O . GLY B 1 618 ? 128.244 102.006 106.626 1.00 94.36 623 GLY B O 1
ATOM 13272 N N . GLY B 1 619 ? 130.282 101.123 106.941 1.00 85.47 624 GLY B N 1
ATOM 13273 C CA . GLY B 1 619 ? 130.773 102.267 107.674 1.00 85.53 624 GLY B CA 1
ATOM 13274 C C . GLY B 1 619 ? 130.457 102.269 109.150 1.00 88.30 624 GLY B C 1
ATOM 13275 O O . GLY B 1 619 ? 130.822 103.228 109.841 1.00 90.00 624 GLY B O 1
ATOM 13276 N N . LYS B 1 620 ? 129.794 101.239 109.657 1.00 92.43 625 LYS B N 1
ATOM 13277 C CA . LYS B 1 620 ? 129.457 101.134 111.064 1.00 85.89 625 LYS B CA 1
ATOM 13278 C C . LYS B 1 620 ? 129.897 99.779 111.593 1.00 92.30 625 LYS B C 1
ATOM 13279 O O . LYS B 1 620 ? 129.912 98.793 110.852 1.00 96.85 625 LYS B O 1
ATOM 13285 N N . PRO B 1 621 ? 130.256 99.702 112.867 1.00 89.70 626 PRO B N 1
ATOM 13286 C CA . PRO B 1 621 ? 130.700 98.421 113.429 1.00 84.96 626 PRO B CA 1
ATOM 13287 C C . PRO B 1 621 ? 129.549 97.458 113.650 1.00 89.84 626 PRO B C 1
ATOM 13288 O O . PRO B 1 621 ? 128.423 97.714 113.219 1.00 97.31 626 PRO B O 1
ATOM 13292 N N . GLY B 1 622 ? 129.823 96.337 114.307 1.00 89.01 627 GLY B N 1
ATOM 13293 C CA . GLY B 1 622 ? 128.782 95.378 114.611 1.00 91.17 627 GLY B CA 1
ATOM 13294 C C . GLY B 1 622 ? 128.020 95.721 115.873 1.00 96.53 627 GLY B C 1
ATOM 13295 O O . GLY B 1 622 ? 127.638 96.875 116.083 1.00 100.08 627 GLY B O 1
ATOM 13296 N N . TRP B 1 623 ? 127.792 94.720 116.723 1.00 92.53 628 TRP B N 1
ATOM 13297 C CA . TRP B 1 623 ? 127.073 94.943 117.972 1.00 90.51 628 TRP B CA 1
ATOM 13298 C C . TRP B 1 623 ? 127.835 95.853 118.923 1.00 92.22 628 TRP B C 1
ATOM 13299 O O . TRP B 1 623 ? 127.221 96.488 119.786 1.00 93.44 628 TRP B O 1
ATOM 13310 N N . TYR B 1 624 ? 129.152 95.940 118.776 1.00 91.42 629 TYR B N 1
ATOM 13311 C CA . TYR B 1 624 ? 130.001 96.728 119.664 1.00 88.77 629 TYR B CA 1
ATOM 13312 C C . TYR B 1 624 ? 130.095 98.140 119.102 1.00 93.47 629 TYR B C 1
ATOM 13313 O O . TYR B 1 624 ? 130.823 98.390 118.140 1.00 96.62 629 TYR B O 1
ATOM 13322 N N . ASP B 1 625 ? 129.354 99.071 119.704 1.00 103.18 630 ASP B N 1
ATOM 13323 C CA . ASP B 1 625 ? 129.324 100.436 119.189 1.00 102.97 630 ASP B CA 1
ATOM 13324 C C . ASP B 1 625 ? 130.649 101.153 119.410 1.00 101.08 630 ASP B C 1
ATOM 13325 O O . ASP B 1 625 ? 131.081 101.941 118.563 1.00 104.32 630 ASP B O 1
ATOM 13330 N N . ALA B 1 626 ? 131.306 100.895 120.539 1.00 93.58 631 ALA B N 1
ATOM 13331 C CA . ALA B 1 626 ? 132.501 101.638 120.922 1.00 93.68 631 ALA B CA 1
ATOM 13332 C C . ALA B 1 626 ? 133.695 101.377 120.014 1.00 95.44 631 ALA B C 1
ATOM 13333 O O . ALA B 1 626 ? 134.749 101.985 120.227 1.00 101.80 631 ALA B O 1
ATOM 13335 N N . LEU B 1 627 ? 133.569 100.501 119.021 1.00 91.84 632 LEU B N 1
ATOM 13336 C CA . LEU B 1 627 ? 134.630 100.234 118.054 1.00 89.58 632 LEU B CA 1
ATOM 13337 C C . LEU B 1 627 ? 134.352 100.911 116.721 1.00 94.49 632 LEU B C 1
ATOM 13338 O O . LEU B 1 627 ? 134.573 100.328 115.658 1.00 101.54 632 LEU B O 1
ATOM 13343 N N . ASN B 1 628 ? 133.854 102.148 116.762 1.00 88.65 633 ASN B N 1
ATOM 13344 C CA . ASN B 1 628 ? 133.446 102.846 115.550 1.00 89.05 633 ASN B CA 1
ATOM 13345 C C . ASN B 1 628 ? 134.584 103.018 114.554 1.00 89.78 633 ASN B C 1
ATOM 13346 O O . ASN B 1 628 ? 134.323 103.217 113.364 1.00 91.76 633 ASN B O 1
ATOM 13351 N N . GLY B 1 629 ? 135.834 102.950 115.003 1.00 85.43 634 GLY B N 1
ATOM 13352 C CA . GLY B 1 629 ? 136.943 103.052 114.076 1.00 83.65 634 GLY B CA 1
ATOM 13353 C C . GLY B 1 629 ? 137.312 101.769 113.368 1.00 85.71 634 GLY B C 1
ATOM 13354 O O . GLY B 1 629 ? 138.163 101.797 112.476 1.00 94.90 634 GLY B O 1
ATOM 13355 N N . MET B 1 630 ? 136.700 100.647 113.745 1.00 88.28 635 MET B N 1
ATOM 13356 C CA . MET B 1 630 ? 137.007 99.383 113.083 1.00 87.33 635 MET B CA 1
ATOM 13357 C C . MET B 1 630 ? 136.699 99.379 111.591 1.00 90.87 635 MET B C 1
ATOM 13358 O O . MET B 1 630 ? 137.526 98.853 110.827 1.00 95.74 635 MET B O 1
ATOM 13363 N N . PRO B 1 631 ? 135.561 99.894 111.108 1.00 84.84 636 PRO B N 1
ATOM 13364 C CA . PRO B 1 631 ? 135.347 99.902 109.653 1.00 82.71 636 PRO B CA 1
ATOM 13365 C C . PRO B 1 631 ? 136.419 100.652 108.889 1.00 86.62 636 PRO B C 1
ATOM 13366 O O . PRO B 1 631 ? 136.737 100.274 107.756 1.00 89.50 636 PRO B O 1
ATOM 13370 N N . GLY B 1 632 ? 136.990 101.706 109.473 1.00 89.84 637 GLY B N 1
ATOM 13371 C CA . GLY B 1 632 ? 138.078 102.407 108.819 1.00 86.67 637 GLY B CA 1
ATOM 13372 C C . GLY B 1 632 ? 139.344 101.590 108.693 1.00 91.56 637 GLY B C 1
ATOM 13373 O O . GLY B 1 632 ? 140.169 101.876 107.821 1.00 99.93 637 GLY B O 1
ATOM 13374 N N . LEU B 1 633 ? 139.518 100.579 109.543 1.00 86.63 638 LEU B N 1
ATOM 13375 C CA . LEU B 1 633 ? 140.682 99.705 109.499 1.00 81.93 638 LEU B CA 1
ATOM 13376 C C . LEU B 1 633 ? 140.392 98.397 108.776 1.00 84.87 638 LEU B C 1
ATOM 13377 O O . LEU B 1 633 ? 140.981 97.363 109.108 1.00 94.60 638 LEU B O 1
ATOM 13382 N N . PHE B 1 634 ? 139.489 98.424 107.794 1.00 86.43 639 PHE B N 1
ATOM 13383 C CA . PHE B 1 634 ? 139.113 97.234 107.030 1.00 90.46 639 PHE B CA 1
ATOM 13384 C C . PHE B 1 634 ? 138.620 96.124 107.953 1.00 94.42 639 PHE B C 1
ATOM 13385 O O . PHE B 1 634 ? 138.916 94.946 107.751 1.00 99.38 639 PHE B O 1
ATOM 13393 N N . GLY B 1 635 ? 137.862 96.505 108.976 1.00 89.64 640 GLY B N 1
ATOM 13394 C CA . GLY B 1 635 ? 137.440 95.543 109.975 1.00 85.09 640 GLY B CA 1
ATOM 13395 C C . GLY B 1 635 ? 136.448 94.538 109.417 1.00 84.29 640 GLY B C 1
ATOM 13396 O O . GLY B 1 635 ? 135.612 94.856 108.571 1.00 94.07 640 GLY B O 1
ATOM 13397 N N . SER B 1 636 ? 136.550 93.307 109.904 1.00 78.87 641 SER B N 1
ATOM 13398 C CA . SER B 1 636 ? 135.603 92.250 109.597 1.00 81.74 641 SER B CA 1
ATOM 13399 C C . SER B 1 636 ? 135.231 91.547 110.892 1.00 86.10 641 SER B C 1
ATOM 13400 O O . SER B 1 636 ? 136.049 91.431 111.807 1.00 97.13 641 SER B O 1
ATOM 13403 N N . SER B 1 637 ? 133.992 91.080 110.966 1.00 88.32 642 SER B N 1
ATOM 13404 C CA . SER B 1 637 ? 133.446 90.508 112.189 1.00 88.32 642 SER B CA 1
ATOM 13405 C C . SER B 1 637 ? 133.210 89.018 111.996 1.00 88.09 642 SER B C 1
ATOM 13406 O O . SER B 1 637 ? 132.504 88.612 111.069 1.00 93.38 642 SER B O 1
ATOM 13409 N N . MET B 1 638 ? 133.800 88.208 112.877 1.00 89.08 643 MET B N 1
ATOM 13410 C CA . MET B 1 638 ? 133.548 86.774 112.858 1.00 84.11 643 MET B CA 1
ATOM 13411 C C . MET B 1 638 ? 132.181 86.423 113.424 1.00 88.95 643 MET B C 1
ATOM 13412 O O . MET B 1 638 ? 131.652 85.352 113.114 1.00 94.63 643 MET B O 1
ATOM 13417 N N . ALA B 1 639 ? 131.605 87.294 114.253 1.00 86.54 644 ALA B N 1
ATOM 13418 C CA . ALA B 1 639 ? 130.262 87.050 114.763 1.00 83.21 644 ALA B CA 1
ATOM 13419 C C . ALA B 1 639 ? 129.249 87.014 113.628 1.00 88.34 644 ALA B C 1
ATOM 13420 O O . ALA B 1 639 ? 128.351 86.161 113.606 1.00 97.18 644 ALA B O 1
ATOM 13422 N N . GLU B 1 640 ? 129.382 87.931 112.670 1.00 87.49 645 GLU B N 1
ATOM 13423 C CA . GLU B 1 640 ? 128.510 87.901 111.506 1.00 88.48 645 GLU B CA 1
ATOM 13424 C C . GLU B 1 640 ? 128.729 86.631 110.699 1.00 92.42 645 GLU B C 1
ATOM 13425 O O . GLU B 1 640 ? 127.786 86.088 110.122 1.00 98.50 645 GLU B O 1
ATOM 13431 N N . THR B 1 641 ? 129.969 86.140 110.650 1.00 83.56 646 THR B N 1
ATOM 13432 C CA . THR B 1 641 ? 130.235 84.888 109.950 1.00 81.65 646 THR B CA 1
ATOM 13433 C C . THR B 1 641 ? 129.538 83.716 110.627 1.00 85.19 646 THR B C 1
ATOM 13434 O O . THR B 1 641 ? 128.955 82.858 109.955 1.00 98.57 646 THR B O 1
ATOM 13438 N N . TYR B 1 642 ? 129.588 83.659 111.959 1.00 82.89 647 TYR B N 1
ATOM 13439 C CA . TYR B 1 642 ? 128.896 82.591 112.673 1.00 80.36 647 TYR B CA 1
ATOM 13440 C C . TYR B 1 642 ? 127.393 82.667 112.445 1.00 86.70 647 TYR B C 1
ATOM 13441 O O . TYR B 1 642 ? 126.735 81.643 112.213 1.00 94.15 647 TYR B O 1
ATOM 13450 N N . GLU B 1 643 ? 126.832 83.875 112.505 1.00 89.50 648 GLU B N 1
ATOM 13451 C CA . GLU B 1 643 ? 125.402 84.027 112.267 1.00 88.33 648 GLU B CA 1
ATOM 13452 C C . GLU B 1 643 ? 125.036 83.644 110.840 1.00 92.44 648 GLU B C 1
ATOM 13453 O O . GLU B 1 643 ? 123.982 83.046 110.601 1.00 94.39 648 GLU B O 1
ATOM 13459 N N . LEU B 1 644 ? 125.893 83.985 109.877 1.00 83.17 649 LEU B N 1
ATOM 13460 C CA . LEU B 1 644 ? 125.645 83.606 108.492 1.00 83.71 649 LEU B CA 1
ATOM 13461 C C . LEU B 1 644 ? 125.676 82.097 108.324 1.00 80.81 649 LEU B C 1
ATOM 13462 O O . LEU B 1 644 ? 124.854 81.531 107.598 1.00 86.81 649 LEU B O 1
ATOM 13467 N N . ALA B 1 645 ? 126.622 81.427 108.981 1.00 78.19 650 ALA B N 1
ATOM 13468 C CA . ALA B 1 645 ? 126.662 79.971 108.921 1.00 78.38 650 ALA B CA 1
ATOM 13469 C C . ALA B 1 645 ? 125.393 79.368 109.503 1.00 86.02 650 ALA B C 1
ATOM 13470 O O . ALA B 1 645 ? 124.820 78.430 108.932 1.00 96.19 650 ALA B O 1
ATOM 13472 N N . ARG B 1 646 ? 124.932 79.902 110.636 1.00 86.43 651 ARG B N 1
ATOM 13473 C CA . ARG B 1 646 ? 123.704 79.395 111.240 1.00 84.96 651 ARG B CA 1
ATOM 13474 C C . ARG B 1 646 ? 122.504 79.608 110.325 1.00 87.63 651 ARG B C 1
ATOM 13475 O O . ARG B 1 646 ? 121.671 78.708 110.156 1.00 95.95 651 ARG B O 1
ATOM 13483 N N . MET B 1 647 ? 122.401 80.794 109.723 1.00 80.00 652 MET B N 1
ATOM 13484 C CA . MET B 1 647 ? 121.279 81.080 108.838 1.00 79.36 652 MET B CA 1
ATOM 13485 C C . MET B 1 647 ? 121.314 80.198 107.598 1.00 87.60 652 MET B C 1
ATOM 13486 O O . MET B 1 647 ? 120.270 79.719 107.143 1.00 93.39 652 MET B O 1
ATOM 13491 N N . LEU B 1 648 ? 122.502 79.979 107.033 1.00 83.47 653 LEU B N 1
ATOM 13492 C CA . LEU B 1 648 ? 122.615 79.104 105.874 1.00 82.47 653 LEU B CA 1
ATOM 13493 C C . LEU B 1 648 ? 122.220 77.679 106.223 1.00 88.12 653 LEU B C 1
ATOM 13494 O O . LEU B 1 648 ? 121.531 77.013 105.445 1.00 92.34 653 LEU B O 1
ATOM 13499 N N . SER B 1 649 ? 122.643 77.192 107.390 1.00 92.47 654 SER B N 1
ATOM 13500 C CA . SER B 1 649 ? 122.251 75.847 107.796 1.00 90.33 654 SER B CA 1
ATOM 13501 C C . SER B 1 649 ? 120.741 75.743 107.964 1.00 92.11 654 SER B C 1
ATOM 13502 O O . SER B 1 649 ? 120.122 74.764 107.523 1.00 97.40 654 SER B O 1
ATOM 13505 N N . TYR B 1 650 ? 120.126 76.750 108.590 1.00 93.30 655 TYR B N 1
ATOM 13506 C CA . TYR B 1 650 ? 118.677 76.720 108.757 1.00 93.51 655 TYR B CA 1
ATOM 13507 C C . TYR B 1 650 ? 117.964 76.748 107.413 1.00 93.26 655 TYR B C 1
ATOM 13508 O O . TYR B 1 650 ? 116.976 76.034 107.212 1.00 99.37 655 TYR B O 1
ATOM 13517 N N . THR B 1 651 ? 118.439 77.579 106.484 1.00 88.47 656 THR B N 1
ATOM 13518 C CA . THR B 1 651 ? 117.808 77.651 105.172 1.00 88.59 656 THR B CA 1
ATOM 13519 C C . THR B 1 651 ? 117.967 76.340 104.415 1.00 95.04 656 THR B C 1
ATOM 13520 O O . THR B 1 651 ? 117.050 75.911 103.709 1.00 100.49 656 THR B O 1
ATOM 13524 N N . ILE B 1 652 ? 119.125 75.692 104.549 1.00 98.29 657 ILE B N 1
ATOM 13525 C CA . ILE B 1 652 ? 119.328 74.389 103.922 1.00 98.08 657 ILE B CA 1
ATOM 13526 C C . ILE B 1 652 ? 118.324 73.384 104.461 1.00 102.96 657 ILE B C 1
ATOM 13527 O O . ILE B 1 652 ? 117.691 72.636 103.702 1.00 111.07 657 ILE B O 1
ATOM 13532 N N . GLU B 1 653 ? 118.166 73.347 105.785 1.00 107.72 658 GLU B N 1
ATOM 13533 C CA . GLU B 1 653 ? 117.231 72.398 106.376 1.00 107.65 658 GLU B CA 1
ATOM 13534 C C . GLU B 1 653 ? 115.800 72.700 105.956 1.00 111.82 658 GLU B C 1
ATOM 13535 O O . GLU B 1 653 ? 115.013 71.782 105.708 1.00 114.67 658 GLU B O 1
ATOM 13541 N N . ALA B 1 654 ? 115.443 73.982 105.874 1.00 105.32 659 ALA B N 1
ATOM 13542 C CA . ALA B 1 654 ? 114.099 74.346 105.437 1.00 102.61 659 ALA B CA 1
ATOM 13543 C C . ALA B 1 654 ? 113.856 73.939 103.990 1.00 104.58 659 ALA B C 1
ATOM 13544 O O . ALA B 1 654 ? 112.783 73.423 103.657 1.00 114.30 659 ALA B O 1
ATOM 13546 N N . LEU B 1 655 ? 114.838 74.162 103.116 1.00 94.92 660 LEU B N 1
ATOM 13547 C CA . LEU B 1 655 ? 114.685 73.790 101.714 1.00 94.15 660 LEU B CA 1
ATOM 13548 C C . LEU B 1 655 ? 114.562 72.283 101.551 1.00 98.20 660 LEU B C 1
ATOM 13549 O O . LEU B 1 655 ? 113.762 71.801 100.743 1.00 102.32 660 LEU B O 1
ATOM 13554 N N . LYS B 1 656 ? 115.354 71.519 102.303 1.00 102.74 661 LYS B N 1
ATOM 13555 C CA . LYS B 1 656 ? 115.258 70.068 102.209 1.00 100.14 661 LYS B CA 1
ATOM 13556 C C . LYS B 1 656 ? 113.980 69.545 102.848 1.00 105.14 661 LYS B C 1
ATOM 13557 O O . LYS B 1 656 ? 113.475 68.490 102.449 1.00 112.27 661 LYS B O 1
ATOM 13563 N N . GLN B 1 657 ? 113.444 70.261 103.835 1.00 111.63 662 GLN B N 1
ATOM 13564 C CA . GLN B 1 657 ? 112.289 69.770 104.575 1.00 114.15 662 GLN B CA 1
ATOM 13565 C C . GLN B 1 657 ? 110.998 69.917 103.780 1.00 114.78 662 GLN B C 1
ATOM 13566 O O . GLN B 1 657 ? 110.114 69.058 103.866 1.00 116.60 662 GLN B O 1
ATOM 13572 N N . TYR B 1 658 ? 110.867 70.993 103.008 1.00 106.03 663 TYR B N 1
ATOM 13573 C CA . TYR B 1 658 ? 109.653 71.283 102.248 1.00 102.67 663 TYR B CA 1
ATOM 13574 C C . TYR B 1 658 ? 110.040 71.506 100.795 1.00 106.93 663 TYR B C 1
ATOM 13575 O O . TYR B 1 658 ? 110.144 72.650 100.334 1.00 106.33 663 TYR B O 1
ATOM 13584 N N . PRO B 1 659 ? 110.270 70.432 100.045 1.00 112.93 664 PRO B N 1
ATOM 13585 C CA . PRO B 1 659 ? 110.661 70.582 98.642 1.00 113.63 664 PRO B CA 1
ATOM 13586 C C . PRO B 1 659 ? 109.550 71.194 97.806 1.00 111.12 664 PRO B C 1
ATOM 13587 O O . PRO B 1 659 ? 108.361 71.014 98.078 1.00 111.26 664 PRO B O 1
ATOM 13591 N N . GLY B 1 660 ? 109.958 71.923 96.773 1.00 112.95 665 GLY B N 1
ATOM 13592 C CA . GLY B 1 660 ? 109.001 72.579 95.898 1.00 112.27 665 GLY B CA 1
ATOM 13593 C C . GLY B 1 660 ? 109.697 73.514 94.933 1.00 114.74 665 GLY B C 1
ATOM 13594 O O . GLY B 1 660 ? 110.818 73.249 94.487 1.00 117.42 665 GLY B O 1
ATOM 13595 N N . GLU B 1 661 ? 109.018 74.614 94.621 1.00 116.41 666 GLU B N 1
ATOM 13596 C CA . GLU B 1 661 ? 109.531 75.624 93.707 1.00 115.13 666 GLU B CA 1
ATOM 13597 C C . GLU B 1 661 ? 109.615 76.958 94.429 1.00 111.88 666 GLU B C 1
ATOM 13598 O O . GLU B 1 661 ? 108.675 77.351 95.127 1.00 116.98 666 GLU B O 1
ATOM 13604 N N . VAL B 1 662 ? 110.735 77.652 94.255 1.00 100.41 667 VAL B N 1
ATOM 13605 C CA . VAL B 1 662 ? 110.983 78.939 94.890 1.00 99.96 667 VAL B CA 1
ATOM 13606 C C . VAL B 1 662 ? 111.222 79.971 93.800 1.00 101.84 667 VAL B C 1
ATOM 13607 O O . VAL B 1 662 ? 112.010 79.734 92.878 1.00 112.56 667 VAL B O 1
ATOM 13611 N N . ALA B 1 663 ? 110.544 81.107 93.903 1.00 95.25 668 ALA B N 1
ATOM 13612 C CA . ALA B 1 663 ? 110.673 82.185 92.934 1.00 98.27 668 ALA B CA 1
ATOM 13613 C C . ALA B 1 663 ? 111.576 83.272 93.503 1.00 104.97 668 ALA B C 1
ATOM 13614 O O . ALA B 1 663 ? 111.298 83.819 94.574 1.00 110.10 668 ALA B O 1
ATOM 13616 N N . LEU B 1 664 ? 112.651 83.577 92.786 1.00 105.80 669 LEU B N 1
ATOM 13617 C CA . LEU B 1 664 ? 113.553 84.666 93.122 1.00 99.29 669 LEU B CA 1
ATOM 13618 C C . LEU B 1 664 ? 113.477 85.727 92.035 1.00 104.49 669 LEU B C 1
ATOM 13619 O O . LEU B 1 664 ? 113.283 85.412 90.859 1.00 114.02 669 LEU B O 1
ATOM 13624 N N . ILE B 1 665 ? 113.631 86.992 92.433 1.00 96.27 670 ILE B N 1
ATOM 13625 C CA . ILE B 1 665 ? 113.663 88.055 91.440 1.00 98.95 670 ILE B CA 1
ATOM 13626 C C . ILE B 1 665 ? 114.855 87.844 90.509 1.00 105.00 670 ILE B C 1
ATOM 13627 O O . ILE B 1 665 ? 115.850 87.197 90.857 1.00 109.68 670 ILE B O 1
ATOM 13632 N N . GLU B 1 666 ? 114.741 88.398 89.300 1.00 116.46 671 GLU B N 1
ATOM 13633 C CA . GLU B 1 666 ? 115.715 88.109 88.252 1.00 115.64 671 GLU B CA 1
ATOM 13634 C C . GLU B 1 666 ? 117.118 88.540 88.658 1.00 117.89 671 GLU B C 1
ATOM 13635 O O . GLU B 1 666 ? 118.090 87.807 88.434 1.00 120.04 671 GLU B O 1
ATOM 13641 N N . GLU B 1 667 ? 117.245 89.726 89.254 1.00 109.41 672 GLU B N 1
ATOM 13642 C CA . GLU B 1 667 ? 118.560 90.206 89.660 1.00 108.13 672 GLU B CA 1
ATOM 13643 C C . GLU B 1 667 ? 119.176 89.298 90.716 1.00 111.31 672 GLU B C 1
ATOM 13644 O O . GLU B 1 667 ? 120.358 88.946 90.629 1.00 116.48 672 GLU B O 1
ATOM 13650 N N . LEU B 1 668 ? 118.385 88.900 91.715 1.00 103.35 673 LEU B N 1
ATOM 13651 C CA . LEU B 1 668 ? 118.897 88.003 92.744 1.00 103.36 673 LEU B CA 1
ATOM 13652 C C . LEU B 1 668 ? 119.252 86.644 92.161 1.00 103.84 673 LEU B C 1
ATOM 13653 O O . LEU B 1 668 ? 120.245 86.033 92.564 1.00 106.86 673 LEU B O 1
ATOM 13658 N N . GLY B 1 669 ? 118.448 86.147 91.221 1.00 105.83 674 GLY B N 1
ATOM 13659 C CA . GLY B 1 669 ? 118.770 84.876 90.594 1.00 102.50 674 GLY B CA 1
ATOM 13660 C C . GLY B 1 669 ? 120.079 84.918 89.831 1.00 107.25 674 GLY B C 1
ATOM 13661 O O . GLY B 1 669 ? 120.904 84.006 89.939 1.00 115.82 674 GLY B O 1
ATOM 13662 N N . CYS B 1 670 ? 120.291 85.981 89.052 1.00 108.12 675 CYS B N 1
ATOM 13663 C CA . CYS B 1 670 ? 121.555 86.127 88.338 1.00 109.70 675 CYS B CA 1
ATOM 13664 C C . CYS B 1 670 ? 122.722 86.250 89.309 1.00 111.65 675 CYS B C 1
ATOM 13665 O O . CYS B 1 670 ? 123.780 85.643 89.102 1.00 111.75 675 CYS B O 1
ATOM 13668 N N . PHE B 1 671 ? 122.543 87.027 90.378 1.00 102.36 676 PHE B N 1
ATOM 13669 C CA . PHE B 1 671 ? 123.597 87.177 91.374 1.00 96.53 676 PHE B CA 1
ATOM 13670 C C . PHE B 1 671 ? 123.935 85.841 92.020 1.00 98.54 676 PHE B C 1
ATOM 13671 O O . PHE B 1 671 ? 125.112 85.512 92.210 1.00 104.34 676 PHE B O 1
ATOM 13679 N N . LEU B 1 672 ? 122.915 85.051 92.351 1.00 104.55 677 LEU B N 1
ATOM 13680 C CA . LEU B 1 672 ? 123.140 83.759 92.985 1.00 101.32 677 LEU B CA 1
ATOM 13681 C C . LEU B 1 672 ? 123.840 82.793 92.040 1.00 103.47 677 LEU B C 1
ATOM 13682 O O . LEU B 1 672 ? 124.733 82.049 92.457 1.00 111.02 677 LEU B O 1
ATOM 13687 N N . ASP B 1 673 ? 123.444 82.782 90.764 1.00 110.40 678 ASP B N 1
ATOM 13688 C CA . ASP B 1 673 ? 124.124 81.925 89.798 1.00 110.11 678 ASP B CA 1
ATOM 13689 C C . ASP B 1 673 ? 125.584 82.329 89.641 1.00 111.27 678 ASP B C 1
ATOM 13690 O O . ASP B 1 673 ? 126.474 81.470 89.568 1.00 113.32 678 ASP B O 1
ATOM 13695 N N . GLU B 1 674 ? 125.848 83.636 89.590 1.00 107.37 679 GLU B N 1
ATOM 13696 C CA . GLU B 1 674 ? 127.224 84.106 89.490 1.00 108.48 679 GLU B CA 1
ATOM 13697 C C . GLU B 1 674 ? 128.035 83.684 90.706 1.00 112.47 679 GLU B C 1
ATOM 13698 O O . GLU B 1 674 ? 129.183 83.245 90.574 1.00 113.61 679 GLU B O 1
ATOM 13704 N N . LEU B 1 675 ? 127.452 83.806 91.901 1.00 105.24 680 LEU B N 1
ATOM 13705 C CA . LEU B 1 675 ? 128.152 83.387 93.110 1.00 95.08 680 LEU B CA 1
ATOM 13706 C C . LEU B 1 675 ? 128.429 81.891 93.098 1.00 96.28 680 LEU B C 1
ATOM 13707 O O . LEU B 1 675 ? 129.499 81.449 93.525 1.00 106.48 680 LEU B O 1
ATOM 13712 N N . ASN B 1 676 ? 127.466 81.094 92.633 1.00 99.18 681 ASN B N 1
ATOM 13713 C CA . ASN B 1 676 ? 127.677 79.652 92.563 1.00 103.92 681 ASN B CA 1
ATOM 13714 C C . ASN B 1 676 ? 128.822 79.313 91.619 1.00 108.24 681 ASN B C 1
ATOM 13715 O O . ASN B 1 676 ? 129.669 78.463 91.930 1.00 112.83 681 ASN B O 1
ATOM 13720 N N . LEU B 1 677 ? 128.867 79.974 90.461 1.00 106.89 682 LEU B N 1
ATOM 13721 C CA . LEU B 1 677 ? 129.974 79.759 89.535 1.00 106.36 682 LEU B CA 1
ATOM 13722 C C . LEU B 1 677 ? 131.303 80.160 90.164 1.00 109.92 682 LEU B C 1
ATOM 13723 O O . LEU B 1 677 ? 132.306 79.448 90.028 1.00 112.43 682 LEU B O 1
ATOM 13728 N N . ILE B 1 678 ? 131.323 81.295 90.866 1.00 108.63 683 ILE B N 1
ATOM 13729 C CA . ILE B 1 678 ? 132.552 81.757 91.503 1.00 105.59 683 ILE B CA 1
ATOM 13730 C C . ILE B 1 678 ? 133.030 80.751 92.540 1.00 105.17 683 ILE B C 1
ATOM 13731 O O . ILE B 1 678 ? 134.227 80.459 92.636 1.00 109.71 683 ILE B O 1
ATOM 13736 N N . THR B 1 679 ? 132.108 80.215 93.341 1.00 113.40 684 THR B N 1
ATOM 13737 C CA . THR B 1 679 ? 132.493 79.234 94.349 1.00 110.89 684 THR B CA 1
ATOM 13738 C C . THR B 1 679 ? 133.029 77.964 93.706 1.00 110.83 684 THR B C 1
ATOM 13739 O O . THR B 1 679 ? 134.044 77.415 94.152 1.00 117.40 684 THR B O 1
ATOM 13743 N N . ARG B 1 680 ? 132.364 77.478 92.655 1.00 114.00 685 ARG B N 1
ATOM 13744 C CA . ARG B 1 680 ? 132.859 76.280 91.987 1.00 115.72 685 ARG B CA 1
ATOM 13745 C C . ARG B 1 680 ? 134.242 76.504 91.393 1.00 120.13 685 ARG B C 1
ATOM 13746 O O . ARG B 1 680 ? 135.061 75.580 91.362 1.00 118.98 685 ARG B O 1
ATOM 13754 N N . LEU B 1 681 ? 134.522 77.718 90.915 1.00 116.20 686 LEU B N 1
ATOM 13755 C CA . LEU B 1 681 ? 135.841 77.988 90.351 1.00 111.10 686 LEU B CA 1
ATOM 13756 C C . LEU B 1 681 ? 136.904 78.123 91.436 1.00 113.75 686 LEU B C 1
ATOM 13757 O O . LEU B 1 681 ? 138.025 77.630 91.275 1.00 113.49 686 LEU B O 1
ATOM 13762 N N . GLU B 1 682 ? 136.575 78.782 92.545 1.00 120.57 687 GLU B N 1
ATOM 13763 C CA . GLU B 1 682 ? 137.555 79.144 93.560 1.00 114.60 687 GLU B CA 1
ATOM 13764 C C . GLU B 1 682 ? 137.635 78.157 94.716 1.00 115.73 687 GLU B C 1
ATOM 13765 O O . GLU B 1 682 ? 138.368 78.418 95.676 1.00 120.51 687 GLU B O 1
ATOM 13771 N N . HIS B 1 683 ? 136.895 77.047 94.662 1.00 122.53 688 HIS B N 1
ATOM 13772 C CA . HIS B 1 683 ? 136.912 76.094 95.767 1.00 123.74 688 HIS B CA 1
ATOM 13773 C C . HIS B 1 683 ? 138.321 75.597 96.064 1.00 126.36 688 HIS B C 1
ATOM 13774 O O . HIS B 1 683 ? 138.744 75.559 97.225 1.00 130.71 688 HIS B O 1
ATOM 13781 N N . ASP B 1 684 ? 139.063 75.204 95.028 1.00 128.74 689 ASP B N 1
ATOM 13782 C CA . ASP B 1 684 ? 140.400 74.662 95.249 1.00 129.17 689 ASP B CA 1
ATOM 13783 C C . ASP B 1 684 ? 141.325 75.701 95.870 1.00 128.28 689 ASP B C 1
ATOM 13784 O O . ASP B 1 684 ? 142.084 75.391 96.795 1.00 129.86 689 ASP B O 1
ATOM 13789 N N . ASN B 1 685 ? 141.273 76.940 95.379 1.00 124.88 690 ASN B N 1
ATOM 13790 C CA . ASN B 1 685 ? 142.116 77.990 95.939 1.00 124.32 690 ASN B CA 1
ATOM 13791 C C . ASN B 1 685 ? 141.757 78.266 97.392 1.00 127.36 690 ASN B C 1
ATOM 13792 O O . ASN B 1 685 ? 142.641 78.494 98.224 1.00 134.01 690 ASN B O 1
ATOM 13797 N N . ILE B 1 686 ? 140.464 78.251 97.715 1.00 119.25 691 ILE B N 1
ATOM 13798 C CA . ILE B 1 686 ? 140.037 78.545 99.079 1.00 116.04 691 ILE B CA 1
ATOM 13799 C C . ILE B 1 686 ? 140.555 77.489 100.047 1.00 116.30 691 ILE B C 1
ATOM 13800 O O . ILE B 1 686 ? 140.985 77.806 101.163 1.00 117.38 691 ILE B O 1
ATOM 13805 N N . MET B 1 687 ? 140.537 76.221 99.636 1.00 122.04 692 MET B N 1
ATOM 13806 C CA . MET B 1 687 ? 140.902 75.139 100.543 1.00 123.61 692 MET B CA 1
ATOM 13807 C C . MET B 1 687 ? 142.381 75.129 100.905 1.00 123.91 692 MET B C 1
ATOM 13808 O O . MET B 1 687 ? 142.746 74.540 101.927 1.00 124.71 692 MET B O 1
ATOM 13813 N N . ARG B 1 688 ? 143.241 75.754 100.107 1.00 130.45 693 ARG B N 1
ATOM 13814 C CA . ARG B 1 688 ? 144.677 75.674 100.353 1.00 128.69 693 ARG B CA 1
ATOM 13815 C C . ARG B 1 688 ? 145.347 77.023 100.549 1.00 130.24 693 ARG B C 1
ATOM 13816 O O . ARG B 1 688 ? 146.269 77.129 101.360 1.00 132.09 693 ARG B O 1
ATOM 13824 N N . ASP B 1 689 ? 144.924 78.057 99.831 1.00 135.27 694 ASP B N 1
ATOM 13825 C CA . ASP B 1 689 ? 145.592 79.343 99.943 1.00 132.06 694 ASP B CA 1
ATOM 13826 C C . ASP B 1 689 ? 145.259 80.017 101.270 1.00 128.53 694 ASP B C 1
ATOM 13827 O O . ASP B 1 689 ? 144.242 79.735 101.909 1.00 126.84 694 ASP B O 1
ATOM 13832 N N . GLU B 1 690 ? 146.148 80.915 101.687 1.00 120.43 695 GLU B N 1
ATOM 13833 C CA . GLU B 1 690 ? 145.953 81.696 102.900 1.00 119.94 695 GLU B CA 1
ATOM 13834 C C . GLU B 1 690 ? 145.165 82.970 102.621 1.00 120.16 695 GLU B C 1
ATOM 13835 O O . GLU B 1 690 ? 144.127 83.212 103.242 1.00 121.55 695 GLU B O 1
ATOM 13841 N N . GLU B 1 691 ? 145.642 83.786 101.689 1.00 110.20 696 GLU B N 1
ATOM 13842 C CA . GLU B 1 691 ? 144.905 84.949 101.226 1.00 109.16 696 GLU B CA 1
ATOM 13843 C C . GLU B 1 691 ? 144.092 84.582 99.992 1.00 115.51 696 GLU B C 1
ATOM 13844 O O . GLU B 1 691 ? 144.517 83.773 99.164 1.00 120.32 696 GLU B O 1
ATOM 13850 N N . LEU B 1 692 ? 142.914 85.189 99.872 1.00 101.08 697 LEU B N 1
ATOM 13851 C CA . LEU B 1 692 ? 141.983 84.829 98.810 1.00 101.20 697 LEU B CA 1
ATOM 13852 C C . LEU B 1 692 ? 141.603 86.051 97.987 1.00 104.40 697 LEU B C 1
ATOM 13853 O O . LEU B 1 692 ? 140.417 86.315 97.770 1.00 110.94 697 LEU B O 1
ATOM 13858 N N . LEU B 1 693 ? 142.607 86.801 97.532 1.00 98.59 698 LEU B N 1
ATOM 13859 C CA . LEU B 1 693 ? 142.347 88.082 96.884 1.00 97.21 698 LEU B CA 1
ATOM 13860 C C . LEU B 1 693 ? 141.523 87.917 95.612 1.00 99.52 698 LEU B C 1
ATOM 13861 O O . LEU B 1 693 ? 140.647 88.739 95.328 1.00 106.02 698 LEU B O 1
ATOM 13866 N N . SER B 1 694 ? 141.797 86.878 94.824 1.00 100.24 699 SER B N 1
ATOM 13867 C CA . SER B 1 694 ? 141.036 86.669 93.595 1.00 100.05 699 SER B CA 1
ATOM 13868 C C . SER B 1 694 ? 139.576 86.354 93.898 1.00 101.26 699 SER B C 1
ATOM 13869 O O . SER B 1 694 ? 138.663 86.913 93.276 1.00 103.85 699 SER B O 1
ATOM 13872 N N . PHE B 1 695 ? 139.341 85.448 94.849 1.00 92.41 700 PHE B N 1
ATOM 13873 C CA . PHE B 1 695 ? 137.978 85.127 95.251 1.00 91.11 700 PHE B CA 1
ATOM 13874 C C . PHE B 1 695 ? 137.272 86.359 95.796 1.00 92.36 700 PHE B C 1
ATOM 13875 O O . PHE B 1 695 ? 136.110 86.617 95.462 1.00 99.80 700 PHE B O 1
ATOM 13883 N N . TRP B 1 696 ? 137.972 87.143 96.615 1.00 86.99 701 TRP B N 1
ATOM 13884 C CA . TRP B 1 696 ? 137.398 88.370 97.152 1.00 86.49 701 TRP B CA 1
ATOM 13885 C C . TRP B 1 696 ? 137.021 89.336 96.036 1.00 91.43 701 TRP B C 1
ATOM 13886 O O . TRP B 1 696 ? 135.940 89.934 96.062 1.00 94.31 701 TRP B O 1
ATOM 13897 N N . ASN B 1 697 ? 137.896 89.487 95.040 1.00 97.54 702 ASN B N 1
ATOM 13898 C CA . ASN B 1 697 ? 137.631 90.412 93.944 1.00 96.46 702 ASN B CA 1
ATOM 13899 C C . ASN B 1 697 ? 136.418 89.977 93.136 1.00 100.78 702 ASN B C 1
ATOM 13900 O O . ASN B 1 697 ? 135.542 90.791 92.829 1.00 105.00 702 ASN B O 1
ATOM 13905 N N . ARG B 1 698 ? 136.354 88.695 92.770 1.00 98.23 703 ARG B N 1
ATOM 13906 C CA . ARG B 1 698 ? 135.216 88.219 91.988 1.00 96.48 703 ARG B CA 1
ATOM 13907 C C . ARG B 1 698 ? 133.919 88.358 92.772 1.00 100.30 703 ARG B C 1
ATOM 13908 O O . ARG B 1 698 ? 132.896 88.813 92.236 1.00 101.39 703 ARG B O 1
ATOM 13916 N N . ILE B 1 699 ? 133.953 87.990 94.052 1.00 96.32 704 ILE B N 1
ATOM 13917 C CA . ILE B 1 699 ? 132.770 88.065 94.897 1.00 89.60 704 ILE B CA 1
ATOM 13918 C C . ILE B 1 699 ? 132.281 89.503 95.000 1.00 93.77 704 ILE B C 1
ATOM 13919 O O . ILE B 1 699 ? 131.087 89.786 94.847 1.00 100.35 704 ILE B O 1
ATOM 13924 N N . ASN B 1 700 ? 133.201 90.438 95.238 1.00 93.29 705 ASN B N 1
ATOM 13925 C CA . ASN B 1 700 ? 132.801 91.829 95.383 1.00 91.03 705 ASN B CA 1
ATOM 13926 C C . ASN B 1 700 ? 132.356 92.435 94.062 1.00 99.75 705 ASN B C 1
ATOM 13927 O O . ASN B 1 700 ? 131.480 93.300 94.055 1.00 106.32 705 ASN B O 1
ATOM 13932 N N . ASP B 1 701 ? 132.934 92.008 92.940 1.00 105.98 706 ASP B N 1
ATOM 13933 C CA . ASP B 1 701 ? 132.458 92.495 91.650 1.00 103.67 706 ASP B CA 1
ATOM 13934 C C . ASP B 1 701 ? 131.016 92.070 91.413 1.00 105.01 706 ASP B C 1
ATOM 13935 O O . ASP B 1 701 ? 130.172 92.883 91.010 1.00 108.95 706 ASP B O 1
ATOM 13940 N N . ALA B 1 702 ? 130.707 90.800 91.686 1.00 91.00 707 ALA B N 1
ATOM 13941 C CA . ALA B 1 702 ? 129.328 90.345 91.542 1.00 88.41 707 ALA B CA 1
ATOM 13942 C C . ALA B 1 702 ? 128.399 91.097 92.487 1.00 93.58 707 ALA B C 1
ATOM 13943 O O . ALA B 1 702 ? 127.303 91.521 92.092 1.00 97.52 707 ALA B O 1
ATOM 13945 N N . LYS B 1 703 ? 128.826 91.282 93.739 1.00 93.51 708 LYS B N 1
ATOM 13946 C CA . LYS B 1 703 ? 127.987 91.977 94.710 1.00 90.59 708 LYS B CA 1
ATOM 13947 C C . LYS B 1 703 ? 127.742 93.422 94.302 1.00 95.61 708 LYS B C 1
ATOM 13948 O O . LYS B 1 703 ? 126.628 93.932 94.451 1.00 101.12 708 LYS B O 1
ATOM 13954 N N . GLU B 1 704 ? 128.772 94.105 93.802 1.00 102.42 709 GLU B N 1
ATOM 13955 C CA . GLU B 1 704 ? 128.613 95.492 93.387 1.00 99.37 709 GLU B CA 1
ATOM 13956 C C . GLU B 1 704 ? 127.696 95.602 92.180 1.00 98.70 709 GLU B C 1
ATOM 13957 O O . GLU B 1 704 ? 126.869 96.519 92.105 1.00 101.45 709 GLU B O 1
ATOM 13963 N N . ILE B 1 705 ? 127.824 94.677 91.225 1.00 93.69 710 ILE B N 1
ATOM 13964 C CA . ILE B 1 705 ? 126.911 94.674 90.087 1.00 93.88 710 ILE B CA 1
ATOM 13965 C C . ILE B 1 705 ? 125.475 94.526 90.570 1.00 97.52 710 ILE B C 1
ATOM 13966 O O . ILE B 1 705 ? 124.584 95.286 90.169 1.00 101.49 710 ILE B O 1
ATOM 13971 N N . TYR B 1 706 ? 125.236 93.564 91.465 1.00 95.86 711 TYR B N 1
ATOM 13972 C CA . TYR B 1 706 ? 123.882 93.350 91.969 1.00 88.44 711 TYR B CA 1
ATOM 13973 C C . TYR B 1 706 ? 123.364 94.570 92.720 1.00 89.99 711 TYR B C 1
ATOM 13974 O O . TYR B 1 706 ? 122.216 94.986 92.525 1.00 100.79 711 TYR B O 1
ATOM 13983 N N . ARG B 1 707 ? 124.192 95.155 93.587 1.00 87.07 712 ARG B N 1
ATOM 13984 C CA . ARG B 1 707 ? 123.750 96.291 94.388 1.00 89.25 712 ARG B CA 1
ATOM 13985 C C . ARG B 1 707 ? 123.408 97.484 93.510 1.00 96.20 712 ARG B C 1
ATOM 13986 O O . ARG B 1 707 ? 122.374 98.134 93.702 1.00 100.19 712 ARG B O 1
ATOM 13994 N N . ASP B 1 708 ? 124.269 97.794 92.541 1.00 102.71 713 ASP B N 1
ATOM 13995 C CA . ASP B 1 708 ? 124.015 98.954 91.699 1.00 100.70 713 ASP B CA 1
ATOM 13996 C C . ASP B 1 708 ? 122.854 98.713 90.748 1.00 105.24 713 ASP B C 1
ATOM 13997 O O . ASP B 1 708 ? 122.152 99.661 90.382 1.00 105.16 713 ASP B O 1
ATOM 14002 N N . LYS B 1 709 ? 122.626 97.463 90.341 1.00 103.17 714 LYS B N 1
ATOM 14003 C CA . LYS B 1 709 ? 121.488 97.181 89.477 1.00 97.97 714 LYS B CA 1
ATOM 14004 C C . LYS B 1 709 ? 120.177 97.285 90.246 1.00 100.11 714 LYS B C 1
ATOM 14005 O O . LYS B 1 709 ? 119.209 97.883 89.763 1.00 105.71 714 LYS B O 1
ATOM 14011 N N . THR B 1 710 ? 120.128 96.719 91.452 1.00 102.92 715 THR B N 1
ATOM 14012 C CA . THR B 1 710 ? 118.886 96.722 92.218 1.00 99.79 715 THR B CA 1
ATOM 14013 C C . THR B 1 710 ? 118.597 98.071 92.860 1.00 97.74 715 THR B C 1
ATOM 14014 O O . THR B 1 710 ? 117.430 98.391 93.108 1.00 107.06 715 THR B O 1
ATOM 14018 N N . TYR B 1 711 ? 119.628 98.866 93.148 1.00 85.29 716 TYR B N 1
ATOM 14019 C CA . TYR B 1 711 ? 119.397 100.155 93.791 1.00 87.14 716 TYR B CA 1
ATOM 14020 C C . TYR B 1 711 ? 118.601 101.087 92.888 1.00 93.32 716 TYR B C 1
ATOM 14021 O O . TYR B 1 711 ? 117.735 101.831 93.361 1.00 93.80 716 TYR B O 1
ATOM 14030 N N . GLN B 1 712 ? 118.879 101.061 91.585 1.00 106.15 717 GLN B N 1
ATOM 14031 C CA . GLN B 1 712 ? 118.147 101.913 90.657 1.00 109.34 717 GLN B CA 1
ATOM 14032 C C . GLN B 1 712 ? 116.720 101.437 90.436 1.00 108.35 717 GLN B C 1
ATOM 14033 O O . GLN B 1 712 ? 115.881 102.226 89.991 1.00 112.47 717 GLN B O 1
ATOM 14039 N N . GLY B 1 713 ? 116.428 100.184 90.732 1.00 103.08 718 GLY B N 1
ATOM 14040 C CA . GLY B 1 713 ? 115.093 99.638 90.582 1.00 102.71 718 GLY B CA 1
ATOM 14041 C C . GLY B 1 713 ? 115.146 98.211 90.076 1.00 107.19 718 GLY B C 1
ATOM 14042 O O . GLY B 1 713 ? 116.130 97.761 89.491 1.00 113.87 718 GLY B O 1
ATOM 14043 N N . VAL B 1 714 ? 114.058 97.485 90.306 1.00 104.26 719 VAL B N 1
ATOM 14044 C CA . VAL B 1 714 ? 113.928 96.098 89.882 1.00 105.04 719 VAL B CA 1
ATOM 14045 C C . VAL B 1 714 ? 112.649 95.968 89.069 1.00 109.22 719 VAL B C 1
ATOM 14046 O O . VAL B 1 714 ? 111.608 96.515 89.451 1.00 115.79 719 VAL B O 1
ATOM 14050 N N . SER B 1 715 ? 112.734 95.268 87.937 1.00 106.27 720 SER B N 1
ATOM 14051 C CA . SER B 1 715 ? 111.567 95.107 87.077 1.00 106.48 720 SER B CA 1
ATOM 14052 C C . SER B 1 715 ? 110.453 94.353 87.790 1.00 105.28 720 SER B C 1
ATOM 14053 O O . SER B 1 715 ? 109.280 94.733 87.703 1.00 109.31 720 SER B O 1
ATOM 14056 N N . GLY B 1 716 ? 110.800 93.290 88.507 1.00 97.41 721 GLY B N 1
ATOM 14057 C CA . GLY B 1 716 ? 109.828 92.451 89.176 1.00 99.00 721 GLY B CA 1
ATOM 14058 C C . GLY B 1 716 ? 109.697 91.065 88.592 1.00 101.81 721 GLY B C 1
ATOM 14059 O O . GLY B 1 716 ? 109.063 90.207 89.218 1.00 103.94 721 GLY B O 1
ATOM 14060 N N . LYS B 1 717 ? 110.262 90.819 87.413 1.00 112.92 722 LYS B N 1
ATOM 14061 C CA . LYS B 1 717 ? 110.261 89.478 86.851 1.00 114.77 722 LYS B CA 1
ATOM 14062 C C . LYS B 1 717 ? 111.042 88.534 87.755 1.00 116.59 722 LYS B C 1
ATOM 14063 O O . LYS B 1 717 ? 112.129 88.865 88.234 1.00 122.05 722 LYS B O 1
ATOM 14069 N N . LYS B 1 718 ? 110.482 87.352 87.990 1.00 100.97 723 LYS B N 1
ATOM 14070 C CA . LYS B 1 718 ? 111.032 86.406 88.950 1.00 101.77 723 LYS B CA 1
ATOM 14071 C C . LYS B 1 718 ? 111.475 85.133 88.248 1.00 105.59 723 LYS B C 1
ATOM 14072 O O . LYS B 1 718 ? 110.712 84.547 87.474 1.00 107.15 723 LYS B O 1
ATOM 14078 N N . MET B 1 719 ? 112.706 84.711 88.520 1.00 111.30 724 MET B N 1
ATOM 14079 C CA . MET B 1 719 ? 113.170 83.399 88.106 1.00 104.85 724 MET B CA 1
ATOM 14080 C C . MET B 1 719 ? 112.627 82.332 89.049 1.00 105.60 724 MET B C 1
ATOM 14081 O O . MET B 1 719 ? 112.318 82.595 90.213 1.00 113.38 724 MET B O 1
ATOM 14086 N N . VAL B 1 720 ? 112.521 81.111 88.535 1.00 95.47 725 VAL B N 1
ATOM 14087 C CA . VAL B 1 720 ? 111.966 79.987 89.278 1.00 99.52 725 VAL B CA 1
ATOM 14088 C C . VAL B 1 720 ? 113.064 78.958 89.493 1.00 102.19 725 VAL B C 1
ATOM 14089 O O . VAL B 1 720 ? 113.738 78.553 88.540 1.00 106.55 725 VAL B O 1
ATOM 14093 N N . TYR B 1 721 ? 113.239 78.538 90.742 1.00 108.06 726 TYR B N 1
ATOM 14094 C CA . TYR B 1 721 ? 114.238 77.550 91.111 1.00 105.37 726 TYR B CA 1
ATOM 14095 C C . TYR B 1 721 ? 113.580 76.385 91.833 1.00 104.22 726 TYR B C 1
ATOM 14096 O O . TYR B 1 721 ? 112.549 76.542 92.491 1.00 111.12 726 TYR B O 1
ATOM 14105 N N . HIS B 1 722 ? 114.186 75.211 91.699 1.00 107.78 727 HIS B N 1
ATOM 14106 C CA . HIS B 1 722 ? 113.843 74.093 92.559 1.00 107.52 727 HIS B CA 1
ATOM 14107 C C . HIS B 1 722 ? 114.584 74.222 93.881 1.00 114.50 727 HIS B C 1
ATOM 14108 O O . HIS B 1 722 ? 115.654 74.829 93.960 1.00 120.95 727 HIS B O 1
ATOM 14115 N N . THR B 1 723 ? 113.998 73.648 94.932 1.00 112.19 728 THR B N 1
ATOM 14116 C CA . THR B 1 723 ? 114.641 73.705 96.239 1.00 112.20 728 THR B CA 1
ATOM 14117 C C . THR B 1 723 ? 115.969 72.962 96.241 1.00 115.74 728 THR B C 1
ATOM 14118 O O . THR B 1 723 ? 116.862 73.293 97.028 1.00 117.53 728 THR B O 1
ATOM 14122 N N . GLU B 1 724 ? 116.124 71.963 95.370 1.00 117.02 729 GLU B N 1
ATOM 14123 C CA . GLU B 1 724 ? 117.369 71.204 95.328 1.00 111.94 729 GLU B CA 1
ATOM 14124 C C . GLU B 1 724 ? 118.532 72.062 94.843 1.00 116.21 729 GLU B C 1
ATOM 14125 O O . GLU B 1 724 ? 119.635 71.994 95.400 1.00 120.06 729 GLU B O 1
ATOM 14131 N N . GLN B 1 725 ? 118.312 72.867 93.803 1.00 107.58 730 GLN B N 1
ATOM 14132 C CA . GLN B 1 725 ? 119.384 73.707 93.278 1.00 107.99 730 GLN B CA 1
ATOM 14133 C C . GLN B 1 725 ? 119.818 74.742 94.306 1.00 110.81 730 GLN B C 1
ATOM 14134 O O . GLN B 1 725 ? 121.017 74.959 94.527 1.00 115.31 730 GLN B O 1
ATOM 14140 N N . LEU B 1 726 ? 118.846 75.394 94.946 1.00 96.73 731 LEU B N 1
ATOM 14141 C CA . LEU B 1 726 ? 119.165 76.372 95.977 1.00 99.31 731 LEU B CA 1
ATOM 14142 C C . LEU B 1 726 ? 119.857 75.709 97.156 1.00 104.83 731 LEU B C 1
ATOM 14143 O O . LEU B 1 726 ? 120.768 76.287 97.759 1.00 110.29 731 LEU B O 1
ATOM 14148 N N . ALA B 1 727 ? 119.435 74.491 97.500 1.00 103.85 732 ALA B N 1
ATOM 14149 C CA . ALA B 1 727 ? 120.097 73.756 98.568 1.00 106.98 732 ALA B CA 1
ATOM 14150 C C . ALA B 1 727 ? 121.553 73.484 98.224 1.00 110.06 732 ALA B C 1
ATOM 14151 O O . ALA B 1 727 ? 122.435 73.652 99.068 1.00 113.20 732 ALA B O 1
ATOM 14153 N N . ALA B 1 728 ? 121.827 73.075 96.986 1.00 105.46 733 ALA B N 1
ATOM 14154 C CA . ALA B 1 728 ? 123.210 72.834 96.586 1.00 100.83 733 ALA B CA 1
ATOM 14155 C C . ALA B 1 728 ? 124.034 74.116 96.640 1.00 106.33 733 ALA B C 1
ATOM 14156 O O . ALA B 1 728 ? 125.171 74.117 97.134 1.00 113.91 733 ALA B O 1
ATOM 14158 N N . ILE B 1 729 ? 123.470 75.221 96.149 1.00 96.77 734 ILE B N 1
ATOM 14159 C CA . ILE B 1 729 ? 124.200 76.488 96.135 1.00 97.45 734 ILE B CA 1
ATOM 14160 C C . ILE B 1 729 ? 124.530 76.929 97.556 1.00 102.75 734 ILE B C 1
ATOM 14161 O O . ILE B 1 729 ? 125.675 77.284 97.874 1.00 109.50 734 ILE B O 1
ATOM 14166 N N . LEU B 1 730 ? 123.534 76.898 98.439 1.00 93.87 735 LEU B N 1
ATOM 14167 C CA . LEU B 1 730 ? 123.769 77.352 99.800 1.00 92.00 735 LEU B CA 1
ATOM 14168 C C . LEU B 1 730 ? 124.620 76.361 100.581 1.00 99.16 735 LEU B C 1
ATOM 14169 O O . LEU B 1 730 ? 125.306 76.756 101.524 1.00 107.37 735 LEU B O 1
ATOM 14174 N N . GLU B 1 731 ? 124.612 75.082 100.200 1.00 104.67 736 GLU B N 1
ATOM 14175 C CA . GLU B 1 731 ? 125.530 74.131 100.815 1.00 100.46 736 GLU B CA 1
ATOM 14176 C C . GLU B 1 731 ? 126.969 74.441 100.439 1.00 104.68 736 GLU B C 1
ATOM 14177 O O . GLU B 1 731 ? 127.869 74.342 101.279 1.00 113.57 736 GLU B O 1
ATOM 14183 N N . GLY B 1 732 ? 127.209 74.808 99.180 1.00 94.41 737 GLY B N 1
ATOM 14184 C CA . GLY B 1 732 ? 128.539 75.267 98.810 1.00 92.89 737 GLY B CA 1
ATOM 14185 C C . GLY B 1 732 ? 128.950 76.506 99.581 1.00 96.03 737 GLY B C 1
ATOM 14186 O O . GLY B 1 732 ? 130.083 76.605 100.073 1.00 103.50 737 GLY B O 1
ATOM 14187 N N . PHE B 1 733 ? 128.025 77.460 99.715 1.00 92.95 738 PHE B N 1
ATOM 14188 C CA . PHE B 1 733 ? 128.305 78.656 100.506 1.00 93.29 738 PHE B CA 1
ATOM 14189 C C . PHE B 1 733 ? 128.656 78.290 101.942 1.00 95.43 738 PHE B C 1
ATOM 14190 O O . PHE B 1 733 ? 129.617 78.815 102.515 1.00 105.86 738 PHE B O 1
ATOM 14198 N N . LEU B 1 734 ? 127.876 77.390 102.542 1.00 89.11 739 LEU B N 1
ATOM 14199 C CA . LEU B 1 734 ? 128.106 76.995 103.925 1.00 89.91 739 LEU B CA 1
ATOM 14200 C C . LEU B 1 734 ? 129.430 76.264 104.077 1.00 94.48 739 LEU B C 1
ATOM 14201 O O . LEU B 1 734 ? 130.110 76.414 105.093 1.00 101.07 739 LEU B O 1
ATOM 14206 N N . GLU B 1 735 ? 129.805 75.454 103.088 1.00 96.59 740 GLU B N 1
ATOM 14207 C CA . GLU B 1 735 ? 131.100 74.786 103.140 1.00 94.24 740 GLU B CA 1
ATOM 14208 C C . GLU B 1 735 ? 132.235 75.799 103.133 1.00 96.43 740 GLU B C 1
ATOM 14209 O O . GLU B 1 735 ? 133.193 75.680 103.909 1.00 103.06 740 GLU B O 1
ATOM 14215 N N . ILE B 1 736 ? 132.134 76.814 102.274 1.00 86.71 741 ILE B N 1
ATOM 14216 C CA . ILE B 1 736 ? 133.163 77.852 102.247 1.00 85.27 741 ILE B CA 1
ATOM 14217 C C . ILE B 1 736 ? 133.209 78.598 103.576 1.00 90.64 741 ILE B C 1
ATOM 14218 O O . ILE B 1 736 ? 134.289 78.876 104.115 1.00 96.16 741 ILE B O 1
ATOM 14223 N N . VAL B 1 737 ? 132.041 78.927 104.129 1.00 89.00 742 VAL B N 1
ATOM 14224 C CA . VAL B 1 737 ? 131.996 79.646 105.400 1.00 81.46 742 VAL B CA 1
ATOM 14225 C C . VAL B 1 737 ? 132.585 78.797 106.519 1.00 84.25 742 VAL B C 1
ATOM 14226 O O . VAL B 1 737 ? 133.294 79.304 107.396 1.00 94.13 742 VAL B O 1
ATOM 14230 N N . THR B 1 738 ? 132.295 77.497 106.514 1.00 85.36 743 THR B N 1
ATOM 14231 C CA . THR B 1 738 ? 132.837 76.606 107.532 1.00 84.48 743 THR B CA 1
ATOM 14232 C C . THR B 1 738 ? 134.352 76.525 107.438 1.00 87.51 743 THR B C 1
ATOM 14233 O O . THR B 1 738 ? 135.048 76.527 108.461 1.00 94.43 743 THR B O 1
ATOM 14237 N N . CYS B 1 739 ? 134.884 76.449 106.217 1.00 92.73 744 CYS B N 1
ATOM 14238 C CA . CYS B 1 739 ? 136.334 76.444 106.060 1.00 92.83 744 CYS B CA 1
ATOM 14239 C C . CYS B 1 739 ? 136.940 77.756 106.542 1.00 92.60 744 CYS B C 1
ATOM 14240 O O . CYS B 1 739 ? 138.013 77.763 107.158 1.00 102.09 744 CYS B O 1
ATOM 14243 N N . GLY B 1 740 ? 136.265 78.876 106.278 1.00 85.84 745 GLY B N 1
ATOM 14244 C CA . GLY B 1 740 ? 136.741 80.150 106.794 1.00 86.00 745 GLY B CA 1
ATOM 14245 C C . GLY B 1 740 ? 136.753 80.202 108.311 1.00 89.81 745 GLY B C 1
ATOM 14246 O O . GLY B 1 740 ? 137.691 80.726 108.919 1.00 98.09 745 GLY B O 1
ATOM 14247 N N . ILE B 1 741 ? 135.711 79.659 108.942 1.00 80.41 746 ILE B N 1
ATOM 14248 C CA . ILE B 1 741 ? 135.662 79.606 110.401 1.00 76.71 746 ILE B CA 1
ATOM 14249 C C . ILE B 1 741 ? 136.794 78.743 110.941 1.00 87.02 746 ILE B C 1
ATOM 14250 O O . ILE B 1 741 ? 137.446 79.093 111.935 1.00 94.93 746 ILE B O 1
ATOM 14255 N N . LYS B 1 742 ? 137.038 77.596 110.304 1.00 92.80 747 LYS B N 1
ATOM 14256 C CA . LYS B 1 742 ? 138.139 76.738 110.728 1.00 89.37 747 LYS B CA 1
ATOM 14257 C C . LYS B 1 742 ? 139.473 77.461 110.609 1.00 93.55 747 LYS B C 1
ATOM 14258 O O . LYS B 1 742 ? 140.319 77.368 111.505 1.00 96.17 747 LYS B O 1
ATOM 14264 N N . LYS B 1 743 ? 139.677 78.187 109.509 1.00 92.06 748 LYS B N 1
ATOM 14265 C CA . LYS B 1 743 ? 140.916 78.939 109.337 1.00 87.37 748 LYS B CA 1
ATOM 14266 C C . LYS B 1 743 ? 141.070 80.005 110.413 1.00 90.99 748 LYS B C 1
ATOM 14267 O O . LYS B 1 743 ? 142.164 80.193 110.963 1.00 101.09 748 LYS B O 1
ATOM 14273 N N . ALA B 1 744 ? 139.987 80.720 110.720 1.00 86.44 749 ALA B N 1
ATOM 14274 C CA . ALA B 1 744 ? 140.057 81.760 111.739 1.00 83.55 749 ALA B CA 1
ATOM 14275 C C . ALA B 1 744 ? 140.393 81.175 113.102 1.00 86.84 749 ALA B C 1
ATOM 14276 O O . ALA B 1 744 ? 141.224 81.724 113.835 1.00 96.48 749 ALA B O 1
ATOM 14278 N N . ARG B 1 745 ? 139.763 80.055 113.459 1.00 97.18 750 ARG B N 1
ATOM 14279 C CA . ARG B 1 745 ? 140.078 79.417 114.732 1.00 95.78 750 ARG B CA 1
ATOM 14280 C C . ARG B 1 745 ? 141.514 78.913 114.753 1.00 98.55 750 ARG B C 1
ATOM 14281 O O . ARG B 1 745 ? 142.187 78.977 115.787 1.00 102.39 750 ARG B O 1
ATOM 14289 N N . ARG B 1 746 ? 142.000 78.404 113.620 1.00 99.43 751 ARG B N 1
ATOM 14290 C CA . ARG B 1 746 ? 143.378 77.935 113.548 1.00 97.21 751 ARG B CA 1
ATOM 14291 C C . ARG B 1 746 ? 144.361 79.071 113.787 1.00 94.87 751 ARG B C 1
ATOM 14292 O O . ARG B 1 746 ? 145.330 78.921 114.538 1.00 101.33 751 ARG B O 1
ATOM 14300 N N . ILE B 1 747 ? 144.127 80.225 113.156 1.00 93.91 752 ILE B N 1
ATOM 14301 C CA . ILE B 1 747 ? 145.077 81.330 113.274 1.00 95.27 752 ILE B CA 1
ATOM 14302 C C . ILE B 1 747 ? 144.841 82.194 114.503 1.00 97.28 752 ILE B C 1
ATOM 14303 O O . ILE B 1 747 ? 145.656 83.086 114.782 1.00 99.47 752 ILE B O 1
ATOM 14308 N N . SER B 1 748 ? 143.761 81.967 115.247 1.00 106.42 753 SER B N 1
ATOM 14309 C CA . SER B 1 748 ? 143.455 82.816 116.394 1.00 105.07 753 SER B CA 1
ATOM 14310 C C . SER B 1 748 ? 144.018 82.250 117.694 1.00 104.48 753 SER B C 1
ATOM 14311 O O . SER B 1 748 ? 144.792 82.919 118.384 1.00 110.40 753 SER B O 1
ATOM 14314 N N . GLY B 1 749 ? 143.638 81.037 118.040 1.00 107.68 754 GLY B N 1
ATOM 14315 C CA . GLY B 1 749 ? 144.123 80.425 119.259 1.00 105.62 754 GLY B CA 1
ATOM 14316 C C . GLY B 1 749 ? 143.063 79.514 119.856 1.00 112.34 754 GLY B C 1
ATOM 14317 O O . GLY B 1 749 ? 142.212 78.986 119.143 1.00 116.97 754 GLY B O 1
ATOM 14318 N N . GLU B 1 750 ? 143.142 79.347 121.176 1.00 122.70 755 GLU B N 1
ATOM 14319 C CA . GLU B 1 750 ? 142.238 78.452 121.886 1.00 123.99 755 GLU B CA 1
ATOM 14320 C C . GLU B 1 750 ? 140.812 78.980 121.961 1.00 122.88 755 GLU B C 1
ATOM 14321 O O . GLU B 1 750 ? 139.901 78.205 122.266 1.00 118.91 755 GLU B O 1
ATOM 14327 N N . ILE B 1 751 ? 140.597 80.264 121.692 1.00 106.66 756 ILE B N 1
ATOM 14328 C CA . ILE B 1 751 ? 139.279 80.880 121.758 1.00 102.80 756 ILE B CA 1
ATOM 14329 C C . ILE B 1 751 ? 138.950 81.446 120.388 1.00 104.79 756 ILE B C 1
ATOM 14330 O O . ILE B 1 751 ? 139.790 82.107 119.767 1.00 109.15 756 ILE B O 1
ATOM 14335 N N . CYS B 1 752 ? 137.739 81.180 119.917 1.00 95.13 757 CYS B N 1
ATOM 14336 C CA . CYS B 1 752 ? 137.329 81.673 118.614 1.00 96.58 757 CYS B CA 1
ATOM 14337 C C . CYS B 1 752 ? 137.367 83.198 118.598 1.00 97.07 757 CYS B C 1
ATOM 14338 O O . CYS B 1 752 ? 136.986 83.841 119.582 1.00 99.78 757 CYS B O 1
ATOM 14341 N N . PRO B 1 753 ? 137.820 83.806 117.510 1.00 79.61 758 PRO B N 1
ATOM 14342 C CA . PRO B 1 753 ? 137.926 85.263 117.456 1.00 77.90 758 PRO B CA 1
ATOM 14343 C C . PRO B 1 753 ? 136.565 85.908 117.244 1.00 78.71 758 PRO B C 1
ATOM 14344 O O . PRO B 1 753 ? 135.568 85.251 116.950 1.00 86.09 758 PRO B O 1
ATOM 14348 N N . THR B 1 754 ? 136.547 87.229 117.388 1.00 70.21 759 THR B N 1
ATOM 14349 C CA . THR B 1 754 ? 135.355 88.022 117.128 1.00 76.60 759 THR B CA 1
ATOM 14350 C C . THR B 1 754 ? 135.539 88.989 115.971 1.00 80.20 759 THR B C 1
ATOM 14351 O O . THR B 1 754 ? 134.670 89.087 115.103 1.00 90.96 759 THR B O 1
ATOM 14355 N N . TYR B 1 755 ? 136.659 89.701 115.932 1.00 75.00 760 TYR B N 1
ATOM 14356 C CA . TYR B 1 755 ? 136.906 90.699 114.907 1.00 78.85 760 TYR B CA 1
ATOM 14357 C C . TYR B 1 755 ? 138.260 90.455 114.262 1.00 82.71 760 TYR B C 1
ATOM 14358 O O . TYR B 1 755 ? 139.151 89.836 114.846 1.00 83.83 760 TYR B O 1
ATOM 14367 N N . PHE B 1 756 ? 138.394 90.944 113.036 1.00 85.15 761 PHE B N 1
ATOM 14368 C CA . PHE B 1 756 ? 139.657 90.945 112.316 1.00 71.61 761 PHE B CA 1
ATOM 14369 C C . PHE B 1 756 ? 139.876 92.317 111.704 1.00 82.00 761 PHE B C 1
ATOM 14370 O O . PHE B 1 756 ? 138.952 92.913 111.146 1.00 93.76 761 PHE B O 1
ATOM 14378 N N . THR B 1 757 ? 141.102 92.810 111.811 1.00 91.59 762 THR B N 1
ATOM 14379 C CA . THR B 1 757 ? 141.505 94.071 111.213 1.00 88.37 762 THR B CA 1
ATOM 14380 C C . THR B 1 757 ? 142.588 93.798 110.182 1.00 93.48 762 THR B C 1
ATOM 14381 O O . THR B 1 757 ? 143.521 93.033 110.439 1.00 101.43 762 THR B O 1
ATOM 14385 N N . TYR B 1 758 ? 142.451 94.403 109.009 1.00 92.98 763 TYR B N 1
ATOM 14386 C CA . TYR B 1 758 ? 143.383 94.190 107.916 1.00 93.00 763 TYR B CA 1
ATOM 14387 C C . TYR B 1 758 ? 144.144 95.470 107.615 1.00 98.22 763 TYR B C 1
ATOM 14388 O O . TYR B 1 758 ? 143.601 96.574 107.706 1.00 102.97 763 TYR B O 1
ATOM 14397 N N . GLU B 1 759 ? 145.415 95.309 107.265 1.00 103.62 764 GLU B N 1
ATOM 14398 C CA . GLU B 1 759 ? 146.268 96.410 106.848 1.00 101.94 764 GLU B CA 1
ATOM 14399 C C . GLU B 1 759 ? 146.676 96.176 105.403 1.00 106.25 764 GLU B C 1
ATOM 14400 O O . GLU B 1 759 ? 147.104 95.073 105.049 1.00 108.76 764 GLU B O 1
ATOM 14406 N N . VAL B 1 760 ? 146.536 97.204 104.574 1.00 100.96 765 VAL B N 1
ATOM 14407 C CA . VAL B 1 760 ? 146.816 97.078 103.148 1.00 101.68 765 VAL B CA 1
ATOM 14408 C C . VAL B 1 760 ? 148.122 97.796 102.835 1.00 102.23 765 VAL B C 1
ATOM 14409 O O . VAL B 1 760 ? 148.131 99.023 102.668 1.00 104.29 765 VAL B O 1
ATOM 14413 N N . PRO B 1 761 ? 149.245 97.079 102.747 1.00 102.22 766 PRO B N 1
ATOM 14414 C CA . PRO B 1 761 ? 150.519 97.751 102.466 1.00 102.40 766 PRO B CA 1
ATOM 14415 C C . PRO B 1 761 ? 150.743 98.053 100.998 1.00 107.43 766 PRO B C 1
ATOM 14416 O O . PRO B 1 761 ? 151.543 98.944 100.686 1.00 108.19 766 PRO B O 1
ATOM 14420 N N . GLU B 1 762 ? 150.071 97.348 100.090 1.00 113.04 767 GLU B N 1
ATOM 14421 C CA . GLU B 1 762 ? 150.292 97.497 98.657 1.00 107.37 767 GLU B CA 1
ATOM 14422 C C . GLU B 1 762 ? 148.959 97.752 97.975 1.00 110.69 767 GLU B C 1
ATOM 14423 O O . GLU B 1 762 ? 148.069 96.897 98.008 1.00 116.01 767 GLU B O 1
ATOM 14429 N N . TYR B 1 763 ? 148.827 98.917 97.350 1.00 106.74 768 TYR B N 1
ATOM 14430 C CA . TYR B 1 763 ? 147.608 99.272 96.644 1.00 104.08 768 TYR B CA 1
ATOM 14431 C C . TYR B 1 763 ? 147.969 99.957 95.335 1.00 108.22 768 TYR B C 1
ATOM 14432 O O . TYR B 1 763 ? 149.053 100.522 95.181 1.00 111.34 768 TYR B O 1
ATOM 14441 N N . GLU B 1 764 ? 147.039 99.893 94.389 1.00 119.09 769 GLU B N 1
ATOM 14442 C CA . GLU B 1 764 ? 147.223 100.434 93.051 1.00 115.02 769 GLU B CA 1
ATOM 14443 C C . GLU B 1 764 ? 146.148 101.471 92.771 1.00 119.25 769 GLU B C 1
ATOM 14444 O O . GLU B 1 764 ? 144.956 101.189 92.924 1.00 128.59 769 GLU B O 1
ATOM 14450 N N . LYS B 1 765 ? 146.568 102.663 92.360 1.00 104.96 770 LYS B N 1
ATOM 14451 C CA . LYS B 1 765 ? 145.615 103.688 91.968 1.00 106.55 770 LYS B CA 1
ATOM 14452 C C . LYS B 1 765 ? 145.041 103.381 90.590 1.00 110.91 770 LYS B C 1
ATOM 14453 O O . LYS B 1 765 ? 145.684 102.747 89.751 1.00 108.75 770 LYS B O 1
ATOM 14459 N N . LEU B 1 766 ? 143.817 103.838 90.362 1.00 121.99 771 LEU B N 1
ATOM 14460 C CA . LEU B 1 766 ? 143.117 103.594 89.113 1.00 119.01 771 LEU B CA 1
ATOM 14461 C C . LEU B 1 766 ? 142.882 104.903 88.371 1.00 121.55 771 LEU B C 1
ATOM 14462 O O . LEU B 1 766 ? 142.975 105.994 88.940 1.00 119.61 771 LEU B O 1
ATOM 14467 N N . LYS B 1 767 ? 142.581 104.774 87.076 1.00 128.26 772 LYS B N 1
ATOM 14468 C CA . LYS B 1 767 ? 142.376 105.952 86.240 1.00 128.60 772 LYS B CA 1
ATOM 14469 C C . LYS B 1 767 ? 141.163 106.753 86.695 1.00 131.97 772 LYS B C 1
ATOM 14470 O O . LYS B 1 767 ? 141.208 107.987 86.744 1.00 131.77 772 LYS B O 1
ATOM 14472 N N . ASP B 1 768 ? 140.071 106.069 87.041 1.00 142.76 773 ASP B N 1
ATOM 14473 C CA . ASP B 1 768 ? 138.855 106.755 87.458 1.00 142.90 773 ASP B CA 1
ATOM 14474 C C . ASP B 1 768 ? 138.981 107.407 88.828 1.00 143.10 773 ASP B C 1
ATOM 14475 O O . ASP B 1 768 ? 138.086 108.162 89.218 1.00 141.54 773 ASP B O 1
ATOM 14480 N N . GLY B 1 769 ? 140.056 107.137 89.562 1.00 131.67 774 GLY B N 1
ATOM 14481 C CA . GLY B 1 769 ? 140.264 107.705 90.878 1.00 127.27 774 GLY B CA 1
ATOM 14482 C C . GLY B 1 769 ? 140.162 106.713 92.013 1.00 126.52 774 GLY B C 1
ATOM 14483 O O . GLY B 1 769 ? 140.561 107.042 93.136 1.00 124.64 774 GLY B O 1
ATOM 14484 N N . GLY B 1 770 ? 139.644 105.517 91.765 1.00 120.80 775 GLY B N 1
ATOM 14485 C CA . GLY B 1 770 ? 139.586 104.506 92.797 1.00 118.98 775 GLY B CA 1
ATOM 14486 C C . GLY B 1 770 ? 140.950 103.914 93.091 1.00 119.75 775 GLY B C 1
ATOM 14487 O O . GLY B 1 770 ? 141.920 104.087 92.355 1.00 125.43 775 GLY B O 1
ATOM 14488 N N . ILE B 1 771 ? 141.018 103.194 94.206 1.00 105.15 776 ILE B N 1
ATOM 14489 C CA . ILE B 1 771 ? 142.243 102.548 94.660 1.00 101.34 776 ILE B CA 1
ATOM 14490 C C . ILE B 1 771 ? 141.985 101.054 94.760 1.00 102.91 776 ILE B C 1
ATOM 14491 O O . ILE B 1 771 ? 141.006 100.630 95.384 1.00 112.59 776 ILE B O 1
ATOM 14496 N N . ARG B 1 772 ? 142.858 100.259 94.146 1.00 99.09 777 ARG B N 1
ATOM 14497 C CA . ARG B 1 772 ? 142.703 98.814 94.148 1.00 98.31 777 ARG B CA 1
ATOM 14498 C C . ARG B 1 772 ? 143.698 98.199 95.116 1.00 105.58 777 ARG B C 1
ATOM 14499 O O . ARG B 1 772 ? 144.911 98.281 94.873 1.00 115.90 777 ARG B O 1
ATOM 14507 N N . PRO B 1 773 ? 143.253 97.593 96.214 1.00 100.20 778 PRO B N 1
ATOM 14508 C CA . PRO B 1 773 ? 144.193 96.907 97.104 1.00 98.32 778 PRO B CA 1
ATOM 14509 C C . PRO B 1 773 ? 144.832 95.718 96.409 1.00 97.91 778 PRO B C 1
ATOM 14510 O O . PRO B 1 773 ? 144.230 95.076 95.547 1.00 101.24 778 PRO B O 1
ATOM 14514 N N . LEU B 1 774 ? 146.071 95.427 96.796 1.00 98.15 779 LEU B N 1
ATOM 14515 C CA . LEU B 1 774 ? 146.809 94.315 96.224 1.00 99.46 779 LEU B CA 1
ATOM 14516 C C . LEU B 1 774 ? 147.242 93.279 97.248 1.00 100.10 779 LEU B C 1
ATOM 14517 O O . LEU B 1 774 ? 147.649 92.182 96.852 1.00 95.94 779 LEU B O 1
ATOM 14522 N N . LYS B 1 775 ? 147.167 93.585 98.539 1.00 102.87 780 LYS B N 1
ATOM 14523 C CA . LYS B 1 775 ? 147.568 92.640 99.568 1.00 102.07 780 LYS B CA 1
ATOM 14524 C C . LYS B 1 775 ? 146.915 93.037 100.882 1.00 101.29 780 LYS B C 1
ATOM 14525 O O . LYS B 1 775 ? 146.909 94.215 101.245 1.00 98.13 780 LYS B O 1
ATOM 14531 N N . PHE B 1 776 ? 146.370 92.051 101.585 1.00 96.60 781 PHE B N 1
ATOM 14532 C CA . PHE B 1 776 ? 145.754 92.254 102.888 1.00 91.09 781 PHE B CA 1
ATOM 14533 C C . PHE B 1 776 ? 146.565 91.525 103.948 1.00 99.46 781 PHE B C 1
ATOM 14534 O O . PHE B 1 776 ? 146.872 90.339 103.793 1.00 102.55 781 PHE B O 1
ATOM 14542 N N . VAL B 1 777 ? 146.910 92.234 105.016 1.00 101.66 782 VAL B N 1
ATOM 14543 C CA . VAL B 1 777 ? 147.666 91.679 106.131 1.00 98.05 782 VAL B CA 1
ATOM 14544 C C . VAL B 1 777 ? 146.742 91.644 107.346 1.00 101.54 782 VAL B C 1
ATOM 14545 O O . VAL B 1 777 ? 146.440 92.698 107.923 1.00 102.25 782 VAL B O 1
ATOM 14549 N N . PRO B 1 778 ? 146.263 90.475 107.761 1.00 95.71 783 PRO B N 1
ATOM 14550 C CA . PRO B 1 778 ? 145.358 90.420 108.911 1.00 92.91 783 PRO B CA 1
ATOM 14551 C C . PRO B 1 778 ? 146.065 90.799 110.200 1.00 93.28 783 PRO B C 1
ATOM 14552 O O . PRO B 1 778 ? 147.257 90.544 110.382 1.00 96.26 783 PRO B O 1
ATOM 14556 N N . GLN B 1 779 ? 145.309 91.419 111.101 1.00 92.34 784 GLN B N 1
ATOM 14557 C CA . GLN B 1 779 ? 145.795 91.791 112.421 1.00 92.00 784 GLN B CA 1
ATOM 14558 C C . GLN B 1 779 ? 144.918 91.132 113.472 1.00 94.40 784 GLN B C 1
ATOM 14559 O O . GLN B 1 779 ? 143.691 91.267 113.432 1.00 101.28 784 GLN B O 1
ATOM 14565 N N . ASN B 1 780 ? 145.543 90.421 114.404 1.00 94.81 785 ASN B N 1
ATOM 14566 C CA . ASN B 1 780 ? 144.794 89.809 115.489 1.00 91.97 785 ASN B CA 1
ATOM 14567 C C . ASN B 1 780 ? 144.200 90.878 116.395 1.00 94.20 785 ASN B C 1
ATOM 14568 O O . ASN B 1 780 ? 144.795 91.931 116.629 1.00 97.80 785 ASN B O 1
ATOM 14573 N N . MET B 1 781 ? 143.010 90.596 116.902 1.00 92.38 786 MET B N 1
ATOM 14574 C CA . MET B 1 781 ? 142.273 91.495 117.768 1.00 91.21 786 MET B CA 1
ATOM 14575 C C . MET B 1 781 ? 142.150 90.893 119.159 1.00 95.95 786 MET B C 1
ATOM 14576 O O . MET B 1 781 ? 142.246 89.672 119.328 1.00 100.36 786 MET B O 1
ATOM 14581 N N . PRO B 1 782 ? 141.953 91.722 120.182 1.00 87.83 787 PRO B N 1
ATOM 14582 C CA . PRO B 1 782 ? 141.720 91.185 121.526 1.00 88.42 787 PRO B CA 1
ATOM 14583 C C . PRO B 1 782 ? 140.466 90.328 121.559 1.00 87.99 787 PRO B C 1
ATOM 14584 O O . PRO B 1 782 ? 139.549 90.502 120.756 1.00 93.60 787 PRO B O 1
ATOM 14588 N N . TYR B 1 783 ? 140.446 89.375 122.483 1.00 80.34 788 TYR B N 1
ATOM 14589 C CA . TYR B 1 783 ? 139.302 88.483 122.607 1.00 76.15 788 TYR B CA 1
ATOM 14590 C C . TYR B 1 783 ? 138.069 89.253 123.060 1.00 84.82 788 TYR B C 1
ATOM 14591 O O . TYR B 1 783 ? 138.135 90.072 123.980 1.00 98.44 788 TYR B O 1
ATOM 14600 N N . PHE B 1 784 ? 136.943 88.986 122.410 1.00 77.21 789 PHE B N 1
ATOM 14601 C CA . PHE B 1 784 ? 135.652 89.523 122.804 1.00 74.53 789 PHE B CA 1
ATOM 14602 C C . PHE B 1 784 ? 134.732 88.372 123.174 1.00 81.47 789 PHE B C 1
ATOM 14603 O O . PHE B 1 784 ? 134.870 87.259 122.661 1.00 92.46 789 PHE B O 1
ATOM 14611 N N . LEU B 1 785 ? 133.789 88.645 124.074 1.00 79.91 790 LEU B N 1
ATOM 14612 C CA . LEU B 1 785 ? 132.869 87.596 124.495 1.00 80.02 790 LEU B CA 1
ATOM 14613 C C . LEU B 1 785 ? 131.865 87.257 123.402 1.00 85.97 790 LEU B C 1
ATOM 14614 O O . LEU B 1 785 ? 131.367 86.128 123.353 1.00 92.20 790 LEU B O 1
ATOM 14619 N N . GLU B 1 786 ? 131.565 88.209 122.516 1.00 85.79 791 GLU B N 1
ATOM 14620 C CA . GLU B 1 786 ? 130.557 87.977 121.487 1.00 76.97 791 GLU B CA 1
ATOM 14621 C C . GLU B 1 786 ? 130.943 86.835 120.559 1.00 81.42 791 GLU B C 1
ATOM 14622 O O . GLU B 1 786 ? 130.068 86.116 120.063 1.00 90.35 791 GLU B O 1
ATOM 14628 N N . GLY B 1 787 ? 132.236 86.654 120.309 1.00 81.37 792 GLY B N 1
ATOM 14629 C CA . GLY B 1 787 ? 132.715 85.584 119.468 1.00 79.21 792 GLY B CA 1
ATOM 14630 C C . GLY B 1 787 ? 132.235 84.220 119.917 1.00 83.71 792 GLY B C 1
ATOM 14631 O O . GLY B 1 787 ? 131.522 83.523 119.190 1.00 90.47 792 GLY B O 1
ATOM 14632 N N . PRO B 1 788 ? 132.633 83.805 121.121 1.00 83.92 793 PRO B N 1
ATOM 14633 C CA . PRO B 1 788 ? 132.131 82.529 121.652 1.00 84.83 793 PRO B CA 1
ATOM 14634 C C . PRO B 1 788 ? 130.622 82.471 121.774 1.00 85.30 793 PRO B C 1
ATOM 14635 O O . PRO B 1 788 ? 130.042 81.393 121.600 1.00 91.60 793 PRO B O 1
ATOM 14639 N N . VAL B 1 789 ? 129.966 83.594 122.071 1.00 81.33 794 VAL B N 1
ATOM 14640 C CA . VAL B 1 789 ? 128.510 83.594 122.182 1.00 80.22 794 VAL B CA 1
ATOM 14641 C C . VAL B 1 789 ? 127.880 83.183 120.859 1.00 88.11 794 VAL B C 1
ATOM 14642 O O . VAL B 1 789 ? 127.007 82.310 120.810 1.00 92.31 794 VAL B O 1
ATOM 14646 N N . ARG B 1 790 ? 128.321 83.801 119.764 1.00 89.74 795 ARG B N 1
ATOM 14647 C CA . ARG B 1 790 ? 127.794 83.431 118.456 1.00 80.63 795 ARG B CA 1
ATOM 14648 C C . ARG B 1 790 ? 128.233 82.027 118.065 1.00 82.50 795 ARG B C 1
ATOM 14649 O O . ARG B 1 790 ? 127.483 81.297 117.409 1.00 93.04 795 ARG B O 1
ATOM 14657 N N . TYR B 1 791 ? 129.446 81.634 118.454 1.00 74.62 796 TYR B N 1
ATOM 14658 C CA . TYR B 1 791 ? 129.955 80.325 118.065 1.00 71.81 796 TYR B CA 1
ATOM 14659 C C . TYR B 1 791 ? 129.152 79.204 118.709 1.00 83.69 796 TYR B C 1
ATOM 14660 O O . TYR B 1 791 ? 128.927 78.161 118.088 1.00 95.18 796 TYR B O 1
ATOM 14669 N N . LEU B 1 792 ? 128.715 79.398 119.953 1.00 84.17 797 LEU B N 1
ATOM 14670 C CA . LEU B 1 792 ? 127.951 78.363 120.639 1.00 81.49 797 LEU B CA 1
ATOM 14671 C C . LEU B 1 792 ? 126.619 78.078 119.961 1.00 88.47 797 LEU B C 1
ATOM 14672 O O . LEU B 1 792 ? 126.021 77.027 120.214 1.00 92.41 797 LEU B O 1
ATOM 14677 N N . LYS B 1 793 ? 126.135 78.985 119.113 1.00 83.73 798 LYS B N 1
ATOM 14678 C CA . LYS B 1 793 ? 124.910 78.730 118.370 1.00 79.65 798 LYS B CA 1
ATOM 14679 C C . LYS B 1 793 ? 125.115 77.755 117.219 1.00 83.10 798 LYS B C 1
ATOM 14680 O O . LYS B 1 793 ? 124.142 77.151 116.758 1.00 85.83 798 LYS B O 1
ATOM 14686 N N . LEU B 1 794 ? 126.347 77.590 116.749 1.00 86.68 799 LEU B N 1
ATOM 14687 C CA . LEU B 1 794 ? 126.605 76.707 115.626 1.00 84.01 799 LEU B CA 1
ATOM 14688 C C . LEU B 1 794 ? 126.443 75.245 116.039 1.00 92.10 799 LEU B C 1
ATOM 14689 O O . LEU B 1 794 ? 126.667 74.889 117.198 1.00 98.04 799 LEU B O 1
ATOM 14694 N N . PRO B 1 795 ? 126.053 74.377 115.106 1.00 101.42 800 PRO B N 1
ATOM 14695 C CA . PRO B 1 795 ? 125.898 72.943 115.418 1.00 102.07 800 PRO B CA 1
ATOM 14696 C C . PRO B 1 795 ? 127.231 72.199 115.418 1.00 103.31 800 PRO B C 1
ATOM 14697 O O . PRO B 1 795 ? 127.614 71.507 114.478 1.00 107.37 800 PRO B O 1
ATOM 14701 N N . VAL B 1 796 ? 127.971 72.345 116.511 1.00 106.28 801 VAL B N 1
ATOM 14702 C CA . VAL B 1 796 ? 129.267 71.707 116.660 1.00 103.46 801 VAL B CA 1
ATOM 14703 C C . VAL B 1 796 ? 129.171 70.640 117.745 1.00 103.01 801 VAL B C 1
ATOM 14704 O O . VAL B 1 796 ? 128.164 70.514 118.441 1.00 104.66 801 VAL B O 1
ATOM 14708 N N . GLU B 1 797 ? 130.241 69.864 117.880 1.00 122.94 802 GLU B N 1
ATOM 14709 C CA . GLU B 1 797 ? 130.261 68.768 118.835 1.00 125.96 802 GLU B CA 1
ATOM 14710 C C . GLU B 1 797 ? 130.177 69.297 120.262 1.00 126.36 802 GLU B C 1
ATOM 14711 O O . GLU B 1 797 ? 130.654 70.391 120.573 1.00 129.62 802 GLU B O 1
ATOM 14717 N N . GLN B 1 798 ? 129.549 68.504 121.132 1.00 112.36 803 GLN B N 1
ATOM 14718 C CA . GLN B 1 798 ? 129.371 68.912 122.521 1.00 112.79 803 GLN B CA 1
ATOM 14719 C C . GLN B 1 798 ? 130.708 69.068 123.232 1.00 119.22 803 GLN B C 1
ATOM 14720 O O . GLN B 1 798 ? 130.908 70.021 123.995 1.00 120.50 803 GLN B O 1
ATOM 14726 N N . GLY B 1 799 ? 131.631 68.133 123.005 1.00 116.18 804 GLY B N 1
ATOM 14727 C CA . GLY B 1 799 ? 132.937 68.230 123.633 1.00 109.20 804 GLY B CA 1
ATOM 14728 C C . GLY B 1 799 ? 133.677 69.491 123.237 1.00 111.07 804 GLY B C 1
ATOM 14729 O O . GLY B 1 799 ? 134.369 70.099 124.055 1.00 114.93 804 GLY B O 1
ATOM 14730 N N . GLU B 1 800 ? 133.537 69.904 121.976 1.00 108.19 805 GLU B N 1
ATOM 14731 C CA . GLU B 1 800 ? 134.153 71.152 121.544 1.00 109.40 805 GLU B CA 1
ATOM 14732 C C . GLU B 1 800 ? 133.542 72.343 122.270 1.00 110.85 805 GLU B C 1
ATOM 14733 O O . GLU B 1 800 ? 134.254 73.278 122.652 1.00 110.38 805 GLU B O 1
ATOM 14739 N N . LYS B 1 801 ? 132.223 72.327 122.471 1.00 97.79 806 LYS B N 1
ATOM 14740 C CA . LYS B 1 801 ? 131.582 73.404 123.216 1.00 93.67 806 LYS B CA 1
ATOM 14741 C C . LYS B 1 801 ? 132.081 73.452 124.653 1.00 98.70 806 LYS B C 1
ATOM 14742 O O . LYS B 1 801 ? 132.345 74.534 125.189 1.00 105.22 806 LYS B O 1
ATOM 14748 N N . ARG B 1 802 ? 132.216 72.291 125.294 1.00 101.91 807 ARG B N 1
ATOM 14749 C CA . ARG B 1 802 ? 132.714 72.270 126.666 1.00 101.34 807 ARG B CA 1
ATOM 14750 C C . ARG B 1 802 ? 134.160 72.746 126.737 1.00 105.96 807 ARG B C 1
ATOM 14751 O O . ARG B 1 802 ? 134.541 73.464 127.671 1.00 106.83 807 ARG B O 1
ATOM 14759 N N . ALA B 1 803 ? 134.981 72.357 125.761 1.00 101.38 808 ALA B N 1
ATOM 14760 C CA . ALA B 1 803 ? 136.360 72.829 125.723 1.00 95.39 808 ALA B CA 1
ATOM 14761 C C . ALA B 1 803 ? 136.419 74.339 125.538 1.00 97.16 808 ALA B C 1
ATOM 14762 O O . ALA B 1 803 ? 137.240 75.018 126.164 1.00 104.60 808 ALA B O 1
ATOM 14764 N N . LEU B 1 804 ? 135.559 74.881 124.674 1.00 86.11 809 LEU B N 1
ATOM 14765 C CA . LEU B 1 804 ? 135.498 76.327 124.501 1.00 86.18 809 LEU B CA 1
ATOM 14766 C C . LEU B 1 804 ? 135.071 77.014 125.790 1.00 93.60 809 LEU B C 1
ATOM 14767 O O . LEU B 1 804 ? 135.607 78.070 126.148 1.00 99.46 809 LEU B O 1
ATOM 14772 N N . TYR B 1 805 ? 134.104 76.430 126.498 1.00 94.53 810 TYR B N 1
ATOM 14773 C CA . TYR B 1 805 ? 133.685 76.984 127.780 1.00 90.74 810 TYR B CA 1
ATOM 14774 C C . TYR B 1 805 ? 134.850 77.028 128.758 1.00 92.78 810 TYR B C 1
ATOM 14775 O O . TYR B 1 805 ? 135.070 78.038 129.435 1.00 96.47 810 TYR B O 1
ATOM 14784 N N . GLU B 1 806 ? 135.604 75.932 128.850 1.00 97.89 811 GLU B N 1
ATOM 14785 C CA . GLU B 1 806 ? 136.744 75.899 129.761 1.00 95.30 811 GLU B CA 1
ATOM 14786 C C . GLU B 1 806 ? 137.794 76.928 129.370 1.00 97.79 811 GLU B C 1
ATOM 14787 O O . GLU B 1 806 ? 138.338 77.631 130.231 1.00 104.67 811 GLU B O 1
ATOM 14793 N N . ALA B 1 807 ? 138.087 77.036 128.073 1.00 91.44 812 ALA B N 1
ATOM 14794 C CA . ALA B 1 807 ? 139.083 77.998 127.617 1.00 87.88 812 ALA B CA 1
ATOM 14795 C C . ALA B 1 807 ? 138.660 79.421 127.942 1.00 93.36 812 ALA B C 1
ATOM 14796 O O . ALA B 1 807 ? 139.482 80.238 128.371 1.00 102.74 812 ALA B O 1
ATOM 14798 N N . VAL B 1 808 ? 137.381 79.740 127.742 1.00 85.49 813 VAL B N 1
ATOM 14799 C CA . VAL B 1 808 ? 136.887 81.066 128.096 1.00 84.65 813 VAL B CA 1
ATOM 14800 C C . VAL B 1 808 ? 136.999 81.294 129.596 1.00 88.54 813 VAL B C 1
ATOM 14801 O O . VAL B 1 808 ? 137.422 82.365 130.046 1.00 93.52 813 VAL B O 1
ATOM 14805 N N . LYS B 1 809 ? 136.635 80.289 130.394 1.00 93.20 814 LYS B N 1
ATOM 14806 C CA . LYS B 1 809 ? 136.646 80.460 131.842 1.00 91.71 814 LYS B CA 1
ATOM 14807 C C . LYS B 1 809 ? 138.058 80.626 132.383 1.00 90.77 814 LYS B C 1
ATOM 14808 O O . LYS B 1 809 ? 138.247 81.257 133.428 1.00 95.75 814 LYS B O 1
ATOM 14814 N N . GLU B 1 810 ? 139.058 80.076 131.699 1.00 100.16 815 GLU B N 1
ATOM 14815 C CA . GLU B 1 810 ? 140.442 80.203 132.136 1.00 97.01 815 GLU B CA 1
ATOM 14816 C C . GLU B 1 810 ? 141.193 81.307 131.403 1.00 100.21 815 GLU B C 1
ATOM 14817 O O . GLU B 1 810 ? 142.416 81.401 131.534 1.00 102.97 815 GLU B O 1
ATOM 14823 N N . SER B 1 811 ? 140.496 82.139 130.639 1.00 95.77 816 SER B N 1
ATOM 14824 C CA . SER B 1 811 ? 141.122 83.195 129.865 1.00 94.10 816 SER B CA 1
ATOM 14825 C C . SER B 1 811 ? 140.909 84.549 130.533 1.00 93.72 816 SER B C 1
ATOM 14826 O O . SER B 1 811 ? 140.394 84.650 131.650 1.00 96.88 816 SER B O 1
ATOM 14829 N N . ASP B 1 812 ? 141.307 85.610 129.834 1.00 91.54 817 ASP B N 1
ATOM 14830 C CA . ASP B 1 812 ? 141.139 86.971 130.320 1.00 93.88 817 ASP B CA 1
ATOM 14831 C C . ASP B 1 812 ? 139.703 87.462 130.219 1.00 96.37 817 ASP B C 1
ATOM 14832 O O . ASP B 1 812 ? 139.394 88.531 130.752 1.00 100.48 817 ASP B O 1
ATOM 14837 N N . LEU B 1 813 ? 138.821 86.720 129.553 1.00 87.77 818 LEU B N 1
ATOM 14838 C CA . LEU B 1 813 ? 137.423 87.114 129.456 1.00 87.74 818 LEU B CA 1
ATOM 14839 C C . LEU B 1 813 ? 136.640 86.844 130.731 1.00 90.34 818 LEU B C 1
ATOM 14840 O O . LEU B 1 813 ? 135.522 87.349 130.868 1.00 94.13 818 LEU B O 1
ATOM 14845 N N . TYR B 1 814 ? 137.188 86.070 131.659 1.00 86.28 819 TYR B N 1
ATOM 14846 C CA . TYR B 1 814 ? 136.493 85.689 132.879 1.00 85.21 819 TYR B CA 1
ATOM 14847 C C . TYR B 1 814 ? 137.080 86.466 134.047 1.00 89.19 819 TYR B C 1
ATOM 14848 O O . TYR B 1 814 ? 138.290 86.410 134.288 1.00 92.54 819 TYR B O 1
ATOM 14857 N N . ASP B 1 815 ? 136.225 87.188 134.764 1.00 93.60 820 ASP B N 1
ATOM 14858 C CA . ASP B 1 815 ? 136.639 87.949 135.940 1.00 92.02 820 ASP B CA 1
ATOM 14859 C C . ASP B 1 815 ? 136.552 87.018 137.141 1.00 95.57 820 ASP B C 1
ATOM 14860 O O . ASP B 1 815 ? 135.463 86.725 137.636 1.00 99.14 820 ASP B O 1
ATOM 14865 N N . GLY B 1 816 ? 137.709 86.554 137.614 1.00 90.42 821 GLY B N 1
ATOM 14866 C CA . GLY B 1 816 ? 137.718 85.600 138.711 1.00 90.07 821 GLY B CA 1
ATOM 14867 C C . GLY B 1 816 ? 137.188 86.177 140.009 1.00 94.49 821 GLY B C 1
ATOM 14868 O O . GLY B 1 816 ? 136.459 85.505 140.742 1.00 100.39 821 GLY B O 1
ATOM 14869 N N . GLU B 1 817 ? 137.549 87.425 140.313 1.00 98.96 822 GLU B N 1
ATOM 14870 C CA . GLU B 1 817 ? 137.120 88.034 141.569 1.00 95.59 822 GLU B CA 1
ATOM 14871 C C . GLU B 1 817 ? 135.605 88.176 141.632 1.00 97.50 822 GLU B C 1
ATOM 14872 O O . GLU B 1 817 ? 134.990 87.888 142.664 1.00 99.35 822 GLU B O 1
ATOM 14878 N N . LEU B 1 818 ? 134.985 88.615 140.542 1.00 81.79 823 LEU B N 1
ATOM 14879 C CA . LEU B 1 818 ? 133.539 88.776 140.505 1.00 82.24 823 LEU B CA 1
ATOM 14880 C C . LEU B 1 818 ? 132.807 87.533 140.022 1.00 89.78 823 LEU B C 1
ATOM 14881 O O . LEU B 1 818 ? 131.576 87.492 140.109 1.00 93.17 823 LEU B O 1
ATOM 14886 N N . SER B 1 819 ? 133.528 86.526 139.529 1.00 94.65 824 SER B N 1
ATOM 14887 C CA . SER B 1 819 ? 132.921 85.320 138.964 1.00 89.04 824 SER B CA 1
ATOM 14888 C C . SER B 1 819 ? 131.932 85.671 137.857 1.00 86.98 824 SER B C 1
ATOM 14889 O O . SER B 1 819 ? 130.852 85.091 137.749 1.00 93.94 824 SER B O 1
ATOM 14892 N N . MET B 1 820 ? 132.309 86.638 137.025 1.00 84.06 825 MET B N 1
ATOM 14893 C CA . MET B 1 820 ? 131.491 87.091 135.913 1.00 81.58 825 MET B CA 1
ATOM 14894 C C . MET B 1 820 ? 132.344 87.134 134.653 1.00 87.12 825 MET B C 1
ATOM 14895 O O . MET B 1 820 ? 133.572 87.040 134.705 1.00 95.67 825 MET B O 1
ATOM 14900 N N . TYR B 1 821 ? 131.680 87.285 133.513 1.00 72.30 826 TYR B N 1
ATOM 14901 C CA . TYR B 1 821 ? 132.336 87.285 132.213 1.00 71.87 826 TYR B CA 1
ATOM 14902 C C . TYR B 1 821 ? 132.417 88.705 131.674 1.00 75.71 826 TYR B C 1
ATOM 14903 O O . TYR B 1 821 ? 131.405 89.409 131.612 1.00 79.21 826 TYR B O 1
ATOM 14912 N N . LYS B 1 822 ? 133.617 89.117 131.281 1.00 80.65 827 LYS B N 1
ATOM 14913 C CA . LYS B 1 822 ? 133.837 90.458 130.766 1.00 75.86 827 LYS B CA 1
ATOM 14914 C C . LYS B 1 822 ? 133.512 90.518 129.280 1.00 80.18 827 LYS B C 1
ATOM 14915 O O . LYS B 1 822 ? 133.585 89.516 128.566 1.00 89.94 827 LYS B O 1
ATOM 14921 N N . VAL B 1 823 ? 133.144 91.714 128.819 1.00 78.86 828 VAL B N 1
ATOM 14922 C CA . VAL B 1 823 ? 132.723 91.874 127.432 1.00 76.44 828 VAL B CA 1
ATOM 14923 C C . VAL B 1 823 ? 133.901 91.680 126.484 1.00 81.65 828 VAL B C 1
ATOM 14924 O O . VAL B 1 823 ? 133.746 91.129 125.389 1.00 86.46 828 VAL B O 1
ATOM 14928 N N . ASN B 1 824 ? 135.091 92.122 126.882 1.00 83.15 829 ASN B N 1
ATOM 14929 C CA . ASN B 1 824 ? 136.267 91.976 126.039 1.00 78.65 829 ASN B CA 1
ATOM 14930 C C . ASN B 1 824 ? 137.504 91.872 126.913 1.00 77.52 829 ASN B C 1
ATOM 14931 O O . ASN B 1 824 ? 137.491 92.238 128.089 1.00 83.76 829 ASN B O 1
ATOM 14936 N N . ALA B 1 825 ? 138.579 91.366 126.319 1.00 82.07 830 ALA B N 1
ATOM 14937 C CA . ALA B 1 825 ? 139.868 91.305 126.991 1.00 80.93 830 ALA B CA 1
ATOM 14938 C C . ALA B 1 825 ? 140.523 92.682 126.931 1.00 87.43 830 ALA B C 1
ATOM 14939 O O . ALA B 1 825 ? 139.920 93.665 126.492 1.00 92.82 830 ALA B O 1
ATOM 14941 N N . SER B 1 826 ? 141.774 92.769 127.371 1.00 94.27 831 SER B N 1
ATOM 14942 C CA . SER B 1 826 ? 142.463 94.051 127.414 1.00 94.06 831 SER B CA 1
ATOM 14943 C C . SER B 1 826 ? 142.701 94.585 126.008 1.00 95.60 831 SER B C 1
ATOM 14944 O O . SER B 1 826 ? 143.148 93.854 125.119 1.00 98.56 831 SER B O 1
ATOM 14947 N N . LEU B 1 827 ? 142.404 95.866 125.811 1.00 86.90 832 LEU B N 1
ATOM 14948 C CA . LEU B 1 827 ? 142.636 96.553 124.550 1.00 86.83 832 LEU B CA 1
ATOM 14949 C C . LEU B 1 827 ? 143.877 97.432 124.587 1.00 92.84 832 LEU B C 1
ATOM 14950 O O . LEU B 1 827 ? 144.065 98.256 123.689 1.00 100.76 832 LEU B O 1
ATOM 14955 N N . ALA B 1 828 ? 144.722 97.278 125.609 1.00 101.08 833 ALA B N 1
ATOM 14956 C CA . ALA B 1 828 ? 145.805 98.231 125.832 1.00 101.32 833 ALA B CA 1
ATOM 14957 C C . ALA B 1 828 ? 146.777 98.268 124.661 1.00 106.38 833 ALA B C 1
ATOM 14958 O O . ALA B 1 828 ? 147.196 99.348 124.230 1.00 106.74 833 ALA B O 1
ATOM 14960 N N . ASP B 1 829 ? 147.145 97.107 124.131 1.00 114.62 834 ASP B N 1
ATOM 14961 C CA . ASP B 1 829 ? 148.132 97.038 123.064 1.00 113.03 834 ASP B CA 1
ATOM 14962 C C . ASP B 1 829 ? 147.519 97.121 121.673 1.00 115.07 834 ASP B C 1
ATOM 14963 O O . ASP B 1 829 ? 148.250 97.019 120.685 1.00 115.93 834 ASP B O 1
ATOM 14968 N N . SER B 1 830 ? 146.207 97.298 121.569 1.00 107.03 835 SER B N 1
ATOM 14969 C CA . SER B 1 830 ? 145.572 97.436 120.269 1.00 105.59 835 SER B CA 1
ATOM 14970 C C . SER B 1 830 ? 145.760 98.858 119.743 1.00 106.48 835 SER B C 1
ATOM 14971 O O . SER B 1 830 ? 146.310 99.733 120.415 1.00 106.92 835 SER B O 1
ATOM 14974 N N . SER B 1 831 ? 145.297 99.090 118.520 1.00 101.57 836 SER B N 1
ATOM 14975 C CA . SER B 1 831 ? 145.435 100.399 117.901 1.00 102.31 836 SER B CA 1
ATOM 14976 C C . SER B 1 831 ? 144.514 101.415 118.563 1.00 102.34 836 SER B C 1
ATOM 14977 O O . SER B 1 831 ? 143.439 101.081 119.065 1.00 108.31 836 SER B O 1
ATOM 14980 N N . PHE B 1 832 ? 144.946 102.674 118.556 1.00 95.80 837 PHE B N 1
ATOM 14981 C CA . PHE B 1 832 ? 144.146 103.758 119.108 1.00 96.13 837 PHE B CA 1
ATOM 14982 C C . PHE B 1 832 ? 143.092 104.269 118.139 1.00 98.29 837 PHE B C 1
ATOM 14983 O O . PHE B 1 832 ? 142.287 105.124 118.521 1.00 102.01 837 PHE B O 1
ATOM 14991 N N . GLU B 1 833 ? 143.074 103.774 116.907 1.00 104.13 838 GLU B N 1
ATOM 14992 C CA . GLU B 1 833 ? 142.087 104.188 115.921 1.00 104.63 838 GLU B CA 1
ATOM 14993 C C . GLU B 1 833 ? 140.790 103.402 116.022 1.00 106.54 838 GLU B C 1
ATOM 14994 O O . GLU B 1 833 ? 139.878 103.639 115.225 1.00 113.43 838 GLU B O 1
ATOM 15000 N N . LEU B 1 834 ? 140.686 102.473 116.974 1.00 90.43 839 LEU B N 1
ATOM 15001 C CA . LEU B 1 834 ? 139.495 101.636 117.065 1.00 90.28 839 LEU B CA 1
ATOM 15002 C C . LEU B 1 834 ? 138.261 102.434 117.467 1.00 93.92 839 LEU B C 1
ATOM 15003 O O . LEU B 1 834 ? 137.152 102.106 117.034 1.00 98.09 839 LEU B O 1
ATOM 15008 N N . GLY B 1 835 ? 138.417 103.461 118.294 1.00 94.87 840 GLY B N 1
ATOM 15009 C CA . GLY B 1 835 ? 137.279 104.292 118.635 1.00 97.63 840 GLY B CA 1
ATOM 15010 C C . GLY B 1 835 ? 137.180 104.677 120.094 1.00 99.01 840 GLY B C 1
ATOM 15011 O O . GLY B 1 835 ? 138.196 104.819 120.779 1.00 102.50 840 GLY B O 1
ATOM 15012 N N . ARG B 1 836 ? 135.948 104.849 120.579 1.00 94.44 841 ARG B N 1
ATOM 15013 C CA . ARG B 1 836 ? 135.740 105.322 121.943 1.00 89.99 841 ARG B CA 1
ATOM 15014 C C . ARG B 1 836 ? 136.260 104.336 122.976 1.00 92.39 841 ARG B C 1
ATOM 15015 O O . ARG B 1 836 ? 136.672 104.745 124.066 1.00 103.28 841 ARG B O 1
ATOM 15023 N N . ALA B 1 837 ? 136.236 103.039 122.663 1.00 86.83 842 ALA B N 1
ATOM 15024 C CA . ALA B 1 837 ? 136.669 102.042 123.634 1.00 89.74 842 ALA B CA 1
ATOM 15025 C C . ALA B 1 837 ? 138.115 102.259 124.053 1.00 92.50 842 ALA B C 1
ATOM 15026 O O . ALA B 1 837 ? 138.493 101.920 125.179 1.00 97.65 842 ALA B O 1
ATOM 15028 N N . ARG B 1 838 ? 138.934 102.827 123.171 1.00 87.04 843 ARG B N 1
ATOM 15029 C CA . ARG B 1 838 ? 140.325 103.093 123.503 1.00 85.08 843 ARG B CA 1
ATOM 15030 C C . ARG B 1 838 ? 140.491 104.310 124.399 1.00 91.57 843 ARG B C 1
ATOM 15031 O O . ARG B 1 838 ? 141.559 104.483 124.993 1.00 94.96 843 ARG B O 1
ATOM 15039 N N . ALA B 1 839 ? 139.468 105.151 124.510 1.00 85.74 844 ALA B N 1
ATOM 15040 C CA . ALA B 1 839 ? 139.528 106.337 125.350 1.00 81.88 844 ALA B CA 1
ATOM 15041 C C . ALA B 1 839 ? 138.951 106.112 126.738 1.00 84.30 844 ALA B C 1
ATOM 15042 O O . ALA B 1 839 ? 138.912 107.053 127.536 1.00 91.05 844 ALA B O 1
ATOM 15044 N N . PHE B 1 840 ? 138.507 104.900 127.047 1.00 81.94 845 PHE B N 1
ATOM 15045 C CA . PHE B 1 840 ? 137.923 104.587 128.341 1.00 75.87 845 PHE B CA 1
ATOM 15046 C C . PHE B 1 840 ? 138.900 103.779 129.181 1.00 80.06 845 PHE B C 1
ATOM 15047 O O . PHE B 1 840 ? 139.703 103.002 128.659 1.00 89.04 845 PHE B O 1
ATOM 15055 N N . THR B 1 841 ? 138.825 103.971 130.493 1.00 77.19 846 THR B N 1
ATOM 15056 C CA . THR B 1 841 ? 139.592 103.141 131.400 1.00 79.70 846 THR B CA 1
ATOM 15057 C C . THR B 1 841 ? 139.068 101.708 131.354 1.00 84.37 846 THR B C 1
ATOM 15058 O O . THR B 1 841 ? 137.891 101.481 131.068 1.00 93.40 846 THR B O 1
ATOM 15062 N N . PRO B 1 842 ? 139.925 100.724 131.610 1.00 76.88 847 PRO B N 1
ATOM 15063 C CA . PRO B 1 842 ? 139.446 99.342 131.685 1.00 79.77 847 PRO B CA 1
ATOM 15064 C C . PRO B 1 842 ? 138.391 99.190 132.769 1.00 86.16 847 PRO B C 1
ATOM 15065 O O . PRO B 1 842 ? 138.475 99.802 133.834 1.00 90.82 847 PRO B O 1
ATOM 15069 N N . GLY B 1 843 ? 137.388 98.368 132.482 1.00 89.96 848 GLY B N 1
ATOM 15070 C CA . GLY B 1 843 ? 136.318 98.147 133.434 1.00 85.85 848 GLY B CA 1
ATOM 15071 C C . GLY B 1 843 ? 135.337 99.288 133.558 1.00 81.17 848 GLY B C 1
ATOM 15072 O O . GLY B 1 843 ? 134.801 99.518 134.644 1.00 87.17 848 GLY B O 1
ATOM 15073 N N . TRP B 1 844 ? 135.087 100.016 132.473 1.00 80.85 849 TRP B N 1
ATOM 15074 C CA . TRP B 1 844 ? 134.112 101.098 132.491 1.00 79.33 849 TRP B CA 1
ATOM 15075 C C . TRP B 1 844 ? 133.418 101.155 131.141 1.00 85.26 849 TRP B C 1
ATOM 15076 O O . TRP B 1 844 ? 134.082 101.094 130.103 1.00 92.69 849 TRP B O 1
ATOM 15087 N N . LEU B 1 845 ? 132.091 101.279 131.164 1.00 79.03 850 LEU B N 1
ATOM 15088 C CA . LEU B 1 845 ? 131.277 101.261 129.954 1.00 75.60 850 LEU B CA 1
ATOM 15089 C C . LEU B 1 845 ? 131.594 100.030 129.116 1.00 83.84 850 LEU B C 1
ATOM 15090 O O . LEU B 1 845 ? 131.734 98.929 129.654 1.00 93.30 850 LEU B O 1
ATOM 15095 N N . GLU B 1 846 ? 131.716 100.201 127.803 1.00 97.51 851 GLU B N 1
ATOM 15096 C CA . GLU B 1 846 ? 132.036 99.084 126.916 1.00 93.24 851 GLU B CA 1
ATOM 15097 C C . GLU B 1 846 ? 133.550 98.934 126.771 1.00 101.06 851 GLU B C 1
ATOM 15098 O O . GLU B 1 846 ? 134.107 99.009 125.678 1.00 113.31 851 GLU B O 1
ATOM 15104 N N . ASN B 1 847 ? 134.224 98.725 127.900 1.00 78.63 852 ASN B N 1
ATOM 15105 C CA . ASN B 1 847 ? 135.673 98.526 127.860 1.00 79.39 852 ASN B CA 1
ATOM 15106 C C . ASN B 1 847 ? 136.057 97.603 129.016 1.00 81.30 852 ASN B C 1
ATOM 15107 O O . ASN B 1 847 ? 136.263 98.056 130.144 1.00 89.37 852 ASN B O 1
ATOM 15112 N N . GLU B 1 848 ? 136.158 96.311 128.712 1.00 86.96 853 GLU B N 1
ATOM 15113 C CA . GLU B 1 848 ? 136.629 95.304 129.660 1.00 88.19 853 GLU B CA 1
ATOM 15114 C C . GLU B 1 848 ? 135.804 95.302 130.943 1.00 92.71 853 GLU B C 1
ATOM 15115 O O . GLU B 1 848 ? 136.328 95.071 132.034 1.00 101.23 853 GLU B O 1
ATOM 15121 N N . SER B 1 849 ? 134.510 95.561 130.823 1.00 79.56 854 SER B N 1
ATOM 15122 C CA . SER B 1 849 ? 133.596 95.546 131.951 1.00 75.05 854 SER B CA 1
ATOM 15123 C C . SER B 1 849 ? 132.648 94.363 131.828 1.00 79.97 854 SER B C 1
ATOM 15124 O O . SER B 1 849 ? 132.641 93.639 130.831 1.00 86.92 854 SER B O 1
ATOM 15127 N N . ILE B 1 850 ? 131.835 94.173 132.861 1.00 74.46 855 ILE B N 1
ATOM 15128 C CA . ILE B 1 850 ? 130.840 93.093 132.861 1.00 72.44 855 ILE B CA 1
ATOM 15129 C C . ILE B 1 850 ? 129.606 93.668 132.180 1.00 79.07 855 ILE B C 1
ATOM 15130 O O . ILE B 1 850 ? 128.659 94.139 132.810 1.00 88.82 855 ILE B O 1
ATOM 15135 N N . TRP B 1 851 ? 129.618 93.631 130.852 1.00 78.15 856 TRP B N 1
ATOM 15136 C CA . TRP B 1 851 ? 128.464 94.084 130.087 1.00 68.31 856 TRP B CA 1
ATOM 15137 C C . TRP B 1 851 ? 127.359 93.049 130.230 1.00 74.46 856 TRP B C 1
ATOM 15138 O O . TRP B 1 851 ? 127.498 91.913 129.769 1.00 87.69 856 TRP B O 1
ATOM 15149 N N . LEU B 1 852 ? 126.262 93.442 130.876 1.00 73.54 857 LEU B N 1
ATOM 15150 C CA . LEU B 1 852 ? 125.263 92.470 131.302 1.00 73.38 857 LEU B CA 1
ATOM 15151 C C . LEU B 1 852 ? 124.597 91.795 130.112 1.00 83.67 857 LEU B C 1
ATOM 15152 O O . LEU B 1 852 ? 124.267 90.605 130.171 1.00 88.50 857 LEU B O 1
ATOM 15157 N N . HIS B 1 853 ? 124.386 92.536 129.025 1.00 83.87 858 HIS B N 1
ATOM 15158 C CA . HIS B 1 853 ? 123.706 91.972 127.864 1.00 81.18 858 HIS B CA 1
ATOM 15159 C C . HIS B 1 853 ? 124.498 90.812 127.275 1.00 83.29 858 HIS B C 1
ATOM 15160 O O . HIS B 1 853 ? 123.952 89.729 127.030 1.00 88.35 858 HIS B O 1
ATOM 15167 N N . MET B 1 854 ? 125.797 91.014 127.057 1.00 80.86 859 MET B N 1
ATOM 15168 C CA . MET B 1 854 ? 126.608 89.962 126.457 1.00 81.80 859 MET B CA 1
ATOM 15169 C C . MET B 1 854 ? 126.788 88.790 127.411 1.00 81.62 859 MET B C 1
ATOM 15170 O O . MET B 1 854 ? 126.811 87.631 126.982 1.00 92.41 859 MET B O 1
ATOM 15175 N N . GLU B 1 855 ? 126.917 89.067 128.708 1.00 73.94 860 GLU B N 1
ATOM 15176 C CA . GLU B 1 855 ? 127.031 87.985 129.679 1.00 72.34 860 GLU B CA 1
ATOM 15177 C C . GLU B 1 855 ? 125.768 87.136 129.706 1.00 81.48 860 GLU B C 1
ATOM 15178 O O . GLU B 1 855 ? 125.838 85.903 129.783 1.00 90.22 860 GLU B O 1
ATOM 15184 N N . TYR B 1 856 ? 124.601 87.777 129.648 1.00 78.91 861 TYR B N 1
ATOM 15185 C CA . TYR B 1 856 ? 123.357 87.020 129.604 1.00 77.64 861 TYR B CA 1
ATOM 15186 C C . TYR B 1 856 ? 123.229 86.247 128.300 1.00 82.54 861 TYR B C 1
ATOM 15187 O O . TYR B 1 856 ? 122.692 85.136 128.286 1.00 87.45 861 TYR B O 1
ATOM 15196 N N . LYS B 1 857 ? 123.717 86.812 127.192 1.00 84.90 862 LYS B N 1
ATOM 15197 C CA . LYS B 1 857 ? 123.753 86.051 125.946 1.00 81.09 862 LYS B CA 1
ATOM 15198 C C . LYS B 1 857 ? 124.601 84.796 126.099 1.00 81.22 862 LYS B C 1
ATOM 15199 O O . LYS B 1 857 ? 124.214 83.711 125.648 1.00 90.61 862 LYS B O 1
ATOM 15205 N N . TYR B 1 858 ? 125.768 84.931 126.730 1.00 68.90 863 TYR B N 1
ATOM 15206 C CA . TYR B 1 858 ? 126.647 83.784 126.929 1.00 68.50 863 TYR B CA 1
ATOM 15207 C C . TYR B 1 858 ? 125.987 82.732 127.809 1.00 77.57 863 TYR B C 1
ATOM 15208 O O . TYR B 1 858 ? 126.065 81.531 127.523 1.00 88.23 863 TYR B O 1
ATOM 15217 N N . LEU B 1 859 ? 125.329 83.166 128.885 1.00 75.46 864 LEU B N 1
ATOM 15218 C CA . LEU B 1 859 ? 124.632 82.223 129.754 1.00 71.24 864 LEU B CA 1
ATOM 15219 C C . LEU B 1 859 ? 123.501 81.523 129.013 1.00 76.37 864 LEU B C 1
ATOM 15220 O O . LEU B 1 859 ? 123.285 80.318 129.189 1.00 85.79 864 LEU B O 1
ATOM 15225 N N . LEU B 1 860 ? 122.762 82.264 128.187 1.00 80.00 865 LEU B N 1
ATOM 15226 C CA . LEU B 1 860 ? 121.685 81.660 127.413 1.00 78.79 865 LEU B CA 1
ATOM 15227 C C . LEU B 1 860 ? 122.224 80.616 126.449 1.00 85.23 865 LEU B C 1
ATOM 15228 O O . LEU B 1 860 ? 121.624 79.549 126.279 1.00 89.71 865 LEU B O 1
ATOM 15233 N N . GLU B 1 861 ? 123.355 80.905 125.805 1.00 92.57 866 GLU B N 1
ATOM 15234 C CA . GLU B 1 861 ? 123.943 79.924 124.900 1.00 88.96 866 GLU B CA 1
ATOM 15235 C C . GLU B 1 861 ? 124.435 78.700 125.658 1.00 90.22 866 GLU B C 1
ATOM 15236 O O . GLU B 1 861 ? 124.339 77.575 125.155 1.00 91.77 866 GLU B O 1
ATOM 15242 N N . LEU B 1 862 ? 124.972 78.894 126.863 1.00 84.12 867 LEU B N 1
ATOM 15243 C CA . LEU B 1 862 ? 125.345 77.747 127.685 1.00 80.17 867 LEU B CA 1
ATOM 15244 C C . LEU B 1 862 ? 124.129 76.892 128.013 1.00 84.56 867 LEU B C 1
ATOM 15245 O O . LEU B 1 862 ? 124.197 75.659 127.973 1.00 87.88 867 LEU B O 1
ATOM 15250 N N . LEU B 1 863 ? 123.011 77.533 128.351 1.00 90.64 868 LEU B N 1
ATOM 15251 C CA . LEU B 1 863 ? 121.795 76.789 128.661 1.00 85.88 868 LEU B CA 1
ATOM 15252 C C . LEU B 1 863 ? 121.276 76.037 127.443 1.00 88.06 868 LEU B C 1
ATOM 15253 O O . LEU B 1 863 ? 120.836 74.888 127.553 1.00 93.78 868 LEU B O 1
ATOM 15258 N N . ARG B 1 864 ? 121.319 76.670 126.270 1.00 84.77 869 ARG B N 1
ATOM 15259 C CA . ARG B 1 864 ? 120.763 76.047 125.076 1.00 82.70 869 ARG B CA 1
ATOM 15260 C C . ARG B 1 864 ? 121.631 74.904 124.569 1.00 86.91 869 ARG B C 1
ATOM 15261 O O . ARG B 1 864 ? 121.123 73.988 123.915 1.00 90.98 869 ARG B O 1
ATOM 15269 N N . SER B 1 865 ? 122.929 74.938 124.850 1.00 90.09 870 SER B N 1
ATOM 15270 C CA . SER B 1 865 ? 123.837 73.920 124.347 1.00 90.30 870 SER B CA 1
ATOM 15271 C C . SER B 1 865 ? 123.900 72.681 125.228 1.00 93.51 870 SER B C 1
ATOM 15272 O O . SER B 1 865 ? 124.560 71.708 124.850 1.00 103.05 870 SER B O 1
ATOM 15275 N N . GLY B 1 866 ? 123.238 72.685 126.377 1.00 85.74 871 GLY B N 1
ATOM 15276 C CA . GLY B 1 866 ? 123.216 71.532 127.247 1.00 85.40 871 GLY B CA 1
ATOM 15277 C C . GLY B 1 866 ? 124.251 71.517 128.346 1.00 90.01 871 GLY B C 1
ATOM 15278 O O . GLY B 1 866 ? 124.368 70.504 129.043 1.00 94.73 871 GLY B O 1
ATOM 15279 N N . LEU B 1 867 ? 125.011 72.597 128.523 1.00 94.17 872 LEU B N 1
ATOM 15280 C CA . LEU B 1 867 ? 125.973 72.692 129.620 1.00 95.75 872 LEU B CA 1
ATOM 15281 C C . LEU B 1 867 ? 125.224 73.089 130.892 1.00 100.14 872 LEU B C 1
ATOM 15282 O O . LEU B 1 867 ? 125.346 74.197 131.416 1.00 106.34 872 LEU B O 1
ATOM 15287 N N . TYR B 1 868 ? 124.433 72.140 131.392 1.00 92.24 873 TYR B N 1
ATOM 15288 C CA . TYR B 1 868 ? 123.473 72.452 132.445 1.00 90.87 873 TYR B CA 1
ATOM 15289 C C . TYR B 1 868 ? 124.162 72.772 133.765 1.00 95.98 873 TYR B C 1
ATOM 15290 O O . TYR B 1 868 ? 123.793 73.734 134.444 1.00 105.35 873 TYR B O 1
ATOM 15299 N N . GLU B 1 869 ? 125.153 71.972 134.158 1.00 103.12 874 GLU B N 1
ATOM 15300 C CA . GLU B 1 869 ? 125.851 72.238 135.413 1.00 102.57 874 GLU B CA 1
ATOM 15301 C C . GLU B 1 869 ? 126.575 73.575 135.360 1.00 105.12 874 GLU B C 1
ATOM 15302 O O . GLU B 1 869 ? 126.483 74.390 136.289 1.00 109.72 874 GLU B O 1
ATOM 15308 N N . GLU B 1 870 ? 127.303 73.815 134.269 1.00 101.76 875 GLU B N 1
ATOM 15309 C CA . GLU B 1 870 ? 128.017 75.074 134.117 1.00 103.29 875 GLU B CA 1
ATOM 15310 C C . GLU B 1 870 ? 127.049 76.244 134.069 1.00 103.58 875 GLU B C 1
ATOM 15311 O O . GLU B 1 870 ? 127.297 77.290 134.681 1.00 107.90 875 GLU B O 1
ATOM 15317 N N . PHE B 1 871 ? 125.934 76.085 133.353 1.00 88.05 876 PHE B N 1
ATOM 15318 C CA . PHE B 1 871 ? 124.944 77.153 133.303 1.00 88.44 876 PHE B CA 1
ATOM 15319 C C . PHE B 1 871 ? 124.380 77.446 134.683 1.00 93.96 876 PHE B C 1
ATOM 15320 O O . PHE B 1 871 ? 124.234 78.610 135.059 1.00 102.23 876 PHE B O 1
ATOM 15328 N N . PHE B 1 872 ? 124.048 76.407 135.448 1.00 91.13 877 PHE B N 1
ATOM 15329 C CA . PHE B 1 872 ? 123.494 76.624 136.779 1.00 89.47 877 PHE B CA 1
ATOM 15330 C C . PHE B 1 872 ? 124.486 77.357 137.668 1.00 94.77 877 PHE B C 1
ATOM 15331 O O . PHE B 1 872 ? 124.135 78.337 138.337 1.00 98.71 877 PHE B O 1
ATOM 15339 N N . ALA B 1 873 ? 125.742 76.904 137.672 1.00 88.04 878 ALA B N 1
ATOM 15340 C CA . ALA B 1 873 ? 126.745 77.528 138.528 1.00 85.53 878 ALA B CA 1
ATOM 15341 C C . ALA B 1 873 ? 126.970 78.985 138.141 1.00 92.07 878 ALA B C 1
ATOM 15342 O O . ALA B 1 873 ? 126.977 79.877 139.000 1.00 98.01 878 ALA B O 1
ATOM 15344 N N . ASP B 1 874 ? 127.136 79.251 136.844 1.00 92.30 879 ASP B N 1
ATOM 15345 C CA . ASP B 1 874 ? 127.411 80.615 136.413 1.00 92.43 879 ASP B CA 1
ATOM 15346 C C . ASP B 1 874 ? 126.196 81.516 136.580 1.00 93.85 879 ASP B C 1
ATOM 15347 O O . ASP B 1 874 ? 126.348 82.704 136.878 1.00 102.29 879 ASP B O 1
ATOM 15352 N N . PHE B 1 875 ? 124.990 80.979 136.400 1.00 83.65 880 PHE B N 1
ATOM 15353 C CA . PHE B 1 875 ? 123.787 81.766 136.628 1.00 84.38 880 PHE B CA 1
ATOM 15354 C C . PHE B 1 875 ? 123.652 82.138 138.094 1.00 87.77 880 PHE B C 1
ATOM 15355 O O . PHE B 1 875 ? 123.297 83.274 138.420 1.00 92.80 880 PHE B O 1
ATOM 15363 N N . LYS B 1 876 ? 123.940 81.196 138.993 1.00 86.74 881 LYS B N 1
ATOM 15364 C CA . LYS B 1 876 ? 123.922 81.519 140.414 1.00 85.73 881 LYS B CA 1
ATOM 15365 C C . LYS B 1 876 ? 124.966 82.575 140.748 1.00 89.16 881 LYS B C 1
ATOM 15366 O O . LYS B 1 876 ? 124.703 83.493 141.533 1.00 92.45 881 LYS B O 1
ATOM 15372 N N . LYS B 1 877 ? 126.153 82.472 140.156 1.00 89.70 882 LYS B N 1
ATOM 15373 C CA . LYS B 1 877 ? 127.225 83.394 140.508 1.00 85.77 882 LYS B CA 1
ATOM 15374 C C . LYS B 1 877 ? 127.181 84.710 139.743 1.00 83.63 882 LYS B C 1
ATOM 15375 O O . LYS B 1 877 ? 127.985 85.598 140.041 1.00 93.33 882 LYS B O 1
ATOM 15381 N N . ALA B 1 878 ? 126.276 84.873 138.780 1.00 75.14 883 ALA B N 1
ATOM 15382 C CA . ALA B 1 878 ? 126.283 86.064 137.941 1.00 80.19 883 ALA B CA 1
ATOM 15383 C C . ALA B 1 878 ? 124.937 86.755 137.783 1.00 84.96 883 ALA B C 1
ATOM 15384 O O . ALA B 1 878 ? 124.922 87.918 137.366 1.00 89.70 883 ALA B O 1
ATOM 15386 N N . ALA B 1 879 ? 123.821 86.100 138.084 1.00 78.32 884 ALA B N 1
ATOM 15387 C CA . ALA B 1 879 ? 122.523 86.722 137.864 1.00 67.34 884 ALA B CA 1
ATOM 15388 C C . ALA B 1 879 ? 122.302 87.881 138.827 1.00 80.10 884 ALA B C 1
ATOM 15389 O O . ALA B 1 879 ? 122.768 87.872 139.969 1.00 89.39 884 ALA B O 1
ATOM 15391 N N . ILE B 1 880 ? 121.582 88.893 138.342 1.00 74.97 885 ILE B N 1
ATOM 15392 C CA . ILE B 1 880 ? 121.280 90.058 139.173 1.00 78.29 885 ILE B CA 1
ATOM 15393 C C . ILE B 1 880 ? 120.513 89.692 140.441 1.00 79.42 885 ILE B C 1
ATOM 15394 O O . ILE B 1 880 ? 120.890 90.172 141.520 1.00 83.74 885 ILE B O 1
ATOM 15399 N N . PRO B 1 881 ? 119.454 88.875 140.395 1.00 79.94 886 PRO B N 1
ATOM 15400 C CA . PRO B 1 881 ? 118.683 88.631 141.625 1.00 79.73 886 PRO B CA 1
ATOM 15401 C C . PRO B 1 881 ? 119.471 87.954 142.731 1.00 85.44 886 PRO B C 1
ATOM 15402 O O . PRO B 1 881 ? 119.033 87.990 143.886 1.00 92.99 886 PRO B O 1
ATOM 15406 N N . PHE B 1 882 ? 120.603 87.329 142.425 1.00 78.63 887 PHE B N 1
ATOM 15407 C CA . PHE B 1 882 ? 121.424 86.685 143.439 1.00 77.64 887 PHE B CA 1
ATOM 15408 C C . PHE B 1 882 ? 122.582 87.558 143.901 1.00 76.20 887 PHE B C 1
ATOM 15409 O O . PHE B 1 882 ? 123.419 87.095 144.679 1.00 79.76 887 PHE B O 1
ATOM 15417 N N . GLN B 1 883 ? 122.651 88.802 143.442 1.00 81.22 888 GLN B N 1
ATOM 15418 C CA . GLN B 1 883 ? 123.735 89.685 143.836 1.00 76.29 888 GLN B CA 1
ATOM 15419 C C . GLN B 1 883 ? 123.499 90.244 145.234 1.00 85.75 888 GLN B C 1
ATOM 15420 O O . GLN B 1 883 ? 122.381 90.246 145.755 1.00 91.99 888 GLN B O 1
ATOM 15426 N N . ASN B 1 884 ? 124.580 90.720 145.843 1.00 86.73 889 ASN B N 1
ATOM 15427 C CA . ASN B 1 884 ? 124.501 91.383 147.135 1.00 84.74 889 ASN B CA 1
ATOM 15428 C C . ASN B 1 884 ? 124.209 92.860 146.918 1.00 85.96 889 ASN B C 1
ATOM 15429 O O . ASN B 1 884 ? 125.017 93.548 146.282 1.00 94.36 889 ASN B O 1
ATOM 15434 N N . PRO B 1 885 ? 123.086 93.384 147.412 1.00 81.98 890 PRO B N 1
ATOM 15435 C CA . PRO B 1 885 ? 122.752 94.789 147.128 1.00 88.03 890 PRO B CA 1
ATOM 15436 C C . PRO B 1 885 ? 123.777 95.782 147.643 1.00 89.65 890 PRO B C 1
ATOM 15437 O O . PRO B 1 885 ? 123.891 96.879 147.084 1.00 94.43 890 PRO B O 1
ATOM 15441 N N . GLU B 1 886 ? 124.525 95.441 148.694 1.00 89.80 891 GLU B N 1
ATOM 15442 C CA . GLU B 1 886 ? 125.572 96.341 149.166 1.00 88.90 891 GLU B CA 1
ATOM 15443 C C . GLU B 1 886 ? 126.664 96.510 148.120 1.00 97.13 891 GLU B C 1
ATOM 15444 O O . GLU B 1 886 ? 127.215 97.605 147.961 1.00 101.44 891 GLU B O 1
ATOM 15450 N N . ILE B 1 887 ? 126.991 95.442 147.402 1.00 85.87 892 ILE B N 1
ATOM 15451 C CA . ILE B 1 887 ? 128.003 95.514 146.356 1.00 77.48 892 ILE B CA 1
ATOM 15452 C C . ILE B 1 887 ? 127.399 95.963 145.034 1.00 79.93 892 ILE B C 1
ATOM 15453 O O . ILE B 1 887 ? 128.001 96.759 144.312 1.00 89.64 892 ILE B O 1
ATOM 15458 N N . TYR B 1 888 ? 126.208 95.464 144.702 1.00 76.89 893 TYR B N 1
ATOM 15459 C CA . TYR B 1 888 ? 125.578 95.833 143.440 1.00 75.38 893 TYR B CA 1
ATOM 15460 C C . TYR B 1 888 ? 125.241 97.316 143.405 1.00 80.98 893 TYR B C 1
ATOM 15461 O O . TYR B 1 888 ? 125.332 97.957 142.352 1.00 85.92 893 TYR B O 1
ATOM 15470 N N . GLY B 1 889 ? 124.845 97.879 144.543 1.00 74.15 894 GLY B N 1
ATOM 15471 C CA . GLY B 1 889 ? 124.658 99.306 144.672 1.00 77.22 894 GLY B CA 1
ATOM 15472 C C . GLY B 1 889 ? 123.265 99.814 144.377 1.00 78.16 894 GLY B C 1
ATOM 15473 O O . GLY B 1 889 ? 122.991 100.992 144.634 1.00 83.91 894 GLY B O 1
ATOM 15474 N N . ARG B 1 890 ? 122.379 98.975 143.854 1.00 72.67 895 ARG B N 1
ATOM 15475 C CA . ARG B 1 890 ? 121.002 99.366 143.587 1.00 70.75 895 ARG B CA 1
ATOM 15476 C C . ARG B 1 890 ? 120.110 98.178 143.917 1.00 82.41 895 ARG B C 1
ATOM 15477 O O . ARG B 1 890 ? 120.570 97.157 144.435 1.00 95.03 895 ARG B O 1
ATOM 15485 N N . SER B 1 891 ? 118.821 98.314 143.622 1.00 80.46 896 SER B N 1
ATOM 15486 C CA . SER B 1 891 ? 117.886 97.223 143.849 1.00 79.06 896 SER B CA 1
ATOM 15487 C C . SER B 1 891 ? 118.268 96.019 143.003 1.00 82.32 896 SER B C 1
ATOM 15488 O O . SER B 1 891 ? 118.531 96.146 141.805 1.00 92.07 896 SER B O 1
ATOM 15491 N N . ILE B 1 892 ? 118.291 94.838 143.629 1.00 71.02 897 ILE B N 1
ATOM 15492 C CA . ILE B 1 892 ? 118.644 93.619 142.905 1.00 72.21 897 ILE B CA 1
ATOM 15493 C C . ILE B 1 892 ? 117.514 93.110 142.031 1.00 79.61 897 ILE B C 1
ATOM 15494 O O . ILE B 1 892 ? 117.669 92.067 141.385 1.00 89.23 897 ILE B O 1
ATOM 15499 N N . TYR B 1 893 ? 116.380 93.801 141.996 1.00 74.80 898 TYR B N 1
ATOM 15500 C CA . TYR B 1 893 ? 115.318 93.470 141.059 1.00 71.16 898 TYR B CA 1
ATOM 15501 C C . TYR B 1 893 ? 115.488 94.161 139.715 1.00 79.83 898 TYR B C 1
ATOM 15502 O O . TYR B 1 893 ? 114.719 93.883 138.792 1.00 93.80 898 TYR B O 1
ATOM 15511 N N . GLU B 1 894 ? 116.472 95.044 139.580 1.00 79.65 899 GLU B N 1
ATOM 15512 C CA . GLU B 1 894 ? 116.643 95.857 138.387 1.00 80.15 899 GLU B CA 1
ATOM 15513 C C . GLU B 1 894 ? 117.980 95.549 137.732 1.00 78.81 899 GLU B C 1
ATOM 15514 O O . GLU B 1 894 ? 118.978 95.317 138.418 1.00 79.87 899 GLU B O 1
ATOM 15520 N N . ASN B 1 895 ? 117.996 95.555 136.403 1.00 80.65 900 ASN B N 1
ATOM 15521 C CA . ASN B 1 895 ? 119.211 95.272 135.660 1.00 78.50 900 ASN B CA 1
ATOM 15522 C C . ASN B 1 895 ? 120.061 96.531 135.522 1.00 82.22 900 ASN B C 1
ATOM 15523 O O . ASN B 1 895 ? 119.718 97.609 136.011 1.00 84.39 900 ASN B O 1
ATOM 15528 N N . SER B 1 896 ? 121.197 96.382 134.847 1.00 85.34 901 SER B N 1
ATOM 15529 C CA . SER B 1 896 ? 122.076 97.497 134.539 1.00 83.81 901 SER B CA 1
ATOM 15530 C C . SER B 1 896 ? 122.773 97.196 133.224 1.00 83.60 901 SER B C 1
ATOM 15531 O O . SER B 1 896 ? 122.896 96.038 132.821 1.00 95.21 901 SER B O 1
ATOM 15534 N N . SER B 1 897 ? 123.223 98.252 132.548 1.00 73.49 902 SER B N 1
ATOM 15535 C CA . SER B 1 897 ? 123.930 98.047 131.289 1.00 79.25 902 SER B CA 1
ATOM 15536 C C . SER B 1 897 ? 125.244 97.311 131.508 1.00 80.79 902 SER B C 1
ATOM 15537 O O . SER B 1 897 ? 125.601 96.426 130.723 1.00 91.01 902 SER B O 1
ATOM 15540 N N . PHE B 1 898 ? 125.974 97.654 132.564 1.00 72.27 903 PHE B N 1
ATOM 15541 C CA . PHE B 1 898 ? 127.242 96.995 132.829 1.00 71.59 903 PHE B CA 1
ATOM 15542 C C . PHE B 1 898 ? 127.536 97.022 134.319 1.00 71.93 903 PHE B C 1
ATOM 15543 O O . PHE B 1 898 ? 126.972 97.817 135.072 1.00 76.61 903 PHE B O 1
ATOM 15551 N N . ILE B 1 899 ? 128.438 96.137 134.728 1.00 71.33 904 ILE B N 1
ATOM 15552 C CA . ILE B 1 899 ? 128.968 96.093 136.083 1.00 63.95 904 ILE B CA 1
ATOM 15553 C C . ILE B 1 899 ? 130.465 96.339 135.997 1.00 80.10 904 ILE B C 1
ATOM 15554 O O . ILE B 1 899 ? 131.154 95.707 135.189 1.00 93.65 904 ILE B O 1
ATOM 15559 N N . ALA B 1 900 ? 130.964 97.267 136.809 1.00 73.54 905 ALA B N 1
ATOM 15560 C CA . ALA B 1 900 ? 132.388 97.566 136.799 1.00 73.99 905 ALA B CA 1
ATOM 15561 C C . ALA B 1 900 ? 133.185 96.339 137.215 1.00 81.82 905 ALA B C 1
ATOM 15562 O O . ALA B 1 900 ? 132.960 95.769 138.285 1.00 85.52 905 ALA B O 1
ATOM 15564 N N . SER B 1 901 ? 134.123 95.937 136.364 1.00 87.49 906 SER B N 1
ATOM 15565 C CA . SER B 1 901 ? 134.860 94.701 136.560 1.00 86.04 906 SER B CA 1
ATOM 15566 C C . SER B 1 901 ? 136.003 94.908 137.549 1.00 83.78 906 SER B C 1
ATOM 15567 O O . SER B 1 901 ? 136.209 95.996 138.091 1.00 83.94 906 SER B O 1
ATOM 15570 N N . SER B 1 902 ? 136.762 93.838 137.787 1.00 85.42 907 SER B N 1
ATOM 15571 C CA . SER B 1 902 ? 137.877 93.904 138.721 1.00 82.15 907 SER B CA 1
ATOM 15572 C C . SER B 1 902 ? 139.018 94.764 138.204 1.00 85.21 907 SER B C 1
ATOM 15573 O O . SER B 1 902 ? 139.878 95.167 138.993 1.00 91.47 907 SER B O 1
ATOM 15576 N N . ARG B 1 903 ? 139.054 95.049 136.908 1.00 89.59 908 ARG B N 1
ATOM 15577 C CA . ARG B 1 903 ? 140.083 95.907 136.343 1.00 91.01 908 ARG B CA 1
ATOM 15578 C C . ARG B 1 903 ? 139.746 97.385 136.452 1.00 93.95 908 ARG B C 1
ATOM 15579 O O . ARG B 1 903 ? 140.542 98.220 136.014 1.00 96.98 908 ARG B O 1
ATOM 15587 N N . ASN B 1 904 ? 138.594 97.725 137.006 1.00 93.00 909 ASN B N 1
ATOM 15588 C CA . ASN B 1 904 ? 138.263 99.123 137.223 1.00 89.10 909 ASN B CA 1
ATOM 15589 C C . ASN B 1 904 ? 139.224 99.719 138.245 1.00 98.91 909 ASN B C 1
ATOM 15590 O O . ASN B 1 904 ? 139.483 99.095 139.279 1.00 102.71 909 ASN B O 1
ATOM 15595 N N . PRO B 1 905 ? 139.777 100.907 137.993 1.00 96.50 910 PRO B N 1
ATOM 15596 C CA . PRO B 1 905 ? 140.749 101.476 138.938 1.00 92.22 910 PRO B CA 1
ATOM 15597 C C . PRO B 1 905 ? 140.166 101.812 140.298 1.00 95.21 910 PRO B C 1
ATOM 15598 O O . PRO B 1 905 ? 140.934 101.945 141.258 1.00 94.96 910 PRO B O 1
ATOM 15602 N N . ASN B 1 906 ? 138.846 101.950 140.421 1.00 101.69 911 ASN B N 1
ATOM 15603 C CA . ASN B 1 906 ? 138.231 102.279 141.699 1.00 100.56 911 ASN B CA 1
ATOM 15604 C C . ASN B 1 906 ? 137.842 100.993 142.413 1.00 107.00 911 ASN B C 1
ATOM 15605 O O . ASN B 1 906 ? 136.944 100.284 141.938 1.00 113.08 911 ASN B O 1
ATOM 15610 N N . PRO B 1 907 ? 138.473 100.652 143.538 1.00 92.23 912 PRO B N 1
ATOM 15611 C CA . PRO B 1 907 ? 138.054 99.445 144.267 1.00 96.74 912 PRO B CA 1
ATOM 15612 C C . PRO B 1 907 ? 136.613 99.493 144.731 1.00 98.75 912 PRO B C 1
ATOM 15613 O O . PRO B 1 907 ? 135.952 98.449 144.782 1.00 102.77 912 PRO B O 1
ATOM 15617 N N . SER B 1 908 ? 136.103 100.675 145.075 1.00 97.76 913 SER B N 1
ATOM 15618 C CA . SER B 1 908 ? 134.720 100.774 145.527 1.00 99.27 913 SER B CA 1
ATOM 15619 C C . SER B 1 908 ? 133.745 100.487 144.394 1.00 98.28 913 SER B C 1
ATOM 15620 O O . SER B 1 908 ? 132.698 99.868 144.611 1.00 97.70 913 SER B O 1
ATOM 15623 N N . CYS B 1 909 ? 134.068 100.929 143.178 1.00 97.51 914 CYS B N 1
ATOM 15624 C CA . CYS B 1 909 ? 133.159 100.753 142.053 1.00 101.39 914 CYS B CA 1
ATOM 15625 C C . CYS B 1 909 ? 133.085 99.314 141.561 1.00 99.34 914 CYS B C 1
ATOM 15626 O O . CYS B 1 909 ? 132.156 98.987 140.817 1.00 101.10 914 CYS B O 1
ATOM 15629 N N . ARG B 1 910 ? 134.019 98.455 141.955 1.00 87.08 915 ARG B N 1
ATOM 15630 C CA . ARG B 1 910 ? 134.023 97.083 141.467 1.00 82.74 915 ARG B CA 1
ATOM 15631 C C . ARG B 1 910 ? 132.792 96.331 141.954 1.00 87.65 915 ARG B C 1
ATOM 15632 O O . ARG B 1 910 ? 132.396 96.439 143.116 1.00 91.92 915 ARG B O 1
ATOM 15640 N N . GLY B 1 911 ? 132.186 95.564 141.052 1.00 85.45 916 GLY B N 1
ATOM 15641 C CA . GLY B 1 911 ? 131.005 94.795 141.380 1.00 85.12 916 GLY B CA 1
ATOM 15642 C C . GLY B 1 911 ? 129.724 95.590 141.460 1.00 87.65 916 GLY B C 1
ATOM 15643 O O . GLY B 1 911 ? 128.741 95.094 142.017 1.00 93.31 916 GLY B O 1
ATOM 15644 N N . ARG B 1 912 ? 129.698 96.800 140.915 1.00 80.63 917 ARG B N 1
ATOM 15645 C CA . ARG B 1 912 ? 128.577 97.717 141.062 1.00 73.44 917 ARG B CA 1
ATOM 15646 C C . ARG B 1 912 ? 128.017 98.040 139.685 1.00 83.38 917 ARG B C 1
ATOM 15647 O O . ARG B 1 912 ? 128.761 98.457 138.794 1.00 94.57 917 ARG B O 1
ATOM 15655 N N . GLY B 1 913 ? 126.713 97.835 139.508 1.00 83.08 918 GLY B N 1
ATOM 15656 C CA . GLY B 1 913 ? 126.067 98.195 138.255 1.00 83.83 918 GLY B CA 1
ATOM 15657 C C . GLY B 1 913 ? 125.740 99.679 138.224 1.00 86.54 918 GLY B C 1
ATOM 15658 O O . GLY B 1 913 ? 125.351 100.271 139.229 1.00 89.78 918 GLY B O 1
ATOM 15659 N N . PHE B 1 914 ? 125.902 100.284 137.048 1.00 79.19 919 PHE B N 1
ATOM 15660 C CA . PHE B 1 914 ? 125.833 101.735 136.942 1.00 84.06 919 PHE B CA 1
ATOM 15661 C C . PHE B 1 914 ? 124.662 102.235 136.107 1.00 94.31 919 PHE B C 1
ATOM 15662 O O . PHE B 1 914 ? 123.788 102.922 136.639 1.00 109.16 919 PHE B O 1
ATOM 15670 N N . VAL B 1 915 ? 124.600 101.906 134.820 1.00 83.31 920 VAL B N 1
ATOM 15671 C CA . VAL B 1 915 ? 123.573 102.493 133.965 1.00 87.05 920 VAL B CA 1
ATOM 15672 C C . VAL B 1 915 ? 122.231 101.872 134.330 1.00 95.28 920 VAL B C 1
ATOM 15673 O O . VAL B 1 915 ? 122.176 100.864 135.042 1.00 107.55 920 VAL B O 1
ATOM 15677 N N . ALA B 1 916 ? 121.144 102.466 133.853 1.00 98.67 921 ALA B N 1
ATOM 15678 C CA . ALA B 1 916 ? 119.811 102.151 134.346 1.00 96.20 921 ALA B CA 1
ATOM 15679 C C . ALA B 1 916 ? 119.389 100.753 133.900 1.00 98.58 921 ALA B C 1
ATOM 15680 O O . ALA B 1 916 ? 120.156 99.988 133.310 1.00 106.78 921 ALA B O 1
ATOM 15682 N N . ARG B 1 917 ? 118.134 100.416 134.182 1.00 86.49 922 ARG B N 1
ATOM 15683 C CA . ARG B 1 917 ? 117.626 99.058 134.095 1.00 91.95 922 ARG B CA 1
ATOM 15684 C C . ARG B 1 917 ? 117.066 98.708 132.723 1.00 93.12 922 ARG B C 1
ATOM 15685 O O . ARG B 1 917 ? 116.258 97.781 132.617 1.00 100.96 922 ARG B O 1
ATOM 15693 N N . LEU B 1 918 ? 117.469 99.414 131.675 1.00 82.73 923 LEU B N 1
ATOM 15694 C CA . LEU B 1 918 ? 116.940 99.169 130.341 1.00 81.41 923 LEU B CA 1
ATOM 15695 C C . LEU B 1 918 ? 118.025 98.663 129.402 1.00 88.46 923 LEU B C 1
ATOM 15696 O O . LEU B 1 918 ? 118.104 99.060 128.239 1.00 96.66 923 LEU B O 1
ATOM 15701 N N . SER B 1 919 ? 118.869 97.768 129.900 1.00 91.38 924 SER B N 1
ATOM 15702 C CA . SER B 1 919 ? 119.845 97.118 129.048 1.00 97.02 924 SER B CA 1
ATOM 15703 C C . SER B 1 919 ? 119.158 96.087 128.158 1.00 93.29 924 SER B C 1
ATOM 15704 O O . SER B 1 919 ? 117.978 95.767 128.322 1.00 95.02 924 SER B O 1
ATOM 15707 N N . GLY B 1 920 ? 119.916 95.559 127.207 1.00 89.59 925 GLY B N 1
ATOM 15708 C CA . GLY B 1 920 ? 119.393 94.523 126.347 1.00 90.62 925 GLY B CA 1
ATOM 15709 C C . GLY B 1 920 ? 119.333 93.154 126.973 1.00 90.53 925 GLY B C 1
ATOM 15710 O O . GLY B 1 920 ? 118.849 92.211 126.343 1.00 92.49 925 GLY B O 1
ATOM 15711 N N . SER B 1 921 ? 119.814 93.019 128.208 1.00 80.16 926 SER B N 1
ATOM 15712 C CA . SER B 1 921 ? 119.831 91.734 128.890 1.00 74.29 926 SER B CA 1
ATOM 15713 C C . SER B 1 921 ? 118.451 91.276 129.334 1.00 77.59 926 SER B C 1
ATOM 15714 O O . SER B 1 921 ? 118.302 90.114 129.726 1.00 90.28 926 SER B O 1
ATOM 15717 N N . THR B 1 922 ? 117.447 92.152 129.291 1.00 80.90 927 THR B N 1
ATOM 15718 C CA . THR B 1 922 ? 116.115 91.771 129.746 1.00 81.96 927 THR B CA 1
ATOM 15719 C C . THR B 1 922 ? 115.535 90.657 128.885 1.00 87.22 927 THR B C 1
ATOM 15720 O O . THR B 1 922 ? 115.008 89.667 129.403 1.00 93.71 927 THR B O 1
ATOM 15724 N N . ILE B 1 923 ? 115.626 90.800 127.562 1.00 83.82 928 ILE B N 1
ATOM 15725 C CA . ILE B 1 923 ? 115.092 89.764 126.686 1.00 81.22 928 ILE B CA 1
ATOM 15726 C C . ILE B 1 923 ? 115.912 88.488 126.804 1.00 82.51 928 ILE B C 1
ATOM 15727 O O . ILE B 1 923 ? 115.372 87.382 126.688 1.00 89.60 928 ILE B O 1
ATOM 15732 N N . GLU B 1 924 ? 117.219 88.609 127.038 1.00 78.11 929 GLU B N 1
ATOM 15733 C CA . GLU B 1 924 ? 118.031 87.418 127.251 1.00 80.35 929 GLU B CA 1
ATOM 15734 C C . GLU B 1 924 ? 117.572 86.665 128.488 1.00 85.78 929 GLU B C 1
ATOM 15735 O O . GLU B 1 924 ? 117.443 85.436 128.463 1.00 95.91 929 GLU B O 1
ATOM 15741 N N . PHE B 1 925 ? 117.295 87.384 129.577 1.00 75.32 930 PHE B N 1
ATOM 15742 C CA . PHE B 1 925 ? 116.798 86.710 130.769 1.00 69.95 930 PHE B CA 1
ATOM 15743 C C . PHE B 1 925 ? 115.415 86.125 130.539 1.00 78.42 930 PHE B C 1
ATOM 15744 O O . PHE B 1 925 ? 115.088 85.074 131.091 1.00 91.20 930 PHE B O 1
ATOM 15752 N N . ILE B 1 926 ? 114.575 86.806 129.761 1.00 75.28 931 ILE B N 1
ATOM 15753 C CA . ILE B 1 926 ? 113.252 86.262 129.471 1.00 73.80 931 ILE B CA 1
ATOM 15754 C C . ILE B 1 926 ? 113.375 84.949 128.711 1.00 81.10 931 ILE B C 1
ATOM 15755 O O . ILE B 1 926 ? 112.684 83.967 129.014 1.00 87.73 931 ILE B O 1
ATOM 15760 N N . SER B 1 927 ? 114.265 84.908 127.718 1.00 82.61 932 SER B N 1
ATOM 15761 C CA . SER B 1 927 ? 114.502 83.669 126.984 1.00 82.96 932 SER B CA 1
ATOM 15762 C C . SER B 1 927 ? 115.039 82.581 127.902 1.00 82.56 932 SER B C 1
ATOM 15763 O O . SER B 1 927 ? 114.621 81.421 127.813 1.00 90.98 932 SER B O 1
ATOM 15766 N N . MET B 1 928 ? 115.971 82.935 128.791 1.00 84.74 933 MET B N 1
ATOM 15767 C CA . MET B 1 928 ? 116.508 81.954 129.728 1.00 85.46 933 MET B CA 1
ATOM 15768 C C . MET B 1 928 ? 115.420 81.418 130.647 1.00 89.20 933 MET B C 1
ATOM 15769 O O . MET B 1 928 ? 115.361 80.214 130.916 1.00 93.66 933 MET B O 1
ATOM 15774 N N . TRP B 1 929 ? 114.555 82.301 131.143 1.00 83.99 934 TRP B N 1
ATOM 15775 C CA . TRP B 1 929 ? 113.471 81.889 132.023 1.00 83.86 934 TRP B CA 1
ATOM 15776 C C . TRP B 1 929 ? 112.520 80.943 131.307 1.00 89.61 934 TRP B C 1
ATOM 15777 O O . TRP B 1 929 ? 112.123 79.909 131.856 1.00 96.69 934 TRP B O 1
ATOM 15788 N N . LYS B 1 930 ? 112.151 81.278 130.071 1.00 90.03 935 LYS B N 1
ATOM 15789 C CA . LYS B 1 930 ? 111.260 80.410 129.310 1.00 86.85 935 LYS B CA 1
ATOM 15790 C C . LYS B 1 930 ? 111.900 79.054 129.054 1.00 87.86 935 LYS B C 1
ATOM 15791 O O . LYS B 1 930 ? 111.252 78.010 129.210 1.00 91.46 935 LYS B O 1
ATOM 15797 N N . GLU B 1 931 ? 113.181 79.049 128.677 1.00 97.48 936 GLU B N 1
ATOM 15798 C CA . GLU B 1 931 ? 113.878 77.796 128.415 1.00 93.28 936 GLU B CA 1
ATOM 15799 C C . GLU B 1 931 ? 113.960 76.937 129.668 1.00 96.64 936 GLU B C 1
ATOM 15800 O O . GLU B 1 931 ? 113.755 75.720 129.610 1.00 105.66 936 GLU B O 1
ATOM 15806 N N . MET B 1 932 ? 114.265 77.552 130.811 1.00 86.99 937 MET B N 1
ATOM 15807 C CA . MET B 1 932 ? 114.361 76.798 132.055 1.00 88.43 937 MET B CA 1
ATOM 15808 C C . MET B 1 932 ? 113.008 76.246 132.476 1.00 94.00 937 MET B C 1
ATOM 15809 O O . MET B 1 932 ? 112.914 75.099 132.925 1.00 98.90 937 MET B O 1
ATOM 15814 N N . MET B 1 933 ? 111.949 77.043 132.342 1.00 90.47 938 MET B N 1
ATOM 15815 C CA . MET B 1 933 ? 110.656 76.628 132.868 1.00 89.39 938 MET B CA 1
ATOM 15816 C C . MET B 1 933 ? 109.972 75.600 131.977 1.00 91.29 938 MET B C 1
ATOM 15817 O O . MET B 1 933 ? 109.307 74.690 132.484 1.00 99.71 938 MET B O 1
ATOM 15822 N N . PHE B 1 934 ? 110.108 75.716 130.656 1.00 87.86 939 PHE B N 1
ATOM 15823 C CA . PHE B 1 934 ? 109.332 74.866 129.765 1.00 87.42 939 PHE B CA 1
ATOM 15824 C C . PHE B 1 934 ? 110.147 74.109 128.730 1.00 93.06 939 PHE B C 1
ATOM 15825 O O . PHE B 1 934 ? 109.569 73.293 128.005 1.00 96.34 939 PHE B O 1
ATOM 15833 N N . GLY B 1 935 ? 111.449 74.337 128.634 1.00 99.45 940 GLY B N 1
ATOM 15834 C CA . GLY B 1 935 ? 112.256 73.649 127.650 1.00 98.43 940 GLY B CA 1
ATOM 15835 C C . GLY B 1 935 ? 112.351 74.401 126.340 1.00 101.14 940 GLY B C 1
ATOM 15836 O O . GLY B 1 935 ? 111.731 75.444 126.122 1.00 103.03 940 GLY B O 1
ATOM 15837 N N . ALA B 1 936 ? 113.161 73.842 125.441 1.00 97.85 941 ALA B N 1
ATOM 15838 C CA . ALA B 1 936 ? 113.422 74.500 124.165 1.00 101.97 941 ALA B CA 1
ATOM 15839 C C . ALA B 1 936 ? 112.189 74.491 123.271 1.00 104.79 941 ALA B C 1
ATOM 15840 O O . ALA B 1 936 ? 111.844 75.511 122.664 1.00 100.75 941 ALA B O 1
ATOM 15842 N N . HIS B 1 937 ? 111.517 73.348 123.170 1.00 106.79 942 HIS B N 1
ATOM 15843 C CA . HIS B 1 937 ? 110.409 73.159 122.235 1.00 106.60 942 HIS B CA 1
ATOM 15844 C C . HIS B 1 937 ? 109.211 72.589 122.979 1.00 107.79 942 HIS B C 1
ATOM 15845 O O . HIS B 1 937 ? 108.996 71.370 122.997 1.00 106.29 942 HIS B O 1
ATOM 15852 N N . PRO B 1 938 ? 108.410 73.446 123.616 1.00 99.99 943 PRO B N 1
ATOM 15853 C CA . PRO B 1 938 ? 107.190 72.952 124.269 1.00 95.49 943 PRO B CA 1
ATOM 15854 C C . PRO B 1 938 ? 106.227 72.291 123.305 1.00 97.65 943 PRO B C 1
ATOM 15855 O O . PRO B 1 938 ? 105.532 71.342 123.687 1.00 100.68 943 PRO B O 1
ATOM 15859 N N . PHE B 1 939 ? 106.165 72.763 122.064 1.00 97.54 944 PHE B N 1
ATOM 15860 C CA . PHE B 1 939 ? 105.288 72.203 121.048 1.00 96.04 944 PHE B CA 1
ATOM 15861 C C . PHE B 1 939 ? 106.130 71.606 119.933 1.00 99.05 944 PHE B C 1
ATOM 15862 O O . PHE B 1 939 ? 107.054 72.253 119.432 1.00 103.02 944 PHE B O 1
ATOM 15870 N N . ARG B 1 940 ? 105.809 70.375 119.551 1.00 110.15 945 ARG B N 1
ATOM 15871 C CA . ARG B 1 940 ? 106.472 69.693 118.454 1.00 107.01 945 ARG B CA 1
ATOM 15872 C C . ARG B 1 940 ? 105.422 69.057 117.560 1.00 109.60 945 ARG B C 1
ATOM 15873 O O . ARG B 1 940 ? 104.321 68.729 118.006 1.00 114.92 945 ARG B O 1
ATOM 15881 N N . THR B 1 941 ? 105.771 68.888 116.292 1.00 123.88 946 THR B N 1
ATOM 15882 C CA . THR B 1 941 ? 104.866 68.324 115.296 1.00 129.17 946 THR B CA 1
ATOM 15883 C C . THR B 1 941 ? 105.358 66.926 114.942 1.00 128.12 946 THR B C 1
ATOM 15884 O O . THR B 1 941 ? 106.287 66.767 114.146 1.00 130.63 946 THR B O 1
ATOM 15888 N N . GLU B 1 942 ? 104.732 65.916 115.537 1.00 140.50 947 GLU B N 1
ATOM 15889 C CA . GLU B 1 942 ? 105.045 64.521 115.266 1.00 141.22 947 GLU B CA 1
ATOM 15890 C C . GLU B 1 942 ? 103.839 63.862 114.615 1.00 144.72 947 GLU B C 1
ATOM 15891 O O . GLU B 1 942 ? 102.721 63.966 115.130 1.00 144.91 947 GLU B O 1
ATOM 15897 N N . GLN B 1 943 ? 104.072 63.184 113.493 1.00 156.29 948 GLN B N 1
ATOM 15898 C CA . GLN B 1 943 ? 103.018 62.534 112.715 1.00 155.82 948 GLN B CA 1
ATOM 15899 C C . GLN B 1 943 ? 101.918 63.532 112.352 1.00 157.29 948 GLN B C 1
ATOM 15900 O O . GLN B 1 943 ? 100.737 63.336 112.639 1.00 157.33 948 GLN B O 1
ATOM 15906 N N . GLU B 1 944 ? 102.348 64.621 111.707 1.00 159.89 949 GLU B N 1
ATOM 15907 C CA . GLU B 1 944 ? 101.505 65.715 111.226 1.00 161.05 949 GLU B CA 1
ATOM 15908 C C . GLU B 1 944 ? 100.396 66.094 112.204 1.00 160.74 949 GLU B C 1
ATOM 15909 O O . GLU B 1 944 ? 99.263 66.366 111.795 1.00 160.67 949 GLU B O 1
ATOM 15915 N N . GLU B 1 945 ? 100.717 66.130 113.494 1.00 141.81 950 GLU B N 1
ATOM 15916 C CA . GLU B 1 945 ? 99.781 66.599 114.504 1.00 138.85 950 GLU B CA 1
ATOM 15917 C C . GLU B 1 945 ? 100.565 67.296 115.604 1.00 139.30 950 GLU B C 1
ATOM 15918 O O . GLU B 1 945 ? 101.759 67.053 115.793 1.00 141.70 950 GLU B O 1
ATOM 15924 N N . LEU B 1 946 ? 99.877 68.172 116.330 1.00 111.56 951 LEU B N 1
ATOM 15925 C CA . LEU B 1 946 ? 100.515 68.947 117.384 1.00 107.83 951 LEU B CA 1
ATOM 15926 C C . LEU B 1 946 ? 100.752 68.073 118.607 1.00 110.40 951 LEU B C 1
ATOM 15927 O O . LEU B 1 946 ? 99.857 67.346 119.045 1.00 113.27 951 LEU B O 1
ATOM 15932 N N . VAL B 1 947 ? 101.962 68.144 119.155 1.00 108.41 952 VAL B N 1
ATOM 15933 C CA . VAL B 1 947 ? 102.342 67.391 120.343 1.00 105.30 952 VAL B CA 1
ATOM 15934 C C . VAL B 1 947 ? 102.925 68.364 121.356 1.00 107.27 952 VAL B C 1
ATOM 15935 O O . VAL B 1 947 ? 103.772 69.193 121.009 1.00 111.11 952 VAL B O 1
ATOM 15939 N N . PHE B 1 948 ? 102.471 68.265 122.602 1.00 101.98 953 PHE B N 1
ATOM 15940 C CA . PHE B 1 948 ? 102.891 69.157 123.673 1.00 98.89 953 PHE B CA 1
ATOM 15941 C C . PHE B 1 948 ? 103.623 68.361 124.741 1.00 102.33 953 PHE B C 1
ATOM 15942 O O . PHE B 1 948 ? 103.132 67.321 125.191 1.00 107.80 953 PHE B O 1
ATOM 15950 N N . SER B 1 949 ? 104.792 68.851 125.146 1.00 110.07 954 SER B N 1
ATOM 15951 C CA . SER B 1 949 ? 105.564 68.222 126.206 1.00 109.99 954 SER B CA 1
ATOM 15952 C C . SER B 1 949 ? 106.409 69.281 126.895 1.00 112.64 954 SER B C 1
ATOM 15953 O O . SER B 1 949 ? 106.796 70.280 126.284 1.00 113.35 954 SER B O 1
ATOM 15956 N N . LEU B 1 950 ? 106.696 69.051 128.171 1.00 98.98 955 LEU B N 1
ATOM 15957 C CA . LEU B 1 950 ? 107.459 69.981 128.990 1.00 94.67 955 LEU B CA 1
ATOM 15958 C C . LEU B 1 950 ? 108.774 69.339 129.404 1.00 99.41 955 LEU B C 1
ATOM 15959 O O . LEU B 1 950 ? 108.789 68.202 129.886 1.00 105.69 955 LEU B O 1
ATOM 15964 N N . ALA B 1 951 ? 109.871 70.066 129.215 1.00 97.49 956 ALA B N 1
ATOM 15965 C CA . ALA B 1 951 ? 111.204 69.615 129.607 1.00 97.38 956 ALA B CA 1
ATOM 15966 C C . ALA B 1 951 ? 111.894 70.721 130.394 1.00 100.72 956 ALA B C 1
ATOM 15967 O O . ALA B 1 951 ? 112.799 71.393 129.886 1.00 104.18 956 ALA B O 1
ATOM 15969 N N . PRO B 1 952 ? 111.485 70.941 131.640 1.00 95.59 957 PRO B N 1
ATOM 15970 C CA . PRO B 1 952 ? 112.116 71.991 132.442 1.00 92.49 957 PRO B CA 1
ATOM 15971 C C . PRO B 1 952 ? 113.545 71.639 132.816 1.00 96.42 957 PRO B C 1
ATOM 15972 O O . PRO B 1 952 ? 113.927 70.469 132.886 1.00 104.74 957 PRO B O 1
ATOM 15976 N N . ALA B 1 953 ? 114.339 72.681 133.058 1.00 91.03 958 ALA B N 1
ATOM 15977 C CA . ALA B 1 953 ? 115.711 72.555 133.549 1.00 89.00 958 ALA B CA 1
ATOM 15978 C C . ALA B 1 953 ? 115.828 73.478 134.757 1.00 91.12 958 ALA B C 1
ATOM 15979 O O . ALA B 1 953 ? 116.196 74.647 134.621 1.00 96.84 958 ALA B O 1
ATOM 15981 N N . ILE B 1 954 ? 115.513 72.953 135.932 1.00 93.50 959 ILE B N 1
ATOM 15982 C CA . ILE B 1 954 ? 115.409 73.737 137.158 1.00 94.44 959 ILE B CA 1
ATOM 15983 C C . ILE B 1 954 ? 116.574 73.360 138.066 1.00 97.01 959 ILE B C 1
ATOM 15984 O O . ILE B 1 954 ? 116.734 72.180 138.401 1.00 98.80 959 ILE B O 1
ATOM 15989 N N . PRO B 1 955 ? 117.402 74.311 138.485 1.00 96.28 960 PRO B N 1
ATOM 15990 C CA . PRO B 1 955 ? 118.467 73.999 139.441 1.00 92.79 960 PRO B CA 1
ATOM 15991 C C . PRO B 1 955 ? 117.902 73.765 140.833 1.00 96.61 960 PRO B C 1
ATOM 15992 O O . PRO B 1 955 ? 116.745 74.062 141.130 1.00 106.12 960 PRO B O 1
ATOM 15996 N N . ALA B 1 956 ? 118.754 73.218 141.701 1.00 98.09 961 ALA B N 1
ATOM 15997 C CA . ALA B 1 956 ? 118.310 72.873 143.046 1.00 95.10 961 ALA B CA 1
ATOM 15998 C C . ALA B 1 956 ? 117.941 74.104 143.861 1.00 95.52 961 ALA B C 1
ATOM 15999 O O . ALA B 1 956 ? 117.075 74.022 144.739 1.00 98.12 961 ALA B O 1
ATOM 16001 N N . TYR B 1 957 ? 118.566 75.246 143.590 1.00 88.76 962 TYR B N 1
ATOM 16002 C CA . TYR B 1 957 ? 118.352 76.422 144.422 1.00 89.49 962 TYR B CA 1
ATOM 16003 C C . TYR B 1 957 ? 117.095 77.200 144.057 1.00 95.29 962 TYR B C 1
ATOM 16004 O O . TYR B 1 957 ? 116.793 78.195 144.722 1.00 103.03 962 TYR B O 1
ATOM 16013 N N . LEU B 1 958 ? 116.359 76.785 143.028 1.00 89.63 963 LEU B N 1
ATOM 16014 C CA . LEU B 1 958 ? 115.077 77.404 142.722 1.00 88.76 963 LEU B CA 1
ATOM 16015 C C . LEU B 1 958 ? 113.890 76.609 143.242 1.00 93.29 963 LEU B C 1
ATOM 16016 O O . LEU B 1 958 ? 112.782 77.151 143.302 1.00 102.45 963 LEU B O 1
ATOM 16021 N N . ILE B 1 959 ? 114.092 75.353 143.621 1.00 95.35 964 ILE B N 1
ATOM 16022 C CA . ILE B 1 959 ? 113.009 74.489 144.082 1.00 98.62 964 ILE B CA 1
ATOM 16023 C C . ILE B 1 959 ? 112.664 74.826 145.526 1.00 99.55 964 ILE B C 1
ATOM 16024 O O . ILE B 1 959 ? 113.545 74.801 146.396 1.00 102.23 964 ILE B O 1
ATOM 16029 N N . PRO B 1 960 ? 111.406 75.139 145.829 1.00 101.09 965 PRO B N 1
ATOM 16030 C CA . PRO B 1 960 ? 111.038 75.489 147.206 1.00 98.89 965 PRO B CA 1
ATOM 16031 C C . PRO B 1 960 ? 111.144 74.313 148.161 1.00 105.40 965 PRO B C 1
ATOM 16032 O O . PRO B 1 960 ? 111.450 73.190 147.750 1.00 111.15 965 PRO B O 1
ATOM 16036 N N . GLU B 1 961 ? 110.892 74.568 149.446 1.00 129.19 966 GLU B N 1
ATOM 16037 C CA . GLU B 1 961 ? 110.978 73.508 150.443 1.00 132.55 966 GLU B CA 1
ATOM 16038 C C . GLU B 1 961 ? 109.954 72.413 150.177 1.00 134.57 966 GLU B C 1
ATOM 16039 O O . GLU B 1 961 ? 110.268 71.222 150.270 1.00 132.84 966 GLU B O 1
ATOM 16045 N N . ASP B 1 962 ? 108.724 72.796 149.834 1.00 131.40 967 ASP B N 1
ATOM 16046 C CA . ASP B 1 962 ? 107.681 71.820 149.548 1.00 128.92 967 ASP B CA 1
ATOM 16047 C C . ASP B 1 962 ? 107.802 71.215 148.158 1.00 128.11 967 ASP B C 1
ATOM 16048 O O . ASP B 1 962 ? 107.035 70.304 147.830 1.00 127.25 967 ASP B O 1
ATOM 16053 N N . GLY B 1 963 ? 108.725 71.702 147.334 1.00 124.01 968 GLY B N 1
ATOM 16054 C CA . GLY B 1 963 ? 108.948 71.129 146.025 1.00 123.15 968 GLY B CA 1
ATOM 16055 C C . GLY B 1 963 ? 107.964 71.541 144.958 1.00 123.43 968 GLY B C 1
ATOM 16056 O O . GLY B 1 963 ? 107.990 70.969 143.863 1.00 126.54 968 GLY B O 1
ATOM 16057 N N . ARG B 1 964 ? 107.098 72.512 145.230 1.00 118.58 969 ARG B N 1
ATOM 16058 C CA . ARG B 1 964 ? 106.103 72.967 144.268 1.00 117.29 969 ARG B CA 1
ATOM 16059 C C . ARG B 1 964 ? 106.577 74.278 143.655 1.00 119.74 969 ARG B C 1
ATOM 16060 O O . ARG B 1 964 ? 106.623 75.308 144.333 1.00 124.60 969 ARG B O 1
ATOM 16068 N N . LEU B 1 965 ? 106.921 74.239 142.372 1.00 101.00 970 LEU B N 1
ATOM 16069 C CA . LEU B 1 965 ? 107.351 75.413 141.627 1.00 98.30 970 LEU B CA 1
ATOM 16070 C C . LEU B 1 965 ? 106.322 75.700 140.546 1.00 102.46 970 LEU B C 1
ATOM 16071 O O . LEU B 1 965 ? 105.896 74.785 139.835 1.00 107.68 970 LEU B O 1
ATOM 16076 N N . SER B 1 966 ? 105.924 76.963 140.424 1.00 96.93 971 SER B N 1
ATOM 16077 C CA . SER B 1 966 ? 104.887 77.355 139.484 1.00 93.56 971 SER B CA 1
ATOM 16078 C C . SER B 1 966 ? 105.385 78.478 138.588 1.00 94.51 971 SER B C 1
ATOM 16079 O O . SER B 1 966 ? 106.179 79.324 139.006 1.00 97.18 971 SER B O 1
ATOM 16082 N N . ALA B 1 967 ? 104.903 78.477 137.348 1.00 92.82 972 ALA B N 1
ATOM 16083 C CA . ALA B 1 967 ? 105.258 79.503 136.381 1.00 90.78 972 ALA B CA 1
ATOM 16084 C C . ALA B 1 967 ? 104.104 79.682 135.408 1.00 92.47 972 ALA B C 1
ATOM 16085 O O . ALA B 1 967 ? 103.260 78.798 135.248 1.00 94.92 972 ALA B O 1
ATOM 16087 N N . ALA B 1 968 ? 104.077 80.840 134.757 1.00 90.80 973 ALA B N 1
ATOM 16088 C CA . ALA B 1 968 ? 103.019 81.171 133.815 1.00 86.78 973 ALA B CA 1
ATOM 16089 C C . ALA B 1 968 ? 103.419 80.739 132.412 1.00 89.59 973 ALA B C 1
ATOM 16090 O O . ALA B 1 968 ? 104.489 81.111 131.922 1.00 97.84 973 ALA B O 1
ATOM 16092 N N . PHE B 1 969 ? 102.557 79.959 131.770 1.00 94.29 974 PHE B N 1
ATOM 16093 C CA . PHE B 1 969 ? 102.808 79.427 130.438 1.00 91.82 974 PHE B CA 1
ATOM 16094 C C . PHE B 1 969 ? 101.963 80.194 129.434 1.00 94.95 974 PHE B C 1
ATOM 16095 O O . PHE B 1 969 ? 100.730 80.139 129.487 1.00 101.87 974 PHE B O 1
ATOM 16103 N N . MET B 1 970 ? 102.628 80.907 128.525 1.00 92.75 975 MET B N 1
ATOM 16104 C CA . MET B 1 970 ? 101.966 81.731 127.516 1.00 91.34 975 MET B CA 1
ATOM 16105 C C . MET B 1 970 ? 101.041 82.763 128.152 1.00 98.48 975 MET B C 1
ATOM 16106 O O . MET B 1 970 ? 99.983 83.086 127.607 1.00 104.16 975 MET B O 1
ATOM 16111 N N . SER B 1 971 ? 101.432 83.264 129.325 1.00 101.41 976 SER B N 1
ATOM 16112 C CA . SER B 1 971 ? 100.777 84.373 130.011 1.00 97.84 976 SER B CA 1
ATOM 16113 C C . SER B 1 971 ? 99.344 84.063 130.427 1.00 97.13 976 SER B C 1
ATOM 16114 O O . SER B 1 971 ? 98.656 84.934 130.968 1.00 102.88 976 SER B O 1
ATOM 16117 N N . LYS B 1 972 ? 98.882 82.851 130.190 1.00 95.02 977 LYS B N 1
ATOM 16118 C CA . LYS B 1 972 ? 97.513 82.510 130.560 1.00 96.84 977 LYS B CA 1
ATOM 16119 C C . LYS B 1 972 ? 97.414 81.250 131.403 1.00 100.96 977 LYS B C 1
ATOM 16120 O O . LYS B 1 972 ? 96.573 81.186 132.301 1.00 106.94 977 LYS B O 1
ATOM 16126 N N . THR B 1 973 ? 98.248 80.251 131.141 1.00 97.99 978 THR B N 1
ATOM 16127 C CA . THR B 1 973 ? 98.173 78.966 131.818 1.00 96.54 978 THR B CA 1
ATOM 16128 C C . THR B 1 973 ? 99.230 78.902 132.911 1.00 98.38 978 THR B C 1
ATOM 16129 O O . THR B 1 973 ? 100.391 79.255 132.680 1.00 106.36 978 THR B O 1
ATOM 16133 N N . THR B 1 974 ? 98.825 78.456 134.094 1.00 93.07 979 THR B N 1
ATOM 16134 C CA . THR B 1 974 ? 99.727 78.298 135.226 1.00 90.98 979 THR B CA 1
ATOM 16135 C C . THR B 1 974 ? 100.181 76.846 135.297 1.00 95.45 979 THR B C 1
ATOM 16136 O O . THR B 1 974 ? 99.352 75.938 135.408 1.00 103.29 979 THR B O 1
ATOM 16140 N N . VAL B 1 975 ? 101.490 76.633 135.235 1.00 93.53 980 VAL B N 1
ATOM 16141 C CA . VAL B 1 975 ? 102.081 75.303 135.295 1.00 91.08 980 VAL B CA 1
ATOM 16142 C C . VAL B 1 975 ? 102.678 75.133 136.682 1.00 92.32 980 VAL B C 1
ATOM 16143 O O . VAL B 1 975 ? 103.627 75.835 137.047 1.00 96.57 980 VAL B O 1
ATOM 16147 N N . CYS B 1 976 ? 102.132 74.202 137.455 1.00 103.38 981 CYS B N 1
ATOM 16148 C CA . CYS B 1 976 ? 102.564 73.959 138.829 1.00 105.43 981 CYS B CA 1
ATOM 16149 C C . CYS B 1 976 ? 103.341 72.648 138.861 1.00 108.63 981 CYS B C 1
ATOM 16150 O O . CYS B 1 976 ? 102.750 71.568 138.953 1.00 110.80 981 CYS B O 1
ATOM 16153 N N . TYR B 1 977 ? 104.664 72.746 138.786 1.00 105.00 982 TYR B N 1
ATOM 16154 C CA . TYR B 1 977 ? 105.514 71.571 138.888 1.00 102.00 982 TYR B CA 1
ATOM 16155 C C . TYR B 1 977 ? 105.555 71.061 140.322 1.00 106.56 982 TYR B C 1
ATOM 16156 O O . TYR B 1 977 ? 105.365 71.815 141.279 1.00 110.70 982 TYR B O 1
ATOM 16165 N N . GLU B 1 978 ? 105.809 69.764 140.460 1.00 117.25 983 GLU B N 1
ATOM 16166 C CA . GLU B 1 978 ? 106.083 69.149 141.750 1.00 115.85 983 GLU B CA 1
ATOM 16167 C C . GLU B 1 978 ? 107.221 68.158 141.568 1.00 120.73 983 GLU B C 1
ATOM 16168 O O . GLU B 1 978 ? 107.121 67.240 140.748 1.00 126.22 983 GLU B O 1
ATOM 16174 N N . PHE B 1 979 ? 108.294 68.343 142.328 1.00 116.71 984 PHE B N 1
ATOM 16175 C CA . PHE B 1 979 ? 109.515 67.571 142.162 1.00 116.80 984 PHE B CA 1
ATOM 16176 C C . PHE B 1 979 ? 109.679 66.587 143.310 1.00 123.51 984 PHE B C 1
ATOM 16177 O O . PHE B 1 979 ? 109.359 66.899 144.460 1.00 128.90 984 PHE B O 1
ATOM 16185 N N . GLY B 1 980 ? 110.180 65.395 142.985 1.00 132.09 985 GLY B N 1
ATOM 16186 C CA . GLY B 1 980 ? 110.331 64.366 144.000 1.00 131.49 985 GLY B CA 1
ATOM 16187 C C . GLY B 1 980 ? 111.293 64.760 145.103 1.00 134.06 985 GLY B C 1
ATOM 16188 O O . GLY B 1 980 ? 111.020 64.538 146.285 1.00 138.27 985 GLY B O 1
ATOM 16189 N N . GLY B 1 981 ? 112.428 65.355 144.737 1.00 131.12 986 GLY B N 1
ATOM 16190 C CA . GLY B 1 981 ? 113.422 65.732 145.721 1.00 128.71 986 GLY B CA 1
ATOM 16191 C C . GLY B 1 981 ? 114.194 66.953 145.276 1.00 127.58 986 GLY B C 1
ATOM 16192 O O . GLY B 1 981 ? 114.106 67.390 144.127 1.00 131.57 986 GLY B O 1
ATOM 16193 N N . HIS B 1 982 ? 114.968 67.499 146.209 1.00 120.95 987 HIS B N 1
ATOM 16194 C CA . HIS B 1 982 ? 115.761 68.694 145.944 1.00 121.84 987 HIS B CA 1
ATOM 16195 C C . HIS B 1 982 ? 117.036 68.292 145.215 1.00 122.17 987 HIS B C 1
ATOM 16196 O O . HIS B 1 982 ? 117.948 67.715 145.814 1.00 123.89 987 HIS B O 1
ATOM 16203 N N . ARG B 1 983 ? 117.098 68.600 143.925 1.00 117.68 988 ARG B N 1
ATOM 16204 C CA . ARG B 1 983 ? 118.252 68.293 143.091 1.00 114.36 988 ARG B CA 1
ATOM 16205 C C . ARG B 1 983 ? 118.104 69.073 141.794 1.00 116.54 988 ARG B C 1
ATOM 16206 O O . ARG B 1 983 ? 117.060 69.671 141.524 1.00 122.46 988 ARG B O 1
ATOM 16214 N N . ASP B 1 984 ? 119.162 69.058 140.990 1.00 109.49 989 ASP B N 1
ATOM 16215 C CA . ASP B 1 984 ? 119.120 69.681 139.675 1.00 108.79 989 ASP B CA 1
ATOM 16216 C C . ASP B 1 984 ? 118.369 68.768 138.714 1.00 111.64 989 ASP B C 1
ATOM 16217 O O . ASP B 1 984 ? 118.740 67.602 138.542 1.00 113.17 989 ASP B O 1
ATOM 16222 N N . TYR B 1 985 ? 117.314 69.292 138.092 1.00 113.40 990 TYR B N 1
ATOM 16223 C CA . TYR B 1 985 ? 116.490 68.508 137.177 1.00 114.78 990 TYR B CA 1
ATOM 16224 C C . TYR B 1 985 ? 116.934 68.795 135.746 1.00 117.02 990 TYR B C 1
ATOM 16225 O O . TYR B 1 985 ? 116.289 69.517 134.988 1.00 118.15 990 TYR B O 1
ATOM 16234 N N . VAL B 1 986 ? 118.067 68.209 135.389 1.00 112.18 991 VAL B N 1
ATOM 16235 C CA . VAL B 1 986 ? 118.577 68.282 134.017 1.00 106.93 991 VAL B CA 1
ATOM 16236 C C . VAL B 1 986 ? 117.699 67.428 133.113 1.00 108.17 991 VAL B C 1
ATOM 16237 O O . VAL B 1 986 ? 117.336 66.303 133.498 1.00 112.61 991 VAL B O 1
ATOM 16241 N N . PRO B 1 987 ? 117.321 67.906 131.928 1.00 104.20 992 PRO B N 1
ATOM 16242 C CA . PRO B 1 987 ? 116.543 67.065 131.013 1.00 100.34 992 PRO B CA 1
ATOM 16243 C C . PRO B 1 987 ? 117.282 65.774 130.696 1.00 100.98 992 PRO B C 1
ATOM 16244 O O . PRO B 1 987 ? 118.493 65.766 130.469 1.00 102.91 992 PRO B O 1
ATOM 16248 N N . GLY B 1 988 ? 116.534 64.675 130.681 1.00 99.63 993 GLY B N 1
ATOM 16249 C CA . GLY B 1 988 ? 117.107 63.358 130.548 1.00 99.58 993 GLY B CA 1
ATOM 16250 C C . GLY B 1 988 ? 117.446 62.685 131.859 1.00 101.84 993 GLY B C 1
ATOM 16251 O O . GLY B 1 988 ? 117.702 61.475 131.868 1.00 102.80 993 GLY B O 1
ATOM 16252 N N . THR B 1 989 ? 117.453 63.426 132.964 1.00 108.22 994 THR B N 1
ATOM 16253 C CA . THR B 1 989 ? 117.714 62.874 134.283 1.00 106.55 994 THR B CA 1
ATOM 16254 C C . THR B 1 989 ? 116.439 62.644 135.082 1.00 110.89 994 THR B C 1
ATOM 16255 O O . THR B 1 989 ? 116.514 62.336 136.274 1.00 113.39 994 THR B O 1
ATOM 16259 N N . TYR B 1 990 ? 115.275 62.793 134.455 1.00 110.42 995 TYR B N 1
ATOM 16260 C CA . TYR B 1 990 ? 114.000 62.597 135.126 1.00 106.90 995 TYR B CA 1
ATOM 16261 C C . TYR B 1 990 ? 112.961 62.198 134.088 1.00 108.29 995 TYR B C 1
ATOM 16262 O O . TYR B 1 990 ? 113.250 62.108 132.892 1.00 113.87 995 TYR B O 1
ATOM 16271 N N . ARG B 1 991 ? 111.740 61.961 134.557 1.00 113.70 996 ARG B N 1
ATOM 16272 C CA . ARG B 1 991 ? 110.623 61.651 133.679 1.00 115.64 996 ARG B CA 1
ATOM 16273 C C . ARG B 1 991 ? 109.359 62.252 134.272 1.00 120.43 996 ARG B C 1
ATOM 16274 O O . ARG B 1 991 ? 109.199 62.293 135.494 1.00 123.09 996 ARG B O 1
ATOM 16276 N N . ILE B 1 992 ? 108.468 62.718 133.402 1.00 126.40 997 ILE B N 1
ATOM 16277 C CA . ILE B 1 992 ? 107.202 63.297 133.837 1.00 123.39 997 ILE B CA 1
ATOM 16278 C C . ILE B 1 992 ? 106.239 62.151 134.125 1.00 127.53 997 ILE B C 1
ATOM 16279 O O . ILE B 1 992 ? 105.860 61.404 133.220 1.00 132.56 997 ILE B O 1
ATOM 16284 N N . ARG B 1 993 ? 105.845 62.007 135.390 1.00 130.47 998 ARG B N 1
ATOM 16285 C CA . ARG B 1 993 ? 104.964 60.908 135.768 1.00 128.53 998 ARG B CA 1
ATOM 16286 C C . ARG B 1 993 ? 103.571 61.092 135.179 1.00 128.75 998 ARG B C 1
ATOM 16287 O O . ARG B 1 993 ? 103.016 60.169 134.573 1.00 129.12 998 ARG B O 1
ATOM 16295 N N . HIS B 1 994 ? 102.997 62.280 135.339 1.00 124.26 999 HIS B N 1
ATOM 16296 C CA . HIS B 1 994 ? 101.661 62.571 134.838 1.00 124.31 999 HIS B CA 1
ATOM 16297 C C . HIS B 1 994 ? 101.432 64.071 134.923 1.00 124.87 999 HIS B C 1
ATOM 16298 O O . HIS B 1 994 ? 102.084 64.771 135.702 1.00 126.22 999 HIS B O 1
ATOM 16305 N N . MET B 1 995 ? 100.491 64.552 134.119 1.00 121.87 1000 MET B N 1
ATOM 16306 C CA . MET B 1 995 ? 100.092 65.950 134.133 1.00 121.10 1000 MET B CA 1
ATOM 16307 C C . MET B 1 995 ? 98.574 66.040 134.150 1.00 125.13 1000 MET B C 1
ATOM 16308 O O . MET B 1 995 ? 97.891 65.289 133.451 1.00 126.83 1000 MET B O 1
ATOM 16313 N N . VAL B 1 996 ? 98.054 66.963 134.955 1.00 120.76 1001 VAL B N 1
ATOM 16314 C CA . VAL B 1 996 ? 96.621 67.152 135.131 1.00 116.22 1001 VAL B CA 1
ATOM 16315 C C . VAL B 1 996 ? 96.254 68.541 134.635 1.00 116.74 1001 VAL B C 1
ATOM 16316 O O . VAL B 1 996 ? 96.934 69.522 134.952 1.00 119.13 1001 VAL B O 1
ATOM 16320 N N . PHE B 1 997 ? 95.181 68.623 133.857 1.00 116.31 1002 PHE B N 1
ATOM 16321 C CA . PHE B 1 997 ? 94.747 69.870 133.246 1.00 116.23 1002 PHE B CA 1
ATOM 16322 C C . PHE B 1 997 ? 93.443 70.333 133.878 1.00 116.74 1002 PHE B C 1
ATOM 16323 O O . PHE B 1 997 ? 92.525 69.531 134.074 1.00 120.47 1002 PHE B O 1
ATOM 16331 N N . PHE B 1 998 ? 93.370 71.621 134.193 1.00 115.38 1003 PHE B N 1
ATOM 16332 C CA . PHE B 1 998 ? 92.162 72.247 134.717 1.00 115.49 1003 PHE B CA 1
ATOM 16333 C C . PHE B 1 998 ? 91.682 73.259 133.685 1.00 115.59 1003 PHE B C 1
ATOM 16334 O O . PHE B 1 998 ? 92.324 74.293 133.477 1.00 120.06 1003 PHE B O 1
ATOM 16342 N N . TYR B 1 999 ? 90.560 72.959 133.040 1.00 116.33 1004 TYR B N 1
ATOM 16343 C CA . TYR B 1 999 ? 90.031 73.828 132.004 1.00 117.40 1004 TYR B CA 1
ATOM 16344 C C . TYR B 1 999 ? 89.392 75.073 132.609 1.00 120.82 1004 TYR B C 1
ATOM 16345 O O . TYR B 1 999 ? 89.068 75.126 133.798 1.00 125.07 1004 TYR B O 1
ATOM 16354 N N . GLU B 1 1000 ? 89.214 76.088 131.762 1.00 127.97 1005 GLU B N 1
ATOM 16355 C CA . GLU B 1 1000 ? 88.522 77.297 132.194 1.00 129.88 1005 GLU B CA 1
ATOM 16356 C C . GLU B 1 1000 ? 87.066 77.005 132.529 1.00 131.23 1005 GLU B C 1
ATOM 16357 O O . GLU B 1 1000 ? 86.509 77.588 133.466 1.00 130.37 1005 GLU B O 1
ATOM 16363 N N . ASN B 1 1001 ? 86.435 76.101 131.778 1.00 132.01 1006 ASN B N 1
ATOM 16364 C CA . ASN B 1 1001 ? 85.045 75.749 132.031 1.00 133.01 1006 ASN B CA 1
ATOM 16365 C C . ASN B 1 1001 ? 84.870 74.905 133.286 1.00 132.53 1006 ASN B C 1
ATOM 16366 O O . ASN B 1 1001 ? 83.729 74.642 133.678 1.00 132.00 1006 ASN B O 1
ATOM 16371 N N . GLY B 1 1002 ? 85.960 74.471 133.914 1.00 129.22 1007 GLY B N 1
ATOM 16372 C CA . GLY B 1 1002 ? 85.910 73.741 135.158 1.00 126.32 1007 GLY B CA 1
ATOM 16373 C C . GLY B 1 1002 ? 86.151 72.252 135.031 1.00 128.83 1007 GLY B C 1
ATOM 16374 O O . GLY B 1 1002 ? 86.435 71.598 136.041 1.00 129.14 1007 GLY B O 1
ATOM 16375 N N . SER B 1 1003 ? 86.046 71.701 133.827 1.00 130.86 1008 SER B N 1
ATOM 16376 C CA . SER B 1 1003 ? 86.310 70.284 133.631 1.00 130.28 1008 SER B CA 1
ATOM 16377 C C . SER B 1 1003 ? 87.799 69.991 133.772 1.00 131.30 1008 SER B C 1
ATOM 16378 O O . SER B 1 1003 ? 88.653 70.817 133.442 1.00 130.97 1008 SER B O 1
ATOM 16381 N N . GLN B 1 1004 ? 88.106 68.798 134.268 1.00 127.33 1009 GLN B N 1
ATOM 16382 C CA . GLN B 1 1004 ? 89.478 68.369 134.475 1.00 124.81 1009 GLN B CA 1
ATOM 16383 C C . GLN B 1 1004 ? 89.821 67.213 133.548 1.00 125.64 1009 GLN B C 1
ATOM 16384 O O . GLN B 1 1004 ? 88.978 66.367 133.239 1.00 127.67 1009 GLN B O 1
ATOM 16390 N N . ALA B 1 1005 ? 91.073 67.191 133.102 1.00 124.16 1010 ALA B N 1
ATOM 16391 C CA . ALA B 1 1005 ? 91.600 66.092 132.308 1.00 121.76 1010 ALA B CA 1
ATOM 16392 C C . ALA B 1 1005 ? 92.988 65.751 132.821 1.00 124.53 1010 ALA B C 1
ATOM 16393 O O . ALA B 1 1005 ? 93.818 66.645 133.007 1.00 129.18 1010 ALA B O 1
ATOM 16395 N N . THR B 1 1006 ? 93.234 64.467 133.053 1.00 126.33 1011 THR B N 1
ATOM 16396 C CA . THR B 1 1006 ? 94.514 63.991 133.552 1.00 128.41 1011 THR B CA 1
ATOM 16397 C C . THR B 1 1006 ? 95.136 63.042 132.540 1.00 127.41 1011 THR B C 1
ATOM 16398 O O . THR B 1 1006 ? 94.459 62.164 131.999 1.00 127.43 1011 THR B O 1
ATOM 16402 N N . VAL B 1 1007 ? 96.427 63.226 132.283 1.00 126.23 1012 VAL B N 1
ATOM 16403 C CA . VAL B 1 1007 ? 97.172 62.397 131.346 1.00 123.60 1012 VAL B CA 1
ATOM 16404 C C . VAL B 1 1007 ? 98.314 61.740 132.103 1.00 126.91 1012 VAL B C 1
ATOM 16405 O O . VAL B 1 1007 ? 99.150 62.431 132.698 1.00 130.70 1012 VAL B O 1
ATOM 16409 N N . GLU B 1 1008 ? 98.351 60.411 132.077 1.00 128.88 1013 GLU B N 1
ATOM 16410 C CA . GLU B 1 1008 ? 99.400 59.645 132.748 1.00 128.10 1013 GLU B CA 1
ATOM 16411 C C . GLU B 1 1008 ? 100.506 59.392 131.734 1.00 129.40 1013 GLU B C 1
ATOM 16412 O O . GLU B 1 1008 ? 100.504 58.393 131.014 1.00 130.79 1013 GLU B O 1
ATOM 16414 N N . GLY B 1 1009 ? 101.464 60.310 131.680 1.00 131.93 1014 GLY B N 1
ATOM 16415 C CA . GLY B 1 1009 ? 102.550 60.189 130.729 1.00 129.52 1014 GLY B CA 1
ATOM 16416 C C . GLY B 1 1009 ? 103.411 61.435 130.740 1.00 130.81 1014 GLY B C 1
ATOM 16417 O O . GLY B 1 1009 ? 103.470 62.156 131.736 1.00 134.39 1014 GLY B O 1
ATOM 16418 N N . GLU B 1 1010 ? 104.078 61.671 129.611 1.00 130.89 1015 GLU B N 1
ATOM 16419 C CA . GLU B 1 1010 ? 104.978 62.806 129.463 1.00 131.22 1015 GLU B CA 1
ATOM 16420 C C . GLU B 1 1010 ? 104.582 63.710 128.302 1.00 131.61 1015 GLU B C 1
ATOM 16421 O O . GLU B 1 1010 ? 105.001 64.873 128.268 1.00 128.97 1015 GLU B O 1
ATOM 16427 N N . LYS B 1 1011 ? 103.777 63.219 127.364 1.00 124.56 1016 LYS B N 1
ATOM 16428 C CA . LYS B 1 1011 ? 103.433 63.987 126.178 1.00 120.84 1016 LYS B CA 1
ATOM 16429 C C . LYS B 1 1011 ? 101.941 63.870 125.918 1.00 121.21 1016 LYS B C 1
ATOM 16430 O O . LYS B 1 1011 ? 101.334 62.838 126.211 1.00 123.80 1016 LYS B O 1
ATOM 16436 N N . VAL B 1 1012 ? 101.361 64.932 125.365 1.00 114.37 1017 VAL B N 1
ATOM 16437 C CA . VAL B 1 1012 ? 99.982 64.924 124.902 1.00 113.88 1017 VAL B CA 1
ATOM 16438 C C . VAL B 1 1012 ? 99.971 65.383 123.452 1.00 115.45 1017 VAL B C 1
ATOM 16439 O O . VAL B 1 1012 ? 100.896 66.045 122.976 1.00 118.41 1017 VAL B O 1
ATOM 16443 N N . SER B 1 1013 ? 98.907 65.018 122.744 1.00 124.06 1018 SER B N 1
ATOM 16444 C CA . SER B 1 1013 ? 98.824 65.315 121.323 1.00 125.52 1018 SER B CA 1
ATOM 16445 C C . SER B 1 1013 ? 97.374 65.546 120.930 1.00 127.72 1018 SER B C 1
ATOM 16446 O O . SER B 1 1013 ? 96.445 65.065 121.582 1.00 129.82 1018 SER B O 1
ATOM 16449 N N . GLY B 1 1014 ? 97.196 66.294 119.846 1.00 127.72 1019 GLY B N 1
ATOM 16450 C CA . GLY B 1 1014 ? 95.881 66.528 119.288 1.00 126.73 1019 GLY B CA 1
ATOM 16451 C C . GLY B 1 1014 ? 95.065 67.576 120.014 1.00 129.57 1019 GLY B C 1
ATOM 16452 O O . GLY B 1 1014 ? 95.487 68.730 120.148 1.00 128.55 1019 GLY B O 1
ATOM 16453 N N . LYS B 1 1015 ? 93.882 67.173 120.481 1.00 129.39 1020 LYS B N 1
ATOM 16454 C CA . LYS B 1 1015 ? 92.956 68.122 121.089 1.00 129.61 1020 LYS B CA 1
ATOM 16455 C C . LYS B 1 1015 ? 93.542 68.743 122.349 1.00 130.03 1020 LYS B C 1
ATOM 16456 O O . LYS B 1 1015 ? 93.405 69.950 122.573 1.00 133.44 1020 LYS B O 1
ATOM 16462 N N . LEU B 1 1016 ? 94.193 67.934 123.187 1.00 118.09 1021 LEU B N 1
ATOM 16463 C CA . LEU B 1 1016 ? 94.779 68.460 124.416 1.00 117.47 1021 LEU B CA 1
ATOM 16464 C C . LEU B 1 1016 ? 95.838 69.511 124.112 1.00 122.43 1021 LEU B C 1
ATOM 16465 O O . LEU B 1 1016 ? 95.856 70.587 124.721 1.00 125.65 1021 LEU B O 1
ATOM 16470 N N . ALA B 1 1017 ? 96.728 69.218 123.163 1.00 121.46 1022 ALA B N 1
ATOM 16471 C CA . ALA B 1 1017 ? 97.777 70.169 122.816 1.00 118.48 1022 ALA B CA 1
ATOM 16472 C C . ALA B 1 1017 ? 97.191 71.442 122.223 1.00 119.28 1022 ALA B C 1
ATOM 16473 O O . ALA B 1 1017 ? 97.635 72.551 122.549 1.00 122.22 1022 ALA B O 1
ATOM 16475 N N . GLU B 1 1018 ? 96.190 71.303 121.353 1.00 120.81 1023 GLU B N 1
ATOM 16476 C CA . GLU B 1 1018 ? 95.581 72.484 120.754 1.00 124.02 1023 GLU B CA 1
ATOM 16477 C C . GLU B 1 1018 ? 94.898 73.342 121.809 1.00 127.44 1023 GLU B C 1
ATOM 16478 O O . GLU B 1 1018 ? 94.969 74.575 121.757 1.00 127.35 1023 GLU B O 1
ATOM 16484 N N . ASP B 1 1019 ? 94.229 72.709 122.774 1.00 127.33 1024 ASP B N 1
ATOM 16485 C CA . ASP B 1 1019 ? 93.613 73.460 123.862 1.00 125.22 1024 ASP B CA 1
ATOM 16486 C C . ASP B 1 1019 ? 94.664 74.161 124.708 1.00 121.70 1024 ASP B C 1
ATOM 16487 O O . ASP B 1 1019 ? 94.461 75.299 125.144 1.00 121.95 1024 ASP B O 1
ATOM 16492 N N . ILE B 1 1020 ? 95.791 73.493 124.960 1.00 106.58 1025 ILE B N 1
ATOM 16493 C CA . ILE B 1 1020 ? 96.867 74.119 125.723 1.00 103.61 1025 ILE B CA 1
ATOM 16494 C C . ILE B 1 1020 ? 97.367 75.363 125.003 1.00 104.00 1025 ILE B C 1
ATOM 16495 O O . ILE B 1 1020 ? 97.544 76.426 125.610 1.00 105.12 1025 ILE B O 1
ATOM 16500 N N . ARG B 1 1021 ? 97.588 75.254 123.693 1.00 99.15 1026 ARG B N 1
ATOM 16501 C CA . ARG B 1 1021 ? 98.101 76.400 122.952 1.00 95.96 1026 ARG B CA 1
ATOM 16502 C C . ARG B 1 1021 ? 97.046 77.486 122.790 1.00 97.40 1026 ARG B C 1
ATOM 16503 O O . ARG B 1 1021 ? 97.388 78.670 122.709 1.00 96.77 1026 ARG B O 1
ATOM 16511 N N . ALA B 1 1022 ? 95.769 77.114 122.757 1.00 106.42 1027 ALA B N 1
ATOM 16512 C CA . ALA B 1 1022 ? 94.700 78.084 122.557 1.00 104.47 1027 ALA B CA 1
ATOM 16513 C C . ALA B 1 1022 ? 94.303 78.804 123.836 1.00 107.44 1027 ALA B C 1
ATOM 16514 O O . ALA B 1 1022 ? 93.429 79.675 123.790 1.00 109.28 1027 ALA B O 1
ATOM 16516 N N . GLY B 1 1023 ? 94.911 78.464 124.968 1.00 111.74 1028 GLY B N 1
ATOM 16517 C CA . GLY B 1 1023 ? 94.607 79.147 126.209 1.00 109.40 1028 GLY B CA 1
ATOM 16518 C C . GLY B 1 1023 ? 93.313 78.732 126.865 1.00 109.83 1028 GLY B C 1
ATOM 16519 O O . GLY B 1 1023 ? 92.723 79.524 127.605 1.00 113.27 1028 GLY B O 1
ATOM 16520 N N . ARG B 1 1024 ? 92.850 77.509 126.620 1.00 113.16 1029 ARG B N 1
ATOM 16521 C CA . ARG B 1 1024 ? 91.613 77.018 127.207 1.00 112.75 1029 ARG B CA 1
ATOM 16522 C C . ARG B 1 1024 ? 91.846 76.162 128.443 1.00 115.79 1029 ARG B C 1
ATOM 16523 O O . ARG B 1 1024 ? 90.898 75.553 128.948 1.00 121.37 1029 ARG B O 1
ATOM 16531 N N . VAL B 1 1025 ? 93.076 76.100 128.942 1.00 108.24 1030 VAL B N 1
ATOM 16532 C CA . VAL B 1 1025 ? 93.399 75.374 130.164 1.00 109.49 1030 VAL B CA 1
ATOM 16533 C C . VAL B 1 1025 ? 93.898 76.383 131.186 1.00 112.35 1030 VAL B C 1
ATOM 16534 O O . VAL B 1 1025 ? 94.884 77.088 130.939 1.00 114.04 1030 VAL B O 1
ATOM 16538 N N . ARG B 1 1026 ? 93.216 76.455 132.330 1.00 117.10 1031 ARG B N 1
ATOM 16539 C CA . ARG B 1 1026 ? 93.565 77.459 133.329 1.00 112.04 1031 ARG B CA 1
ATOM 16540 C C . ARG B 1 1026 ? 94.849 77.097 134.062 1.00 111.04 1031 ARG B C 1
ATOM 16541 O O . ARG B 1 1026 ? 95.699 77.962 134.297 1.00 110.77 1031 ARG B O 1
ATOM 16549 N N . LYS B 1 1027 ? 95.010 75.830 134.434 1.00 107.45 1032 LYS B N 1
ATOM 16550 C CA . LYS B 1 1027 ? 96.127 75.425 135.271 1.00 108.30 1032 LYS B CA 1
ATOM 16551 C C . LYS B 1 1027 ? 96.552 74.011 134.909 1.00 110.06 1032 LYS B C 1
ATOM 16552 O O . LYS B 1 1027 ? 95.723 73.167 134.560 1.00 112.08 1032 LYS B O 1
ATOM 16558 N N . MET B 1 1028 ? 97.856 73.764 134.995 1.00 114.43 1033 MET B N 1
ATOM 16559 C CA . MET B 1 1028 ? 98.435 72.444 134.789 1.00 109.72 1033 MET B CA 1
ATOM 16560 C C . MET B 1 1028 ? 99.218 72.047 136.030 1.00 113.67 1033 MET B C 1
ATOM 16561 O O . MET B 1 1028 ? 100.072 72.806 136.497 1.00 118.41 1033 MET B O 1
ATOM 16566 N N . GLU B 1 1029 ? 98.929 70.863 136.559 1.00 118.50 1034 GLU B N 1
ATOM 16567 C CA . GLU B 1 1029 ? 99.681 70.294 137.669 1.00 118.12 1034 GLU B CA 1
ATOM 16568 C C . GLU B 1 1029 ? 100.509 69.134 137.138 1.00 120.55 1034 GLU B C 1
ATOM 16569 O O . GLU B 1 1029 ? 99.955 68.128 136.686 1.00 124.99 1034 GLU B O 1
ATOM 16575 N N . VAL B 1 1030 ? 101.829 69.280 137.192 1.00 117.55 1035 VAL B N 1
ATOM 16576 C CA . VAL B 1 1030 ? 102.761 68.322 136.613 1.00 115.57 1035 VAL B CA 1
ATOM 16577 C C . VAL B 1 1030 ? 103.607 67.734 137.730 1.00 118.11 1035 VAL B C 1
ATOM 16578 O O . VAL B 1 1030 ? 104.194 68.474 138.527 1.00 121.58 1035 VAL B O 1
ATOM 16582 N N . ALA B 1 1031 ? 103.668 66.408 137.786 1.00 118.75 1036 ALA B N 1
ATOM 16583 C CA . ALA B 1 1031 ? 104.489 65.695 138.755 1.00 119.71 1036 ALA B CA 1
ATOM 16584 C C . ALA B 1 1031 ? 105.761 65.232 138.061 1.00 121.41 1036 ALA B C 1
ATOM 16585 O O . ALA B 1 1031 ? 105.697 64.549 137.034 1.00 123.00 1036 ALA B O 1
ATOM 16587 N N . VAL B 1 1032 ? 106.910 65.596 138.620 1.00 123.93 1037 VAL B N 1
ATOM 16588 C CA . VAL B 1 1032 ? 108.204 65.367 137.990 1.00 120.43 1037 VAL B CA 1
ATOM 16589 C C . VAL B 1 1032 ? 108.953 64.304 138.778 1.00 124.56 1037 VAL B C 1
ATOM 16590 O O . VAL B 1 1032 ? 109.163 64.450 139.989 1.00 124.62 1037 VAL B O 1
ATOM 16594 N N . ASP B 1 1033 ? 109.321 63.220 138.094 1.00 138.39 1038 ASP B N 1
ATOM 16595 C CA . ASP B 1 1033 ? 110.240 62.204 138.598 1.00 140.15 1038 ASP B CA 1
ATOM 16596 C C . ASP B 1 1033 ? 109.648 61.397 139.748 1.00 139.70 1038 ASP B C 1
ATOM 16597 O O . ASP B 1 1033 ? 110.247 60.411 140.189 1.00 140.59 1038 ASP B O 1
ATOM 16602 N N . LEU B 1 1034 ? 108.467 61.781 140.220 1.00 142.38 1039 LEU B N 1
ATOM 16603 C CA . LEU B 1 1034 ? 107.816 61.103 141.333 1.00 141.66 1039 LEU B CA 1
ATOM 16604 C C . LEU B 1 1034 ? 106.363 61.551 141.375 1.00 140.87 1039 LEU B C 1
ATOM 16605 O O . LEU B 1 1034 ? 105.982 62.548 140.758 1.00 143.55 1039 LEU B O 1
ATOM 16610 N N . GLU B 1 1035 ? 105.555 60.796 142.118 1.00 144.40 1040 GLU B N 1
ATOM 16611 C CA . GLU B 1 1035 ? 104.156 61.157 142.294 1.00 147.05 1040 GLU B CA 1
ATOM 16612 C C . GLU B 1 1035 ? 103.988 62.338 143.239 1.00 148.54 1040 GLU B C 1
ATOM 16613 O O . GLU B 1 1035 ? 103.068 63.144 143.059 1.00 149.80 1040 GLU B O 1
ATOM 16619 N N . HIS B 1 1036 ? 104.855 62.457 144.242 1.00 148.07 1041 HIS B N 1
ATOM 16620 C CA . HIS B 1 1036 ? 104.762 63.534 145.214 1.00 148.31 1041 HIS B CA 1
ATOM 16621 C C . HIS B 1 1036 ? 106.155 63.858 145.730 1.00 151.01 1041 HIS B C 1
ATOM 16622 O O . HIS B 1 1036 ? 107.078 63.044 145.639 1.00 153.49 1041 HIS B O 1
ATOM 16624 N N . HIS B 1 1037 ? 106.296 65.064 146.272 1.00 143.91 1042 HIS B N 1
ATOM 16625 C CA . HIS B 1 1037 ? 107.573 65.488 146.826 1.00 142.79 1042 HIS B CA 1
ATOM 16626 C C . HIS B 1 1037 ? 107.915 64.673 148.066 1.00 144.98 1042 HIS B C 1
ATOM 16627 O O . HIS B 1 1037 ? 107.070 64.451 148.938 1.00 145.33 1042 HIS B O 1
ATOM 16634 N N . HIS B 1 1038 ? 109.165 64.222 148.139 1.00 150.72 1043 HIS B N 1
ATOM 16635 C CA . HIS B 1 1038 ? 109.666 63.471 149.281 1.00 146.21 1043 HIS B CA 1
ATOM 16636 C C . HIS B 1 1038 ? 110.958 64.111 149.760 1.00 150.02 1043 HIS B C 1
ATOM 16637 O O . HIS B 1 1038 ? 111.892 64.292 148.973 1.00 153.43 1043 HIS B O 1
ATOM 16639 N N . HIS B 1 1039 ? 111.013 64.446 151.044 1.00 149.07 1044 HIS B N 1
ATOM 16640 C CA . HIS B 1 1039 ? 112.206 65.058 151.616 1.00 149.46 1044 HIS B CA 1
ATOM 16641 C C . HIS B 1 1039 ? 113.312 64.025 151.806 1.00 149.91 1044 HIS B C 1
ATOM 16642 O O . HIS B 1 1039 ? 114.424 64.360 152.213 1.00 149.27 1044 HIS B O 1
#

Solvent-accessible surface area: 69309 Å² total; per-residue (Å²): 114,48,23,68,13,73,50,2,3,84,73,52,18,5,2,2,5,7,0,2,1,1,8,57,75,1,14,4,0,6,1,9,2,0,0,7,6,6,0,0,0,0,0,0,8,32,19,10,46,56,8,0,1,17,2,21,1,0,29,23,0,23,23,24,2,35,33,6,1,3,6,0,0,3,17,34,102,51,74,33,58,40,4,14,30,60,9,100,37,71,9,53,0,52,3,52,26,2,4,3,10,0,38,10,51,15,180,102,4,10,3,30,2,76,0,14,0,3,0,0,0,26,35,68,2,2,0,0,0,0,21,0,24,0,31,0,94,31,69,126,86,5,118,0,27,0,0,0,0,0,3,11,1,5,1,28,32,4,40,27,83,9,3,16,45,48,1,26,21,0,38,1,16,0,20,7,30,36,38,116,90,5,12,0,0,0,48,1,56,1,19,37,97,74,135,41,113,101,77,61,40,88,3,0,1,1,0,5,0,7,33,62,88,4,55,96,33,87,1,0,0,10,25,59,25,0,2,40,39,4,58,12,11,69,102,6,8,4,0,58,122,86,64,1,138,76,0,36,146,62,160,24,26,39,47,23,18,11,0,0,0,0,0,8,10,66,90,90,5,62,67,54,26,65,9,38,0,20,0,1,0,0,11,6,90,55,51,102,44,6,103,91,13,22,81,130,126,24,50,15,62,39,4,96,41,21,72,141,60,0,49,112,37,2,84,69,12,0,60,10,0,108,9,44,18,52,22,81,21,0,27,12,0,0,32,6,0,14,1,0,8,2,0,54,1,4,67,7,40,109,4,24,120,92,22,22,0,2,2,21,10,18,82,16,0,1,0,17,17,3,125,42,96,4,43,6,34,29,13,33,12,5,4,14,67,17,59,0,24,34,10,0,5,4,24,8,3,13,8,8,14,6,39,82,7,18,37,38,4,3,47,30,0,1,17,9,0,0,10,8,0,5,6,0,29,15,8,60,57,11,33,0,90,5,49,114,96,94,0,96,122,17,4,80,138,18,130,125,97,32,48,61,19,4,30,72,44,5,29,120,74,10,13,0,0,26,1,5,96,50,2,22,123,31,43,62,130,106,58,80,77,75,13,0,61,85,5,0,18,92,8,101,60,41,57,14,2,46,16,45,105,1,2,27,4,0,3,7,3,0,0,8,11,6,0,73,18,6,22,16,3,30,23,70,52,29,116,92,0,0,67,39,91,69,0,38,0,8,34,9,6,0,5,2,24,96,1,33,82,0,2,21,84,45,170,102,26,2,17,10,123,128,11,34,39,111,99,20,111,79,64,80,102,55,72,41,27,9,78,26,106,144,48,91,10,112,51,3,50,0,16,0,0,1,0,2,0,0,0,1,0,2,4,0,0,2,2,2,1,18,5,0,0,2,16,0,1,2,28,53,4,0,25,5,64,0,0,50,16,0,5,7,13,12,1,0,1,0,0,1,1,0,4,0,6,26,6,1,26,31,1,6,100,1,1,116,120,49,88,33,94,3,38,0,0,49,7,0,0,46,7,0,63,79,0,34,74,7,8,148,96,10,62,98,43,9,104,168,48,84,41,6,39,58,1,2,16,98,1,0,63,9,1,5,103,2,4,44,93,5,22,139,13,0,23,17,144,68,64,105,17,90,3,105,94,0,5,62,8,1,75,24,0,40,82,6,0,50,27,3,10,128,11,0,53,166,51,27,35,92,0,1,10,2,4,2,13,5,81,6,75,90,66,76,127,50,119,98,50,2,11,76,1,74,82,6,55,39,60,115,28,22,51,2,0,4,0,0,0,2,9,3,36,11,110,45,122,69,36,64,21,100,60,4,10,88,14,0,54,131,25,72,0,39,6,47,146,35,27,6,1,8,3,0,10,37,6,77,136,20,52,111,64,2,12,89,1,22,6,10,5,43,0,25,33,34,7,1,0,0,42,0,11,0,0,0,6,0,0,2,7,0,3,105,14,22,0,45,110,34,0,7,45,1,0,75,85,0,0,0,5,48,32,71,40,122,98,2,6,0,1,20,26,0,0,0,6,0,0,0,0,28,109,2,48,28,91,87,17,81,5,38,4,22,16,1,1,2,8,18,0,1,2,1,1,2,3,0,0,19,30,1,0,1,6,51,112,6,3,58,57,65,141,163,78,14,9,0,13,2,46,0,3,0,0,42,60,0,7,18,132,75,0,92,0,18,2,8,0,7,31,150,2,30,0,10,0,38,0,3,22,83,90,56,1,18,41,79,68,29,51,7,101,49,0,25,0,31,20,103,118,52,60,122,29,98,38,96,25,73,107,10,53,28,144,41,0,72,6,1,21,52,29,116,1,112,56,0,53,2,3,0,47,76,93,58,31,59,162,112,50,23,68,12,72,50,3,3,82,74,50,17,5,2,2,5,6,1,2,2,1,7,58,74,1,12,4,0,6,1,8,2,0,0,7,7,6,0,1,0,0,0,0,8,33,20,10,45,56,8,0,2,18,2,20,1,0,29,23,0,21,23,24,1,34,32,5,1,3,6,0,0,3,16,34,104,53,74,33,59,40,5,15,28,61,10,100,38,69,9,54,0,52,3,53,25,2,4,2,9,0,38,9,52,15,180,102,3,10,3,29,2,77,0,11,0,3,0,0,0,26,34,66,2,1,0,0,0,0,22,0,25,0,29,0,93,29,70,127,84,5,118,0,26,0,0,0,0,0,2,10,1,4,1,27,34,4,39,28,82,10,4,16,47,48,1,26,20,0,39,1,17,0,20,7,30,36,39,116,92,5,12,0,0,0,47,2,58,2,19,36,96,75,136,41,114,102,76,61,40,90,2,0,0,1,0,5,1,7,33,60,88,4,55,95,34,85,1,0,0,10,26,59,24,0,3,39,40,3,58,12,12,70,103,6,7,4,0,61,122,86,65,2,137,76,0,37,144,61,158,24,26,39,47,24,20,12,0,0,0,0,0,7,9,67,88,90,5,62,66,54,25,64,10,38,0,20,0,2,0,0,11,6,91,55,53,103,45,6,102,92,14,23,80,128,128,23,51,14,62,37,5,95,41,21,70,140,59,0,49,112,37,2,85,68,11,0,60,8,0,106,10,44,18,53,22,80,21,0,27,12,0,0,32,6,0,13,0,0,8,4,0,52,2,4,68,6,37,107,6,24,120,91,24,24,0,3,2,20,9,19,85,16,0,2,0,16,19,4,124,43,95,4,44,7,36,29,14,33,12,5,4,14,68,18,58,0,26,34,10,0,5,4,25,9,3,12,8,10,13,6,40,81,7,17,38,41,6,3,47,32,0,1,18,9,0,0,10,7,1,5,6,0,28,16,9,61,56,13,34,0,90,6,49,115,96,93,0,96,121,16,4,82,139,17,130,125,98,32,48,61,20,2,30,72,43,5,31,118,74,9,13,0,1,25,1,4,96,50,2,21,122,31,42,62,130,104,57,81,79,75,12,0,61,87,4,0,18,93,8,99,60,41,57,13,1,46,17,45,108,2,2,26,5,0,3,8,3,0,0,8,11,6,0,73,19,7,23,16,3,29,24,72,50,30,114,94,0,0,66,40,90,68,0,39,0,7,33,10,6,0,4,2,23,98,1,33,83,1,3,21,84,46,167,102,26,2,17,10,122,128,10,33,40,111,100,19,114,82,63,79,101,57,71,42,27,9,77,27,106,145,48,90,10,112,48,3,48,0,15,0,0,2,0,1,0,0,0,0,0,1,3,0,0,2,2,2,1,19,4,0,0,2,16,0,1,0,29,51,3,0,25,5,63,0,0,50,16,0,5,8,12,12,1,0,0,0,0,1,0,1,4,0,6,28,5,2,28,30,2,6,102,2,1,117,118,49,87,33,91,2,38,0,0,49,6,0,0,47,7,0,63,80,0,35,74,6,9,146,97,11,61,98,42,10,105,167,50,84,42,7,39,59,1,2,18,98,0,1,63,9,1,6,103,3,4,46,91,6,21,140,14,0,24,17,145,64,66,104,16,90,2,105,94,0,5,63,10,0,76,24,0,39,84,8,1,50,28,4,10,127,11,0,52,169,51,26,34,91,0,1,11,2,3,2,13,5,79,6,77,90,68,75,128,51,118,97,51,2,12,76,1,74,82,7,54,38,60,112,26,22,51,3,0,4,0,0,0,2,8,2,36,12,111,44,120,70,37,66,22,97,61,3,9,87,13,0,53,130,25,70,0,39,7,46,145,36,28,6,0,8,2,0,10,38,6,77,136,20,52,113,66,2,12,88,1,21,6,11,5,44,0,24,31,36,7,1,0,0,41,0,12,0,0,0,6,0,0,2,6,0,2,101,14,22,1,45,106,34,0,7,44,1,0,74,85,0,0,0,5,47,34,68,39,123,96,2,8,0,1,21,26,0,0,0,6,1,1,0,0,28,108,2,50,30,90,86,16,83,5,38,4,24,15,0,1,2,7,18,0,1,2,1,1,1,3,0,0,20,29,1,0,1,7,52,111,7,4,58,57,66,140,162,77,13,10,0,14,2,45,0,3,0,0,42,61,0,8,20,132,76,0,92,0,19,2,8,0,7,32,151,2,30,0,10,0,38,0,3,23,83,92,54,1,18,41,81,67,28,51,7,99,49,0,26,0,34,20,100,119,52,60,122,28,99,37,97,25,73,107,9,54,29,144,41,0,71,6,1,20,52,28,116,0,110,58,0,56,2,4,0,48,76,94,57,32,58,161

Foldseek 3Di:
DKDKDKLLQPFFKFKFWALQAQDLQAFGKTWIFMSAFVTTQWIAGWFQFGTFHHDAFRVVSNVPCNFQNKWKWKAWPQDIDTPRNDSVFIKMWMDDNFWIKIKTQHPVSQKIKIWIWGWFHNALFTWIKIKIKIWRQDQFKTWIKMKIFGAFTAWRQGGNCCCVPPVLVQLQQWFWDDQVVLKIWTHGCFHPDPPDPGTDAFKTKIKFKDWQVQDTFRWAWALCCQCPPPPSNNHRPNCSVDPPVVSSVDDGGGGSDRTITMGIDIDTAGNGGMTMMIMIIGMDRHVVSVCVVPVDGCGPVNVVVSVVVSNVVLVLQQLLWQWDWQFPLVRLLLSSLSSLLCQDQFAWDDQFPPDIFGANYWQDAHSPNPVGGTTWDGFRRTYYKHFLQSNLLSCLQNCFQPVVCQCVSLLLNLLQQALLRWGATMFGHKKWAADQVVLCVLCPVDDDVLSVQLNVVRRDIDDLRVNVVSVCVSVPHDDDVVSSSVSVVRIGIDRGGFRHDWTELASNLSSVSSVLSSCLQVVLCNVVQQFPFAHWHFADQWFFDQPLVQWDADPVGIWRHCGTDPVLGDDRPDDTTAAAQQRPHHTATFGNLQSLLSNLLSQLLQAAQQRAFGWRSTQAYYPQRQQSLQNGLRKGWNLSLLSSLLSLVVSLCSLVVDWDKHKYAPLSVVLLVQLLVLLVVCVVVSLPPRTRNVSNVSSSVSSVVSRVVPNSHGNRDIDMDTSVVSSVSSVSSSVSSVSSQVSQDVVADQARATMKGWHQPDWDADPVGGIGGDDIDIDHAFHFLSRLLSNLSDPDDLVSNVSNVVPQCPDQQAFPVLRFGWGTHACQPPDPSSGNLNVDQAQDDNHRFRQLQSRLSNLLSCLQSQVQVVSVVSCCSPQLSNDDCSLQSDSSSAAARTQRTPRPPDPSRHSYGHHGRNHSSSSSVVSVSCCQFFNSRQWDQDPNWIKGFGFHFDALSGQHPQQWIWTNGSSAEIEIEHEAERHTRRGVPKFWQWKKFQFPVGDIDIGGGGMDIDPVRVCVSVRGTRYMYIYMRDPHYDD/DKDKDKLLQPFFKFKFWALQAQDLQAFGKTWIFMSAFVTTQWIAGWFQFGTFHHDAFRVVSNVPCNFQNKWKWKAWPQDIDTPRNDSVFIKMWMDDNFWIKIKTQHPVSQKIKIWIWGWFHNALFTWIKIKIKIWRQDQFKTWIKMKIFGAFTAWRQGGNCCCVPPVLVQLQQWFWDDQVVLKIWTHGCFHPDPPDPGTDAFKTKIKFKDWQVQDTFRWAWALCCQCPPPPSNNHRPNCSVDPPVVSSVDDGGGGSDRTITMGIDIDTAGNGGMTMMIMIIGMDRHVVSVCVVPVDGCGPVNVVVSVVVSNVVLVLQQLLWQWAWQFPLVRLLLSSLSSLLCQDQFAWDDQFPPDIFGANYWQDAHSPNPVGGTTWDGFRRTYYKHFLQSNLLSCLQNCFQPVVCQCVSLLLNLLQQALLRWGATMFGHKKWAADQVVLCVLCPVDDDVLSVQLNVVRRDIDDLRVNVVSVCVSVPHDDDVVSSSVSVVRIGIDRGGFRHDWTELASNLSSVSSVLSSCLQVVLCNVVQQFPFAHWHFADQWFFDQPLVQWDADPVGIWRHCGTDPVLGDDRPDDTTAAAQQRPHHTATFGNLQSLLSNLLSQLLQAAQQRAFGWRSTQAYYPQRQQSLQNGLRKGWNLSLLSSLLSLVVSLCSLVVDWDKHKYAPLSVVLLVQLLVLLVVCVVVSLPPRTRNVSNVSSSVSSVVSRVVPNSHGNRDIDMDTSVVSSVSSVSSSVSSVSSQVSQDVVADQARATMKGWHQPDWDADPVGGIGGDDIDIDHAFHFLSRLLSNLSDPDDLVSNVSNVVPQCPDQQAFPVLRFGWGTHACQPPDPSSGNLNVDQAQDDNHRFRQLQSRLSNLLSCLQSQVQVVSVVSCCSPQLSNDDCSLQSDSSSAAARTQRTPRPPDPSRHSYGHHGRNHSSSSSVVSVSCCQFFNSRQWDQDPNWIKGFGFHFDALSGQHPQQWIWTNGSSAEIEIEHEAERHTRRGVPKFWQWKKFQFPVGDIDIGGGGMDIDPVRVCVSVRGTRYMYIYMRDPHYDD

Nearest PDB structures (foldseek):
  6hq8-assembly1_B  TM=7.557E-01  e=1.540E-46  metagenome
  6hq6-assembly1_A  TM=7.640E-01  e=3.596E-45  metagenome
  6gh3-assembly1_B  TM=8.024E-01  e=4.992E-36  Paenibacillus sp. YM1
  6gh3-assembly1_A  TM=7.989E-01  e=9.903E-36  Paenibacillus sp. YM1
  8bou-assembly1_A  TM=7.531E-01  e=5.306E-25  Blautia producta ATCC 27340 = DSM 2950

Secondary structure (DSSP, 8-state):
--EEEETGGGS---EEE------TTS----EEEESSTTSEEEEESSSGGGEEE----HHHHHHHHHHHS-EEEEEETTEEE-TTS-TTSEEEEEEETTEEEEEEEETTTTEEEEEEEEEPPSSSSEEEEEEEEEEE-SSS-EEEEEEEEES-PPPBT--HHHHHHHHHHHTTTEEEE-TTTT--EEEESS-SSSS-S------EEEEEEE-SS-PBPPEE--HHHHHTT-TT-SS-HHHHHS-HHHHHTS----BSS---EEEEEEEEEPTT-EEEEEEEEEEESSHHHHHHHTTS---HHHHHHHHHHHHHHHHHHHGGG-EE-S-HHHHHHHHHHHHHHHHHH-EEEEETTTEEEEES--B---SSSTTS--B---SSS----EEHHHHHHHTTTHHHH-GGGTTHHHHHHHTT--TTS---SEEPPP-EE--HHHHHHHGGGS-HHHHHHHHHHHTS-B-HHHHHHHHHHHHTT---HHHHHHHHHHSEEPP-EE--S-B-SSGGGGHHHHHHHHHHH-GGGHHHHHT---B--BPPSSEEPPHHHHEEEETTEEEE---EEGGG---SSS--B-BHHHHTSSBP-B-HHHHHHHHHHHHHHTB-TTSSSEE-TTBS-SS-GGGTTTGGGT-EEHHHHHHHHHHHHHHHHHHHHS-SEEEEEHHHHHHHHHHHHHHHHHHHHHHH-S--HHHHHHHHHHHHHHHHHHHH-----EEEEEHHHHHHHHHHHHHHHHHHHHHHHHHH-SS---EEEEEEEEEEE-TTS-EEEEEEEEE----BSHHHHHHTTS---HHHHHHHHHHHHTSTTEETTTTEE-SB---TTS-GGG-GGGGS-TTSSSSSSEEHHHHHHHHHHHHHTT-HHHHHHHHHHH-GGGS-HHHH-S-TTS--SEE--TTSS-TTTTT-B-S-S--THHHHHHHHHHHHHH-S-SEEEETTEEEEE----B-GGGS-TT-EEEEEETTTEEEEEEESSSS-B-TTS--EEEEEEEETTS-EEEESSSEEETHHHHHHHHT-EEEEEEEESSSS---/--EEEETGGGS---EEE------TTS----EEEESSTTSEEEEESSSGGGEEE----HHHHHHHHHHHS-EEEEEETTEEE-TTS-TTSEEEEEEETTEEEEEEEETTTTEEEEEEEEEPPSSSSEEEEEEEEEEE-SSS-EEEEEEEEES-PPPBT--HHHHHHHHHHHTTTEEEE-TTTT--EEEESS-SSSS-S------EEEEEEE-SS-PBPPEE--HHHHHTT-TT-SS-HHHHHS-HHHHHTS----BSS---EEEEEEEEEPTT-EEEEEEEEEEESSHHHHHHHTTS---HHHHHHHHHHHHHHHHHHHGGG-EE-S-HHHHHHHHHHHHHHHHHH-EEEEETTTEEEEES--B---SSSTTS--B---SSS----EEHHHHHHHTTTHHHH-GGGTTHHHHHHHTT--TTS---SEEPPP-EE--HHHHHHHGGGS-HHHHHHHHHHHTS-B-HHHHHHHHHHHHTT---HHHHHHHHHHSEEPP-EE--S-B-SSGGGGHHHHHHHHHHH-GGGHHHHHT---B--BPPSSEEPPHHHHEEEETTEEEE---EEGGG---SSS--B-BHHHHTSSBP-B-HHHHHHHHHHHHHHTB-TTSSSEE-TTBS-SS-GGGTTTGGGT-EEHHHHHHHHHHHHHHHHHHHHS-SEEEEEHHHHHHHHHHHHHHHHHHHHHHH-S--HHHHHHHHHHHHHHHHHHHH-----EEEEEHHHHHHHHHHHHHHHHHHHHHHHHHH-SS---EEEEEEEEEEE-TTS-EEEEEEEEE----BSHHHHHHTTS---HHHHHHHHHHHHTSTTEETTTTEE-SB---TTS-GGG-GGGGS-TTSSSSSSEEHHHHHHHHHHHHHTT-HHHHHHHHHHH-GGGS-HHHH-S-TTS--SEE--TTSS-TTTTT-B-S-S--THHHHHHHHHHHHHH-S-SEEEETTEEEEE----B-GGGS-TT-EEEEEETTTEEEEEEESSSS-B-TTS--EEEEEEEETTS-EEEESSSEEETHHHHHHHHT-EEEEEEEESSSS---

Radius of gyration: 40.72 Å; Cα contacts (8 Å, |Δi|>4): 4819; chains: 2; bounding box: 95×127×87 Å

Organism: Roseburia hominis (strain DSM 16839 / JCM 17582 / NCIMB 14029 / A2-183) (NCBI:txid585394)